Protein AF-0000000085768571 (afdb_homodimer)

InterPro domains:
  IPR013087 Zinc finger C2H2-type [PS00028] (500-522)
  IPR013087 Zinc finger C2H2-type [PS50157] (498-527)

Radius of gyration: 43.02 Å; Cα contacts (8 Å, |Δi|>4): 2370; chains: 2; bounding box: 121×138×134 Å

Sequence (1686 aa):
METWRGTKIGPRNGDSKDHTYLSSCSSSRNDTSKGLGLQRENQDDNTEKRPVFVPLKPADEQSKDNRIYKIQKVKHSYSAEDAINVLKQLSSDELGLVAQFLGERECENVNKDISDLKSAAYDLNYTANLDLESWVNDRNKVVVGLLKGLAHTRSNCNAPTDLYRVAKNVEQIYSLTNPYVVLPLSFSENVLIYSIVQSKLTANVYGLTSPGGSYWTVRNWLKGLSMDPLPTPRGDCLVAFDNDQVIGKSYNVRENNKVKTSIVTSVCVAEVDPDGKLQNESSLRPSCWDRSLTSSEALCILDQKHVCNEHFCSVADLKLKNALQEKIELIKGQQICSTCDNEQISDDIDVLLKDEKMKKQWKVCSHCDTQNLKSKRNCDNCKKSLKVSSSKLSSSETTTTKVTHAQKVRVTENLFDGTQGSLKPQNKETETKGESVSPRDPIFVNPNSFETVKTVLISIGKDFCIRGYTENPTREWLSVICDGLPYTLALKVIAKTFHCNSCNTAVFGEDEFKQHCKNNHHTAERDVVYQKEFGWVHLRIGYGHMEMNMVRSFFSLNWEIVLKDLALSMGFRSEIAQKYALKGSDHHKSWELLNIFYHGTMSELLLPYIRKCMKSATEPTSQGYLNWSKSVTDPNYQYMQEQVLRYAQAIINFREGIRNNNWSLIKTGLFKFAPLFHARNHPKYQQIELREAINEMILPEPLHKFVRENQSLGKKGKMEDMDFQLENVNKRSKSWNPVGVPTEEDWMRTFRNLKKLDQLRCEVLERIGCNDPRLLPNTESRHDVKQNEITAWRKRLRETGYLMNPMTERVMMSTMGDELDAQLPDFTSAALSRRKAHFKITYMETWRGTKIGPRNGDSKDHTYLSSCSSSRNDTSKGLGLQRENQDDNTEKRPVFVPLKPADEQSKDNRIYKIQKVKHSYSAEDAINVLKQLSSDELGLVAQFLGERECENVNKDISDLKSAAYDLNYTANLDLESWVNDRNKVVVGLLKGLAHTRSNCNAPTDLYRVAKNVEQIYSLTNPYVVLPLSFSENVLIYSIVQSKLTANVYGLTSPGGSYWTVRNWLKGLSMDPLPTPRGDCLVAFDNDQVIGKSYNVRENNKVKTSIVTSVCVAEVDPDGKLQNESSLRPSCWDRSLTSSEALCILDQKHVCNEHFCSVADLKLKNALQEKIELIKGQQICSTCDNEQISDDIDVLLKDEKMKKQWKVCSHCDTQNLKSKRNCDNCKKSLKVSSSKLSSSETTTTKVTHAQKVRVTENLFDGTQGSLKPQNKETETKGESVSPRDPIFVNPNSFETVKTVLISIGKDFCIRGYTENPTREWLSVICDGLPYTLALKVIAKTFHCNSCNTAVFGEDEFKQHCKNNHHTAERDVVYQKEFGWVHLRIGYGHMEMNMVRSFFSLNWEIVLKDLALSMGFRSEIAQKYALKGSDHHKSWELLNIFYHGTMSELLLPYIRKCMKSATEPTSQGYLNWSKSVTDPNYQYMQEQVLRYAQAIINFREGIRNNNWSLIKTGLFKFAPLFHARNHPKYQQIELREAINEMILPEPLHKFVRENQSLGKKGKMEDMDFQLENVNKRSKSWNPVGVPTEEDWMRTFRNLKKLDQLRCEVLERIGCNDPRLLPNTESRHDVKQNEITAWRKRLRETGYLMNPMTERVMMSTMGDELDAQLPDFTSAALSRRKAHFKITY

pLDDT: mean 78.03, std 25.91, range [13.12, 98.12]

Secondary structure (DSSP, 8-state):
-------------------------------------------------------------------------------HHHHHHHHTTS-HHHHHHHHHHHHHHHHHHHHHHHHHHHHHHT-HHHHHT--HHHHHHTS-HHHHHHHHHHHTT-TTTTSHHHHHHHHHHHHHHHHHH-TT---HHHHHHHHHHHHHH--HHHHHHHHHHSSS--HHHHHHHHHTS--PPPPPPPSEEEEEEEEE-------S--TT---TT--EEEEEEEEEETT--GGG-GGG-HHHH--PPPHHHHHHHHTT-SHHHHHHHHHHHHHHHHHHHHHHHHHHHH-EE-SSSTT-EE-HHHHHHHHHHHHHHEEE-TTT--EEETT-SB-TTT--B-----------------------------------------SS----BS---EEEEEE-S-S-SHHHHHHHHHHHHHHTTBBTTBSS--BS-EEEEE-HHHHHHHHHHHHHEEE-TTT--EEESHHHHHHHHHHHH---GGG---EETTTTEEEEE-HHHHHHHHHHHHHHHHIIIIIHHHHHHTT--SHHHHHHHHHT-SHHHHHHHHHHHHHHHHHHHHHHHHHHHHHTT----HHHHHHHGGG---HHHHHHHHIIIIIIHHHHHHHHHHHTT-HHHHHHHHHHHHHHHHHTT-TTHHHHHHHHHHHHHHS-HHHHHHHHHTS-BBSTTS-B-HHHHHHHHHHHHHTTSPSS---HHHHHHHHHTHHHHHHHHHHHHHHHT---TTTS---S-TT---HHHHHHHHHHHHHHTTTS-TTS----B-TTS-B--TTGGGHHHHHHHHHHHHHHHH-/----------------------B--------------------------------------------------------HHHHHHHHTTS-HHHHHHHHHHHHHHHHHHHHHHHHHHHHHHT-HHHHHT--HHHHHHTS-HHHHHHHHHHTTT-TTTTSHHHHHHHHHHHHHHHHHH-TT---HHHHHHHHHHHHHH--HHHHHHHHHHSSS--HHHHHHHHHTS--PPPPPPPSEEEEEEEEE-------S--TT---TT--EEEEEEEEEETT--GGG-GGG-HHHH--PPPHHHHHHHHTT-SHHHHHHHHHHHHHHHHHHHHHHHHHHHH-EE-SSSTT-EE-HHHHHHHHHHHHHHEEE-TTT--EEETT-SB-TTT--B-----------------------------------------SS----BS---EEEEEE-S-S-SHHHHHHHHHHHHHHTTBBTTBSS--BS-EEEEE-HHHHHHHHHHHHHEEE-TTT--EEESHHHHHHHHHHHH-B-GGG---EETTTTEEEEE-HHHHHHHHHHHHHHHHIIIIIHHHHHHTT--SHHHHHHHHHT-SHHHHHHHHHHHHHHHHHHHHHHHHHHHHHTT----HHHHHHHGGG---HHHHHHHHIIIIIIHHHHHHHHHHHTT-HHHHHHHHHHHHHHHHHTT-TTHHHHHHHHHHHHHHS-HHHHHHHHHTS-BBSTTS-B-HHHHHHHHHHHHHTTSPSS---HHHHHHHHHTHHHHHHHHHHHHHHHT---TTTS---S-TT---HHHHHHHHHHHHHHTTTS-TTS----B-TTS-B--TTGGGHHHHHHHHHHHHHHHH-

Nearest PDB structures (foldseek):
  8r2s-assembly1_B  TM=1.761E-01  e=3.898E+00  Streptomyces sclerotialus

Organism: Holothuria leucospilota (NCBI:txid206669)

Solvent-accessible surface area (backbone atoms only — not comparable to full-atom values): 94246 Å² total; per-residue (Å²): 141,80,84,81,81,85,86,78,87,76,84,89,77,84,89,91,78,93,76,86,90,84,93,79,94,84,93,85,94,88,93,89,89,89,87,91,77,93,72,90,79,88,90,84,86,90,82,88,74,83,86,84,77,79,77,81,83,80,85,92,84,85,88,89,85,76,84,84,82,78,73,79,71,78,75,78,79,66,50,48,66,56,44,45,60,47,55,72,70,44,52,66,68,38,42,10,53,41,29,19,50,54,17,46,67,41,36,62,59,48,51,54,54,48,64,66,41,45,71,48,32,76,33,65,69,52,56,50,64,59,55,64,70,64,54,48,70,70,44,61,42,41,63,48,19,25,51,49,16,28,33,50,82,51,85,74,60,78,40,65,48,50,50,43,50,52,45,51,44,51,49,45,55,51,28,51,64,39,75,83,46,45,36,38,69,42,24,51,50,35,48,44,47,28,40,72,65,58,40,58,65,57,23,32,54,47,21,62,76,35,27,18,34,40,40,64,51,51,52,50,51,59,70,64,49,63,77,60,78,72,78,68,81,47,43,28,50,44,33,25,43,47,68,41,69,85,54,48,66,76,83,57,84,32,59,55,42,55,58,88,49,42,35,40,18,43,30,29,37,29,43,66,33,58,85,41,61,66,33,52,36,63,78,70,15,37,63,71,54,71,64,83,76,48,72,68,55,47,46,24,65,62,64,57,62,34,74,66,36,56,52,26,48,50,51,46,50,51,54,47,41,50,52,43,38,55,49,48,53,54,52,56,70,51,52,43,72,52,75,87,62,83,80,56,78,43,37,69,62,56,51,51,51,53,50,48,51,42,54,67,44,28,40,65,30,91,83,72,67,45,77,25,53,53,87,46,52,46,26,83,80,76,58,44,74,38,61,68,70,63,80,61,76,66,78,64,73,78,68,74,67,75,64,73,77,56,79,60,71,70,63,65,71,60,57,73,53,78,56,56,74,75,63,55,79,57,85,58,78,70,67,59,42,48,59,78,73,38,64,40,75,59,41,82,46,56,49,81,44,61,67,37,37,48,51,50,53,50,52,50,32,40,62,62,19,22,63,88,56,39,94,72,49,68,21,38,33,46,42,41,29,25,49,67,66,44,42,58,42,42,53,50,45,34,72,33,22,32,34,37,86,86,75,72,43,79,31,69,34,66,66,54,36,53,49,45,40,43,72,72,60,70,46,68,78,90,76,61,75,88,36,48,63,44,28,28,54,39,77,41,74,20,56,50,58,50,50,53,50,51,51,30,52,51,37,62,72,36,28,83,42,49,47,49,60,50,41,40,55,35,36,34,70,50,71,66,42,40,50,42,58,47,60,35,76,46,60,71,45,42,49,34,52,46,49,34,48,46,56,19,51,51,51,49,65,46,41,63,58,44,54,51,22,56,74,67,74,42,84,75,44,40,67,57,48,61,59,54,56,70,68,48,53,13,46,45,44,54,38,51,48,45,46,42,69,38,40,49,41,13,54,53,36,25,52,52,10,36,16,53,48,32,49,65,39,30,50,26,11,48,61,59,34,48,36,58,33,36,60,65,61,38,89,54,57,41,59,49,52,52,48,52,55,50,47,71,69,58,49,55,66,74,56,45,51,52,50,46,72,57,59,27,41,40,44,77,73,63,20,35,20,58,49,51,49,41,51,52,50,47,54,58,44,53,34,69,49,62,82,36,70,43,49,68,65,56,52,44,31,40,37,58,38,39,69,61,53,50,46,35,46,51,45,52,32,52,43,58,66,42,82,55,77,86,72,51,76,71,70,76,50,80,66,61,72,51,69,65,42,24,50,52,47,35,44,51,43,59,72,64,46,63,55,69,54,41,74,44,78,61,79,39,52,21,69,86,68,47,80,51,69,83,62,57,72,48,41,65,63,54,9,45,52,43,40,43,51,49,49,62,71,76,102,140,82,69,93,72,84,86,77,84,78,93,81,84,90,81,90,77,87,79,68,38,12,17,54,63,78,88,87,82,86,83,87,83,82,70,88,71,82,67,85,89,84,90,81,83,88,79,78,89,66,90,78,78,87,69,88,72,77,86,88,82,89,75,85,86,80,83,68,78,72,75,75,71,76,71,78,77,66,49,49,66,57,45,46,60,45,54,74,69,45,53,66,68,38,42,10,52,42,28,19,50,53,17,48,66,41,36,64,60,49,52,55,54,48,63,65,42,46,72,48,33,77,32,66,69,52,56,51,63,61,55,63,68,64,54,48,71,72,44,61,42,42,64,47,20,25,51,51,18,27,32,50,81,51,84,74,60,78,40,65,46,50,47,42,49,52,45,49,43,51,50,45,55,51,30,52,64,37,73,85,46,43,36,37,69,42,26,52,50,34,49,44,47,28,40,72,66,58,40,58,65,59,22,33,52,44,23,62,76,36,28,18,34,40,41,63,51,51,52,49,50,62,69,64,49,64,77,61,81,72,78,67,80,48,42,27,54,43,34,24,45,47,67,42,70,89,41,43,65,76,85,59,84,33,59,56,42,54,58,88,48,40,35,41,18,44,30,30,38,30,42,65,33,58,83,40,60,67,35,51,36,62,79,69,14,37,64,69,54,70,64,82,76,47,73,67,55,49,46,25,64,64,64,57,62,33,75,66,37,57,50,27,48,51,53,47,49,51,53,48,42,51,53,42,38,55,50,50,55,54,54,56,69,51,52,42,73,54,75,85,64,83,80,56,79,43,38,69,61,55,51,51,51,50,50,50,51,44,53,68,47,29,39,64,28,90,83,74,66,44,78,25,54,53,87,48,50,46,26,84,81,77,59,45,74,35,60,70,68,63,80,60,78,62,78,66,72,75,69,74,67,75,62,74,78,53,80,60,72,68,65,64,70,59,57,73,52,80,57,55,72,75,63,55,80,56,85,58,78,72,68,59,42,51,58,78,73,39,65,39,76,58,41,81,45,57,48,80,45,62,69,38,37,48,51,51,52,51,52,49,32,40,62,61,18,22,63,87,56,38,95,72,49,68,21,39,33,47,42,40,30,24,47,67,66,44,42,59,42,43,55,49,45,35,73,34,23,32,33,38,82,50,74,72,42,77,31,70,35,67,66,54,37,42,38,45,23,16,70,72,28,70,15,57,64,90,74,53,74,88,36,48,62,43,28,30,55,39,78,42,76,20,54,49,59,50,49,53,51,51,52,29,52,52,36,61,71,36,27,83,41,48,46,50,60,49,38,41,55,35,35,33,69,50,71,68,43,39,51,42,58,49,61,36,75,46,60,69,46,41,51,30,53,46,48,31,48,45,56,19,49,50,50,49,64,46,43,61,57,44,56,51,22,55,75,68,74,42,86,74,46,40,67,56,48,62,59,55,56,69,70,50,55,12,46,45,41,54,38,48,48,46,48,43,70,39,42,49,40,13,54,53,37,24,50,53,11,34,16,53,46,32,50,66,38,31,51,26,11,48,62,60,34,47,35,58,34,37,60,66,60,38,88,55,57,39,61,49,54,50,50,51,54,49,47,71,68,59,50,53,67,73,57,43,52,51,50,46,72,57,58,26,41,40,43,76,72,63,20,36,19,57,49,50,49,41,52,52,52,49,54,58,46,53,35,70,47,61,80,33,71,46,50,69,66,54,52,44,33,40,38,58,39,38,68,59,53,50,46,33,45,52,44,53,31,53,43,59,67,42,82,55,78,86,70,51,75,70,71,78,50,80,64,62,71,52,68,65,42,24,49,52,49,37,44,53,43,59,74,64,46,62,56,70,54,41,76,44,78,60,80,39,51,21,70,86,68,46,80,51,70,83,62,56,71,48,40,65,63,54,9,45,51,44,40,42,50,48,48,61,72,76,103

Foldseek 3Di:
DDDDDDDDDDDDDDDDDDDDDDDDDDDDDDDDDYDDDDDDDDYDDYDDDDDDDDDDDDDDDDDDDDDDDPPVPPPPDDDPVNVVVVVVPDDPVVVVVVVVVVCVVCLVVLVVVLVVQQVQQLDLVCLLPPDLVVVLVPHDCSLLVVLCVVVVVPPCCVDLQNSVVSSQVSQ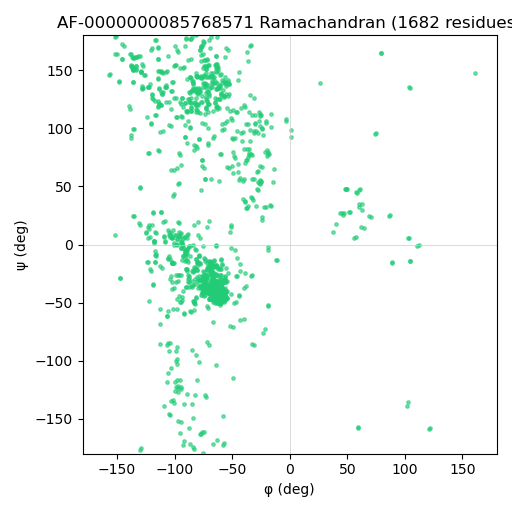QVSCVSPVQGAGRLLQLVLLLVCLVPVDQVVSQVSVNNGSRHHSVVSVVSLLPFDLDADDAAAAAKEKEKEKDQCQADDPDDDDVPPLQLNIWIWMWMFCQDRHHQPQVDQCQQLLNQVDDDDPVRLVCLLVVVPPLSVLLVVVLVVLLQVVLFVLLVLLLVQWDQPPPPNPDIDGPLRVVVVVVVQVQQWDQQPPPRATHGPPDQAGPVPRHGPPPPPPPPPPDDPPPPPPDPPPPVCPVLVVVPVPPPCPVVPPPPQPFRIDDIAIHQIDRDHLQALVRLVVVLLVVCCSNQAPLNDPDRSGPAHEYEYAQRSLVSVVQSQVFWWAAPVPRDIDGHPVRVLVCCCPPVVDDSVPGDTDGPRSRYNYAYFLVNVLLVLLLLLLLVCVQFELVVLQVLVPQPDPVSSVCQNRCVDVLVSVLSLVLLLSLLSSLLCNVVSVVCVSVVHDDGSVNSVVVLVLFAALLSLLSCCSRSQSSSLSVQLVLCQLALALSSVVSSLVSNLLSCLLVVPPGVLVNSSVVSVCCPRRDPVVNVVCSNQQFGTGRNGTGGVVVVSVVVVSSLSSSANHGRGHSSSSSSSSSCVVSSVSSSCSSCVSVPHDDPVPPDCVPVPSPRRPVSSSSSNSLCVVLCSNVRRRDYDFRAGSVGHGDDRCSSCSSVVSSVSSSVVSVVVD/DDDDDDDDDDDDDDDDDDDDFADDDDDDDDDYYDDDDPDDDDDDDDDDDDDDDDDPDDDDDDDDDDDDPCPVPVPPDDDPVNVVVVVVPDDPVVVVVVVVVVCVVCLVVLVVVLVVQQVQQLDLVCLLPPDLVVVLVPHDCSLLVVLCVVVVVPPCCVDLQNSVVSSQVSQQVSCVSPVQGAGRLLQLVLLLVCLVPVDQVVSQVSVNNGSRHHSVVSVVSLLPFDLDADDAAAAAKEKEKEKDQPFFDDPDDDDVPPLQLNIWIWMWMFCQDRHHQPQVDQCQQLLNQVDDDDPVRLVCLLVVVPPLSVLLVVVLVVLLQVVLFVLLVLLLLQWDQPPPPRPDIDGPLRVVVVVVVQVQQWDQQPPPRDTHGPPDQAGPVPRHGSPPPPPPPPPPDPPPPPPPPPPPSCNVLVVVPCPPPCPVVPPPPQPFRIDDIAIHQMDRDHLQALVRLVVVLLVVCCSNQAPLNDPDRSGPAHEYEYAQRSLVSVVQSQVFWFAANRPRDIDGHPVRVRVCSCVPGVRGSVPGDTDGPRSRYNYAYFLVNVLLVLLLLLLLVCVQFELVVLQVLVPQPDPVSSVCQNRCVDVLVSVLSLVLLLSLLSSLLCNQVSVVCVSVVHDDGSVNSVVVLVLFAALLSLLSCCSRSQSSSLSVQLVLCQLALALSSVVSSLVSNLLSCLLVVPPGVLVNSSVVSVCCPRRDPVVNVVCSNQQWGTGRNHTGGVVVVSVVVVSSLVSSARRGRGHSSSSSSSSSCVVSSVSSSCSSCVSVPHDDPVPPDCVPVPSPHRPVSSSSSNSLCVVLCSNVRRRDYDFRAGSVGHGDDRCSSVSSVVSSVSSSVVSVVVD

Structure (mmCIF, N/CA/C/O backbone):
data_AF-0000000085768571-model_v1
#
loop_
_entity.id
_entity.type
_entity.pdbx_description
1 polymer 'C2H2-type domain-containing protein'
#
loop_
_atom_site.group_PDB
_atom_site.id
_atom_site.type_symbol
_atom_site.label_atom_id
_atom_site.label_alt_id
_atom_site.label_comp_id
_atom_site.label_asym_id
_atom_site.label_entity_id
_atom_site.label_seq_id
_atom_site.pdbx_PDB_ins_code
_atom_site.Cartn_x
_atom_site.Cartn_y
_atom_site.Cartn_z
_atom_site.occupancy
_atom_site.B_iso_or_equiv
_atom_site.auth_seq_id
_atom_site.auth_comp_id
_atom_site.auth_asym_id
_atom_site.auth_atom_id
_atom_site.pdbx_PDB_model_num
ATOM 1 N N . MET A 1 1 ? -67.562 9.312 -19.297 1 19.53 1 MET A N 1
ATOM 2 C CA . MET A 1 1 ? -66.125 9.469 -19.016 1 19.53 1 MET A CA 1
ATOM 3 C C . MET A 1 1 ? -65.875 9.688 -17.516 1 19.53 1 MET A C 1
ATOM 5 O O . MET A 1 1 ? -64.75 10.016 -17.109 1 19.53 1 MET A O 1
ATOM 9 N N . GLU A 1 2 ? -66.938 9.703 -16.734 1 18.84 2 GLU A N 1
ATOM 10 C CA . GLU A 1 2 ? -67.438 10.055 -15.391 1 18.84 2 GLU A CA 1
ATOM 11 C C . GLU A 1 2 ? -66.625 9.336 -14.32 1 18.84 2 GLU A C 1
ATOM 13 O O . GLU A 1 2 ? -66.062 8.242 -14.547 1 18.84 2 GLU A O 1
ATOM 18 N N . THR A 1 3 ? -66.25 10.008 -13.133 1 20.8 3 THR A N 1
ATOM 19 C CA . THR A 1 3 ? -65.438 10.281 -11.969 1 20.8 3 THR A CA 1
ATOM 20 C C . THR A 1 3 ? -65.688 9.227 -10.883 1 20.8 3 THR A C 1
ATOM 22 O O . THR A 1 3 ? -65.125 9.344 -9.781 1 20.8 3 THR A O 1
ATOM 25 N N . TRP A 1 4 ? -66.625 8.234 -11.164 1 17.75 4 TRP A N 1
ATOM 26 C CA . TRP A 1 4 ? -67.188 7.625 -9.977 1 17.75 4 TRP A CA 1
ATOM 27 C C . TRP A 1 4 ? -66.125 7.098 -9.039 1 17.75 4 TRP A C 1
ATOM 29 O O . TRP A 1 4 ? -65 6.852 -9.469 1 17.75 4 TRP A O 1
ATOM 39 N N . ARG A 1 5 ? -66.438 6.688 -7.672 1 17.64 5 ARG A N 1
ATOM 40 C CA . ARG A 1 5 ? -66.75 6.645 -6.242 1 17.64 5 ARG A CA 1
ATOM 41 C C . ARG A 1 5 ? -66.25 5.348 -5.617 1 17.64 5 ARG A C 1
ATOM 43 O O . ARG A 1 5 ? -66.562 5.039 -4.469 1 17.64 5 ARG A O 1
ATOM 50 N N . GLY A 1 6 ? -65.5 4.562 -6.371 1 16.83 6 GLY A N 1
ATOM 51 C CA . GLY A 1 6 ? -65.562 3.137 -6.09 1 16.83 6 GLY A CA 1
ATOM 52 C C . GLY A 1 6 ? -65.062 2.789 -4.699 1 16.83 6 GLY A C 1
ATOM 53 O O . GLY A 1 6 ? -64.25 3.549 -4.098 1 16.83 6 GLY A O 1
ATOM 54 N N . THR A 1 7 ? -65.562 1.725 -3.963 1 18.08 7 THR A N 1
ATOM 55 C CA . THR A 1 7 ? -65.938 1.105 -2.707 1 18.08 7 THR A CA 1
ATOM 56 C C . THR A 1 7 ? -64.75 0.618 -1.921 1 18.08 7 THR A C 1
ATOM 58 O O . THR A 1 7 ? -63.656 0.399 -2.492 1 18.08 7 THR A O 1
ATOM 61 N N . LYS A 1 8 ? -64.812 0.273 -0.461 1 17.94 8 LYS A N 1
ATOM 62 C CA . LYS A 1 8 ? -64.375 0.197 0.938 1 17.94 8 LYS A CA 1
ATOM 63 C C . LYS A 1 8 ? -63.688 -1.137 1.241 1 17.94 8 LYS A C 1
ATOM 65 O O . LYS A 1 8 ? -63.281 -1.38 2.373 1 17.94 8 LYS A O 1
ATOM 70 N N . ILE A 1 9 ? -63.406 -2.027 0.351 1 16.72 9 ILE A N 1
ATOM 71 C CA . ILE A 1 9 ? -63.469 -3.42 0.781 1 16.72 9 ILE A CA 1
ATOM 72 C C . ILE A 1 9 ? -62.406 -3.666 1.856 1 16.72 9 ILE A C 1
ATOM 74 O O . ILE A 1 9 ? -61.25 -3.258 1.705 1 16.72 9 ILE A O 1
ATOM 78 N N . GLY A 1 10 ? -62.812 -4.055 3.1 1 17.8 10 GLY A N 1
ATOM 79 C CA . GLY A 1 10 ? -62.5 -4.391 4.48 1 17.8 10 GLY A CA 1
ATOM 80 C C . GLY A 1 10 ? -61.531 -5.543 4.613 1 17.8 10 GLY A C 1
ATOM 81 O O . GLY A 1 10 ? -61.531 -6.477 3.807 1 17.8 10 GLY A O 1
ATOM 82 N N . PRO A 1 11 ? -60.312 -5.32 4.914 1 16.89 11 PRO A N 1
ATOM 83 C CA . PRO A 1 11 ? -59.219 -6.293 4.832 1 16.89 11 PRO A CA 1
ATOM 84 C C . PRO A 1 11 ? -59.438 -7.512 5.727 1 16.89 11 PRO A C 1
ATOM 86 O O . PRO A 1 11 ? -60.125 -7.41 6.75 1 16.89 11 PRO A O 1
ATOM 89 N N . ARG A 1 12 ? -59.156 -8.766 5.27 1 15.54 12 ARG A N 1
ATOM 90 C CA . ARG A 1 12 ? -59.406 -10.164 5.613 1 15.54 12 ARG A CA 1
ATOM 91 C C . ARG A 1 12 ? -58.625 -10.555 6.875 1 15.54 12 ARG A C 1
ATOM 93 O O . ARG A 1 12 ? -57.438 -10.25 7.016 1 15.54 12 ARG A O 1
ATOM 100 N N . ASN A 1 13 ? -59.312 -11.188 8.039 1 16.28 13 ASN A N 1
ATOM 101 C CA . ASN A 1 13 ? -59.219 -11.703 9.406 1 16.28 13 ASN A CA 1
ATOM 102 C C . ASN A 1 13 ? -58.438 -13.016 9.461 1 16.28 13 ASN A C 1
ATOM 104 O O . ASN A 1 13 ? -58.188 -13.547 10.547 1 16.28 13 ASN A O 1
ATOM 108 N N . GLY A 1 14 ? -58.156 -13.773 8.477 1 14.7 14 GLY A N 1
ATOM 109 C CA . GLY A 1 14 ? -58.438 -15.164 8.789 1 14.7 14 GLY A CA 1
ATOM 110 C C . GLY A 1 14 ? -57.688 -15.672 10 1 14.7 14 GLY A C 1
ATOM 111 O O . GLY A 1 14 ? -56.781 -14.984 10.523 1 14.7 14 GLY A O 1
ATOM 112 N N . ASP A 1 15 ? -57.25 -17.141 10.062 1 15.23 15 ASP A N 1
ATOM 113 C CA . ASP A 1 15 ? -57.656 -18.422 10.625 1 15.23 15 ASP A CA 1
ATOM 114 C C . ASP A 1 15 ? -56.719 -18.859 11.742 1 15.23 15 ASP A C 1
ATOM 116 O O . ASP A 1 15 ? -55.656 -18.281 11.922 1 15.23 15 ASP A O 1
ATOM 120 N N . SER A 1 16 ? -56.344 -20.297 11.789 1 15.24 16 SER A N 1
ATOM 121 C CA . SER A 1 16 ? -56.625 -21.5 12.57 1 15.24 16 SER A CA 1
ATOM 122 C C . SER A 1 16 ? -55.469 -21.812 13.508 1 15.24 16 SER A C 1
ATOM 124 O O . SER A 1 16 ? -54.375 -21.234 13.391 1 15.24 16 SER A O 1
ATOM 126 N N . LYS A 1 17 ? -54.969 -23.297 13.578 1 15.2 17 LYS A N 1
ATOM 127 C CA . LYS A 1 17 ? -55.125 -24.469 14.43 1 15.2 17 LYS A CA 1
ATOM 128 C C . LYS A 1 17 ? -53.844 -24.828 15.141 1 15.2 17 LYS A C 1
ATOM 130 O O . LYS A 1 17 ? -53.844 -25.234 16.297 1 15.2 17 LYS A O 1
ATOM 135 N N . ASP A 1 18 ? -52.656 -25.078 14.555 1 14.84 18 ASP A N 1
ATOM 136 C CA . ASP A 1 18 ? -52.219 -26.453 14.758 1 14.84 18 ASP A CA 1
ATOM 137 C C . ASP A 1 18 ? -51.562 -26.625 16.125 1 14.84 18 ASP A C 1
ATOM 139 O O . ASP A 1 18 ? -50.844 -25.734 16.594 1 14.84 18 ASP A O 1
ATOM 143 N N . HIS A 1 19 ? -51.688 -27.922 16.844 1 14.48 19 HIS A N 1
ATOM 144 C CA . HIS A 1 19 ? -51.719 -28.625 18.125 1 14.48 19 HIS A CA 1
ATOM 145 C C . HIS A 1 19 ? -50.312 -29.125 18.5 1 14.48 19 HIS A C 1
ATOM 147 O O . HIS A 1 19 ? -50.062 -29.375 19.672 1 14.48 19 HIS A O 1
ATOM 153 N N . THR A 1 20 ? -49.438 -29.625 17.734 1 14.94 20 THR A N 1
ATOM 154 C CA . THR A 1 20 ? -49 -30.953 18.172 1 14.94 20 THR A CA 1
ATOM 155 C C . THR A 1 20 ? -48.25 -30.875 19.5 1 14.94 20 THR A C 1
ATOM 157 O O . THR A 1 20 ? -47.688 -29.828 19.828 1 14.94 20 THR A O 1
ATOM 160 N N . TYR A 1 21 ? -47.594 -32.188 19.906 1 14.58 21 TYR A N 1
ATOM 161 C CA . TYR A 1 21 ? -47.562 -33.125 21 1 14.58 21 TYR A CA 1
ATOM 162 C C . TYR A 1 21 ? -46.375 -32.875 21.922 1 14.58 21 TYR A C 1
ATOM 164 O O . TYR A 1 21 ? -45.5 -32.094 21.578 1 14.58 21 TYR A O 1
ATOM 172 N N . LEU A 1 22 ? -45.375 -34 22.188 1 14.34 22 LEU A N 1
ATOM 173 C CA . LEU A 1 22 ? -45.312 -34.938 23.328 1 14.34 22 LEU A CA 1
ATOM 174 C C . LEU A 1 22 ? -44.156 -34.562 24.266 1 14.34 22 LEU A C 1
ATOM 176 O O . LEU A 1 22 ? -44.375 -34.406 25.469 1 14.34 22 LEU A O 1
ATOM 180 N N . SER A 1 23 ? -42.938 -35.438 24.375 1 14.13 23 SER A N 1
ATOM 181 C CA . SER A 1 23 ? -42.688 -36.281 25.531 1 14.13 23 SER A CA 1
ATOM 182 C C . SER A 1 23 ? -41.844 -35.562 26.578 1 14.13 23 SER A C 1
ATOM 184 O O . SER A 1 23 ? -41.156 -34.594 26.25 1 14.13 23 SER A O 1
ATOM 186 N N . SER A 1 24 ? -41.219 -36.344 27.797 1 13.91 24 SER A N 1
ATOM 187 C CA . SER A 1 24 ? -41.281 -36.562 29.25 1 13.91 24 SER A CA 1
ATOM 188 C C . SER A 1 24 ? -39.938 -36.25 29.906 1 13.91 24 SER A C 1
ATOM 190 O O . SER A 1 24 ? -39.906 -35.844 31.078 1 13.91 24 SER A O 1
ATOM 192 N N . CYS A 1 25 ? -38.688 -36.688 29.516 1 14.57 25 CYS A N 1
ATOM 193 C CA . CYS A 1 25 ? -38 -37.469 30.562 1 14.57 25 CYS A CA 1
ATOM 194 C C . CYS A 1 25 ? -37.594 -36.594 31.719 1 14.57 25 CYS A C 1
ATOM 196 O O . CYS A 1 25 ? -37.375 -35.375 31.547 1 14.57 25 CYS A O 1
ATOM 198 N N . SER A 1 26 ? -37.062 -37.156 33.094 1 14.12 26 SER A N 1
ATOM 199 C CA . SER A 1 26 ? -37.25 -37.281 34.531 1 14.12 26 SER A CA 1
ATOM 200 C C . SER A 1 26 ? -36.188 -36.531 35.281 1 14.12 26 SER A C 1
ATOM 202 O O . SER A 1 26 ? -36.5 -35.719 36.188 1 14.12 26 SER A O 1
ATOM 204 N N . SER A 1 27 ? -34.875 -37.125 35.594 1 14.64 27 SER A N 1
ATOM 205 C CA . SER A 1 27 ? -34.562 -37.562 36.938 1 14.64 27 SER A CA 1
ATOM 206 C C . SER A 1 27 ? -34.125 -36.406 37.812 1 14.64 27 SER A C 1
ATOM 208 O O . SER A 1 27 ? -33.688 -35.375 37.281 1 14.64 27 SER A O 1
ATOM 210 N N . SER A 1 28 ? -33.719 -36.594 39.344 1 14.43 28 SER A N 1
ATOM 211 C CA . SER A 1 28 ? -34.031 -36.25 40.719 1 14.43 28 SER A CA 1
ATOM 212 C C . SER A 1 28 ? -32.906 -35.375 41.312 1 14.43 28 SER A C 1
ATOM 214 O O . SER A 1 28 ? -33.188 -34.375 42 1 14.43 28 SER A O 1
ATOM 216 N N . ARG A 1 29 ? -31.531 -35.844 41.594 1 14.32 29 ARG A N 1
ATOM 217 C CA . ARG A 1 29 ? -31.141 -36.094 42.969 1 14.32 29 ARG A CA 1
ATOM 218 C C . ARG A 1 29 ? -30.891 -34.781 43.719 1 14.32 29 ARG A C 1
ATOM 220 O O . ARG A 1 29 ? -30.641 -33.75 43.094 1 14.32 29 ARG A O 1
ATOM 227 N N . ASN A 1 30 ? -30.453 -34.875 45.219 1 13.93 30 ASN A N 1
ATOM 228 C CA . ASN A 1 30 ? -30.703 -34.469 46.625 1 13.93 30 ASN A CA 1
ATOM 229 C C . ASN A 1 30 ? -29.781 -33.312 47.031 1 13.93 30 ASN A C 1
ATOM 231 O O . ASN A 1 30 ? -30.266 -32.281 47.531 1 13.93 30 ASN A O 1
ATOM 235 N N . ASP A 1 31 ? -28.469 -33.562 47.656 1 14.3 31 ASP A N 1
ATOM 236 C CA . ASP A 1 31 ? -28.219 -33.469 49.094 1 14.3 31 ASP A CA 1
ATOM 237 C C . ASP A 1 31 ? -27.844 -32.031 49.5 1 14.3 31 ASP A C 1
ATOM 239 O O . ASP A 1 31 ? -27.469 -31.234 48.656 1 14.3 31 ASP A O 1
ATOM 243 N N . THR A 1 32 ? -27.047 -31.828 50.844 1 14.77 32 THR A N 1
ATOM 244 C CA . THR A 1 32 ? -27.188 -31.312 52.188 1 14.77 32 THR A CA 1
ATOM 245 C C . THR A 1 32 ? -26.453 -29.984 52.344 1 14.77 32 THR A C 1
ATOM 247 O O . THR A 1 32 ? -27.047 -28.984 52.75 1 14.77 32 THR A O 1
ATOM 250 N N . SER A 1 33 ? -25.297 -29.922 53.375 1 13.99 33 SER A N 1
ATOM 251 C CA . SER A 1 33 ? -25.297 -29.391 54.75 1 13.99 33 SER A CA 1
ATOM 252 C C . SER A 1 33 ? -24.75 -27.969 54.781 1 13.99 33 SER A C 1
ATOM 254 O O . SER A 1 33 ? -24.234 -27.469 53.781 1 13.99 33 SER A O 1
ATOM 256 N N . LYS A 1 34 ? -23.609 -27.688 55.75 1 14.56 34 LYS A N 1
ATOM 257 C CA . LYS A 1 34 ? -23.5 -27.125 57.094 1 14.56 34 LYS A CA 1
ATOM 258 C C . LYS A 1 34 ? -22.938 -25.703 57.031 1 14.56 34 LYS A C 1
ATOM 260 O O . LYS A 1 34 ? -22.422 -25.266 56.031 1 14.56 34 LYS A O 1
ATOM 265 N N . GLY A 1 35 ? -22.062 -25.344 58.188 1 13.9 35 GLY A N 1
ATOM 266 C CA . GLY A 1 35 ? -22.172 -24.531 59.375 1 13.9 35 GLY A CA 1
ATOM 267 C C . GLY A 1 35 ? -21.562 -23.156 59.219 1 13.9 35 GLY A C 1
ATOM 268 O O . GLY A 1 35 ? -22.281 -22.141 59.281 1 13.9 35 GLY A O 1
ATOM 269 N N . LEU A 1 36 ? -20.219 -22.875 59.719 1 14.22 36 LEU A N 1
ATOM 270 C CA . LEU A 1 36 ? -19.812 -22.25 60.969 1 14.22 36 LEU A CA 1
ATOM 271 C C . LEU A 1 36 ? -19.469 -20.781 60.75 1 14.22 36 LEU A C 1
ATOM 273 O O . LEU A 1 36 ? -19.172 -20.359 59.625 1 14.22 36 LEU A O 1
ATOM 277 N N . GLY A 1 37 ? -19.25 -19.969 61.969 1 13.71 37 GLY A N 1
ATOM 278 C CA . GLY A 1 37 ? -19.422 -18.812 62.844 1 13.71 37 GLY A CA 1
ATOM 279 C C . GLY A 1 37 ? -18.344 -17.766 62.656 1 13.71 37 GLY A C 1
ATOM 280 O O . GLY A 1 37 ? -18.484 -16.641 63.125 1 13.71 37 GLY A O 1
ATOM 281 N N . LEU A 1 38 ? -17.031 -17.969 62.188 1 14.38 38 LEU A N 1
ATOM 282 C CA . LEU A 1 38 ? -16.047 -17.469 63.156 1 14.38 38 LEU A CA 1
ATOM 283 C C . LEU A 1 38 ? -16.109 -15.953 63.25 1 14.38 38 LEU A C 1
ATOM 285 O O . LEU A 1 38 ? -16.234 -15.258 62.25 1 14.38 38 LEU A O 1
ATOM 289 N N . GLN A 1 39 ? -16.078 -15.352 64.625 1 13.98 39 GLN A N 1
ATOM 290 C CA . GLN A 1 39 ? -16.297 -14.281 65.562 1 13.98 39 GLN A CA 1
ATOM 291 C C . GLN A 1 39 ? -15.234 -13.195 65.438 1 13.98 39 GLN A C 1
ATOM 293 O O . GLN A 1 39 ? -15.461 -12.039 65.812 1 13.98 39 GLN A O 1
ATOM 298 N N . ARG A 1 40 ? -14 -13.32 64.938 1 14.19 40 ARG A N 1
ATOM 299 C CA . ARG A 1 40 ? -13.008 -12.812 65.875 1 14.19 40 ARG A CA 1
ATOM 300 C C . ARG A 1 40 ? -13.305 -11.359 66.25 1 14.19 40 ARG A C 1
ATOM 302 O O . ARG A 1 40 ? -13.766 -10.586 65.375 1 14.19 40 ARG A O 1
ATOM 309 N N . GLU A 1 41 ? -13.008 -10.977 67.625 1 13.81 41 GLU A N 1
ATOM 310 C CA . GLU A 1 41 ? -13.18 -10.109 68.75 1 13.81 41 GLU A CA 1
ATOM 311 C C . GLU A 1 41 ? -12.688 -8.688 68.5 1 13.81 41 GLU A C 1
ATOM 313 O O . GLU A 1 41 ? -13.43 -7.723 68.688 1 13.81 41 GLU A O 1
ATOM 318 N N . ASN A 1 42 ? -11.422 -8.367 69.125 1 14.03 42 ASN A N 1
ATOM 319 C CA . ASN A 1 42 ? -11.289 -7.59 70.312 1 14.03 42 ASN A CA 1
ATOM 320 C C . ASN A 1 42 ? -11.266 -6.094 70.062 1 14.03 42 ASN A C 1
ATOM 322 O O . ASN A 1 42 ? -11.117 -5.676 68.875 1 14.03 42 ASN A O 1
ATOM 326 N N . GLN A 1 43 ? -10.234 -5.363 70.875 1 13.97 43 GLN A N 1
ATOM 327 C CA . GLN A 1 43 ? -10.195 -4.418 72 1 13.97 43 GLN A CA 1
ATOM 328 C C . GLN A 1 43 ? -9.984 -2.99 71.5 1 13.97 43 GLN A C 1
ATOM 330 O O . GLN A 1 43 ? -9.703 -2.771 70.312 1 13.97 43 GLN A O 1
ATOM 335 N N . ASP A 1 44 ? -8.875 -2.33 72.125 1 13.81 44 ASP A N 1
ATOM 336 C CA . ASP A 1 44 ? -8.844 -1.313 73.188 1 13.81 44 ASP A CA 1
ATOM 337 C C . ASP A 1 44 ? -8.695 0.085 72.562 1 13.81 44 ASP A C 1
ATOM 339 O O . ASP A 1 44 ? -9.539 0.956 72.812 1 13.81 44 ASP A O 1
ATOM 343 N N . ASP A 1 45 ? -7.426 0.783 72.938 1 14.19 45 ASP A N 1
ATOM 344 C CA . ASP A 1 45 ? -7.266 1.809 73.938 1 14.19 45 ASP A CA 1
ATOM 345 C C . ASP A 1 45 ? -7.344 3.209 73.375 1 14.19 45 ASP A C 1
ATOM 347 O O . ASP A 1 45 ? -7.305 3.363 72.125 1 14.19 45 ASP A O 1
ATOM 351 N N . ASN A 1 46 ? -6.152 4.059 73.625 1 14.19 46 ASN A N 1
ATOM 352 C CA . ASN A 1 46 ? -5.988 5.164 74.562 1 14.19 46 ASN A CA 1
ATOM 353 C C . ASN A 1 46 ? -6.16 6.516 73.875 1 14.19 46 ASN A C 1
ATOM 355 O O . ASN A 1 46 ? -6.227 6.586 72.625 1 14.19 46 ASN A O 1
ATOM 359 N N . THR A 1 47 ? -5.02 7.402 74 1 14.72 47 THR A N 1
ATOM 360 C CA . THR A 1 47 ? -4.902 8.609 74.812 1 14.72 47 THR A CA 1
ATOM 361 C C . THR A 1 47 ? -5.207 9.852 74 1 14.72 47 THR A C 1
ATOM 363 O O . THR A 1 47 ? -6.078 10.648 74.312 1 14.72 47 THR A O 1
ATOM 366 N N . GLU A 1 48 ? -4.129 10.82 73.812 1 15.18 48 GLU A N 1
ATOM 367 C CA . GLU A 1 48 ? -4.074 12.031 74.625 1 15.18 48 GLU A CA 1
ATOM 368 C C . GLU A 1 48 ? -4.723 13.211 73.938 1 15.18 48 GLU A C 1
ATOM 370 O O . GLU A 1 48 ? -4.914 13.188 72.688 1 15.18 48 GLU A O 1
ATOM 375 N N . LYS A 1 49 ? -4.172 14.375 74.375 1 14.73 49 LYS A N 1
ATOM 376 C CA . LYS A 1 49 ? -4.605 15.602 75 1 14.73 49 LYS A CA 1
ATOM 377 C C . LYS A 1 49 ? -4.883 16.719 74 1 14.73 49 LYS A C 1
ATOM 379 O O . LYS A 1 49 ? -5.816 17.5 74.188 1 14.73 49 LYS A O 1
ATOM 384 N N . ARG A 1 50 ? -3.896 17 73 1 14.91 50 ARG A N 1
ATOM 385 C CA . ARG A 1 50 ? -3.43 18.312 73.438 1 14.91 50 ARG A CA 1
ATOM 386 C C . ARG A 1 50 ? -4.539 19.359 73.375 1 14.91 50 ARG A C 1
ATOM 388 O O . ARG A 1 50 ? -5.461 19.203 72.562 1 14.91 50 ARG A O 1
ATOM 395 N N . PRO A 1 51 ? -4.09 20.562 73.812 1 14.83 51 PRO A N 1
ATOM 396 C CA . PRO A 1 51 ? -4.602 21.609 74.688 1 14.83 51 PRO A CA 1
ATOM 397 C C . PRO A 1 51 ? -5.684 22.469 74.062 1 14.83 51 PRO A C 1
ATOM 399 O O . PRO A 1 51 ? -5.809 22.469 72.812 1 14.83 51 PRO A O 1
ATOM 402 N N . VAL A 1 52 ? -6.172 23.203 74.812 1 15.27 52 VAL A N 1
ATOM 403 C CA . VAL A 1 52 ? -7.301 23.938 75.375 1 15.27 52 VAL A CA 1
ATOM 404 C C . VAL A 1 52 ? -7.633 25.141 74.5 1 15.27 52 VAL A C 1
ATOM 406 O O . VAL A 1 52 ? -6.797 25.578 73.75 1 15.27 52 VAL A O 1
ATOM 409 N N . PHE A 1 53 ? -8.312 25.938 75.062 1 15.38 53 PHE A N 1
ATOM 410 C CA . PHE A 1 53 ? -9.5 26.781 75 1 15.38 53 PHE A CA 1
ATOM 411 C C . PHE A 1 53 ? -9.125 28.203 74.625 1 15.38 53 PHE A C 1
ATOM 413 O O . PHE A 1 53 ? -9.852 28.875 73.875 1 15.38 53 PHE A O 1
ATOM 420 N N . VAL A 1 54 ? -7.824 28.641 74.938 1 15.67 54 VAL A N 1
ATOM 421 C CA . VAL A 1 54 ? -8.148 29.781 75.812 1 15.67 54 VAL A CA 1
ATOM 422 C C . VAL A 1 54 ? -8.797 30.891 75 1 15.67 54 VAL A C 1
ATOM 424 O O . VAL A 1 54 ? -8.539 31 73.812 1 15.67 54 VAL A O 1
ATOM 427 N N . PRO A 1 55 ? -9.164 31.984 75.75 1 15.6 55 PRO A N 1
ATOM 428 C CA . PRO A 1 55 ? -10.258 32.938 75.938 1 15.6 55 PRO A CA 1
ATOM 429 C C . PRO A 1 55 ? -10.102 34.188 75.062 1 15.6 55 PRO A C 1
ATOM 431 O O . PRO A 1 55 ? -11.055 34.969 74.938 1 15.6 55 PRO A O 1
ATOM 434 N N . LEU A 1 56 ? -8.883 34.375 74.25 1 16.22 56 LEU A N 1
ATOM 435 C CA . LEU A 1 56 ? -8.453 35.719 74.625 1 16.22 56 LEU A CA 1
ATOM 436 C C . LEU A 1 56 ? -9.57 36.719 74.375 1 16.22 56 LEU A C 1
ATOM 438 O O . LEU A 1 56 ? -10.414 36.5 73.5 1 16.22 56 LEU A O 1
ATOM 442 N N . LYS A 1 57 ? -9.391 37.875 75.062 1 16.83 57 LYS A N 1
ATOM 443 C CA . LYS A 1 57 ? -10.055 39 75.75 1 16.83 57 LYS A CA 1
ATOM 444 C C . LYS A 1 57 ? -10.711 39.938 74.75 1 16.83 57 LYS A C 1
ATOM 446 O O . LYS A 1 57 ? -10.461 39.844 73.562 1 16.83 57 LYS A O 1
ATOM 451 N N . PRO A 1 58 ? -10.383 41.281 75 1 15.87 58 PRO A N 1
ATOM 452 C CA . PRO A 1 58 ? -11.266 42.344 75.5 1 15.87 58 PRO A CA 1
ATOM 453 C C . PRO A 1 58 ? -11.852 43.188 74.375 1 15.87 58 PRO A C 1
ATOM 455 O O . PRO A 1 58 ? -13.008 43.594 74.438 1 15.87 58 PRO A O 1
ATOM 458 N N . ALA A 1 59 ? -11.117 43.688 73.25 1 17.19 59 ALA A N 1
ATOM 459 C CA . ALA A 1 59 ? -11.016 45.125 73.312 1 17.19 59 ALA A CA 1
ATOM 460 C C . ALA A 1 59 ? -12.359 45.781 73.062 1 17.19 59 ALA A C 1
ATOM 462 O O . ALA A 1 59 ? -13.242 45.219 72.438 1 17.19 59 ALA A O 1
ATOM 463 N N . ASP A 1 60 ? -12.43 47.219 73.188 1 17.09 60 ASP A N 1
ATOM 464 C CA . ASP A 1 60 ? -13.125 48.406 73.688 1 17.09 60 ASP A CA 1
ATOM 465 C C . ASP A 1 60 ? -14.219 48.844 72.75 1 17.09 60 ASP A C 1
ATOM 467 O O . ASP A 1 60 ? -14.234 48.438 71.562 1 17.09 60 ASP A O 1
ATOM 471 N N . GLU A 1 61 ? -14.531 50.281 72.688 1 17.42 61 GLU A N 1
ATOM 472 C CA . GLU A 1 61 ? -15.547 51.25 73 1 17.42 61 GLU A CA 1
ATOM 473 C C . GLU A 1 61 ? -16.391 51.625 71.812 1 17.42 61 GLU A C 1
ATOM 475 O O . GLU A 1 61 ? -17.625 51.594 71.875 1 17.42 61 GLU A O 1
ATOM 480 N N . GLN A 1 62 ? -16.125 52.906 71.062 1 17.55 62 GLN A N 1
ATOM 481 C CA . GLN A 1 62 ? -16.922 54.125 71.188 1 17.55 62 GLN A CA 1
ATOM 482 C C . GLN A 1 62 ? -18 54.156 70.062 1 17.55 62 GLN A C 1
ATOM 484 O O . GLN A 1 62 ? -19.172 54.344 70.375 1 17.55 62 GLN A O 1
ATOM 489 N N . SER A 1 63 ? -18.094 55.312 69.125 1 18.5 63 SER A N 1
ATOM 490 C CA . SER A 1 63 ? -18.938 56.5 69.188 1 18.5 63 SER A CA 1
ATOM 491 C C . SER A 1 63 ? -20.094 56.375 68.188 1 18.5 63 SER A C 1
ATOM 493 O O . SER A 1 63 ? -20.078 55.5 67.312 1 18.5 63 SER A O 1
ATOM 495 N N . LYS A 1 64 ? -20.625 57.594 67.5 1 20.25 64 LYS A N 1
ATOM 496 C CA . LYS A 1 64 ? -21.781 58.469 67.25 1 20.25 64 LYS A CA 1
ATOM 497 C C . LYS A 1 64 ? -22.531 58.062 66 1 20.25 64 LYS A C 1
ATOM 499 O O . LYS A 1 64 ? -21.984 57.344 65.125 1 20.25 64 LYS A O 1
ATOM 504 N N . ASP A 1 65 ? -23.547 58.969 65.625 1 18.77 65 ASP A N 1
ATOM 505 C CA . ASP A 1 65 ? -24.906 59.25 65.188 1 18.77 65 ASP A CA 1
ATOM 506 C C . ASP A 1 65 ? -24.984 59.344 63.656 1 18.77 65 ASP A C 1
ATOM 508 O O . ASP A 1 65 ? -26.062 59.562 63.094 1 18.77 65 ASP A O 1
ATOM 512 N N . ASN A 1 66 ? -23.969 59.438 62.781 1 18.08 66 ASN A N 1
ATOM 513 C CA . ASN A 1 66 ? -24.203 60.344 61.688 1 18.08 66 ASN A CA 1
ATOM 514 C C . ASN A 1 66 ? -25.25 59.812 60.719 1 18.08 66 ASN A C 1
ATOM 516 O O . ASN A 1 66 ? -26.141 60.531 60.281 1 18.08 66 ASN A O 1
ATOM 520 N N . ARG A 1 67 ? -24.844 58.906 59.625 1 17.61 67 ARG A N 1
ATOM 521 C CA . ARG A 1 67 ? -24.875 59.281 58.219 1 17.61 67 ARG A CA 1
ATOM 522 C C . ARG A 1 67 ? -26.297 59.156 57.656 1 17.61 67 ARG A C 1
ATOM 524 O O . ARG A 1 67 ? -26.797 60.125 57.062 1 17.61 67 ARG A O 1
ATOM 531 N N . ILE A 1 68 ? -26.875 58.344 56.656 1 19.36 68 ILE A N 1
ATOM 532 C CA . ILE A 1 68 ? -27.047 58.5 55.219 1 19.36 68 ILE A CA 1
ATOM 533 C C . ILE A 1 68 ? -28.531 58.375 54.844 1 19.36 68 ILE A C 1
ATOM 535 O O . ILE A 1 68 ? -29.203 57.438 55.281 1 19.36 68 ILE A O 1
ATOM 539 N N . TYR A 1 69 ? -29.25 59.5 54.406 1 22.34 69 TYR A N 1
ATOM 540 C CA . TYR A 1 69 ? -30.484 59.688 53.656 1 22.34 69 TYR A CA 1
ATOM 541 C C . TYR A 1 69 ? -30.641 58.656 52.531 1 22.34 69 TYR A C 1
ATOM 543 O O . TYR A 1 69 ? -29.719 58.469 51.75 1 22.34 69 TYR A O 1
ATOM 551 N N . LYS A 1 70 ? -31.359 57.75 52.625 1 24.91 70 LYS A N 1
ATOM 552 C CA . LYS A 1 70 ? -31.734 56.719 51.656 1 24.91 70 LYS A CA 1
ATOM 553 C C . LYS A 1 70 ? -32.406 57.312 50.438 1 24.91 70 LYS A C 1
ATOM 555 O O . LYS A 1 70 ? -33.562 57.719 50.5 1 24.91 70 LYS A O 1
ATOM 560 N N . ILE A 1 71 ? -31.75 58.312 49.719 1 26.12 71 ILE A N 1
ATOM 561 C CA . ILE A 1 71 ? -32.281 58.656 48.406 1 26.12 71 ILE A CA 1
ATOM 562 C C . ILE A 1 71 ? -32.719 57.375 47.656 1 26.12 71 ILE A C 1
ATOM 564 O O . ILE A 1 71 ? -31.906 56.469 47.5 1 26.12 71 ILE A O 1
ATOM 568 N N . GLN A 1 72 ? -33.875 57.062 47.688 1 25.95 72 GLN A N 1
ATOM 569 C CA . GLN A 1 72 ? -34.531 56 46.875 1 25.95 72 GLN A CA 1
ATOM 570 C C . GLN A 1 72 ? -34.094 56.094 45.438 1 25.95 72 GLN A C 1
ATOM 572 O O . GLN A 1 72 ? -34.438 57.062 44.719 1 25.95 72 GLN A O 1
ATOM 577 N N . LYS A 1 73 ? -32.812 55.938 45.031 1 30.2 73 LYS A N 1
ATOM 578 C CA . LYS A 1 73 ? -32.344 55.812 43.656 1 30.2 73 LYS A CA 1
ATOM 579 C C . LYS A 1 73 ? -33.312 54.938 42.844 1 30.2 73 LYS A C 1
ATOM 581 O O . LYS A 1 73 ? -33.5 53.781 43.156 1 30.2 73 LYS A O 1
ATOM 586 N N . VAL A 1 74 ? -34.406 55.406 42.312 1 32.47 74 VAL A N 1
ATOM 587 C CA . VAL A 1 74 ? -35.219 54.781 41.281 1 32.47 74 VAL A CA 1
ATOM 588 C C . VAL A 1 74 ? -34.344 54.031 40.281 1 32.47 74 VAL A C 1
ATOM 590 O O . VAL A 1 74 ? -33.5 54.656 39.594 1 32.47 74 VAL A O 1
ATOM 593 N N . LYS A 1 75 ? -33.875 52.906 40.531 1 39.38 75 LYS A N 1
ATOM 594 C CA . LYS A 1 75 ? -33.094 52 39.688 1 39.38 75 LYS A CA 1
ATOM 595 C C . LYS A 1 75 ? -33.688 51.906 38.312 1 39.38 75 LYS A C 1
ATOM 597 O O . LYS A 1 75 ? -34.781 51.375 38.125 1 39.38 75 LYS A O 1
ATOM 602 N N . HIS A 1 76 ? -33.688 52.844 37.438 1 43.44 76 HIS A N 1
ATOM 603 C CA . HIS A 1 76 ? -34.062 52.719 36.031 1 43.44 76 HIS A CA 1
ATOM 604 C C . HIS A 1 76 ? -33.5 51.438 35.406 1 43.44 76 HIS A C 1
ATOM 606 O O . HIS A 1 76 ? -32.312 51.156 35.5 1 43.44 76 HIS A O 1
ATOM 612 N N . SER A 1 77 ? -34.25 50.375 35.344 1 60.38 77 SER A N 1
ATOM 613 C CA . SER A 1 77 ? -33.969 49.094 34.75 1 60.38 77 SER A CA 1
ATOM 614 C C . SER A 1 77 ? -33.594 49.219 33.281 1 60.38 77 SER A C 1
ATOM 616 O O . SER A 1 77 ? -34.344 49.781 32.5 1 60.38 77 SER A O 1
ATOM 618 N N . TYR A 1 78 ? -32.375 49.094 32.875 1 75.38 78 TYR A N 1
ATOM 619 C CA . TYR A 1 78 ? -31.875 49.188 31.516 1 75.38 78 TYR A CA 1
ATOM 620 C C . TYR A 1 78 ? -32.281 47.938 30.703 1 75.38 78 TYR A C 1
ATOM 622 O O . TYR A 1 78 ? -32.375 46.844 31.25 1 75.38 78 TYR A O 1
ATOM 630 N N . SER A 1 79 ? -32.875 48.188 29.469 1 85 79 SER A N 1
ATOM 631 C CA . SER A 1 79 ? -33.219 47.125 28.531 1 85 79 SER A CA 1
ATOM 632 C C . SER A 1 79 ? -32.156 46.938 27.453 1 85 79 SER A C 1
ATOM 634 O O . SER A 1 79 ? -31.219 47.75 27.375 1 85 79 SER A O 1
ATOM 636 N N . ALA A 1 80 ? -32.188 45.844 26.672 1 89.19 80 ALA A N 1
ATOM 637 C CA . ALA A 1 80 ? -31.266 45.594 25.562 1 89.19 80 ALA A CA 1
ATOM 638 C C . ALA A 1 80 ? -31.281 46.75 24.562 1 89.19 80 ALA A C 1
ATOM 640 O O . ALA A 1 80 ? -30.234 47.094 24.016 1 89.19 80 ALA A O 1
ATOM 641 N N . GLU A 1 81 ? -32.438 47.406 24.406 1 88.75 81 GLU A N 1
ATOM 642 C CA . GLU A 1 81 ? -32.594 48.5 23.469 1 88.75 81 GLU A CA 1
ATOM 643 C C . GLU A 1 81 ? -31.797 49.719 23.938 1 88.75 81 GLU A C 1
ATOM 645 O O . GLU A 1 81 ? -31.203 50.438 23.125 1 88.75 81 GLU A O 1
ATOM 650 N N . ASP A 1 82 ? -31.781 49.938 25.219 1 88.12 82 ASP A N 1
ATOM 651 C CA . ASP A 1 82 ? -31 51.031 25.781 1 88.12 82 ASP A CA 1
ATOM 652 C C . ASP A 1 82 ? -29.5 50.844 25.531 1 88.12 82 ASP A C 1
ATOM 654 O O . ASP A 1 82 ? -28.797 51.781 25.156 1 88.12 82 ASP A O 1
ATOM 658 N N . ALA A 1 83 ? -29.125 49.594 25.766 1 90.56 83 ALA A N 1
ATOM 659 C CA . ALA A 1 83 ? -27.719 49.281 25.547 1 90.56 83 ALA A CA 1
ATOM 660 C C . ALA A 1 83 ? -27.344 49.469 24.078 1 90.56 83 ALA A C 1
ATOM 662 O O . ALA A 1 83 ? -26.281 50 23.766 1 90.56 83 ALA A O 1
ATOM 663 N N . ILE A 1 84 ? -28.172 49 23.172 1 92.19 84 ILE A N 1
ATOM 664 C CA . ILE A 1 84 ? -27.922 49.062 21.734 1 92.19 84 ILE A CA 1
ATOM 665 C C . ILE A 1 84 ? -27.828 50.5 21.297 1 92.19 84 ILE A C 1
ATOM 667 O O . ILE A 1 84 ? -26.984 50.844 20.438 1 92.19 84 ILE A O 1
ATOM 671 N N . ASN A 1 85 ? -28.609 51.375 21.859 1 88.88 85 ASN A N 1
ATOM 672 C CA . ASN A 1 85 ? -28.578 52.781 21.531 1 88.88 85 ASN A CA 1
ATOM 673 C C . ASN A 1 85 ? -27.25 53.438 21.922 1 88.88 85 ASN A C 1
ATOM 675 O O . ASN A 1 85 ? -26.75 54.312 21.234 1 88.88 85 ASN A O 1
ATOM 679 N N . VAL A 1 86 ? -26.75 52.938 23 1 90.25 86 VAL A N 1
ATOM 680 C CA . VAL A 1 86 ? -25.438 53.438 23.438 1 90.25 86 VAL A CA 1
ATOM 681 C C . VAL A 1 86 ? -24.359 52.906 22.5 1 90.25 86 VAL A C 1
ATOM 683 O O . VAL A 1 86 ? -23.453 53.656 22.094 1 90.25 86 VAL A O 1
ATOM 686 N N . LEU A 1 87 ? -24.469 51.656 22.109 1 92.12 87 LEU A N 1
ATOM 687 C CA . LEU A 1 87 ? -23.469 51 21.297 1 92.12 87 LEU A CA 1
ATOM 688 C C . LEU A 1 87 ? -23.406 51.625 19.906 1 92.12 87 LEU A C 1
ATOM 690 O O . LEU A 1 87 ? -22.344 51.625 19.281 1 92.12 87 LEU A O 1
ATOM 694 N N . LYS A 1 88 ? -24.484 52.094 19.375 1 91 88 LYS A N 1
ATOM 695 C CA . LYS A 1 88 ? -24.562 52.688 18.047 1 91 88 LYS A CA 1
ATOM 696 C C . LYS A 1 88 ? -23.641 53.906 17.938 1 91 88 LYS A C 1
ATOM 698 O O . LYS A 1 88 ? -23.203 54.281 16.859 1 91 88 LYS A O 1
ATOM 703 N N . GLN A 1 89 ? -23.281 54.5 19.109 1 89.75 89 GLN A N 1
ATOM 704 C CA . GLN A 1 89 ? -22.531 55.75 19.125 1 89.75 89 GLN A CA 1
ATOM 705 C C . GLN A 1 89 ? -21.047 55.5 19.391 1 89.75 89 GLN A C 1
ATOM 707 O O . GLN A 1 89 ? -20.234 56.438 19.344 1 89.75 89 GLN A O 1
ATOM 712 N N . LEU A 1 90 ? -20.703 54.281 19.562 1 91.75 90 LEU A N 1
ATOM 713 C CA . LEU A 1 90 ? -19.328 53.969 19.969 1 91.75 90 LEU A CA 1
ATOM 714 C C . LEU A 1 90 ? -18.453 53.719 18.75 1 91.75 90 LEU A C 1
ATOM 716 O O . LEU A 1 90 ? -18.953 53.281 17.703 1 91.75 90 LEU A O 1
ATOM 720 N N . SER A 1 91 ? -17.141 54 18.953 1 91.12 91 SER A N 1
ATOM 721 C CA . SER A 1 91 ? -16.156 53.688 17.922 1 91.12 91 SER A CA 1
ATOM 722 C C . SER A 1 91 ? -15.844 52.188 17.891 1 91.12 91 SER A C 1
ATOM 724 O O . SER A 1 91 ? -16.219 51.438 18.812 1 91.12 91 SER A O 1
ATOM 726 N N . SER A 1 92 ? -15.125 51.75 16.906 1 89.75 92 SER A N 1
ATOM 727 C CA . SER A 1 92 ? -14.773 50.344 16.75 1 89.75 92 SER A CA 1
ATOM 728 C C . SER A 1 92 ? -13.906 49.875 17.922 1 89.75 92 SER A C 1
ATOM 730 O O . SER A 1 92 ? -14.055 48.75 18.391 1 89.75 92 SER A O 1
ATOM 732 N N . ASP A 1 93 ? -13.047 50.688 18.359 1 91.19 93 ASP A N 1
ATOM 733 C CA . ASP A 1 93 ? -12.164 50.344 19.469 1 91.19 93 ASP A CA 1
ATOM 734 C C . ASP A 1 93 ? -12.945 50.188 20.766 1 91.19 93 ASP A C 1
ATOM 736 O O . ASP A 1 93 ? -12.68 49.281 21.562 1 91.19 93 ASP A O 1
ATOM 740 N N . GLU A 1 94 ? -13.859 51.094 20.922 1 93.38 94 GLU A N 1
ATOM 741 C CA . GLU A 1 94 ? -14.695 51.031 22.109 1 93.38 94 GLU A CA 1
ATOM 742 C C . GLU A 1 94 ? -15.609 49.812 22.094 1 93.38 94 GLU A C 1
ATOM 744 O O . GLU A 1 94 ? -15.828 49.188 23.125 1 93.38 94 GLU A O 1
ATOM 749 N N . LEU A 1 95 ? -16.047 49.531 20.938 1 94.75 95 LEU A N 1
ATOM 750 C CA . LEU A 1 95 ? -16.875 48.344 20.797 1 94.75 95 LEU A CA 1
ATOM 751 C C . LEU A 1 95 ? -16.078 47.062 21.125 1 94.75 95 LEU A C 1
ATOM 753 O O . LEU A 1 95 ? -16.609 46.125 21.672 1 94.75 95 LEU A O 1
ATOM 757 N N . GLY A 1 96 ? -14.805 47.062 20.719 1 94.88 96 GLY A N 1
ATOM 758 C CA . GLY A 1 96 ? -13.93 45.969 21.047 1 94.88 96 GLY A CA 1
ATOM 759 C C . GLY A 1 96 ? -13.797 45.719 22.547 1 94.88 96 GLY A C 1
ATOM 760 O O . GLY A 1 96 ? -13.789 44.562 23 1 94.88 96 GLY A O 1
ATOM 761 N N . LEU A 1 97 ? -13.742 46.812 23.281 1 94 97 LEU A N 1
ATOM 762 C CA . LEU A 1 97 ? -13.641 46.719 24.734 1 94 97 LEU A CA 1
ATOM 763 C C . LEU A 1 97 ? -14.93 46.156 25.328 1 94 97 LEU A C 1
ATOM 765 O O . LEU A 1 97 ? -14.891 45.406 26.297 1 94 97 LEU A O 1
ATOM 769 N N . VAL A 1 98 ? -16 46.594 24.75 1 94.38 98 VAL A N 1
ATOM 770 C CA . VAL A 1 98 ? -17.297 46.125 25.203 1 94.38 98 VAL A CA 1
ATOM 771 C C . VAL A 1 98 ? -17.406 44.625 24.953 1 94.38 98 VAL A C 1
ATOM 773 O O . VAL A 1 98 ? -17.859 43.875 25.812 1 94.38 98 VAL A O 1
ATOM 776 N N . ALA A 1 99 ? -17.016 44.25 23.75 1 95.75 99 ALA A N 1
ATOM 777 C CA . ALA A 1 99 ? -17.047 42.812 23.406 1 95.75 99 ALA A CA 1
ATOM 778 C C . ALA A 1 99 ? -16.156 42 24.328 1 95.75 99 ALA A C 1
ATOM 780 O O . ALA A 1 99 ? -16.516 40.875 24.719 1 95.75 99 ALA A O 1
ATOM 781 N N . GLN A 1 100 ? -14.992 42.531 24.641 1 94.5 100 GLN A N 1
ATOM 782 C CA . GLN A 1 100 ? -14.078 41.844 25.562 1 94.5 100 GLN A CA 1
ATOM 783 C C . GLN A 1 100 ? -14.727 41.656 26.922 1 94.5 100 GLN A C 1
ATOM 785 O O . GLN A 1 100 ? -14.602 40.594 27.531 1 94.5 100 GLN A O 1
ATOM 790 N N . PHE A 1 101 ? -15.438 42.719 27.359 1 93.88 101 PHE A N 1
ATOM 791 C CA . PHE A 1 101 ? -16.156 42.625 28.625 1 93.88 101 PHE A CA 1
ATOM 792 C C . PHE A 1 101 ? -17.203 41.5 28.578 1 93.88 101 PHE A C 1
ATOM 794 O O . PHE A 1 101 ? -17.344 40.719 29.531 1 93.88 101 PHE A O 1
ATOM 801 N N . LEU A 1 102 ? -17.938 41.469 27.5 1 94.69 102 LEU A N 1
ATOM 802 C CA . LEU A 1 102 ? -18.938 40.406 27.328 1 94.69 102 LEU A CA 1
ATOM 803 C C . LEU A 1 102 ? -18.312 39.031 27.422 1 94.69 102 LEU A C 1
ATOM 805 O O . LEU A 1 102 ? -18.859 38.125 28.062 1 94.69 102 LEU A O 1
ATOM 809 N N . GLY A 1 103 ? -17.172 38.875 26.75 1 94 103 GLY A N 1
ATOM 810 C CA . GLY A 1 103 ? -16.453 37.594 26.797 1 94 103 GLY A CA 1
ATOM 811 C C . GLY A 1 103 ? -16.016 37.188 28.203 1 94 103 GLY A C 1
ATOM 812 O O . GLY A 1 103 ? -16.203 36.062 28.609 1 94 103 GLY A O 1
ATOM 813 N N . GLU A 1 104 ? -15.477 38.156 28.922 1 92.88 104 GLU A N 1
ATOM 814 C CA . GLU A 1 104 ? -15 37.906 30.281 1 92.88 104 GLU A CA 1
ATOM 815 C C . GLU A 1 104 ? -16.141 37.531 31.219 1 92.88 104 GLU A C 1
ATOM 817 O O . GLU A 1 104 ? -16.016 36.625 32.031 1 92.88 104 GLU A O 1
ATOM 822 N N . ARG A 1 105 ? -17.188 38.219 31.016 1 92.75 105 ARG A N 1
ATOM 823 C CA . ARG A 1 105 ? -18.375 37.969 31.844 1 92.75 105 ARG A CA 1
ATOM 824 C C . ARG A 1 105 ? -18.922 36.562 31.625 1 92.75 105 ARG A C 1
ATOM 826 O O . ARG A 1 105 ? -19.406 35.938 32.562 1 92.75 105 ARG A O 1
ATOM 833 N N . GLU A 1 106 ? -18.875 36.125 30.422 1 93.12 106 GLU A N 1
ATOM 834 C CA . GLU A 1 106 ? -19.531 34.875 30.062 1 93.12 106 GLU A CA 1
ATOM 835 C C . GLU A 1 106 ? -18.578 33.688 30.203 1 93.12 106 GLU A C 1
ATOM 837 O O . GLU A 1 106 ? -18.969 32.531 30.047 1 93.12 106 GLU A O 1
ATOM 842 N N . CYS A 1 107 ? -17.375 33.812 30.5 1 92.38 107 CYS A N 1
ATOM 843 C CA . CYS A 1 107 ? -16.359 32.781 30.562 1 92.38 107 CYS A CA 1
ATOM 844 C C . CYS A 1 107 ? -16.812 31.641 31.484 1 92.38 107 CYS A C 1
ATOM 846 O O . CYS A 1 107 ? -16.719 30.469 31.125 1 92.38 107 CYS A O 1
ATOM 848 N N . GLU A 1 108 ? -17.328 31.984 32.625 1 90.5 108 GLU A N 1
ATOM 849 C CA . GLU A 1 108 ? -17.766 30.984 33.594 1 90.5 108 GLU A CA 1
ATOM 850 C C . GLU A 1 108 ? -19 30.219 33.125 1 90.5 108 GLU A C 1
ATOM 852 O O . GLU A 1 108 ? -19.109 29.016 33.312 1 90.5 108 GLU A O 1
ATOM 857 N N . ASN A 1 109 ? -19.891 30.984 32.531 1 93.12 109 ASN A N 1
ATOM 858 C CA . ASN A 1 109 ? -21.078 30.328 32 1 93.12 109 ASN A CA 1
ATOM 859 C C . ASN A 1 109 ? -20.734 29.359 30.875 1 93.12 109 ASN A C 1
ATOM 861 O O . ASN A 1 109 ? -21.359 28.297 30.766 1 93.12 109 ASN A O 1
ATOM 865 N N . VAL A 1 110 ? -19.828 29.734 30.078 1 94.56 110 VAL A N 1
ATOM 866 C CA . VAL A 1 110 ? -19.375 28.875 28.984 1 94.56 110 VAL A CA 1
ATOM 867 C C . VAL A 1 110 ? -18.719 27.625 29.562 1 94.56 110 VAL A C 1
ATOM 869 O O . VAL A 1 110 ? -18.953 26.516 29.078 1 94.56 110 VAL A O 1
ATOM 872 N N . ASN A 1 111 ? -17.953 27.75 30.562 1 92.62 111 ASN A N 1
ATOM 873 C CA . ASN A 1 111 ? -17.312 26.609 31.203 1 92.62 111 ASN A CA 1
ATOM 874 C C . ASN A 1 111 ? -18.328 25.641 31.781 1 92.62 111 ASN A C 1
ATOM 876 O O . ASN A 1 111 ? -18.141 24.438 31.75 1 92.62 111 ASN A O 1
ATOM 880 N N . LYS A 1 112 ? -19.344 26.203 32.344 1 92.31 112 LYS A N 1
ATOM 881 C CA . LYS A 1 112 ? -20.406 25.359 32.844 1 92.31 112 LYS A CA 1
ATOM 882 C C . LYS A 1 112 ? -21.109 24.594 31.734 1 92.31 112 LYS A C 1
ATOM 884 O O . LYS A 1 112 ? -21.422 23.406 31.875 1 92.31 112 LYS A O 1
ATOM 889 N N . ASP A 1 113 ? -21.375 25.297 30.734 1 94.19 113 ASP A N 1
ATOM 890 C CA . ASP A 1 113 ? -22 24.656 29.578 1 94.19 113 ASP A CA 1
ATOM 891 C C . ASP A 1 113 ? -21.125 23.531 29.031 1 94.19 113 ASP A C 1
ATOM 893 O O . ASP A 1 113 ? -21.625 22.484 28.641 1 94.19 113 ASP A O 1
ATOM 897 N N . ILE A 1 114 ? -19.828 23.703 28.953 1 93.56 114 ILE A N 1
ATOM 898 C CA . ILE A 1 114 ? -18.859 22.719 28.484 1 93.56 114 ILE A CA 1
ATOM 899 C C . ILE A 1 114 ? -18.938 21.469 29.344 1 93.56 114 ILE A C 1
ATOM 901 O O . ILE A 1 114 ? -18.891 20.344 28.828 1 93.56 114 ILE A O 1
ATOM 905 N N . SER A 1 115 ? -19 21.625 30.578 1 89.62 115 SER A N 1
ATOM 906 C CA . SER A 1 115 ? -19.031 20.5 31.5 1 89.62 115 SER A CA 1
ATOM 907 C C . SER A 1 115 ? -20.234 19.594 31.25 1 89.62 115 SER A C 1
ATOM 909 O O . SER A 1 115 ? -20.156 18.375 31.406 1 89.62 115 SER A O 1
ATOM 911 N N . ASP A 1 116 ? -21.297 20.141 30.766 1 85.44 116 ASP A N 1
ATOM 912 C CA . ASP A 1 116 ? -22.5 19.391 30.453 1 85.44 116 ASP A CA 1
ATOM 913 C C . ASP A 1 116 ? -22.344 18.625 29.141 1 85.44 116 ASP A C 1
ATOM 915 O O . ASP A 1 116 ? -22.938 17.547 28.969 1 85.44 116 ASP A O 1
ATOM 919 N N . LEU A 1 117 ? -21.594 19.156 28.281 1 89.56 117 LEU A N 1
ATOM 920 C CA . LEU A 1 117 ? -21.453 18.609 26.953 1 89.56 117 LEU A CA 1
ATOM 921 C C . LEU A 1 117 ? -20.406 17.5 26.922 1 89.56 117 LEU A C 1
ATOM 923 O O . LEU A 1 117 ? -20.391 16.672 26.016 1 89.56 117 LEU A O 1
ATOM 927 N N . LYS A 1 118 ? -19.5 17.438 27.797 1 81.31 118 LYS A N 1
ATOM 928 C CA . LYS A 1 118 ? -18.359 16.516 27.812 1 81.31 118 LYS A CA 1
ATOM 929 C C . LYS A 1 118 ? -18.812 15.062 27.797 1 81.31 118 LYS A C 1
ATOM 931 O O . LYS A 1 118 ? -18.297 14.258 27.016 1 81.31 118 LYS A O 1
ATOM 936 N N . SER A 1 119 ? -19.781 14.742 28.547 1 79.62 119 SER A N 1
ATOM 937 C CA . SER A 1 119 ? -20.25 13.359 28.625 1 79.62 119 SER A CA 1
ATOM 938 C C . SER A 1 119 ? -21.031 12.961 27.375 1 79.62 119 SER A C 1
ATOM 940 O O . SER A 1 119 ? -20.953 11.812 26.938 1 79.62 119 SER A O 1
ATOM 942 N N . ALA A 1 120 ? -21.547 13.891 26.734 1 85.38 120 ALA A N 1
ATOM 943 C CA . ALA A 1 120 ? -22.391 13.625 25.578 1 85.38 120 ALA A CA 1
ATOM 944 C C . ALA A 1 120 ? -21.562 13.414 24.312 1 85.38 120 ALA A C 1
ATOM 946 O O . ALA A 1 120 ? -22 12.742 23.375 1 85.38 120 ALA A O 1
ATOM 947 N N . ALA A 1 121 ? -20.422 13.914 24.328 1 88.06 121 ALA A N 1
ATOM 948 C CA . ALA A 1 121 ? -19.578 13.898 23.141 1 88.06 121 ALA A CA 1
ATOM 949 C C . ALA A 1 121 ? -19.172 12.469 22.766 1 88.06 121 ALA A C 1
ATOM 951 O O . ALA A 1 121 ? -18.953 12.164 21.594 1 88.06 121 ALA A O 1
ATOM 952 N N . TYR A 1 122 ? -19.094 11.586 23.719 1 90.06 122 TYR A N 1
ATOM 953 C CA . TYR A 1 122 ? -18.578 10.242 23.469 1 90.06 122 TYR A CA 1
ATOM 954 C C . TYR A 1 122 ? -19.719 9.25 23.25 1 90.06 122 TYR A C 1
ATOM 956 O O . TYR A 1 122 ? -19.484 8.07 22.984 1 90.06 122 TYR A O 1
ATOM 964 N N . ASP A 1 123 ? -20.891 9.742 23.312 1 90.5 123 ASP A N 1
ATOM 965 C CA . ASP A 1 123 ? -22.047 8.875 23.062 1 90.5 123 ASP A CA 1
ATOM 966 C C . ASP A 1 123 ? -22.359 8.797 21.578 1 90.5 123 ASP A C 1
ATOM 968 O O . ASP A 1 123 ? -22.781 9.781 20.969 1 90.5 123 ASP A O 1
ATOM 972 N N . LEU A 1 124 ? -22.25 7.668 21.094 1 89.56 124 LEU A N 1
ATOM 973 C CA . LEU A 1 124 ? -22.391 7.422 19.672 1 89.56 124 LEU A CA 1
ATOM 974 C C . LEU A 1 124 ? -23.812 7.723 19.203 1 89.56 124 LEU A C 1
ATOM 976 O O . LEU A 1 124 ? -24 8.312 18.125 1 89.56 124 LEU A O 1
ATOM 980 N N . ASN A 1 125 ? -24.797 7.328 19.938 1 87.88 125 ASN A N 1
ATOM 981 C CA . ASN A 1 125 ? -26.188 7.562 19.562 1 87.88 125 ASN A CA 1
ATOM 982 C C . ASN A 1 125 ? -26.531 9.047 19.609 1 87.88 125 ASN A C 1
ATOM 984 O O . ASN A 1 125 ? -27.266 9.547 18.75 1 87.88 125 ASN A O 1
ATOM 988 N N . TYR A 1 126 ? -25.969 9.688 20.562 1 89.62 126 TYR A N 1
ATOM 989 C CA . TYR A 1 126 ? -26.188 11.117 20.688 1 89.62 126 TYR A CA 1
ATOM 990 C C . TYR A 1 126 ? -25.609 11.867 19.5 1 89.62 126 TYR A C 1
ATOM 992 O O . TYR A 1 126 ? -26.281 12.68 18.875 1 89.62 126 TYR A O 1
ATOM 1000 N N . THR A 1 127 ? -24.438 11.586 19.219 1 88.25 127 THR A N 1
ATOM 1001 C CA . THR A 1 127 ? -23.734 12.305 18.156 1 88.25 127 THR A CA 1
ATOM 1002 C C . THR A 1 127 ? -24.344 11.992 16.797 1 88.25 127 THR A C 1
ATOM 1004 O O . THR A 1 127 ? -24.391 12.852 15.914 1 88.25 127 THR A O 1
ATOM 1007 N N . ALA A 1 128 ? -24.797 10.828 16.609 1 87.38 128 ALA A N 1
ATOM 1008 C CA . ALA A 1 128 ? -25.375 10.414 15.336 1 87.38 128 ALA A CA 1
ATOM 1009 C C . ALA A 1 128 ? -26.734 11.055 15.102 1 87.38 128 ALA A C 1
ATOM 1011 O O . ALA A 1 128 ? -27.141 11.281 13.961 1 87.38 128 ALA A O 1
ATOM 1012 N N . ASN A 1 129 ? -27.406 11.383 16.172 1 87.31 129 ASN A N 1
ATOM 1013 C CA . ASN A 1 129 ? -28.781 11.883 16.047 1 87.31 129 ASN A CA 1
ATOM 1014 C C . ASN A 1 129 ? -28.906 13.297 16.594 1 87.31 129 ASN A C 1
ATOM 1016 O O . ASN A 1 129 ? -29.984 13.703 17.031 1 87.31 129 ASN A O 1
ATOM 1020 N N . LEU A 1 130 ? -27.906 13.969 16.562 1 89.31 130 LEU A N 1
ATOM 1021 C CA . LEU A 1 130 ? -27.891 15.312 17.141 1 89.31 130 LEU A CA 1
ATOM 1022 C C . LEU A 1 130 ? -28.703 16.281 16.297 1 89.31 130 LEU A C 1
ATOM 1024 O O . LEU A 1 130 ? -28.484 16.391 15.078 1 89.31 130 LEU A O 1
ATOM 1028 N N . ASP A 1 131 ? -29.672 16.844 16.906 1 91.25 131 ASP A N 1
ATOM 1029 C CA . ASP A 1 131 ? -30.422 17.906 16.266 1 91.25 131 ASP A CA 1
ATOM 1030 C C . ASP A 1 131 ? -29.688 19.25 16.375 1 91.25 131 ASP A C 1
ATOM 1032 O O . ASP A 1 131 ? -29.672 19.859 17.438 1 91.25 131 ASP A O 1
ATOM 1036 N N . LEU A 1 132 ? -29.281 19.812 15.383 1 92.56 132 LEU A N 1
ATOM 1037 C CA . LEU A 1 132 ? -28.375 20.953 15.367 1 92.56 132 LEU A CA 1
ATOM 1038 C C . LEU A 1 132 ? -29.094 22.219 15.805 1 92.56 132 LEU A C 1
ATOM 1040 O O . LEU A 1 132 ? -28.5 23.078 16.484 1 92.56 132 LEU A O 1
ATOM 1044 N N . GLU A 1 133 ? -30.281 22.391 15.422 1 91.75 133 GLU A N 1
ATOM 1045 C CA . GLU A 1 133 ? -31.031 23.594 15.773 1 91.75 133 GLU A CA 1
ATOM 1046 C C . GLU A 1 133 ? -31.234 23.688 17.281 1 91.75 133 GLU A C 1
ATOM 1048 O O . GLU A 1 133 ? -30.938 24.734 17.891 1 91.75 133 GLU A O 1
ATOM 1053 N N . SER A 1 134 ? -31.703 22.594 17.812 1 93.12 134 SER A N 1
ATOM 1054 C CA . SER A 1 134 ? -31.891 22.562 19.25 1 93.12 134 SER A CA 1
ATOM 1055 C C . SER A 1 134 ? -30.578 22.703 20 1 93.12 134 SER A C 1
ATOM 1057 O O . SER A 1 134 ? -30.5 23.359 21.047 1 93.12 134 SER A O 1
ATOM 1059 N N . TRP A 1 135 ? -29.594 22.094 19.453 1 94.38 135 TRP A N 1
ATOM 1060 C CA . TRP A 1 135 ? -28.281 22.141 20.094 1 94.38 135 TRP A CA 1
ATOM 1061 C C . TRP A 1 135 ? -27.734 23.562 20.141 1 94.38 135 TRP A C 1
ATOM 1063 O O . TRP A 1 135 ? -27.219 24 21.172 1 94.38 135 TRP A O 1
ATOM 1073 N N . VAL A 1 136 ? -27.844 24.359 19.125 1 94.5 136 VAL A N 1
ATOM 1074 C CA . VAL A 1 136 ? -27.328 25.719 19.047 1 94.5 136 VAL A CA 1
ATOM 1075 C C . VAL A 1 136 ? -28.109 26.641 19.984 1 94.5 136 VAL A C 1
ATOM 1077 O O . VAL A 1 136 ? -27.531 27.469 20.688 1 94.5 136 VAL A O 1
ATOM 1080 N N . ASN A 1 137 ? -29.375 26.406 20.062 1 92.5 137 ASN A N 1
ATOM 1081 C CA . ASN A 1 137 ? -30.234 27.266 20.859 1 92.5 137 ASN A CA 1
ATOM 1082 C C . ASN A 1 137 ? -30.016 27.062 22.359 1 92.5 137 ASN A C 1
ATOM 1084 O O . ASN A 1 137 ? -30.312 27.953 23.156 1 92.5 137 ASN A O 1
ATOM 1088 N N . ASP A 1 138 ? -29.484 25.906 22.688 1 93.69 138 ASP A N 1
ATOM 1089 C CA . ASP A 1 138 ? -29.25 25.578 24.094 1 93.69 138 ASP A CA 1
ATOM 1090 C C . ASP A 1 138 ? -27.891 26.078 24.562 1 93.69 138 ASP A C 1
ATOM 1092 O O . ASP A 1 138 ? -27.547 25.969 25.734 1 93.69 138 ASP A O 1
ATOM 1096 N N . ARG A 1 139 ? -27.141 26.688 23.672 1 95.69 139 ARG A N 1
ATOM 1097 C CA . ARG A 1 139 ? -25.797 27.125 24 1 95.69 139 ARG A CA 1
ATOM 1098 C C . ARG A 1 139 ? -25.797 28.547 24.547 1 95.69 139 ARG A C 1
ATOM 1100 O O . ARG A 1 139 ? -26.859 29.156 24.719 1 95.69 139 ARG A O 1
ATOM 1107 N N . ASN A 1 140 ? -24.594 29.031 24.953 1 96.19 140 ASN A N 1
ATOM 1108 C CA . ASN A 1 140 ? -24.453 30.375 25.531 1 96.19 140 ASN A CA 1
ATOM 1109 C C . ASN A 1 140 ? -25.047 31.438 24.609 1 96.19 140 ASN A C 1
ATOM 1111 O O . ASN A 1 140 ? -24.641 31.562 23.453 1 96.19 140 ASN A O 1
ATOM 1115 N N . LYS A 1 141 ? -25.875 32.25 25.078 1 95.62 141 LYS A N 1
ATOM 1116 C CA . LYS A 1 141 ? -26.688 33.188 24.281 1 95.62 141 LYS A CA 1
ATOM 1117 C C . LYS A 1 141 ? -25.828 34.281 23.688 1 95.62 141 LYS A C 1
ATOM 1119 O O . LYS A 1 141 ? -26.109 34.781 22.594 1 95.62 141 LYS A O 1
ATOM 1124 N N . VAL A 1 142 ? -24.828 34.719 24.391 1 96.25 142 VAL A N 1
ATOM 1125 C CA . VAL A 1 142 ? -23.969 35.781 23.906 1 96.25 142 VAL A CA 1
ATOM 1126 C C . VAL A 1 142 ? -23.156 35.312 22.719 1 96.25 142 VAL A C 1
ATOM 1128 O O . VAL A 1 142 ? -23.094 35.969 21.672 1 96.25 142 VAL A O 1
ATOM 1131 N N . VAL A 1 143 ? -22.594 34.094 22.875 1 96.62 143 VAL A N 1
ATOM 1132 C CA . VAL A 1 143 ? -21.781 33.5 21.812 1 96.62 143 VAL A CA 1
ATOM 1133 C C . VAL A 1 143 ? -22.656 33.25 20.578 1 96.62 143 VAL A C 1
ATOM 1135 O O . VAL A 1 143 ? -22.312 33.688 19.484 1 96.62 143 VAL A O 1
ATOM 1138 N N . VAL A 1 144 ? -23.781 32.656 20.781 1 96 144 VAL A N 1
ATOM 1139 C CA . VAL A 1 144 ? -24.688 32.312 19.672 1 96 144 VAL A CA 1
ATOM 1140 C C . VAL A 1 144 ? -25.234 33.594 19.047 1 96 144 VAL A C 1
ATOM 1142 O O . VAL A 1 144 ? -25.375 33.688 17.828 1 96 144 VAL A O 1
ATOM 1145 N N . GLY A 1 145 ? -25.547 34.594 19.922 1 94.38 145 GLY A N 1
ATOM 1146 C CA . GLY A 1 145 ? -26.047 35.844 19.406 1 94.38 145 GLY A CA 1
ATOM 1147 C C . GLY A 1 145 ? -25.078 36.531 18.469 1 94.38 145 GLY A C 1
ATOM 1148 O O . GLY A 1 145 ? -25.469 36.969 17.375 1 94.38 145 GLY A O 1
ATOM 1149 N N . LEU A 1 146 ? -23.844 36.594 18.875 1 95.19 146 LEU A N 1
ATOM 1150 C CA . LEU A 1 146 ? -22.844 37.219 18.031 1 95.19 146 LEU A CA 1
ATOM 1151 C C . LEU A 1 146 ? -22.703 36.469 16.703 1 95.19 146 LEU A C 1
ATOM 1153 O O . LEU A 1 146 ? -22.641 37.062 15.641 1 95.19 146 LEU A O 1
ATOM 1157 N N . LEU A 1 147 ? -22.625 35.125 16.75 1 95.38 147 LEU A N 1
ATOM 1158 C CA . LEU A 1 147 ? -22.438 34.281 15.57 1 95.38 147 LEU A CA 1
ATOM 1159 C C . LEU A 1 147 ? -23.625 34.406 14.617 1 95.38 147 LEU A C 1
ATOM 1161 O O . LEU A 1 147 ? -23.438 34.5 13.398 1 95.38 147 LEU A O 1
ATOM 1165 N N . LYS A 1 148 ? -24.781 34.438 15.156 1 91.56 148 LYS A N 1
ATOM 1166 C CA . LYS A 1 148 ? -25.969 34.594 14.336 1 91.56 148 LYS A CA 1
ATOM 1167 C C . LYS A 1 148 ? -25.984 35.969 13.672 1 91.56 148 LYS A C 1
ATOM 1169 O O . LYS A 1 148 ? -26.406 36.125 12.523 1 91.56 148 LYS A O 1
ATOM 1174 N N . GLY A 1 149 ? -25.578 37 14.445 1 92.44 149 GLY A N 1
ATOM 1175 C CA . GLY A 1 149 ? -25.469 38.312 13.875 1 92.44 149 GLY A CA 1
ATOM 1176 C C . GLY A 1 149 ? -24.5 38.406 12.703 1 92.44 149 GLY A C 1
ATOM 1177 O O . GLY A 1 149 ? -24.812 39.031 11.68 1 92.44 149 GLY A O 1
ATOM 1178 N N . LEU A 1 150 ? -23.438 37.75 12.867 1 92.81 150 LEU A N 1
ATOM 1179 C CA . LEU A 1 150 ? -22.406 37.781 11.836 1 92.81 150 LEU A CA 1
ATOM 1180 C C . LEU A 1 150 ? -22.828 36.938 10.633 1 92.81 150 LEU A C 1
ATOM 1182 O O . LEU A 1 150 ? -22.391 37.188 9.516 1 92.81 150 LEU A O 1
ATOM 1186 N N . ALA A 1 151 ? -23.609 35.938 10.867 1 88 151 ALA A N 1
ATOM 1187 C CA . ALA A 1 151 ? -24.094 35.062 9.797 1 88 151 ALA A CA 1
ATOM 1188 C C . ALA A 1 151 ? -25.281 35.688 9.062 1 88 151 ALA A C 1
ATOM 1190 O O . ALA A 1 151 ? -25.766 35.125 8.078 1 88 151 ALA A O 1
ATOM 1191 N N . HIS A 1 152 ? -25.953 36.75 9.594 1 71.25 152 HIS A N 1
ATOM 1192 C CA . HIS A 1 152 ? -27.203 37.406 9.211 1 71.25 152 HIS A CA 1
ATOM 1193 C C . HIS A 1 152 ? -27.25 37.656 7.711 1 71.25 152 HIS A C 1
ATOM 1195 O O . HIS A 1 152 ? -28.328 37.625 7.102 1 71.25 152 HIS A O 1
ATOM 1201 N N . THR A 1 153 ? -26.203 38.219 7.184 1 54 153 THR A N 1
ATOM 1202 C CA . THR A 1 153 ? -26.359 38.688 5.809 1 54 153 THR A CA 1
ATOM 1203 C C . THR A 1 153 ? -26.828 37.562 4.906 1 54 153 THR A C 1
ATOM 1205 O O . THR A 1 153 ? -27.203 37.781 3.752 1 54 153 THR A O 1
ATOM 1208 N N . ARG A 1 154 ? -26.672 36.312 5.234 1 51.38 154 ARG A N 1
ATOM 1209 C CA . ARG A 1 154 ? -27.016 35.312 4.238 1 51.38 154 ARG A CA 1
ATOM 1210 C C . ARG A 1 154 ? -28.484 34.906 4.355 1 51.38 154 ARG A C 1
ATOM 1212 O O . ARG A 1 154 ? -28.969 34.594 5.445 1 51.38 154 ARG A O 1
ATOM 1219 N N . SER A 1 155 ? -29.297 35.594 3.736 1 45.22 155 SER A N 1
ATOM 1220 C CA . SER A 1 155 ? -30.734 35.406 3.602 1 45.22 155 SER A CA 1
ATOM 1221 C C . SER A 1 155 ? -31.125 33.969 3.939 1 45.22 155 SER A C 1
ATOM 1223 O O . SER A 1 155 ? -32.25 33.719 4.418 1 45.22 155 SER A O 1
ATOM 1225 N N . ASN A 1 156 ? -30.516 32.844 3.354 1 44.94 156 ASN A N 1
ATOM 1226 C CA . ASN A 1 156 ? -30.984 31.469 3.297 1 44.94 156 ASN A CA 1
ATOM 1227 C C . ASN A 1 156 ? -30.297 30.594 4.34 1 44.94 156 ASN A C 1
ATOM 1229 O O . ASN A 1 156 ? -29.594 29.641 3.99 1 44.94 156 ASN A O 1
ATOM 1233 N N . CYS A 1 157 ? -30.156 31.125 5.574 1 51.47 157 CYS A N 1
ATOM 1234 C CA . CYS A 1 157 ? -29.594 30.484 6.754 1 51.47 157 CYS A CA 1
ATOM 1235 C C . CYS A 1 157 ? -30.234 29.125 6.996 1 51.47 157 CYS A C 1
ATOM 1237 O O . CYS A 1 157 ? -29.938 28.469 7.996 1 51.47 157 CYS A O 1
ATOM 1239 N N . ASN A 1 158 ? -31.125 28.766 6.273 1 57.03 158 ASN A N 1
ATOM 1240 C CA . ASN A 1 158 ? -31.906 27.578 6.625 1 57.03 158 ASN A CA 1
ATOM 1241 C C . ASN A 1 158 ? -31.266 26.312 6.043 1 57.03 158 ASN A C 1
ATOM 1243 O O . ASN A 1 158 ? -31.797 25.203 6.238 1 57.03 158 ASN A O 1
ATOM 1247 N N . ALA A 1 159 ? -30.109 26.516 5.465 1 73.81 159 ALA A N 1
ATOM 1248 C CA . ALA A 1 159 ? -29.562 25.266 4.961 1 73.81 159 ALA A CA 1
ATOM 1249 C C . ALA A 1 159 ? -28.844 24.5 6.066 1 73.81 159 ALA A C 1
ATOM 1251 O O . ALA A 1 159 ? -28.219 25.109 6.938 1 73.81 159 ALA A O 1
ATOM 1252 N N . PRO A 1 160 ? -29.141 23.281 6.168 1 80.19 160 PRO A N 1
ATOM 1253 C CA . PRO A 1 160 ? -28.531 22.453 7.199 1 80.19 160 PRO A CA 1
ATOM 1254 C C . PRO A 1 160 ? -27.016 22.656 7.309 1 80.19 160 PRO A C 1
ATOM 1256 O O . PRO A 1 160 ? -26.453 22.609 8.406 1 80.19 160 PRO A O 1
ATOM 1259 N N . THR A 1 161 ? -26.406 23.031 6.309 1 87.5 161 THR A N 1
ATOM 1260 C CA . THR A 1 161 ? -24.969 23.234 6.312 1 87.5 161 THR A CA 1
ATOM 1261 C C . THR A 1 161 ? -24.594 24.531 7.031 1 87.5 161 THR A C 1
ATOM 1263 O O . THR A 1 161 ? -23.547 24.625 7.652 1 87.5 161 THR A O 1
ATOM 1266 N N . ASP A 1 162 ? -25.469 25.516 6.984 1 87.25 162 ASP A N 1
ATOM 1267 C CA . ASP A 1 162 ? -25.203 26.797 7.66 1 87.25 162 ASP A CA 1
ATOM 1268 C C . ASP A 1 162 ? -25.375 26.656 9.172 1 87.25 162 ASP A C 1
ATOM 1270 O O . ASP A 1 162 ? -24.609 27.234 9.945 1 87.25 162 ASP A O 1
ATOM 1274 N N . LEU A 1 163 ? -26.406 25.922 9.461 1 90.31 163 LEU A N 1
ATOM 1275 C CA . LEU A 1 163 ? -26.609 25.656 10.883 1 90.31 163 LEU A CA 1
ATOM 1276 C C . LEU A 1 163 ? -25.406 24.906 11.461 1 90.31 163 LEU A C 1
ATOM 1278 O O . LEU A 1 163 ? -25 25.156 12.594 1 90.31 163 LEU A O 1
ATOM 1282 N N . TYR A 1 164 ? -24.938 23.953 10.703 1 93.62 164 TYR A N 1
ATOM 1283 C CA . TYR A 1 164 ? -23.766 23.203 11.133 1 93.62 164 TYR A CA 1
ATOM 1284 C C . TYR A 1 164 ? -22.562 24.125 11.336 1 93.62 164 TYR A C 1
ATOM 1286 O O . TYR A 1 164 ? -21.797 23.953 12.289 1 93.62 164 TYR A O 1
ATOM 1294 N N . ARG A 1 165 ? -22.391 25.062 10.484 1 92.38 165 ARG A N 1
ATOM 1295 C CA . ARG A 1 165 ? -21.297 26 10.586 1 92.38 165 ARG A CA 1
ATOM 1296 C C . ARG A 1 165 ? -21.375 26.828 11.867 1 92.38 165 ARG A C 1
ATOM 1298 O O . ARG A 1 165 ? -20.375 27.062 12.531 1 92.38 165 ARG A O 1
ATOM 1305 N N . VAL A 1 166 ? -22.547 27.219 12.133 1 93.94 166 VAL A N 1
ATOM 1306 C CA . VAL A 1 166 ? -22.75 27.984 13.367 1 93.94 166 VAL A CA 1
ATOM 1307 C C . VAL A 1 166 ? -22.406 27.109 14.57 1 93.94 166 VAL A C 1
ATOM 1309 O O . VAL A 1 166 ? -21.672 27.531 15.469 1 93.94 166 VAL A O 1
ATOM 1312 N N . ALA A 1 167 ? -22.938 25.906 14.492 1 95.12 167 ALA A N 1
ATOM 1313 C CA . ALA A 1 167 ? -22.688 24.984 15.594 1 95.12 167 ALA A CA 1
ATOM 1314 C C . ALA A 1 167 ? -21.203 24.719 15.75 1 95.12 167 ALA A C 1
ATOM 1316 O O . ALA A 1 167 ? -20.672 24.703 16.875 1 95.12 167 ALA A O 1
ATOM 1317 N N . LYS A 1 168 ? -20.531 24.531 14.664 1 95.5 168 LYS A N 1
ATOM 1318 C CA . LYS A 1 168 ? -19.094 24.281 14.664 1 95.5 168 LYS A CA 1
ATOM 1319 C C . LYS A 1 168 ? -18.328 25.453 15.25 1 95.5 168 LYS A C 1
ATOM 1321 O O . LYS A 1 168 ? -17.359 25.281 15.992 1 95.5 168 LYS A O 1
ATOM 1326 N N . ASN A 1 169 ? -18.719 26.625 14.953 1 96.69 169 ASN A N 1
ATOM 1327 C CA . ASN A 1 169 ? -18.094 27.828 15.477 1 96.69 169 ASN A CA 1
ATOM 1328 C C . ASN A 1 169 ? -18.281 27.953 16.984 1 96.69 169 ASN A C 1
ATOM 1330 O O . ASN A 1 169 ? -17.406 28.422 17.703 1 96.69 169 ASN A O 1
ATOM 1334 N N . VAL A 1 170 ? -19.438 27.594 17.391 1 96.81 170 VAL A N 1
ATOM 1335 C CA . VAL A 1 170 ? -19.672 27.594 18.828 1 96.81 170 VAL A CA 1
ATOM 1336 C C . VAL A 1 170 ? -18.656 26.703 19.531 1 96.81 170 VAL A C 1
ATOM 1338 O O . VAL A 1 170 ? -18 27.125 20.5 1 96.81 170 VAL A O 1
ATOM 1341 N N . GLU A 1 171 ? -18.484 25.484 18.969 1 96.06 171 GLU A N 1
ATOM 1342 C CA . GLU A 1 171 ? -17.516 24.547 19.562 1 96.06 171 GLU A CA 1
ATOM 1343 C C . GLU A 1 171 ? -16.109 25.125 19.531 1 96.06 171 GLU A C 1
ATOM 1345 O O . GLU A 1 171 ? -15.359 24.984 20.5 1 96.06 171 GLU A O 1
ATOM 1350 N N . GLN A 1 172 ? -15.852 25.734 18.469 1 96 172 GLN A N 1
ATOM 1351 C CA . GLN A 1 172 ? -14.516 26.312 18.328 1 96 172 GLN A CA 1
ATOM 1352 C C . GLN A 1 172 ? -14.266 27.391 19.375 1 96 172 GLN A C 1
ATOM 1354 O O . GLN A 1 172 ? -13.188 27.453 19.969 1 96 172 GLN A O 1
ATOM 1359 N N . ILE A 1 173 ? -15.211 28.203 19.578 1 96.25 173 ILE A N 1
ATOM 1360 C CA . ILE A 1 173 ? -15.086 29.297 20.531 1 96.25 173 ILE A CA 1
ATOM 1361 C C . ILE A 1 173 ? -14.961 28.719 21.953 1 96.25 173 ILE A C 1
ATOM 1363 O O . ILE A 1 173 ? -14.18 29.219 22.766 1 96.25 173 ILE A O 1
ATOM 1367 N N . TYR A 1 174 ? -15.734 27.734 22.219 1 95.31 174 TYR A N 1
ATOM 1368 C CA . TYR A 1 174 ? -15.695 27.094 23.516 1 95.31 174 TYR A CA 1
ATOM 1369 C C . TYR A 1 174 ? -14.297 26.578 23.828 1 95.31 174 TYR A C 1
ATOM 1371 O O . TYR A 1 174 ? -13.883 26.531 25 1 95.31 174 TYR A O 1
ATOM 1379 N N . SER A 1 175 ? -13.539 26.203 22.828 1 92.75 175 SER A N 1
ATOM 1380 C CA . SER A 1 175 ? -12.195 25.656 23.016 1 92.75 175 SER A CA 1
ATOM 1381 C C . SER A 1 175 ? -11.227 26.719 23.516 1 92.75 175 SER A C 1
ATOM 1383 O O . SER A 1 175 ? -10.148 26.391 24 1 92.75 175 SER A O 1
ATOM 1385 N N . LEU A 1 176 ? -11.594 27.953 23.422 1 92.69 176 LEU A N 1
ATOM 1386 C CA . LEU A 1 176 ? -10.766 29.031 23.953 1 92.69 176 LEU A CA 1
ATOM 1387 C C . LEU A 1 176 ? -10.805 29.062 25.469 1 92.69 176 LEU A C 1
ATOM 1389 O O . LEU A 1 176 ? -9.82 29.422 26.109 1 92.69 176 LEU A O 1
ATOM 1393 N N . THR A 1 177 ? -11.961 28.719 25.969 1 90.81 177 THR A N 1
ATOM 1394 C CA . THR A 1 177 ? -12.133 28.719 27.422 1 90.81 177 THR A CA 1
ATOM 1395 C C . THR A 1 177 ? -11.492 27.469 28.031 1 90.81 177 THR A C 1
ATOM 1397 O O . THR A 1 177 ? -10.906 27.531 29.109 1 90.81 177 THR A O 1
ATOM 1400 N N . ASN A 1 178 ? -11.578 26.344 27.328 1 88.25 178 ASN A N 1
ATOM 1401 C CA . ASN A 1 178 ? -10.984 25.062 27.719 1 88.25 178 ASN A CA 1
ATOM 1402 C C . ASN A 1 178 ? -10.297 24.391 26.531 1 88.25 178 ASN A C 1
ATOM 1404 O O . ASN A 1 178 ? -10.93 23.609 25.797 1 88.25 178 ASN A O 1
ATOM 1408 N N . PRO A 1 179 ? -9.055 24.516 26.453 1 84.88 179 PRO A N 1
ATOM 1409 C CA . PRO A 1 179 ? -8.336 24.031 25.281 1 84.88 179 PRO A CA 1
ATOM 1410 C C . PRO A 1 179 ? -8.328 22.516 25.156 1 84.88 179 PRO A C 1
ATOM 1412 O O . PRO A 1 179 ? -8.039 21.969 24.094 1 84.88 179 PRO A O 1
ATOM 1415 N N . TYR A 1 180 ? -8.594 21.766 26.141 1 86.25 180 TYR A N 1
ATOM 1416 C CA . TYR A 1 180 ? -8.5 20.312 26.109 1 86.25 180 TYR A CA 1
ATOM 1417 C C . TYR A 1 180 ? -9.883 19.672 26.031 1 86.25 180 TYR A C 1
ATOM 1419 O O . TYR A 1 180 ? -10.016 18.453 26.172 1 86.25 180 TYR A O 1
ATOM 1427 N N . VAL A 1 181 ? -10.828 20.531 25.781 1 92.44 181 VAL A N 1
ATOM 1428 C CA . VAL A 1 181 ? -12.195 20.016 25.766 1 92.44 181 VAL A CA 1
ATOM 1429 C C . VAL A 1 181 ? -12.445 19.266 24.469 1 92.44 181 VAL A C 1
ATOM 1431 O O . VAL A 1 181 ? -11.859 19.594 23.422 1 92.44 181 VAL A O 1
ATOM 1434 N N . VAL A 1 182 ? -13.195 18.203 24.5 1 95.56 182 VAL A N 1
ATOM 1435 C CA . VAL A 1 182 ? -13.68 17.453 23.344 1 95.56 182 VAL A CA 1
ATOM 1436 C C . VAL A 1 182 ? -15.188 17.609 23.219 1 95.56 182 VAL A C 1
ATOM 1438 O O . VAL A 1 182 ? -15.93 17.328 24.156 1 95.56 182 VAL A O 1
ATOM 1441 N N . LEU A 1 183 ? -15.609 18.125 22.141 1 96.06 183 LEU A N 1
ATOM 1442 C CA . LEU A 1 183 ? -17.031 18.422 21.938 1 96.06 183 LEU A CA 1
ATOM 1443 C C . LEU A 1 183 ? -17.609 17.562 20.828 1 96.06 183 LEU A C 1
ATOM 1445 O O . LEU A 1 183 ? -16.875 17.047 19.984 1 96.06 183 LEU A O 1
ATOM 1449 N N . PRO A 1 184 ? -18.891 17.359 20.734 1 94.56 184 PRO A N 1
ATOM 1450 C CA . PRO A 1 184 ? -19.516 16.312 19.953 1 94.56 184 PRO A CA 1
ATOM 1451 C C . PRO A 1 184 ? -19.281 16.469 18.453 1 94.56 184 PRO A C 1
ATOM 1453 O O . PRO A 1 184 ? -18.938 15.508 17.766 1 94.56 184 PRO A O 1
ATOM 1456 N N . LEU A 1 185 ? -19.484 17.641 17.891 1 95.12 185 LEU A N 1
ATOM 1457 C CA . LEU A 1 185 ? -19.375 17.812 16.438 1 95.12 185 LEU A CA 1
ATOM 1458 C C . LEU A 1 185 ? -17.938 17.672 15.977 1 95.12 185 LEU A C 1
ATOM 1460 O O . LEU A 1 185 ? -17.656 16.953 15.016 1 95.12 185 LEU A O 1
ATOM 1464 N N . SER A 1 186 ? -17.047 18.344 16.672 1 96.12 186 SER A N 1
ATOM 1465 C CA . SER A 1 186 ? -15.625 18.25 16.328 1 96.12 186 SER A CA 1
ATOM 1466 C C . SER A 1 186 ? -15.094 16.844 16.531 1 96.12 186 SER A C 1
ATOM 1468 O O . SER A 1 186 ? -14.242 16.375 15.766 1 96.12 186 SER A O 1
ATOM 1470 N N . PHE A 1 187 ? -15.562 16.25 17.531 1 96.25 187 PHE A N 1
ATOM 1471 C CA . PHE A 1 187 ? -15.141 14.875 17.781 1 96.25 187 PHE A CA 1
ATOM 1472 C C . PHE A 1 187 ? -15.586 13.961 16.656 1 96.25 187 PHE A C 1
ATOM 1474 O O . PHE A 1 187 ? -14.797 13.148 16.156 1 96.25 187 PHE A O 1
ATOM 1481 N N . SER A 1 188 ? -16.812 14.07 16.266 1 95.94 188 SER A N 1
ATOM 1482 C CA . SER A 1 188 ? -17.344 13.25 15.18 1 95.94 188 SER A CA 1
ATOM 1483 C C . SER A 1 188 ? -16.562 13.477 13.891 1 95.94 188 SER A C 1
ATOM 1485 O O . SER A 1 188 ? -16.375 12.555 13.102 1 95.94 188 SER A O 1
ATOM 1487 N N . GLU A 1 189 ? -16.141 14.703 13.664 1 96.5 189 GLU A N 1
ATOM 1488 C CA . GLU A 1 189 ? -15.328 15 12.492 1 96.5 189 GLU A CA 1
ATOM 1489 C C . GLU A 1 189 ? -13.992 14.273 12.555 1 96.5 189 GLU A C 1
ATOM 1491 O O . GLU A 1 189 ? -13.523 13.734 11.547 1 96.5 189 GLU A O 1
ATOM 1496 N N . ASN A 1 190 ? -13.375 14.312 13.703 1 97 190 ASN A N 1
ATOM 1497 C CA . ASN A 1 190 ? -12.094 13.641 13.859 1 97 190 ASN A CA 1
ATOM 1498 C C . ASN A 1 190 ? -12.234 12.125 13.688 1 97 190 ASN A C 1
ATOM 1500 O O . ASN A 1 190 ? -11.359 11.484 13.109 1 97 190 ASN A O 1
ATOM 1504 N N . VAL A 1 191 ? -13.336 11.641 14.211 1 96.81 191 VAL A N 1
ATOM 1505 C CA . VAL A 1 191 ? -13.625 10.219 14.039 1 96.81 191 VAL A CA 1
ATOM 1506 C C . VAL A 1 191 ? -13.773 9.898 12.547 1 96.81 191 VAL A C 1
ATOM 1508 O O . VAL A 1 191 ? -13.273 8.875 12.078 1 96.81 191 VAL A O 1
ATOM 1511 N N . LEU A 1 192 ? -14.469 10.711 11.883 1 96.12 192 LEU A N 1
ATOM 1512 C CA . LEU A 1 192 ? -14.617 10.562 10.438 1 96.12 192 LEU A CA 1
ATOM 1513 C C . LEU A 1 192 ? -13.258 10.57 9.742 1 96.12 192 LEU A C 1
ATOM 1515 O O . LEU A 1 192 ? -12.969 9.695 8.922 1 96.12 192 LEU A O 1
ATOM 1519 N N . ILE A 1 193 ? -12.43 11.516 10.086 1 96.38 193 ILE A N 1
ATOM 1520 C CA . ILE A 1 193 ? -11.102 11.641 9.492 1 96.38 193 ILE A CA 1
ATOM 1521 C C . ILE A 1 193 ? -10.289 10.375 9.773 1 96.38 193 ILE A C 1
ATOM 1523 O O . ILE A 1 193 ? -9.648 9.836 8.867 1 96.38 193 ILE A O 1
ATOM 1527 N N . TYR A 1 194 ? -10.352 9.969 10.953 1 96.06 194 TYR A N 1
ATOM 1528 C CA . TYR A 1 194 ? -9.672 8.727 11.32 1 96.06 194 TYR A CA 1
ATOM 1529 C C . TYR A 1 194 ? -10.148 7.57 10.445 1 96.06 194 TYR A C 1
ATOM 1531 O O . TYR A 1 194 ? -9.344 6.781 9.953 1 96.06 194 TYR A O 1
ATOM 1539 N N . SER A 1 195 ? -11.398 7.441 10.273 1 94.81 195 SER A N 1
ATOM 1540 C CA . SER A 1 195 ? -11.961 6.328 9.516 1 94.81 195 SER A CA 1
ATOM 1541 C C . SER A 1 195 ? -11.531 6.379 8.055 1 94.81 195 SER A C 1
ATOM 1543 O O . SER A 1 195 ? -11.523 5.352 7.371 1 94.81 195 SER A O 1
ATOM 1545 N N . ILE A 1 196 ? -11.227 7.562 7.594 1 94.12 196 ILE A N 1
ATOM 1546 C CA . ILE A 1 196 ? -10.852 7.727 6.191 1 94.12 196 ILE A CA 1
ATOM 1547 C C . ILE A 1 196 ? -9.383 7.363 6.004 1 94.12 196 ILE A C 1
ATOM 1549 O O . ILE A 1 196 ? -9.023 6.656 5.059 1 94.12 196 ILE A O 1
ATOM 1553 N N . VAL A 1 197 ? -8.492 7.855 6.91 1 94.31 197 VAL A N 1
ATOM 1554 C CA . VAL A 1 197 ? -7.078 7.766 6.582 1 94.31 197 VAL A CA 1
ATOM 1555 C C . VAL A 1 197 ? -6.336 7.016 7.688 1 94.31 197 VAL A C 1
ATOM 1557 O O . VAL A 1 197 ? -5.191 6.602 7.504 1 94.31 197 VAL A O 1
ATOM 1560 N N . GLN A 1 198 ? -6.875 6.805 8.859 1 91.69 198 GLN A N 1
ATOM 1561 C CA . GLN A 1 198 ? -6.289 6.105 9.992 1 91.69 198 GLN A CA 1
ATOM 1562 C C . GLN A 1 198 ? -4.906 6.664 10.328 1 91.69 198 GLN A C 1
ATOM 1564 O O . GLN A 1 198 ? -4.004 5.914 10.703 1 91.69 198 GLN A O 1
ATOM 1569 N N . SER A 1 199 ? -4.652 7.906 10.047 1 92.56 199 SER A N 1
ATOM 1570 C CA . SER A 1 199 ? -3.379 8.57 10.289 1 92.56 199 SER A CA 1
ATOM 1571 C C . SER A 1 199 ? -3.35 9.219 11.672 1 92.56 199 SER A C 1
ATOM 1573 O O . SER A 1 199 ? -4.152 10.109 11.961 1 92.56 199 SER A O 1
ATOM 1575 N N . LYS A 1 200 ? -2.402 8.797 12.422 1 92.5 200 LYS A N 1
ATOM 1576 C CA . LYS A 1 200 ? -2.24 9.367 13.758 1 92.5 200 LYS A CA 1
ATOM 1577 C C . LYS A 1 200 ? -1.984 10.867 13.688 1 92.5 200 LYS A C 1
ATOM 1579 O O . LYS A 1 200 ? -2.621 11.648 14.398 1 92.5 200 LYS A O 1
ATOM 1584 N N . LEU A 1 201 ? -1.146 11.305 12.812 1 94.06 201 LEU A N 1
ATOM 1585 C CA . LEU A 1 201 ? -0.756 12.711 12.719 1 94.06 201 LEU A CA 1
ATOM 1586 C C . LEU A 1 201 ? -1.935 13.57 12.281 1 94.06 201 LEU A C 1
ATOM 1588 O O . LEU A 1 201 ? -2.148 14.664 12.82 1 94.06 201 LEU A O 1
ATOM 1592 N N . THR A 1 202 ? -2.705 13.07 11.305 1 95.44 202 THR A N 1
ATOM 1593 C CA . THR A 1 202 ? -3.842 13.844 10.82 1 95.44 202 THR A CA 1
ATOM 1594 C C . THR A 1 202 ? -4.891 14.023 11.914 1 95.44 202 THR A C 1
ATOM 1596 O O . THR A 1 202 ? -5.426 15.117 12.102 1 95.44 202 THR A O 1
ATOM 1599 N N . ALA A 1 203 ? -5.133 12.938 12.617 1 95.75 203 ALA A N 1
ATOM 1600 C CA . ALA A 1 203 ? -6.09 13.008 13.719 1 95.75 203 ALA A CA 1
ATOM 1601 C C . ALA A 1 203 ? -5.605 13.969 14.797 1 95.75 203 ALA A C 1
ATOM 1603 O O . ALA A 1 203 ? -6.406 14.711 15.375 1 95.75 203 ALA A O 1
ATOM 1604 N N . ASN A 1 204 ? -4.328 13.969 15.07 1 95.5 204 ASN A N 1
ATOM 1605 C CA . ASN A 1 204 ? -3.764 14.859 16.078 1 95.5 204 ASN A CA 1
ATOM 1606 C C . ASN A 1 204 ? -3.812 16.312 15.625 1 95.5 204 ASN A C 1
ATOM 1608 O O . ASN A 1 204 ? -4.094 17.203 16.422 1 95.5 204 ASN A O 1
ATOM 1612 N N . VAL A 1 205 ? -3.5 16.531 14.383 1 94.75 205 VAL A N 1
ATOM 1613 C CA . VAL A 1 205 ? -3.557 17.891 13.852 1 94.75 205 VAL A CA 1
ATOM 1614 C C . VAL A 1 205 ? -4.977 18.438 13.984 1 94.75 205 VAL A C 1
ATOM 1616 O O . VAL A 1 205 ? -5.172 19.562 14.453 1 94.75 205 VAL A O 1
ATOM 1619 N N . TYR A 1 206 ? -5.914 17.641 13.648 1 95.31 206 TYR A N 1
ATOM 1620 C CA . TYR A 1 206 ? -7.305 18.078 13.781 1 95.31 206 TYR A CA 1
ATOM 1621 C C . TYR A 1 206 ? -7.664 18.312 15.242 1 95.31 206 TYR A C 1
ATOM 1623 O O . TYR A 1 206 ? -8.336 19.297 15.562 1 95.31 206 TYR A O 1
ATOM 1631 N N . GLY A 1 207 ? -7.203 17.406 16.094 1 93.81 207 GLY A N 1
ATOM 1632 C CA . GLY A 1 207 ? -7.512 17.516 17.516 1 93.81 207 GLY A CA 1
ATOM 1633 C C . GLY A 1 207 ? -6.883 18.734 18.172 1 93.81 207 GLY A C 1
ATOM 1634 O O . GLY A 1 207 ? -7.371 19.219 19.188 1 93.81 207 GLY A O 1
ATOM 1635 N N . LEU A 1 208 ? -5.84 19.219 17.625 1 93.56 208 LEU A N 1
ATOM 1636 C CA . LEU A 1 208 ? -5.141 20.359 18.188 1 93.56 208 LEU A CA 1
ATOM 1637 C C . LEU A 1 208 ? -5.707 21.672 17.641 1 93.56 208 LEU A C 1
ATOM 1639 O O . LEU A 1 208 ? -5.531 22.734 18.234 1 93.56 208 LEU A O 1
ATOM 1643 N N . THR A 1 209 ? -6.375 21.578 16.484 1 94.19 209 THR A N 1
ATOM 1644 C CA . THR A 1 209 ? -6.895 22.781 15.859 1 94.19 209 THR A CA 1
ATOM 1645 C C . THR A 1 209 ? -8.398 22.922 16.094 1 94.19 209 THR A C 1
ATOM 1647 O O . THR A 1 209 ? -8.977 23.984 15.859 1 94.19 209 THR A O 1
ATOM 1650 N N . SER A 1 210 ? -9.055 21.859 16.5 1 95.06 210 SER A N 1
ATOM 1651 C CA . SER A 1 210 ? -10.469 21.797 16.844 1 95.06 210 SER A CA 1
ATOM 1652 C C . SER A 1 210 ? -10.688 20.953 18.109 1 95.06 210 SER A C 1
ATOM 1654 O O . SER A 1 210 ? -9.852 20.125 18.469 1 95.06 210 SER A O 1
ATOM 1656 N N . PRO A 1 211 ? -11.75 21.266 18.781 1 95.75 211 PRO A N 1
ATOM 1657 C CA . PRO A 1 211 ? -12 20.469 19.984 1 95.75 211 PRO A CA 1
ATOM 1658 C C . PRO A 1 211 ? -12.492 19.047 19.672 1 95.75 211 PRO A C 1
ATOM 1660 O O . PRO A 1 211 ? -13.547 18.641 20.141 1 95.75 211 PRO A O 1
ATOM 1663 N N . GLY A 1 212 ? -11.703 18.266 18.859 1 95.25 212 GLY A N 1
ATOM 1664 C CA . GLY A 1 212 ? -12.086 16.953 18.375 1 95.25 212 GLY A CA 1
ATOM 1665 C C . GLY A 1 212 ? -11.312 15.82 19.031 1 95.25 212 GLY A C 1
ATOM 1666 O O . GLY A 1 212 ? -11.492 14.656 18.688 1 95.25 212 GLY A O 1
ATOM 1667 N N . GLY A 1 213 ? -10.438 16.094 19.953 1 94.75 213 GLY A N 1
ATOM 1668 C CA . GLY A 1 213 ? -9.656 15.07 20.625 1 94.75 213 GLY A CA 1
ATOM 1669 C C . GLY A 1 213 ? -8.477 14.586 19.812 1 94.75 213 GLY A C 1
ATOM 1670 O O . GLY A 1 213 ? -8.406 14.82 18.609 1 94.75 213 GLY A O 1
ATOM 1671 N N . SER A 1 214 ? -7.598 13.922 20.484 1 94.62 214 SER A N 1
ATOM 1672 C CA . SER A 1 214 ? -6.402 13.383 19.844 1 94.62 214 SER A CA 1
ATOM 1673 C C . SER A 1 214 ? -6.672 12.008 19.234 1 94.62 214 SER A C 1
ATOM 1675 O O . SER A 1 214 ? -7.773 11.469 19.359 1 94.62 214 SER A O 1
ATOM 1677 N N . TYR A 1 215 ? -5.629 11.477 18.562 1 95.38 215 TYR A N 1
ATOM 1678 C CA . TYR A 1 215 ? -5.684 10.117 18.031 1 95.38 215 TYR A CA 1
ATOM 1679 C C . TYR A 1 215 ? -6.02 9.117 19.141 1 95.38 215 TYR A C 1
ATOM 1681 O O . TYR A 1 215 ? -6.836 8.219 18.938 1 95.38 215 TYR A O 1
ATOM 1689 N N . TRP A 1 216 ? -5.469 9.312 20.234 1 94.75 216 TRP A N 1
ATOM 1690 C CA . TRP A 1 216 ? -5.648 8.359 21.328 1 94.75 216 TRP A CA 1
ATOM 1691 C C . TRP A 1 216 ? -7.039 8.477 21.938 1 94.75 216 TRP A C 1
ATOM 1693 O O . TRP A 1 216 ? -7.613 7.488 22.391 1 94.75 216 TRP A O 1
ATOM 1703 N N . THR A 1 217 ? -7.586 9.711 21.875 1 95.38 217 THR A N 1
ATOM 1704 C CA . THR A 1 217 ? -8.969 9.875 22.297 1 95.38 217 THR A CA 1
ATOM 1705 C C . THR A 1 217 ? -9.906 9.062 21.406 1 95.38 217 THR A C 1
ATOM 1707 O O . THR A 1 217 ? -10.781 8.344 21.922 1 95.38 217 THR A O 1
ATOM 1710 N N . VAL A 1 218 ? -9.695 9.156 20.125 1 95.75 218 VAL A N 1
ATOM 1711 C CA . VAL A 1 218 ? -10.523 8.422 19.172 1 95.75 218 VAL A CA 1
ATOM 1712 C C . VAL A 1 218 ? -10.328 6.918 19.375 1 95.75 218 VAL A C 1
ATOM 1714 O O . VAL A 1 218 ? -11.305 6.168 19.438 1 95.75 218 VAL A O 1
ATOM 1717 N N . ARG A 1 219 ? -9.094 6.461 19.5 1 94.88 219 ARG A N 1
ATOM 1718 C CA . ARG A 1 219 ? -8.789 5.043 19.656 1 94.88 219 ARG A CA 1
ATOM 1719 C C . ARG A 1 219 ? -9.406 4.484 20.938 1 94.88 219 ARG A C 1
ATOM 1721 O O . ARG A 1 219 ? -9.953 3.383 20.938 1 94.88 219 ARG A O 1
ATOM 1728 N N . ASN A 1 220 ? -9.273 5.262 22 1 94.5 220 ASN A N 1
ATOM 1729 C CA . ASN A 1 220 ? -9.844 4.836 23.281 1 94.5 220 ASN A CA 1
ATOM 1730 C C . ASN A 1 220 ? -11.367 4.781 23.203 1 94.5 220 ASN A C 1
ATOM 1732 O O . ASN A 1 220 ? -11.992 3.895 23.797 1 94.5 220 ASN A O 1
ATOM 1736 N N . TRP A 1 221 ? -11.891 5.75 22.547 1 95.19 221 TRP A N 1
ATOM 1737 C CA . TRP A 1 221 ? -13.336 5.75 22.344 1 95.19 221 TRP A CA 1
ATOM 1738 C C . TRP A 1 221 ? -13.773 4.508 21.578 1 95.19 221 TRP A C 1
ATOM 1740 O O . TRP A 1 221 ? -14.742 3.848 21.953 1 95.19 221 TRP A O 1
ATOM 1750 N N . LEU A 1 222 ? -13.133 4.109 20.562 1 95.19 222 LEU A N 1
ATOM 1751 C CA . LEU A 1 222 ? -13.438 2.91 19.781 1 95.19 222 LEU A CA 1
ATOM 1752 C C . LEU A 1 222 ? -13.305 1.66 20.641 1 95.19 222 LEU A C 1
ATOM 1754 O O . LEU A 1 222 ? -14.125 0.745 20.547 1 95.19 222 LEU A O 1
ATOM 1758 N N . LYS A 1 223 ? -12.305 1.652 21.484 1 93.25 223 LYS A N 1
ATOM 1759 C CA . LYS A 1 223 ? -12.078 0.519 22.391 1 93.25 223 LYS A CA 1
ATOM 1760 C C . LYS A 1 223 ? -13.18 0.407 23.438 1 93.25 223 LYS A C 1
ATOM 1762 O O . LYS A 1 223 ? -13.398 -0.666 24 1 93.25 223 LYS A O 1
ATOM 1767 N N . GLY A 1 224 ? -13.82 1.533 23.688 1 92.44 224 GLY A N 1
ATOM 1768 C CA . GLY A 1 224 ? -14.852 1.567 24.703 1 92.44 224 GLY A CA 1
ATOM 1769 C C . GLY A 1 224 ? -16.234 1.245 24.172 1 92.44 224 GLY A C 1
ATOM 1770 O O . GLY A 1 224 ? -17.203 1.16 24.938 1 92.44 224 GLY A O 1
ATOM 1771 N N . LEU A 1 225 ? -16.344 1.059 22.938 1 93.5 225 LEU A N 1
ATOM 1772 C CA . LEU A 1 225 ? -17.656 0.747 22.359 1 93.5 225 LEU A CA 1
ATOM 1773 C C . LEU A 1 225 ? -18.172 -0.589 22.875 1 93.5 225 LEU A C 1
ATOM 1775 O O . LEU A 1 225 ? -17.391 -1.426 23.344 1 93.5 225 LEU A O 1
ATOM 1779 N N . SER A 1 226 ? -19.453 -0.807 22.734 1 90.06 226 SER A N 1
ATOM 1780 C CA . SER A 1 226 ? -20.141 -1.963 23.297 1 90.06 226 SER A CA 1
ATOM 1781 C C . SER A 1 226 ? -19.672 -3.26 22.641 1 90.06 226 SER A C 1
ATOM 1783 O O . SER A 1 226 ? -19.422 -3.297 21.438 1 90.06 226 SER A O 1
ATOM 1785 N N . MET A 1 227 ? -19.609 -4.277 23.453 1 93.06 227 MET A N 1
ATOM 1786 C CA . MET A 1 227 ? -19.266 -5.621 22.984 1 93.06 227 MET A CA 1
ATOM 1787 C C . MET A 1 227 ? -20.5 -6.531 23.047 1 93.06 227 MET A C 1
ATOM 1789 O O . MET A 1 227 ? -20.375 -7.754 22.953 1 93.06 227 MET A O 1
ATOM 1793 N N . ASP A 1 228 ? -21.547 -5.859 23.094 1 92.19 228 ASP A N 1
ATOM 1794 C CA . ASP A 1 228 ? -22.781 -6.637 23.156 1 92.19 228 ASP A CA 1
ATOM 1795 C C . ASP A 1 228 ? -22.984 -7.449 21.891 1 92.19 228 ASP A C 1
ATOM 1797 O O . ASP A 1 228 ? -22.734 -6.961 20.781 1 92.19 228 ASP A O 1
ATOM 1801 N N . PRO A 1 229 ? -23.453 -8.727 22.125 1 92.19 229 PRO A N 1
ATOM 1802 C CA . PRO A 1 229 ? -23.688 -9.547 20.938 1 92.19 229 PRO A CA 1
ATOM 1803 C C . PRO A 1 229 ? -24.766 -8.969 20.016 1 92.19 229 PRO A C 1
ATOM 1805 O O . PRO A 1 229 ? -25.672 -8.281 20.484 1 92.19 229 PRO A O 1
ATOM 1808 N N . LEU A 1 230 ? -24.609 -9.234 18.812 1 93.94 230 LEU A N 1
ATOM 1809 C CA . LEU A 1 230 ? -25.578 -8.797 17.812 1 93.94 230 LEU A CA 1
ATOM 1810 C C . LEU A 1 230 ? -26.875 -9.602 17.906 1 93.94 230 LEU A C 1
ATOM 1812 O O . LEU A 1 230 ? -26.844 -10.797 18.219 1 93.94 230 LEU A O 1
ATOM 1816 N N . PRO A 1 231 ? -27.922 -8.922 17.656 1 90.94 231 PRO A N 1
ATOM 1817 C CA . PRO A 1 231 ? -29.188 -9.664 17.656 1 90.94 231 PRO A CA 1
ATOM 1818 C C . PRO A 1 231 ? -29.266 -10.719 16.562 1 90.94 231 PRO A C 1
ATOM 1820 O O . PRO A 1 231 ? -28.656 -10.547 15.5 1 90.94 231 PRO A O 1
ATOM 1823 N N . THR A 1 232 ? -29.984 -11.82 16.766 1 91.81 232 THR A N 1
ATOM 1824 C CA . THR A 1 232 ? -30.172 -12.859 15.75 1 91.81 232 THR A CA 1
ATOM 1825 C C . THR A 1 232 ? -30.891 -12.305 14.531 1 91.81 232 THR A C 1
ATOM 1827 O O . THR A 1 232 ? -31.906 -11.617 14.656 1 91.81 232 THR A O 1
ATOM 1830 N N . PRO A 1 233 ? -30.375 -12.641 13.43 1 92.31 233 PRO A N 1
ATOM 1831 C CA . PRO A 1 233 ? -31.047 -12.164 12.211 1 92.31 233 PRO A CA 1
ATOM 1832 C C . PRO A 1 233 ? -32.469 -12.695 12.07 1 92.31 233 PRO A C 1
ATOM 1834 O O . PRO A 1 233 ? -32.75 -13.852 12.422 1 92.31 233 PRO A O 1
ATOM 1837 N N . ARG A 1 234 ? -33.344 -11.969 11.383 1 89.12 234 ARG A N 1
ATOM 1838 C CA . ARG A 1 234 ? -34.75 -12.312 11.266 1 89.12 234 ARG A CA 1
ATOM 1839 C C . ARG A 1 234 ? -35.031 -13 9.938 1 89.12 234 ARG A C 1
ATOM 1841 O O . ARG A 1 234 ? -34.344 -12.766 8.945 1 89.12 234 ARG A O 1
ATOM 1848 N N . GLY A 1 235 ? -36.031 -13.758 9.961 1 93.19 235 GLY A N 1
ATOM 1849 C CA . GLY A 1 235 ? -36.562 -14.297 8.727 1 93.19 235 GLY A CA 1
ATOM 1850 C C . GLY A 1 235 ? -35.562 -15.125 7.945 1 93.19 235 GLY A C 1
ATOM 1851 O O . GLY A 1 235 ? -34.75 -15.82 8.539 1 93.19 235 GLY A O 1
ATOM 1852 N N . ASP A 1 236 ? -35.844 -15.234 6.602 1 95.12 236 ASP A N 1
ATOM 1853 C CA . ASP A 1 236 ? -34.969 -15.984 5.723 1 95.12 236 ASP A CA 1
ATOM 1854 C C . ASP A 1 236 ? -33.719 -15.164 5.359 1 95.12 236 ASP A C 1
ATOM 1856 O O . ASP A 1 236 ? -33.812 -13.977 5.051 1 95.12 236 ASP A O 1
ATOM 1860 N N . CYS A 1 237 ? -32.562 -15.852 5.512 1 95.06 237 CYS A N 1
ATOM 1861 C CA . CYS A 1 237 ? -31.312 -15.109 5.387 1 95.06 237 CYS A CA 1
ATOM 1862 C C . CYS A 1 237 ? -30.312 -15.852 4.496 1 95.06 237 CYS A C 1
ATOM 1864 O O . CYS A 1 237 ? -30.469 -17.047 4.254 1 95.06 237 CYS A O 1
ATOM 1866 N N . LEU A 1 238 ? -29.469 -15.109 3.916 1 96.69 238 LEU A N 1
ATOM 1867 C CA . LEU A 1 238 ? -28.266 -15.609 3.273 1 96.69 238 LEU A CA 1
ATOM 1868 C C . LEU A 1 238 ? -27.016 -15.242 4.09 1 96.69 238 LEU A C 1
ATOM 1870 O O . LEU A 1 238 ? -26.906 -14.117 4.582 1 96.69 238 LEU A O 1
ATOM 1874 N N . VAL A 1 239 ? -26.125 -16.188 4.258 1 97.75 239 VAL A N 1
ATOM 1875 C CA . VAL A 1 239 ? -24.922 -15.938 5.043 1 97.75 239 VAL A CA 1
ATOM 1876 C C . VAL A 1 239 ? -23.688 -16.203 4.188 1 97.75 239 VAL A C 1
ATOM 1878 O O . VAL A 1 239 ? -23.656 -17.172 3.418 1 97.75 239 VAL A O 1
ATOM 1881 N N . ALA A 1 240 ? -22.734 -15.328 4.25 1 97.81 240 ALA A N 1
ATOM 1882 C CA . ALA A 1 240 ? -21.453 -15.523 3.557 1 97.81 240 ALA A CA 1
ATOM 1883 C C . ALA A 1 240 ? -20.281 -15.398 4.52 1 97.81 240 ALA A C 1
ATOM 1885 O O . ALA A 1 240 ? -20.359 -14.672 5.512 1 97.81 240 ALA A O 1
ATOM 1886 N N . PHE A 1 241 ? -19.234 -16.141 4.32 1 96.88 241 PHE A N 1
ATOM 1887 C CA . PHE A 1 241 ? -18 -15.984 5.094 1 96.88 241 PHE A CA 1
ATOM 1888 C C . PHE A 1 241 ? -16.781 -16.047 4.191 1 96.88 241 PHE A C 1
ATOM 1890 O O . PHE A 1 241 ? -16.828 -16.656 3.115 1 96.88 241 PHE A O 1
ATOM 1897 N N . ASP A 1 242 ? -15.727 -15.391 4.531 1 92.38 242 ASP A N 1
ATOM 1898 C CA . ASP A 1 242 ? -14.461 -15.359 3.805 1 92.38 242 ASP A CA 1
ATOM 1899 C C . ASP A 1 242 ? -13.305 -14.992 4.734 1 92.38 242 ASP A C 1
ATOM 1901 O O . ASP A 1 242 ? -13.5 -14.305 5.738 1 92.38 242 ASP A O 1
ATOM 1905 N N . ASN A 1 243 ? -12.195 -15.578 4.402 1 85 243 ASN A N 1
ATOM 1906 C CA . ASN A 1 243 ? -11.023 -15.258 5.211 1 85 243 ASN A CA 1
ATOM 1907 C C . ASN A 1 243 ? -10.336 -13.992 4.719 1 85 243 ASN A C 1
ATOM 1909 O O . ASN A 1 243 ? -10.273 -13.742 3.514 1 85 243 ASN A O 1
ATOM 1913 N N . ASP A 1 244 ? -10.047 -13.164 5.664 1 69.38 244 ASP A N 1
ATOM 1914 C CA . ASP A 1 244 ? -9.227 -11.992 5.363 1 69.38 244 ASP A CA 1
ATOM 1915 C C . ASP A 1 244 ? -7.77 -12.227 5.738 1 69.38 244 ASP A C 1
ATOM 1917 O O . ASP A 1 244 ? -7.473 -12.648 6.855 1 69.38 244 ASP A O 1
ATOM 1921 N N . GLN A 1 245 ? -6.82 -12.367 4.797 1 56.22 245 GLN A N 1
ATOM 1922 C CA . GLN A 1 245 ? -5.422 -12.719 5.043 1 56.22 245 GLN A CA 1
ATOM 1923 C C . GLN A 1 245 ? -4.598 -11.477 5.375 1 56.22 245 GLN A C 1
ATOM 1925 O O . GLN A 1 245 ? -3.51 -11.586 5.945 1 56.22 245 GLN A O 1
ATOM 1930 N N . VAL A 1 246 ? -4.906 -10.297 4.859 1 55.75 246 VAL A N 1
ATOM 1931 C CA . VAL A 1 246 ? -3.914 -9.234 5.012 1 55.75 246 VAL A CA 1
ATOM 1932 C C . VAL A 1 246 ? -4.344 -8.281 6.121 1 55.75 246 VAL A C 1
ATOM 1934 O O . VAL A 1 246 ? -4.844 -7.191 5.852 1 55.75 246 VAL A O 1
ATOM 1937 N N . ILE A 1 247 ? -4.398 -8.867 7.449 1 56.38 247 ILE A N 1
ATOM 1938 C CA . ILE A 1 247 ? -5.059 -8.227 8.578 1 56.38 247 ILE A CA 1
ATOM 1939 C C . ILE A 1 247 ? -4.152 -7.141 9.156 1 56.38 247 ILE A C 1
ATOM 1941 O O . ILE A 1 247 ? -4.613 -6.273 9.906 1 56.38 247 ILE A O 1
ATOM 1945 N N . GLY A 1 248 ? -2.873 -7.027 8.75 1 60.69 248 GLY A N 1
ATOM 1946 C CA . GLY A 1 248 ? -1.974 -6.016 9.281 1 60.69 248 GLY A CA 1
ATOM 1947 C C . GLY A 1 248 ? -0.509 -6.34 9.055 1 60.69 248 GLY A C 1
ATOM 1948 O O . GLY A 1 248 ? -0.166 -7.473 8.703 1 60.69 248 GLY A O 1
ATOM 1949 N N . LYS A 1 249 ? 0.292 -5.266 8.875 1 63.19 249 LYS A N 1
ATOM 1950 C CA . LYS A 1 249 ? 1.723 -5.422 8.633 1 63.19 249 LYS A CA 1
ATOM 1951 C C . LYS A 1 249 ? 2.535 -5.098 9.883 1 63.19 249 LYS A C 1
ATOM 1953 O O . LYS A 1 249 ? 2.26 -4.113 10.57 1 63.19 249 LYS A O 1
ATOM 1958 N N . SER A 1 250 ? 3.217 -6.25 10.305 1 66.12 250 SER A N 1
ATOM 1959 C CA . SER A 1 250 ? 4.195 -5.957 11.344 1 66.12 250 SER A CA 1
ATOM 1960 C C . SER A 1 250 ? 5.484 -5.395 10.75 1 66.12 250 SER A C 1
ATOM 1962 O O . SER A 1 250 ? 5.969 -5.887 9.734 1 66.12 250 SER A O 1
ATOM 1964 N N . TYR A 1 251 ? 5.922 -4.371 11.281 1 69.12 251 TYR A N 1
ATOM 1965 C CA . TYR A 1 251 ? 7.117 -3.744 10.734 1 69.12 251 TYR A CA 1
ATOM 1966 C C . TYR A 1 251 ? 8.375 -4.328 11.367 1 69.12 251 TYR A C 1
ATOM 1968 O O . TYR A 1 251 ? 9.477 -4.188 10.82 1 69.12 251 TYR A O 1
ATOM 1976 N N . ASN A 1 252 ? 8.258 -5.055 12.484 1 73.31 252 ASN A N 1
ATOM 1977 C CA . ASN A 1 252 ? 9.414 -5.605 13.188 1 73.31 252 ASN A CA 1
ATOM 1978 C C . ASN A 1 252 ? 9.453 -7.129 13.102 1 73.31 252 ASN A C 1
ATOM 1980 O O . ASN A 1 252 ? 8.406 -7.773 12.992 1 73.31 252 ASN A O 1
ATOM 1984 N N . VAL A 1 253 ? 10.688 -7.629 13.094 1 81 253 VAL A N 1
ATOM 1985 C CA . VAL A 1 253 ? 10.867 -9.078 13.164 1 81 253 VAL A CA 1
ATOM 1986 C C . VAL A 1 253 ? 10.625 -9.562 14.594 1 81 253 VAL A C 1
ATOM 1988 O O . VAL A 1 253 ? 11.117 -8.953 15.547 1 81 253 VAL A O 1
ATOM 1991 N N . ARG A 1 254 ? 9.758 -10.414 14.773 1 75 254 ARG A N 1
ATOM 1992 C CA . ARG A 1 254 ? 9.453 -10.984 16.078 1 75 254 ARG A CA 1
ATOM 1993 C C . ARG A 1 254 ? 9.453 -12.508 16.031 1 75 254 ARG A C 1
ATOM 1995 O O . ARG A 1 254 ? 9.172 -13.102 14.984 1 75 254 ARG A O 1
ATOM 2002 N N . GLU A 1 255 ? 9.867 -13.031 17.219 1 77.12 255 GLU A N 1
ATOM 2003 C CA . GLU A 1 255 ? 9.812 -14.484 17.328 1 77.12 255 GLU A CA 1
ATOM 2004 C C . GLU A 1 255 ? 8.414 -15.008 17.031 1 77.12 255 GLU A C 1
ATOM 2006 O O . GLU A 1 255 ? 7.422 -14.453 17.516 1 77.12 255 GLU A O 1
ATOM 2011 N N . ASN A 1 256 ? 8.328 -15.984 16.328 1 63.84 256 ASN A N 1
ATOM 2012 C CA . ASN A 1 256 ? 7.062 -16.625 15.977 1 63.84 256 ASN A CA 1
ATOM 2013 C C . ASN A 1 256 ? 6.023 -15.594 15.531 1 63.84 256 ASN A C 1
ATOM 2015 O O . ASN A 1 256 ? 4.844 -15.711 15.875 1 63.84 256 ASN A O 1
ATOM 2019 N N . ASN A 1 257 ? 6.656 -14.5 15 1 60.25 257 ASN A N 1
ATOM 2020 C CA . ASN A 1 257 ? 5.777 -13.422 14.57 1 60.25 257 ASN A CA 1
ATOM 2021 C C . ASN A 1 257 ? 4.574 -13.953 13.797 1 60.25 257 ASN A C 1
ATOM 2023 O O . ASN A 1 257 ? 4.684 -14.25 12.609 1 60.25 257 ASN A O 1
ATOM 2027 N N . LYS A 1 258 ? 3.783 -14.914 14.422 1 53.84 258 LYS A N 1
ATOM 2028 C CA . LYS A 1 258 ? 2.469 -15.141 13.828 1 53.84 258 LYS A CA 1
ATOM 2029 C C . LYS A 1 258 ? 1.536 -13.961 14.086 1 53.84 258 LYS A C 1
ATOM 2031 O O . LYS A 1 258 ? 1.463 -13.453 15.211 1 53.84 258 LYS A O 1
ATOM 2036 N N . VAL A 1 259 ? 1.511 -13 13.328 1 50.5 259 VAL A N 1
ATOM 2037 C CA . VAL A 1 259 ? 0.556 -11.93 13.602 1 50.5 259 VAL A CA 1
ATOM 2038 C C . VAL A 1 259 ? -0.572 -12.453 14.484 1 50.5 259 VAL A C 1
ATOM 2040 O O . VAL A 1 259 ? -1.125 -13.523 14.227 1 50.5 259 VAL A O 1
ATOM 2043 N N . LYS A 1 260 ? -0.649 -12.156 15.781 1 46.53 260 LYS A N 1
ATOM 2044 C CA . LYS A 1 260 ? -1.685 -12.586 16.719 1 46.53 260 LYS A CA 1
ATOM 2045 C C . LYS A 1 260 ? -2.963 -12.977 15.977 1 46.53 260 LYS A C 1
ATOM 2047 O O . LYS A 1 260 ? -3.549 -14.023 16.25 1 46.53 260 LYS A O 1
ATOM 2052 N N . THR A 1 261 ? -3.709 -11.992 15.438 1 51.69 261 THR A N 1
ATOM 2053 C CA . THR A 1 261 ? -4.883 -12.359 14.656 1 51.69 261 THR A CA 1
ATOM 2054 C C . THR A 1 261 ? -4.582 -12.289 13.164 1 51.69 261 THR A C 1
ATOM 2056 O O . THR A 1 261 ? -4.641 -11.219 12.562 1 51.69 261 THR A O 1
ATOM 2059 N N . SER A 1 262 ? -3.646 -13.172 12.742 1 58.06 262 SER A N 1
ATOM 2060 C CA . SER A 1 262 ? -3.213 -13.102 11.352 1 58.06 262 SER A CA 1
ATOM 2061 C C . SER A 1 262 ? -4.336 -13.5 10.398 1 58.06 262 SER A C 1
ATOM 2063 O O . SER A 1 262 ? -4.273 -13.219 9.203 1 58.06 262 SER A O 1
ATOM 2065 N N . ILE A 1 263 ? -5.426 -14.172 11.07 1 72.94 263 ILE A N 1
ATOM 2066 C CA . ILE A 1 263 ? -6.457 -14.609 10.141 1 72.94 263 ILE A CA 1
ATOM 2067 C C . ILE A 1 263 ? -7.84 -14.344 10.734 1 72.94 263 ILE A C 1
ATOM 2069 O O . ILE A 1 263 ? -8.086 -14.656 11.906 1 72.94 263 ILE A O 1
ATOM 2073 N N . VAL A 1 264 ? -8.609 -13.5 10.109 1 85.25 264 VAL A N 1
ATOM 2074 C CA . VAL A 1 264 ? -10 -13.242 10.484 1 85.25 264 VAL A CA 1
ATOM 2075 C C . VAL A 1 264 ? -10.93 -13.719 9.375 1 85.25 264 VAL A C 1
ATOM 2077 O O . VAL A 1 264 ? -10.711 -13.414 8.203 1 85.25 264 VAL A O 1
ATOM 2080 N N . THR A 1 265 ? -11.82 -14.594 9.781 1 93.44 265 THR A N 1
ATOM 2081 C CA . THR A 1 265 ? -12.906 -14.945 8.867 1 93.44 265 THR A CA 1
ATOM 2082 C C . THR A 1 265 ? -14.133 -14.086 9.125 1 93.44 265 THR A C 1
ATOM 2084 O O . THR A 1 265 ? -14.797 -14.234 10.156 1 93.44 265 THR A O 1
ATOM 2087 N N . SER A 1 266 ? -14.352 -13.25 8.18 1 94.12 266 SER A N 1
ATOM 2088 C CA . SER A 1 266 ? -15.5 -12.359 8.297 1 94.12 266 SER A CA 1
ATOM 2089 C C . SER A 1 266 ? -16.797 -13.078 7.898 1 94.12 266 SER A C 1
ATOM 2091 O O . SER A 1 266 ? -16.781 -13.953 7.027 1 94.12 266 SER A O 1
ATOM 2093 N N . VAL A 1 267 ? -17.859 -12.75 8.57 1 96.44 267 VAL A N 1
ATOM 2094 C CA . VAL A 1 267 ? -19.188 -13.297 8.289 1 96.44 267 VAL A CA 1
ATOM 2095 C C . VAL A 1 267 ? -20.188 -12.156 8.117 1 96.44 267 VAL A C 1
ATOM 2097 O O . VAL A 1 267 ? -20.141 -11.164 8.844 1 96.44 267 VAL A O 1
ATOM 2100 N N . CYS A 1 268 ? -21 -12.219 7.121 1 96.31 268 CYS A N 1
ATOM 2101 C CA . CYS A 1 268 ? -22.062 -11.234 6.957 1 96.31 268 CYS A CA 1
ATOM 2102 C C . CYS A 1 268 ? -23.391 -11.922 6.641 1 96.31 268 CYS A C 1
ATOM 2104 O O . CYS A 1 268 ? -23.406 -13.109 6.297 1 96.31 268 CYS A O 1
ATOM 2106 N N . VAL A 1 269 ? -24.484 -11.219 6.84 1 96.81 269 VAL A N 1
ATOM 2107 C CA . VAL A 1 269 ? -25.812 -11.781 6.645 1 96.81 269 VAL A CA 1
ATOM 2108 C C . VAL A 1 269 ? -26.688 -10.773 5.906 1 96.81 269 VAL A C 1
ATOM 2110 O O . VAL A 1 269 ? -26.562 -9.562 6.094 1 96.81 269 VAL A O 1
ATOM 2113 N N . ALA A 1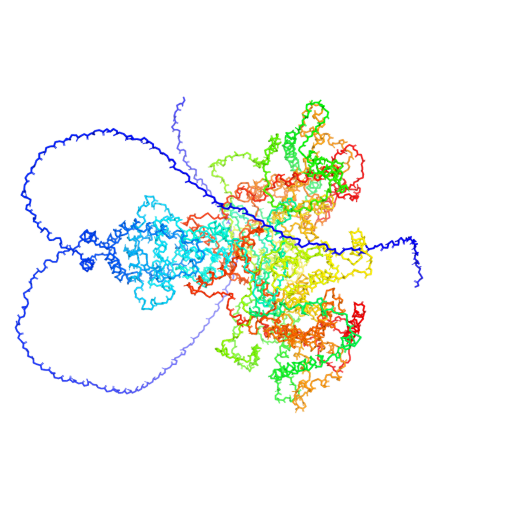 270 ? -27.469 -11.258 5.012 1 95.81 270 ALA A N 1
ATOM 2114 C CA . ALA A 1 270 ? -28.531 -10.492 4.375 1 95.81 270 ALA A CA 1
ATOM 2115 C C . ALA A 1 270 ? -29.906 -11.062 4.738 1 95.81 270 ALA A C 1
ATOM 2117 O O . ALA A 1 270 ? -30.188 -12.227 4.469 1 95.81 270 ALA A O 1
ATOM 2118 N N . GLU A 1 271 ? -30.703 -10.266 5.383 1 94 271 GLU A N 1
ATOM 2119 C CA . GLU A 1 271 ? -32.094 -10.633 5.625 1 94 271 GLU A CA 1
ATOM 2120 C C . GLU A 1 271 ? -32.938 -10.406 4.379 1 94 271 GLU A C 1
ATOM 2122 O O . GLU A 1 271 ? -33.531 -9.32 4.203 1 94 271 GLU A O 1
ATOM 2127 N N . VAL A 1 272 ? -33.031 -11.383 3.592 1 93.12 272 VAL A N 1
ATOM 2128 C CA . VAL A 1 272 ? -33.656 -11.234 2.283 1 93.12 272 VAL A CA 1
ATOM 2129 C C . VAL A 1 272 ? -35.188 -11.164 2.445 1 93.12 272 VAL A C 1
ATOM 2131 O O . VAL A 1 272 ? -35.875 -10.664 1.567 1 93.12 272 VAL A O 1
ATOM 2134 N N . ASP A 1 273 ? -35.719 -11.883 3.391 1 91.75 273 ASP A N 1
ATOM 2135 C CA . ASP A 1 273 ? -37.125 -11.836 3.771 1 91.75 273 ASP A CA 1
ATOM 2136 C C . ASP A 1 273 ? -37.312 -11.859 5.289 1 91.75 273 ASP A C 1
ATOM 2138 O O . ASP A 1 273 ? -37.438 -12.93 5.883 1 91.75 273 ASP A O 1
ATOM 2142 N N . PRO A 1 274 ? -37.375 -10.727 5.887 1 90 274 PRO A N 1
ATOM 2143 C CA . PRO A 1 274 ? -37.406 -10.633 7.348 1 90 274 PRO A CA 1
ATOM 2144 C C . PRO A 1 274 ? -38.625 -11.328 7.965 1 90 274 PRO A C 1
ATOM 2146 O O . PRO A 1 274 ? -38.562 -11.719 9.133 1 90 274 PRO A O 1
ATOM 2149 N N . ASP A 1 275 ? -39.656 -11.555 7.207 1 91.06 275 ASP A N 1
ATOM 2150 C CA . ASP A 1 275 ? -40.875 -12.211 7.719 1 91.06 275 ASP A CA 1
ATOM 2151 C C . ASP A 1 275 ? -41 -13.617 7.145 1 91.06 275 ASP A C 1
ATOM 2153 O O . ASP A 1 275 ? -42 -14.297 7.391 1 91.06 275 ASP A O 1
ATOM 2157 N N . GLY A 1 276 ? -39.969 -14.031 6.434 1 93 276 GLY A N 1
ATOM 2158 C CA . GLY A 1 276 ? -40.031 -15.344 5.812 1 93 276 GLY A CA 1
ATOM 2159 C C . GLY A 1 276 ? -39.875 -16.484 6.812 1 93 276 GLY A C 1
ATOM 2160 O O . GLY A 1 276 ? -39.281 -16.312 7.879 1 93 276 GLY A O 1
ATOM 2161 N N . LYS A 1 277 ? -40.469 -17.688 6.426 1 94.44 277 LYS A N 1
ATOM 2162 C CA . LYS A 1 277 ? -40.406 -18.828 7.324 1 94.44 277 LYS A CA 1
ATOM 2163 C C . LYS A 1 277 ? -39.938 -20.094 6.598 1 94.44 277 LYS A C 1
ATOM 2165 O O . LYS A 1 277 ? -40.156 -21.203 7.066 1 94.44 277 LYS A O 1
ATOM 2170 N N . LEU A 1 278 ? -39.344 -19.859 5.477 1 96.81 278 LEU A N 1
ATOM 2171 C CA . LEU A 1 278 ? -38.875 -21.016 4.707 1 96.81 278 LEU A CA 1
ATOM 2172 C C . LEU A 1 278 ? -37.812 -21.781 5.48 1 96.81 278 LEU A C 1
ATOM 2174 O O . LEU A 1 278 ? -37.781 -23.016 5.438 1 96.81 278 LEU A O 1
ATOM 2178 N N . GLN A 1 279 ? -37 -21.125 6.176 1 96.88 279 GLN A N 1
ATOM 2179 C CA . GLN A 1 279 ? -35.875 -21.75 6.844 1 96.88 279 GLN A CA 1
ATOM 2180 C C . GLN A 1 279 ? -36.281 -22.391 8.164 1 96.88 279 GLN A C 1
ATOM 2182 O O . GLN A 1 279 ? -35.469 -23.047 8.82 1 96.88 279 GLN A O 1
ATOM 2187 N N . ASN A 1 280 ? -37.531 -22.203 8.516 1 95.38 280 ASN A N 1
ATOM 2188 C CA . ASN A 1 280 ? -38.094 -22.891 9.672 1 95.38 280 ASN A CA 1
ATOM 2189 C C . ASN A 1 280 ? -38.625 -24.266 9.297 1 95.38 280 ASN A C 1
ATOM 2191 O O . ASN A 1 280 ? -38.906 -25.078 10.172 1 95.38 280 ASN A O 1
ATOM 2195 N N . GLU A 1 281 ? -38.688 -24.562 8.008 1 95.44 281 GLU A N 1
ATOM 2196 C CA . GLU A 1 281 ? -39.312 -25.797 7.531 1 95.44 281 GLU A CA 1
ATOM 2197 C C . GLU A 1 281 ? -38.281 -26.953 7.52 1 95.44 281 GLU A C 1
ATOM 2199 O O . GLU A 1 281 ? -37.344 -26.938 6.738 1 95.44 281 GLU A O 1
ATOM 2204 N N . SER A 1 282 ? -38.562 -27.953 8.18 1 92.88 282 SER A N 1
ATOM 2205 C CA . SER A 1 282 ? -37.656 -29.094 8.32 1 92.88 282 SER A CA 1
ATOM 2206 C C . SER A 1 282 ? -37.562 -29.891 7.023 1 92.88 282 SER A C 1
ATOM 2208 O O . SER A 1 282 ? -36.562 -30.516 6.734 1 92.88 282 SER A O 1
ATOM 2210 N N . SER A 1 283 ? -38.625 -29.844 6.254 1 92.81 283 SER A N 1
ATOM 2211 C CA . SER A 1 283 ? -38.688 -30.609 5.012 1 92.81 283 SER A CA 1
ATOM 2212 C C . SER A 1 283 ? -37.688 -30.047 3.986 1 92.81 283 SER A C 1
ATOM 2214 O O . SER A 1 283 ? -37.312 -30.75 3.039 1 92.81 283 SER A O 1
ATOM 2216 N N . LEU A 1 284 ? -37.344 -28.828 4.227 1 95.06 284 LEU A N 1
ATOM 2217 C CA . LEU A 1 284 ? -36.469 -28.172 3.258 1 95.06 284 LEU A CA 1
ATOM 2218 C C . LEU A 1 284 ? -35 -28.266 3.695 1 95.06 284 LEU A C 1
ATOM 2220 O O . LEU A 1 284 ? -34.125 -27.734 3.025 1 95.06 284 LEU A O 1
ATOM 2224 N N . ARG A 1 285 ? -34.812 -29 4.715 1 94 285 ARG A N 1
ATOM 2225 C CA . ARG A 1 285 ? -33.438 -29.281 5.137 1 94 285 ARG A CA 1
ATOM 2226 C C . ARG A 1 285 ? -32.688 -30.062 4.062 1 94 285 ARG A C 1
ATOM 2228 O O . ARG A 1 285 ? -33.219 -31.031 3.52 1 94 285 ARG A O 1
ATOM 2235 N N . PRO A 1 286 ? -31.453 -29.641 3.76 1 94 286 PRO A N 1
ATOM 2236 C CA . PRO A 1 286 ? -30.719 -30.281 2.664 1 94 286 PRO A CA 1
ATOM 2237 C C . PRO A 1 286 ? -30.562 -31.797 2.861 1 94 286 PRO A C 1
ATOM 2239 O O . PRO A 1 286 ? -30.594 -32.562 1.891 1 94 286 PRO A O 1
ATOM 2242 N N . SER A 1 287 ? -30.453 -32.281 4.074 1 89.19 287 SER A N 1
ATOM 2243 C CA . SER A 1 287 ? -30.312 -33.719 4.34 1 89.19 287 SER A CA 1
ATOM 2244 C C . SER A 1 287 ? -31.562 -34.469 3.895 1 89.19 287 SER A C 1
ATOM 2246 O O . SER A 1 287 ? -31.5 -35.688 3.676 1 89.19 287 SER A O 1
ATOM 2248 N N . CYS A 1 288 ? -32.625 -33.781 3.713 1 89.12 288 CYS A N 1
ATOM 2249 C CA . CYS A 1 288 ? -33.906 -34.438 3.377 1 89.12 288 CYS A CA 1
ATOM 2250 C C . CYS A 1 288 ? -34.031 -34.594 1.869 1 89.12 288 CYS A C 1
ATOM 2252 O O . CYS A 1 288 ? -34.781 -35.5 1.405 1 89.12 288 CYS A O 1
ATOM 2254 N N . TRP A 1 289 ? -33.406 -33.781 1.206 1 89.19 289 TRP A N 1
ATOM 2255 C CA . TRP A 1 289 ? -33.656 -33.812 -0.232 1 89.19 289 TRP A CA 1
ATOM 2256 C C . TRP A 1 289 ? -32.375 -34.094 -0.995 1 89.19 289 TRP A C 1
ATOM 2258 O O . TRP A 1 289 ? -32.406 -34.406 -2.182 1 89.19 289 TRP A O 1
ATOM 2268 N N . ASP A 1 290 ? -31.188 -33.812 -0.396 1 86.44 290 ASP A N 1
ATOM 2269 C CA . ASP A 1 290 ? -29.922 -34.062 -1.067 1 86.44 290 ASP A CA 1
ATOM 2270 C C . ASP A 1 290 ? -29.703 -35.562 -1.254 1 86.44 290 ASP A C 1
ATOM 2272 O O . ASP A 1 290 ? -29.109 -36.219 -0.391 1 86.44 290 ASP A O 1
ATOM 2276 N N . ARG A 1 291 ? -30.094 -36.031 -2.299 1 78.62 291 ARG A N 1
ATOM 2277 C CA . ARG A 1 291 ? -30.078 -37.469 -2.621 1 78.62 291 ARG A CA 1
ATOM 2278 C C . ARG A 1 291 ? -29.219 -37.75 -3.848 1 78.62 291 ARG A C 1
ATOM 2280 O O . ARG A 1 291 ? -28.781 -36.812 -4.527 1 78.62 291 ARG A O 1
ATOM 2287 N N . SER A 1 292 ? -29.016 -39.031 -3.99 1 79.12 292 SER A N 1
ATOM 2288 C CA . SER A 1 292 ? -28.312 -39.438 -5.199 1 79.12 292 SER A CA 1
ATOM 2289 C C . SER A 1 292 ? -29.172 -39.219 -6.441 1 79.12 292 SER A C 1
ATOM 2291 O O . SER A 1 292 ? -30.391 -39.312 -6.383 1 79.12 292 SER A O 1
ATOM 2293 N N . LEU A 1 293 ? -28.484 -38.875 -7.461 1 85.06 293 LEU A N 1
ATOM 2294 C CA . LEU A 1 293 ? -29.156 -38.625 -8.734 1 85.06 293 LEU A CA 1
ATOM 2295 C C . LEU A 1 293 ? -29.75 -39.938 -9.297 1 85.06 293 LEU A C 1
ATOM 2297 O O . LEU A 1 293 ? -29.141 -41 -9.172 1 85.06 293 LEU A O 1
ATOM 2301 N N . THR A 1 294 ? -30.906 -39.812 -9.852 1 83.12 294 THR A N 1
ATOM 2302 C CA . THR A 1 294 ? -31.438 -40.906 -10.641 1 83.12 294 THR A CA 1
ATOM 2303 C C . THR A 1 294 ? -30.688 -41.031 -11.961 1 83.12 294 THR A C 1
ATOM 2305 O O . THR A 1 294 ? -29.984 -40.125 -12.383 1 83.12 294 THR A O 1
ATOM 2308 N N . SER A 1 295 ? -30.781 -42.188 -12.516 1 81.19 295 SER A N 1
ATOM 2309 C CA . SER A 1 295 ? -30.125 -42.406 -13.797 1 81.19 295 SER A CA 1
ATOM 2310 C C . SER A 1 295 ? -30.594 -41.406 -14.844 1 81.19 295 SER A C 1
ATOM 2312 O O . SER A 1 295 ? -29.797 -40.906 -15.641 1 81.19 295 SER A O 1
ATOM 2314 N N . SER A 1 296 ? -31.812 -41.094 -14.797 1 80.75 296 SER A N 1
ATOM 2315 C CA . SER A 1 296 ? -32.375 -40.125 -15.742 1 80.75 296 SER A CA 1
ATOM 2316 C C . SER A 1 296 ? -31.844 -38.719 -15.5 1 80.75 296 SER A C 1
ATOM 2318 O O . SER A 1 296 ? -31.531 -38 -16.453 1 80.75 296 SER A O 1
ATOM 2320 N N . GLU A 1 297 ? -31.75 -38.469 -14.266 1 81.75 297 GLU A N 1
ATOM 2321 C CA . GLU A 1 297 ? -31.234 -37.125 -13.906 1 81.75 297 GLU A CA 1
ATOM 2322 C C . GLU A 1 297 ? -29.766 -37 -14.273 1 81.75 297 GLU A C 1
ATOM 2324 O O . GLU A 1 297 ? -29.328 -35.969 -14.766 1 81.75 297 GLU A O 1
ATOM 2329 N N . ALA A 1 298 ? -29.016 -38 -14.016 1 83.5 298 ALA A N 1
ATOM 2330 C CA . ALA A 1 298 ? -27.594 -38.031 -14.352 1 83.5 298 ALA A CA 1
ATOM 2331 C C . ALA A 1 298 ? -27.391 -37.875 -15.859 1 83.5 298 ALA A C 1
ATOM 2333 O O . ALA A 1 298 ? -26.5 -37.125 -16.281 1 83.5 298 ALA A O 1
ATOM 2334 N N . LEU A 1 299 ? -28.188 -38.5 -16.625 1 79.81 299 LEU A N 1
ATOM 2335 C CA . LEU A 1 299 ? -28.094 -38.406 -18.078 1 79.81 299 LEU A CA 1
ATOM 2336 C C . LEU A 1 299 ? -28.438 -37.031 -18.562 1 79.81 299 LEU A C 1
ATOM 2338 O O . LEU A 1 299 ? -27.859 -36.531 -19.531 1 79.81 299 LEU A O 1
ATOM 2342 N N . CYS A 1 300 ? -29.328 -36.406 -17.875 1 78.25 300 CYS A N 1
ATOM 2343 C CA . CYS A 1 300 ? -29.719 -35.031 -18.234 1 78.25 300 CYS A CA 1
ATOM 2344 C C . CYS A 1 300 ? -28.578 -34.062 -18.031 1 78.25 300 CYS A C 1
ATOM 2346 O O . CYS A 1 300 ? -28.391 -33.125 -18.828 1 78.25 300 CYS A O 1
ATOM 2348 N N . ILE A 1 301 ? -27.906 -34.281 -17.016 1 78.38 301 ILE A N 1
ATOM 2349 C CA . ILE A 1 301 ? -26.766 -33.438 -16.719 1 78.38 301 ILE A CA 1
ATOM 2350 C C . ILE A 1 301 ? -25.641 -33.688 -17.703 1 78.38 301 ILE A C 1
ATOM 2352 O O . ILE A 1 301 ? -25 -32.75 -18.188 1 78.38 301 ILE A O 1
ATOM 2356 N N . LEU A 1 302 ? -25.469 -35 -18.031 1 76.94 302 LEU A N 1
ATOM 2357 C CA . LEU A 1 302 ? -24.391 -35.406 -18.922 1 76.94 302 LEU A CA 1
ATOM 2358 C C . LEU A 1 302 ? -24.641 -34.906 -20.344 1 76.94 302 LEU A C 1
ATOM 2360 O O . LEU A 1 302 ? -23.719 -34.438 -21 1 76.94 302 LEU A O 1
ATOM 2364 N N . ASP A 1 303 ? -25.875 -35.156 -20.719 1 66.38 303 ASP A N 1
ATOM 2365 C CA . ASP A 1 303 ? -26.188 -34.844 -22.125 1 66.38 303 ASP A CA 1
ATOM 2366 C C . ASP A 1 303 ? -26.656 -33.406 -22.281 1 66.38 303 ASP A C 1
ATOM 2368 O O . ASP A 1 303 ? -27 -32.969 -23.375 1 66.38 303 ASP A O 1
ATOM 2372 N N . GLN A 1 304 ? -26.531 -32.656 -21.219 1 61.28 304 GLN A N 1
ATOM 2373 C CA . GLN A 1 304 ? -26.969 -31.266 -21.203 1 61.28 304 GLN A CA 1
ATOM 2374 C C . GLN A 1 304 ? -28.359 -31.125 -21.828 1 61.28 304 GLN A C 1
ATOM 2376 O O . GLN A 1 304 ? -28.578 -30.234 -22.656 1 61.28 304 GLN A O 1
ATOM 2381 N N . LYS A 1 305 ? -29.172 -32.156 -21.781 1 55.66 305 LYS A N 1
ATOM 2382 C CA . LYS A 1 305 ? -30.5 -32.188 -22.391 1 55.66 305 LYS A CA 1
ATOM 2383 C C . LYS A 1 305 ? -31.578 -31.812 -21.375 1 55.66 305 LYS A C 1
ATOM 2385 O O . LYS A 1 305 ? -32.781 -31.938 -21.656 1 55.66 305 LYS A O 1
ATOM 2390 N N . HIS A 1 306 ? -31.156 -31.359 -20.266 1 55.5 306 HIS A N 1
ATOM 2391 C CA . HIS A 1 306 ? -32.188 -30.984 -19.297 1 55.5 306 HIS A CA 1
ATOM 2392 C C . HIS A 1 306 ? -33.031 -29.844 -19.828 1 55.5 306 HIS A C 1
ATOM 2394 O O . HIS A 1 306 ? -32.594 -29.031 -20.641 1 55.5 306 HIS A O 1
ATOM 2400 N N . VAL A 1 307 ? -34.375 -29.922 -19.594 1 49 307 VAL A N 1
ATOM 2401 C CA . VAL A 1 307 ? -35.344 -28.906 -19.953 1 49 307 VAL A CA 1
ATOM 2402 C C . VAL A 1 307 ? -34.75 -27.516 -19.719 1 49 307 VAL A C 1
ATOM 2404 O O . VAL A 1 307 ? -34.938 -26.609 -20.547 1 49 307 VAL A O 1
ATOM 2407 N N . CYS A 1 308 ? -34 -27.391 -18.734 1 62.41 308 CYS A N 1
ATOM 2408 C CA . CYS A 1 308 ? -33.438 -26.094 -18.422 1 62.41 308 CYS A CA 1
ATOM 2409 C C . CYS A 1 308 ? -32.312 -25.734 -19.406 1 62.41 308 CYS A C 1
ATOM 2411 O O . CYS A 1 308 ? -32.062 -24.562 -19.672 1 62.41 308 CYS A O 1
ATOM 2413 N N . ASN A 1 309 ? -31.984 -26.797 -20.109 1 71.19 309 ASN A N 1
ATOM 2414 C CA . ASN A 1 309 ? -30.922 -26.547 -21.078 1 71.19 309 ASN A CA 1
ATOM 2415 C C . ASN A 1 309 ? -31.453 -25.875 -22.328 1 71.19 309 ASN A C 1
ATOM 2417 O O . ASN A 1 309 ? -30.797 -24.984 -22.891 1 71.19 309 ASN A O 1
ATOM 2421 N N . GLU A 1 310 ? -32.656 -26.344 -22.641 1 77.19 310 GLU A N 1
ATOM 2422 C CA . GLU A 1 310 ? -33.25 -25.688 -23.797 1 77.19 310 GLU A CA 1
ATOM 2423 C C . GLU A 1 310 ? -33.5 -24.203 -23.531 1 77.19 310 GLU A C 1
ATOM 2425 O O . GLU A 1 310 ? -33.312 -23.359 -24.406 1 77.19 310 GLU A O 1
ATOM 2430 N N . HIS A 1 311 ? -33.906 -24.062 -22.328 1 83.31 311 HIS A N 1
ATOM 2431 C CA . HIS A 1 311 ? -34.125 -22.672 -21.938 1 83.31 311 HIS A CA 1
ATOM 2432 C C . HIS A 1 311 ? -32.844 -21.875 -21.953 1 83.31 311 HIS A C 1
ATOM 2434 O O . HIS A 1 311 ? -32.812 -20.766 -22.484 1 83.31 311 HIS A O 1
ATOM 2440 N N . PHE A 1 312 ? -31.859 -22.438 -21.453 1 86.25 312 PHE A N 1
ATOM 2441 C CA . PHE A 1 312 ? -30.578 -21.75 -21.391 1 86.25 312 PHE A CA 1
ATOM 2442 C C . PHE A 1 312 ? -30.016 -21.5 -22.781 1 86.25 312 PHE A C 1
ATOM 2444 O O . PHE A 1 312 ? -29.453 -20.453 -23.047 1 86.25 312 PHE A O 1
ATOM 2451 N N . CYS A 1 313 ? -30.25 -22.391 -23.609 1 87.19 313 CYS A N 1
ATOM 2452 C CA . CYS A 1 313 ? -29.781 -22.25 -24.984 1 87.19 313 CYS A CA 1
ATOM 2453 C C . CYS A 1 313 ? -30.547 -21.125 -25.688 1 87.19 313 CYS A C 1
ATOM 2455 O O . CYS A 1 313 ? -29.953 -20.344 -26.422 1 87.19 313 CYS A O 1
ATOM 2457 N N . SER A 1 314 ? -31.797 -21.125 -25.422 1 90.12 314 SER A N 1
ATOM 2458 C CA . SER A 1 314 ? -32.594 -20.078 -26.047 1 90.12 314 SER A CA 1
ATOM 2459 C C . SER A 1 314 ? -32.188 -18.688 -25.578 1 90.12 314 SER A C 1
ATOM 2461 O O . SER A 1 314 ? -32.094 -17.75 -26.375 1 90.12 314 SER A O 1
ATOM 2463 N N . VAL A 1 315 ? -31.969 -18.609 -24.328 1 92.88 315 VAL A N 1
ATOM 2464 C CA . VAL A 1 315 ? -31.547 -17.344 -23.766 1 92.88 315 VAL A CA 1
ATOM 2465 C C . VAL A 1 315 ? -30.172 -16.969 -24.328 1 92.88 315 VAL A C 1
ATOM 2467 O O . VAL A 1 315 ? -29.922 -15.805 -24.672 1 92.88 315 VAL A O 1
ATOM 2470 N N . ALA A 1 316 ? -29.344 -17.922 -24.406 1 92.81 316 ALA A N 1
ATOM 2471 C CA . ALA A 1 316 ? -28 -17.703 -24.938 1 92.81 316 ALA A CA 1
ATOM 2472 C C . ALA A 1 316 ? -28.062 -17.203 -26.391 1 92.81 316 ALA A C 1
ATOM 2474 O O . ALA A 1 316 ? -27.344 -16.266 -26.75 1 92.81 316 ALA A O 1
ATOM 2475 N N . ASP A 1 317 ? -28.875 -17.828 -27.125 1 92.69 317 ASP A N 1
ATOM 2476 C CA . ASP A 1 317 ? -29 -17.484 -28.547 1 92.69 317 ASP A CA 1
ATOM 2477 C C . ASP A 1 317 ? -29.562 -16.078 -28.719 1 92.69 317 ASP A C 1
ATOM 2479 O O . ASP A 1 317 ? -29.094 -15.328 -29.578 1 92.69 317 ASP A O 1
ATOM 2483 N N . LEU A 1 318 ? -30.484 -15.844 -27.938 1 93.88 318 LEU A N 1
ATOM 2484 C CA . LEU A 1 318 ? -31.094 -14.516 -28.016 1 93.88 318 LEU A CA 1
ATOM 2485 C C . LEU A 1 318 ? -30.062 -13.438 -27.672 1 93.88 318 LEU A C 1
ATOM 2487 O O . LEU A 1 318 ? -29.953 -12.43 -28.375 1 93.88 318 LEU A O 1
ATOM 2491 N N . LYS A 1 319 ? -29.359 -13.602 -26.594 1 94.12 319 LYS A N 1
ATOM 2492 C CA . LYS A 1 319 ? -28.359 -12.641 -26.156 1 94.12 319 LYS A CA 1
ATOM 2493 C C . LYS A 1 319 ? -27.234 -12.5 -27.203 1 94.12 319 LYS A C 1
ATOM 2495 O O . LYS A 1 319 ? -26.75 -11.398 -27.438 1 94.12 319 LYS A O 1
ATOM 2500 N N . LEU A 1 320 ? -26.859 -13.602 -27.734 1 96.12 320 LEU A N 1
ATOM 2501 C CA . LEU A 1 320 ? -25.828 -13.594 -28.75 1 96.12 320 LEU A CA 1
ATOM 2502 C C . LEU A 1 320 ? -26.281 -12.828 -30 1 96.12 320 LEU A C 1
ATOM 2504 O O . LEU A 1 320 ? -25.547 -11.977 -30.5 1 96.12 320 LEU A O 1
ATOM 2508 N N . LYS A 1 321 ? -27.469 -13.109 -30.484 1 95.75 321 LYS A N 1
ATOM 2509 C CA . LYS A 1 321 ? -28 -12.453 -31.672 1 95.75 321 LYS A CA 1
ATOM 2510 C C . LYS A 1 321 ? -28.125 -10.945 -31.469 1 95.75 321 LYS A C 1
ATOM 2512 O O . LYS A 1 321 ? -27.812 -10.156 -32.375 1 95.75 321 LYS A O 1
ATOM 2517 N N . ASN A 1 322 ? -28.531 -10.648 -30.312 1 95.44 322 ASN A N 1
ATOM 2518 C CA . ASN A 1 322 ? -28.641 -9.227 -30 1 95.44 322 ASN A CA 1
ATOM 2519 C C . ASN A 1 322 ? -27.281 -8.547 -29.984 1 95.44 322 ASN A C 1
ATOM 2521 O O . ASN A 1 322 ? -27.125 -7.453 -30.516 1 95.44 322 ASN A O 1
ATOM 2525 N N . ALA A 1 323 ? -26.344 -9.172 -29.375 1 95.31 323 ALA A N 1
ATOM 2526 C CA . ALA A 1 323 ? -25 -8.625 -29.297 1 95.31 323 ALA A CA 1
ATOM 2527 C C . ALA A 1 323 ? -24.391 -8.484 -30.688 1 95.31 323 ALA A C 1
ATOM 2529 O O . ALA A 1 323 ? -23.75 -7.473 -30.984 1 95.31 323 ALA A O 1
ATOM 2530 N N . LEU A 1 324 ? -24.594 -9.484 -31.469 1 97.38 324 LEU A N 1
ATOM 2531 C CA . LEU A 1 324 ? -24.078 -9.469 -32.844 1 97.38 324 LEU A CA 1
ATOM 2532 C C . LEU A 1 324 ? -24.75 -8.359 -33.656 1 97.38 324 LEU A C 1
ATOM 2534 O O . LEU A 1 324 ? -24.062 -7.648 -34.406 1 97.38 324 LEU A O 1
ATOM 2538 N N . GLN A 1 325 ? -25.984 -8.266 -33.469 1 96.06 325 GLN A N 1
ATOM 2539 C CA . GLN A 1 325 ? -26.719 -7.273 -34.25 1 96.06 325 GLN A CA 1
ATOM 2540 C C . GLN A 1 325 ? -26.266 -5.859 -33.906 1 96.06 325 GLN A C 1
ATOM 2542 O O . GLN A 1 325 ? -26.094 -5.02 -34.781 1 96.06 325 GLN A O 1
ATOM 2547 N N . GLU A 1 326 ? -26.125 -5.676 -32.656 1 94.38 326 GLU A N 1
ATOM 2548 C CA . GLU A 1 326 ? -25.641 -4.379 -32.188 1 94.38 326 GLU A CA 1
ATOM 2549 C C . GLU A 1 326 ? -24.266 -4.074 -32.781 1 94.38 326 GLU A C 1
ATOM 2551 O O . GLU A 1 326 ? -24 -2.951 -33.219 1 94.38 326 GLU A O 1
ATOM 2556 N N . LYS A 1 327 ? -23.438 -5.035 -32.812 1 95.44 327 LYS A N 1
ATOM 2557 C CA . LYS A 1 327 ? -22.078 -4.855 -33.312 1 95.44 327 LYS A CA 1
ATOM 2558 C C . LYS A 1 327 ? -22.062 -4.676 -34.812 1 95.44 327 LYS A C 1
ATOM 2560 O O . LYS A 1 327 ? -21.25 -3.932 -35.375 1 95.44 327 LYS A O 1
ATOM 2565 N N . ILE A 1 328 ? -22.922 -5.352 -35.5 1 96.69 328 ILE A N 1
ATOM 2566 C CA . ILE A 1 328 ? -23.031 -5.242 -36.969 1 96.69 328 ILE A CA 1
ATOM 2567 C C . ILE A 1 328 ? -23.422 -3.816 -37.344 1 96.69 328 ILE A C 1
ATOM 2569 O O . ILE A 1 328 ? -22.828 -3.221 -38.25 1 96.69 328 ILE A O 1
ATOM 2573 N N . GLU A 1 329 ? -24.344 -3.295 -36.594 1 94.94 329 GLU A N 1
ATOM 2574 C CA . GLU A 1 329 ? -24.781 -1.93 -36.875 1 94.94 329 GLU A CA 1
ATOM 2575 C C . GLU A 1 329 ? -23.672 -0.927 -36.625 1 94.94 329 GLU A C 1
ATOM 2577 O O . GLU A 1 329 ? -23.484 0.009 -37.406 1 94.94 329 GLU A O 1
ATOM 2582 N N . LEU A 1 330 ? -22.922 -1.182 -35.594 1 93.5 330 LEU A N 1
ATOM 2583 C CA . LEU A 1 330 ? -21.828 -0.295 -35.25 1 93.5 330 LEU A CA 1
ATOM 2584 C C . LEU A 1 330 ? -20.75 -0.321 -36.344 1 93.5 330 LEU A C 1
ATOM 2586 O O . LEU A 1 330 ? -20.281 0.731 -36.781 1 93.5 330 LEU A O 1
ATOM 2590 N N . ILE A 1 331 ? -20.344 -1.504 -36.781 1 94.88 331 ILE A N 1
ATOM 2591 C CA . ILE A 1 331 ? -19.266 -1.667 -37.75 1 94.88 331 ILE A CA 1
ATOM 2592 C C . ILE A 1 331 ? -19.703 -1.183 -39.125 1 94.88 331 ILE A C 1
ATOM 2594 O O . ILE A 1 331 ? -18.922 -0.573 -39.844 1 94.88 331 ILE A O 1
ATOM 2598 N N . LYS A 1 332 ? -20.938 -1.508 -39.406 1 94.12 332 LYS A N 1
ATOM 2599 C CA . LYS A 1 332 ? -21.484 -1.03 -40.656 1 94.12 332 LYS A CA 1
ATOM 2600 C C . LYS A 1 332 ? -21.438 0.493 -40.75 1 94.12 332 LYS A C 1
ATOM 2602 O O . LYS A 1 332 ? -21.062 1.052 -41.781 1 94.12 332 LYS A O 1
ATOM 2607 N N . GLY A 1 333 ? -21.766 1.13 -39.688 1 91.38 333 GLY A N 1
ATOM 2608 C CA . GLY A 1 333 ? -21.734 2.582 -39.625 1 91.38 333 GLY A CA 1
ATOM 2609 C C . GLY A 1 333 ? -20.344 3.16 -39.75 1 91.38 333 GLY A C 1
ATOM 2610 O O . GLY A 1 333 ? -20.172 4.316 -40.125 1 91.38 333 GLY A O 1
ATOM 2611 N N . GLN A 1 334 ? -19.312 2.354 -39.531 1 91.88 334 GLN A N 1
ATOM 2612 C CA . GLN A 1 334 ? -17.922 2.812 -39.562 1 91.88 334 GLN A CA 1
ATOM 2613 C C . GLN A 1 334 ? -17.328 2.668 -40.969 1 91.88 334 GLN A C 1
ATOM 2615 O O . GLN A 1 334 ? -16.234 3.178 -41.219 1 91.88 334 GLN A O 1
ATOM 2620 N N . GLN A 1 335 ? -18.109 1.976 -41.812 1 91.62 335 GLN A N 1
ATOM 2621 C CA . GLN A 1 335 ? -17.578 1.716 -43.156 1 91.62 335 GLN A CA 1
ATOM 2622 C C . GLN A 1 335 ? -17.828 2.893 -44.094 1 91.62 335 GLN A C 1
ATOM 2624 O O . GLN A 1 335 ? -18.891 3.516 -44.031 1 91.62 335 GLN A O 1
ATOM 2629 N N . ILE A 1 336 ? -16.781 3.32 -44.844 1 85.44 336 ILE A N 1
ATOM 2630 C CA . ILE A 1 336 ? -16.875 4.391 -45.844 1 85.44 336 ILE A CA 1
ATOM 2631 C C . ILE A 1 336 ? -16.656 3.82 -47.219 1 85.44 336 ILE A C 1
ATOM 2633 O O . ILE A 1 336 ? -15.68 3.096 -47.469 1 85.44 336 ILE A O 1
ATOM 2637 N N . CYS A 1 337 ? -17.703 4.012 -48.062 1 75.25 337 CYS A N 1
ATOM 2638 C CA . CYS A 1 337 ? -17.562 3.592 -49.469 1 75.25 337 CYS A CA 1
ATOM 2639 C C . CYS A 1 337 ? -17.031 4.727 -50.344 1 75.25 337 CYS A C 1
ATOM 2641 O O . CYS A 1 337 ? -17.594 5.828 -50.344 1 75.25 337 CYS A O 1
ATOM 2643 N N . SER A 1 338 ? -15.773 4.906 -50.594 1 59.28 338 SER A N 1
ATOM 2644 C CA . SER A 1 338 ? -15.281 5.949 -51.5 1 59.28 338 SER A CA 1
ATOM 2645 C C . SER A 1 338 ? -15.977 5.895 -52.844 1 59.28 338 SER A C 1
ATOM 2647 O O . SER A 1 338 ? -16.219 4.812 -53.375 1 59.28 338 SER A O 1
ATOM 2649 N N . THR A 1 339 ? -16.781 6.934 -53.25 1 51.47 339 THR A N 1
ATOM 2650 C CA . THR A 1 339 ? -17.547 7.156 -54.5 1 51.47 339 THR A CA 1
ATOM 2651 C C . THR A 1 339 ? -16.75 6.695 -55.719 1 51.47 339 THR A C 1
ATOM 2653 O O . THR A 1 339 ? -17.328 6.379 -56.75 1 51.47 339 THR A O 1
ATOM 2656 N N . CYS A 1 340 ? -15.578 7.391 -55.969 1 44.66 340 CYS A N 1
ATOM 2657 C CA . CYS A 1 340 ? -15.047 7.242 -57.344 1 44.66 340 CYS A CA 1
ATOM 2658 C C . CYS A 1 340 ? -14.93 5.77 -57.719 1 44.66 340 CYS A C 1
ATOM 2660 O O . CYS A 1 340 ? -14.953 5.426 -58.906 1 44.66 340 CYS A O 1
ATOM 2662 N N . ASP A 1 341 ? -14.039 4.969 -57.188 1 41.56 341 ASP A N 1
ATOM 2663 C CA . ASP A 1 341 ? -13.859 3.592 -57.625 1 41.56 341 ASP A CA 1
ATOM 2664 C C . ASP A 1 341 ? -14.633 2.621 -56.75 1 41.56 341 ASP A C 1
ATOM 2666 O O . ASP A 1 341 ? -14.391 2.553 -55.531 1 41.56 341 ASP A O 1
ATOM 2670 N N . ASN A 1 342 ? -15.953 2.438 -56.844 1 46.25 342 ASN A N 1
ATOM 2671 C CA . ASN A 1 342 ? -17.016 1.587 -56.312 1 46.25 342 ASN A CA 1
ATOM 2672 C C . ASN A 1 342 ? -16.453 0.378 -55.562 1 46.25 342 ASN A C 1
ATOM 2674 O O . ASN A 1 342 ? -17.219 -0.451 -55.062 1 46.25 342 ASN A O 1
ATOM 2678 N N . GLU A 1 343 ? -15.18 0.004 -55.625 1 56.25 343 GLU A N 1
ATOM 2679 C CA . GLU A 1 343 ? -14.68 -1.335 -55.344 1 56.25 343 GLU A CA 1
ATOM 2680 C C . GLU A 1 343 ? -13.977 -1.376 -54 1 56.25 343 GLU A C 1
ATOM 2682 O O . GLU A 1 343 ? -13.719 -2.455 -53.438 1 56.25 343 GLU A O 1
ATOM 2687 N N . GLN A 1 344 ? -13.625 -0.174 -53.281 1 73.56 344 GLN A N 1
ATOM 2688 C CA . GLN A 1 344 ? -12.766 -0.394 -52.125 1 73.56 344 GLN A CA 1
ATOM 2689 C C . GLN A 1 344 ? -13.43 0.099 -50.844 1 73.56 344 GLN A C 1
ATOM 2691 O O . GLN A 1 344 ? -13.75 1.283 -50.719 1 73.56 344 GLN A O 1
ATOM 2696 N N . ILE A 1 345 ? -13.992 -0.62 -49.906 1 87.75 345 ILE A N 1
ATOM 2697 C CA . ILE A 1 345 ? -14.578 -0.364 -48.594 1 87.75 345 ILE A CA 1
ATOM 2698 C C . ILE A 1 345 ? -13.469 -0.269 -47.531 1 87.75 345 ILE A C 1
ATOM 2700 O O . ILE A 1 345 ? -12.586 -1.131 -47.469 1 87.75 345 ILE A O 1
ATOM 2704 N N . SER A 1 346 ? -13.453 0.925 -46.906 1 90.12 346 SER A N 1
ATOM 2705 C CA . SER A 1 346 ? -12.43 1.117 -45.875 1 90.12 346 SER A CA 1
ATOM 2706 C C . SER A 1 346 ? -13 1.8 -44.656 1 90.12 346 SER A C 1
ATOM 2708 O O . SER A 1 346 ? -14.117 2.326 -44.688 1 90.12 346 SER A O 1
ATOM 2710 N N . ASP A 1 347 ? -12.359 1.719 -43.562 1 92.19 347 ASP A N 1
ATOM 2711 C CA . ASP A 1 347 ? -12.719 2.43 -42.344 1 92.19 347 ASP A CA 1
ATOM 2712 C C . ASP A 1 347 ? -11.516 3.178 -41.781 1 92.19 347 ASP A C 1
ATOM 2714 O O . ASP A 1 347 ? -10.469 3.264 -42.438 1 92.19 347 ASP A O 1
ATOM 2718 N N . ASP A 1 348 ? -11.688 3.785 -40.625 1 88.88 348 ASP A N 1
ATOM 2719 C CA . ASP A 1 348 ? -10.648 4.621 -40.031 1 88.88 348 ASP A CA 1
ATOM 2720 C C . ASP A 1 348 ? -9.398 3.803 -39.719 1 88.88 348 ASP A C 1
ATOM 2722 O O . ASP A 1 348 ? -8.281 4.324 -39.75 1 88.88 348 ASP A O 1
ATOM 2726 N N . ILE A 1 349 ? -9.57 2.549 -39.344 1 92.81 349 ILE A N 1
ATOM 2727 C CA . ILE A 1 349 ? -8.438 1.701 -38.969 1 92.81 349 ILE A CA 1
ATOM 2728 C C . ILE A 1 349 ? -7.594 1.411 -40.219 1 92.81 349 ILE A C 1
ATOM 2730 O O . ILE A 1 349 ? -6.363 1.374 -40.125 1 92.81 349 ILE A O 1
ATOM 2734 N N . ASP A 1 350 ? -8.242 1.23 -41.312 1 91.94 350 ASP A N 1
ATOM 2735 C CA . ASP A 1 350 ? -7.52 1.041 -42.562 1 91.94 350 ASP A CA 1
ATOM 2736 C C . ASP A 1 350 ? -6.664 2.262 -42.906 1 91.94 350 ASP A C 1
ATOM 2738 O O . ASP A 1 350 ? -5.523 2.125 -43.344 1 91.94 350 ASP A O 1
ATOM 2742 N N . VAL A 1 351 ? -7.23 3.352 -42.656 1 87.94 351 VAL A N 1
ATOM 2743 C CA . VAL A 1 351 ? -6.535 4.605 -42.938 1 87.94 351 VAL A CA 1
ATOM 2744 C C . VAL A 1 351 ? -5.332 4.738 -42 1 87.94 351 VAL A C 1
ATOM 2746 O O . VAL A 1 351 ? -4.242 5.117 -42.438 1 87.94 351 VAL A O 1
ATOM 2749 N N . LEU A 1 352 ? -5.52 4.41 -40.781 1 87.56 352 LEU A N 1
ATOM 2750 C CA . LEU A 1 352 ? -4.449 4.5 -39.781 1 87.56 352 LEU A CA 1
ATOM 2751 C C . LEU A 1 352 ? -3.301 3.564 -40.156 1 87.56 352 LEU A C 1
ATOM 2753 O O . LEU A 1 352 ? -2.131 3.926 -40 1 87.56 352 LEU A O 1
ATOM 2757 N N . LEU A 1 353 ? -3.635 2.447 -40.531 1 90.38 353 LEU A N 1
ATOM 2758 C CA . LEU A 1 353 ? -2.619 1.455 -40.875 1 90.38 353 LEU A CA 1
ATOM 2759 C C . LEU A 1 353 ? -1.852 1.869 -42.125 1 90.38 353 LEU A C 1
ATOM 2761 O O . LEU A 1 353 ? -0.642 1.646 -42.219 1 90.38 353 LEU A O 1
ATOM 2765 N N . LYS A 1 354 ? -2.533 2.406 -43.062 1 85.19 354 LYS A N 1
ATOM 2766 C CA . LYS A 1 354 ? -1.877 2.916 -44.25 1 85.19 354 LYS A CA 1
ATOM 2767 C C . LYS A 1 354 ? -0.924 4.059 -43.938 1 85.19 354 LYS A C 1
ATOM 2769 O O . LYS A 1 354 ? 0.196 4.109 -44.438 1 85.19 354 LYS A O 1
ATOM 2774 N N . ASP A 1 355 ? -1.345 4.879 -43.094 1 81.69 355 ASP A N 1
ATOM 2775 C CA . ASP A 1 355 ? -0.521 6.004 -42.656 1 81.69 355 ASP A CA 1
ATOM 2776 C C . ASP A 1 355 ? 0.727 5.516 -41.938 1 81.69 355 ASP A C 1
ATOM 2778 O O . ASP A 1 355 ? 1.819 6.051 -42.125 1 81.69 355 ASP A O 1
ATOM 2782 N N . GLU A 1 356 ? 0.533 4.598 -41.062 1 81 356 GLU A N 1
ATOM 2783 C CA . GLU A 1 356 ? 1.656 4.055 -40.312 1 81 356 GLU A CA 1
ATOM 2784 C C . GLU A 1 356 ? 2.664 3.371 -41.219 1 81 356 GLU A C 1
ATOM 2786 O O . GLU A 1 356 ? 3.873 3.471 -41 1 81 356 GLU A O 1
ATOM 2791 N N . LYS A 1 357 ? 2.164 2.656 -42.156 1 75.75 357 LYS A N 1
ATOM 2792 C CA . LYS A 1 357 ? 3.041 2.027 -43.125 1 75.75 357 LYS A CA 1
ATOM 2793 C C . LYS A 1 357 ? 3.814 3.072 -43.938 1 75.75 357 LYS A C 1
ATOM 2795 O O . LYS A 1 357 ? 5.004 2.896 -44.188 1 75.75 357 LYS A O 1
ATOM 2800 N N . MET A 1 358 ? 3.129 4.039 -44.188 1 73.44 358 MET A N 1
ATOM 2801 C CA . MET A 1 358 ? 3.775 5.133 -44.906 1 73.44 358 MET A CA 1
ATOM 2802 C C . MET A 1 358 ? 4.84 5.797 -44.031 1 73.44 358 MET A C 1
ATOM 2804 O O . MET A 1 358 ? 5.941 6.086 -44.5 1 73.44 358 MET A O 1
ATOM 2808 N N . LYS A 1 359 ? 4.539 5.914 -42.781 1 69.25 359 LYS A N 1
ATOM 2809 C CA . LYS A 1 359 ? 5.473 6.547 -41.844 1 69.25 359 LYS A CA 1
ATOM 2810 C C . LYS A 1 359 ? 6.684 5.652 -41.594 1 69.25 359 LYS A C 1
ATOM 2812 O O . LYS A 1 359 ? 7.781 6.145 -41.312 1 69.25 359 LYS A O 1
ATOM 2817 N N . LYS A 1 360 ? 6.434 4.359 -41.531 1 67.38 360 LYS A N 1
ATOM 2818 C CA . LYS A 1 360 ? 7.539 3.424 -41.344 1 67.38 360 LYS A CA 1
ATOM 2819 C C . LYS A 1 360 ? 8.453 3.395 -42.562 1 67.38 360 LYS A C 1
ATOM 2821 O O . LYS A 1 360 ? 9.648 3.139 -42.469 1 67.38 360 LYS A O 1
ATOM 2826 N N . GLN A 1 361 ? 7.883 3.629 -43.719 1 65.69 361 GLN A N 1
ATOM 2827 C CA . GLN A 1 361 ? 8.641 3.49 -44.969 1 65.69 361 GLN A CA 1
ATOM 2828 C C . GLN A 1 361 ? 9.164 4.844 -45.438 1 65.69 361 GLN A C 1
ATOM 2830 O O . GLN A 1 361 ? 10.203 4.91 -46.094 1 65.69 361 GLN A O 1
ATOM 2835 N N . TRP A 1 362 ? 8.398 5.832 -45 1 68 362 TRP A N 1
ATOM 2836 C CA . TRP A 1 362 ? 8.734 7.125 -45.594 1 68 362 TRP A CA 1
ATOM 2837 C C . TRP A 1 362 ? 8.945 8.18 -44.531 1 68 362 TRP A C 1
ATOM 2839 O O . TRP A 1 362 ? 8.43 8.047 -43.406 1 68 362 TRP A O 1
ATOM 2849 N N . LYS A 1 363 ? 9.922 9.023 -44.562 1 72.69 363 LYS A N 1
ATOM 2850 C CA . LYS A 1 363 ? 10.102 10.219 -43.75 1 72.69 363 LYS A CA 1
ATOM 2851 C C . LYS A 1 363 ? 9.992 11.484 -44.594 1 72.69 363 LYS A C 1
ATOM 2853 O O . LYS A 1 363 ? 10.375 11.492 -45.75 1 72.69 363 LYS A O 1
ATOM 2858 N N . VAL A 1 364 ? 9.219 12.383 -44.125 1 71.44 364 VAL A N 1
ATOM 2859 C CA . VAL A 1 364 ? 8.992 13.633 -44.875 1 71.44 364 VAL A CA 1
ATOM 2860 C C . VAL A 1 364 ? 10.086 14.633 -44.531 1 71.44 364 VAL A C 1
ATOM 2862 O O . VAL A 1 364 ? 10.422 14.82 -43.344 1 71.44 364 VAL A O 1
ATOM 2865 N N . CYS A 1 365 ? 10.695 15.102 -45.5 1 70.56 365 CYS A N 1
ATOM 2866 C CA . CYS A 1 365 ? 11.734 16.109 -45.375 1 70.56 365 CYS A CA 1
ATOM 2867 C C . CYS A 1 365 ? 11.156 17.406 -44.781 1 70.56 365 CYS A C 1
ATOM 2869 O O . CYS A 1 365 ? 10.156 17.922 -45.281 1 70.56 365 CYS A O 1
ATOM 2871 N N . SER A 1 366 ? 11.539 17.844 -43.688 1 68.56 366 SER A N 1
ATOM 2872 C CA . SER A 1 366 ? 11.062 19.047 -43 1 68.56 366 SER A CA 1
ATOM 2873 C C . SER A 1 366 ? 11.273 20.281 -43.875 1 68.56 366 SER A C 1
ATOM 2875 O O . SER A 1 366 ? 10.648 21.328 -43.625 1 68.56 366 SER A O 1
ATOM 2877 N N . HIS A 1 367 ? 12.086 20.266 -44.875 1 67.62 367 HIS A N 1
ATOM 2878 C CA . HIS A 1 367 ? 12.445 21.438 -45.656 1 67.62 367 HIS A CA 1
ATOM 2879 C C . HIS A 1 367 ? 11.609 21.516 -46.938 1 67.62 367 HIS A C 1
ATOM 2881 O O . HIS A 1 367 ? 11.18 22.594 -47.344 1 67.62 367 HIS A O 1
ATOM 2887 N N . CYS A 1 368 ? 11.469 20.516 -47.656 1 70.38 368 CYS A N 1
ATOM 2888 C CA . CYS A 1 368 ? 10.789 20.578 -48.938 1 70.38 368 CYS A CA 1
ATOM 2889 C C . CYS A 1 368 ? 9.555 19.703 -48.969 1 70.38 368 CYS A C 1
ATOM 2891 O O . CYS A 1 368 ? 8.914 19.531 -50 1 70.38 368 CYS A O 1
ATOM 2893 N N . ASP A 1 369 ? 9.172 19.062 -47.938 1 68.5 369 ASP A N 1
ATOM 2894 C CA . ASP A 1 369 ? 7.973 18.25 -47.75 1 68.5 369 ASP A CA 1
ATOM 2895 C C . ASP A 1 369 ? 7.977 17.031 -48.656 1 68.5 369 ASP A C 1
ATOM 2897 O O . ASP A 1 369 ? 6.926 16.438 -48.906 1 68.5 369 ASP A O 1
ATOM 2901 N N . THR A 1 370 ? 9.172 16.812 -49.188 1 72.56 370 THR A N 1
ATOM 2902 C CA . THR A 1 370 ? 9.289 15.633 -50.062 1 72.56 370 THR A CA 1
ATOM 2903 C C . THR A 1 370 ? 9.32 14.359 -49.219 1 72.56 370 THR A C 1
ATOM 2905 O O . THR A 1 370 ? 9.961 14.32 -48.156 1 72.56 370 THR A O 1
ATOM 2908 N N . GLN A 1 371 ? 8.578 13.336 -49.625 1 73.12 371 GLN A N 1
ATOM 2909 C CA . GLN A 1 371 ? 8.547 12.023 -48.969 1 73.12 371 GLN A CA 1
ATOM 2910 C C . GLN A 1 371 ? 9.75 11.18 -49.375 1 73.12 371 GLN A C 1
ATOM 2912 O O . GLN A 1 371 ? 9.984 10.961 -50.562 1 73.12 371 GLN A O 1
ATOM 2917 N N . ASN A 1 372 ? 10.602 10.906 -48.438 1 73.88 372 ASN A N 1
ATOM 2918 C CA . ASN A 1 372 ? 11.797 10.094 -48.656 1 73.88 372 ASN A CA 1
ATOM 2919 C C . ASN A 1 372 ? 11.695 8.742 -47.969 1 73.88 372 ASN A C 1
ATOM 2921 O O . ASN A 1 372 ? 10.961 8.602 -46.969 1 73.88 372 ASN A O 1
ATOM 2925 N N . LEU A 1 373 ? 12.281 7.68 -48.5 1 70.38 373 LEU A N 1
ATOM 2926 C CA . LEU A 1 373 ? 12.352 6.383 -47.844 1 70.38 373 LEU A CA 1
ATOM 2927 C C . LEU A 1 373 ? 13.016 6.512 -46.469 1 70.38 373 LEU A C 1
ATOM 2929 O O . LEU A 1 373 ? 13.953 7.301 -46.312 1 70.38 373 LEU A O 1
ATOM 2933 N N . LYS A 1 374 ? 12.523 5.809 -45.406 1 68.81 374 LYS A N 1
ATOM 2934 C CA . LYS A 1 374 ? 12.969 5.93 -44 1 68.81 374 LYS A CA 1
ATOM 2935 C C . LYS A 1 374 ? 14.477 5.68 -43.906 1 68.81 374 LYS A C 1
ATOM 2937 O O . LYS A 1 374 ? 15.141 6.262 -43.031 1 68.81 374 LYS A O 1
ATOM 2942 N N . SER A 1 375 ? 15.07 4.848 -44.906 1 66 375 SER A N 1
ATOM 2943 C CA . SER A 1 375 ? 16.484 4.488 -44.875 1 66 375 SER A CA 1
ATOM 2944 C C . SER A 1 375 ? 17.359 5.633 -45.375 1 66 375 SER A C 1
ATOM 2946 O O . SER A 1 375 ? 18.562 5.652 -45.125 1 66 375 SER A O 1
ATOM 2948 N N . LYS A 1 376 ? 16.719 6.531 -46.031 1 69.06 376 LYS A N 1
ATOM 2949 C CA . LYS A 1 376 ? 17.5 7.582 -46.656 1 69.06 376 LYS A CA 1
ATOM 2950 C C . LYS A 1 376 ? 17.953 8.625 -45.656 1 69.06 376 LYS A C 1
ATOM 2952 O O . LYS A 1 376 ? 17.188 8.984 -44.75 1 69.06 376 LYS A O 1
ATOM 2957 N N . ARG A 1 377 ? 19.094 9 -45.656 1 71.38 377 ARG A N 1
ATOM 2958 C CA . ARG A 1 377 ? 19.688 9.945 -44.719 1 71.38 377 ARG A CA 1
ATOM 2959 C C . ARG A 1 377 ? 19.5 11.383 -45.188 1 71.38 377 ARG A C 1
ATOM 2961 O O . ARG A 1 377 ? 19.391 12.297 -44.375 1 71.38 377 ARG A O 1
ATOM 2968 N N . ASN A 1 378 ? 19.484 11.578 -46.531 1 73.44 378 ASN A N 1
ATOM 2969 C CA . ASN A 1 378 ? 19.328 12.898 -47.156 1 73.44 378 ASN A CA 1
ATOM 2970 C C . ASN A 1 378 ? 18.109 12.953 -48.062 1 73.44 378 ASN A C 1
ATOM 2972 O O . ASN A 1 378 ? 17.781 11.961 -48.719 1 73.44 378 ASN A O 1
ATOM 2976 N N . CYS A 1 379 ? 17.359 14.062 -48 1 75.62 379 CYS A N 1
ATOM 2977 C CA . CYS A 1 379 ? 16.156 14.281 -48.781 1 75.62 379 CYS A CA 1
ATOM 2978 C C . CYS A 1 379 ? 16.484 14.18 -50.281 1 75.62 379 CYS A C 1
ATOM 2980 O O . CYS A 1 379 ? 17.484 14.727 -50.75 1 75.62 379 CYS A O 1
ATOM 2982 N N . ASP A 1 380 ? 15.789 13.508 -51.062 1 76.12 380 ASP A N 1
ATOM 2983 C CA . ASP A 1 380 ? 16 13.289 -52.469 1 76.12 380 ASP A CA 1
ATOM 2984 C C . ASP A 1 380 ? 15.836 14.594 -53.25 1 76.12 380 ASP A C 1
ATOM 2986 O O . ASP A 1 380 ? 16.5 14.797 -54.281 1 76.12 380 ASP A O 1
ATOM 2990 N N . ASN A 1 381 ? 14.953 15.328 -52.688 1 74.62 381 ASN A N 1
ATOM 2991 C CA . ASN A 1 381 ? 14.672 16.578 -53.406 1 74.62 381 ASN A CA 1
ATOM 2992 C C . ASN A 1 381 ? 15.648 17.688 -53 1 74.62 381 ASN A C 1
ATOM 2994 O O . ASN A 1 381 ? 16.375 18.219 -53.844 1 74.62 381 ASN A O 1
ATOM 2998 N N . CYS A 1 382 ? 15.711 18 -51.781 1 74.38 382 CYS A N 1
ATOM 2999 C CA . CYS A 1 382 ? 16.5 19.156 -51.375 1 74.38 382 CYS A CA 1
ATOM 3000 C C . CYS A 1 382 ? 17.844 18.719 -50.781 1 74.38 382 CYS A C 1
ATOM 3002 O O . CYS A 1 382 ? 18.656 19.547 -50.406 1 74.38 382 CYS A O 1
ATOM 3004 N N . LYS A 1 383 ? 18.203 17.531 -50.781 1 72.25 383 LYS A N 1
ATOM 3005 C CA . LYS A 1 383 ? 19.469 16.906 -50.406 1 72.25 383 LYS A CA 1
ATOM 3006 C C . LYS A 1 383 ? 19.844 17.234 -48.969 1 72.25 383 LYS A C 1
ATOM 3008 O O . LYS A 1 383 ? 21 17.062 -48.562 1 72.25 383 LYS A O 1
ATOM 3013 N N . LYS A 1 384 ? 19.016 17.844 -48.312 1 66.31 384 LYS A N 1
ATOM 3014 C CA . LYS A 1 384 ? 19.281 18.141 -46.906 1 66.31 384 LYS A CA 1
ATOM 3015 C C . LYS A 1 384 ? 19.156 16.875 -46.031 1 66.31 384 LYS A C 1
ATOM 3017 O O . LYS A 1 384 ? 18.469 15.93 -46.406 1 66.31 384 LYS A O 1
ATOM 3022 N N . SER A 1 385 ? 20.156 16.766 -45.031 1 64.31 385 SER A N 1
ATOM 3023 C CA . SER A 1 385 ? 20.203 15.617 -44.125 1 64.31 385 SER A CA 1
ATOM 3024 C C . SER A 1 385 ? 18.828 15.352 -43.5 1 64.31 385 SER A C 1
ATOM 3026 O O . SER A 1 385 ? 18.172 16.281 -43.031 1 64.31 385 SER A O 1
ATOM 3028 N N . LEU A 1 386 ? 18.375 14.172 -43.906 1 61.19 386 LEU A N 1
ATOM 3029 C CA . LEU A 1 386 ? 17.109 13.742 -43.344 1 61.19 386 LEU A CA 1
ATOM 3030 C C . LEU A 1 386 ? 17.266 13.352 -41.906 1 61.19 386 LEU A C 1
ATOM 3032 O O . LEU A 1 386 ? 16.797 12.289 -41.469 1 61.19 386 LEU A O 1
ATOM 3036 N N . LYS A 1 387 ? 18.484 13.766 -41.25 1 52.06 387 LYS A N 1
ATOM 3037 C CA . LYS A 1 387 ? 18.719 13.406 -39.875 1 52.06 387 LYS A CA 1
ATOM 3038 C C . LYS A 1 387 ? 17.406 13.203 -39.125 1 52.06 387 LYS A C 1
ATOM 3040 O O . LYS A 1 387 ? 16.453 13.953 -39.312 1 52.06 387 LYS A O 1
ATOM 3045 N N . VAL A 1 388 ? 17.281 11.969 -38.781 1 44.03 388 VAL A N 1
ATOM 3046 C CA . VAL A 1 388 ? 16.203 11.586 -37.875 1 44.03 388 VAL A CA 1
ATOM 3047 C C . VAL A 1 388 ? 16 12.672 -36.844 1 44.03 388 VAL A C 1
ATOM 3049 O O . VAL A 1 388 ? 16.938 13.016 -36.094 1 44.03 388 VAL A O 1
ATOM 3052 N N . SER A 1 389 ? 15.445 13.828 -37.156 1 34.47 389 SER A N 1
ATOM 3053 C CA . SER A 1 389 ? 15.039 14.578 -35.969 1 34.47 389 SER A CA 1
ATOM 3054 C C . SER A 1 389 ? 14.914 13.664 -34.75 1 34.47 389 SER A C 1
ATOM 3056 O O . SER A 1 389 ? 14.242 12.633 -34.812 1 34.47 389 SER A O 1
ATOM 3058 N N . SER A 1 390 ? 16.062 13.32 -34.062 1 30.23 390 SER A N 1
ATOM 3059 C CA . SER A 1 390 ? 15.766 12.875 -32.688 1 30.23 390 SER A CA 1
ATOM 3060 C C . SER A 1 390 ? 14.359 13.281 -32.281 1 30.23 390 SER A C 1
ATOM 3062 O O . SER A 1 390 ? 13.906 14.383 -32.562 1 30.23 390 SER A O 1
ATOM 3064 N N . SER A 1 391 ? 13.539 12.414 -32.125 1 28.56 391 SER A N 1
ATOM 3065 C CA . SER A 1 391 ? 12.336 12.812 -31.406 1 28.56 391 SER A CA 1
ATOM 3066 C C . SER A 1 391 ? 12.656 13.891 -30.375 1 28.56 391 SER A C 1
ATOM 3068 O O . SER A 1 391 ? 13.156 13.594 -29.281 1 28.56 391 SER A O 1
ATOM 3070 N N . LYS A 1 392 ? 13.523 14.859 -30.594 1 28.53 392 LYS A N 1
ATOM 3071 C CA . LYS A 1 392 ? 13.18 16 -29.75 1 28.53 392 LYS A CA 1
ATOM 3072 C C . LYS A 1 392 ? 11.688 16.031 -29.438 1 28.53 392 LYS A C 1
ATOM 3074 O O . LYS A 1 392 ? 10.859 16.016 -30.359 1 28.53 392 LYS A O 1
ATOM 3079 N N . LEU A 1 393 ? 11.367 15.523 -28.375 1 28.94 393 LEU A N 1
ATOM 3080 C CA . LEU A 1 393 ? 10.172 16.016 -27.703 1 28.94 393 LEU A CA 1
ATOM 3081 C C . LEU A 1 393 ? 9.984 17.516 -27.938 1 28.94 393 LEU A C 1
ATOM 3083 O O . LEU A 1 393 ? 10.695 18.328 -27.359 1 28.94 393 LEU A O 1
ATOM 3087 N N . SER A 1 394 ? 10.227 18.062 -29.172 1 26.33 394 SER A N 1
ATOM 3088 C CA . SER A 1 394 ? 9.711 19.422 -29.375 1 26.33 394 SER A CA 1
ATOM 3089 C C . SER A 1 394 ? 8.555 19.719 -28.422 1 26.33 394 SER A C 1
ATOM 3091 O O . SER A 1 394 ? 7.562 18.984 -28.391 1 26.33 394 SER A O 1
ATOM 3093 N N . SER A 1 395 ? 8.875 20.266 -27.391 1 26.72 395 SER A N 1
ATOM 3094 C CA . SER A 1 395 ? 7.973 21.141 -26.656 1 26.72 395 SER A CA 1
ATOM 3095 C C . SER A 1 395 ? 7.215 22.078 -27.578 1 26.72 395 SER A C 1
ATOM 3097 O O . SER A 1 395 ? 6.668 23.094 -27.141 1 26.72 395 SER A O 1
ATOM 3099 N N . SER A 1 396 ? 7.66 22.297 -28.906 1 24.69 396 SER A N 1
ATOM 3100 C CA . SER A 1 396 ? 6.859 23.281 -29.625 1 24.69 396 SER A CA 1
ATOM 3101 C C . SER A 1 396 ? 5.371 23.047 -29.391 1 24.69 396 SER A C 1
ATOM 3103 O O . SER A 1 396 ? 4.949 21.938 -29.062 1 24.69 396 SER A O 1
ATOM 3105 N N . GLU A 1 397 ? 4.738 24.297 -29.438 1 25.06 397 GLU A N 1
ATOM 3106 C CA . GLU A 1 397 ? 3.301 24.516 -29.531 1 25.06 397 GLU A CA 1
ATOM 3107 C C . GLU A 1 397 ? 2.689 23.672 -30.641 1 25.06 397 GLU A C 1
ATOM 3109 O O . GLU A 1 397 ? 3.154 23.703 -31.781 1 25.06 397 GLU A O 1
ATOM 3114 N N . THR A 1 398 ? 2.404 22.5 -30.594 1 25.62 398 THR A N 1
ATOM 3115 C CA . THR A 1 398 ? 1.344 22.016 -31.469 1 25.62 398 THR A CA 1
ATOM 3116 C C . THR A 1 398 ? 0.54 23.188 -32.031 1 25.62 398 THR A C 1
ATOM 3118 O O . THR A 1 398 ? -0.247 23.812 -31.312 1 25.62 398 THR A O 1
ATOM 3121 N N . THR A 1 399 ? 1.286 24.094 -32.625 1 23.02 399 THR A N 1
ATOM 3122 C CA . THR A 1 399 ? 0.44 24.844 -33.562 1 23.02 399 THR A CA 1
ATOM 3123 C C . THR A 1 399 ? -0.58 23.938 -34.219 1 23.02 399 THR A C 1
ATOM 3125 O O . THR A 1 399 ? -0.209 22.953 -34.875 1 23.02 399 THR A O 1
ATOM 3128 N N . THR A 1 400 ? -1.727 24.047 -33.781 1 24.56 400 THR A N 1
ATOM 3129 C CA . THR A 1 400 ? -3.043 23.844 -34.375 1 24.56 400 THR A CA 1
ATOM 3130 C C . THR A 1 400 ? -3.074 24.344 -35.844 1 24.56 400 THR A C 1
ATOM 3132 O O . THR A 1 400 ? -3.309 25.516 -36.094 1 24.56 400 THR A O 1
ATOM 3135 N N . THR A 1 401 ? -1.982 24.281 -36.562 1 24.03 401 THR A N 1
ATOM 3136 C CA . THR A 1 401 ? -2.41 24.578 -37.938 1 24.03 401 THR A CA 1
ATOM 3137 C C . THR A 1 401 ? -3.805 24.016 -38.188 1 24.03 401 THR A C 1
ATOM 3139 O O . THR A 1 401 ? -4.113 22.906 -37.812 1 24.03 401 THR A O 1
ATOM 3142 N N . LYS A 1 402 ? -4.672 24.953 -38.719 1 25.14 402 LYS A N 1
ATOM 3143 C CA . LYS A 1 402 ? -5.992 24.844 -39.312 1 25.14 402 LYS A CA 1
ATOM 3144 C C . LYS A 1 402 ? -5.992 23.781 -40.438 1 25.14 402 LYS A C 1
ATOM 3146 O O . LYS A 1 402 ? -5.84 24.109 -41.594 1 25.14 402 LYS A O 1
ATOM 3151 N N . VAL A 1 403 ? -5.023 22.984 -40.625 1 23.84 403 VAL A N 1
ATOM 3152 C CA . VAL A 1 403 ? -5.523 22.109 -41.656 1 23.84 403 VAL A CA 1
ATOM 3153 C C . VAL A 1 403 ? -7.023 21.875 -41.469 1 23.84 403 VAL A C 1
ATOM 3155 O O . VAL A 1 403 ? -7.496 21.688 -40.375 1 23.84 403 VAL A O 1
ATOM 3158 N N . THR A 1 404 ? -7.734 22.375 -42.438 1 23.61 404 THR A N 1
ATOM 3159 C CA . THR A 1 404 ? -9.172 22.172 -42.594 1 23.61 404 THR A CA 1
ATOM 3160 C C . THR A 1 404 ? -9.594 20.828 -42.031 1 23.61 404 THR A C 1
ATOM 3162 O O . THR A 1 404 ? -8.867 19.828 -42.156 1 23.61 404 THR A O 1
ATOM 3165 N N . HIS A 1 405 ? -10.289 20.938 -41 1 24.5 405 HIS A N 1
ATOM 3166 C CA . HIS A 1 405 ? -11.133 19.953 -40.344 1 24.5 405 HIS A CA 1
ATOM 3167 C C . HIS A 1 405 ? -11.555 18.859 -41.312 1 24.5 405 HIS A C 1
ATOM 3169 O O . HIS A 1 405 ? -12.594 18.969 -41.969 1 24.5 405 HIS A O 1
ATOM 3175 N N . ALA A 1 406 ? -10.656 18.562 -42.281 1 24.59 406 ALA A N 1
ATOM 3176 C CA . ALA A 1 406 ? -11.312 17.484 -43 1 24.59 406 ALA A CA 1
ATOM 3177 C C . ALA A 1 406 ? -12.094 16.578 -42.062 1 24.59 406 ALA A C 1
ATOM 3179 O O . ALA A 1 406 ? -11.828 16.531 -40.875 1 24.59 406 ALA A O 1
ATOM 3180 N N . GLN A 1 407 ? -13.148 15.812 -42.688 1 22.97 407 GLN A N 1
ATOM 3181 C CA . GLN A 1 407 ? -14.234 15.164 -41.969 1 22.97 407 GLN A CA 1
ATOM 3182 C C . GLN A 1 407 ? -13.695 14.266 -40.844 1 22.97 407 GLN A C 1
ATOM 3184 O O . GLN A 1 407 ? -12.914 13.344 -41.125 1 22.97 407 GLN A O 1
ATOM 3189 N N . LYS A 1 408 ? -13.102 14.875 -39.875 1 27.05 408 LYS A N 1
ATOM 3190 C CA . LYS A 1 408 ? -12.914 14.062 -38.688 1 27.05 408 LYS A CA 1
ATOM 3191 C C . LYS A 1 408 ? -13.844 12.852 -38.688 1 27.05 408 LYS A C 1
ATOM 3193 O O . LYS A 1 408 ? -15.07 13.008 -38.75 1 27.05 408 LYS A O 1
ATOM 3198 N N . VAL A 1 409 ? -13.352 11.977 -39.469 1 22.16 409 VAL A N 1
ATOM 3199 C CA . VAL A 1 409 ? -14.273 10.852 -39.344 1 22.16 409 VAL A CA 1
ATOM 3200 C C . VAL A 1 409 ? -14.773 10.781 -37.906 1 22.16 409 VAL A C 1
ATOM 3202 O O . VAL A 1 409 ? -13.977 10.711 -36.969 1 22.16 409 VAL A O 1
ATOM 3205 N N . ARG A 1 410 ? -15.789 11.586 -37.562 1 23.58 410 ARG A N 1
ATOM 3206 C CA . ARG A 1 410 ? -16.562 11.398 -36.344 1 23.58 410 ARG A CA 1
ATOM 3207 C C . ARG A 1 410 ? -16.516 9.945 -35.875 1 23.58 410 ARG A C 1
ATOM 3209 O O . ARG A 1 410 ? -17.141 9.078 -36.5 1 23.58 410 ARG A O 1
ATOM 3216 N N . VAL A 1 411 ? -15.266 9.602 -35.75 1 23.73 411 VAL A N 1
ATOM 3217 C CA . VAL A 1 411 ? -15.5 8.328 -35.094 1 23.73 411 VAL A CA 1
ATOM 3218 C C . VAL A 1 411 ? -16.5 8.523 -33.938 1 23.73 411 VAL A C 1
ATOM 3220 O O . VAL A 1 411 ? -16.281 9.328 -33.031 1 23.73 411 VAL A O 1
ATOM 3223 N N . THR A 1 412 ? -17.672 8.656 -34.281 1 22.58 412 THR A N 1
ATOM 3224 C CA . THR A 1 412 ? -18.719 8.578 -33.281 1 22.58 412 THR A CA 1
ATOM 3225 C C . THR A 1 412 ? -18.266 7.738 -32.094 1 22.58 412 THR A C 1
ATOM 3227 O O . THR A 1 412 ? -17.938 6.562 -32.25 1 22.58 412 THR A O 1
ATOM 3230 N N . GLU A 1 413 ? -17.297 8.367 -31.453 1 27.39 413 GLU A N 1
ATOM 3231 C CA . GLU A 1 413 ? -17.125 7.742 -30.141 1 27.39 413 GLU A CA 1
ATOM 3232 C C . GLU A 1 413 ? -18.422 7.113 -29.656 1 27.39 413 GLU A C 1
ATOM 3234 O O . GLU A 1 413 ? -19.344 7.824 -29.266 1 27.39 413 GLU A O 1
ATOM 3239 N N . ASN A 1 414 ? -18.953 6.438 -30.562 1 23.02 414 ASN A N 1
ATOM 3240 C CA . ASN A 1 414 ? -20.062 5.691 -29.984 1 23.02 414 ASN A CA 1
ATOM 3241 C C . ASN A 1 414 ? -19.688 5.16 -28.594 1 23.02 414 ASN A C 1
ATOM 3243 O O . ASN A 1 414 ? -18.812 4.305 -28.453 1 23.02 414 ASN A O 1
ATOM 3247 N N . LEU A 1 415 ? -19.312 6.133 -27.797 1 26.58 415 LEU A N 1
ATOM 3248 C CA . LEU A 1 415 ? -19.406 5.688 -26.406 1 26.58 415 LEU A CA 1
ATOM 3249 C C . LEU A 1 415 ? -20.328 4.477 -26.297 1 26.58 415 LEU A C 1
ATOM 3251 O O . LEU A 1 415 ? -21.469 4.508 -26.766 1 26.58 415 LEU A O 1
ATOM 3255 N N . PHE A 1 416 ? -19.766 3.449 -26.703 1 23.55 416 PHE A N 1
ATOM 3256 C CA . PHE A 1 416 ? -20.641 2.41 -26.188 1 23.55 416 PHE A CA 1
ATOM 3257 C C . PHE A 1 416 ? -21.391 2.9 -24.953 1 23.55 416 PHE A C 1
ATOM 3259 O O . PHE A 1 416 ? -20.781 3.104 -23.891 1 23.55 416 PHE A O 1
ATOM 3266 N N . ASP A 1 417 ? -22.047 3.992 -25.188 1 25.34 417 ASP A N 1
ATOM 3267 C CA . ASP A 1 417 ? -23.062 4.23 -24.172 1 25.34 417 ASP A CA 1
ATOM 3268 C C . ASP A 1 417 ? -23.562 2.914 -23.578 1 25.34 417 ASP A C 1
ATOM 3270 O O . ASP A 1 417 ? -24.031 2.035 -24.297 1 25.34 417 ASP A O 1
ATOM 3274 N N . GLY A 1 418 ? -22.734 2.209 -22.969 1 26.23 418 GLY A N 1
ATOM 3275 C CA . GLY A 1 418 ? -23.625 1.366 -22.203 1 26.23 418 GLY A CA 1
ATOM 3276 C C . GLY A 1 418 ? -25.047 1.908 -22.125 1 26.23 418 GLY A C 1
ATOM 3277 O O . GLY A 1 418 ? -25.391 2.623 -21.172 1 26.23 418 GLY A O 1
ATOM 3278 N N . THR A 1 419 ? -25.375 2.516 -23.172 1 24.75 419 THR A N 1
ATOM 3279 C CA . THR A 1 419 ? -26.812 2.73 -23.344 1 24.75 419 THR A CA 1
ATOM 3280 C C . THR A 1 419 ? -27.609 1.544 -22.812 1 24.75 419 THR A C 1
ATOM 3282 O O . THR A 1 419 ? -27.766 0.533 -23.5 1 24.75 419 THR A O 1
ATOM 3285 N N . GLN A 1 420 ? -27.281 0.875 -21.875 1 25.8 420 GLN A N 1
ATOM 3286 C CA . GLN A 1 420 ? -28.594 0.534 -21.328 1 25.8 420 GLN A CA 1
ATOM 3287 C C . GLN A 1 420 ? -29.609 1.629 -21.609 1 25.8 420 GLN A C 1
ATOM 3289 O O . GLN A 1 420 ? -29.266 2.801 -21.734 1 25.8 420 GLN A O 1
ATOM 3294 N N . GLY A 1 421 ? -30.609 1.545 -22.594 1 24.72 421 GLY A N 1
ATOM 3295 C CA . GLY A 1 421 ? -31.766 2.42 -22.5 1 24.72 421 GLY A CA 1
ATOM 3296 C C . GLY A 1 421 ? -31.703 3.363 -21.312 1 24.72 421 GLY A C 1
ATOM 3297 O O . GLY A 1 421 ? -31.297 2.967 -20.219 1 24.72 421 GLY A O 1
ATOM 3298 N N . SER A 1 422 ? -31.172 4.531 -21.594 1 26.97 422 SER A N 1
ATOM 3299 C CA . SER A 1 422 ? -31.484 5.621 -20.672 1 26.97 422 SER A CA 1
ATOM 3300 C C . SER A 1 422 ? -32.781 5.367 -19.938 1 26.97 422 SER A C 1
ATOM 3302 O O . SER A 1 422 ? -33.875 5.77 -20.391 1 26.97 422 SER A O 1
ATOM 3304 N N . LEU A 1 423 ? -33.219 4.188 -19.797 1 25.09 423 LEU A N 1
ATOM 3305 C CA . LEU A 1 423 ? -34.25 4.324 -18.797 1 25.09 423 LEU A CA 1
ATOM 3306 C C . LEU A 1 423 ? -33.906 5.406 -17.797 1 25.09 423 LEU A C 1
ATOM 3308 O O . LEU A 1 423 ? -32.844 5.367 -17.172 1 25.09 423 LEU A O 1
ATOM 3312 N N . LYS A 1 424 ? -34.094 6.766 -18.25 1 27.72 424 LYS A N 1
ATOM 3313 C CA . LYS A 1 424 ? -34.25 7.773 -17.203 1 27.72 424 LYS A CA 1
ATOM 3314 C C . LYS A 1 424 ? -34.25 7.137 -15.812 1 27.72 424 LYS A C 1
ATOM 3316 O O . LYS A 1 424 ? -34.875 6.109 -15.602 1 27.72 424 LYS A O 1
ATOM 3321 N N . PRO A 1 425 ? -33.125 7.375 -15.117 1 29.25 425 PRO A N 1
ATOM 3322 C CA . PRO A 1 425 ? -33.594 6.949 -13.797 1 29.25 425 PRO A CA 1
ATOM 3323 C C . PRO A 1 425 ? -35.094 7.227 -13.57 1 29.25 425 PRO A C 1
ATOM 3325 O O . PRO A 1 425 ? -35.5 8.383 -13.594 1 29.25 425 PRO A O 1
ATOM 3328 N N . GLN A 1 426 ? -36 6.73 -14.43 1 26.81 426 GLN A N 1
ATOM 3329 C CA . GLN A 1 426 ? -37.312 6.91 -13.828 1 26.81 426 GLN A CA 1
ATOM 3330 C C . GLN A 1 426 ? -37.219 7.012 -12.305 1 26.81 426 GLN A C 1
ATOM 3332 O O . GLN A 1 426 ? -36.438 6.273 -11.68 1 26.81 426 GLN A O 1
ATOM 3337 N N . ASN A 1 427 ? -37.25 8.195 -11.789 1 30.41 427 ASN A N 1
ATOM 3338 C CA . ASN A 1 427 ? -37.5 8.438 -10.375 1 30.41 427 ASN A CA 1
ATOM 3339 C C . ASN A 1 427 ? -38.156 7.223 -9.703 1 30.41 427 ASN A C 1
ATOM 3341 O O . ASN A 1 427 ? -38.969 7.363 -8.797 1 30.41 427 ASN A O 1
ATOM 3345 N N . LYS A 1 428 ? -38.406 6.168 -10.602 1 30 428 LYS A N 1
ATOM 3346 C CA . LYS A 1 428 ? -39.094 5.164 -9.773 1 30 428 LYS A CA 1
ATOM 3347 C C . LYS A 1 428 ? -38.188 4.715 -8.633 1 30 428 LYS A C 1
ATOM 3349 O O . LYS A 1 428 ? -36.938 4.641 -8.789 1 30 428 LYS A O 1
ATOM 3354 N N . GLU A 1 429 ? -38.469 4.75 -7.516 1 34.56 429 GLU A N 1
ATOM 3355 C CA . GLU A 1 429 ? -37.969 4.156 -6.281 1 34.56 429 GLU A CA 1
ATOM 3356 C C . GLU A 1 429 ? -37.219 2.863 -6.555 1 34.56 429 GLU A C 1
ATOM 3358 O O . GLU A 1 429 ? -37.812 1.86 -6.953 1 34.56 429 GLU A O 1
ATOM 3363 N N . THR A 1 430 ? -36.156 2.893 -7.5 1 41.66 430 THR A N 1
ATOM 3364 C CA . THR A 1 430 ? -35.375 1.692 -7.738 1 41.66 430 THR A CA 1
ATOM 3365 C C . THR A 1 430 ? -35.406 0.778 -6.516 1 41.66 430 THR A C 1
ATOM 3367 O O . THR A 1 430 ? -35.062 1.204 -5.41 1 41.66 430 THR A O 1
ATOM 3370 N N . GLU A 1 431 ? -36.031 -0.229 -6.684 1 45.81 431 GLU A N 1
ATOM 3371 C CA . GLU A 1 431 ? -36.25 -1.238 -5.652 1 45.81 431 GLU A CA 1
ATOM 3372 C C . GLU A 1 431 ? -34.906 -1.813 -5.148 1 45.81 431 GLU A C 1
ATOM 3374 O O . GLU A 1 431 ? -34.094 -2.254 -5.941 1 45.81 431 GLU A O 1
ATOM 3379 N N . THR A 1 432 ? -34.156 -1.226 -4.359 1 53.28 432 THR A N 1
ATOM 3380 C CA . THR A 1 432 ? -33.062 -1.827 -3.621 1 53.28 432 THR A CA 1
ATOM 3381 C C . THR A 1 432 ? -33.5 -3.104 -2.916 1 53.28 432 THR A C 1
ATOM 3383 O O . THR A 1 432 ? -34.406 -3.072 -2.094 1 53.28 432 THR A O 1
ATOM 3386 N N . LYS A 1 433 ? -33.344 -4.219 -3.635 1 53.69 433 LYS A N 1
ATOM 3387 C CA . LYS A 1 433 ? -33.625 -5.484 -2.965 1 53.69 433 LYS A CA 1
ATOM 3388 C C . LYS A 1 433 ? -32.594 -5.793 -1.904 1 53.69 433 LYS A C 1
ATOM 3390 O O . LYS A 1 433 ? -31.375 -5.703 -2.17 1 53.69 433 LYS A O 1
ATOM 3395 N N . GLY A 1 434 ? -33.156 -6.387 -0.863 1 52.78 434 GLY A N 1
ATOM 3396 C CA . GLY A 1 434 ? -32.344 -6.867 0.227 1 52.78 434 GLY A CA 1
ATOM 3397 C C . GLY A 1 434 ? -31.812 -5.754 1.116 1 52.78 434 GLY A C 1
ATOM 3398 O O . GLY A 1 434 ? -31.25 -4.77 0.625 1 52.78 434 GLY A O 1
ATOM 3399 N N . GLU A 1 435 ? -32.594 -5.652 2.061 1 57.19 435 GLU A N 1
ATOM 3400 C CA . GLU A 1 435 ? -32.125 -4.777 3.125 1 57.19 435 GLU A CA 1
ATOM 3401 C C . GLU A 1 435 ? -30.594 -4.859 3.252 1 57.19 435 GLU A C 1
ATOM 3403 O O . GLU A 1 435 ? -29.984 -5.781 2.723 1 57.19 435 GLU A O 1
ATOM 3408 N N . SER A 1 436 ? -29.922 -3.99 4.082 1 73.81 436 SER A N 1
ATOM 3409 C CA . SER A 1 436 ? -28.531 -3.635 4.383 1 73.81 436 SER A CA 1
ATOM 3410 C C . SER A 1 436 ? -27.75 -4.844 4.879 1 73.81 436 SER A C 1
ATOM 3412 O O . SER A 1 436 ? -28.219 -5.582 5.746 1 73.81 436 SER A O 1
ATOM 3414 N N . VAL A 1 437 ? -26.922 -5.551 3.963 1 90.44 437 VAL A N 1
ATOM 3415 C CA . VAL A 1 437 ? -25.938 -6.531 4.395 1 90.44 437 VAL A CA 1
ATOM 3416 C C . VAL A 1 437 ? -25.25 -6.051 5.672 1 90.44 437 VAL A C 1
ATOM 3418 O O . VAL A 1 437 ? -24.812 -4.902 5.75 1 90.44 437 VAL A O 1
ATOM 3421 N N . SER A 1 438 ? -25.453 -6.891 6.734 1 92.5 438 SER A N 1
ATOM 3422 C CA . SER A 1 438 ? -24.859 -6.523 8.023 1 92.5 438 SER A CA 1
ATOM 3423 C C . SER A 1 438 ? -23.781 -7.504 8.438 1 92.5 438 SER A C 1
ATOM 3425 O O . SER A 1 438 ? -23.828 -8.688 8.094 1 92.5 438 SER A O 1
ATOM 3427 N N . PRO A 1 439 ? -22.859 -7.039 9.109 1 94.94 439 PRO A N 1
ATOM 3428 C CA . PRO A 1 439 ? -21.812 -7.93 9.602 1 94.94 439 PRO A CA 1
ATOM 3429 C C . PRO A 1 439 ? -22.266 -8.805 10.766 1 94.94 439 PRO A C 1
ATOM 3431 O O . PRO A 1 439 ? -23.234 -8.469 11.445 1 94.94 439 PRO A O 1
ATOM 3434 N N . ARG A 1 440 ? -21.656 -9.922 10.906 1 96.38 440 ARG A N 1
ATOM 3435 C CA . ARG A 1 440 ? -21.766 -10.797 12.07 1 96.38 440 ARG A CA 1
ATOM 3436 C C . ARG A 1 440 ? -20.438 -10.953 12.781 1 96.38 440 ARG A C 1
ATOM 3438 O O . ARG A 1 440 ? -19.406 -10.438 12.312 1 96.38 440 ARG A O 1
ATOM 3445 N N . ASP A 1 441 ? -20.469 -11.648 13.883 1 95.12 441 ASP A N 1
ATOM 3446 C CA . ASP A 1 441 ? -19.219 -11.844 14.609 1 95.12 441 ASP A CA 1
ATOM 3447 C C . ASP A 1 441 ? -18.188 -12.57 13.75 1 95.12 441 ASP A C 1
ATOM 3449 O O . ASP A 1 441 ? -18.516 -13.578 13.117 1 95.12 441 ASP A O 1
ATOM 3453 N N . PRO A 1 442 ? -17.047 -12.023 13.703 1 94 442 PRO A N 1
ATOM 3454 C CA . PRO A 1 442 ? -15.984 -12.727 12.961 1 94 442 PRO A CA 1
ATOM 3455 C C . PRO A 1 442 ? -15.516 -14 13.672 1 94 442 PRO A C 1
ATOM 3457 O O . PRO A 1 442 ? -15.727 -14.156 14.875 1 94 442 PRO A O 1
ATOM 3460 N N . ILE A 1 443 ? -15.023 -14.883 12.93 1 93.69 443 ILE A N 1
ATOM 3461 C CA . ILE A 1 443 ? -14.469 -16.125 13.438 1 93.69 443 ILE A CA 1
ATOM 3462 C C . ILE A 1 443 ? -12.953 -16.141 13.25 1 93.69 443 ILE A C 1
ATOM 3464 O O . ILE A 1 443 ? -12.461 -15.883 12.148 1 93.69 443 ILE A O 1
ATOM 3468 N N . PHE A 1 444 ? -12.227 -16.422 14.234 1 88.12 444 PHE A N 1
ATOM 3469 C CA . PHE A 1 444 ? -10.781 -16.219 14.203 1 88.12 444 PHE A CA 1
ATOM 3470 C C . PHE A 1 444 ? -10.055 -17.516 13.836 1 88.12 444 PHE A C 1
ATOM 3472 O O . PHE A 1 444 ? -9.172 -17.953 14.562 1 88.12 444 PHE A O 1
ATOM 3479 N N . VAL A 1 445 ? -10.438 -18.109 12.758 1 87.81 445 VAL A N 1
ATOM 3480 C CA . VAL A 1 445 ? -9.773 -19.266 12.164 1 87.81 445 VAL A CA 1
ATOM 3481 C C . VAL A 1 445 ? -9.68 -19.078 10.648 1 87.81 445 VAL A C 1
ATOM 3483 O O . VAL A 1 445 ? -10.445 -18.312 10.062 1 87.81 445 VAL A O 1
ATOM 3486 N N . ASN A 1 446 ? -8.727 -19.641 10.094 1 86.38 446 ASN A N 1
ATOM 3487 C CA . ASN A 1 446 ? -8.609 -19.688 8.641 1 86.38 446 ASN A CA 1
ATOM 3488 C C . ASN A 1 446 ? -9.312 -20.906 8.062 1 86.38 446 ASN A C 1
ATOM 3490 O O . ASN A 1 446 ? -8.906 -22.047 8.312 1 86.38 446 ASN A O 1
ATOM 3494 N N . PRO A 1 447 ? -10.297 -20.703 7.324 1 91.31 447 PRO A N 1
ATOM 3495 C CA . PRO A 1 447 ? -11.039 -21.859 6.793 1 91.31 447 PRO A CA 1
ATOM 3496 C C . PRO A 1 447 ? -10.305 -22.547 5.652 1 91.31 447 PRO A C 1
ATOM 3498 O O . PRO A 1 447 ? -10.82 -22.625 4.531 1 91.31 447 PRO A O 1
ATOM 3501 N N . ASN A 1 448 ? -9.18 -23.172 5.996 1 87.62 448 ASN A N 1
ATOM 3502 C CA . ASN A 1 448 ? -8.352 -23.812 4.977 1 87.62 448 ASN A CA 1
ATOM 3503 C C . ASN A 1 448 ? -8.141 -25.297 5.273 1 87.62 448 ASN A C 1
ATOM 3505 O O . ASN A 1 448 ? -7.316 -25.953 4.633 1 87.62 448 ASN A O 1
ATOM 3509 N N . SER A 1 449 ? -8.773 -25.844 6.266 1 90 449 SER A N 1
ATOM 3510 C CA . SER A 1 449 ? -8.742 -27.25 6.613 1 90 449 SER A CA 1
ATOM 3511 C C . SER A 1 449 ? -10.133 -27.75 7.004 1 90 449 SER A C 1
ATOM 3513 O O . SER A 1 449 ? -11.047 -26.953 7.207 1 90 449 SER A O 1
ATOM 3515 N N . PHE A 1 450 ? -10.305 -29.047 7.027 1 93 450 PHE A N 1
ATOM 3516 C CA . PHE A 1 450 ? -11.586 -29.641 7.398 1 93 450 PHE A CA 1
ATOM 3517 C C . PHE A 1 450 ? -12 -29.188 8.797 1 93 450 PHE A C 1
ATOM 3519 O O . PHE A 1 450 ? -13.156 -28.797 9.016 1 93 450 PHE A O 1
ATOM 3526 N N . GLU A 1 451 ? -10.992 -29.094 9.664 1 91.44 451 GLU A N 1
ATOM 3527 C CA . GLU A 1 451 ? -11.266 -28.75 11.055 1 91.44 451 GLU A CA 1
ATOM 3528 C C . GLU A 1 451 ? -11.703 -27.297 11.195 1 91.44 451 GLU A C 1
ATOM 3530 O O . GLU A 1 451 ? -12.633 -26.984 11.938 1 91.44 451 GLU A O 1
ATOM 3535 N N . THR A 1 452 ? -11.062 -26.469 10.492 1 92.19 452 THR A N 1
ATOM 3536 C CA . THR A 1 452 ? -11.367 -25.047 10.625 1 92.19 452 THR A CA 1
ATOM 3537 C C . THR A 1 452 ? -12.695 -24.719 9.945 1 92.19 452 THR A C 1
ATOM 3539 O O . THR A 1 452 ? -13.438 -23.844 10.406 1 92.19 452 THR A O 1
ATOM 3542 N N . VAL A 1 453 ? -12.984 -25.359 8.891 1 95.75 453 VAL A N 1
ATOM 3543 C CA . VAL A 1 453 ? -14.266 -25.156 8.234 1 95.75 453 VAL A CA 1
ATOM 3544 C C . VAL A 1 453 ? -15.398 -25.641 9.133 1 95.75 453 VAL A C 1
ATOM 3546 O O . VAL A 1 453 ? -16.453 -25.016 9.219 1 95.75 453 VAL A O 1
ATOM 3549 N N . LYS A 1 454 ? -15.148 -26.797 9.805 1 95.38 454 LYS A N 1
ATOM 3550 C CA . LYS A 1 454 ? -16.109 -27.281 10.773 1 95.38 454 LYS A CA 1
ATOM 3551 C C . LYS A 1 454 ? -16.391 -26.234 11.852 1 95.38 454 LYS A C 1
ATOM 3553 O O . LYS A 1 454 ? -17.547 -25.984 12.195 1 95.38 454 LYS A O 1
ATOM 3558 N N . THR A 1 455 ? -15.281 -25.688 12.258 1 94.88 455 THR A N 1
ATOM 3559 C CA . THR A 1 455 ? -15.398 -24.672 13.305 1 94.88 455 THR A CA 1
ATOM 3560 C C . THR A 1 455 ? -16.234 -23.484 12.812 1 94.88 455 THR A C 1
ATOM 3562 O O . THR A 1 455 ? -17.047 -22.938 13.562 1 94.88 455 THR A O 1
ATOM 3565 N N . VAL A 1 456 ? -16.047 -23.094 11.602 1 97 456 VAL A N 1
ATOM 3566 C CA . VAL A 1 456 ? -16.797 -21.969 11.023 1 97 456 VAL A CA 1
ATOM 3567 C C . VAL A 1 456 ? -18.266 -22.328 10.93 1 97 456 VAL A C 1
ATOM 3569 O O . VAL A 1 456 ? -19.125 -21.547 11.336 1 97 456 VAL A O 1
ATOM 3572 N N . LEU A 1 457 ? -18.578 -23.5 10.461 1 97.31 457 LEU A N 1
ATOM 3573 C CA . LEU A 1 457 ? -19.953 -23.922 10.297 1 97.31 457 LEU A CA 1
ATOM 3574 C C . LEU A 1 457 ? -20.656 -24.062 11.641 1 97.31 457 LEU A C 1
ATOM 3576 O O . LEU A 1 457 ? -21.828 -23.703 11.781 1 97.31 457 LEU A O 1
ATOM 3580 N N . ILE A 1 458 ? -19.922 -24.562 12.617 1 96.12 458 ILE A N 1
ATOM 3581 C CA . ILE A 1 458 ? -20.484 -24.672 13.961 1 96.12 458 ILE A CA 1
ATOM 3582 C C . ILE A 1 458 ? -20.812 -23.281 14.508 1 96.12 458 ILE A C 1
ATOM 3584 O O . ILE A 1 458 ? -21.891 -23.062 15.062 1 96.12 458 ILE A O 1
ATOM 3588 N N . SER A 1 459 ? -19.859 -22.391 14.312 1 96.31 459 SER A N 1
ATOM 3589 C CA . SER A 1 459 ? -20.062 -21.031 14.789 1 96.31 459 SER A CA 1
ATOM 3590 C C . SER A 1 459 ? -21.281 -20.375 14.125 1 96.31 459 SER A C 1
ATOM 3592 O O . SER A 1 459 ? -22.047 -19.688 14.781 1 96.31 459 SER A O 1
ATOM 3594 N N . ILE A 1 460 ? -21.438 -20.578 12.852 1 97.38 460 ILE A N 1
ATOM 3595 C CA . ILE A 1 460 ? -22.578 -20.047 12.117 1 97.38 460 ILE A CA 1
ATOM 3596 C C . ILE A 1 460 ? -23.859 -20.703 12.625 1 97.38 460 ILE A C 1
ATOM 3598 O O . ILE A 1 460 ? -24.875 -20.016 12.844 1 97.38 460 ILE A O 1
ATOM 3602 N N . GLY A 1 461 ? -23.828 -22.031 12.836 1 96.62 461 GLY A N 1
ATOM 3603 C CA . GLY A 1 461 ? -24.984 -22.734 13.367 1 96.62 461 GLY A CA 1
ATOM 3604 C C . GLY A 1 461 ? -25.469 -22.188 14.688 1 96.62 461 GLY A C 1
ATOM 3605 O O . GLY A 1 461 ? -26.672 -22.031 14.898 1 96.62 461 GLY A O 1
ATOM 3606 N N . LYS A 1 462 ? -24.547 -21.844 15.492 1 95.06 462 LYS A N 1
ATOM 3607 C CA . LYS A 1 462 ? -24.859 -21.281 16.797 1 95.06 462 LYS A CA 1
ATOM 3608 C C . LYS A 1 462 ? -25.438 -19.875 16.672 1 95.06 462 LYS A C 1
ATOM 3610 O O . LYS A 1 462 ? -26.469 -19.562 17.281 1 95.06 462 LYS A O 1
ATOM 3615 N N . ASP A 1 463 ? -24.797 -19.078 15.867 1 95.44 463 ASP A N 1
ATOM 3616 C CA . ASP A 1 463 ? -25.156 -17.672 15.719 1 95.44 463 ASP A CA 1
ATOM 3617 C C . ASP A 1 463 ? -26.547 -17.531 15.102 1 95.44 463 ASP A C 1
ATOM 3619 O O . ASP A 1 463 ? -27.281 -16.594 15.414 1 95.44 463 ASP A O 1
ATOM 3623 N N . PHE A 1 464 ? -26.953 -18.469 14.242 1 96.62 464 PHE A N 1
ATOM 3624 C CA . PHE A 1 464 ? -28.203 -18.344 13.508 1 96.62 464 PHE A CA 1
ATOM 3625 C C . PHE A 1 464 ? -29.266 -19.266 14.102 1 96.62 464 PHE A C 1
ATOM 3627 O O . PHE A 1 464 ? -30.328 -19.469 13.492 1 96.62 464 PHE A O 1
ATOM 3634 N N . CYS A 1 465 ? -28.969 -19.875 15.234 1 95.12 465 CYS A N 1
ATOM 3635 C CA . CYS A 1 465 ? -29.922 -20.656 16.031 1 95.12 465 CYS A CA 1
ATOM 3636 C C . CYS A 1 465 ? -30.469 -21.828 15.227 1 95.12 465 CYS A C 1
ATOM 3638 O O . CYS A 1 465 ? -31.672 -22.031 15.156 1 95.12 465 CYS A O 1
ATOM 3640 N N . ILE A 1 466 ? -29.625 -22.516 14.609 1 96.12 466 ILE A N 1
ATOM 3641 C CA . ILE A 1 466 ? -29.984 -23.734 13.883 1 96.12 466 ILE A CA 1
ATOM 3642 C C . ILE A 1 466 ? -30.297 -24.859 14.875 1 96.12 466 ILE A C 1
ATOM 3644 O O . ILE A 1 466 ? -29.625 -24.984 15.906 1 96.12 466 ILE A O 1
ATOM 3648 N N . ARG A 1 467 ? -31.156 -25.688 14.547 1 91.81 467 ARG A N 1
ATOM 3649 C CA . ARG A 1 467 ? -31.484 -26.828 15.391 1 91.81 467 ARG A CA 1
ATOM 3650 C C . ARG A 1 467 ? -30.266 -27.719 15.625 1 91.81 467 ARG A C 1
ATOM 3652 O O . ARG A 1 467 ? -29.578 -28.078 14.68 1 91.81 467 ARG A O 1
ATOM 3659 N N . GLY A 1 468 ? -30 -28.016 16.891 1 87.5 468 GLY A N 1
ATOM 3660 C CA . GLY A 1 468 ? -28.875 -28.859 17.25 1 87.5 468 GLY A CA 1
ATOM 3661 C C . GLY A 1 468 ? -27.703 -28.078 17.828 1 87.5 468 GLY A C 1
ATOM 3662 O O . GLY A 1 468 ? -26.812 -28.672 18.438 1 87.5 468 GLY A O 1
ATOM 3663 N N . TYR A 1 469 ? -27.781 -26.75 17.625 1 91.5 469 TYR A N 1
ATOM 3664 C CA . TYR A 1 469 ? -26.625 -25.984 18.047 1 91.5 469 TYR A CA 1
ATOM 3665 C C . TYR A 1 469 ? -27 -25.016 19.156 1 91.5 469 TYR A C 1
ATOM 3667 O O . TYR A 1 469 ? -26.125 -24.391 19.766 1 91.5 469 TYR A O 1
ATOM 3675 N N . THR A 1 470 ? -28.203 -24.812 19.312 1 90.06 470 THR A N 1
ATOM 3676 C CA . THR A 1 470 ? -28.703 -23.938 20.359 1 90.06 470 THR A CA 1
ATOM 3677 C C . THR A 1 470 ? -29.891 -24.562 21.078 1 90.06 470 THR A C 1
ATOM 3679 O O . THR A 1 470 ? -30.531 -25.484 20.547 1 90.06 470 THR A O 1
ATOM 3682 N N . GLU A 1 471 ? -30.219 -24.094 22.266 1 88.31 471 GLU A N 1
ATOM 3683 C CA . GLU A 1 471 ? -31.312 -24.594 23.078 1 88.31 471 GLU A CA 1
ATOM 3684 C C . GLU A 1 471 ? -32.656 -24.172 22.5 1 88.31 471 GLU A C 1
ATOM 3686 O O . GLU A 1 471 ? -33.656 -24.906 22.578 1 88.31 471 GLU A O 1
ATOM 3691 N N . ASN A 1 472 ? -32.656 -22.984 21.984 1 89.75 472 ASN A N 1
ATOM 3692 C CA . ASN A 1 472 ? -33.875 -22.438 21.375 1 89.75 472 ASN A CA 1
ATOM 3693 C C . ASN A 1 472 ? -33.719 -22.25 19.875 1 89.75 472 ASN A C 1
ATOM 3695 O O . ASN A 1 472 ? -33.625 -21.109 19.391 1 89.75 472 ASN A O 1
ATOM 3699 N N . PRO A 1 473 ? -33.875 -23.328 19.172 1 92.56 473 PRO A N 1
ATOM 3700 C CA . PRO A 1 473 ? -33.656 -23.219 17.719 1 92.56 473 PRO A CA 1
ATOM 3701 C C . PRO A 1 473 ? -34.812 -22.516 17.016 1 92.56 473 PRO A C 1
ATOM 3703 O O . PRO A 1 473 ? -35.969 -22.734 17.359 1 92.56 473 PRO A O 1
ATOM 3706 N N . THR A 1 474 ? -34.438 -21.672 16.078 1 92 474 THR A N 1
ATOM 3707 C CA . THR A 1 474 ? -35.438 -20.953 15.297 1 92 474 THR A CA 1
ATOM 3708 C C . THR A 1 474 ? -35.344 -21.344 13.82 1 92 474 THR A C 1
ATOM 3710 O O . THR A 1 474 ? -36.25 -21.031 13.047 1 92 474 THR A O 1
ATOM 3713 N N . ARG A 1 475 ? -34.344 -22.078 13.406 1 96.12 475 ARG A N 1
ATOM 3714 C CA . ARG A 1 475 ? -34.125 -22.438 12.008 1 96.12 475 ARG A CA 1
ATOM 3715 C C . ARG A 1 475 ? -33.75 -23.906 11.859 1 96.12 475 ARG A C 1
ATOM 3717 O O . ARG A 1 475 ? -33.125 -24.469 12.766 1 96.12 475 ARG A O 1
ATOM 3724 N N . GLU A 1 476 ? -34.125 -24.453 10.688 1 96 476 GLU A N 1
ATOM 3725 C CA . GLU A 1 476 ? -33.812 -25.844 10.367 1 96 476 GLU A CA 1
ATOM 3726 C C . GLU A 1 476 ? -32.625 -25.922 9.391 1 96 476 GLU A C 1
ATOM 3728 O O . GLU A 1 476 ? -31.906 -26.922 9.367 1 96 476 GLU A O 1
ATOM 3733 N N . TRP A 1 477 ? -32.5 -24.984 8.57 1 96.88 477 TRP A N 1
ATOM 3734 C CA . TRP A 1 477 ? -31.453 -24.953 7.562 1 96.88 477 TRP A CA 1
ATOM 3735 C C . TRP A 1 477 ? -31.062 -23.516 7.23 1 96.88 477 TRP A C 1
ATOM 3737 O O . TRP A 1 477 ? -31.719 -22.562 7.672 1 96.88 477 TRP A O 1
ATOM 3747 N N . LEU A 1 478 ? -29.953 -23.344 6.602 1 97.38 478 LEU A N 1
ATOM 3748 C CA . LEU A 1 478 ? -29.422 -22.031 6.262 1 97.38 478 LEU A CA 1
ATOM 3749 C C . LEU A 1 478 ? -28.625 -22.078 4.969 1 97.38 478 LEU A C 1
ATOM 3751 O O . LEU A 1 478 ? -27.922 -23.062 4.703 1 97.38 478 LEU A O 1
ATOM 3755 N N . SER A 1 479 ? -28.766 -21.031 4.125 1 96.94 479 SER A N 1
ATOM 3756 C CA . SER A 1 479 ? -27.906 -20.891 2.951 1 96.94 479 SER A CA 1
ATOM 3757 C C . SER A 1 479 ? -26.578 -20.25 3.311 1 96.94 479 SER A C 1
ATOM 3759 O O . SER A 1 479 ? -26.531 -19.125 3.826 1 96.94 479 SER A O 1
ATOM 3761 N N . VAL A 1 480 ? -25.5 -20.922 3.041 1 98 480 VAL A N 1
ATOM 3762 C CA . VAL A 1 480 ? -24.156 -20.453 3.369 1 98 480 VAL A CA 1
ATOM 3763 C C . VAL A 1 480 ? -23.328 -20.297 2.092 1 98 480 VAL A C 1
ATOM 3765 O O . VAL A 1 480 ? -23.219 -21.25 1.304 1 98 480 VAL A O 1
ATOM 3768 N N . ILE A 1 481 ? -22.766 -19.125 1.885 1 97.62 481 ILE A N 1
ATOM 3769 C CA . ILE A 1 481 ? -22.016 -18.812 0.671 1 97.62 481 ILE A CA 1
ATOM 3770 C C . ILE A 1 481 ? -20.547 -18.609 1.009 1 97.62 481 ILE A C 1
ATOM 3772 O O . ILE A 1 481 ? -20.203 -17.969 2.006 1 97.62 481 ILE A O 1
ATOM 3776 N N . CYS A 1 482 ? -19.625 -19.172 0.28 1 96.25 482 CYS A N 1
ATOM 3777 C CA . CYS A 1 482 ? -18.203 -18.984 0.488 1 96.25 482 CYS A CA 1
ATOM 3778 C C . CYS A 1 482 ? -17.438 -19.125 -0.821 1 96.25 482 CYS A C 1
ATOM 3780 O O . CYS A 1 482 ? -18.031 -19.406 -1.866 1 96.25 482 CYS A O 1
ATOM 3782 N N . ASP A 1 483 ? -16.141 -18.969 -0.753 1 92.75 483 ASP A N 1
ATOM 3783 C CA . ASP A 1 483 ? -15.273 -19.016 -1.932 1 92.75 483 ASP A CA 1
ATOM 3784 C C . ASP A 1 483 ? -14.914 -20.453 -2.299 1 92.75 483 ASP A C 1
ATOM 3786 O O . ASP A 1 483 ? -15.414 -21.391 -1.682 1 92.75 483 ASP A O 1
ATOM 3790 N N . GLY A 1 484 ? -14.086 -20.641 -3.268 1 92.88 484 GLY A N 1
ATOM 3791 C CA . GLY A 1 484 ? -13.812 -21.922 -3.879 1 92.88 484 GLY A CA 1
ATOM 3792 C C . GLY A 1 484 ? -13.18 -22.922 -2.922 1 92.88 484 GLY A C 1
ATOM 3793 O O . GLY A 1 484 ? -13.695 -24.016 -2.736 1 92.88 484 GLY A O 1
ATOM 3794 N N . LEU A 1 485 ? -12.18 -22.516 -2.211 1 91.56 485 LEU A N 1
ATOM 3795 C CA . LEU A 1 485 ? -11.477 -23.438 -1.339 1 91.56 485 LEU A CA 1
ATOM 3796 C C . LEU A 1 485 ? -12.336 -23.812 -0.138 1 91.56 485 LEU A C 1
ATOM 3798 O O . LEU A 1 485 ? -12.578 -25 0.111 1 91.56 485 LEU A O 1
ATOM 3802 N N . PRO A 1 486 ? -12.805 -22.859 0.567 1 94.94 486 PRO A N 1
ATOM 3803 C CA . PRO A 1 486 ? -13.68 -23.25 1.673 1 94.94 486 PRO A CA 1
ATOM 3804 C C . PRO A 1 486 ? -14.898 -24.047 1.208 1 94.94 486 PRO A C 1
ATOM 3806 O O . PRO A 1 486 ? -15.375 -24.922 1.928 1 94.94 486 PRO A O 1
ATOM 3809 N N . TYR A 1 487 ? -15.383 -23.734 0.034 1 96.5 487 TYR A N 1
ATOM 3810 C CA . TYR A 1 487 ? -16.531 -24.438 -0.513 1 96.5 487 TYR A CA 1
ATOM 3811 C C . TYR A 1 487 ? -16.234 -25.922 -0.674 1 96.5 487 TYR A C 1
ATOM 3813 O O . TYR A 1 487 ? -17.031 -26.766 -0.253 1 96.5 487 TYR A O 1
ATOM 3821 N N . THR A 1 488 ? -15.102 -26.297 -1.278 1 94.94 488 THR A N 1
ATOM 3822 C CA . THR A 1 488 ? -14.742 -27.688 -1.528 1 94.94 488 THR A CA 1
ATOM 3823 C C . THR A 1 488 ? -14.5 -28.438 -0.215 1 94.94 488 THR A C 1
ATOM 3825 O O . THR A 1 488 ? -14.859 -29.609 -0.078 1 94.94 488 THR A O 1
ATOM 3828 N N . LEU A 1 489 ? -13.938 -27.75 0.708 1 95.06 489 LEU A N 1
ATOM 3829 C CA . LEU A 1 489 ? -13.719 -28.344 2.025 1 95.06 489 LEU A CA 1
ATOM 3830 C C . LEU A 1 489 ? -15.047 -28.562 2.746 1 95.06 489 LEU A C 1
ATOM 3832 O O . LEU A 1 489 ? -15.258 -29.625 3.352 1 95.06 489 LEU A O 1
ATOM 3836 N N . ALA A 1 490 ? -15.875 -27.609 2.627 1 96.31 490 ALA A N 1
ATOM 3837 C CA . ALA A 1 490 ? -17.172 -27.688 3.289 1 96.31 490 ALA A CA 1
ATOM 3838 C C . ALA A 1 490 ? -18.016 -28.828 2.715 1 96.31 490 ALA A C 1
ATOM 3840 O O . ALA A 1 490 ? -18.734 -29.5 3.447 1 96.31 490 ALA A O 1
ATOM 3841 N N . LEU A 1 491 ? -17.938 -29 1.438 1 94.19 491 LEU A N 1
ATOM 3842 C CA . LEU A 1 491 ? -18.672 -30.094 0.801 1 94.19 491 LEU A CA 1
ATOM 3843 C C . LEU A 1 491 ? -18.297 -31.438 1.417 1 94.19 491 LEU A C 1
ATOM 3845 O O . LEU A 1 491 ? -19.156 -32.25 1.699 1 94.19 491 LEU A O 1
ATOM 3849 N N . LYS A 1 492 ? -17.062 -31.609 1.613 1 92.62 492 LYS A N 1
ATOM 3850 C CA . LYS A 1 492 ? -16.578 -32.844 2.201 1 92.62 492 LYS A CA 1
ATOM 3851 C C . LYS A 1 492 ? -16.969 -32.969 3.67 1 92.62 492 LYS A C 1
ATOM 3853 O O . LYS A 1 492 ? -17.344 -34.031 4.141 1 92.62 492 LYS A O 1
ATOM 3858 N N . VAL A 1 493 ? -16.844 -31.875 4.328 1 95 493 VAL A N 1
ATOM 3859 C CA . VAL A 1 493 ? -17.203 -31.844 5.742 1 95 493 VAL A CA 1
ATOM 3860 C C . VAL A 1 493 ? -18.688 -32.188 5.906 1 95 493 VAL A C 1
ATOM 3862 O O . VAL A 1 493 ? -19.047 -32.969 6.793 1 95 493 VAL A O 1
ATOM 3865 N N . ILE A 1 494 ? -19.547 -31.656 5.07 1 94.31 494 ILE A N 1
ATOM 3866 C CA . ILE A 1 494 ? -20.984 -31.891 5.129 1 94.31 494 ILE A CA 1
ATOM 3867 C C . ILE A 1 494 ? -21.281 -33.344 4.812 1 94.31 494 ILE A C 1
ATOM 3869 O O . ILE A 1 494 ? -22.125 -33.969 5.465 1 94.31 494 ILE A O 1
ATOM 3873 N N . ALA A 1 495 ? -20.547 -33.906 3.924 1 89.19 495 ALA A N 1
ATOM 3874 C CA . ALA A 1 495 ? -20.812 -35.25 3.451 1 89.19 495 ALA A CA 1
ATOM 3875 C C . ALA A 1 495 ? -20.266 -36.281 4.434 1 89.19 495 ALA A C 1
ATOM 3877 O O . ALA A 1 495 ? -20.812 -37.375 4.57 1 89.19 495 ALA A O 1
ATOM 3878 N N . LYS A 1 496 ? -19.219 -35.938 5.188 1 91.38 496 LYS A N 1
ATOM 3879 C CA . LYS A 1 496 ? -18.469 -37 5.875 1 91.38 496 LYS A CA 1
ATOM 3880 C C . LYS A 1 496 ? -18.562 -36.844 7.391 1 91.38 496 LYS A C 1
ATOM 3882 O O . LYS A 1 496 ? -18.062 -37.688 8.141 1 91.38 496 LYS A O 1
ATOM 3887 N N . THR A 1 497 ? -19.141 -35.812 7.789 1 92 497 THR A N 1
ATOM 3888 C CA . THR A 1 497 ? -19.266 -35.656 9.234 1 92 497 THR A CA 1
ATOM 3889 C C . THR A 1 497 ? -20.609 -36.156 9.719 1 92 497 THR A C 1
ATOM 3891 O O . THR A 1 497 ? -21.656 -35.656 9.281 1 92 497 THR A O 1
ATOM 3894 N N . PHE A 1 498 ? -20.562 -37.094 10.617 1 89.94 498 PHE A N 1
ATOM 3895 C CA . PHE A 1 498 ? -21.766 -37.719 11.109 1 89.94 498 PHE A CA 1
ATOM 3896 C C . PHE A 1 498 ? -21.984 -37.406 12.586 1 89.94 498 PHE A C 1
ATOM 3898 O O . PHE A 1 498 ? -21.031 -37.281 13.344 1 89.94 498 PHE A O 1
ATOM 3905 N N . HIS A 1 499 ? -23.266 -37.25 12.859 1 86.5 499 HIS A N 1
ATOM 3906 C CA . HIS A 1 499 ? -23.656 -36.969 14.234 1 86.5 499 HIS A CA 1
ATOM 3907 C C . HIS A 1 499 ? -24.156 -38.219 14.93 1 86.5 499 HIS A C 1
ATOM 3909 O O . HIS A 1 499 ? -25.031 -38.906 14.406 1 86.5 499 HIS A O 1
ATOM 3915 N N . CYS A 1 500 ? -23.531 -38.5 16.094 1 81.31 500 CYS A N 1
ATOM 3916 C CA . CYS A 1 500 ? -24.016 -39.625 16.891 1 81.31 500 CYS A CA 1
ATOM 3917 C C . CYS A 1 500 ? -25.156 -39.219 17.797 1 81.31 500 CYS A C 1
ATOM 3919 O O . CYS A 1 500 ? -24.984 -38.375 18.672 1 81.31 500 CYS A O 1
ATOM 3921 N N . ASN A 1 501 ? -26.312 -39.688 17.641 1 76 501 ASN A N 1
ATOM 3922 C CA . ASN A 1 501 ? -27.516 -39.312 18.406 1 76 501 ASN A CA 1
ATOM 3923 C C . ASN A 1 501 ? -27.422 -39.781 19.859 1 76 501 ASN A C 1
ATOM 3925 O O . ASN A 1 501 ? -28.094 -39.219 20.719 1 76 501 ASN A O 1
ATOM 3929 N N . SER A 1 502 ? -26.594 -40.781 20.031 1 76.12 502 SER A N 1
ATOM 3930 C CA . SER A 1 502 ? -26.469 -41.312 21.359 1 76.12 502 SER A CA 1
ATOM 3931 C C . SER A 1 502 ? -25.609 -40.438 22.266 1 76.12 502 SER A C 1
ATOM 3933 O O . SER A 1 502 ? -25.938 -40.219 23.438 1 76.12 502 SER A O 1
ATOM 3935 N N . CYS A 1 503 ? -24.516 -39.969 21.781 1 76.5 503 CYS A N 1
ATOM 3936 C CA . CYS A 1 503 ? -23.625 -39.188 22.625 1 76.5 503 CYS A CA 1
ATOM 3937 C C . CYS A 1 503 ? -23.469 -37.75 22.078 1 76.5 503 CYS A C 1
ATOM 3939 O O . CYS A 1 503 ? -22.672 -36.969 22.594 1 76.5 503 CYS A O 1
ATOM 3941 N N . ASN A 1 504 ? -24.062 -37.344 21.125 1 77.25 504 ASN A N 1
ATOM 3942 C CA . ASN A 1 504 ? -24.094 -36 20.531 1 77.25 504 ASN A CA 1
ATOM 3943 C C . ASN A 1 504 ? -22.703 -35.562 20.078 1 77.25 504 ASN A C 1
ATOM 3945 O O . ASN A 1 504 ? -22.344 -34.406 20.219 1 77.25 504 ASN A O 1
ATOM 3949 N N . THR A 1 505 ? -22 -36.562 19.688 1 79.94 505 THR A N 1
ATOM 3950 C CA . THR A 1 505 ? -20.656 -36.281 19.203 1 79.94 505 THR A CA 1
ATOM 3951 C C . THR A 1 505 ? -20.609 -36.312 17.688 1 79.94 505 THR A C 1
ATOM 3953 O O . THR A 1 505 ? -21.219 -37.219 17.062 1 79.94 505 THR A O 1
ATOM 3956 N N . ALA A 1 506 ? -19.828 -35.312 17.141 1 84.88 506 ALA A N 1
ATOM 3957 C CA . ALA A 1 506 ? -19.609 -35.312 15.695 1 84.88 506 ALA A CA 1
ATOM 3958 C C . ALA A 1 506 ? -18.328 -36.031 15.328 1 84.88 506 ALA A C 1
ATOM 3960 O O . ALA A 1 506 ? -17.281 -35.844 15.961 1 84.88 506 ALA A O 1
ATOM 3961 N N . VAL A 1 507 ? -18.469 -37.031 14.414 1 85.81 507 VAL A N 1
ATOM 3962 C CA . VAL A 1 507 ? -17.312 -37.812 13.992 1 85.81 507 VAL A CA 1
ATOM 3963 C C . VAL A 1 507 ? -17.109 -37.656 12.492 1 85.81 507 VAL A C 1
ATOM 3965 O O . VAL A 1 507 ? -18.047 -37.812 11.711 1 85.81 507 VAL A O 1
ATOM 3968 N N . PHE A 1 508 ? -15.914 -37.344 12.164 1 86.62 508 PHE A N 1
ATOM 3969 C CA . PHE A 1 508 ? -15.57 -37.219 10.75 1 86.62 508 PHE A CA 1
ATOM 3970 C C . PHE A 1 508 ? -15.141 -38.531 10.164 1 86.62 508 PHE A C 1
ATOM 3972 O O . PHE A 1 508 ? -14.227 -39.188 10.68 1 86.62 508 PHE A O 1
ATOM 3979 N N . GLY A 1 509 ? -15.766 -38.969 9.102 1 86.44 509 GLY A N 1
ATOM 3980 C CA . GLY A 1 509 ? -15.461 -40.219 8.43 1 86.44 509 GLY A CA 1
ATOM 3981 C C . GLY A 1 509 ? -16.469 -41.312 8.727 1 86.44 509 GLY A C 1
ATOM 3982 O O . GLY A 1 509 ? -16.891 -41.469 9.867 1 86.44 509 GLY A O 1
ATOM 3983 N N . GLU A 1 510 ? -16.859 -42 7.719 1 81.06 510 GLU A N 1
ATOM 3984 C CA . GLU A 1 510 ? -17.859 -43.062 7.867 1 81.06 510 GLU A CA 1
ATOM 3985 C C . GLU A 1 510 ? -17.297 -44.219 8.672 1 81.06 510 GLU A C 1
ATOM 3987 O O . GLU A 1 510 ? -17.969 -44.75 9.57 1 81.06 510 GLU A O 1
ATOM 3992 N N . ASP A 1 511 ? -16.109 -44.562 8.344 1 81.69 511 ASP A N 1
ATOM 3993 C CA . ASP A 1 511 ? -15.484 -45.688 9.031 1 81.69 511 ASP A CA 1
ATOM 3994 C C . ASP A 1 511 ? -15.234 -45.344 10.5 1 81.69 511 ASP A C 1
ATOM 3996 O O . ASP A 1 511 ? -15.445 -46.188 11.375 1 81.69 511 ASP A O 1
ATOM 4000 N N . GLU A 1 512 ? -14.781 -44.188 10.648 1 85.06 512 GLU A N 1
ATOM 4001 C CA . GLU A 1 512 ? -14.531 -43.719 12.016 1 85.06 512 GLU A CA 1
ATOM 4002 C C . GLU A 1 512 ? -15.828 -43.688 12.82 1 85.06 512 GLU A C 1
ATOM 4004 O O . GLU A 1 512 ? -15.828 -44 14.016 1 85.06 512 GLU A O 1
ATOM 4009 N N . PHE A 1 513 ? -16.844 -43.344 12.141 1 85.69 513 PHE A N 1
ATOM 4010 C CA . PHE A 1 513 ? -18.141 -43.281 12.805 1 85.69 513 PHE A CA 1
ATOM 4011 C C . PHE A 1 513 ? -18.625 -44.656 13.188 1 85.69 513 PHE A C 1
ATOM 4013 O O . PHE A 1 513 ? -19.125 -44.875 14.297 1 85.69 513 PHE A O 1
ATOM 4020 N N . LYS A 1 514 ? -18.5 -45.594 12.359 1 82.44 514 LYS A N 1
ATOM 4021 C CA . LYS A 1 514 ? -18.859 -46.969 12.641 1 82.44 514 LYS A CA 1
ATOM 4022 C C . LYS A 1 514 ? -18.062 -47.5 13.828 1 82.44 514 LYS A C 1
ATOM 4024 O O . LYS A 1 514 ? -18.609 -48.188 14.703 1 82.44 514 LYS A O 1
ATOM 4029 N N . GLN A 1 515 ? -16.844 -47.188 13.789 1 82.88 515 GLN A N 1
ATOM 4030 C CA . GLN A 1 515 ? -15.977 -47.625 14.883 1 82.88 515 GLN A CA 1
ATOM 4031 C C . GLN A 1 515 ? -16.391 -46.969 16.203 1 82.88 515 GLN A C 1
ATOM 4033 O O . GLN A 1 515 ? -16.406 -47.625 17.25 1 82.88 515 GLN A O 1
ATOM 4038 N N . HIS A 1 516 ? -16.766 -45.75 16.078 1 85.19 516 HIS A N 1
ATOM 4039 C CA . HIS A 1 516 ? -17.25 -45.031 17.25 1 85.19 516 HIS A CA 1
ATOM 4040 C C . HIS A 1 516 ? -18.484 -45.719 17.828 1 85.19 516 HIS A C 1
ATOM 4042 O O . HIS A 1 516 ? -18.562 -45.938 19.047 1 85.19 516 HIS A O 1
ATOM 4048 N N . CYS A 1 517 ? -19.406 -46 17 1 82.5 517 CYS A N 1
ATOM 4049 C CA . CYS A 1 517 ? -20.641 -46.656 17.453 1 82.5 517 CYS A CA 1
ATOM 4050 C C . CYS A 1 517 ? -20.359 -48.031 18.031 1 82.5 517 CYS A C 1
ATOM 4052 O O . CYS A 1 517 ? -20.953 -48.406 19.047 1 82.5 517 CYS A O 1
ATOM 4054 N N . LYS A 1 518 ? -19.469 -48.688 17.469 1 80.62 518 LYS A N 1
ATOM 4055 C CA . LYS A 1 518 ? -19.094 -50.031 17.953 1 80.62 518 LYS A CA 1
ATOM 4056 C C . LYS A 1 518 ? -18.391 -49.938 19.297 1 80.62 518 LYS A C 1
ATOM 4058 O O . LYS A 1 518 ? -18.703 -50.719 20.219 1 80.62 518 LYS A O 1
ATOM 4063 N N . ASN A 1 519 ? -17.516 -49.062 19.344 1 80.5 519 ASN A N 1
ATOM 4064 C CA . ASN A 1 519 ? -16.672 -48.969 20.531 1 80.5 519 ASN A CA 1
ATOM 4065 C C . ASN A 1 519 ? -17.406 -48.344 21.703 1 80.5 519 ASN A C 1
ATOM 4067 O O . ASN A 1 519 ? -17.234 -48.781 22.844 1 80.5 519 ASN A O 1
ATOM 4071 N N . ASN A 1 520 ? -18.156 -47.375 21.438 1 78.75 520 ASN A N 1
ATOM 4072 C CA . ASN A 1 520 ? -18.703 -46.594 22.531 1 78.75 520 ASN A CA 1
ATOM 4073 C C . ASN A 1 520 ? -20.141 -47.031 22.859 1 78.75 520 ASN A C 1
ATOM 4075 O O . ASN A 1 520 ? -20.625 -46.781 23.969 1 78.75 520 ASN A O 1
ATOM 4079 N N . HIS A 1 521 ? -20.906 -47.438 22.016 1 78.81 521 HIS A N 1
ATOM 4080 C CA . HIS A 1 521 ? -22.312 -47.719 22.281 1 78.81 521 HIS A CA 1
ATOM 4081 C C . HIS A 1 521 ? -22.641 -49.188 22.016 1 78.81 521 HIS A C 1
ATOM 4083 O O . HIS A 1 521 ? -23.797 -49.594 22.141 1 78.81 521 HIS A O 1
ATOM 4089 N N . HIS A 1 522 ? -21.75 -50.062 21.922 1 67 522 HIS A N 1
ATOM 4090 C CA . HIS A 1 522 ? -21.875 -51.5 21.719 1 67 522 HIS A CA 1
ATOM 4091 C C . HIS A 1 522 ? -23.016 -51.844 20.766 1 67 522 HIS A C 1
ATOM 4093 O O . HIS A 1 522 ? -23.719 -52.844 20.953 1 67 522 HIS A O 1
ATOM 4099 N N . THR A 1 523 ? -23.578 -50.906 20.094 1 58.59 523 THR A N 1
ATOM 4100 C CA . THR A 1 523 ? -24.688 -51.156 19.203 1 58.59 523 THR A CA 1
ATOM 4101 C C . THR A 1 523 ? -24.203 -51.75 17.891 1 58.59 523 THR A C 1
ATOM 4103 O O . THR A 1 523 ? -23.109 -51.406 17.422 1 58.59 523 THR A O 1
ATOM 4106 N N . ALA A 1 524 ? -24.859 -52.875 17.422 1 54.25 524 ALA A N 1
ATOM 4107 C CA . ALA A 1 524 ? -24.594 -53.531 16.141 1 54.25 524 ALA A CA 1
ATOM 4108 C C . ALA A 1 524 ? -24.688 -52.531 14.992 1 54.25 524 ALA A C 1
ATOM 4110 O O . ALA A 1 524 ? -25.406 -51.531 15.078 1 54.25 524 ALA A O 1
ATOM 4111 N N . GLU A 1 525 ? -23.812 -52.562 13.891 1 54 525 GLU A N 1
ATOM 4112 C CA . GLU A 1 525 ? -23.656 -51.75 12.695 1 54 525 GLU A CA 1
ATOM 4113 C C . GLU A 1 525 ? -25 -51.438 12.047 1 54 525 GLU A C 1
ATOM 4115 O O . GLU A 1 525 ? -25.219 -50.375 11.516 1 54 525 GLU A O 1
ATOM 4120 N N . ARG A 1 526 ? -25.938 -52.469 11.922 1 53.19 526 ARG A N 1
ATOM 4121 C CA . ARG A 1 526 ? -27.156 -52.438 11.109 1 53.19 526 ARG A CA 1
ATOM 4122 C C . ARG A 1 526 ? -28.109 -51.344 11.617 1 53.19 526 ARG A C 1
ATOM 4124 O O . ARG A 1 526 ? -28.906 -50.812 10.844 1 53.19 526 ARG A O 1
ATOM 4131 N N . ASP A 1 527 ? -28.078 -50.938 12.867 1 53.69 527 ASP A N 1
ATOM 4132 C CA . ASP A 1 527 ? -29.109 -50.094 13.438 1 53.69 527 ASP A CA 1
ATOM 4133 C C . ASP A 1 527 ? -28.656 -48.625 13.523 1 53.69 527 ASP A C 1
ATOM 4135 O O . ASP A 1 527 ? -29.328 -47.781 14.125 1 53.69 527 ASP A O 1
ATOM 4139 N N . VAL A 1 528 ? -27.562 -48.375 12.844 1 58.59 528 VAL A N 1
ATOM 4140 C CA . VAL A 1 528 ? -27.016 -47.031 13.023 1 58.59 528 VAL A CA 1
ATOM 4141 C C . VAL A 1 528 ? -27.578 -46.094 11.977 1 58.59 528 VAL A C 1
ATOM 4143 O O . VAL A 1 528 ? -27.453 -46.312 10.773 1 58.59 528 VAL A O 1
ATOM 4146 N N . VAL A 1 529 ? -28.531 -45.219 12.258 1 61.97 529 VAL A N 1
ATOM 4147 C CA . VAL A 1 529 ? -29.031 -44.188 11.383 1 61.97 529 VAL A CA 1
ATOM 4148 C C . VAL A 1 529 ? -27.984 -43.094 11.219 1 61.97 529 VAL A C 1
ATOM 4150 O O . VAL A 1 529 ? -27.531 -42.5 12.203 1 61.97 529 VAL A O 1
ATOM 4153 N N . TYR A 1 530 ? -27.484 -43 9.961 1 69.62 530 TYR A N 1
ATOM 4154 C CA . TYR A 1 530 ? -26.484 -41.969 9.633 1 69.62 530 TYR A CA 1
ATOM 4155 C C . TYR A 1 530 ? -27.125 -40.594 9.547 1 69.62 530 TYR A C 1
ATOM 4157 O O . TYR A 1 530 ? -27.984 -40.344 8.695 1 69.62 530 TYR A O 1
ATOM 4165 N N . GLN A 1 531 ? -26.891 -39.844 10.578 1 80.31 531 GLN A N 1
ATOM 4166 C CA . GLN A 1 531 ? -27.328 -38.438 10.508 1 80.31 531 GLN A CA 1
ATOM 4167 C C . GLN A 1 531 ? -26.156 -37.5 10.281 1 80.31 531 GLN A C 1
ATOM 4169 O O . GLN A 1 531 ? -25.172 -37.531 11.023 1 80.31 531 GLN A O 1
ATOM 4174 N N . LYS A 1 532 ? -26.281 -36.75 9.203 1 88.38 532 LYS A N 1
ATOM 4175 C CA . LYS A 1 532 ? -25.219 -35.781 8.883 1 88.38 532 LYS A CA 1
ATOM 4176 C C . LYS A 1 532 ? -25.25 -34.594 9.844 1 88.38 532 LYS A C 1
ATOM 4178 O O . LYS A 1 532 ? -26.281 -33.938 10.008 1 88.38 532 LYS A O 1
ATOM 4183 N N . GLU A 1 533 ? -24.141 -34.312 10.445 1 91.31 533 GLU A N 1
ATOM 4184 C CA . GLU A 1 533 ? -24.016 -33.219 11.398 1 91.31 533 GLU A CA 1
ATOM 4185 C C . GLU A 1 533 ? -24.375 -31.891 10.758 1 91.31 533 GLU A C 1
ATOM 4187 O O . GLU A 1 533 ? -25.094 -31.078 11.359 1 91.31 533 GLU A O 1
ATOM 4192 N N . PHE A 1 534 ? -23.984 -31.703 9.539 1 95.69 534 PHE A N 1
ATOM 4193 C CA . PHE A 1 534 ? -24.156 -30.422 8.867 1 95.69 534 PHE A CA 1
ATOM 4194 C C . PHE A 1 534 ? -25.188 -30.547 7.742 1 95.69 534 PHE A C 1
ATOM 4196 O O . PHE A 1 534 ? -25.094 -29.859 6.727 1 95.69 534 PHE A O 1
ATOM 4203 N N . GLY A 1 535 ? -26.078 -31.453 7.906 1 93.62 535 GLY A N 1
ATOM 4204 C CA . GLY A 1 535 ? -27.141 -31.656 6.93 1 93.62 535 GLY A CA 1
ATOM 4205 C C . GLY A 1 535 ? -28.062 -30.469 6.809 1 93.62 535 GLY A C 1
ATOM 4206 O O . GLY A 1 535 ? -28.969 -30.453 5.973 1 93.62 535 GLY A O 1
ATOM 4207 N N . TRP A 1 536 ? -27.797 -29.406 7.621 1 95.69 536 TRP A N 1
ATOM 4208 C CA . TRP A 1 536 ? -28.625 -28.203 7.605 1 95.69 536 TRP A CA 1
ATOM 4209 C C . TRP A 1 536 ? -28.062 -27.172 6.641 1 95.69 536 TRP A C 1
ATOM 4211 O O . TRP A 1 536 ? -28.719 -26.188 6.312 1 95.69 536 TRP A O 1
ATOM 4221 N N . VAL A 1 537 ? -26.891 -27.312 6.098 1 97.25 537 VAL A N 1
ATOM 4222 C CA . VAL A 1 537 ? -26.188 -26.297 5.312 1 97.25 537 VAL A CA 1
ATOM 4223 C C . VAL A 1 537 ? -26.578 -26.438 3.838 1 97.25 537 VAL A C 1
ATOM 4225 O O . VAL A 1 537 ? -26.281 -27.469 3.209 1 97.25 537 VAL A O 1
ATOM 4228 N N . HIS A 1 538 ? -27.219 -25.5 3.309 1 96.75 538 HIS A N 1
ATOM 4229 C CA . HIS A 1 538 ? -27.312 -25.312 1.863 1 96.75 538 HIS A CA 1
ATOM 4230 C C . HIS A 1 538 ? -26.125 -24.5 1.334 1 96.75 538 HIS A C 1
ATOM 4232 O O . HIS A 1 538 ? -26.141 -23.281 1.389 1 96.75 538 HIS A O 1
ATOM 4238 N N . LEU A 1 539 ? -25.203 -25.172 0.797 1 96.31 539 LEU A N 1
ATOM 4239 C CA . LEU A 1 539 ? -23.938 -24.562 0.426 1 96.31 539 LEU A CA 1
ATOM 4240 C C . LEU A 1 539 ? -24 -23.969 -0.975 1 96.31 539 LEU A C 1
ATOM 4242 O O . LEU A 1 539 ? -24.438 -24.625 -1.917 1 96.31 539 LEU A O 1
ATOM 4246 N N . ARG A 1 540 ? -23.562 -22.734 -1.087 1 95.88 540 ARG A N 1
ATOM 4247 C CA . ARG A 1 540 ? -23.531 -22.031 -2.363 1 95.88 540 ARG A CA 1
ATOM 4248 C C . ARG A 1 540 ? -22.156 -21.422 -2.621 1 95.88 540 ARG A C 1
ATOM 4250 O O . ARG A 1 540 ? -21.484 -20.984 -1.686 1 95.88 540 ARG A O 1
ATOM 4257 N N . ILE A 1 541 ? -21.812 -21.344 -3.861 1 96.19 541 ILE A N 1
ATOM 4258 C CA . ILE A 1 541 ? -20.578 -20.672 -4.254 1 96.19 541 ILE A CA 1
ATOM 4259 C C . ILE A 1 541 ? -20.828 -19.188 -4.43 1 96.19 541 ILE A C 1
ATOM 4261 O O . ILE A 1 541 ? -21.922 -18.766 -4.816 1 96.19 541 ILE A O 1
ATOM 4265 N N . GLY A 1 542 ? -19.797 -18.375 -4.039 1 96.06 542 GLY A N 1
ATOM 4266 C CA . GLY A 1 542 ? -19.875 -16.953 -4.348 1 96.06 542 GLY A CA 1
ATOM 4267 C C . GLY A 1 542 ? -19.688 -16.656 -5.824 1 96.06 542 GLY A C 1
ATOM 4268 O O . GLY A 1 542 ? -18.641 -16.969 -6.398 1 96.06 542 GLY A O 1
ATOM 4269 N N . TYR A 1 543 ? -20.609 -16.016 -6.398 1 96.25 543 TYR A N 1
ATOM 4270 C CA . TYR A 1 543 ? -20.594 -15.797 -7.84 1 96.25 543 TYR A CA 1
ATOM 4271 C C . TYR A 1 543 ? -19.547 -14.766 -8.227 1 96.25 543 TYR A C 1
ATOM 4273 O O . TYR A 1 543 ? -19.109 -14.727 -9.383 1 96.25 543 TYR A O 1
ATOM 4281 N N . GLY A 1 544 ? -19.203 -13.867 -7.309 1 94.75 544 GLY A N 1
ATOM 4282 C CA . GLY A 1 544 ? -18.094 -12.977 -7.598 1 94.75 544 GLY A CA 1
ATOM 4283 C C . GLY A 1 544 ? -16.781 -13.711 -7.863 1 94.75 544 GLY A C 1
ATOM 4284 O O . GLY A 1 544 ? -16.109 -13.438 -8.852 1 94.75 544 GLY A O 1
ATOM 4285 N N . HIS A 1 545 ? -16.516 -14.648 -7.043 1 94.38 545 HIS A N 1
ATOM 4286 C CA . HIS A 1 545 ? -15.305 -15.438 -7.203 1 94.38 545 HIS A CA 1
ATOM 4287 C C . HIS A 1 545 ? -15.43 -16.406 -8.375 1 94.38 545 HIS A C 1
ATOM 4289 O O . HIS A 1 545 ? -14.438 -16.719 -9.039 1 94.38 545 HIS A O 1
ATOM 4295 N N . MET A 1 546 ? -16.625 -16.875 -8.625 1 96 546 MET A N 1
ATOM 4296 C CA . MET A 1 546 ? -16.844 -17.672 -9.82 1 96 546 MET A CA 1
ATOM 4297 C C . MET A 1 546 ? -16.5 -16.891 -11.078 1 96 546 MET A C 1
ATOM 4299 O O . MET A 1 546 ? -15.805 -17.391 -11.961 1 96 546 MET A O 1
ATOM 4303 N N . GLU A 1 547 ? -16.922 -15.625 -11.125 1 96.25 547 GLU A N 1
ATOM 4304 C CA . GLU A 1 547 ? -16.625 -14.742 -12.25 1 96.25 547 GLU A CA 1
ATOM 4305 C C . GLU A 1 547 ? -15.117 -14.57 -12.422 1 96.25 547 GLU A C 1
ATOM 4307 O O . GLU A 1 547 ? -14.602 -14.672 -13.531 1 96.25 547 GLU A O 1
ATOM 4312 N N . MET A 1 548 ? -14.477 -14.312 -11.336 1 96 548 MET A N 1
ATOM 4313 C CA . MET A 1 548 ? -13.031 -14.109 -11.359 1 96 548 MET A CA 1
ATOM 4314 C C . MET A 1 548 ? -12.32 -15.328 -11.945 1 96 548 MET A C 1
ATOM 4316 O O . MET A 1 548 ? -11.406 -15.18 -12.758 1 96 548 MET A O 1
ATOM 4320 N N . ASN A 1 549 ? -12.781 -16.484 -11.516 1 95.38 549 ASN A N 1
ATOM 4321 C CA . ASN A 1 549 ? -12.109 -17.703 -11.969 1 95.38 549 ASN A CA 1
ATOM 4322 C C . ASN A 1 549 ? -12.492 -18.047 -13.406 1 95.38 549 ASN A C 1
ATOM 4324 O O . ASN A 1 549 ? -11.727 -18.688 -14.117 1 95.38 549 ASN A O 1
ATOM 4328 N N . MET A 1 550 ? -13.688 -17.641 -13.852 1 96.94 550 MET A N 1
ATOM 4329 C CA . MET A 1 550 ? -14.023 -17.75 -15.266 1 96.94 550 MET A CA 1
ATOM 4330 C C . MET A 1 550 ? -13.047 -16.953 -16.125 1 96.94 550 MET A C 1
ATOM 4332 O O . MET A 1 550 ? -12.5 -17.469 -17.094 1 96.94 550 MET A O 1
ATOM 4336 N N . VAL A 1 551 ? -12.781 -15.711 -15.664 1 97.56 551 VAL A N 1
ATOM 4337 C CA . VAL A 1 551 ? -11.898 -14.82 -16.406 1 97.56 551 VAL A CA 1
ATOM 4338 C C . VAL A 1 551 ? -10.477 -15.383 -16.406 1 97.56 551 VAL A C 1
ATOM 4340 O O . VAL A 1 551 ? -9.82 -15.453 -17.453 1 97.56 551 VAL A O 1
ATOM 4343 N N . ARG A 1 552 ? -10.047 -15.859 -15.297 1 96.06 552 ARG A N 1
ATOM 4344 C CA . ARG A 1 552 ? -8.695 -16.406 -15.164 1 96.06 552 ARG A CA 1
ATOM 4345 C C . ARG A 1 552 ? -8.516 -17.641 -16.047 1 96.06 552 ARG A C 1
ATOM 4347 O O . ARG A 1 552 ? -7.469 -17.812 -16.672 1 96.06 552 ARG A O 1
ATOM 4354 N N . SER A 1 553 ? -9.547 -18.484 -16.031 1 95.5 553 SER A N 1
ATOM 4355 C CA . SER A 1 553 ? -9.484 -19.688 -16.859 1 95.5 553 SER A CA 1
ATOM 4356 C C . SER A 1 553 ? -9.461 -19.344 -18.344 1 95.5 553 SER A C 1
ATOM 4358 O O . SER A 1 553 ? -8.734 -19.969 -19.109 1 95.5 553 SER A O 1
ATOM 4360 N N . PHE A 1 554 ? -10.219 -18.359 -18.688 1 96.88 554 PHE A N 1
ATOM 4361 C CA . PHE A 1 554 ? -10.227 -17.906 -20.078 1 96.88 554 PHE A CA 1
ATOM 4362 C C . PHE A 1 554 ? -8.867 -17.359 -20.469 1 96.88 554 PHE A C 1
ATOM 4364 O O . PHE A 1 554 ? -8.359 -17.656 -21.547 1 96.88 554 PHE A O 1
ATOM 4371 N N . PHE A 1 555 ? -8.266 -16.547 -19.594 1 97.12 555 PHE A N 1
ATOM 4372 C CA . PHE A 1 555 ? -6.953 -15.961 -19.844 1 97.12 555 PHE A CA 1
ATOM 4373 C C . PHE A 1 555 ? -5.898 -17.062 -19.969 1 97.12 555 PHE A C 1
ATOM 4375 O O . PHE A 1 555 ? -5.066 -17.016 -20.875 1 97.12 555 PHE A O 1
ATOM 4382 N N . SER A 1 556 ? -5.984 -18 -19.109 1 94.5 556 SER A N 1
ATOM 4383 C CA . SER A 1 556 ? -4.992 -19.062 -19.109 1 94.5 556 SER A CA 1
ATOM 4384 C C . SER A 1 556 ? -5.023 -19.844 -20.422 1 94.5 556 SER A C 1
ATOM 4386 O O . SER A 1 556 ? -3.979 -20.234 -20.938 1 94.5 556 SER A O 1
ATOM 4388 N N . LEU A 1 557 ? -6.184 -20.094 -20.938 1 93.5 557 LEU A N 1
ATOM 4389 C CA . LEU A 1 557 ? -6.344 -20.844 -22.172 1 93.5 557 LEU A CA 1
ATOM 4390 C C . LEU A 1 557 ? -5.848 -20.047 -23.359 1 93.5 557 LEU A C 1
ATOM 4392 O O . LEU A 1 557 ? -5.176 -20.609 -24.25 1 93.5 557 LEU A O 1
ATOM 4396 N N . ASN A 1 558 ? -6.133 -18.781 -23.391 1 95.88 558 ASN A N 1
ATOM 4397 C CA . ASN A 1 558 ? -5.945 -17.984 -24.594 1 95.88 558 ASN A CA 1
ATOM 4398 C C . ASN A 1 558 ? -4.691 -17.125 -24.516 1 95.88 558 ASN A C 1
ATOM 4400 O O . ASN A 1 558 ? -4.438 -16.297 -25.391 1 95.88 558 ASN A O 1
ATOM 4404 N N . TRP A 1 559 ? -3.926 -17.328 -23.453 1 96 559 TRP A N 1
ATOM 4405 C CA . TRP A 1 559 ? -2.822 -16.406 -23.203 1 96 559 TRP A CA 1
ATOM 4406 C C . TRP A 1 559 ? -1.823 -16.422 -24.359 1 96 559 TRP A C 1
ATOM 4408 O O . TRP A 1 559 ? -1.531 -15.383 -24.953 1 96 559 TRP A O 1
ATOM 4418 N N . GLU A 1 560 ? -1.357 -17.609 -24.797 1 94.5 560 GLU A N 1
ATOM 4419 C CA . GLU A 1 560 ? -0.319 -17.719 -25.812 1 94.5 560 GLU A CA 1
ATOM 4420 C C . GLU A 1 560 ? -0.896 -17.531 -27.219 1 94.5 560 GLU A C 1
ATOM 4422 O O . GLU A 1 560 ? -0.153 -17.281 -28.172 1 94.5 560 GLU A O 1
ATOM 4427 N N . ILE A 1 561 ? -2.148 -17.625 -27.25 1 94.88 561 ILE A N 1
ATOM 4428 C CA . ILE A 1 561 ? -2.785 -17.578 -28.562 1 94.88 561 ILE A CA 1
ATOM 4429 C C . ILE A 1 561 ? -2.984 -16.125 -28.984 1 94.88 561 ILE A C 1
ATOM 4431 O O . ILE A 1 561 ? -2.578 -15.727 -30.078 1 94.88 561 ILE A O 1
ATOM 4435 N N . VAL A 1 562 ? -3.578 -15.32 -27.984 1 96.81 562 VAL A N 1
ATOM 4436 C CA . VAL A 1 562 ? -3.941 -13.984 -28.469 1 96.81 562 VAL A CA 1
ATOM 4437 C C . VAL A 1 562 ? -3.799 -12.977 -27.328 1 96.81 562 VAL A C 1
ATOM 4439 O O . VAL A 1 562 ? -3.545 -11.797 -27.562 1 96.81 562 VAL A O 1
ATOM 4442 N N . LEU A 1 563 ? -3.965 -13.336 -26.062 1 97.38 563 LEU A N 1
ATOM 4443 C CA . LEU A 1 563 ? -4.105 -12.383 -24.969 1 97.38 563 LEU A CA 1
ATOM 4444 C C . LEU A 1 563 ? -2.748 -11.805 -24.562 1 97.38 563 LEU A C 1
ATOM 4446 O O . LEU A 1 563 ? -2.668 -10.688 -24.062 1 97.38 563 LEU A O 1
ATOM 4450 N N . LYS A 1 564 ? -1.719 -12.594 -24.734 1 96.06 564 LYS A N 1
ATOM 4451 C CA . LYS A 1 564 ? -0.375 -12.078 -24.5 1 96.06 564 LYS A CA 1
ATOM 4452 C C . LYS A 1 564 ? -0.1 -10.852 -25.359 1 96.06 564 LYS A C 1
ATOM 4454 O O . LYS A 1 564 ? 0.424 -9.844 -24.891 1 96.06 564 LYS A O 1
ATOM 4459 N N . ASP A 1 565 ? -0.441 -10.953 -26.594 1 95.94 565 ASP A N 1
ATOM 4460 C CA . ASP A 1 565 ? -0.276 -9.852 -27.547 1 95.94 565 ASP A CA 1
ATOM 4461 C C . ASP A 1 565 ? -1.142 -8.656 -27.156 1 95.94 565 ASP A C 1
ATOM 4463 O O . ASP A 1 565 ? -0.691 -7.512 -27.219 1 95.94 565 ASP A O 1
ATOM 4467 N N . LEU A 1 566 ? -2.311 -8.938 -26.766 1 96 566 LEU A N 1
ATOM 4468 C CA . LEU A 1 566 ? -3.199 -7.879 -26.312 1 96 566 LEU A CA 1
ATOM 4469 C C . LEU A 1 566 ? -2.609 -7.156 -25.109 1 96 566 LEU A C 1
ATOM 4471 O O . LEU A 1 566 ? -2.584 -5.922 -25.062 1 96 566 LEU A O 1
ATOM 4475 N N . ALA A 1 567 ? -2.207 -7.934 -24.125 1 94.25 567 ALA A N 1
ATOM 4476 C CA . ALA A 1 567 ? -1.624 -7.348 -22.922 1 94.25 567 ALA A CA 1
ATOM 4477 C C . ALA A 1 567 ? -0.417 -6.48 -23.266 1 94.25 567 ALA A C 1
ATOM 4479 O O . ALA A 1 567 ? -0.245 -5.395 -22.703 1 94.25 567 ALA A O 1
ATOM 4480 N N . LEU A 1 568 ? 0.386 -6.953 -24.203 1 91.31 568 LEU A N 1
ATOM 4481 C CA . LEU A 1 568 ? 1.551 -6.191 -24.641 1 91.31 568 LEU A CA 1
ATOM 4482 C C . LEU A 1 568 ? 1.129 -4.867 -25.266 1 91.31 568 LEU A C 1
ATOM 4484 O O . LEU A 1 568 ? 1.733 -3.826 -24.984 1 91.31 568 LEU A O 1
ATOM 4488 N N . SER A 1 569 ? 0.118 -4.914 -26.016 1 90.12 569 SER A N 1
ATOM 4489 C CA . SER A 1 569 ? -0.388 -3.723 -26.688 1 90.12 569 SER A CA 1
ATOM 4490 C C . SER A 1 569 ? -0.973 -2.73 -25.688 1 90.12 569 SER A C 1
ATOM 4492 O O . SER A 1 569 ? -1.033 -1.53 -25.969 1 90.12 569 SER A O 1
ATOM 4494 N N . MET A 1 570 ? -1.398 -3.275 -24.594 1 89.75 570 MET A N 1
ATOM 4495 C CA . MET A 1 570 ? -2.014 -2.426 -23.578 1 89.75 570 MET A CA 1
ATOM 4496 C C . MET A 1 570 ? -0.98 -1.956 -22.562 1 89.75 570 MET A C 1
ATOM 4498 O O . MET A 1 570 ? -1.33 -1.342 -21.547 1 89.75 570 MET A O 1
ATOM 4502 N N . GLY A 1 571 ? 0.213 -2.338 -22.688 1 81.94 571 GLY A N 1
ATOM 4503 C CA . GLY A 1 571 ? 1.267 -1.758 -21.875 1 81.94 571 GLY A CA 1
ATOM 4504 C C . GLY A 1 571 ? 1.854 -2.736 -20.875 1 81.94 571 GLY A C 1
ATOM 4505 O O . GLY A 1 571 ? 2.76 -2.389 -20.109 1 81.94 571 GLY A O 1
ATOM 4506 N N . PHE A 1 572 ? 1.399 -3.99 -20.797 1 87.94 572 PHE A N 1
ATOM 4507 C CA . PHE A 1 572 ? 2.01 -5.004 -19.938 1 87.94 572 PHE A CA 1
ATOM 4508 C C . PHE A 1 572 ? 3.24 -5.602 -20.609 1 87.94 572 PHE A C 1
ATOM 4510 O O . PHE A 1 572 ? 3.191 -6.719 -21.125 1 87.94 572 PHE A O 1
ATOM 4517 N N . ARG A 1 573 ? 4.387 -4.98 -20.484 1 83.31 573 ARG A N 1
ATOM 4518 C CA . ARG A 1 573 ? 5.527 -5.312 -21.328 1 83.31 573 ARG A CA 1
ATOM 4519 C C . ARG A 1 573 ? 6.535 -6.176 -20.578 1 83.31 573 ARG A C 1
ATOM 4521 O O . ARG A 1 573 ? 7.078 -7.133 -21.125 1 83.31 573 ARG A O 1
ATOM 4528 N N . SER A 1 574 ? 6.766 -5.918 -19.312 1 78.94 574 SER A N 1
ATOM 4529 C CA . SER A 1 574 ? 7.742 -6.691 -18.562 1 78.94 574 SER A CA 1
ATOM 4530 C C . SER A 1 574 ? 7.219 -8.094 -18.25 1 78.94 574 SER A C 1
ATOM 4532 O O . SER A 1 574 ? 6.008 -8.328 -18.266 1 78.94 574 SER A O 1
ATOM 4534 N N . GLU A 1 575 ? 8.094 -8.953 -17.984 1 85 575 GLU A N 1
ATOM 4535 C CA . GLU A 1 575 ? 7.715 -10.328 -17.656 1 85 575 GLU A CA 1
ATOM 4536 C C . GLU A 1 575 ? 6.809 -10.367 -16.438 1 85 575 GLU A C 1
ATOM 4538 O O . GLU A 1 575 ? 5.84 -11.125 -16.391 1 85 575 GLU A O 1
ATOM 4543 N N . ILE A 1 576 ? 7.109 -9.531 -15.523 1 81.38 576 ILE A N 1
ATOM 4544 C CA . ILE A 1 576 ? 6.324 -9.508 -14.297 1 81.38 576 ILE A CA 1
ATOM 4545 C C . ILE A 1 576 ? 4.926 -8.961 -14.586 1 81.38 576 ILE A C 1
ATOM 4547 O O . ILE A 1 576 ? 3.936 -9.453 -14.039 1 81.38 576 ILE A O 1
ATOM 4551 N N . ALA A 1 577 ? 4.863 -7.973 -15.438 1 83.38 577 ALA A N 1
ATOM 4552 C CA . ALA A 1 577 ? 3.578 -7.395 -15.82 1 83.38 577 ALA A CA 1
ATOM 4553 C C . ALA A 1 577 ? 2.734 -8.406 -16.594 1 83.38 577 ALA A C 1
ATOM 4555 O O . ALA A 1 577 ? 1.515 -8.461 -16.438 1 83.38 577 ALA A O 1
ATOM 4556 N N . GLN A 1 578 ? 3.402 -9.172 -17.391 1 91.56 578 GLN A N 1
ATOM 4557 C CA . GLN A 1 578 ? 2.701 -10.188 -18.156 1 91.56 578 GLN A CA 1
ATOM 4558 C C . GLN A 1 578 ? 2.139 -11.281 -17.25 1 91.56 578 GLN A C 1
ATOM 4560 O O . GLN A 1 578 ? 0.994 -11.703 -17.422 1 91.56 578 GLN A O 1
ATOM 4565 N N . LYS A 1 579 ? 2.967 -11.625 -16.328 1 91.69 579 LYS A N 1
ATOM 4566 C CA . LYS A 1 579 ? 2.504 -12.633 -15.375 1 91.69 579 LYS A CA 1
ATOM 4567 C C . LYS A 1 579 ? 1.345 -12.109 -14.531 1 91.69 579 LYS A C 1
ATOM 4569 O O . LYS A 1 579 ? 0.405 -12.844 -14.227 1 91.69 579 LYS A O 1
ATOM 4574 N N . TYR A 1 580 ? 1.429 -10.82 -14.188 1 90.75 580 TYR A N 1
ATOM 4575 C CA . TYR A 1 580 ? 0.378 -10.133 -13.438 1 90.75 580 TYR A CA 1
ATOM 4576 C C . TYR A 1 580 ? -0.935 -10.141 -14.211 1 90.75 580 TYR A C 1
ATOM 4578 O O . TYR A 1 580 ? -1.993 -10.438 -13.648 1 90.75 580 TYR A O 1
ATOM 4586 N N . ALA A 1 581 ? -0.875 -9.883 -15.43 1 92.5 581 ALA A N 1
ATOM 4587 C CA . ALA A 1 581 ? -2.057 -9.867 -16.281 1 92.5 581 ALA A CA 1
ATOM 4588 C C . ALA A 1 581 ? -2.602 -11.273 -16.5 1 92.5 581 ALA A C 1
ATOM 4590 O O . ALA A 1 581 ? -3.812 -11.492 -16.453 1 92.5 581 ALA A O 1
ATOM 4591 N N . LEU A 1 582 ? -1.726 -12.203 -16.703 1 95.88 582 LEU A N 1
ATOM 4592 C CA . LEU A 1 582 ? -2.104 -13.594 -16.953 1 95.88 582 LEU A CA 1
ATOM 4593 C C . LEU A 1 582 ? -2.834 -14.172 -15.75 1 95.88 582 LEU A C 1
ATOM 4595 O O . LEU A 1 582 ? -3.855 -14.852 -15.898 1 95.88 582 LEU A O 1
ATOM 4599 N N . LYS A 1 583 ? -2.357 -13.82 -14.586 1 92.62 583 LYS A N 1
ATOM 4600 C CA . LYS A 1 583 ? -2.904 -14.375 -13.352 1 92.62 583 LYS A CA 1
ATOM 4601 C C . LYS A 1 583 ? -4.215 -13.688 -12.977 1 92.62 583 LYS A C 1
ATOM 4603 O O . LYS A 1 583 ? -4.93 -14.156 -12.086 1 92.62 583 LYS A O 1
ATOM 4608 N N . GLY A 1 584 ? -4.52 -12.664 -13.648 1 92.88 584 GLY A N 1
ATOM 4609 C CA . GLY A 1 584 ? -5.699 -11.914 -13.242 1 92.88 584 GLY A CA 1
ATOM 4610 C C . GLY A 1 584 ? -5.633 -11.422 -11.812 1 92.88 584 GLY A C 1
ATOM 4611 O O . GLY A 1 584 ? -6.609 -11.531 -11.062 1 92.88 584 GLY A O 1
ATOM 4612 N N . SER A 1 585 ? -4.484 -10.867 -11.422 1 87.56 585 SER A N 1
ATOM 4613 C CA . SER A 1 585 ? -4.238 -10.461 -10.039 1 87.56 585 SER A CA 1
ATOM 4614 C C . SER A 1 585 ? -5.129 -9.297 -9.641 1 87.56 585 SER A C 1
ATOM 4616 O O . SER A 1 585 ? -5.391 -9.078 -8.453 1 87.56 585 SER A O 1
ATOM 4618 N N . ASP A 1 586 ? -5.5 -8.492 -10.547 1 89.62 586 ASP A N 1
ATOM 4619 C CA . ASP A 1 586 ? -6.469 -7.414 -10.375 1 89.62 586 ASP A CA 1
ATOM 4620 C C . ASP A 1 586 ? -7.711 -7.648 -11.234 1 89.62 586 ASP A C 1
ATOM 4622 O O . ASP A 1 586 ? -7.672 -7.484 -12.453 1 89.62 586 ASP A O 1
ATOM 4626 N N . HIS A 1 587 ? -8.742 -7.906 -10.602 1 91.19 587 HIS A N 1
ATOM 4627 C CA . HIS A 1 587 ? -9.945 -8.305 -11.328 1 91.19 587 HIS A CA 1
ATOM 4628 C C . HIS A 1 587 ? -10.477 -7.164 -12.18 1 91.19 587 HIS A C 1
ATOM 4630 O O . HIS A 1 587 ? -11.023 -7.391 -13.266 1 91.19 587 HIS A O 1
ATOM 4636 N N . HIS A 1 588 ? -10.344 -5.941 -11.68 1 88.69 588 HIS A N 1
ATOM 4637 C CA . HIS A 1 588 ? -10.82 -4.809 -12.461 1 88.69 588 HIS A CA 1
ATOM 4638 C C . HIS A 1 588 ? -10.039 -4.672 -13.766 1 88.69 588 HIS A C 1
ATOM 4640 O O . HIS A 1 588 ? -10.625 -4.441 -14.82 1 88.69 588 HIS A O 1
ATOM 4646 N N . LYS A 1 589 ? -8.805 -4.852 -13.727 1 89.88 589 LYS A N 1
ATOM 4647 C CA . LYS A 1 589 ? -7.977 -4.773 -14.93 1 89.88 589 LYS A CA 1
ATOM 4648 C C . LYS A 1 589 ? -8.242 -5.953 -15.859 1 89.88 589 LYS A C 1
ATOM 4650 O O . LYS A 1 589 ? -8.25 -5.797 -17.078 1 89.88 589 LYS A O 1
ATOM 4655 N N . SER A 1 590 ? -8.391 -7.094 -15.211 1 93.81 590 SER A N 1
ATOM 4656 C CA . SER A 1 590 ? -8.688 -8.273 -16.016 1 93.81 590 SER A CA 1
ATOM 4657 C C . SER A 1 590 ? -10.023 -8.133 -16.734 1 93.81 590 SER A C 1
ATOM 4659 O O . SER A 1 590 ? -10.156 -8.562 -17.891 1 93.81 590 SER A O 1
ATOM 4661 N N . TRP A 1 591 ? -10.922 -7.559 -16.031 1 93.81 591 TRP A N 1
ATOM 4662 C CA . TRP A 1 591 ? -12.219 -7.32 -16.641 1 93.81 591 TRP A CA 1
ATOM 4663 C C . TRP A 1 591 ? -12.102 -6.359 -17.828 1 93.81 591 TRP A C 1
ATOM 4665 O O . TRP A 1 591 ? -12.719 -6.57 -18.875 1 93.81 591 TRP A O 1
ATOM 4675 N N . GLU A 1 592 ? -11.289 -5.344 -17.672 1 92.31 592 GLU A N 1
ATOM 4676 C CA . GLU A 1 592 ? -11.078 -4.395 -18.766 1 92.31 592 GLU A CA 1
ATOM 4677 C C . GLU A 1 592 ? -10.406 -5.066 -19.969 1 92.31 592 GLU A C 1
ATOM 4679 O O . GLU A 1 592 ? -10.805 -4.852 -21.109 1 92.31 592 GLU A O 1
ATOM 4684 N N . LEU A 1 593 ? -9.461 -5.848 -19.672 1 94.44 593 LEU A N 1
ATOM 4685 C CA . LEU A 1 593 ? -8.766 -6.566 -20.734 1 94.44 593 LEU A CA 1
ATOM 4686 C C . LEU A 1 593 ? -9.727 -7.488 -21.484 1 94.44 593 LEU A C 1
ATOM 4688 O O . LEU A 1 593 ? -9.664 -7.594 -22.703 1 94.44 593 LEU A O 1
ATOM 4692 N N . LEU A 1 594 ? -10.602 -8.102 -20.734 1 96.75 594 LEU A N 1
ATOM 4693 C CA . LEU A 1 594 ? -11.578 -8.992 -21.344 1 96.75 594 LEU A CA 1
ATOM 4694 C C . LEU A 1 594 ? -12.531 -8.219 -22.25 1 96.75 594 LEU A C 1
ATOM 4696 O O . LEU A 1 594 ? -12.867 -8.672 -23.344 1 96.75 594 LEU A O 1
ATOM 4700 N N . ASN A 1 595 ? -12.914 -7.105 -21.766 1 95.19 595 ASN A N 1
ATOM 4701 C CA . ASN A 1 595 ? -13.82 -6.281 -22.562 1 95.19 595 ASN A CA 1
ATOM 4702 C C . ASN A 1 595 ? -13.156 -5.805 -23.844 1 95.19 595 ASN A C 1
ATOM 4704 O O . ASN A 1 595 ? -13.781 -5.789 -24.906 1 95.19 595 ASN A O 1
ATOM 4708 N N . ILE A 1 596 ? -11.953 -5.41 -23.719 1 95.62 596 ILE A N 1
ATOM 4709 C CA . ILE A 1 596 ? -11.211 -4.98 -24.906 1 95.62 596 ILE A CA 1
ATOM 4710 C C . ILE A 1 596 ? -11.102 -6.133 -25.891 1 95.62 596 ILE A C 1
ATOM 4712 O O . ILE A 1 596 ? -11.32 -5.953 -27.094 1 95.62 596 ILE A O 1
ATOM 4716 N N . PHE A 1 597 ? -10.812 -7.266 -25.391 1 97.25 597 PHE A N 1
ATOM 4717 C CA . PHE A 1 597 ? -10.734 -8.461 -26.219 1 97.25 597 PHE A CA 1
ATOM 4718 C C . PHE A 1 597 ? -12.07 -8.758 -26.891 1 97.25 597 PHE A C 1
ATOM 4720 O O . PHE A 1 597 ? -12.141 -8.953 -28.094 1 97.25 597 PHE A O 1
ATOM 4727 N N . TYR A 1 598 ? -13.102 -8.789 -26.031 1 97.38 598 TYR A N 1
ATOM 4728 C CA . TYR A 1 598 ? -14.43 -9.172 -26.484 1 97.38 598 TYR A CA 1
ATOM 4729 C C . TYR A 1 598 ? -14.93 -8.227 -27.578 1 97.38 598 TYR A C 1
ATOM 4731 O O . TYR A 1 598 ? -15.281 -8.656 -28.672 1 97.38 598 TYR A O 1
ATOM 4739 N N . HIS A 1 599 ? -14.859 -6.992 -27.344 1 96.25 599 HIS A N 1
ATOM 4740 C CA . HIS A 1 599 ? -15.414 -6.012 -28.266 1 96.25 599 HIS A CA 1
ATOM 4741 C C . HIS A 1 599 ? -14.516 -5.84 -29.484 1 96.25 599 HIS A C 1
ATOM 4743 O O . HIS A 1 599 ? -15.008 -5.715 -30.609 1 96.25 599 HIS A O 1
ATOM 4749 N N . GLY A 1 600 ? -13.258 -5.809 -29.219 1 96.31 600 GLY A N 1
ATOM 4750 C CA . GLY A 1 600 ? -12.328 -5.629 -30.328 1 96.31 600 GLY A CA 1
ATOM 4751 C C . GLY A 1 600 ? -12.297 -6.812 -31.281 1 96.31 600 GLY A C 1
ATOM 4752 O O . GLY A 1 600 ? -12.375 -6.641 -32.5 1 96.31 600 GLY A O 1
ATOM 4753 N N . THR A 1 601 ? -12.211 -7.988 -30.797 1 97.75 601 THR A N 1
ATOM 4754 C CA . THR A 1 601 ? -12.109 -9.188 -31.609 1 97.75 601 THR A CA 1
ATOM 4755 C C . THR A 1 601 ? -13.438 -9.477 -32.312 1 97.75 601 THR A C 1
ATOM 4757 O O . THR A 1 601 ? -13.453 -9.898 -33.469 1 97.75 601 THR A O 1
ATOM 4760 N N . MET A 1 602 ? -14.523 -9.242 -31.594 1 97.44 602 MET A N 1
ATOM 4761 C CA . MET A 1 602 ? -15.828 -9.438 -32.219 1 97.44 602 MET A CA 1
ATOM 4762 C C . MET A 1 602 ? -15.984 -8.523 -33.438 1 97.44 602 MET A C 1
ATOM 4764 O O . MET A 1 602 ? -16.484 -8.945 -34.469 1 97.44 602 MET A O 1
ATOM 4768 N N . SER A 1 603 ? -15.555 -7.383 -33.312 1 96.19 603 SER A N 1
ATOM 4769 C CA . SER A 1 603 ? -15.633 -6.426 -34.406 1 96.19 603 SER A CA 1
ATOM 4770 C C . SER A 1 603 ? -14.836 -6.906 -35.594 1 96.19 603 SER A C 1
ATOM 4772 O O . SER A 1 603 ? -15.305 -6.82 -36.75 1 96.19 603 SER A O 1
ATOM 4774 N N . GLU A 1 604 ? -13.656 -7.438 -35.344 1 96.88 604 GLU A N 1
ATOM 4775 C CA . GLU A 1 604 ? -12.789 -7.875 -36.438 1 96.88 604 GLU A CA 1
ATOM 4776 C C . GLU A 1 604 ? -13.281 -9.188 -37.062 1 96.88 604 GLU A C 1
ATOM 4778 O O . GLU A 1 604 ? -13.062 -9.461 -38.219 1 96.88 604 GLU A O 1
ATOM 4783 N N . LEU A 1 605 ? -13.992 -10.008 -36.25 1 97.44 605 LEU A N 1
ATOM 4784 C CA . LEU A 1 605 ? -14.609 -11.234 -36.75 1 97.44 605 LEU A CA 1
ATOM 4785 C C . LEU A 1 605 ? -15.734 -10.914 -37.75 1 97.44 605 LEU A C 1
ATOM 4787 O O . LEU A 1 605 ? -15.891 -11.602 -38.75 1 97.44 605 LEU A O 1
ATOM 4791 N N . LEU A 1 606 ? -16.469 -9.883 -37.469 1 97.5 606 LEU A N 1
ATOM 4792 C CA . LEU A 1 606 ? -17.672 -9.547 -38.219 1 97.5 606 LEU A CA 1
ATOM 4793 C C . LEU A 1 606 ? -17.312 -8.773 -39.5 1 97.5 606 LEU A C 1
ATOM 4795 O O . LEU A 1 606 ? -18.094 -8.75 -40.438 1 97.5 606 LEU A O 1
ATOM 4799 N N . LEU A 1 607 ? -16.188 -8.203 -39.5 1 96.25 607 LEU A N 1
ATOM 4800 C CA . LEU A 1 607 ? -15.805 -7.234 -40.531 1 96.25 607 LEU A CA 1
ATOM 4801 C C . LEU A 1 607 ? -15.828 -7.871 -41.938 1 96.25 607 LEU A C 1
ATOM 4803 O O . LEU A 1 607 ? -16.422 -7.316 -42.844 1 96.25 607 LEU A O 1
ATOM 4807 N N . PRO A 1 608 ? -15.211 -9.062 -42.156 1 95.19 608 PRO A N 1
ATOM 4808 C CA . PRO A 1 608 ? -15.227 -9.656 -43.5 1 95.19 608 PRO A CA 1
ATOM 4809 C C . PRO A 1 608 ? -16.641 -9.93 -44 1 95.19 608 PRO A C 1
ATOM 4811 O O . PRO A 1 608 ? -16.922 -9.734 -45.188 1 95.19 608 PRO A O 1
ATOM 4814 N N . TYR A 1 609 ? -17.547 -10.367 -43.156 1 95.81 609 TYR A N 1
ATOM 4815 C CA . TYR A 1 609 ? -18.922 -10.648 -43.531 1 95.81 609 TYR A CA 1
ATOM 4816 C C . TYR A 1 609 ? -19.672 -9.367 -43.906 1 95.81 609 TYR A C 1
ATOM 4818 O O . TYR A 1 609 ? -20.391 -9.328 -44.906 1 95.81 609 TYR A O 1
ATOM 4826 N N . ILE A 1 610 ? -19.453 -8.398 -43.094 1 96.06 610 ILE A N 1
ATOM 4827 C CA . ILE A 1 610 ? -20.141 -7.129 -43.312 1 96.06 610 ILE A CA 1
ATOM 4828 C C . ILE A 1 610 ? -19.688 -6.531 -44.656 1 96.06 610 ILE A C 1
ATOM 4830 O O . ILE A 1 610 ? -20.516 -6.074 -45.438 1 96.06 610 ILE A O 1
ATOM 4834 N N . ARG A 1 611 ? -18.453 -6.496 -44.906 1 94.25 611 ARG A N 1
ATOM 4835 C CA . ARG A 1 611 ? -17.938 -5.949 -46.156 1 94.25 611 ARG A CA 1
ATOM 4836 C C . ARG A 1 611 ? -18.406 -6.762 -47.375 1 94.25 611 ARG A C 1
ATOM 4838 O O . ARG A 1 611 ? -18.656 -6.207 -48.438 1 94.25 611 ARG A O 1
ATOM 4845 N N . LYS A 1 612 ? -18.516 -8.039 -47.219 1 93.38 612 LYS A N 1
ATOM 4846 C CA . LYS A 1 612 ? -19.062 -8.883 -48.281 1 93.38 612 LYS A CA 1
ATOM 4847 C C . LYS A 1 612 ? -20.516 -8.508 -48.562 1 93.38 612 LYS A C 1
ATOM 4849 O O . LYS A 1 612 ? -20.906 -8.414 -49.75 1 93.38 612 LYS A O 1
ATOM 4854 N N . CYS A 1 613 ? -21.281 -8.352 -47.531 1 95.19 613 CYS A N 1
ATOM 4855 C CA . CYS A 1 613 ? -22.688 -7.969 -47.688 1 95.19 613 CYS A CA 1
ATOM 4856 C C . CYS A 1 613 ? -22.797 -6.609 -48.375 1 95.19 613 CYS A C 1
ATOM 4858 O O . CYS A 1 613 ? -23.656 -6.414 -49.219 1 95.19 613 CYS A O 1
ATOM 4860 N N . MET A 1 614 ? -21.984 -5.773 -48 1 92.19 614 MET A N 1
ATOM 4861 C CA . MET A 1 614 ? -22.016 -4.438 -48.594 1 92.19 614 MET A CA 1
ATOM 4862 C C . MET A 1 614 ? -21.672 -4.477 -50.062 1 92.19 614 MET A C 1
ATOM 4864 O O . MET A 1 614 ? -22.281 -3.779 -50.875 1 92.19 614 MET A O 1
ATOM 4868 N N . LYS A 1 615 ? -20.688 -5.215 -50.375 1 89.88 615 LYS A N 1
ATOM 4869 C CA . LYS A 1 615 ? -20.312 -5.363 -51.781 1 89.88 615 LYS A CA 1
ATOM 4870 C C . LYS A 1 615 ? -21.438 -5.977 -52.594 1 89.88 615 LYS A C 1
ATOM 4872 O O . LYS A 1 615 ? -21.641 -5.621 -53.75 1 89.88 615 LYS A O 1
ATOM 4877 N N . SER A 1 616 ? -22.234 -6.867 -51.969 1 91.31 616 SER A N 1
ATOM 4878 C CA . SER A 1 616 ? -23.328 -7.543 -52.656 1 91.31 616 SER A CA 1
ATOM 4879 C C . SER A 1 616 ? -24.656 -6.801 -52.469 1 91.31 616 SER A C 1
ATOM 4881 O O . SER A 1 616 ? -25.719 -7.289 -52.844 1 91.31 616 SER A O 1
ATOM 4883 N N . ALA A 1 617 ? -24.672 -5.676 -51.75 1 89.44 617 ALA A N 1
ATOM 4884 C CA . ALA A 1 617 ? -25.844 -4.852 -51.5 1 89.44 617 ALA A CA 1
ATOM 4885 C C . ALA A 1 617 ? -26.891 -5.633 -50.719 1 89.44 617 ALA A C 1
ATOM 4887 O O . ALA A 1 617 ? -28.094 -5.531 -51 1 89.44 617 ALA A O 1
ATOM 4888 N N . THR A 1 618 ? -26.391 -6.488 -49.844 1 93.31 618 THR A N 1
ATOM 4889 C CA . THR A 1 618 ? -27.281 -7.215 -48.938 1 93.31 618 THR A CA 1
ATOM 4890 C C . THR A 1 618 ? -27.156 -6.68 -47.5 1 93.31 618 THR A C 1
ATOM 4892 O O . THR A 1 618 ? -26.094 -6.242 -47.094 1 93.31 618 THR A O 1
ATOM 4895 N N . GLU A 1 619 ? -28.234 -6.754 -46.844 1 93.81 619 GLU A N 1
ATOM 4896 C CA . GLU A 1 619 ? -28.219 -6.258 -45.469 1 93.81 619 GLU A CA 1
ATOM 4897 C C . GLU A 1 619 ? -27.594 -7.273 -44.5 1 93.81 619 GLU A C 1
ATOM 4899 O O . GLU A 1 619 ? -28.047 -8.422 -44.438 1 93.81 619 GLU A O 1
ATOM 4904 N N . PRO A 1 620 ? -26.578 -6.922 -43.844 1 96.12 620 PRO A N 1
ATOM 4905 C CA . PRO A 1 620 ? -25.969 -7.852 -42.906 1 96.12 620 PRO A CA 1
ATOM 4906 C C . PRO A 1 620 ? -26.828 -8.055 -41.656 1 96.12 620 PRO A C 1
ATOM 4908 O O . PRO A 1 620 ? -27.328 -7.082 -41.062 1 96.12 620 PRO A O 1
ATOM 4911 N N . THR A 1 621 ? -27.078 -9.258 -41.219 1 96.5 621 THR A N 1
ATOM 4912 C CA . THR A 1 621 ? -27.859 -9.617 -40.031 1 96.5 621 THR A CA 1
ATOM 4913 C C . THR A 1 621 ? -27.094 -10.633 -39.188 1 96.5 621 THR A C 1
ATOM 4915 O O . THR A 1 621 ? -26.172 -11.281 -39.656 1 96.5 621 THR A O 1
ATOM 4918 N N . SER A 1 622 ? -27.516 -10.719 -38 1 97.25 622 SER A N 1
ATOM 4919 C CA . SER A 1 622 ? -26.891 -11.672 -37.094 1 97.25 622 SER A CA 1
ATOM 4920 C C . SER A 1 622 ? -27.078 -13.109 -37.562 1 97.25 622 SER A C 1
ATOM 4922 O O . SER A 1 622 ? -26.125 -13.891 -37.562 1 97.25 622 SER A O 1
ATOM 4924 N N . GLN A 1 623 ? -28.25 -13.398 -38.031 1 95 623 GLN A N 1
ATOM 4925 C CA . GLN A 1 623 ? -28.516 -14.727 -38.562 1 95 623 GLN A CA 1
ATOM 4926 C C . GLN A 1 623 ? -27.703 -14.992 -39.844 1 95 623 GLN A C 1
ATOM 4928 O O . GLN A 1 623 ? -27.219 -16.109 -40.031 1 95 623 GLN A O 1
ATOM 4933 N N . GLY A 1 624 ? -27.625 -13.984 -40.625 1 95.75 624 GLY A N 1
ATOM 4934 C CA . GLY A 1 624 ? -26.828 -14.109 -41.844 1 95.75 624 GLY A CA 1
ATOM 4935 C C . GLY A 1 624 ? -25.375 -14.43 -41.531 1 95.75 624 GLY A C 1
ATOM 4936 O O . GLY A 1 624 ? -24.766 -15.242 -42.25 1 95.75 624 GLY A O 1
ATOM 4937 N N . TYR A 1 625 ? -24.781 -13.82 -40.5 1 96.62 625 TYR A N 1
ATOM 4938 C CA . TYR A 1 625 ? -23.391 -14.07 -40.125 1 96.62 625 TYR A CA 1
ATOM 4939 C C . TYR A 1 625 ? -23.203 -15.5 -39.625 1 96.62 625 TYR A C 1
ATOM 4941 O O . TYR A 1 625 ? -22.234 -16.172 -40 1 96.62 625 TYR A O 1
ATOM 4949 N N . LEU A 1 626 ? -24.188 -15.945 -38.812 1 96.12 626 LEU A N 1
ATOM 4950 C CA . LEU A 1 626 ? -24.078 -17.281 -38.219 1 96.12 626 LEU A CA 1
ATOM 4951 C C . LEU A 1 626 ? -24.156 -18.344 -39.344 1 96.12 626 LEU A C 1
ATOM 4953 O O . LEU A 1 626 ? -23.469 -19.375 -39.25 1 96.12 626 LEU A O 1
ATOM 4957 N N . ASN A 1 627 ? -24.906 -18.062 -40.375 1 94.88 627 ASN A N 1
ATOM 4958 C CA . ASN A 1 627 ? -24.984 -18.969 -41.5 1 94.88 627 ASN A CA 1
ATOM 4959 C C . ASN A 1 627 ? -23.719 -18.906 -42.344 1 94.88 627 ASN A C 1
ATOM 4961 O O . ASN A 1 627 ? -23.203 -19.938 -42.781 1 94.88 627 ASN A O 1
ATOM 4965 N N . TRP A 1 628 ? -23.297 -17.719 -42.562 1 95.75 628 TRP A N 1
ATOM 4966 C CA . TRP A 1 628 ? -22.094 -17.5 -43.344 1 95.75 628 TRP A CA 1
ATOM 4967 C C . TRP A 1 628 ? -20.875 -18.125 -42.688 1 95.75 628 TRP A C 1
ATOM 4969 O O . TRP A 1 628 ? -20.016 -18.703 -43.375 1 95.75 628 TRP A O 1
ATOM 4979 N N . SER A 1 629 ? -20.734 -18.062 -41.438 1 94.56 629 SER A N 1
ATOM 4980 C CA . SER A 1 629 ? -19.547 -18.484 -40.688 1 94.56 629 SER A CA 1
ATOM 4981 C C . SER A 1 629 ? -19.375 -20 -40.719 1 94.56 629 SER A C 1
ATOM 4983 O O . SER A 1 629 ? -18.281 -20.5 -40.469 1 94.56 629 SER A O 1
ATOM 4985 N N . LYS A 1 630 ? -20.391 -20.719 -41.062 1 92.44 630 LYS A N 1
ATOM 4986 C CA . LYS A 1 630 ? -20.297 -22.172 -41.156 1 92.44 630 LYS A CA 1
ATOM 4987 C C . LYS A 1 630 ? -19.391 -22.578 -42.312 1 92.44 630 LYS A C 1
ATOM 4989 O O . LYS A 1 630 ? -18.844 -23.688 -42.312 1 92.44 630 LYS A O 1
ATOM 4994 N N . SER A 1 631 ? -19.25 -21.719 -43.25 1 92.38 631 SER A N 1
ATOM 4995 C CA . SER A 1 631 ? -18.469 -22.031 -44.438 1 92.38 631 SER A CA 1
ATOM 4996 C C . SER A 1 631 ? -17 -21.656 -44.25 1 92.38 631 SER A C 1
ATOM 4998 O O . SER A 1 631 ? -16.172 -21.922 -45.125 1 92.38 631 SER A O 1
ATOM 5000 N N . VAL A 1 632 ? -16.688 -21.047 -43.156 1 94.12 632 VAL A N 1
ATOM 5001 C CA . VAL A 1 632 ? -15.336 -20.578 -42.906 1 94.12 632 VAL A CA 1
ATOM 5002 C C . VAL A 1 632 ? -14.398 -21.766 -42.719 1 94.12 632 VAL A C 1
ATOM 5004 O O . VAL A 1 632 ? -14.734 -22.719 -42 1 94.12 632 VAL A O 1
ATOM 5007 N N . THR A 1 633 ? -13.195 -21.734 -43.344 1 92.38 633 THR A N 1
ATOM 5008 C CA . THR A 1 633 ? -12.258 -22.859 -43.281 1 92.38 633 THR A CA 1
ATOM 5009 C C . THR A 1 633 ? -11.008 -22.484 -42.5 1 92.38 633 THR A C 1
ATOM 5011 O O . THR A 1 633 ? -10.25 -23.359 -42.062 1 92.38 633 THR A O 1
ATOM 5014 N N . ASP A 1 634 ? -10.734 -21.188 -42.312 1 93.44 634 ASP A N 1
ATOM 5015 C CA . ASP A 1 634 ? -9.578 -20.734 -41.531 1 93.44 634 ASP A CA 1
ATOM 5016 C C . ASP A 1 634 ? -9.68 -21.172 -40.094 1 93.44 634 ASP A C 1
ATOM 5018 O O . ASP A 1 634 ? -10.594 -20.75 -39.375 1 93.44 634 ASP A O 1
ATOM 5022 N N . PRO A 1 635 ? -8.734 -21.969 -39.594 1 92.44 635 PRO A N 1
ATOM 5023 C CA . PRO A 1 635 ? -8.82 -22.484 -38.219 1 92.44 635 PRO A CA 1
ATOM 5024 C C . PRO A 1 635 ? -8.695 -21.375 -37.188 1 92.44 635 PRO A C 1
ATOM 5026 O O . PRO A 1 635 ? -9.281 -21.484 -36.094 1 92.44 635 PRO A O 1
ATOM 5029 N N . ASN A 1 636 ? -7.898 -20.312 -37.5 1 93.88 636 ASN A N 1
ATOM 5030 C CA . ASN A 1 636 ? -7.789 -19.203 -36.562 1 93.88 636 ASN A CA 1
ATOM 5031 C C . ASN A 1 636 ? -9.133 -18.516 -36.375 1 93.88 636 ASN A C 1
ATOM 5033 O O . ASN A 1 636 ? -9.508 -18.203 -35.219 1 93.88 636 ASN A O 1
ATOM 5037 N N . TYR A 1 637 ? -9.805 -18.344 -37.469 1 95.19 637 TYR A N 1
ATOM 5038 C CA . TYR A 1 637 ? -11.109 -17.688 -37.438 1 95.19 637 TYR A CA 1
ATOM 5039 C C . TYR A 1 637 ? -12.125 -18.547 -36.656 1 95.19 637 TYR A C 1
ATOM 5041 O O . TYR A 1 637 ? -12.859 -18.031 -35.812 1 95.19 637 TYR A O 1
ATOM 5049 N N . GLN A 1 638 ? -12.109 -19.797 -36.906 1 93.62 638 GLN A N 1
ATOM 5050 C CA . GLN A 1 638 ? -13.039 -20.703 -36.25 1 93.62 638 GLN A CA 1
ATOM 5051 C C . GLN A 1 638 ? -12.82 -20.734 -34.75 1 93.62 638 GLN A C 1
ATOM 5053 O O . GLN A 1 638 ? -13.773 -20.625 -33.969 1 93.62 638 GLN A O 1
ATOM 5058 N N . TYR A 1 639 ? -11.602 -20.844 -34.375 1 94.56 639 TYR A N 1
ATOM 5059 C CA . TYR A 1 639 ? -11.258 -20.891 -32.969 1 94.56 639 TYR A CA 1
ATOM 5060 C C . TYR A 1 639 ? -11.641 -19.594 -32.25 1 94.56 639 TYR A C 1
ATOM 5062 O O . TYR A 1 639 ? -12.25 -19.625 -31.188 1 94.56 639 TYR A O 1
ATOM 5070 N N . MET A 1 640 ? -11.281 -18.5 -32.875 1 95.94 640 MET A N 1
ATOM 5071 C CA . MET A 1 640 ? -11.547 -17.203 -32.25 1 95.94 640 MET A CA 1
ATOM 5072 C C . MET A 1 640 ? -13.047 -16.938 -32.188 1 95.94 640 MET A C 1
ATOM 5074 O O . MET A 1 640 ? -13.523 -16.344 -31.219 1 95.94 640 MET A O 1
ATOM 5078 N N . GLN A 1 641 ? -13.766 -17.297 -33.188 1 95.94 641 GLN A N 1
ATOM 5079 C CA . GLN A 1 641 ? -15.219 -17.156 -33.156 1 95.94 641 GLN A CA 1
ATOM 5080 C C . GLN A 1 641 ? -15.82 -17.891 -31.953 1 95.94 641 GLN A C 1
ATOM 5082 O O . GLN A 1 641 ? -16.672 -17.344 -31.266 1 95.94 641 GLN A O 1
ATOM 5087 N N . GLU A 1 642 ? -15.359 -19.047 -31.703 1 94.94 642 GLU A N 1
ATOM 5088 C CA . GLU A 1 642 ? -15.844 -19.812 -30.562 1 94.94 642 GLU A CA 1
ATOM 5089 C C . GLU A 1 642 ? -15.469 -19.141 -29.25 1 94.94 642 GLU A C 1
ATOM 5091 O O . GLU A 1 642 ? -16.297 -19.047 -28.344 1 94.94 642 GLU A O 1
ATOM 5096 N N . GLN A 1 643 ? -14.219 -18.75 -29.203 1 96.06 643 GLN A N 1
ATOM 5097 C CA . GLN A 1 643 ? -13.75 -18.109 -27.984 1 96.06 643 GLN A CA 1
ATOM 5098 C C . GLN A 1 643 ? -14.539 -16.844 -27.672 1 96.06 643 GLN A C 1
ATOM 5100 O O . GLN A 1 643 ? -14.852 -16.578 -26.516 1 96.06 643 GLN A O 1
ATOM 5105 N N . VAL A 1 644 ? -14.891 -16.094 -28.672 1 97.94 644 VAL A N 1
ATOM 5106 C CA . VAL A 1 644 ? -15.57 -14.828 -28.469 1 97.94 644 VAL A CA 1
ATOM 5107 C C . VAL A 1 644 ? -17.062 -15.062 -28.281 1 97.94 644 VAL A C 1
ATOM 5109 O O . VAL A 1 644 ? -17.656 -14.586 -27.297 1 97.94 644 VAL A O 1
ATOM 5112 N N . LEU A 1 645 ? -17.703 -15.828 -29.141 1 96.81 645 LEU A N 1
ATOM 5113 C CA . LEU A 1 645 ? -19.156 -15.93 -29.188 1 96.81 645 LEU A CA 1
ATOM 5114 C C . LEU A 1 645 ? -19.672 -16.922 -28.156 1 96.81 645 LEU A C 1
ATOM 5116 O O . LEU A 1 645 ? -20.844 -16.875 -27.766 1 96.81 645 LEU A O 1
ATOM 5120 N N . ARG A 1 646 ? -18.844 -17.766 -27.703 1 95.12 646 ARG A N 1
ATOM 5121 C CA . ARG A 1 646 ? -19.297 -18.75 -26.703 1 95.12 646 ARG A CA 1
ATOM 5122 C C . ARG A 1 646 ? -18.766 -18.406 -25.328 1 95.12 646 ARG A C 1
ATOM 5124 O O . ARG A 1 646 ? -19.531 -18.125 -24.406 1 95.12 646 ARG A O 1
ATOM 5131 N N . TYR A 1 647 ? -17.484 -18.406 -25.219 1 96.75 647 TYR A N 1
ATOM 5132 C CA . TYR A 1 647 ? -16.891 -18.391 -23.891 1 96.75 647 TYR A CA 1
ATOM 5133 C C . TYR A 1 647 ? -16.812 -16.969 -23.344 1 96.75 647 TYR A C 1
ATOM 5135 O O . TYR A 1 647 ? -17.219 -16.703 -22.219 1 96.75 647 TYR A O 1
ATOM 5143 N N . ALA A 1 648 ? -16.25 -15.977 -24.125 1 98.12 648 ALA A N 1
ATOM 5144 C CA . ALA A 1 648 ? -16.234 -14.594 -23.656 1 98.12 648 ALA A CA 1
ATOM 5145 C C . ALA A 1 648 ? -17.656 -14.078 -23.438 1 98.12 648 ALA A C 1
ATOM 5147 O O . ALA A 1 648 ? -17.938 -13.414 -22.438 1 98.12 648 ALA A O 1
ATOM 5148 N N . GLN A 1 649 ? -18.5 -14.398 -24.344 1 97.25 649 GLN A N 1
ATOM 5149 C CA . GLN A 1 649 ? -19.906 -14.031 -24.203 1 97.25 649 GLN A CA 1
ATOM 5150 C C . GLN A 1 649 ? -20.531 -14.648 -22.953 1 97.25 649 GLN A C 1
ATOM 5152 O O . GLN A 1 649 ? -21.344 -14.016 -22.297 1 97.25 649 GLN A O 1
ATOM 5157 N N . ALA A 1 650 ? -20.203 -15.852 -22.688 1 97.38 650 ALA A N 1
ATOM 5158 C CA . ALA A 1 650 ? -20.719 -16.531 -21.5 1 97.38 650 ALA A CA 1
ATOM 5159 C C . ALA A 1 650 ? -20.359 -15.766 -20.234 1 97.38 650 ALA A C 1
ATOM 5161 O O . ALA A 1 650 ? -21.188 -15.633 -19.328 1 97.38 650 ALA A O 1
ATOM 5162 N N . ILE A 1 651 ? -19.125 -15.281 -20.156 1 98.06 651 ILE A N 1
ATOM 5163 C CA . ILE A 1 651 ? -18.688 -14.523 -19 1 98.06 651 ILE A CA 1
ATOM 5164 C C . ILE A 1 651 ? -19.469 -13.211 -18.906 1 98.06 651 ILE A C 1
ATOM 5166 O O . ILE A 1 651 ? -19.891 -12.82 -17.812 1 98.06 651 ILE A O 1
ATOM 5170 N N . ILE A 1 652 ? -19.625 -12.547 -20.031 1 97.06 652 ILE A N 1
ATOM 5171 C CA . ILE A 1 652 ? -20.359 -11.289 -20.078 1 97.06 652 ILE A CA 1
ATOM 5172 C C . ILE A 1 652 ? -21.797 -11.508 -19.625 1 97.06 652 ILE A C 1
ATOM 5174 O O . ILE A 1 652 ? -22.328 -10.734 -18.828 1 97.06 652 ILE A O 1
ATOM 5178 N N . ASN A 1 653 ? -22.422 -12.57 -20.109 1 97.06 653 ASN A N 1
ATOM 5179 C CA . ASN A 1 653 ? -23.781 -12.906 -19.703 1 97.06 653 ASN A CA 1
ATOM 5180 C C . ASN A 1 653 ? -23.875 -13.188 -18.203 1 97.06 653 ASN A C 1
ATOM 5182 O O . ASN A 1 653 ? -24.797 -12.742 -17.547 1 97.06 653 ASN A O 1
ATOM 5186 N N . PHE A 1 654 ? -22.922 -13.945 -17.734 1 97.25 654 PHE A N 1
ATOM 5187 C CA . PHE A 1 654 ? -22.875 -14.297 -16.328 1 97.25 654 PHE A CA 1
ATOM 5188 C C . PHE A 1 654 ? -22.844 -13.047 -15.461 1 97.25 654 PHE A C 1
ATOM 5190 O O . PHE A 1 654 ? -23.625 -12.914 -14.508 1 97.25 654 PHE A O 1
ATOM 5197 N N . ARG A 1 655 ? -22 -12.117 -15.758 1 96.75 655 ARG A N 1
ATOM 5198 C CA . ARG A 1 655 ? -21.891 -10.875 -15 1 96.75 655 ARG A CA 1
ATOM 5199 C C . ARG A 1 655 ? -23.156 -10.047 -15.102 1 96.75 655 ARG A C 1
ATOM 5201 O O . ARG A 1 655 ? -23.641 -9.508 -14.102 1 96.75 655 ARG A O 1
ATOM 5208 N N . GLU A 1 656 ? -23.625 -9.914 -16.312 1 95.38 656 GLU A N 1
ATOM 5209 C CA . GLU A 1 656 ? -24.859 -9.172 -16.484 1 95.38 656 GLU A CA 1
ATOM 5210 C C . GLU A 1 656 ? -26 -9.789 -15.672 1 95.38 656 GLU A C 1
ATOM 5212 O O . GLU A 1 656 ? -26.828 -9.07 -15.109 1 95.38 656 GLU A O 1
ATOM 5217 N N . GLY A 1 657 ? -26 -11.125 -15.688 1 96.06 657 GLY A N 1
ATOM 5218 C CA . GLY A 1 657 ? -27 -11.812 -14.875 1 96.06 657 GLY A CA 1
ATOM 5219 C C . GLY A 1 657 ? -26.891 -11.492 -13.398 1 96.06 657 GLY A C 1
ATOM 5220 O O . GLY A 1 657 ? -27.891 -11.234 -12.734 1 96.06 657 GLY A O 1
ATOM 5221 N N . ILE A 1 658 ? -25.703 -11.453 -12.883 1 95.81 658 ILE A N 1
ATOM 5222 C CA . ILE A 1 658 ? -25.469 -11.148 -11.477 1 95.81 658 ILE A CA 1
ATOM 5223 C C . ILE A 1 658 ? -25.875 -9.703 -11.188 1 95.81 658 ILE A C 1
ATOM 5225 O O . ILE A 1 658 ? -26.578 -9.438 -10.203 1 95.81 658 ILE A O 1
ATOM 5229 N N . ARG A 1 659 ? -25.484 -8.742 -12.039 1 93.75 659 ARG A N 1
ATOM 5230 C CA . ARG A 1 659 ? -25.719 -7.316 -11.828 1 93.75 659 ARG A CA 1
ATOM 5231 C C . ARG A 1 659 ? -27.203 -6.984 -11.875 1 93.75 659 ARG A C 1
ATOM 5233 O O . ARG A 1 659 ? -27.625 -5.922 -11.406 1 93.75 659 ARG A O 1
ATOM 5240 N N . ASN A 1 660 ? -28 -7.973 -12.391 1 92.88 660 ASN A N 1
ATOM 5241 C CA . ASN A 1 660 ? -29.438 -7.73 -12.516 1 92.88 660 ASN A CA 1
ATOM 5242 C C . ASN A 1 660 ? -30.25 -8.797 -11.797 1 92.88 660 ASN A C 1
ATOM 5244 O O . ASN A 1 660 ? -31.469 -8.859 -11.938 1 92.88 660 ASN A O 1
ATOM 5248 N N . ASN A 1 661 ? -29.656 -9.578 -11.062 1 93.56 661 ASN A N 1
ATOM 5249 C CA . ASN A 1 661 ? -30.312 -10.688 -10.375 1 93.56 661 ASN A CA 1
ATOM 5250 C C . ASN A 1 661 ? -31.203 -11.492 -11.328 1 93.56 661 ASN A C 1
ATOM 5252 O O . ASN A 1 661 ? -32.375 -11.695 -11.062 1 93.56 661 ASN A O 1
ATOM 5256 N N . ASN A 1 662 ? -30.609 -11.805 -12.453 1 94.31 662 ASN A N 1
ATOM 5257 C CA . ASN A 1 662 ? -31.281 -12.617 -13.469 1 94.31 662 ASN A CA 1
ATOM 5258 C C . ASN A 1 662 ? -30.766 -14.055 -13.469 1 94.31 662 ASN A C 1
ATOM 5260 O O . ASN A 1 662 ? -29.781 -14.367 -14.133 1 94.31 662 ASN A O 1
ATOM 5264 N N . TRP A 1 663 ? -31.562 -14.891 -12.875 1 93.44 663 TRP A N 1
ATOM 5265 C CA . TRP A 1 663 ? -31.156 -16.281 -12.672 1 93.44 663 TRP A CA 1
ATOM 5266 C C . TRP A 1 663 ? -30.906 -16.984 -14 1 93.44 663 TRP A C 1
ATOM 5268 O O . TRP A 1 663 ? -29.922 -17.688 -14.164 1 93.44 663 TRP A O 1
ATOM 5278 N N . SER A 1 664 ? -31.75 -16.766 -14.953 1 92.31 664 SER A N 1
ATOM 5279 C CA . SER A 1 664 ? -31.641 -17.438 -16.234 1 92.31 664 SER A CA 1
ATOM 5280 C C . SER A 1 664 ? -30.344 -17.078 -16.938 1 92.31 664 SER A C 1
ATOM 5282 O O . SER A 1 664 ? -29.672 -17.953 -17.516 1 92.31 664 SER A O 1
ATOM 5284 N N . LEU A 1 665 ? -30.016 -15.883 -16.859 1 94.5 665 LEU A N 1
ATOM 5285 C CA . LEU A 1 665 ? -28.812 -15.414 -17.531 1 94.5 665 LEU A CA 1
ATOM 5286 C C . LEU A 1 665 ? -27.562 -15.922 -16.828 1 94.5 665 LEU A C 1
ATOM 5288 O O . LEU A 1 665 ? -26.562 -16.234 -17.469 1 94.5 665 LEU A O 1
ATOM 5292 N N . ILE A 1 666 ? -27.594 -16 -15.484 1 95.62 666 ILE A N 1
ATOM 5293 C CA . ILE A 1 666 ? -26.469 -16.531 -14.703 1 95.62 666 ILE A CA 1
ATOM 5294 C C . ILE A 1 666 ? -26.219 -17.984 -15.086 1 95.62 666 ILE A C 1
ATOM 5296 O O . ILE A 1 666 ? -25.094 -18.359 -15.398 1 95.62 666 ILE A O 1
ATOM 5300 N N . LYS A 1 667 ? -27.25 -18.703 -15.125 1 93 667 LYS A N 1
ATOM 5301 C CA . LYS A 1 667 ? -27.125 -20.125 -15.422 1 93 667 LYS A CA 1
ATOM 5302 C C . LYS A 1 667 ? -26.719 -20.344 -16.875 1 93 667 LYS A C 1
ATOM 5304 O O . LYS A 1 667 ? -25.953 -21.266 -17.172 1 93 667 LYS A O 1
ATOM 5309 N N . THR A 1 668 ? -27.234 -19.484 -17.734 1 94 668 THR A N 1
ATOM 5310 C CA . THR A 1 668 ? -26.828 -19.547 -19.141 1 94 668 THR A CA 1
ATOM 5311 C C . THR A 1 668 ? -25.312 -19.344 -19.266 1 94 668 THR A C 1
ATOM 5313 O O . THR A 1 668 ? -24.641 -20.094 -19.984 1 94 668 THR A O 1
ATOM 5316 N N . GLY A 1 669 ? -24.859 -18.328 -18.609 1 95 669 GLY A N 1
ATOM 5317 C CA . GLY A 1 669 ? -23.438 -18.062 -18.625 1 95 669 GLY A CA 1
ATOM 5318 C C . GLY A 1 669 ? -22.594 -19.219 -18.094 1 95 669 GLY A C 1
ATOM 5319 O O . GLY A 1 669 ? -21.578 -19.578 -18.688 1 95 669 GLY A O 1
ATOM 5320 N N . LEU A 1 670 ? -23.047 -19.812 -17.031 1 93.75 670 LEU A N 1
ATOM 5321 C CA . LEU A 1 670 ? -22.328 -20.922 -16.406 1 93.75 670 LEU A CA 1
ATOM 5322 C C . LEU A 1 670 ? -22.328 -22.156 -17.297 1 93.75 670 LEU A C 1
ATOM 5324 O O . LEU A 1 670 ? -21.312 -22.812 -17.469 1 93.75 670 LEU A O 1
ATOM 5328 N N . PHE A 1 671 ? -23.484 -22.359 -17.859 1 90.19 671 PHE A N 1
ATOM 5329 C CA . PHE A 1 671 ? -23.672 -23.531 -18.703 1 90.19 671 PHE A CA 1
ATOM 5330 C C . PHE A 1 671 ? -22.766 -23.469 -19.938 1 90.19 671 PHE A C 1
ATOM 5332 O O . PHE A 1 671 ? -22.094 -24.438 -20.266 1 90.19 671 PHE A O 1
ATOM 5339 N N . LYS A 1 672 ? -22.719 -22.375 -20.531 1 92.88 672 LYS A N 1
ATOM 5340 C CA . LYS A 1 672 ? -21.938 -22.219 -21.75 1 92.88 672 LYS A CA 1
ATOM 5341 C C . LYS A 1 672 ? -20.438 -22.219 -21.438 1 92.88 672 LYS A C 1
ATOM 5343 O O . LYS A 1 672 ? -19.625 -22.656 -22.266 1 92.88 672 LYS A O 1
ATOM 5348 N N . PHE A 1 673 ? -20.094 -21.797 -20.266 1 95.19 673 PHE A N 1
ATOM 5349 C CA . PHE A 1 673 ? -18.688 -21.656 -19.906 1 95.19 673 PHE A CA 1
ATOM 5350 C C . PHE A 1 673 ? -18.141 -22.953 -19.312 1 95.19 673 PHE A C 1
ATOM 5352 O O . PHE A 1 673 ? -16.938 -23.188 -19.297 1 95.19 673 PHE A O 1
ATOM 5359 N N . ALA A 1 674 ? -18.891 -23.875 -18.766 1 92 674 ALA A N 1
ATOM 5360 C CA . ALA A 1 674 ? -18.562 -25.031 -17.938 1 92 674 ALA A CA 1
ATOM 5361 C C . ALA A 1 674 ? -17.469 -25.891 -18.578 1 92 674 ALA A C 1
ATOM 5363 O O . ALA A 1 674 ? -16.547 -26.344 -17.891 1 92 674 ALA A O 1
ATOM 5364 N N . PRO A 1 675 ? -17.531 -26.125 -19.891 1 91.12 675 PRO A N 1
ATOM 5365 C CA . PRO A 1 675 ? -16.516 -26.984 -20.5 1 91.12 675 PRO A CA 1
ATOM 5366 C C . PRO A 1 675 ? -15.094 -26.453 -20.281 1 91.12 675 PRO A C 1
ATOM 5368 O O . PRO A 1 675 ? -14.148 -27.234 -20.203 1 91.12 675 PRO A O 1
ATOM 5371 N N . LEU A 1 676 ? -14.945 -25.172 -20.188 1 93.88 676 LEU A N 1
ATOM 5372 C CA . LEU A 1 676 ? -13.617 -24.578 -20.078 1 93.88 676 LEU A CA 1
ATOM 5373 C C . LEU A 1 676 ? -12.977 -24.922 -18.75 1 93.88 676 LEU A C 1
ATOM 5375 O O . LEU A 1 676 ? -11.75 -25.062 -18.656 1 93.88 676 LEU A O 1
ATOM 5379 N N . PHE A 1 677 ? -13.75 -25.094 -17.672 1 94.25 677 PHE A N 1
ATOM 5380 C CA . PHE A 1 677 ? -13.219 -25.516 -16.375 1 94.25 677 PHE A CA 1
ATOM 5381 C C . PHE A 1 677 ? -12.609 -26.906 -16.469 1 94.25 677 PHE A C 1
ATOM 5383 O O . PHE A 1 677 ? -11.648 -27.219 -15.758 1 94.25 677 PHE A O 1
ATOM 5390 N N . HIS A 1 678 ? -13.148 -27.734 -17.297 1 91.19 678 HIS A N 1
ATOM 5391 C CA . HIS A 1 678 ? -12.727 -29.125 -17.406 1 91.19 678 HIS A CA 1
ATOM 5392 C C . HIS A 1 678 ? -11.57 -29.281 -18.391 1 91.19 678 HIS A C 1
ATOM 5394 O O . HIS A 1 678 ? -10.742 -30.188 -18.25 1 91.19 678 HIS A O 1
ATOM 5400 N N . ALA A 1 679 ? -11.562 -28.391 -19.328 1 86.62 679 ALA A N 1
ATOM 5401 C CA . ALA A 1 679 ? -10.445 -28.422 -20.281 1 86.62 679 ALA A CA 1
ATOM 5402 C C . ALA A 1 679 ? -9.125 -28.109 -19.578 1 86.62 679 ALA A C 1
ATOM 5404 O O . ALA A 1 679 ? -8.094 -28.703 -19.906 1 86.62 679 ALA A O 1
ATOM 5405 N N . ARG A 1 680 ? -9.203 -27.297 -18.641 1 81.94 680 ARG A N 1
ATOM 5406 C CA . ARG A 1 680 ? -8 -26.844 -17.938 1 81.94 680 ARG A CA 1
ATOM 5407 C C . ARG A 1 680 ? -7.797 -27.625 -16.641 1 81.94 680 ARG A C 1
ATOM 5409 O O . ARG A 1 680 ? -6.879 -27.344 -15.875 1 81.94 680 ARG A O 1
ATOM 5416 N N . ASN A 1 681 ? -8.594 -28.562 -16.406 1 81.94 681 ASN A N 1
ATOM 5417 C CA . ASN A 1 681 ? -8.547 -29.344 -15.172 1 81.94 681 ASN A CA 1
ATOM 5418 C C . ASN A 1 681 ? -8.492 -28.438 -13.938 1 81.94 681 ASN A C 1
ATOM 5420 O O . ASN A 1 681 ? -7.598 -28.562 -13.102 1 81.94 681 ASN A O 1
ATOM 5424 N N . HIS A 1 682 ? -9.398 -27.484 -13.992 1 88.5 682 HIS A N 1
ATOM 5425 C CA . HIS A 1 682 ? -9.422 -26.578 -12.852 1 88.5 682 HIS A CA 1
ATOM 5426 C C . HIS A 1 682 ? -9.625 -27.328 -11.539 1 88.5 682 HIS A C 1
ATOM 5428 O O . HIS A 1 682 ? -10.594 -28.094 -11.406 1 88.5 682 HIS A O 1
ATOM 5434 N N . PRO A 1 683 ? -8.836 -27.156 -10.594 1 82 683 PRO A N 1
ATOM 5435 C CA . PRO A 1 683 ? -8.82 -28.047 -9.43 1 82 683 PRO A CA 1
ATOM 5436 C C . PRO A 1 683 ? -10.094 -27.922 -8.586 1 82 683 PRO A C 1
ATOM 5438 O O . PRO A 1 683 ? -10.523 -28.906 -7.98 1 82 683 PRO A O 1
ATOM 5441 N N . LYS A 1 684 ? -10.797 -26.812 -8.562 1 90.12 684 LYS A N 1
ATOM 5442 C CA . LYS A 1 684 ? -11.93 -26.609 -7.652 1 90.12 684 LYS A CA 1
ATOM 5443 C C . LYS A 1 684 ? -13.219 -26.375 -8.43 1 90.12 684 LYS A C 1
ATOM 5445 O O . LYS A 1 684 ? -14.266 -26.938 -8.086 1 90.12 684 LYS A O 1
ATOM 5450 N N . TYR A 1 685 ? -13.172 -25.75 -9.523 1 93.69 685 TYR A N 1
ATOM 5451 C CA . TYR A 1 685 ? -14.383 -25.234 -10.133 1 93.69 685 TYR A CA 1
ATOM 5452 C C . TYR A 1 685 ? -14.984 -26.25 -11.094 1 93.69 685 TYR A C 1
ATOM 5454 O O . TYR A 1 685 ? -16.125 -26.094 -11.555 1 93.69 685 TYR A O 1
ATOM 5462 N N . GLN A 1 686 ? -14.258 -27.406 -11.383 1 92.62 686 GLN A N 1
ATOM 5463 C CA . GLN A 1 686 ? -14.891 -28.531 -12.055 1 92.62 686 GLN A CA 1
ATOM 5464 C C . GLN A 1 686 ? -15.977 -29.156 -11.18 1 92.62 686 GLN A C 1
ATOM 5466 O O . GLN A 1 686 ? -17.109 -29.344 -11.625 1 92.62 686 GLN A O 1
ATOM 5471 N N . GLN A 1 687 ? -15.555 -29.297 -9.961 1 91.5 687 GLN A N 1
ATOM 5472 C CA . GLN A 1 687 ? -16.484 -29.906 -9.016 1 91.5 687 GLN A CA 1
ATOM 5473 C C . GLN A 1 687 ? -17.609 -28.938 -8.656 1 91.5 687 GLN A C 1
ATOM 5475 O O . GLN A 1 687 ? -18.766 -29.359 -8.516 1 91.5 687 GLN A O 1
ATOM 5480 N N . ILE A 1 688 ? -17.328 -27.703 -8.531 1 94.25 688 ILE A N 1
ATOM 5481 C CA . ILE A 1 688 ? -18.297 -26.688 -8.109 1 94.25 688 ILE A CA 1
ATOM 5482 C C . ILE A 1 688 ? -19.375 -26.531 -9.172 1 94.25 688 ILE A C 1
ATOM 5484 O O . ILE A 1 688 ? -20.578 -26.5 -8.859 1 94.25 688 ILE A O 1
ATOM 5488 N N . GLU A 1 689 ? -18.906 -26.406 -10.398 1 92.56 689 GLU A N 1
ATOM 5489 C CA . GLU A 1 689 ? -19.891 -26.219 -11.461 1 92.56 689 GLU A CA 1
ATOM 5490 C C . GLU A 1 689 ? -20.781 -27.438 -11.609 1 92.56 689 GLU A C 1
ATOM 5492 O O . GLU A 1 689 ? -21.984 -27.312 -11.859 1 92.56 689 GLU A O 1
ATOM 5497 N N . LEU A 1 690 ? -20.266 -28.641 -11.438 1 90.88 690 LEU A N 1
ATOM 5498 C CA . LEU A 1 690 ? -21.078 -29.859 -11.492 1 90.88 690 LEU A CA 1
ATOM 5499 C C . LEU A 1 690 ? -22.094 -29.891 -10.359 1 90.88 690 LEU A C 1
ATOM 5501 O O . LEU A 1 690 ? -23.25 -30.266 -10.562 1 90.88 690 LEU A O 1
ATOM 5505 N N . ARG A 1 691 ? -21.641 -29.469 -9.195 1 91.38 691 ARG A N 1
ATOM 5506 C CA . ARG A 1 691 ? -22.562 -29.422 -8.062 1 91.38 691 ARG A CA 1
ATOM 5507 C C . ARG A 1 691 ? -23.672 -28.406 -8.297 1 91.38 691 ARG A C 1
ATOM 5509 O O . ARG A 1 691 ? -24.812 -28.641 -7.891 1 91.38 691 ARG A O 1
ATOM 5516 N N . GLU A 1 692 ? -23.344 -27.344 -8.883 1 89.62 692 GLU A N 1
ATOM 5517 C CA . GLU A 1 692 ? -24.344 -26.344 -9.227 1 89.62 692 GLU A CA 1
ATOM 5518 C C . GLU A 1 692 ? -25.391 -26.922 -10.18 1 89.62 692 GLU A C 1
ATOM 5520 O O . GLU A 1 692 ? -26.578 -26.656 -10.031 1 89.62 692 GLU A O 1
ATOM 5525 N N . ALA A 1 693 ? -24.906 -27.656 -11.086 1 87.94 693 ALA A N 1
ATOM 5526 C CA . ALA A 1 693 ? -25.812 -28.281 -12.039 1 87.94 693 ALA A CA 1
ATOM 5527 C C . ALA A 1 693 ? -26.703 -29.297 -11.352 1 87.94 693 ALA A C 1
ATOM 5529 O O . ALA A 1 693 ? -27.906 -29.391 -11.648 1 87.94 693 ALA A O 1
ATOM 5530 N N . ILE A 1 694 ? -26.141 -30.031 -10.469 1 89 694 ILE A N 1
ATOM 5531 C CA . ILE A 1 694 ? -26.906 -31.047 -9.727 1 89 694 ILE A CA 1
ATOM 5532 C C . ILE A 1 694 ? -27.953 -30.359 -8.859 1 89 694 ILE A C 1
ATOM 5534 O O . ILE A 1 694 ? -29.109 -30.781 -8.82 1 89 694 ILE A O 1
ATOM 5538 N N . ASN A 1 695 ? -27.562 -29.344 -8.18 1 87.88 695 ASN A N 1
ATOM 5539 C CA . ASN A 1 695 ? -28.484 -28.609 -7.312 1 87.88 695 ASN A CA 1
ATOM 5540 C C . ASN A 1 695 ? -29.672 -28.078 -8.094 1 87.88 695 ASN A C 1
ATOM 5542 O O . ASN A 1 695 ? -30.797 -28.062 -7.582 1 87.88 695 ASN A O 1
ATOM 5546 N N . GLU A 1 696 ? -29.406 -27.625 -9.25 1 83.75 696 GLU A N 1
ATOM 5547 C CA . GLU A 1 696 ? -30.484 -27.109 -10.086 1 83.75 696 GLU A CA 1
ATOM 5548 C C . GLU A 1 696 ? -31.531 -28.188 -10.359 1 83.75 696 GLU A C 1
ATOM 5550 O O . GLU A 1 696 ? -32.719 -27.875 -10.531 1 83.75 696 GLU A O 1
ATOM 5555 N N . MET A 1 697 ? -31.125 -29.359 -10.32 1 83.31 697 MET A N 1
ATOM 5556 C CA . MET A 1 697 ? -32 -30.453 -10.672 1 83.31 697 MET A CA 1
ATOM 5557 C C . MET A 1 697 ? -32.75 -30.969 -9.445 1 83.31 697 MET A C 1
ATOM 5559 O O . MET A 1 697 ? -33.938 -31.359 -9.531 1 83.31 697 MET A O 1
ATOM 5563 N N . ILE A 1 698 ? -32.125 -30.984 -8.344 1 88.56 698 ILE A N 1
ATOM 5564 C CA . ILE A 1 698 ? -32.656 -31.781 -7.23 1 88.56 698 ILE A CA 1
ATOM 5565 C C . ILE A 1 698 ? -33.312 -30.844 -6.211 1 88.56 698 ILE A C 1
ATOM 5567 O O . ILE A 1 698 ? -34.031 -31.297 -5.34 1 88.56 698 ILE A O 1
ATOM 5571 N N . LEU A 1 699 ? -33.125 -29.578 -6.297 1 91.38 699 LEU A N 1
ATOM 5572 C CA . LEU A 1 699 ? -33.688 -28.641 -5.312 1 91.38 699 LEU A CA 1
ATOM 5573 C C . LEU A 1 699 ? -35.219 -28.703 -5.301 1 91.38 699 LEU A C 1
ATOM 5575 O O . LEU A 1 699 ? -35.844 -28.672 -6.355 1 91.38 699 LEU A O 1
ATOM 5579 N N . PRO A 1 700 ? -35.75 -28.75 -4.086 1 93.19 700 PRO A N 1
ATOM 5580 C CA . PRO A 1 700 ? -37.219 -28.625 -4.012 1 93.19 700 PRO A CA 1
ATOM 5581 C C . PRO A 1 700 ? -37.719 -27.281 -4.504 1 93.19 700 PRO A C 1
ATOM 5583 O O . PRO A 1 700 ? -37.031 -26.266 -4.398 1 93.19 700 PRO A O 1
ATOM 5586 N N . GLU A 1 701 ? -38.875 -27.188 -4.93 1 92.81 701 GLU A N 1
ATOM 5587 C CA . GLU A 1 701 ? -39.406 -26.031 -5.652 1 92.81 701 GLU A CA 1
ATOM 5588 C C . GLU A 1 701 ? -39.375 -24.781 -4.789 1 92.81 701 GLU A C 1
ATOM 5590 O O . GLU A 1 701 ? -38.969 -23.703 -5.254 1 92.81 701 GLU A O 1
ATOM 5595 N N . PRO A 1 702 ? -39.781 -24.875 -3.471 1 93.69 702 PRO A N 1
ATOM 5596 C CA . PRO A 1 702 ? -39.719 -23.641 -2.676 1 93.69 702 PRO A CA 1
ATOM 5597 C C . PRO A 1 702 ? -38.312 -23.109 -2.523 1 93.69 702 PRO A C 1
ATOM 5599 O O . PRO A 1 702 ? -38.094 -21.891 -2.51 1 93.69 702 PRO A O 1
ATOM 5602 N N . LEU A 1 703 ? -37.438 -24.031 -2.398 1 94.5 703 LEU A N 1
ATOM 5603 C CA . LEU A 1 703 ? -36.031 -23.625 -2.27 1 94.5 703 LEU A CA 1
ATOM 5604 C C . LEU A 1 703 ? -35.5 -23.125 -3.6 1 94.5 703 LEU A C 1
ATOM 5606 O O . LEU A 1 703 ? -34.688 -22.188 -3.625 1 94.5 703 LEU A O 1
ATOM 5610 N N . HIS A 1 704 ? -35.844 -23.719 -4.641 1 93.62 704 HIS A N 1
ATOM 5611 C CA . HIS A 1 704 ? -35.469 -23.266 -5.973 1 93.62 704 HIS A CA 1
ATOM 5612 C C . HIS A 1 704 ? -35.906 -21.828 -6.227 1 93.62 704 HIS A C 1
ATOM 5614 O O . HIS A 1 704 ? -35.125 -21.016 -6.723 1 93.62 704 HIS A O 1
ATOM 5620 N N . LYS A 1 705 ? -37.062 -21.578 -5.867 1 93.38 705 LYS A N 1
ATOM 5621 C CA . LYS A 1 705 ? -37.594 -20.234 -6.016 1 93.38 705 LYS A CA 1
ATOM 5622 C C . LYS A 1 705 ? -36.812 -19.234 -5.152 1 93.38 705 LYS A C 1
ATOM 5624 O O . LYS A 1 705 ? -36.469 -18.141 -5.609 1 93.38 705 LYS A O 1
ATOM 5629 N N . PHE A 1 706 ? -36.594 -19.688 -3.93 1 94.19 706 PHE A N 1
ATOM 5630 C CA . PHE A 1 706 ? -35.812 -18.859 -3.004 1 94.19 706 PHE A CA 1
ATOM 5631 C C . PHE A 1 706 ? -34.469 -18.516 -3.586 1 94.19 706 PHE A C 1
ATOM 5633 O O . PHE A 1 706 ? -34.031 -17.359 -3.566 1 94.19 706 PHE A O 1
ATOM 5640 N N . VAL A 1 707 ? -33.781 -19.5 -4.164 1 93.62 707 VAL A N 1
ATOM 5641 C CA . VAL A 1 707 ? -32.438 -19.328 -4.715 1 93.62 707 VAL A CA 1
ATOM 5642 C C . VAL A 1 707 ? -32.5 -18.453 -5.965 1 93.62 707 VAL A C 1
ATOM 5644 O O . VAL A 1 707 ? -31.656 -17.562 -6.148 1 93.62 707 VAL A O 1
ATOM 5647 N N . ARG A 1 708 ? -33.469 -18.625 -6.809 1 92.62 708 ARG A N 1
ATOM 5648 C CA . ARG A 1 708 ? -33.625 -17.875 -8.055 1 92.62 708 ARG A CA 1
ATOM 5649 C C . ARG A 1 708 ? -33.844 -16.391 -7.793 1 92.62 708 ARG A C 1
ATOM 5651 O O . ARG A 1 708 ? -33.375 -15.547 -8.547 1 92.62 708 ARG A O 1
ATOM 5658 N N . GLU A 1 709 ? -34.469 -16.125 -6.719 1 92.31 709 GLU A N 1
ATOM 5659 C CA . GLU A 1 709 ? -34.875 -14.758 -6.426 1 92.31 709 GLU A CA 1
ATOM 5660 C C . GLU A 1 709 ? -33.781 -14.016 -5.664 1 92.31 709 GLU A C 1
ATOM 5662 O O . GLU A 1 709 ? -33.781 -12.789 -5.574 1 92.31 709 GLU A O 1
ATOM 5667 N N . ASN A 1 710 ? -32.812 -14.773 -5.168 1 93.5 710 ASN A N 1
ATOM 5668 C CA . ASN A 1 710 ? -31.828 -14.141 -4.293 1 93.5 710 ASN A CA 1
ATOM 5669 C C . ASN A 1 710 ? -30.406 -14.477 -4.719 1 93.5 710 ASN A C 1
ATOM 5671 O O . ASN A 1 710 ? -29.578 -14.852 -3.887 1 93.5 710 ASN A O 1
ATOM 5675 N N . GLN A 1 711 ? -30.125 -14.312 -5.996 1 92.88 711 GLN A N 1
ATOM 5676 C CA . GLN A 1 711 ? -28.781 -14.594 -6.496 1 92.88 711 GLN A CA 1
ATOM 5677 C C . GLN A 1 711 ? -27.812 -13.453 -6.176 1 92.88 711 GLN A C 1
ATOM 5679 O O . GLN A 1 711 ? -26.625 -13.672 -5.992 1 92.88 711 GLN A O 1
ATOM 5684 N N . SER A 1 712 ? -28.328 -12.258 -6.215 1 92.62 712 SER A N 1
ATOM 5685 C CA . SER A 1 712 ? -27.516 -11.07 -5.941 1 92.62 712 SER A CA 1
ATOM 5686 C C . SER A 1 712 ? -28.344 -9.992 -5.238 1 92.62 712 SER A C 1
ATOM 5688 O O . SER A 1 712 ? -29.578 -10.047 -5.246 1 92.62 712 SER A O 1
ATOM 5690 N N . LEU A 1 713 ? -27.641 -9.133 -4.613 1 91.75 713 LEU A N 1
ATOM 5691 C CA . LEU A 1 713 ? -28.281 -8.102 -3.801 1 91.75 713 LEU A CA 1
ATOM 5692 C C . LEU A 1 713 ? -27.766 -6.719 -4.184 1 91.75 713 LEU A C 1
ATOM 5694 O O . LEU A 1 713 ? -26.656 -6.586 -4.715 1 91.75 713 LEU A O 1
ATOM 5698 N N . GLY A 1 714 ? -28.625 -5.68 -3.91 1 86.81 714 GLY A N 1
ATOM 5699 C CA . GLY A 1 714 ? -28.234 -4.301 -4.172 1 86.81 714 GLY A CA 1
ATOM 5700 C C . GLY A 1 714 ? -29.172 -3.594 -5.141 1 86.81 714 GLY A C 1
ATOM 5701 O O . GLY A 1 714 ? -30.344 -3.973 -5.273 1 86.81 714 GLY A O 1
ATOM 5702 N N . LYS A 1 715 ? -28.562 -2.498 -5.734 1 79.69 715 LYS A N 1
ATOM 5703 C CA . LYS A 1 715 ? -29.328 -1.743 -6.723 1 79.69 715 LYS A CA 1
ATOM 5704 C C . LYS A 1 715 ? -29.219 -2.381 -8.102 1 79.69 715 LYS A C 1
ATOM 5706 O O . LYS A 1 715 ? -28.141 -2.838 -8.5 1 79.69 715 LYS A O 1
ATOM 5711 N N . LYS A 1 716 ? -30.344 -2.361 -8.766 1 78.75 716 LYS A N 1
ATOM 5712 C CA . LYS A 1 716 ? -30.375 -2.969 -10.094 1 78.75 716 LYS A CA 1
ATOM 5713 C C . LYS A 1 716 ? -29.266 -2.41 -10.984 1 78.75 716 LYS A C 1
ATOM 5715 O O . LYS A 1 716 ? -29.031 -1.2 -11 1 78.75 716 LYS A O 1
ATOM 5720 N N . GLY A 1 717 ? -28.641 -3.25 -11.711 1 77.62 717 GLY A N 1
ATOM 5721 C CA . GLY A 1 717 ? -27.547 -2.873 -12.578 1 77.62 717 GLY A CA 1
ATOM 5722 C C . GLY A 1 717 ? -26.188 -2.908 -11.883 1 77.62 717 GLY A C 1
ATOM 5723 O O . GLY A 1 717 ? -25.156 -2.943 -12.547 1 77.62 717 GLY A O 1
ATOM 5724 N N . LYS A 1 718 ? -26.219 -2.957 -10.555 1 83.44 718 LYS A N 1
ATOM 5725 C CA . LYS A 1 718 ? -24.984 -2.969 -9.781 1 83.44 718 LYS A CA 1
ATOM 5726 C C . LYS A 1 718 ? -25.047 -3.996 -8.656 1 83.44 718 LYS A C 1
ATOM 5728 O O . LYS A 1 718 ? -24.375 -3.846 -7.633 1 83.44 718 LYS A O 1
ATOM 5733 N N . MET A 1 719 ? -25.859 -4.949 -8.867 1 91.19 719 MET A N 1
ATOM 5734 C CA . MET A 1 719 ? -26.031 -5.961 -7.824 1 91.19 719 MET A CA 1
ATOM 5735 C C . MET A 1 719 ? -24.797 -6.871 -7.762 1 91.19 719 MET A C 1
ATOM 5737 O O . MET A 1 719 ? -24.062 -6.988 -8.734 1 91.19 719 MET A O 1
ATOM 5741 N N . GLU A 1 720 ? -24.578 -7.355 -6.633 1 92.75 720 GLU A N 1
ATOM 5742 C CA . GLU A 1 720 ? -23.484 -8.297 -6.391 1 92.75 720 GLU A CA 1
ATOM 5743 C C . GLU A 1 720 ? -23.938 -9.453 -5.504 1 92.75 720 GLU A C 1
ATOM 5745 O O . GLU A 1 720 ? -24.906 -9.328 -4.758 1 92.75 720 GLU A O 1
ATOM 5750 N N . ASP A 1 721 ? -23.297 -10.523 -5.668 1 95.56 721 ASP A N 1
ATOM 5751 C CA . ASP A 1 721 ? -23.578 -11.648 -4.789 1 95.56 721 ASP A CA 1
ATOM 5752 C C . ASP A 1 721 ? -22.984 -11.43 -3.396 1 95.56 721 ASP A C 1
ATOM 5754 O O . ASP A 1 721 ? -22.328 -10.422 -3.152 1 95.56 721 ASP A O 1
ATOM 5758 N N . MET A 1 722 ? -23.266 -12.312 -2.518 1 95.38 722 MET A N 1
ATOM 5759 C CA . MET A 1 722 ? -22.969 -12.148 -1.097 1 95.38 722 MET A CA 1
ATOM 5760 C C . MET A 1 722 ? -21.469 -12.117 -0.853 1 95.38 722 MET A C 1
ATOM 5762 O O . MET A 1 722 ? -21 -11.484 0.099 1 95.38 722 MET A O 1
ATOM 5766 N N . ASP A 1 723 ? -20.672 -12.781 -1.646 1 93.88 723 ASP A N 1
ATOM 5767 C CA . ASP A 1 723 ? -19.234 -12.773 -1.442 1 93.88 723 ASP A CA 1
ATOM 5768 C C . ASP A 1 723 ? -18.656 -11.383 -1.675 1 93.88 723 ASP A C 1
ATOM 5770 O O . ASP A 1 723 ? -17.828 -10.906 -0.887 1 93.88 723 ASP A O 1
ATOM 5774 N N . PHE A 1 724 ? -19.125 -10.695 -2.719 1 93.06 724 PHE A N 1
ATOM 5775 C CA . PHE A 1 724 ? -18.656 -9.336 -2.98 1 93.06 724 PHE A CA 1
ATOM 5776 C C . PHE A 1 724 ? -19.25 -8.352 -1.984 1 93.06 724 PHE A C 1
ATOM 5778 O O . PHE A 1 724 ? -18.625 -7.359 -1.626 1 93.06 724 PHE A O 1
ATOM 5785 N N . GLN A 1 725 ? -20.469 -8.672 -1.549 1 93.88 725 GLN A N 1
ATOM 5786 C CA . GLN A 1 725 ? -21.047 -7.855 -0.484 1 93.88 725 GLN A CA 1
ATOM 5787 C C . GLN A 1 725 ? -20.219 -7.949 0.792 1 93.88 725 GLN A C 1
ATOM 5789 O O . GLN A 1 725 ? -20.047 -6.953 1.499 1 93.88 725 GLN A O 1
ATOM 5794 N N . LEU A 1 726 ? -19.797 -9.133 1.059 1 94.75 726 LEU A N 1
ATOM 5795 C CA . LEU A 1 726 ? -18.953 -9.352 2.223 1 94.75 726 LEU A CA 1
ATOM 5796 C C . LEU A 1 726 ? -17.641 -8.57 2.092 1 94.75 726 LEU A C 1
ATOM 5798 O O . LEU A 1 726 ? -17.141 -8.039 3.078 1 94.75 726 LEU A O 1
ATOM 5802 N N . GLU A 1 727 ? -17.062 -8.516 0.915 1 91 727 GLU A N 1
ATOM 5803 C CA . GLU A 1 727 ? -15.852 -7.742 0.691 1 91 727 GLU A CA 1
ATOM 5804 C C . GLU A 1 727 ? -16.062 -6.266 1.014 1 91 727 GLU A C 1
ATOM 5806 O O . GLU A 1 727 ? -15.172 -5.602 1.544 1 91 727 GLU A O 1
ATOM 5811 N N . ASN A 1 728 ? -17.234 -5.797 0.659 1 89.88 728 ASN A N 1
ATOM 5812 C CA . ASN A 1 728 ? -17.578 -4.414 0.979 1 89.88 728 ASN A CA 1
ATOM 5813 C C . ASN A 1 728 ? -17.656 -4.191 2.486 1 89.88 728 ASN A C 1
ATOM 5815 O O . ASN A 1 728 ? -17.203 -3.17 2.998 1 89.88 728 ASN A O 1
ATOM 5819 N N . VAL A 1 729 ? -18.281 -5.148 3.141 1 92.19 729 VAL A N 1
ATOM 5820 C CA . VAL A 1 729 ? -18.391 -5.086 4.594 1 92.19 729 VAL A CA 1
ATOM 5821 C C . VAL A 1 729 ? -17 -5.105 5.219 1 92.19 729 VAL A C 1
ATOM 5823 O O . VAL A 1 729 ? -16.719 -4.34 6.141 1 92.19 729 VAL A O 1
ATOM 5826 N N . ASN A 1 730 ? -16.219 -5.973 4.715 1 90.62 730 ASN A N 1
ATOM 5827 C CA . ASN A 1 730 ? -14.844 -6.09 5.219 1 90.62 730 ASN A CA 1
ATOM 5828 C C . ASN A 1 730 ? -14.062 -4.797 5.016 1 90.62 730 ASN A C 1
ATOM 5830 O O . ASN A 1 730 ? -13.305 -4.379 5.895 1 90.62 730 ASN A O 1
ATOM 5834 N N . LYS A 1 731 ? -14.164 -4.207 3.898 1 89.56 731 LYS A N 1
ATOM 5835 C CA . LYS A 1 731 ? -13.492 -2.945 3.611 1 89.56 731 LYS A CA 1
ATOM 5836 C C . LYS A 1 731 ? -13.922 -1.856 4.59 1 89.56 731 LYS A C 1
ATOM 5838 O O . LYS A 1 731 ? -13.094 -1.084 5.07 1 89.56 731 LYS A O 1
ATOM 5843 N N . ARG A 1 732 ? -15.203 -1.788 4.844 1 91.38 732 ARG A N 1
ATOM 5844 C CA . ARG A 1 732 ? -15.727 -0.809 5.793 1 91.38 732 ARG A CA 1
ATOM 5845 C C . ARG A 1 732 ? -15.219 -1.09 7.203 1 91.38 732 ARG A C 1
ATOM 5847 O O . ARG A 1 732 ? -14.875 -0.164 7.941 1 91.38 732 ARG A O 1
ATOM 5854 N N . SER A 1 733 ? -15.195 -2.346 7.523 1 92.12 733 SER A N 1
ATOM 5855 C CA . SER A 1 733 ? -14.734 -2.713 8.859 1 92.12 733 SER A CA 1
ATOM 5856 C C . SER A 1 733 ? -13.266 -2.359 9.055 1 92.12 733 SER A C 1
ATOM 5858 O O . SER A 1 733 ? -12.867 -1.875 10.117 1 92.12 733 SER A O 1
ATOM 5860 N N . LYS A 1 734 ? -12.492 -2.602 8.094 1 89.5 734 LYS A N 1
ATOM 5861 C CA . LYS A 1 734 ? -11.055 -2.354 8.164 1 89.5 734 LYS A CA 1
ATOM 5862 C C . LYS A 1 734 ? -10.766 -0.871 8.367 1 89.5 734 LYS A C 1
ATOM 5864 O O . LYS A 1 734 ? -9.758 -0.509 8.984 1 89.5 734 LYS A O 1
ATOM 5869 N N . SER A 1 735 ? -11.602 -0.017 7.84 1 91 735 SER A N 1
ATOM 5870 C CA . SER A 1 735 ? -11.406 1.426 7.941 1 91 735 SER A CA 1
ATOM 5871 C C . SER A 1 735 ? -11.477 1.891 9.391 1 91 735 SER A C 1
ATOM 5873 O O . SER A 1 735 ? -11.008 2.984 9.719 1 91 735 SER A O 1
ATOM 5875 N N . TRP A 1 736 ? -12.031 1.059 10.242 1 93.94 736 TRP A N 1
ATOM 5876 C CA . TRP A 1 736 ? -12.211 1.45 11.641 1 93.94 736 TRP A CA 1
ATOM 5877 C C . TRP A 1 736 ? -11.141 0.813 12.523 1 93.94 736 TRP A C 1
ATOM 5879 O O . TRP A 1 736 ? -10.969 1.206 13.68 1 93.94 736 TRP A O 1
ATOM 5889 N N . ASN A 1 737 ? -10.453 -0.19 12.023 1 89.69 737 ASN A N 1
ATOM 5890 C CA . ASN A 1 737 ? -9.406 -0.863 12.789 1 89.69 737 ASN A CA 1
ATOM 5891 C C . ASN A 1 737 ? -8.102 -0.081 12.758 1 89.69 737 ASN A C 1
ATOM 5893 O O . ASN A 1 737 ? -7.809 0.612 11.781 1 89.69 737 ASN A O 1
ATOM 5897 N N . PRO A 1 738 ? -7.402 -0.132 13.852 1 84.94 738 PRO A N 1
ATOM 5898 C CA . PRO A 1 738 ? -6.121 0.583 13.891 1 84.94 738 PRO A CA 1
ATOM 5899 C C . PRO A 1 738 ? -5.098 0.017 12.906 1 84.94 738 PRO A C 1
ATOM 5901 O O . PRO A 1 738 ? -5.176 -1.157 12.539 1 84.94 738 PRO A O 1
ATOM 5904 N N . VAL A 1 739 ? -4.168 0.937 12.531 1 80.81 739 VAL A N 1
ATOM 5905 C CA . VAL A 1 739 ? -3.068 0.5 11.672 1 80.81 739 VAL A CA 1
ATOM 5906 C C . VAL A 1 739 ? -2.17 -0.468 12.438 1 80.81 739 VAL A C 1
ATOM 5908 O O . VAL A 1 739 ? -1.976 -0.321 13.648 1 80.81 739 VAL A O 1
ATOM 5911 N N . GLY A 1 740 ? -1.627 -1.353 11.766 1 77.12 740 GLY A N 1
ATOM 5912 C CA . GLY A 1 740 ? -0.878 -2.432 12.391 1 77.12 740 GLY A CA 1
ATOM 5913 C C . GLY A 1 740 ? -1.65 -3.734 12.453 1 77.12 740 GLY A C 1
ATOM 5914 O O . GLY A 1 740 ? -2.344 -4.098 11.5 1 77.12 740 GLY A O 1
ATOM 5915 N N . VAL A 1 741 ? -1.525 -4.43 13.602 1 75.62 741 VAL A N 1
ATOM 5916 C CA . VAL A 1 741 ? -2.221 -5.703 13.75 1 75.62 741 VAL A CA 1
ATOM 5917 C C . VAL A 1 741 ? -3.352 -5.559 14.766 1 75.62 741 VAL A C 1
ATOM 5919 O O . VAL A 1 741 ? -3.115 -5.582 15.977 1 75.62 741 VAL A O 1
ATOM 5922 N N . PRO A 1 742 ? -4.539 -5.359 14.273 1 83.94 742 PRO A N 1
ATOM 5923 C CA . PRO A 1 742 ? -5.664 -5.277 15.203 1 83.94 742 PRO A CA 1
ATOM 5924 C C . PRO A 1 742 ? -5.844 -6.551 16.016 1 83.94 742 PRO A C 1
ATOM 5926 O O . PRO A 1 742 ? -5.578 -7.652 15.531 1 83.94 742 PRO A O 1
ATOM 5929 N N . THR A 1 743 ? -6.273 -6.5 17.25 1 83.62 743 THR A N 1
ATOM 5930 C CA . THR A 1 743 ? -6.559 -7.645 18.109 1 83.62 743 THR A CA 1
ATOM 5931 C C . THR A 1 743 ? -7.906 -8.266 17.75 1 83.62 743 THR A C 1
ATOM 5933 O O . THR A 1 743 ? -8.68 -7.68 17 1 83.62 743 THR A O 1
ATOM 5936 N N . GLU A 1 744 ? -8.188 -9.477 18.281 1 87.12 744 GLU A N 1
ATOM 5937 C CA . GLU A 1 744 ? -9.484 -10.117 18.094 1 87.12 744 GLU A CA 1
ATOM 5938 C C . GLU A 1 744 ? -10.609 -9.266 18.672 1 87.12 744 GLU A C 1
ATOM 5940 O O . GLU A 1 744 ? -11.688 -9.164 18.062 1 87.12 744 GLU A O 1
ATOM 5945 N N . GLU A 1 745 ? -10.281 -8.609 19.75 1 89.56 745 GLU A N 1
ATOM 5946 C CA . GLU A 1 745 ? -11.273 -7.754 20.391 1 89.56 745 GLU A CA 1
ATOM 5947 C C . GLU A 1 745 ? -11.586 -6.535 19.531 1 89.56 745 GLU A C 1
ATOM 5949 O O . GLU A 1 745 ? -12.734 -6.09 19.469 1 89.56 745 GLU A O 1
ATOM 5954 N N . ASP A 1 746 ? -10.57 -5.984 18.875 1 90.12 746 ASP A N 1
ATOM 5955 C CA . ASP A 1 746 ? -10.773 -4.848 17.984 1 90.12 746 ASP A CA 1
ATOM 5956 C C . ASP A 1 746 ? -11.719 -5.207 16.844 1 90.12 746 ASP A C 1
ATOM 5958 O O . ASP A 1 746 ? -12.633 -4.445 16.516 1 90.12 746 ASP A O 1
ATOM 5962 N N . TRP A 1 747 ? -11.5 -6.359 16.312 1 90.81 747 TRP A N 1
ATOM 5963 C CA . TRP A 1 747 ? -12.344 -6.824 15.211 1 90.81 747 TRP A CA 1
ATOM 5964 C C . TRP A 1 747 ? -13.781 -7.035 15.68 1 90.81 747 TRP A C 1
ATOM 5966 O O . TRP A 1 747 ? -14.727 -6.605 15.023 1 90.81 747 TRP A O 1
ATOM 5976 N N . MET A 1 748 ? -13.938 -7.688 16.812 1 93.19 748 MET A N 1
ATOM 5977 C CA . MET A 1 748 ? -15.266 -7.961 17.359 1 93.19 748 MET A CA 1
ATOM 5978 C C . MET A 1 748 ? -16.031 -6.668 17.625 1 93.19 748 MET A C 1
ATOM 5980 O O . MET A 1 748 ? -17.203 -6.543 17.234 1 93.19 748 MET A O 1
ATOM 5984 N N . ARG A 1 749 ? -15.367 -5.77 18.172 1 94.06 749 ARG A N 1
ATOM 5985 C CA . ARG A 1 749 ? -15.992 -4.484 18.469 1 94.06 749 ARG A CA 1
ATOM 5986 C C . ARG A 1 749 ? -16.406 -3.762 17.203 1 94.06 749 ARG A C 1
ATOM 5988 O O . ARG A 1 749 ? -17.5 -3.193 17.125 1 94.06 749 ARG A O 1
ATOM 5995 N N . THR A 1 750 ? -15.523 -3.727 16.266 1 94.06 750 THR A N 1
ATOM 5996 C CA . THR A 1 750 ? -15.812 -3.055 15.008 1 94.06 750 THR A CA 1
ATOM 5997 C C . THR A 1 750 ? -17.016 -3.697 14.312 1 94.06 750 THR A C 1
ATOM 5999 O O . THR A 1 750 ? -17.938 -2.998 13.875 1 94.06 750 THR A O 1
ATOM 6002 N N . PHE A 1 751 ? -17.016 -5.012 14.242 1 95.44 751 PHE A N 1
ATOM 6003 C CA . PHE A 1 751 ? -18.094 -5.707 13.562 1 95.44 751 PHE A CA 1
ATOM 6004 C C . PHE A 1 751 ? -19.422 -5.484 14.281 1 95.44 751 PHE A C 1
ATOM 6006 O O . PHE A 1 751 ? -20.453 -5.234 13.648 1 95.44 751 PHE A O 1
ATOM 6013 N N . ARG A 1 752 ? -19.453 -5.52 15.586 1 96.19 752 ARG A N 1
ATOM 6014 C CA . ARG A 1 752 ? -20.672 -5.414 16.375 1 96.19 752 ARG A CA 1
ATOM 6015 C C . ARG A 1 752 ? -21.219 -3.994 16.344 1 96.19 752 ARG A C 1
ATOM 6017 O O . ARG A 1 752 ? -22.406 -3.777 16.609 1 96.19 752 ARG A O 1
ATOM 6024 N N . ASN A 1 753 ? -20.375 -3.027 16.016 1 95.81 753 ASN A N 1
ATOM 6025 C CA . ASN A 1 753 ? -20.828 -1.638 16 1 95.81 753 ASN A CA 1
ATOM 6026 C C . ASN A 1 753 ? -20.766 -1.041 14.594 1 95.81 753 ASN A C 1
ATOM 6028 O O . ASN A 1 753 ? -20.891 0.174 14.422 1 95.81 753 ASN A O 1
ATOM 6032 N N . LEU A 1 754 ? -20.531 -1.838 13.578 1 95.12 754 LEU A N 1
ATOM 6033 C CA . LEU A 1 754 ? -20.266 -1.346 12.227 1 95.12 754 LEU A CA 1
ATOM 6034 C C . LEU A 1 754 ? -21.438 -0.536 11.703 1 95.12 754 LEU A C 1
ATOM 6036 O O . LEU A 1 754 ? -21.25 0.511 11.078 1 95.12 754 LEU A O 1
ATOM 6040 N N . LYS A 1 755 ? -22.609 -0.965 11.898 1 91.44 755 LYS A N 1
ATOM 6041 C CA . LYS A 1 755 ? -23.797 -0.26 11.422 1 91.44 755 LYS A CA 1
ATOM 6042 C C . LYS A 1 755 ? -23.859 1.146 12.008 1 91.44 755 LYS A C 1
ATOM 6044 O O . LYS A 1 755 ? -24.109 2.115 11.289 1 91.44 755 LYS A O 1
ATOM 6049 N N . LYS A 1 756 ? -23.672 1.242 13.281 1 92.69 756 LYS A N 1
ATOM 6050 C CA . LYS A 1 756 ? -23.719 2.537 13.953 1 92.69 756 LYS A CA 1
ATOM 6051 C C . LYS A 1 756 ? -22.578 3.434 13.5 1 92.69 756 LYS A C 1
ATOM 6053 O O . LYS A 1 756 ? -22.75 4.645 13.352 1 92.69 756 LYS A O 1
ATOM 6058 N N . LEU A 1 757 ? -21.438 2.85 13.367 1 94.69 757 LEU A N 1
ATOM 6059 C CA . LEU A 1 757 ? -20.281 3.6 12.914 1 94.69 757 LEU A CA 1
ATOM 6060 C C . LEU A 1 757 ? -20.484 4.133 11.508 1 94.69 757 LEU A C 1
ATOM 6062 O O . LEU A 1 757 ? -20.141 5.281 11.211 1 94.69 757 LEU A O 1
ATOM 6066 N N . ASP A 1 758 ? -21.047 3.33 10.672 1 92.06 758 ASP A N 1
ATOM 6067 C CA . ASP A 1 758 ? -21.359 3.756 9.312 1 92.06 758 ASP A CA 1
ATOM 6068 C C . ASP A 1 758 ? -22.406 4.871 9.305 1 92.06 758 ASP A C 1
ATOM 6070 O O . ASP A 1 758 ? -22.328 5.797 8.5 1 92.06 758 ASP A O 1
ATOM 6074 N N . GLN A 1 759 ? -23.359 4.727 10.164 1 91.25 759 GLN A N 1
ATOM 6075 C CA . GLN A 1 759 ? -24.375 5.77 10.289 1 91.25 759 GLN A CA 1
ATOM 6076 C C . GLN A 1 759 ? -23.75 7.098 10.703 1 91.25 759 GLN A C 1
ATOM 6078 O O . GLN A 1 759 ? -24.078 8.148 10.156 1 91.25 759 GLN A O 1
ATOM 6083 N N . LEU A 1 760 ? -22.922 7.012 11.664 1 93.44 760 LEU A N 1
ATOM 6084 C CA . LEU A 1 760 ? -22.234 8.219 12.109 1 93.44 760 LEU A CA 1
ATOM 6085 C C . LEU A 1 760 ? -21.484 8.875 10.953 1 93.44 760 LEU A C 1
ATOM 6087 O O . LEU A 1 760 ? -21.578 10.086 10.766 1 93.44 760 LEU A O 1
ATOM 6091 N N . ARG A 1 761 ? -20.75 8.07 10.234 1 94.12 761 ARG A N 1
ATOM 6092 C CA . ARG A 1 761 ? -19.984 8.57 9.094 1 94.12 761 ARG A CA 1
ATOM 6093 C C . ARG A 1 761 ? -20.906 9.266 8.086 1 94.12 761 ARG A C 1
ATOM 6095 O O . ARG A 1 761 ? -20.609 10.383 7.652 1 94.12 761 ARG A O 1
ATOM 6102 N N . CYS A 1 762 ? -21.969 8.664 7.773 1 91.69 762 CYS A N 1
ATOM 6103 C CA . CYS A 1 762 ? -22.906 9.211 6.797 1 91.69 762 CYS A CA 1
ATOM 6104 C C . CYS A 1 762 ? -23.531 10.516 7.297 1 91.69 762 CYS A C 1
ATOM 6106 O O . CYS A 1 762 ? -23.625 11.484 6.547 1 91.69 762 CYS A O 1
ATOM 6108 N N . GLU A 1 763 ? -23.906 10.531 8.555 1 92.31 763 GLU A N 1
ATOM 6109 C CA . GLU A 1 763 ? -24.547 11.703 9.148 1 92.31 763 GLU A CA 1
ATOM 6110 C C . GLU A 1 763 ? -23.578 12.891 9.188 1 92.31 763 GLU A C 1
ATOM 6112 O O . GLU A 1 763 ? -23.969 14.016 8.891 1 92.31 763 GLU A O 1
ATOM 6117 N N . VAL A 1 764 ? -22.391 12.633 9.586 1 94.25 764 VAL A N 1
ATOM 6118 C CA . VAL A 1 764 ? -21.406 13.703 9.656 1 94.25 764 VAL A CA 1
ATOM 6119 C C . VAL A 1 764 ? -21.156 14.281 8.266 1 94.25 764 VAL A C 1
ATOM 6121 O O . VAL A 1 764 ? -21.156 15.5 8.078 1 94.25 764 VAL A O 1
ATOM 6124 N N . LEU A 1 765 ? -20.969 13.469 7.305 1 94.19 765 LEU A N 1
ATOM 6125 C CA . LEU A 1 765 ? -20.734 13.906 5.934 1 94.19 765 LEU A CA 1
ATOM 6126 C C . LEU A 1 765 ? -21.922 14.695 5.402 1 94.19 765 LEU A C 1
ATOM 6128 O O . LEU A 1 765 ? -21.734 15.727 4.75 1 94.19 765 LEU A O 1
ATOM 6132 N N . GLU A 1 766 ? -23.047 14.219 5.707 1 91.06 766 GLU A N 1
ATOM 6133 C CA . GLU A 1 766 ? -24.266 14.906 5.266 1 91.06 766 GLU A CA 1
ATOM 6134 C C . GLU A 1 766 ? -24.375 16.281 5.914 1 91.06 766 GLU A C 1
ATOM 6136 O O . GLU A 1 766 ? -24.688 17.266 5.242 1 91.06 766 GLU A O 1
ATOM 6141 N N . ARG A 1 767 ? -24.109 16.328 7.148 1 92.12 767 ARG A N 1
ATOM 6142 C CA . ARG A 1 767 ? -24.203 17.594 7.883 1 92.12 767 ARG A CA 1
ATOM 6143 C C . ARG A 1 767 ? -23.203 18.609 7.344 1 92.12 767 ARG A C 1
ATOM 6145 O O . ARG A 1 767 ? -23.5 19.812 7.305 1 92.12 767 ARG A O 1
ATOM 6152 N N . ILE A 1 768 ? -22.031 18.125 6.957 1 92.19 768 ILE A N 1
ATOM 6153 C CA . ILE A 1 768 ? -20.984 19.016 6.469 1 92.19 768 ILE A CA 1
ATOM 6154 C C . ILE A 1 768 ? -21.234 19.359 5.004 1 92.19 768 ILE A C 1
ATOM 6156 O O . ILE A 1 768 ? -20.625 20.266 4.457 1 92.19 768 ILE A O 1
ATOM 6160 N N . GLY A 1 769 ? -22.141 18.641 4.352 1 88.56 769 GLY A N 1
ATOM 6161 C CA . GLY A 1 769 ? -22.453 18.875 2.951 1 88.56 769 GLY A CA 1
ATOM 6162 C C . GLY A 1 769 ? -21.531 18.125 1.999 1 88.56 769 GLY A C 1
ATOM 6163 O O . GLY A 1 769 ? -21.219 18.641 0.921 1 88.56 769 GLY A O 1
ATOM 6164 N N . CYS A 1 770 ? -20.984 17.109 2.451 1 89.56 770 CYS A N 1
ATOM 6165 C CA . CYS A 1 770 ? -20.094 16.281 1.64 1 89.56 770 CYS A CA 1
ATOM 6166 C C . CYS A 1 770 ? -20.766 14.961 1.276 1 89.56 770 CYS A C 1
ATOM 6168 O O . CYS A 1 770 ? -21.422 14.344 2.115 1 89.56 770 CYS A O 1
ATOM 6170 N N . ASN A 1 771 ? -20.562 14.625 0.023 1 81.44 771 ASN A N 1
ATOM 6171 C CA . ASN A 1 771 ? -21.094 13.336 -0.39 1 81.44 771 ASN A CA 1
ATOM 6172 C C . ASN A 1 771 ? -20.156 12.188 0.001 1 81.44 771 ASN A C 1
ATOM 6174 O O . ASN A 1 771 ? -18.938 12.312 -0.115 1 81.44 771 ASN A O 1
ATOM 6178 N N . ASP A 1 772 ? -20.703 11.18 0.53 1 80.44 772 ASP A N 1
ATOM 6179 C CA . ASP A 1 772 ? -19.906 9.992 0.793 1 80.44 772 ASP A CA 1
ATOM 6180 C C . ASP A 1 772 ? -19.578 9.258 -0.502 1 80.44 772 ASP A C 1
ATOM 6182 O O . ASP A 1 772 ? -20.469 8.758 -1.186 1 80.44 772 ASP A O 1
ATOM 6186 N N . PRO A 1 773 ? -18.297 9.195 -0.75 1 76.94 773 PRO A N 1
ATOM 6187 C CA . PRO A 1 773 ? -17.922 8.523 -1.994 1 76.94 773 PRO A CA 1
ATOM 6188 C C . PRO A 1 773 ? -18.391 7.07 -2.045 1 76.94 773 PRO A C 1
ATOM 6190 O O . PRO A 1 773 ? -18.531 6.504 -3.131 1 76.94 773 PRO A O 1
ATOM 6193 N N . ARG A 1 774 ? -18.812 6.539 -0.985 1 70.12 774 ARG A N 1
ATOM 6194 C CA . ARG A 1 774 ? -19.219 5.141 -0.927 1 70.12 774 ARG A CA 1
ATOM 6195 C C . ARG A 1 774 ? -20.625 4.961 -1.464 1 70.12 774 ARG A C 1
ATOM 6197 O O . ARG A 1 774 ? -21.031 3.852 -1.825 1 70.12 774 ARG A O 1
ATOM 6204 N N . LEU A 1 775 ? -21.281 6.043 -1.414 1 64.25 775 LEU A N 1
ATOM 6205 C CA . LEU A 1 775 ? -22.688 5.969 -1.774 1 64.25 775 LEU A CA 1
ATOM 6206 C C . LEU A 1 775 ? -22.922 6.492 -3.188 1 64.25 775 LEU A C 1
ATOM 6208 O O . LEU A 1 775 ? -24.031 6.391 -3.721 1 64.25 775 LEU A O 1
ATOM 6212 N N . LEU A 1 776 ? -21.891 7.223 -3.711 1 59.09 776 LEU A N 1
ATOM 6213 C CA . LEU A 1 776 ? -22.062 7.793 -5.043 1 59.09 776 LEU A CA 1
ATOM 6214 C C . LEU A 1 776 ? -22.188 6.695 -6.094 1 59.09 776 LEU A C 1
ATOM 6216 O O . LEU A 1 776 ? -21.484 5.691 -6.039 1 59.09 776 LEU A O 1
ATOM 6220 N N . PRO A 1 777 ? -23.406 6.766 -6.867 1 49.66 777 PRO A N 1
ATOM 6221 C CA . PRO A 1 777 ? -23.547 5.797 -7.957 1 49.66 777 PRO A CA 1
ATOM 6222 C C . PRO A 1 777 ? -22.344 5.762 -8.883 1 49.66 777 PRO A C 1
ATOM 6224 O O . PRO A 1 777 ? -21.703 6.793 -9.102 1 49.66 777 PRO A O 1
ATOM 6227 N N . ASN A 1 778 ? -21.578 4.793 -8.867 1 48.81 778 ASN A N 1
ATOM 6228 C CA . ASN A 1 778 ? -20.484 4.633 -9.828 1 48.81 778 ASN A CA 1
ATOM 6229 C C . ASN A 1 778 ? -20.891 5.078 -11.227 1 48.81 778 ASN A C 1
ATOM 6231 O O . ASN A 1 778 ? -21.422 4.285 -12.008 1 48.81 778 ASN A O 1
ATOM 6235 N N . THR A 1 779 ? -21.672 6.098 -11.328 1 43.12 779 THR A N 1
ATOM 6236 C CA . THR A 1 779 ? -22.062 6.375 -12.711 1 43.12 779 THR A CA 1
ATOM 6237 C C . THR A 1 779 ? -20.938 5.996 -13.672 1 43.12 779 THR A C 1
ATOM 6239 O O . THR A 1 779 ? -21.188 5.336 -14.688 1 43.12 779 THR A O 1
ATOM 6242 N N . GLU A 1 780 ? -19.938 6.918 -13.93 1 44.28 780 GLU A N 1
ATOM 6243 C CA . GLU A 1 780 ? -18.938 6.688 -14.961 1 44.28 780 GLU A CA 1
ATOM 6244 C C . GLU A 1 780 ? -17.891 5.676 -14.508 1 44.28 780 GLU A C 1
ATOM 6246 O O . GLU A 1 780 ? -17.156 5.922 -13.539 1 44.28 780 GLU A O 1
ATOM 6251 N N . SER A 1 781 ? -18.328 4.508 -14.477 1 45.69 781 SER A N 1
ATOM 6252 C CA . SER A 1 781 ? -17.422 3.438 -14.086 1 45.69 781 SER A CA 1
ATOM 6253 C C . SER A 1 781 ? -15.992 3.748 -14.5 1 45.69 781 SER A C 1
ATOM 6255 O O . SER A 1 781 ? -15.719 3.982 -15.672 1 45.69 781 SER A O 1
ATOM 6257 N N . ARG A 1 782 ? -15.273 4.195 -13.75 1 47.62 782 ARG A N 1
ATOM 6258 C CA . ARG A 1 782 ? -13.844 4.445 -13.914 1 47.62 782 ARG A CA 1
ATOM 6259 C C . ARG A 1 782 ? -13.203 3.395 -14.812 1 47.62 782 ARG A C 1
ATOM 6261 O O . ARG A 1 782 ? -12.117 3.609 -15.352 1 47.62 782 ARG A O 1
ATOM 6268 N N . HIS A 1 783 ? -13.891 2.154 -14.805 1 48.09 783 HIS A N 1
ATOM 6269 C CA . HIS A 1 783 ? -13.266 1.036 -15.5 1 48.09 783 HIS A CA 1
ATOM 6270 C C . HIS A 1 783 ? -13.867 0.839 -16.891 1 48.09 783 HIS A C 1
ATOM 6272 O O . HIS A 1 783 ? -13.664 -0.201 -17.516 1 48.09 783 HIS A O 1
ATOM 6278 N N . ASP A 1 784 ? -14.719 1.771 -17.328 1 48.56 784 ASP A N 1
ATOM 6279 C CA . ASP A 1 784 ? -15.344 1.514 -18.625 1 48.56 784 ASP A CA 1
ATOM 6280 C C . ASP A 1 784 ? -14.32 1.632 -19.75 1 48.56 784 ASP A C 1
ATOM 6282 O O . ASP A 1 784 ? -13.453 2.51 -19.719 1 48.56 784 ASP A O 1
ATOM 6286 N N . VAL A 1 785 ? -14.242 0.497 -20.422 1 57.56 785 VAL A N 1
ATOM 6287 C CA . VAL A 1 785 ? -13.383 0.263 -21.578 1 57.56 785 VAL A CA 1
ATOM 6288 C C . VAL A 1 785 ? -13.484 1.443 -22.547 1 57.56 785 VAL A C 1
ATOM 6290 O O . VAL A 1 785 ? -14.57 1.752 -23.047 1 57.56 785 VAL A O 1
ATOM 6293 N N . LYS A 1 786 ? -12.32 2.043 -22.578 1 69 786 LYS A N 1
ATOM 6294 C CA . LYS A 1 786 ? -12.305 3.244 -23.406 1 69 786 LYS A CA 1
ATOM 6295 C C . LYS A 1 786 ? -12.141 2.893 -24.891 1 69 786 LYS A C 1
ATOM 6297 O O . LYS A 1 786 ? -11.445 1.933 -25.219 1 69 786 LYS A O 1
ATOM 6302 N N . GLN A 1 787 ? -12.945 3.311 -25.781 1 81.62 787 GLN A N 1
ATOM 6303 C CA . GLN A 1 787 ? -13 3.143 -27.234 1 81.62 787 GLN A CA 1
ATOM 6304 C C . GLN A 1 787 ? -11.609 3.197 -27.844 1 81.62 787 GLN A C 1
ATOM 6306 O O . GLN A 1 787 ? -11.312 2.475 -28.812 1 81.62 787 GLN A O 1
ATOM 6311 N N . ASN A 1 788 ? -10.766 3.816 -27.172 1 85 788 ASN A N 1
ATOM 6312 C CA . ASN A 1 788 ? -9.406 3.941 -27.703 1 85 788 ASN A CA 1
ATOM 6313 C C . ASN A 1 788 ? -8.633 2.629 -27.578 1 85 788 ASN A C 1
ATOM 6315 O O . ASN A 1 788 ? -7.883 2.26 -28.484 1 85 788 ASN A O 1
ATOM 6319 N N . GLU A 1 789 ? -8.875 1.923 -26.5 1 90.75 789 GLU A N 1
ATOM 6320 C CA . GLU A 1 789 ? -8.18 0.659 -26.281 1 90.75 789 GLU A CA 1
ATOM 6321 C C . GLU A 1 789 ? -8.719 -0.438 -27.188 1 90.75 789 GLU A C 1
ATOM 6323 O O . GLU A 1 789 ? -7.961 -1.271 -27.688 1 90.75 789 GLU A O 1
ATOM 6328 N N . ILE A 1 790 ? -10.008 -0.364 -27.406 1 94.25 790 ILE A N 1
ATOM 6329 C CA . ILE A 1 790 ? -10.641 -1.313 -28.328 1 94.25 790 ILE A CA 1
ATOM 6330 C C . ILE A 1 790 ? -10.109 -1.089 -29.734 1 94.25 790 ILE A C 1
ATOM 6332 O O . ILE A 1 790 ? -9.758 -2.043 -30.438 1 94.25 790 ILE A O 1
ATOM 6336 N N . THR A 1 791 ? -10.008 0.15 -30.125 1 92.69 791 THR A N 1
ATOM 6337 C CA . THR A 1 791 ? -9.508 0.501 -31.453 1 92.69 791 THR A CA 1
ATOM 6338 C C . THR A 1 791 ? -8.047 0.08 -31.609 1 92.69 791 THR A C 1
ATOM 6340 O O . THR A 1 791 ? -7.652 -0.414 -32.656 1 92.69 791 THR A O 1
ATOM 6343 N N . ALA A 1 792 ? -7.32 0.27 -30.609 1 92.5 792 ALA A N 1
ATOM 6344 C CA . ALA A 1 792 ? -5.914 -0.125 -30.656 1 92.5 792 ALA A CA 1
ATOM 6345 C C . ALA A 1 792 ? -5.773 -1.631 -30.875 1 92.5 792 ALA A C 1
ATOM 6347 O O . ALA A 1 792 ? -4.902 -2.082 -31.609 1 92.5 792 ALA A O 1
ATOM 6348 N N . TRP A 1 793 ? -6.617 -2.367 -30.219 1 95.44 793 TRP A N 1
ATOM 6349 C CA . TRP A 1 793 ? -6.57 -3.818 -30.344 1 95.44 793 TRP A CA 1
ATOM 6350 C C . TRP A 1 793 ? -7.027 -4.254 -31.734 1 95.44 793 TRP A C 1
ATOM 6352 O O . TRP A 1 793 ? -6.422 -5.137 -32.344 1 95.44 793 TRP A O 1
ATOM 6362 N N . ARG A 1 794 ? -8.047 -3.623 -32.25 1 96.12 794 ARG A N 1
ATOM 6363 C CA . ARG A 1 794 ? -8.516 -3.906 -33.625 1 96.12 794 ARG A CA 1
ATOM 6364 C C . ARG A 1 794 ? -7.414 -3.639 -34.656 1 96.12 794 ARG A C 1
ATOM 6366 O O . ARG A 1 794 ? -7.207 -4.434 -35.562 1 96.12 794 ARG A O 1
ATOM 6373 N N . LYS A 1 795 ? -6.766 -2.568 -34.438 1 94.69 795 LYS A N 1
ATOM 6374 C CA . LYS A 1 795 ? -5.66 -2.215 -35.312 1 94.69 795 LYS A CA 1
ATOM 6375 C C . LYS A 1 795 ? -4.578 -3.291 -35.312 1 94.69 795 LYS A C 1
ATOM 6377 O O . LYS A 1 795 ? -4.078 -3.689 -36.344 1 94.69 795 LYS A O 1
ATOM 6382 N N . ARG A 1 796 ? -4.246 -3.752 -34.156 1 94.25 796 ARG A N 1
ATOM 6383 C CA . ARG A 1 796 ? -3.23 -4.785 -34 1 94.25 796 ARG A CA 1
ATOM 6384 C C . ARG A 1 796 ? -3.639 -6.07 -34.719 1 94.25 796 ARG A C 1
ATOM 6386 O O . ARG A 1 796 ? -2.824 -6.688 -35.406 1 94.25 796 ARG A O 1
ATOM 6393 N N . LEU A 1 797 ? -4.879 -6.469 -34.625 1 95.94 797 LEU A N 1
ATOM 6394 C CA . LEU A 1 797 ? -5.387 -7.68 -35.25 1 95.94 797 LEU A CA 1
ATOM 6395 C C . LEU A 1 797 ? -5.348 -7.543 -36.781 1 95.94 797 LEU A C 1
ATOM 6397 O O . LEU A 1 797 ? -5 -8.492 -37.469 1 95.94 797 LEU A O 1
ATOM 6401 N N . ARG A 1 798 ? -5.703 -6.402 -37.25 1 94.19 798 ARG A N 1
ATOM 6402 C CA . ARG A 1 798 ? -5.715 -6.168 -38.688 1 94.19 798 ARG A CA 1
ATOM 6403 C C . ARG A 1 798 ? -4.301 -6.137 -39.25 1 94.19 798 ARG A C 1
ATOM 6405 O O . ARG A 1 798 ? -4.055 -6.629 -40.375 1 94.19 798 ARG A O 1
ATOM 6412 N N . GLU A 1 799 ? -3.428 -5.535 -38.5 1 91.88 799 GLU A N 1
ATOM 6413 C CA . GLU A 1 799 ? -2.027 -5.461 -38.906 1 91.88 799 GLU A CA 1
ATOM 6414 C C . GLU A 1 799 ? -1.428 -6.855 -39.094 1 91.88 799 GLU A C 1
ATOM 6416 O O . GLU A 1 799 ? -0.649 -7.09 -40 1 91.88 799 GLU A O 1
ATOM 6421 N N . THR A 1 800 ? -1.753 -7.781 -38.25 1 91.75 800 THR A N 1
ATOM 6422 C CA . THR A 1 800 ? -1.207 -9.133 -38.312 1 91.75 800 THR A CA 1
ATOM 6423 C C . THR A 1 800 ? -1.919 -9.977 -39.344 1 91.75 800 THR A C 1
ATOM 6425 O O . THR A 1 800 ? -1.433 -11.039 -39.75 1 91.75 800 THR A O 1
ATOM 6428 N N . GLY A 1 801 ? -3.121 -9.516 -39.812 1 90.75 801 GLY A N 1
ATOM 6429 C CA . GLY A 1 801 ? -3.922 -10.281 -40.75 1 90.75 801 GLY A CA 1
ATOM 6430 C C . GLY A 1 801 ? -4.508 -11.547 -40.125 1 90.75 801 GLY A C 1
ATOM 6431 O O . GLY A 1 801 ? -4.805 -12.508 -40.844 1 90.75 801 GLY A O 1
ATOM 6432 N N . TYR A 1 802 ? -4.668 -11.57 -38.875 1 94.12 802 TYR A N 1
ATOM 6433 C CA . TYR A 1 802 ? -5.031 -12.766 -38.094 1 94.12 802 TYR A CA 1
ATOM 6434 C C . TYR A 1 802 ? -6.414 -13.266 -38.5 1 94.12 802 TYR A C 1
ATOM 6436 O O . TYR A 1 802 ? -6.652 -14.469 -38.594 1 94.12 802 TYR A O 1
ATOM 6444 N N . LEU A 1 803 ? -7.402 -12.281 -38.875 1 94.31 803 LEU A N 1
ATOM 6445 C CA . LEU A 1 803 ? -8.781 -12.656 -39.156 1 94.31 803 LEU A CA 1
ATOM 6446 C C . LEU A 1 803 ? -9.188 -12.195 -40.562 1 94.31 803 LEU A C 1
ATOM 6448 O O . LEU A 1 803 ? -10.375 -12.148 -40.875 1 94.31 803 LEU A O 1
ATOM 6452 N N . MET A 1 804 ? -8.336 -11.859 -41.375 1 87 804 MET A N 1
ATOM 6453 C CA . MET A 1 804 ? -8.617 -11.164 -42.625 1 87 804 MET A CA 1
ATOM 6454 C C . MET A 1 804 ? -9.078 -12.148 -43.688 1 87 804 MET A C 1
ATOM 6456 O O . MET A 1 804 ? -9.867 -11.797 -44.562 1 87 804 MET A O 1
ATOM 6460 N N . ASN A 1 805 ? -8.594 -13.406 -43.656 1 89.25 805 ASN A N 1
ATOM 6461 C CA . ASN A 1 805 ? -8.93 -14.336 -44.719 1 89.25 805 ASN A CA 1
ATOM 6462 C C . ASN A 1 805 ? -9.617 -15.586 -44.188 1 89.25 805 ASN A C 1
ATOM 6464 O O . ASN A 1 805 ? -9.039 -16.672 -44.188 1 89.25 805 ASN A O 1
ATOM 6468 N N . PRO A 1 806 ? -10.93 -15.406 -43.906 1 93.62 806 PRO A N 1
ATOM 6469 C CA . PRO A 1 806 ? -11.633 -16.5 -43.25 1 93.62 806 PRO A CA 1
ATOM 6470 C C . PRO A 1 806 ? -11.797 -17.719 -44.156 1 93.62 806 PRO A C 1
ATOM 6472 O O . PRO A 1 806 ? -11.93 -18.844 -43.656 1 93.62 806 PRO A O 1
ATOM 6475 N N . MET A 1 807 ? -11.758 -17.547 -45.469 1 92.31 807 MET A N 1
ATOM 6476 C CA . MET A 1 807 ? -12.062 -18.641 -46.375 1 92.31 807 MET A CA 1
ATOM 6477 C C . MET A 1 807 ? -10.789 -19.359 -46.812 1 92.31 807 MET A C 1
ATOM 6479 O O . MET A 1 807 ? -10.844 -20.328 -47.562 1 92.31 807 MET A O 1
ATOM 6483 N N . THR A 1 808 ? -9.641 -19 -46.344 1 90.75 808 THR A N 1
ATOM 6484 C CA . THR A 1 808 ? -8.359 -19.594 -46.719 1 90.75 808 THR A CA 1
ATOM 6485 C C . THR A 1 808 ? -7.867 -20.562 -45.625 1 90.75 808 THR A C 1
ATOM 6487 O O . THR A 1 808 ? -7.887 -20.219 -44.438 1 90.75 808 THR A O 1
ATOM 6490 N N . GLU A 1 809 ? -7.461 -21.734 -46.094 1 88.12 809 GLU A N 1
ATOM 6491 C CA . GLU A 1 809 ? -6.914 -22.703 -45.156 1 88.12 809 GLU A CA 1
ATOM 6492 C C . GLU A 1 809 ? -5.469 -22.375 -44.812 1 88.12 809 GLU A C 1
ATOM 6494 O O . GLU A 1 809 ? -4.68 -21.984 -45.656 1 88.12 809 GLU A O 1
ATOM 6499 N N . ARG A 1 810 ? -5.199 -22.344 -43.562 1 88.31 810 ARG A N 1
ATOM 6500 C CA . ARG A 1 810 ? -3.846 -22.109 -43.094 1 88.31 810 ARG A CA 1
ATOM 6501 C C . ARG A 1 810 ? -3.574 -22.906 -41.812 1 88.31 810 ARG A C 1
ATOM 6503 O O . ARG A 1 810 ? -4.469 -23.578 -41.281 1 88.31 810 ARG A O 1
ATOM 6510 N N . VAL A 1 811 ? -2.346 -22.875 -41.406 1 90.12 811 VAL A N 1
ATOM 6511 C CA . VAL A 1 811 ? -1.952 -23.5 -40.156 1 90.12 811 VAL A CA 1
ATOM 6512 C C . VAL A 1 811 ? -2.365 -22.609 -39 1 90.12 811 VAL A C 1
ATOM 6514 O O . VAL A 1 811 ? -2.387 -21.391 -39.125 1 90.12 811 VAL A O 1
ATOM 6517 N N . MET A 1 812 ? -2.738 -23.203 -37.938 1 91.56 812 MET A N 1
ATOM 6518 C CA . MET A 1 812 ? -3.141 -22.453 -36.75 1 91.56 812 MET A CA 1
ATOM 6519 C C . MET A 1 812 ? -1.964 -21.672 -36.188 1 91.56 812 MET A C 1
ATOM 6521 O O . MET A 1 812 ? -0.901 -22.234 -35.938 1 91.56 812 MET A O 1
ATOM 6525 N N . MET A 1 813 ? -2.182 -20.375 -36.031 1 93.38 813 MET A N 1
ATOM 6526 C CA . MET A 1 813 ? -1.107 -19.5 -35.562 1 93.38 813 MET A CA 1
ATOM 6527 C C . MET A 1 813 ? -1.602 -18.578 -34.469 1 93.38 813 MET A C 1
ATOM 6529 O O . MET A 1 813 ? -2.799 -18.312 -34.344 1 93.38 813 MET A O 1
ATOM 6533 N N . SER A 1 814 ? -0.698 -18.234 -33.625 1 94.81 814 SER A N 1
ATOM 6534 C CA . SER A 1 814 ? -0.999 -17.172 -32.656 1 94.81 814 SER A CA 1
ATOM 6535 C C . SER A 1 814 ? -0.927 -15.789 -33.312 1 94.81 814 SER A C 1
ATOM 6537 O O . SER A 1 814 ? -0.429 -15.664 -34.438 1 94.81 814 SER A O 1
ATOM 6539 N N . THR A 1 815 ? -1.354 -14.789 -32.625 1 95.06 815 THR A N 1
ATOM 6540 C CA . THR A 1 815 ? -1.282 -13.43 -33.156 1 95.06 815 THR A CA 1
ATOM 6541 C C . THR A 1 815 ? 0.163 -12.945 -33.219 1 95.06 815 THR A C 1
ATOM 6543 O O . THR A 1 815 ? 0.483 -12 -33.938 1 95.06 815 THR A O 1
ATOM 6546 N N . MET A 1 816 ? 1.012 -13.602 -32.469 1 92.94 816 MET A N 1
ATOM 6547 C CA . MET A 1 816 ? 2.42 -13.211 -32.438 1 92.94 816 MET A CA 1
ATOM 6548 C C . MET A 1 816 ? 3.232 -14.023 -33.438 1 92.94 816 MET A C 1
ATOM 6550 O O . MET A 1 816 ? 4.449 -13.859 -33.531 1 92.94 816 MET A O 1
ATOM 6554 N N . GLY A 1 817 ? 2.58 -14.992 -34.125 1 90.12 817 GLY A N 1
ATOM 6555 C CA . GLY A 1 817 ? 3.232 -15.68 -35.219 1 90.12 817 GLY A CA 1
ATOM 6556 C C . GLY A 1 817 ? 3.709 -17.078 -34.844 1 90.12 817 GLY A C 1
ATOM 6557 O O . GLY A 1 817 ? 4.336 -17.75 -35.656 1 90.12 817 GLY A O 1
ATOM 6558 N N . ASP A 1 818 ? 3.406 -17.531 -33.688 1 90.62 818 ASP A N 1
ATOM 6559 C CA . ASP A 1 818 ? 3.82 -18.859 -33.25 1 90.62 818 ASP A CA 1
ATOM 6560 C C . ASP A 1 818 ? 2.84 -19.922 -33.75 1 90.62 818 ASP A C 1
ATOM 6562 O O . ASP A 1 818 ? 1.625 -19.703 -33.719 1 90.62 818 ASP A O 1
ATOM 6566 N N . GLU A 1 819 ? 3.34 -21.016 -34.188 1 92.19 819 GLU A N 1
ATOM 6567 C CA . GLU A 1 819 ? 2.492 -22.141 -34.594 1 92.19 819 GLU A CA 1
ATOM 6568 C C . GLU A 1 819 ? 1.882 -22.812 -33.344 1 92.19 819 GLU A C 1
ATOM 6570 O O . GLU A 1 819 ? 2.562 -23.016 -32.344 1 92.19 819 GLU A O 1
ATOM 6575 N N . LEU A 1 820 ? 0.583 -23.109 -33.5 1 93.25 820 LEU A N 1
ATOM 6576 C CA . LEU A 1 820 ? -0.149 -23.656 -32.375 1 93.25 820 LEU A CA 1
ATOM 6577 C C . LEU A 1 820 ? -0.587 -25.094 -32.656 1 93.25 820 LEU A C 1
ATOM 6579 O O . LEU A 1 820 ? -0.425 -25.594 -33.75 1 93.25 820 LEU A O 1
ATOM 6583 N N . ASP A 1 821 ? -1.062 -25.734 -31.578 1 88.88 821 ASP A N 1
ATOM 6584 C CA . ASP A 1 821 ? -1.561 -27.109 -31.688 1 88.88 821 ASP A CA 1
ATOM 6585 C C . ASP A 1 821 ? -2.738 -27.188 -32.656 1 88.88 821 ASP A C 1
ATOM 6587 O O . ASP A 1 821 ? -3.703 -26.438 -32.531 1 88.88 821 ASP A O 1
ATOM 6591 N N . ALA A 1 822 ? -2.715 -28.188 -33.5 1 84.81 822 ALA A N 1
ATOM 6592 C CA . ALA A 1 822 ? -3.717 -28.344 -34.531 1 84.81 822 ALA A CA 1
ATOM 6593 C C . ALA A 1 822 ? -5.055 -28.797 -33.969 1 84.81 822 ALA A C 1
ATOM 6595 O O . ALA A 1 822 ? -6.094 -28.672 -34.625 1 84.81 822 ALA A O 1
ATOM 6596 N N . GLN A 1 823 ? -5.066 -29.219 -32.719 1 83.19 823 GLN A N 1
ATOM 6597 C CA . GLN A 1 823 ? -6.285 -29.75 -32.125 1 83.19 823 GLN A CA 1
ATOM 6598 C C . GLN A 1 823 ? -7.078 -28.656 -31.406 1 83.19 823 GLN A C 1
ATOM 6600 O O . GLN A 1 823 ? -8.172 -28.922 -30.891 1 83.19 823 GLN A O 1
ATOM 6605 N N . LEU A 1 824 ? -6.688 -27.422 -31.469 1 87.44 824 LEU A N 1
ATOM 6606 C CA . LEU A 1 824 ? -7.309 -26.328 -30.75 1 87.44 824 LEU A CA 1
ATOM 6607 C C . LEU A 1 824 ? -8.734 -26.094 -31.219 1 87.44 824 LEU A C 1
ATOM 6609 O O . LEU A 1 824 ? -9.617 -25.781 -30.422 1 87.44 824 LEU A O 1
ATOM 6613 N N . PRO A 1 825 ? -8.992 -26.312 -32.469 1 82.81 825 PRO A N 1
ATOM 6614 C CA . PRO A 1 825 ? -10.367 -26.094 -32.906 1 82.81 825 PRO A CA 1
ATOM 6615 C C . PRO A 1 825 ? -11.344 -27.125 -32.344 1 82.81 825 PRO A C 1
ATOM 6617 O O . PRO A 1 825 ? -12.555 -26.875 -32.312 1 82.81 825 PRO A O 1
ATOM 6620 N N . ASP A 1 826 ? -10.844 -28.219 -31.906 1 85.94 826 ASP A N 1
ATOM 6621 C CA . ASP A 1 82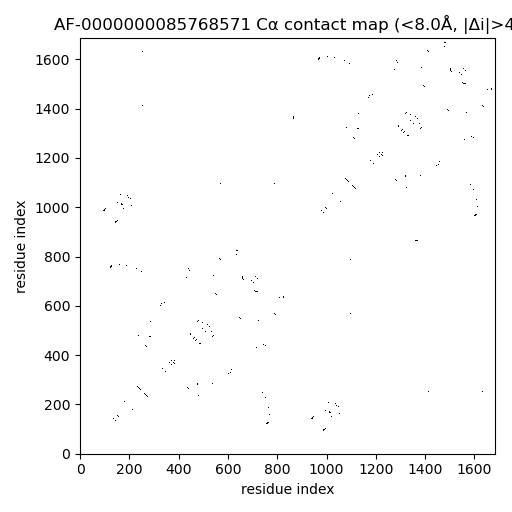6 ? -11.68 -29.266 -31.312 1 85.94 826 ASP A CA 1
ATOM 6622 C C . ASP A 1 826 ? -11.703 -29.156 -29.797 1 85.94 826 ASP A C 1
ATOM 6624 O O . ASP A 1 826 ? -12.07 -30.109 -29.094 1 85.94 826 ASP A O 1
ATOM 6628 N N . PHE A 1 827 ? -11.328 -28.016 -29.391 1 87.69 827 PHE A N 1
ATOM 6629 C CA . PHE A 1 827 ? -11.164 -27.781 -27.969 1 87.69 827 PHE A CA 1
ATOM 6630 C C . PHE A 1 827 ? -12.477 -28.031 -27.219 1 87.69 827 PHE A C 1
ATOM 6632 O O . PHE A 1 827 ? -12.492 -28.703 -26.188 1 87.69 827 PHE A O 1
ATOM 6639 N N . THR A 1 828 ? -13.539 -27.5 -27.656 1 89.94 828 THR A N 1
ATOM 6640 C CA . THR A 1 828 ? -14.82 -27.578 -26.953 1 89.94 828 THR A CA 1
ATOM 6641 C C . THR A 1 828 ? -15.312 -29.016 -26.875 1 89.94 828 THR A C 1
ATOM 6643 O O . THR A 1 828 ? -15.836 -29.438 -25.844 1 89.94 828 THR A O 1
ATOM 6646 N N . SER A 1 829 ? -15.172 -29.75 -27.984 1 88.69 829 SER A N 1
ATOM 6647 C CA . SER A 1 829 ? -15.586 -31.141 -28 1 88.69 829 SER A CA 1
ATOM 6648 C C . SER A 1 829 ? -14.773 -31.969 -27 1 88.69 829 SER A C 1
ATOM 6650 O O . SER A 1 829 ? -15.328 -32.781 -26.266 1 88.69 829 SER A O 1
ATOM 6652 N N . ALA A 1 830 ? -13.523 -31.719 -27.016 1 89.38 830 ALA A N 1
ATOM 6653 C CA . ALA A 1 830 ? -12.656 -32.406 -26.062 1 89.38 830 ALA A CA 1
ATOM 6654 C C . ALA A 1 830 ? -13 -32.031 -24.625 1 89.38 830 ALA A C 1
ATOM 6656 O O . ALA A 1 830 ? -12.992 -32.875 -23.734 1 89.38 830 ALA A O 1
ATOM 6657 N N . ALA A 1 831 ? -13.281 -30.797 -24.438 1 91.5 831 ALA A N 1
ATOM 6658 C CA . ALA A 1 831 ? -13.625 -30.297 -23.109 1 91.5 831 ALA A CA 1
ATOM 6659 C C . ALA A 1 831 ? -14.922 -30.922 -22.609 1 91.5 831 ALA A C 1
ATOM 6661 O O . ALA A 1 831 ? -15.039 -31.266 -21.438 1 91.5 831 ALA A O 1
ATOM 6662 N N . LEU A 1 832 ? -15.867 -31.062 -23.438 1 90.31 832 LEU A N 1
ATOM 6663 C CA . LEU A 1 832 ? -17.141 -31.672 -23.078 1 90.31 832 LEU A CA 1
ATOM 6664 C C . LEU A 1 832 ? -16.969 -33.156 -22.734 1 90.31 832 LEU A C 1
ATOM 6666 O O . LEU A 1 832 ? -17.641 -33.656 -21.828 1 90.31 832 LEU A O 1
ATOM 6670 N N . SER A 1 833 ? -16.109 -33.812 -23.469 1 89.19 833 SER A N 1
ATOM 6671 C CA . SER A 1 833 ? -15.82 -35.188 -23.172 1 89.19 833 SER A CA 1
ATOM 6672 C C . SER A 1 833 ? -15.172 -35.344 -21.797 1 89.19 833 SER A C 1
ATOM 6674 O O . SER A 1 833 ? -15.5 -36.281 -21.047 1 89.19 833 SER A O 1
ATOM 6676 N N . ARG A 1 834 ? -14.359 -34.469 -21.516 1 90.38 834 ARG A N 1
ATOM 6677 C CA . ARG A 1 834 ? -13.703 -34.5 -20.203 1 90.38 834 ARG A CA 1
ATOM 6678 C C . ARG A 1 834 ? -14.703 -34.219 -19.094 1 90.38 834 ARG A C 1
ATOM 6680 O O . ARG A 1 834 ? -14.625 -34.812 -18.016 1 90.38 834 ARG A O 1
ATOM 6687 N N . ARG A 1 835 ? -15.562 -33.281 -19.344 1 91.38 835 ARG A N 1
ATOM 6688 C CA . ARG A 1 835 ? -16.609 -32.969 -18.359 1 91.38 835 ARG A CA 1
ATOM 6689 C C . ARG A 1 835 ? -17.469 -34.188 -18.094 1 91.38 835 ARG A C 1
ATOM 6691 O O . ARG A 1 835 ? -17.766 -34.5 -16.938 1 91.38 835 ARG A O 1
ATOM 6698 N N . LYS A 1 836 ? -17.781 -34.906 -19.109 1 89.25 836 LYS A N 1
ATOM 6699 C CA . LYS A 1 836 ? -18.578 -36.125 -18.984 1 89.25 836 LYS A CA 1
ATOM 6700 C C . LYS A 1 836 ? -17.844 -37.188 -18.172 1 89.25 836 LYS A C 1
ATOM 6702 O O . LYS A 1 836 ? -18.422 -37.844 -17.312 1 89.25 836 LYS A O 1
ATOM 6707 N N . ALA A 1 837 ? -16.688 -37.312 -18.531 1 88.94 837 ALA A N 1
ATOM 6708 C CA . ALA A 1 837 ? -15.859 -38.281 -17.812 1 88.94 837 ALA A CA 1
ATOM 6709 C C . ALA A 1 837 ? -15.75 -37.938 -16.344 1 88.94 837 ALA A C 1
ATOM 6711 O O . ALA A 1 837 ? -15.836 -38.812 -15.477 1 88.94 837 ALA A O 1
ATOM 6712 N N . HIS A 1 838 ? -15.531 -36.719 -16.125 1 89.88 838 HIS A N 1
ATOM 6713 C CA . HIS A 1 838 ? -15.414 -36.25 -14.742 1 89.88 838 HIS A CA 1
ATOM 6714 C C . HIS A 1 838 ? -16.703 -36.5 -13.969 1 89.88 838 HIS A C 1
ATOM 6716 O O . HIS A 1 838 ? -16.672 -36.875 -12.797 1 89.88 838 HIS A O 1
ATOM 6722 N N . PHE A 1 839 ? -17.781 -36.156 -14.555 1 90 839 PHE A N 1
ATOM 6723 C CA . PHE A 1 839 ? -19.078 -36.375 -13.938 1 90 839 PHE A CA 1
ATOM 6724 C C . PHE A 1 839 ? -19.281 -37.844 -13.578 1 90 839 PHE A C 1
ATOM 6726 O O . PHE A 1 839 ? -19.719 -38.188 -12.469 1 90 839 PHE A O 1
ATOM 6733 N N . LYS A 1 840 ? -18.844 -38.781 -14.438 1 87.25 840 LYS A N 1
ATOM 6734 C CA . LYS A 1 840 ? -19 -40.219 -14.234 1 87.25 840 LYS A CA 1
ATOM 6735 C C . LYS A 1 840 ? -18.125 -40.688 -13.086 1 87.25 840 LYS A C 1
ATOM 6737 O O . LYS A 1 840 ? -18.531 -41.562 -12.312 1 87.25 840 LYS A O 1
ATOM 6742 N N . ILE A 1 841 ? -17.062 -40.062 -13.008 1 84.38 841 ILE A N 1
ATOM 6743 C CA . ILE A 1 841 ? -16.125 -40.5 -11.977 1 84.38 841 ILE A CA 1
ATOM 6744 C C . ILE A 1 841 ? -16.578 -40 -10.617 1 84.38 841 ILE A C 1
ATOM 6746 O O . ILE A 1 841 ? -16.5 -40.719 -9.617 1 84.38 841 ILE A O 1
ATOM 6750 N N . THR A 1 842 ? -17.094 -38.844 -10.578 1 82.06 842 THR A N 1
ATOM 6751 C CA . THR A 1 842 ? -17.406 -38.188 -9.312 1 82.06 842 THR A CA 1
ATOM 6752 C C . THR A 1 842 ? -18.781 -38.625 -8.805 1 82.06 842 THR A C 1
ATOM 6754 O O . THR A 1 842 ? -19 -38.719 -7.594 1 82.06 842 THR A O 1
ATOM 6757 N N . TYR A 1 843 ? -19.703 -38.812 -9.734 1 81.19 843 TYR A N 1
ATOM 6758 C CA . TYR A 1 843 ? -21.078 -39.094 -9.328 1 81.19 843 TYR A CA 1
ATOM 6759 C C . TYR A 1 843 ? -21.594 -40.375 -9.945 1 81.19 843 TYR A C 1
ATOM 6761 O O . TYR A 1 843 ? -22.719 -40.812 -9.672 1 81.19 843 TYR A O 1
ATOM 6769 N N . MET B 1 1 ? 30.062 -46.031 -18.719 1 15.66 1 MET B N 1
ATOM 6770 C CA . MET B 1 1 ? 30.719 -46.156 -20.016 1 15.66 1 MET B CA 1
ATOM 6771 C C . MET B 1 1 ? 30.25 -45.031 -20.953 1 15.66 1 MET B C 1
ATOM 6773 O O . MET B 1 1 ? 29.266 -44.344 -20.672 1 15.66 1 MET B O 1
ATOM 6777 N N . GLU B 1 2 ? 30.078 -45.406 -22.344 1 15.21 2 GLU B N 1
ATOM 6778 C CA . GLU B 1 2 ? 30.719 -45 -23.594 1 15.21 2 GLU B CA 1
ATOM 6779 C C . GLU B 1 2 ? 29.953 -43.875 -24.266 1 15.21 2 GLU B C 1
ATOM 6781 O O . GLU B 1 2 ? 30.547 -43 -24.891 1 15.21 2 GLU B O 1
ATOM 6786 N N . THR B 1 3 ? 28.703 -43.906 -24.375 1 15.46 3 THR B N 1
ATOM 6787 C CA . THR B 1 3 ? 28.344 -43.781 -25.781 1 15.46 3 THR B CA 1
ATOM 6788 C C . THR B 1 3 ? 28.438 -42.344 -26.234 1 15.46 3 THR B C 1
ATOM 6790 O O . THR B 1 3 ? 29.031 -42.031 -27.266 1 15.46 3 THR B O 1
ATOM 6793 N N . TRP B 1 4 ? 27.312 -41.688 -26.312 1 15.15 4 TRP B N 1
ATOM 6794 C CA . TRP B 1 4 ? 27.031 -40.875 -27.5 1 15.15 4 TRP B CA 1
ATOM 6795 C C . TRP B 1 4 ? 27.781 -39.562 -27.453 1 15.15 4 TRP B C 1
ATOM 6797 O O . TRP B 1 4 ? 27.672 -38.812 -26.469 1 15.15 4 TRP B O 1
ATOM 6807 N N . ARG B 1 5 ? 28.812 -39.25 -28.344 1 15.3 5 ARG B N 1
ATOM 6808 C CA . ARG B 1 5 ? 29.938 -38.5 -28.891 1 15.3 5 ARG B CA 1
ATOM 6809 C C . ARG B 1 5 ? 29.484 -37.25 -29.609 1 15.3 5 ARG B C 1
ATOM 6811 O O . ARG B 1 5 ? 30.297 -36.531 -30.219 1 15.3 5 ARG B O 1
ATOM 6818 N N . GLY B 1 6 ? 28.234 -36.906 -29.578 1 15.18 6 GLY B N 1
ATOM 6819 C CA . GLY B 1 6 ? 28 -36.188 -30.828 1 15.18 6 GLY B CA 1
ATOM 6820 C C . GLY B 1 6 ? 28.953 -35.031 -31.016 1 15.18 6 GLY B C 1
ATOM 6821 O O . GLY B 1 6 ? 29.578 -34.562 -30.062 1 15.18 6 GLY B O 1
ATOM 6822 N N . THR B 1 7 ? 28.984 -34.406 -32.281 1 15.09 7 THR B N 1
ATOM 6823 C CA . THR B 1 7 ? 29.781 -33.844 -33.344 1 15.09 7 THR B CA 1
ATOM 6824 C C . THR B 1 7 ? 30.062 -32.375 -33.125 1 15.09 7 THR B C 1
ATOM 6826 O O . THR B 1 7 ? 29.281 -31.688 -32.438 1 15.09 7 THR B O 1
ATOM 6829 N N . LYS B 1 8 ? 31.125 -31.781 -33.75 1 15.38 8 LYS B N 1
ATOM 6830 C CA . LYS B 1 8 ? 32.219 -30.828 -33.906 1 15.38 8 LYS B CA 1
ATOM 6831 C C . LYS B 1 8 ? 31.797 -29.609 -34.719 1 15.38 8 LYS B C 1
ATOM 6833 O O . LYS B 1 8 ? 32.562 -28.672 -34.875 1 15.38 8 LYS B O 1
ATOM 6838 N N . ILE B 1 9 ? 30.516 -29.422 -35.031 1 14.68 9 ILE B N 1
ATOM 6839 C CA . ILE B 1 9 ? 30.547 -28.797 -36.344 1 14.68 9 ILE B CA 1
ATOM 6840 C C . ILE B 1 9 ? 31.359 -27.5 -36.281 1 14.68 9 ILE B C 1
ATOM 6842 O O . ILE B 1 9 ? 31.5 -26.891 -35.219 1 14.68 9 ILE B O 1
ATOM 6846 N N . GLY B 1 10 ? 31.328 -26.75 -37.375 1 14.86 10 GLY B N 1
ATOM 6847 C CA . GLY B 1 10 ? 32.188 -26.234 -38.438 1 14.86 10 GLY B CA 1
ATOM 6848 C C . GLY B 1 10 ? 32.531 -24.766 -38.25 1 14.86 10 GLY B C 1
ATOM 6849 O O . GLY B 1 10 ? 33.688 -24.406 -38.125 1 14.86 10 GLY B O 1
ATOM 6850 N N . PRO B 1 11 ? 31.641 -23.75 -38.719 1 15.03 11 PRO B N 1
ATOM 6851 C CA . PRO B 1 11 ? 32.188 -23 -39.844 1 15.03 11 PRO B CA 1
ATOM 6852 C C . PRO B 1 11 ? 33.094 -21.859 -39.438 1 15.03 11 PRO B C 1
ATOM 6854 O O . PRO B 1 11 ? 33.094 -21.453 -38.25 1 15.03 11 PRO B O 1
ATOM 6857 N N . ARG B 1 12 ? 33.719 -21.062 -40.5 1 14.85 12 ARG B N 1
ATOM 6858 C CA . ARG B 1 12 ? 34.938 -20.438 -41 1 14.85 12 ARG B CA 1
ATOM 6859 C C . ARG B 1 12 ? 34.938 -18.938 -40.719 1 14.85 12 ARG B C 1
ATOM 6861 O O . ARG B 1 12 ? 35.938 -18.391 -40.281 1 14.85 12 ARG B O 1
ATOM 6868 N N . ASN B 1 13 ? 33.906 -18.141 -41.156 1 14.16 13 ASN B N 1
ATOM 6869 C CA . ASN B 1 13 ? 34.375 -17.188 -42.156 1 14.16 13 ASN B CA 1
ATOM 6870 C C . ASN B 1 13 ? 35.188 -16.062 -41.5 1 14.16 13 ASN B C 1
ATOM 6872 O O . ASN B 1 13 ? 35.125 -15.836 -40.312 1 14.16 13 ASN B O 1
ATOM 6876 N N . GLY B 1 14 ? 35.281 -14.961 -42.344 1 14.21 14 GLY B N 1
ATOM 6877 C CA . GLY B 1 14 ? 36.344 -14.141 -42.938 1 14.21 14 GLY B CA 1
ATOM 6878 C C . GLY B 1 14 ? 36.688 -12.938 -42.062 1 14.21 14 GLY B C 1
ATOM 6879 O O . GLY B 1 14 ? 36.062 -12.68 -41.062 1 14.21 14 GLY B O 1
ATOM 6880 N N . ASP B 1 15 ? 36.875 -11.695 -42.781 1 14.53 15 ASP B N 1
ATOM 6881 C CA . ASP B 1 15 ? 38.031 -10.898 -43.094 1 14.53 15 ASP B CA 1
ATOM 6882 C C . ASP B 1 15 ? 38.094 -9.633 -42.25 1 14.53 15 ASP B C 1
ATOM 6884 O O . ASP B 1 15 ? 39.125 -9.336 -41.656 1 14.53 15 ASP B O 1
ATOM 6888 N N . SER B 1 16 ? 37.344 -8.523 -42.75 1 14.2 16 SER B N 1
ATOM 6889 C CA . SER B 1 16 ? 38.062 -7.367 -43.281 1 14.2 16 SER B CA 1
ATOM 6890 C C . SER B 1 16 ? 38.438 -6.391 -42.156 1 14.2 16 SER B C 1
ATOM 6892 O O . SER B 1 16 ? 37.75 -6.301 -41.156 1 14.2 16 SER B O 1
ATOM 6894 N N . LYS B 1 17 ? 39.5 -5.5 -42.469 1 14.87 17 LYS B N 1
ATOM 6895 C CA . LYS B 1 17 ? 40.594 -4.762 -41.906 1 14.87 17 LYS B CA 1
ATOM 6896 C C . LYS B 1 17 ? 40.156 -3.387 -41.406 1 14.87 17 LYS B C 1
ATOM 6898 O O . LYS B 1 17 ? 40.656 -2.887 -40.406 1 14.87 17 LYS B O 1
ATOM 6903 N N . ASP B 1 18 ? 39.25 -2.662 -42.031 1 13.84 18 ASP B N 1
ATOM 6904 C CA . ASP B 1 18 ? 39.875 -1.416 -42.438 1 13.84 18 ASP B CA 1
ATOM 6905 C C . ASP B 1 18 ? 40.062 -0.469 -41.281 1 13.84 18 ASP B C 1
ATOM 6907 O O . ASP B 1 18 ? 39.375 -0.558 -40.281 1 13.84 18 ASP B O 1
ATOM 6911 N N . HIS B 1 19 ? 41 0.621 -41.531 1 14.06 19 HIS B N 1
ATOM 6912 C CA . HIS B 1 19 ? 42.062 1.424 -40.906 1 14.06 19 HIS B CA 1
ATOM 6913 C C . HIS B 1 19 ? 41.5 2.707 -40.312 1 14.06 19 HIS B C 1
ATOM 6915 O O . HIS B 1 19 ? 41.875 3.086 -39.188 1 14.06 19 HIS B O 1
ATOM 6921 N N . THR B 1 20 ? 40.656 3.504 -41.031 1 13.62 20 THR B N 1
ATOM 6922 C CA . THR B 1 20 ? 41.312 4.785 -41.312 1 13.62 20 THR B CA 1
ATOM 6923 C C . THR B 1 20 ? 41.281 5.676 -40.062 1 13.62 20 THR B C 1
ATOM 6925 O O . THR B 1 20 ? 40.438 5.465 -39.156 1 13.62 20 THR B O 1
ATOM 6928 N N . TYR B 1 21 ? 41.562 7.121 -40.406 1 13.87 21 TYR B N 1
ATOM 6929 C CA . TYR B 1 21 ? 42.469 8.195 -40.062 1 13.87 21 TYR B CA 1
ATOM 6930 C C . TYR B 1 21 ? 41.906 9.094 -39 1 13.87 21 TYR B C 1
ATOM 6932 O O . TYR B 1 21 ? 40.719 9.062 -38.719 1 13.87 21 TYR B O 1
ATOM 6940 N N . LEU B 1 22 ? 42.531 10.352 -38.906 1 13.89 22 LEU B N 1
ATOM 6941 C CA . LEU B 1 22 ? 43.281 11.242 -38.031 1 13.89 22 LEU B CA 1
ATOM 6942 C C . LEU B 1 22 ? 42.438 12.398 -37.531 1 13.89 22 LEU B C 1
ATOM 6944 O O . LEU B 1 22 ? 42.469 12.734 -36.344 1 13.89 22 LEU B O 1
ATOM 6948 N N . SER B 1 23 ? 41.812 13.258 -38.5 1 13.13 23 SER B N 1
ATOM 6949 C CA . SER B 1 23 ? 42.406 14.602 -38.469 1 13.13 23 SER B CA 1
ATOM 6950 C C . SER B 1 23 ? 41.812 15.453 -37.375 1 13.13 23 SER B C 1
ATOM 6952 O O . SER B 1 23 ? 40.812 15.078 -36.75 1 13.13 23 SER B O 1
ATOM 6954 N N . SER B 1 24 ? 41.344 16.766 -37.781 1 13.58 24 SER B N 1
ATOM 6955 C CA . SER B 1 24 ? 41.875 18.141 -37.656 1 13.58 24 SER B CA 1
ATOM 6956 C C . SER B 1 24 ? 41.125 18.922 -36.594 1 13.58 24 SER B C 1
ATOM 6958 O O . SER B 1 24 ? 39.969 18.578 -36.25 1 13.58 24 SER B O 1
ATOM 6960 N N . CYS B 1 25 ? 41.719 20.062 -36.094 1 14 25 CYS B N 1
ATOM 6961 C CA . CYS B 1 25 ? 42.062 20.969 -34.969 1 14 25 CYS B CA 1
ATOM 6962 C C . CYS B 1 25 ? 41 22.047 -34.812 1 14 25 CYS B C 1
ATOM 6964 O O . CYS B 1 25 ? 40.625 22.406 -33.719 1 14 25 CYS B O 1
ATOM 6966 N N . SER B 1 26 ? 40.75 22.922 -35.906 1 13.12 26 SER B N 1
ATOM 6967 C CA . SER B 1 26 ? 41.188 24.297 -35.719 1 13.12 26 SER B CA 1
ATOM 6968 C C . SER B 1 26 ? 40.125 25.109 -34.969 1 13.12 26 SER B C 1
ATOM 6970 O O . SER B 1 26 ? 40.438 25.766 -33.969 1 13.12 26 SER B O 1
ATOM 6972 N N . SER B 1 27 ? 39.188 25.766 -35.75 1 13.5 27 SER B N 1
ATOM 6973 C CA . SER B 1 27 ? 39.219 27.203 -35.969 1 13.5 27 SER B CA 1
ATOM 6974 C C . SER B 1 27 ? 38.469 27.938 -34.844 1 13.5 27 SER B C 1
ATOM 6976 O O . SER B 1 27 ? 37.688 27.328 -34.125 1 13.5 27 SER B O 1
ATOM 6978 N N . SER B 1 28 ? 38.312 29.344 -35.125 1 13.66 28 SER B N 1
ATOM 6979 C CA . SER B 1 28 ? 38.531 30.734 -34.719 1 13.66 28 SER B CA 1
ATOM 6980 C C . SER B 1 28 ? 37.344 31.328 -34 1 13.66 28 SER B C 1
ATOM 6982 O O . SER B 1 28 ? 36.188 30.906 -34.25 1 13.66 28 SER B O 1
ATOM 6984 N N . ARG B 1 29 ? 37.562 32.312 -33.094 1 14.08 29 ARG B N 1
ATOM 6985 C CA . ARG B 1 29 ? 37.219 33.125 -31.922 1 14.08 29 ARG B CA 1
ATOM 6986 C C . ARG B 1 29 ? 36.281 34.281 -32.312 1 14.08 29 ARG B C 1
ATOM 6988 O O . ARG B 1 29 ? 35.906 35.094 -31.453 1 14.08 29 ARG B O 1
ATOM 6995 N N . ASN B 1 30 ? 35.906 34.406 -33.688 1 13.45 30 ASN B N 1
ATOM 6996 C CA . ASN B 1 30 ? 35.875 35.844 -33.938 1 13.45 30 ASN B CA 1
ATOM 6997 C C . ASN B 1 30 ? 34.906 36.562 -32.969 1 13.45 30 ASN B C 1
ATOM 6999 O O . ASN B 1 30 ? 34.031 35.906 -32.375 1 13.45 30 ASN B O 1
ATOM 7003 N N . ASP B 1 31 ? 34.688 37.906 -33.312 1 13.85 31 ASP B N 1
ATOM 7004 C CA . ASP B 1 31 ? 34.844 39.344 -33 1 13.85 31 ASP B CA 1
ATOM 7005 C C . ASP B 1 31 ? 33.531 39.906 -32.469 1 13.85 31 ASP B C 1
ATOM 7007 O O . ASP B 1 31 ? 33.469 40.469 -31.375 1 13.85 31 ASP B O 1
ATOM 7011 N N . THR B 1 32 ? 32.875 40.719 -33.406 1 14.24 32 THR B N 1
ATOM 7012 C CA . THR B 1 32 ? 32.781 42.156 -33.375 1 14.24 32 THR B CA 1
ATOM 7013 C C . THR B 1 32 ? 31.562 42.625 -32.594 1 14.24 32 THR B C 1
ATOM 7015 O O . THR B 1 32 ? 30.797 41.812 -32.094 1 14.24 32 THR B O 1
ATOM 7018 N N . SER B 1 33 ? 30.812 43.531 -33.312 1 13.95 33 SER B N 1
ATOM 7019 C CA . SER B 1 33 ? 30.641 45 -33.219 1 13.95 33 SER B CA 1
ATOM 7020 C C . SER B 1 33 ? 29.344 45.344 -32.469 1 13.95 33 SER B C 1
ATOM 7022 O O . SER B 1 33 ? 29.375 46 -31.438 1 13.95 33 SER B O 1
ATOM 7024 N N . LYS B 1 34 ? 28.438 46.031 -33.219 1 14.98 34 LYS B N 1
ATOM 7025 C CA . LYS B 1 34 ? 28.172 47.469 -33.219 1 14.98 34 LYS B CA 1
ATOM 7026 C C . LYS B 1 34 ? 26.906 47.781 -32.406 1 14.98 34 LYS B C 1
ATOM 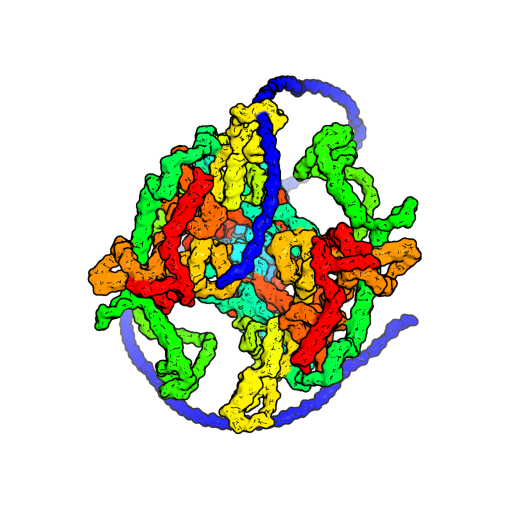7028 O O . LYS B 1 34 ? 26.172 46.875 -32 1 14.98 34 LYS B O 1
ATOM 7033 N N . GLY B 1 35 ? 26.141 48.562 -33 1 13.51 35 GLY B N 1
ATOM 7034 C CA . GLY B 1 35 ? 25.781 49.938 -32.875 1 13.51 35 GLY B CA 1
ATOM 7035 C C . GLY B 1 35 ? 24.406 50.156 -32.219 1 13.51 35 GLY B C 1
ATOM 7036 O O . GLY B 1 35 ? 24.062 51.25 -31.828 1 13.51 35 GLY B O 1
ATOM 7037 N N . LEU B 1 36 ? 23.469 49.062 -32.406 1 13.73 36 LEU B N 1
ATOM 7038 C CA . LEU B 1 36 ? 22.266 49.75 -32.812 1 13.73 36 LEU B CA 1
ATOM 7039 C C . LEU B 1 36 ? 21.703 50.594 -31.688 1 13.73 36 LEU B C 1
ATOM 7041 O O . LEU B 1 36 ? 21.531 50.125 -30.562 1 13.73 36 LEU B O 1
ATOM 7045 N N . GLY B 1 37 ? 21.75 51.844 -31.984 1 13.56 37 GLY B N 1
ATOM 7046 C CA . GLY B 1 37 ? 21.438 53.188 -31.531 1 13.56 37 GLY B CA 1
ATOM 7047 C C . GLY B 1 37 ? 20.016 53.312 -30.984 1 13.56 37 GLY B C 1
ATOM 7048 O O . GLY B 1 37 ? 19.062 52.875 -31.609 1 13.56 37 GLY B O 1
ATOM 7049 N N . LEU B 1 38 ? 19.75 53.156 -29.75 1 14.47 38 LEU B N 1
ATOM 7050 C CA . LEU B 1 38 ? 18.578 53.344 -28.922 1 14.47 38 LEU B CA 1
ATOM 7051 C C . LEU B 1 38 ? 17.984 54.75 -29.125 1 14.47 38 LEU B C 1
ATOM 7053 O O . LEU B 1 38 ? 17.266 55.25 -28.25 1 14.47 38 LEU B O 1
ATOM 7057 N N . GLN B 1 39 ? 18.531 55.281 -30.344 1 13.8 39 GLN B N 1
ATOM 7058 C CA . GLN B 1 39 ? 18.359 56.719 -30.156 1 13.8 39 GLN B CA 1
ATOM 7059 C C . GLN B 1 39 ? 16.953 57.062 -29.719 1 13.8 39 GLN B C 1
ATOM 7061 O O . GLN B 1 39 ? 16.75 57.719 -28.703 1 13.8 39 GLN B O 1
ATOM 7066 N N . ARG B 1 40 ? 16.234 57.844 -30.688 1 14.1 40 ARG B N 1
ATOM 7067 C CA . ARG B 1 40 ? 16.047 59.281 -30.766 1 14.1 40 ARG B CA 1
ATOM 7068 C C . ARG B 1 40 ? 14.703 59.688 -30.156 1 14.1 40 ARG B C 1
ATOM 7070 O O . ARG B 1 40 ? 14.648 60.531 -29.266 1 14.1 40 ARG B O 1
ATOM 7077 N N . GLU B 1 41 ? 13.859 60.344 -30.984 1 14.14 41 GLU B N 1
ATOM 7078 C CA . GLU B 1 41 ? 13.367 61.688 -31.141 1 14.14 41 GLU B CA 1
ATOM 7079 C C . GLU B 1 41 ? 12 61.875 -30.469 1 14.14 41 GLU B C 1
ATOM 7081 O O . GLU B 1 41 ? 11.328 60.875 -30.172 1 14.14 41 GLU B O 1
ATOM 7086 N N . ASN B 1 42 ? 11.188 62.844 -31.016 1 14.04 42 ASN B N 1
ATOM 7087 C CA . ASN B 1 42 ? 10.68 64.188 -30.859 1 14.04 42 ASN B CA 1
ATOM 7088 C C . ASN B 1 42 ? 9.211 64.188 -30.438 1 14.04 42 ASN B C 1
ATOM 7090 O O . ASN B 1 42 ? 8.836 64.875 -29.484 1 14.04 42 ASN B O 1
ATOM 7094 N N . GLN B 1 43 ? 8.266 64.125 -31.422 1 14.28 43 GLN B N 1
ATOM 7095 C CA . GLN B 1 43 ? 7.453 65.25 -31.891 1 14.28 43 GLN B CA 1
ATOM 7096 C C . GLN B 1 43 ? 6.156 65.312 -31.094 1 14.28 43 GLN B C 1
ATOM 7098 O O . GLN B 1 43 ? 5.684 64.375 -30.531 1 14.28 43 GLN B O 1
ATOM 7103 N N . ASP B 1 44 ? 5.422 66.438 -31.328 1 13.74 44 ASP B N 1
ATOM 7104 C CA . ASP B 1 44 ? 4.676 67.688 -31 1 13.74 44 ASP B CA 1
ATOM 7105 C C . ASP B 1 44 ? 3.197 67.375 -30.781 1 13.74 44 ASP B C 1
ATOM 7107 O O . ASP B 1 44 ? 2.574 67.938 -29.875 1 13.74 44 ASP B O 1
ATOM 7111 N N . ASP B 1 45 ? 2.514 66.812 -31.75 1 14.09 45 ASP B N 1
ATOM 7112 C CA . ASP B 1 45 ? 1.529 67.75 -32.281 1 14.09 45 ASP B CA 1
ATOM 7113 C C . ASP B 1 45 ? 0.342 67.875 -31.328 1 14.09 45 ASP B C 1
ATOM 7115 O O . ASP B 1 45 ? 0.083 67 -30.516 1 14.09 45 ASP B O 1
ATOM 7119 N N . ASN B 1 46 ? -0.776 68.375 -31.859 1 13.97 46 ASN B N 1
ATOM 7120 C CA . ASN B 1 46 ? -1.715 69.5 -31.938 1 13.97 46 ASN B CA 1
ATOM 7121 C C . ASN B 1 46 ? -2.957 69.25 -31.078 1 13.97 46 ASN B C 1
ATOM 7123 O O . ASN B 1 46 ? -3.199 68.125 -30.641 1 13.97 46 ASN B O 1
ATOM 7127 N N . THR B 1 47 ? -4.105 69.562 -31.609 1 14.15 47 THR B N 1
ATOM 7128 C CA . THR B 1 47 ? -5.062 70.625 -31.422 1 14.15 47 THR B CA 1
ATOM 7129 C C . THR B 1 47 ? -6.203 70.188 -30.5 1 14.15 47 THR B C 1
ATOM 7131 O O . THR B 1 47 ? -6.523 70.875 -29.531 1 14.15 47 THR B O 1
ATOM 7134 N N . GLU B 1 48 ? -7.395 69.875 -31.078 1 13.89 48 GLU B N 1
ATOM 7135 C CA . GLU B 1 48 ? -8.484 70.875 -31.031 1 13.89 48 GLU B CA 1
ATOM 7136 C C . GLU B 1 48 ? -9.445 70.562 -29.875 1 13.89 48 GLU B C 1
ATOM 7138 O O . GLU B 1 48 ? -9.773 71.438 -29.078 1 13.89 48 GLU B O 1
ATOM 7143 N N . LYS B 1 49 ? -10.523 69.688 -30.125 1 14.3 49 LYS B N 1
ATOM 7144 C CA . LYS B 1 49 ? -11.812 70.375 -30.141 1 14.3 49 LYS B CA 1
ATOM 7145 C C . LYS B 1 49 ? -12.406 70.5 -28.75 1 14.3 49 LYS B C 1
ATOM 7147 O O . LYS B 1 49 ? -12.266 69.562 -27.953 1 14.3 49 LYS B O 1
ATOM 7152 N N . ARG B 1 50 ? -13.086 71.562 -28.359 1 13.91 50 ARG B N 1
ATOM 7153 C CA . ARG B 1 50 ? -13.703 72.562 -27.453 1 13.91 50 ARG B CA 1
ATOM 7154 C C . ARG B 1 50 ? -15.008 72 -26.875 1 13.91 50 ARG B C 1
ATOM 7156 O O . ARG B 1 50 ? -15.656 72.688 -26.078 1 13.91 50 ARG B O 1
ATOM 7163 N N . PRO B 1 51 ? -15.328 70.75 -26.844 1 13.84 51 PRO B N 1
ATOM 7164 C CA . PRO B 1 51 ? -16.781 70.938 -26.969 1 13.84 51 PRO B CA 1
ATOM 7165 C C . PRO B 1 51 ? -17.359 71.812 -25.828 1 13.84 51 PRO B C 1
ATOM 7167 O O . PRO B 1 51 ? -16.859 71.75 -24.703 1 13.84 51 PRO B O 1
ATOM 7170 N N . VAL B 1 52 ? -18.328 72.688 -26.094 1 14.78 52 VAL B N 1
ATOM 7171 C CA . VAL B 1 52 ? -19.109 73.875 -25.797 1 14.78 52 VAL B CA 1
ATOM 7172 C C . VAL B 1 52 ? -20.031 73.625 -24.609 1 14.78 52 VAL B C 1
ATOM 7174 O O . VAL B 1 52 ? -20.094 74.375 -23.656 1 14.78 52 VAL B O 1
ATOM 7177 N N . PHE B 1 53 ? -21.25 73 -24.891 1 14.39 53 PHE B N 1
ATOM 7178 C CA . PHE B 1 53 ? -22.422 73.812 -24.719 1 14.39 53 PHE B CA 1
ATOM 7179 C C . PHE B 1 53 ? -22.844 73.875 -23.266 1 14.39 53 PHE B C 1
ATOM 7181 O O . PHE B 1 53 ? -23.031 75 -22.719 1 14.39 53 PHE B O 1
ATOM 7188 N N . VAL B 1 54 ? -23.797 73.062 -22.672 1 16.42 54 VAL B N 1
ATOM 7189 C CA . VAL B 1 54 ? -25.094 73.688 -22.578 1 16.42 54 VAL B CA 1
ATOM 7190 C C . VAL B 1 54 ? -25.281 74.25 -21.172 1 16.42 54 VAL B C 1
ATOM 7192 O O . VAL B 1 54 ? -24.812 73.688 -20.188 1 16.42 54 VAL B O 1
ATOM 7195 N N . PRO B 1 55 ? -26.156 75.312 -20.984 1 15.09 55 PRO B N 1
ATOM 7196 C CA . PRO B 1 55 ? -26.422 76.438 -20.125 1 15.09 55 PRO B CA 1
ATOM 7197 C C . PRO B 1 55 ? -27.109 76.125 -18.828 1 15.09 55 PRO B C 1
ATOM 7199 O O . PRO B 1 55 ? -27.234 76.938 -17.922 1 15.09 55 PRO B O 1
ATOM 7202 N N . LEU B 1 56 ? -27.391 75 -18.266 1 17.44 56 LEU B N 1
ATOM 7203 C CA . LEU B 1 56 ? -28.719 75.125 -17.703 1 17.44 56 LEU B CA 1
ATOM 7204 C C . LEU B 1 56 ? -28.688 76.062 -16.469 1 17.44 56 LEU B C 1
ATOM 7206 O O . LEU B 1 56 ? -27.953 75.812 -15.516 1 17.44 56 LEU B O 1
ATOM 7210 N N . LYS B 1 57 ? -29.062 77.312 -16.562 1 16.3 57 LYS B N 1
ATOM 7211 C CA . LYS B 1 57 ? -28.891 78.375 -15.594 1 16.3 57 LYS B CA 1
ATOM 7212 C C . LYS B 1 57 ? -29.703 78.125 -14.336 1 16.3 57 LYS B C 1
ATOM 7214 O O . LYS B 1 57 ? -29.234 78.375 -13.219 1 16.3 57 LYS B O 1
ATOM 7219 N N . PRO B 1 58 ? -31.078 78.125 -14.32 1 15.94 58 PRO B N 1
ATOM 7220 C CA . PRO B 1 58 ? -31.625 79.312 -13.703 1 15.94 58 PRO B CA 1
ATOM 7221 C C . PRO B 1 58 ? -31.688 79.25 -12.18 1 15.94 58 PRO B C 1
ATOM 7223 O O . PRO B 1 58 ? -31.453 80.25 -11.484 1 15.94 58 PRO B O 1
ATOM 7226 N N . ALA B 1 59 ? -32.344 78.25 -11.477 1 18.88 59 ALA B N 1
ATOM 7227 C CA . ALA B 1 59 ? -33.531 78.75 -10.773 1 18.88 59 ALA B CA 1
ATOM 7228 C C . ALA B 1 59 ? -33.125 79.5 -9.508 1 18.88 59 ALA B C 1
ATOM 7230 O O . ALA B 1 59 ? -32.062 79.25 -8.93 1 18.88 59 ALA B O 1
ATOM 7231 N N . ASP B 1 60 ? -33.969 80.375 -9.008 1 16.94 60 ASP B N 1
ATOM 7232 C CA . ASP B 1 60 ? -34.094 81.625 -8.266 1 16.94 60 ASP B CA 1
ATOM 7233 C C . ASP B 1 60 ? -33.781 81.438 -6.785 1 16.94 60 ASP B C 1
ATOM 7235 O O . ASP B 1 60 ? -33.719 80.25 -6.312 1 16.94 60 ASP B O 1
ATOM 7239 N N . GLU B 1 61 ? -34.719 81.938 -5.871 1 17.39 61 GLU B N 1
ATOM 7240 C CA . GLU B 1 61 ? -34.719 83.125 -4.996 1 17.39 61 GLU B CA 1
ATOM 7241 C C . GLU B 1 61 ? -34.469 82.688 -3.547 1 17.39 61 GLU B C 1
ATOM 7243 O O . GLU B 1 61 ? -33.594 83.25 -2.885 1 17.39 61 GLU B O 1
ATOM 7248 N N . GLN B 1 62 ? -35.594 82.375 -2.621 1 20 62 GLN B N 1
ATOM 7249 C CA . GLN B 1 62 ? -35.969 83.25 -1.504 1 20 62 GLN B CA 1
ATOM 7250 C C . GLN B 1 62 ? -35.188 82.875 -0.237 1 20 62 GLN B C 1
ATOM 7252 O O . GLN B 1 62 ? -34.938 81.688 0.009 1 20 62 GLN B O 1
ATOM 7257 N N . SER B 1 63 ? -34.75 83.812 0.626 1 19.48 63 SER B N 1
ATOM 7258 C CA . SER B 1 63 ? -33.812 84.188 1.697 1 19.48 63 SER B CA 1
ATOM 7259 C C . SER B 1 63 ? -34.344 83.688 3.053 1 19.48 63 SER B C 1
ATOM 7261 O O . SER B 1 63 ? -33.875 84.188 4.094 1 19.48 63 SER B O 1
ATOM 7263 N N . LYS B 1 64 ? -35.25 82.812 3.229 1 20.88 64 LYS B N 1
ATOM 7264 C CA . LYS B 1 64 ? -35.906 82.938 4.539 1 20.88 64 LYS B CA 1
ATOM 7265 C C . LYS B 1 64 ? -34.875 82.812 5.66 1 20.88 64 LYS B C 1
ATOM 7267 O O . LYS B 1 64 ? -33.906 82.062 5.562 1 20.88 64 LYS B O 1
ATOM 7272 N N . ASP B 1 65 ? -34.938 83.625 6.738 1 19.38 65 ASP B N 1
ATOM 7273 C CA . ASP B 1 65 ? -34.312 84.25 7.887 1 19.38 65 ASP B CA 1
ATOM 7274 C C . ASP B 1 65 ? -33.875 83.188 8.914 1 19.38 65 ASP B C 1
ATOM 7276 O O . ASP B 1 65 ? -34.344 82.062 8.898 1 19.38 65 ASP B O 1
ATOM 7280 N N . ASN B 1 66 ? -33.469 83.625 10.258 1 19.77 66 ASN B N 1
ATOM 7281 C CA . ASN B 1 66 ? -32.406 83.688 11.266 1 19.77 66 ASN B CA 1
ATOM 7282 C C . ASN B 1 66 ? -32.562 82.562 12.305 1 19.77 66 ASN B C 1
ATOM 7284 O O . ASN B 1 66 ? -31.609 82.188 12.977 1 19.77 66 ASN B O 1
ATOM 7288 N N . ARG B 1 67 ? -33.781 82.438 13 1 23.81 67 ARG B N 1
ATOM 7289 C CA . ARG B 1 67 ? -33.688 82.312 14.461 1 23.81 67 ARG B CA 1
ATOM 7290 C C . ARG B 1 67 ? -33.281 80.938 14.891 1 23.81 67 ARG B C 1
ATOM 7292 O O . ARG B 1 67 ? -34.094 80.062 15.078 1 23.81 67 ARG B O 1
ATOM 7299 N N . ILE B 1 68 ? -32.375 80.375 14.391 1 18.06 68 ILE B N 1
ATOM 7300 C CA . ILE B 1 68 ? -32.312 78.938 14.797 1 18.06 68 ILE B CA 1
ATOM 7301 C C . ILE B 1 68 ? -31.594 78.875 16.141 1 18.06 68 ILE B C 1
ATOM 7303 O O . ILE B 1 68 ? -30.422 79.188 16.266 1 18.06 68 ILE B O 1
ATOM 7307 N N . TYR B 1 69 ? -32.25 79.125 17.25 1 23.48 69 TYR B N 1
ATOM 7308 C CA . TYR B 1 69 ? -31.719 78.875 18.578 1 23.48 69 TYR B CA 1
ATOM 7309 C C . TYR B 1 69 ? -31.062 77.5 18.672 1 23.48 69 TYR B C 1
ATOM 7311 O O . TYR B 1 69 ? -31.672 76.5 18.312 1 23.48 69 TYR B O 1
ATOM 7319 N N . LYS B 1 70 ? -29.875 77.438 18.547 1 24.08 70 LYS B N 1
ATOM 7320 C CA . LYS B 1 70 ? -29.062 76.188 18.578 1 24.08 70 LYS B CA 1
ATOM 7321 C C . LYS B 1 70 ? -29.047 75.562 19.984 1 24.08 70 LYS B C 1
ATOM 7323 O O . LYS B 1 70 ? -28.453 76.125 20.906 1 24.08 70 LYS B O 1
ATOM 7328 N N . ILE B 1 71 ? -30.25 75.25 20.578 1 24.97 71 ILE B N 1
ATOM 7329 C CA . ILE B 1 71 ? -30.172 74.438 21.766 1 24.97 71 ILE B CA 1
ATOM 7330 C C . ILE B 1 71 ? -29 73.438 21.625 1 24.97 71 ILE B C 1
ATOM 7332 O O . ILE B 1 71 ? -28.953 72.625 20.688 1 24.97 71 ILE B O 1
ATOM 7336 N N . GLN B 1 72 ? -27.844 73.812 22.031 1 24.69 72 GLN B N 1
ATOM 7337 C CA . GLN B 1 72 ? -26.672 73 22.109 1 24.69 72 GLN B CA 1
ATOM 7338 C C . GLN B 1 72 ? -26.969 71.688 22.812 1 24.69 72 GLN B C 1
ATOM 7340 O O . GLN B 1 72 ? -27.297 71.625 24 1 24.69 72 GLN B O 1
ATOM 7345 N N . LYS B 1 73 ? -27.859 70.812 22.312 1 29.95 73 LYS B N 1
ATOM 7346 C CA . LYS B 1 73 ? -27.969 69.438 22.781 1 29.95 73 LYS B CA 1
ATOM 7347 C C . LYS B 1 73 ? -26.594 68.875 23.188 1 29.95 73 LYS B C 1
ATOM 7349 O O . LYS B 1 73 ? -25.703 68.75 22.344 1 29.95 73 LYS B O 1
ATOM 7354 N N . VAL B 1 74 ? -26.062 69.188 24.312 1 31.41 74 VAL B N 1
ATOM 7355 C CA . VAL B 1 74 ? -24.875 68.562 24.875 1 31.41 74 VAL B CA 1
ATOM 7356 C C . VAL B 1 74 ? -24.906 67.062 24.578 1 31.41 74 VAL B C 1
ATOM 7358 O O . VAL B 1 74 ? -25.812 66.375 25.016 1 31.41 74 VAL B O 1
ATOM 7361 N N . LYS B 1 75 ? -24.703 66.625 23.453 1 38.16 75 LYS B N 1
ATOM 7362 C CA . LYS B 1 75 ? -24.484 65.25 23.047 1 38.16 75 LYS B CA 1
ATOM 7363 C C . LYS B 1 75 ? -23.625 64.5 24.062 1 38.16 75 LYS B C 1
ATOM 7365 O O . LYS B 1 75 ? -22.453 64.75 24.234 1 38.16 75 LYS B O 1
ATOM 7370 N N . HIS B 1 76 ? -24.078 64.188 25.219 1 43.06 76 HIS B N 1
ATOM 7371 C CA . HIS B 1 76 ? -23.359 63.312 26.141 1 43.06 76 HIS B CA 1
ATOM 7372 C C . HIS B 1 76 ? -22.719 62.125 25.422 1 43.06 76 HIS B C 1
ATOM 7374 O O . HIS B 1 76 ? -23.391 61.375 24.719 1 43.06 76 HIS B O 1
ATOM 7380 N N . SER B 1 77 ? -21.562 62.219 24.953 1 59.59 77 SER B N 1
ATOM 7381 C CA . SER B 1 77 ? -20.734 61.188 24.297 1 59.59 77 SER B CA 1
ATOM 7382 C C . SER B 1 77 ? -20.594 59.969 25.172 1 59.59 77 SER B C 1
ATOM 7384 O O . SER B 1 77 ? -20.172 60.062 26.328 1 59.59 77 SER B O 1
ATOM 7386 N N . TYR B 1 78 ? -21.266 58.875 24.859 1 75.69 78 TYR B N 1
ATOM 7387 C CA . TYR B 1 78 ? -21.188 57.625 25.609 1 75.69 78 TYR B CA 1
ATOM 7388 C C . TYR B 1 78 ? -19.828 56.969 25.406 1 75.69 78 TYR B C 1
ATOM 7390 O O . TYR B 1 78 ? -19.25 57.062 24.328 1 75.69 78 TYR B O 1
ATOM 7398 N N . SER B 1 79 ? -19.188 56.594 26.531 1 85 79 SER B N 1
ATOM 7399 C CA . SER B 1 79 ? -17.938 55.844 26.516 1 85 79 SER B CA 1
ATOM 7400 C C . SER B 1 79 ? -18.188 54.344 26.688 1 85 79 SER B C 1
ATOM 7402 O O . SER B 1 79 ? -19.312 53.906 26.953 1 85 79 SER B O 1
ATOM 7404 N N . ALA B 1 80 ? -17.188 53.5 26.406 1 89 80 ALA B N 1
ATOM 7405 C CA . ALA B 1 80 ? -17.25 52.031 26.594 1 89 80 ALA B CA 1
ATOM 7406 C C . ALA B 1 80 ? -17.641 51.688 28.031 1 89 80 ALA B C 1
ATOM 7408 O O . ALA B 1 80 ? -18.375 50.75 28.266 1 89 80 ALA B O 1
ATOM 7409 N N . GLU B 1 81 ? -17.234 52.562 28.969 1 88.62 81 GLU B N 1
ATOM 7410 C CA . GLU B 1 81 ? -17.531 52.312 30.391 1 88.62 81 GLU B CA 1
ATOM 7411 C C . GLU B 1 81 ? -19.031 52.5 30.672 1 88.62 81 GLU B C 1
ATOM 7413 O O . GLU B 1 81 ? -19.594 51.75 31.469 1 88.62 81 GLU B O 1
ATOM 7418 N N . ASP B 1 82 ? -19.594 53.469 30.016 1 88.12 82 ASP B N 1
ATOM 7419 C CA . ASP B 1 82 ? -21.031 53.688 30.156 1 88.12 82 ASP B CA 1
ATOM 7420 C C . ASP B 1 82 ? -21.828 52.469 29.656 1 88.12 82 ASP B C 1
ATOM 7422 O O . ASP B 1 82 ? -22.781 52.031 30.297 1 88.12 82 ASP B O 1
ATOM 7426 N N . ALA B 1 83 ? -21.375 52 28.516 1 90.44 83 ALA B N 1
ATOM 7427 C CA . ALA B 1 83 ? -22.047 50.844 27.938 1 90.44 83 ALA B CA 1
ATOM 7428 C C . ALA B 1 83 ? -21.906 49.625 28.844 1 90.44 83 ALA B C 1
ATOM 7430 O O . ALA B 1 83 ? -22.875 48.906 29.062 1 90.44 83 ALA B O 1
ATOM 7431 N N . ILE B 1 84 ? -20.719 49.406 29.375 1 92.44 84 ILE B N 1
ATOM 7432 C CA . ILE B 1 84 ? -20.438 48.25 30.234 1 92.44 84 ILE B CA 1
ATOM 7433 C C . ILE B 1 84 ? -21.297 48.312 31.5 1 92.44 84 ILE B C 1
ATOM 7435 O O . ILE B 1 84 ? -21.797 47.281 31.969 1 92.44 84 ILE B O 1
ATOM 7439 N N . ASN B 1 85 ? -21.516 49.5 32 1 89.06 85 ASN B N 1
ATOM 7440 C CA . ASN B 1 85 ? -22.344 49.656 33.188 1 89.06 85 ASN B CA 1
ATOM 7441 C C . ASN B 1 85 ? -23.797 49.281 32.938 1 89.06 85 ASN B C 1
ATOM 7443 O O . ASN B 1 85 ? -24.469 48.719 33.812 1 89.06 85 ASN B O 1
ATOM 7447 N N . VAL B 1 86 ? -24.203 49.531 31.75 1 90.25 86 VAL B N 1
ATOM 7448 C CA . VAL B 1 86 ? -25.547 49.125 31.359 1 90.25 86 VAL B CA 1
ATOM 7449 C C . VAL B 1 86 ? -25.609 47.625 31.203 1 90.25 86 VAL B C 1
ATOM 7451 O O . VAL B 1 86 ? -26.562 46.969 31.641 1 90.25 86 VAL B O 1
ATOM 7454 N N . LEU B 1 87 ? -24.594 47.062 30.625 1 92.31 87 LEU B N 1
ATOM 7455 C CA . LEU B 1 87 ? -24.562 45.656 30.328 1 92.31 87 LEU B CA 1
ATOM 7456 C C . LEU B 1 87 ? -24.516 44.812 31.594 1 92.31 87 LEU B C 1
ATOM 7458 O O . LEU B 1 87 ? -25.031 43.688 31.641 1 92.31 87 LEU B O 1
ATOM 7462 N N . LYS B 1 88 ? 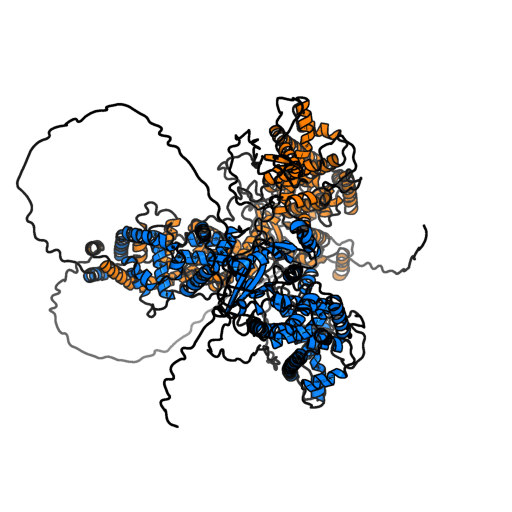-23.906 45.281 32.625 1 91.12 88 LYS B N 1
ATOM 7463 C CA . LYS B 1 88 ? -23.781 44.562 33.906 1 91.12 88 LYS B CA 1
ATOM 7464 C C . LYS B 1 88 ? -25.156 44.281 34.5 1 91.12 88 LYS B C 1
ATOM 7466 O O . LYS B 1 88 ? -25.312 43.344 35.312 1 91.12 88 LYS B O 1
ATOM 7471 N N . GLN B 1 89 ? -26.188 45.062 34.062 1 90.06 89 GLN B N 1
ATOM 7472 C CA . GLN B 1 89 ? -27.5 44.938 34.656 1 90.06 89 GLN B CA 1
ATOM 7473 C C . GLN B 1 89 ? -28.438 44.094 33.781 1 90.06 89 GLN B C 1
ATOM 7475 O O . GLN B 1 89 ? -29.578 43.812 34.188 1 90.06 89 GLN B O 1
ATOM 7480 N N . LEU B 1 90 ? -27.953 43.625 32.719 1 91.75 90 LEU B N 1
ATOM 7481 C CA . LEU B 1 90 ? -28.812 42.906 31.766 1 91.75 90 LEU B CA 1
ATOM 7482 C C . LEU B 1 90 ? -28.812 41.406 32.031 1 91.75 90 LEU B C 1
ATOM 7484 O O . LEU B 1 90 ? -27.828 40.875 32.562 1 91.75 90 LEU B O 1
ATOM 7488 N N . SER B 1 91 ? -29.953 40.781 31.641 1 90.88 91 SER B N 1
ATOM 7489 C CA . SER B 1 91 ? -30.047 39.312 31.734 1 90.88 91 SER B CA 1
ATOM 7490 C C . SER B 1 91 ? -29.281 38.656 30.594 1 90.88 91 SER B C 1
ATOM 7492 O O . SER B 1 91 ? -28.859 39.312 29.641 1 90.88 91 SER B O 1
ATOM 7494 N N . SER B 1 92 ? -29.141 37.344 30.688 1 89.44 92 SER B N 1
ATOM 7495 C CA . SER B 1 92 ? -28.406 36.594 29.672 1 89.44 92 SER B CA 1
ATOM 7496 C C . SER B 1 92 ? -29.078 36.688 28.312 1 89.44 92 SER B C 1
ATOM 7498 O O . SER B 1 92 ? -28.406 36.781 27.281 1 89.44 92 SER B O 1
ATOM 7500 N N . ASP B 1 93 ? -30.344 36.688 28.281 1 90.94 93 ASP B N 1
ATOM 7501 C CA . ASP B 1 93 ? -31.094 36.781 27.031 1 90.94 93 ASP B CA 1
ATOM 7502 C C . ASP B 1 93 ? -30.938 38.156 26.391 1 90.94 93 ASP B C 1
ATOM 7504 O O . ASP B 1 93 ? -30.797 38.25 25.172 1 90.94 93 ASP B O 1
ATOM 7508 N N . GLU B 1 94 ? -30.953 39.125 27.234 1 93.25 94 GLU B N 1
ATOM 7509 C CA . GLU B 1 94 ? -30.781 40.469 26.734 1 93.25 94 GLU B CA 1
ATOM 7510 C C . GLU B 1 94 ? -29.359 40.688 26.219 1 93.25 94 GLU B C 1
ATOM 7512 O O . GLU B 1 94 ? -29.156 41.375 25.203 1 93.25 94 GLU B O 1
ATOM 7517 N N . LEU B 1 95 ? -28.469 40.094 26.906 1 94.69 95 LEU B N 1
ATOM 7518 C CA . LEU B 1 95 ? -27.094 40.188 26.453 1 94.69 95 LEU B CA 1
ATOM 7519 C C . LEU B 1 95 ? -26.922 39.5 25.094 1 94.69 95 LEU B C 1
ATOM 7521 O O . LEU B 1 95 ? -26.125 39.969 24.281 1 94.69 95 LEU B O 1
ATOM 7525 N N . GLY B 1 96 ? -27.625 38.406 24.891 1 94.94 96 GLY B N 1
ATOM 7526 C CA . GLY B 1 96 ? -27.609 37.719 23.609 1 94.94 96 GLY B CA 1
ATOM 7527 C C . GLY B 1 96 ? -28.062 38.594 22.453 1 94.94 96 GLY B C 1
ATOM 7528 O O . GLY B 1 96 ? -27.484 38.562 21.375 1 94.94 96 GLY B O 1
ATOM 7529 N N . LEU B 1 97 ? -29.062 39.406 22.734 1 93.94 97 LEU B N 1
ATOM 7530 C CA . LEU B 1 97 ? -29.578 40.312 21.734 1 93.94 97 LEU B CA 1
ATOM 7531 C C . LEU B 1 97 ? -28.562 41.438 21.422 1 93.94 97 LEU B C 1
ATOM 7533 O O . LEU B 1 97 ? -28.422 41.844 20.281 1 93.94 97 LEU B O 1
ATOM 7537 N N . VAL B 1 98 ? -27.922 41.844 22.469 1 94.44 98 VAL B N 1
ATOM 7538 C CA . VAL B 1 98 ? -26.891 42.875 22.312 1 94.44 98 VAL B CA 1
ATOM 7539 C C . VAL B 1 98 ? -25.75 42.312 21.453 1 94.44 98 VAL B C 1
ATOM 7541 O O . VAL B 1 98 ? -25.25 42.969 20.547 1 94.44 98 VAL B O 1
ATOM 7544 N N . ALA B 1 99 ? -25.359 41.094 21.812 1 95.62 99 ALA B N 1
ATOM 7545 C CA . ALA B 1 99 ? -24.297 40.469 21.047 1 95.62 99 ALA B CA 1
ATOM 7546 C C . ALA B 1 99 ? -24.688 40.281 19.578 1 95.62 99 ALA B C 1
ATOM 7548 O O . ALA B 1 99 ? -23.875 40.438 18.688 1 95.62 99 ALA B O 1
ATOM 7549 N N . GLN B 1 100 ? -25.922 39.875 19.328 1 94.56 100 GLN B N 1
ATOM 7550 C CA . GLN B 1 100 ? -26.406 39.75 17.953 1 94.56 100 GLN B CA 1
ATOM 7551 C C . GLN B 1 100 ? -26.328 41.062 17.188 1 94.56 100 GLN B C 1
ATOM 7553 O O . GLN B 1 100 ? -25.938 41.062 16.031 1 94.56 100 GLN B O 1
ATOM 7558 N N . PHE B 1 101 ? -26.688 42.156 17.922 1 94 101 PHE B N 1
ATOM 7559 C CA . PHE B 1 101 ? -26.578 43.469 17.312 1 94 101 PHE B CA 1
ATOM 7560 C C . PHE B 1 101 ? -25.141 43.781 16.938 1 94 101 PHE B C 1
ATOM 7562 O O . PHE B 1 101 ? -24.875 44.312 15.852 1 94 101 PHE B O 1
ATOM 7569 N N . LEU B 1 102 ? -24.234 43.5 17.844 1 94.75 102 LEU B N 1
ATOM 7570 C CA . LEU B 1 102 ? -22.812 43.719 17.562 1 94.75 102 LEU B CA 1
ATOM 7571 C C . LEU B 1 102 ? -22.375 42.969 16.328 1 94.75 102 LEU B C 1
ATOM 7573 O O . LEU B 1 102 ? -21.641 43.5 15.484 1 94.75 102 LEU B O 1
ATOM 7577 N N . GLY B 1 103 ? -22.797 41.688 16.203 1 94 103 GLY B N 1
ATOM 7578 C CA . GLY B 1 103 ? -22.469 40.875 15.047 1 94 103 GLY B CA 1
ATOM 7579 C C . GLY B 1 103 ? -23 41.438 13.75 1 94 103 GLY B C 1
ATOM 7580 O O . GLY B 1 103 ? -22.281 41.531 12.75 1 94 103 GLY B O 1
ATOM 7581 N N . GLU B 1 104 ? -24.219 41.875 13.766 1 93 104 GLU B N 1
ATOM 7582 C CA . GLU B 1 104 ? -24.859 42.438 12.578 1 93 104 GLU B CA 1
ATOM 7583 C C . GLU B 1 104 ? -24.172 43.75 12.141 1 93 104 GLU B C 1
ATOM 7585 O O . GLU B 1 104 ? -23.969 43.969 10.945 1 93 104 GLU B O 1
ATOM 7590 N N . ARG B 1 105 ? -23.828 44.469 13.109 1 92.94 105 ARG B N 1
ATOM 7591 C CA . ARG B 1 105 ? -23.172 45.75 12.836 1 92.94 105 ARG B CA 1
ATOM 7592 C C . ARG B 1 105 ? -21.812 45.531 12.195 1 92.94 105 ARG B C 1
ATOM 7594 O O . ARG B 1 105 ? -21.391 46.312 11.328 1 92.94 105 ARG B O 1
ATOM 7601 N N . GLU B 1 106 ? -21.141 44.562 12.617 1 93.12 106 GLU B N 1
ATOM 7602 C CA . GLU B 1 106 ? -19.766 44.344 12.195 1 93.12 106 GLU B CA 1
ATOM 7603 C C . GLU B 1 106 ? -19.688 43.469 10.945 1 93.12 106 GLU B C 1
ATOM 7605 O O . GLU B 1 106 ? -18.609 43.281 10.383 1 93.12 106 GLU B O 1
ATOM 7610 N N . CYS B 1 107 ? -20.688 42.938 10.438 1 92.44 107 CYS B N 1
ATOM 7611 C CA . CYS B 1 107 ? -20.719 42 9.312 1 92.44 107 CYS B CA 1
ATOM 7612 C C . CYS B 1 107 ? -20 42.594 8.102 1 92.44 107 CYS B C 1
ATOM 7614 O O . CYS B 1 107 ? -19.172 41.938 7.48 1 92.44 107 CYS B O 1
ATOM 7616 N N . GLU B 1 108 ? -20.281 43.844 7.797 1 90.62 108 GLU B N 1
ATOM 7617 C CA . GLU B 1 108 ? -19.672 44.5 6.641 1 90.62 108 GLU B CA 1
ATOM 7618 C C . GLU B 1 108 ? -18.172 44.75 6.859 1 90.62 108 GLU B C 1
ATOM 7620 O O . GLU B 1 108 ? -17.375 44.594 5.934 1 90.62 108 GLU B O 1
ATOM 7625 N N . ASN B 1 109 ? -17.859 45.156 8.062 1 93.06 109 ASN B N 1
ATOM 7626 C CA . ASN B 1 109 ? -16.453 45.375 8.375 1 93.06 109 ASN B CA 1
ATOM 7627 C C . ASN B 1 109 ? -15.656 44.062 8.273 1 93.06 109 ASN B C 1
ATOM 7629 O O . ASN B 1 109 ? -14.508 44.062 7.824 1 93.06 109 ASN B O 1
ATOM 7633 N N . VAL B 1 110 ? -16.234 43.031 8.727 1 94.62 110 VAL B N 1
ATOM 7634 C CA . VAL B 1 110 ? -15.594 41.719 8.641 1 94.62 110 VAL B CA 1
ATOM 7635 C C . VAL B 1 110 ? -15.422 41.312 7.176 1 94.62 110 VAL B C 1
ATOM 7637 O O . VAL B 1 110 ? -14.375 40.812 6.781 1 94.62 110 VAL B O 1
ATOM 7640 N N . ASN B 1 111 ? -16.375 41.531 6.383 1 92.62 111 ASN B N 1
ATOM 7641 C CA . ASN B 1 111 ? -16.297 41.219 4.957 1 92.62 111 ASN B CA 1
ATOM 7642 C C . ASN B 1 111 ? -15.18 42 4.273 1 92.62 111 ASN B C 1
ATOM 7644 O O . ASN B 1 111 ? -14.508 41.469 3.381 1 92.62 111 ASN B O 1
ATOM 7648 N N . LYS B 1 112 ? -15.047 43.219 4.668 1 92.12 112 LYS B N 1
ATOM 7649 C CA . LYS B 1 112 ? -13.961 44.031 4.129 1 92.12 112 LYS B CA 1
ATOM 7650 C C . LYS B 1 112 ? -12.602 43.469 4.547 1 92.12 112 LYS B C 1
ATOM 7652 O O . LYS B 1 112 ? -11.672 43.406 3.738 1 92.12 112 LYS B O 1
ATOM 7657 N N . ASP B 1 113 ? -12.539 43.156 5.738 1 94.06 113 ASP B N 1
ATOM 7658 C CA . ASP B 1 113 ? -11.305 42.562 6.242 1 94.06 113 ASP B CA 1
ATOM 7659 C C . ASP B 1 113 ? -10.961 41.281 5.496 1 94.06 113 ASP B C 1
ATOM 7661 O O . ASP B 1 113 ? -9.797 41.031 5.164 1 94.06 113 ASP B O 1
ATOM 7665 N N . ILE B 1 114 ? -11.914 40.438 5.207 1 93.56 114 ILE B N 1
ATOM 7666 C CA . ILE B 1 114 ? -11.758 39.188 4.488 1 93.56 114 ILE B CA 1
ATOM 7667 C C . ILE B 1 114 ? -11.188 39.438 3.094 1 93.56 114 ILE B C 1
ATOM 7669 O O . ILE B 1 114 ? -10.32 38.719 2.615 1 93.56 114 ILE B O 1
ATOM 7673 N N . SER B 1 115 ? -11.664 40.406 2.447 1 89.62 115 SER B N 1
ATOM 7674 C CA . SER B 1 115 ? -11.227 40.719 1.095 1 89.62 115 SER B CA 1
ATOM 7675 C C . SER B 1 115 ? -9.734 41.062 1.061 1 89.62 115 SER B C 1
ATOM 7677 O O . SER B 1 115 ? -9.047 40.75 0.088 1 89.62 115 SER B O 1
ATOM 7679 N N . ASP B 1 116 ? -9.211 41.562 2.1 1 85.38 116 ASP B N 1
ATOM 7680 C CA . ASP B 1 116 ? -7.789 41.906 2.193 1 85.38 116 ASP B CA 1
ATOM 7681 C C . ASP B 1 116 ? -6.945 40.656 2.439 1 85.38 116 ASP B C 1
ATOM 7683 O O . ASP B 1 116 ? -5.797 40.594 1.996 1 85.38 116 ASP B O 1
ATOM 7687 N N . LEU B 1 117 ? -7.516 39.75 3.084 1 89.75 117 LEU B N 1
ATOM 7688 C CA . LEU B 1 117 ? -6.789 38.531 3.488 1 89.75 117 LEU B CA 1
ATOM 7689 C C . LEU B 1 117 ? -6.773 37.5 2.363 1 89.75 117 LEU B C 1
ATOM 7691 O O . LEU B 1 117 ? -5.91 36.625 2.332 1 89.75 117 LEU B O 1
ATOM 7695 N N . LYS B 1 118 ? -7.652 37.5 1.452 1 81.75 118 LYS B N 1
ATOM 7696 C CA . LYS B 1 118 ? -7.824 36.5 0.4 1 81.75 118 LYS B CA 1
ATOM 7697 C C . LYS B 1 118 ? -6.566 36.375 -0.453 1 81.75 118 LYS B C 1
ATOM 7699 O O . LYS B 1 118 ? -6.105 35.281 -0.736 1 81.75 118 LYS B O 1
ATOM 7704 N N . SER B 1 119 ? -5.965 37.438 -0.808 1 79.5 119 SER B N 1
ATOM 7705 C CA . SER B 1 119 ? -4.785 37.438 -1.666 1 79.5 119 SER B CA 1
ATOM 7706 C C . SER B 1 119 ? -3.561 36.938 -0.907 1 79.5 119 SER B C 1
ATOM 7708 O O . SER B 1 119 ? -2.713 36.219 -1.471 1 79.5 119 SER B O 1
ATOM 7710 N N . ALA B 1 120 ? -3.58 37.094 0.333 1 85.06 120 ALA B N 1
ATOM 7711 C CA . ALA B 1 120 ? -2.42 36.75 1.154 1 85.06 120 ALA B CA 1
ATOM 7712 C C . ALA B 1 120 ? -2.402 35.281 1.505 1 85.06 120 ALA B C 1
ATOM 7714 O O . ALA B 1 120 ? -1.343 34.688 1.772 1 85.06 120 ALA B O 1
ATOM 7715 N N . ALA B 1 121 ? -3.52 34.688 1.445 1 87.88 121 ALA B N 1
ATOM 7716 C CA . ALA B 1 121 ? -3.656 33.281 1.885 1 87.88 121 ALA B CA 1
ATOM 7717 C C . ALA B 1 121 ? -2.877 32.344 0.973 1 87.88 121 ALA B C 1
ATOM 7719 O O . ALA B 1 121 ? -2.414 31.297 1.412 1 87.88 121 ALA B O 1
ATOM 7720 N N . TYR B 1 122 ? -2.678 32.688 -0.261 1 89.94 122 TYR B N 1
ATOM 7721 C CA . TYR B 1 122 ? -2.07 31.781 -1.23 1 89.94 122 TYR B CA 1
ATOM 7722 C C . TYR B 1 122 ? -0.581 32.062 -1.385 1 89.94 122 TYR B C 1
ATOM 7724 O O . TYR B 1 122 ? 0.117 31.375 -2.131 1 89.94 122 TYR B O 1
ATOM 7732 N N . ASP B 1 123 ? -0.124 33.031 -0.666 1 90.31 123 ASP B N 1
ATOM 7733 C CA . ASP B 1 123 ? 1.302 33.344 -0.712 1 90.31 123 ASP B CA 1
ATOM 7734 C C . ASP B 1 123 ? 2.084 32.469 0.275 1 90.31 123 ASP B C 1
ATOM 7736 O O . ASP B 1 123 ? 1.936 32.625 1.489 1 90.31 123 ASP B O 1
ATOM 7740 N N . LEU B 1 124 ? 2.916 31.734 -0.242 1 89.25 124 LEU B N 1
ATOM 7741 C CA . LEU B 1 124 ? 3.674 30.75 0.528 1 89.25 124 LEU B CA 1
ATOM 7742 C C . LEU B 1 124 ? 4.594 31.438 1.528 1 89.25 124 LEU B C 1
ATOM 7744 O O . LEU B 1 124 ? 4.711 31 2.676 1 89.25 124 LEU B O 1
ATOM 7748 N N . ASN B 1 125 ? 5.262 32.469 1.139 1 87.69 125 ASN B N 1
ATOM 7749 C CA . ASN B 1 125 ? 6.172 33.188 2.025 1 87.69 125 ASN B CA 1
ATOM 7750 C C . ASN B 1 125 ? 5.422 33.906 3.15 1 87.69 125 ASN B C 1
ATOM 7752 O O . ASN B 1 125 ? 5.891 33.938 4.289 1 87.69 125 ASN B O 1
ATOM 7756 N N . TYR B 1 126 ? 4.289 34.375 2.793 1 89.25 126 TYR B N 1
ATOM 7757 C CA . TYR B 1 126 ? 3.465 35.062 3.797 1 89.25 126 TYR B CA 1
ATOM 7758 C C . TYR B 1 126 ? 2.994 34.062 4.855 1 89.25 126 TYR B C 1
ATOM 7760 O O . TYR B 1 126 ? 3.137 34.312 6.055 1 89.25 126 TYR B O 1
ATOM 7768 N N . THR B 1 127 ? 2.492 33.031 4.426 1 88.06 127 THR B N 1
ATOM 7769 C CA . THR B 1 127 ? 1.919 32.062 5.344 1 88.06 127 THR B CA 1
ATOM 7770 C C . THR B 1 127 ? 3.01 31.406 6.191 1 88.06 127 THR B C 1
ATOM 7772 O O . THR B 1 127 ? 2.787 31.078 7.359 1 88.06 127 THR B O 1
ATOM 7775 N N . ALA B 1 128 ? 4.129 31.219 5.656 1 87 128 ALA B N 1
ATOM 7776 C CA . ALA B 1 128 ? 5.227 30.562 6.367 1 87 128 ALA B CA 1
ATOM 7777 C C . ALA B 1 128 ? 5.812 31.484 7.43 1 87 128 ALA B C 1
ATOM 7779 O O . ALA B 1 128 ? 6.336 31.016 8.445 1 87 128 ALA B O 1
ATOM 7780 N N . ASN B 1 129 ? 5.691 32.781 7.234 1 87.19 129 ASN B N 1
ATOM 7781 C CA . ASN B 1 129 ? 6.328 33.719 8.141 1 87.19 129 ASN B CA 1
ATOM 7782 C C . ASN B 1 129 ? 5.301 34.625 8.828 1 87.19 129 ASN B C 1
ATOM 7784 O O . ASN B 1 129 ? 5.613 35.75 9.219 1 87.19 129 ASN B O 1
ATOM 7788 N N . LEU B 1 130 ? 4.199 34.156 8.969 1 89.12 130 LEU B N 1
ATOM 7789 C CA . LEU B 1 130 ? 3.109 34.938 9.539 1 89.12 130 LEU B CA 1
ATOM 7790 C C . LEU B 1 130 ? 3.336 35.156 11.023 1 89.12 130 LEU B C 1
ATOM 7792 O O . LEU B 1 130 ? 3.541 34.219 11.789 1 89.12 130 LEU B O 1
ATOM 7796 N N . ASP B 1 131 ? 3.402 36.406 11.375 1 91.25 131 ASP B N 1
ATOM 7797 C CA . ASP B 1 131 ? 3.436 36.75 12.789 1 91.25 131 ASP B CA 1
ATOM 7798 C C . ASP B 1 131 ? 2.033 36.75 13.391 1 91.25 131 ASP B C 1
ATOM 7800 O O . ASP B 1 131 ? 1.244 37.688 13.148 1 91.25 131 ASP B O 1
ATOM 7804 N N . LEU B 1 132 ? 1.741 35.969 14.266 1 92.44 132 LEU B N 1
ATOM 7805 C CA . LEU B 1 132 ? 0.392 35.688 14.75 1 92.44 132 LEU B CA 1
ATOM 7806 C C . LEU B 1 132 ? -0.111 36.844 15.617 1 92.44 132 LEU B C 1
ATOM 7808 O O . LEU B 1 132 ? -1.296 37.188 15.57 1 92.44 132 LEU B O 1
ATOM 7812 N N . GLU B 1 133 ? 0.71 37.406 16.391 1 91.44 133 GLU B N 1
ATOM 7813 C CA . GLU B 1 133 ? 0.3 38.5 17.281 1 91.44 133 GLU B CA 1
ATOM 7814 C C . GLU B 1 133 ? -0.153 39.719 16.469 1 91.44 133 GLU B C 1
ATOM 7816 O O . GLU B 1 133 ? -1.234 40.25 16.719 1 91.44 133 GLU B O 1
ATOM 7821 N N . SER B 1 134 ? 0.691 40.062 15.531 1 93.06 134 SER B N 1
ATOM 7822 C CA . SER B 1 134 ? 0.339 41.188 14.68 1 93.06 134 SER B CA 1
ATOM 7823 C C . SER B 1 134 ? -0.906 40.875 13.852 1 93.06 134 SER B C 1
ATOM 7825 O O . SER B 1 134 ? -1.746 41.75 13.641 1 93.06 134 SER B O 1
ATOM 7827 N N . TRP B 1 135 ? -0.965 39.688 13.422 1 94.25 135 TRP B N 1
ATOM 7828 C CA . TRP B 1 135 ? -2.094 39.281 12.586 1 94.25 135 TRP B CA 1
ATOM 7829 C C . TRP B 1 135 ? -3.404 39.375 13.359 1 94.25 135 TRP B C 1
ATOM 7831 O O . TRP B 1 135 ? -4.398 39.906 12.844 1 94.25 135 TRP B O 1
ATOM 7841 N N . VAL B 1 136 ? -3.508 39 14.594 1 94.5 136 VAL B N 1
ATOM 7842 C CA . VAL B 1 136 ? -4.715 39 15.414 1 94.5 136 VAL B CA 1
ATOM 7843 C C . VAL B 1 136 ? -5.109 40.438 15.734 1 94.5 136 VAL B C 1
ATOM 7845 O O . VAL B 1 136 ? -6.289 40.812 15.68 1 94.5 136 VAL B O 1
ATOM 7848 N N . ASN B 1 137 ? -4.125 41.25 15.977 1 92.38 137 ASN B N 1
ATOM 7849 C CA . ASN B 1 137 ? -4.379 42.625 16.375 1 92.38 137 ASN B CA 1
ATOM 7850 C C . ASN B 1 137 ? -4.93 43.438 15.227 1 92.38 137 ASN B C 1
ATOM 7852 O O . ASN B 1 137 ? -5.582 44.469 15.445 1 92.38 137 ASN B O 1
ATOM 7856 N N . ASP B 1 138 ? -4.645 43 14.023 1 93.75 138 ASP B N 1
ATOM 7857 C CA . ASP B 1 138 ? -5.078 43.719 12.836 1 93.75 138 ASP B CA 1
ATOM 7858 C C . ASP B 1 138 ? -6.484 43.312 12.414 1 93.75 138 ASP B C 1
ATOM 7860 O O . ASP B 1 138 ? -7.051 43.875 11.484 1 93.75 138 ASP B O 1
ATOM 7864 N N . ARG B 1 139 ? -7.074 42.375 13.148 1 95.69 139 ARG B N 1
ATOM 7865 C CA . ARG B 1 139 ? -8.391 41.875 12.766 1 95.69 139 ARG B CA 1
ATOM 7866 C C . ARG B 1 139 ? -9.5 42.688 13.414 1 95.69 139 ARG B C 1
ATOM 7868 O O . ARG B 1 139 ? -9.242 43.656 14.109 1 95.69 139 ARG B O 1
ATOM 7875 N N . ASN B 1 140 ? -10.773 42.312 13.062 1 96.31 140 ASN B N 1
ATOM 7876 C CA . ASN B 1 140 ? -11.938 43.031 13.594 1 96.31 140 ASN B CA 1
ATOM 7877 C C . ASN B 1 140 ? -11.898 43.125 15.117 1 96.31 140 ASN B C 1
ATOM 7879 O O . ASN B 1 140 ? -11.852 42.094 15.789 1 96.31 140 ASN B O 1
ATOM 7883 N N . LYS B 1 141 ? -12.062 44.219 15.695 1 95.56 141 LYS B N 1
ATOM 7884 C CA . LYS B 1 141 ? -11.836 44.469 17.109 1 95.56 141 LYS B CA 1
ATOM 7885 C C . LYS B 1 141 ? -12.93 43.844 17.969 1 95.56 141 LYS B C 1
ATOM 7887 O O . LYS B 1 141 ? -12.672 43.406 19.094 1 95.56 141 LYS B O 1
ATOM 7892 N N . VAL B 1 142 ? -14.125 43.812 17.469 1 96.38 142 VAL B N 1
ATOM 7893 C CA . VAL B 1 142 ? -15.234 43.219 18.219 1 96.38 142 VAL B CA 1
ATOM 7894 C C . VAL B 1 142 ? -15.047 41.719 18.344 1 96.38 142 VAL B C 1
ATOM 7896 O O . VAL B 1 142 ? -15.156 41.156 19.438 1 96.38 142 VAL B O 1
ATOM 7899 N N . VAL B 1 143 ? -14.688 41.094 17.188 1 96.56 143 VAL B N 1
ATOM 7900 C CA . VAL B 1 143 ? -14.469 39.656 17.172 1 96.56 143 VAL B CA 1
ATOM 7901 C C . VAL B 1 143 ? -13.297 39.281 18.078 1 96.56 143 VAL B C 1
ATOM 7903 O O . VAL B 1 143 ? -13.414 38.438 18.953 1 96.56 143 VAL B O 1
ATOM 7906 N N . VAL B 1 144 ? -12.219 40 17.938 1 95.94 144 VAL B N 1
ATOM 7907 C CA . VAL B 1 144 ? -11.008 39.719 18.703 1 95.94 144 VAL B CA 1
ATOM 7908 C C . VAL B 1 144 ? -11.25 40 20.188 1 95.94 144 VAL B C 1
ATOM 7910 O O . VAL B 1 144 ? -10.789 39.281 21.047 1 95.94 144 VAL B O 1
ATOM 7913 N N . GLY B 1 145 ? -11.984 41.125 20.438 1 94.5 145 GLY B N 1
ATOM 7914 C CA . GLY B 1 145 ? -12.297 41.469 21.812 1 94.5 145 GLY B CA 1
ATOM 7915 C C . GLY B 1 145 ? -13.062 40.406 22.547 1 94.5 145 GLY B C 1
ATOM 7916 O O . GLY B 1 145 ? -12.703 40.031 23.656 1 94.5 145 GLY B O 1
ATOM 7917 N N . LEU B 1 146 ? -14.047 39.875 21.875 1 95.19 146 LEU B N 1
ATOM 7918 C CA . LEU B 1 146 ? -14.836 38.812 22.5 1 95.19 146 LEU B CA 1
ATOM 7919 C C . LEU B 1 146 ? -13.977 37.594 22.75 1 95.19 146 LEU B C 1
ATOM 7921 O O . LEU B 1 146 ? -14.047 37 23.828 1 95.19 146 LEU B O 1
ATOM 7925 N N . LEU B 1 147 ? -13.188 37.156 21.781 1 95.31 147 LEU B N 1
ATOM 7926 C CA . LEU B 1 147 ? -12.352 35.969 21.859 1 95.31 147 LEU B CA 1
ATOM 7927 C C . LEU B 1 147 ? -11.312 36.094 22.969 1 95.31 147 LEU B C 1
ATOM 7929 O O . LEU B 1 147 ? -11.078 35.156 23.734 1 95.31 147 LEU B O 1
ATOM 7933 N N . LYS B 1 148 ? -10.734 37.25 23.047 1 91.56 148 LYS B N 1
ATOM 7934 C CA . LYS B 1 148 ? -9.75 37.5 24.094 1 91.56 148 LYS B CA 1
ATOM 7935 C C . LYS B 1 148 ? -10.406 37.469 25.469 1 91.56 148 LYS B C 1
ATOM 7937 O O . LYS B 1 148 ? -9.812 37 26.438 1 91.56 148 LYS B O 1
ATOM 7942 N N . GLY B 1 149 ? -11.625 38.031 25.562 1 92.62 149 GLY B N 1
ATOM 7943 C CA . GLY B 1 149 ? -12.367 37.969 26.812 1 92.62 149 GLY B CA 1
ATOM 7944 C C . GLY B 1 149 ? -12.656 36.562 27.25 1 92.62 149 GLY B C 1
ATOM 7945 O O . GLY B 1 149 ? -12.492 36.219 28.422 1 92.62 149 GLY B O 1
ATOM 7946 N N . LEU B 1 150 ? -13.008 35.781 26.312 1 92.69 150 LEU B N 1
ATOM 7947 C CA . LEU B 1 150 ? -13.344 34.406 26.609 1 92.69 150 LEU B CA 1
ATOM 7948 C C . LEU B 1 150 ? -12.086 33.594 26.938 1 92.69 150 LEU B C 1
ATOM 7950 O O . LEU B 1 150 ? -12.156 32.625 27.672 1 92.69 150 LEU B O 1
ATOM 7954 N N . ALA B 1 151 ? -11 33.938 26.391 1 88.06 151 ALA B N 1
ATOM 7955 C CA . ALA B 1 151 ? -9.734 33.25 26.609 1 88.06 151 ALA B CA 1
ATOM 7956 C C . ALA B 1 151 ? -9.078 33.719 27.906 1 88.06 151 ALA B C 1
ATOM 7958 O O . ALA B 1 151 ? -8.023 33.219 28.297 1 88.06 151 ALA B O 1
ATOM 7959 N N . HIS B 1 152 ? -9.539 34.844 28.578 1 71.62 152 HIS B N 1
ATOM 7960 C CA . HIS B 1 152 ? -8.984 35.594 29.688 1 71.62 152 HIS B CA 1
ATOM 7961 C C . HIS B 1 152 ? -8.562 34.656 30.828 1 71.62 152 HIS B C 1
ATOM 7963 O O . HIS B 1 152 ? -7.582 34.906 31.531 1 71.62 152 HIS B O 1
ATOM 7969 N N . THR B 1 153 ? -9.453 33.781 31.219 1 54.81 153 THR B N 1
ATOM 7970 C CA . THR B 1 153 ? -9.148 33.031 32.438 1 54.81 153 THR B CA 1
ATOM 7971 C C . THR B 1 153 ? -7.785 32.344 32.344 1 54.81 153 THR B C 1
ATOM 7973 O O . THR B 1 153 ? -7.262 31.828 33.312 1 54.81 153 THR B O 1
ATOM 7976 N N . ARG B 1 154 ? -7.293 32.062 31.172 1 53.19 154 ARG B N 1
ATOM 7977 C CA . ARG B 1 154 ? -6.062 31.297 31.141 1 53.19 154 ARG B CA 1
ATOM 7978 C C . ARG B 1 154 ? -4.84 32.188 31.312 1 53.19 154 ARG B C 1
ATOM 7980 O O . ARG B 1 154 ? -4.688 33.188 30.594 1 53.19 154 ARG B O 1
ATOM 7987 N N . SER B 1 155 ? -4.516 32.438 32.5 1 45.56 155 SER B N 1
ATOM 7988 C CA . SER B 1 155 ? -3.365 33.219 32.969 1 45.56 155 SER B CA 1
ATOM 7989 C C . SER B 1 155 ? -2.303 33.344 31.891 1 45.56 155 SER B C 1
ATOM 7991 O O . SER B 1 155 ? -1.57 34.312 31.828 1 45.56 155 SER B O 1
ATOM 7993 N N . ASN B 1 156 ? -1.758 32.219 31.203 1 45.94 156 ASN B N 1
ATOM 7994 C CA . ASN B 1 156 ? -0.525 32.094 30.438 1 45.94 156 ASN B CA 1
ATOM 7995 C C . ASN B 1 156 ? -0.795 32.156 28.938 1 45.94 156 ASN B C 1
ATOM 7997 O O . ASN B 1 156 ? -0.5 31.203 28.203 1 45.94 156 ASN B O 1
ATOM 8001 N N . CYS B 1 157 ? -1.684 33.062 28.516 1 52.09 157 CYS B N 1
ATOM 8002 C CA . CYS B 1 157 ? -2.045 33.375 27.125 1 52.09 157 CYS B CA 1
ATOM 8003 C C . CYS B 1 157 ? -0.803 33.562 26.281 1 52.09 157 CYS B C 1
ATOM 8005 O O . CYS B 1 157 ? -0.908 33.875 25.078 1 52.09 157 CYS B O 1
ATOM 8007 N N . ASN B 1 158 ? 0.274 33.531 26.797 1 58.12 158 ASN B N 1
ATOM 8008 C CA . ASN B 1 158 ? 1.45 33.938 26.031 1 58.12 158 ASN B CA 1
ATOM 8009 C C . ASN B 1 158 ? 2.082 32.75 25.312 1 58.12 158 ASN B C 1
ATOM 8011 O O . ASN B 1 158 ? 3.084 32.906 24.625 1 58.12 158 ASN B O 1
ATOM 8015 N N . ALA B 1 159 ? 1.371 31.641 25.422 1 74.38 159 ALA B N 1
ATOM 8016 C CA . ALA B 1 159 ? 2.01 30.562 24.672 1 74.38 159 ALA B CA 1
ATOM 8017 C C . ALA B 1 159 ? 1.64 30.625 23.203 1 74.38 159 ALA B C 1
ATOM 8019 O O . ALA B 1 159 ? 0.517 30.984 22.844 1 74.38 159 ALA B O 1
ATOM 8020 N N . PRO B 1 160 ? 2.592 30.5 22.406 1 80.5 160 PRO B N 1
ATOM 8021 C CA . PRO B 1 160 ? 2.365 30.562 20.953 1 80.5 160 PRO B CA 1
ATOM 8022 C C . PRO B 1 160 ? 1.178 29.703 20.516 1 80.5 160 PRO B C 1
ATOM 8024 O O . PRO B 1 160 ? 0.451 30.094 19.594 1 80.5 160 PRO B O 1
ATOM 8027 N N . THR B 1 161 ? 0.879 28.734 21.188 1 87.62 161 THR B N 1
ATOM 8028 C CA . THR B 1 161 ? -0.223 27.844 20.828 1 87.62 161 THR B CA 1
ATOM 8029 C C . THR B 1 161 ? -1.565 28.5 21.141 1 87.62 161 THR B C 1
ATOM 8031 O O . THR B 1 161 ? -2.555 28.266 20.438 1 87.62 161 THR B O 1
ATOM 8034 N N . ASP B 1 162 ? -1.625 29.328 22.172 1 87.38 162 ASP B N 1
ATOM 8035 C CA . ASP B 1 162 ? -2.859 30.016 22.547 1 87.38 162 ASP B CA 1
ATOM 8036 C C . ASP B 1 162 ? -3.18 31.141 21.562 1 87.38 162 ASP B C 1
ATOM 8038 O O . ASP B 1 162 ? -4.344 31.359 21.219 1 87.38 162 ASP B O 1
ATOM 8042 N N . LEU B 1 163 ? -2.113 31.781 21.234 1 90.25 163 LEU B N 1
ATOM 8043 C CA . LEU B 1 163 ? -2.299 32.812 20.219 1 90.25 163 LEU B CA 1
ATOM 8044 C C . LEU B 1 163 ? -2.816 32.219 18.906 1 90.25 163 LEU B C 1
ATOM 8046 O O . LEU B 1 163 ? -3.656 32.812 18.234 1 90.25 163 LEU B O 1
ATOM 8050 N N . TYR B 1 164 ? -2.252 31.094 18.547 1 93.69 164 TYR B N 1
ATOM 8051 C CA . TYR B 1 164 ? -2.707 30.406 17.344 1 93.69 164 TYR B CA 1
ATOM 8052 C C . TYR B 1 164 ? -4.184 30.047 17.453 1 93.69 164 TYR B C 1
ATOM 8054 O O . TYR B 1 164 ? -4.93 30.156 16.469 1 93.69 164 TYR B O 1
ATOM 8062 N N . ARG B 1 165 ? -4.602 29.641 18.578 1 92.38 165 ARG B N 1
ATOM 8063 C CA . ARG B 1 165 ? -6 29.266 18.781 1 92.38 165 ARG B CA 1
ATOM 8064 C C . ARG B 1 165 ? -6.918 30.469 18.578 1 92.38 165 ARG B C 1
ATOM 8066 O O . ARG B 1 165 ? -7.988 30.344 17.984 1 92.38 165 ARG B O 1
ATOM 8073 N N . VAL B 1 166 ? -6.496 31.531 19.125 1 93.88 166 VAL B N 1
ATOM 8074 C CA . VAL B 1 166 ? -7.281 32.75 18.938 1 93.88 166 VAL B CA 1
ATOM 8075 C C . VAL B 1 166 ? -7.367 33.094 17.453 1 93.88 166 VAL B C 1
ATOM 8077 O O . VAL B 1 166 ? -8.453 33.375 16.938 1 93.88 166 VAL B O 1
ATOM 8080 N N . ALA B 1 167 ? -6.203 33.031 16.859 1 95.06 167 ALA B N 1
ATOM 8081 C CA . ALA B 1 167 ? -6.156 33.344 15.438 1 95.06 167 ALA B CA 1
ATOM 8082 C C . ALA B 1 167 ? -7.047 32.406 14.625 1 95.06 167 ALA B C 1
ATOM 8084 O O . ALA B 1 167 ? -7.773 32.844 13.734 1 95.06 167 ALA B O 1
ATOM 8085 N N . LYS B 1 168 ? -6.988 31.156 14.945 1 95.44 168 LYS B N 1
ATOM 8086 C CA . LYS B 1 168 ? -7.797 30.141 14.266 1 95.44 168 LYS B CA 1
ATOM 8087 C C . LYS B 1 168 ? -9.289 30.422 14.461 1 95.44 168 LYS B C 1
ATOM 8089 O O . LYS B 1 168 ? -10.078 30.234 13.531 1 95.44 168 LYS B O 1
ATOM 8094 N N . ASN B 1 169 ? -9.672 30.812 15.602 1 96.62 169 ASN B N 1
ATOM 8095 C CA . ASN B 1 169 ? -11.062 31.125 15.883 1 96.62 169 ASN B CA 1
ATOM 8096 C C . ASN B 1 169 ? -11.539 32.344 15.094 1 96.62 169 ASN B C 1
ATOM 8098 O O . ASN B 1 169 ? -12.688 32.406 14.656 1 96.62 169 ASN B O 1
ATOM 8102 N N . VAL B 1 170 ? -10.664 33.281 15 1 96.81 170 VAL B N 1
ATOM 8103 C CA . VAL B 1 170 ? -11.008 34.438 14.18 1 96.81 170 VAL B CA 1
ATOM 8104 C C . VAL B 1 170 ? -11.352 33.969 12.766 1 96.81 170 VAL B C 1
ATOM 8106 O O . VAL B 1 170 ? -12.398 34.375 12.219 1 96.81 170 VAL B O 1
ATOM 8109 N N . GLU B 1 171 ? -10.469 33.125 12.195 1 96.06 171 GLU B N 1
ATOM 8110 C CA . GLU B 1 171 ? -10.719 32.625 10.844 1 96.06 171 GLU B CA 1
ATOM 8111 C C . GLU B 1 171 ? -12.031 31.859 10.766 1 96.06 171 GLU B C 1
ATOM 8113 O O . GLU B 1 171 ? -12.789 32 9.797 1 96.06 171 GLU B O 1
ATOM 8118 N N . GLN B 1 172 ? -12.242 31.141 11.766 1 96.06 172 GLN B N 1
ATOM 8119 C CA . GLN B 1 172 ? -13.469 30.344 11.781 1 96.06 172 GLN B CA 1
ATOM 8120 C C . GLN B 1 172 ? -14.703 31.234 11.789 1 96.06 172 GLN B C 1
ATOM 8122 O O . GLN B 1 172 ? -15.672 30.969 11.078 1 96.06 172 GLN B O 1
ATOM 8127 N N . ILE B 1 173 ? -14.68 32.219 12.57 1 96.38 173 ILE B N 1
ATOM 8128 C CA . ILE B 1 173 ? -15.812 33.156 12.68 1 96.38 173 ILE B CA 1
ATOM 8129 C C . ILE B 1 173 ? -16 33.875 11.352 1 96.38 173 ILE B C 1
ATOM 8131 O O . ILE B 1 173 ? -17.141 34.094 10.914 1 96.38 173 ILE B O 1
ATOM 8135 N N . TYR B 1 174 ? -14.914 34.281 10.781 1 95.5 174 TYR B N 1
ATOM 8136 C CA . TYR B 1 174 ? -14.977 34.969 9.5 1 95.5 174 TYR B CA 1
ATOM 8137 C C . TYR B 1 174 ? -15.688 34.125 8.453 1 95.5 174 TYR B C 1
ATOM 8139 O O . TYR B 1 174 ? -16.328 34.625 7.547 1 95.5 174 TYR B O 1
ATOM 8147 N N . SER B 1 175 ? -15.609 32.812 8.562 1 92.69 175 SER B N 1
ATOM 8148 C CA . SER B 1 175 ? -16.219 31.891 7.594 1 92.69 175 SER B CA 1
ATOM 8149 C C . SER B 1 175 ? -17.734 31.922 7.684 1 92.69 175 SER B C 1
ATOM 8151 O O . SER B 1 175 ? -18.422 31.453 6.773 1 92.69 175 SER B O 1
ATOM 8153 N N . LEU B 1 176 ? -18.266 32.469 8.727 1 92.69 176 LEU B N 1
ATOM 8154 C CA . LEU B 1 176 ? -19.703 32.594 8.867 1 92.69 176 LEU B CA 1
ATOM 8155 C C . LEU B 1 176 ? -20.234 33.688 7.949 1 92.69 176 LEU B C 1
ATOM 8157 O O . LEU B 1 176 ? -21.359 33.594 7.445 1 92.69 176 LEU B O 1
ATOM 8161 N N . THR B 1 177 ? -19.422 34.688 7.836 1 90.75 177 THR B N 1
ATOM 8162 C CA . THR B 1 177 ? -19.797 35.812 6.988 1 90.75 177 THR B CA 1
ATOM 8163 C C . THR B 1 177 ? -19.641 35.469 5.512 1 90.75 177 THR B C 1
ATOM 8165 O O . THR B 1 177 ? -20.469 35.844 4.684 1 90.75 177 THR B O 1
ATOM 8168 N N . ASN B 1 178 ? -18.594 34.719 5.191 1 88.44 178 ASN B N 1
ATOM 8169 C CA . ASN B 1 178 ? -18.312 34.219 3.848 1 88.44 178 ASN B CA 1
ATOM 8170 C C . ASN B 1 178 ? -17.906 32.75 3.861 1 88.44 178 ASN B C 1
ATOM 8172 O O . ASN B 1 178 ? -16.734 32.406 3.977 1 88.44 178 ASN B O 1
ATOM 8176 N N . PRO B 1 179 ? -18.812 31.922 3.566 1 85.06 179 PRO B N 1
ATOM 8177 C CA . PRO B 1 179 ? -18.578 30.484 3.717 1 85.06 179 PRO B CA 1
ATOM 8178 C C . PRO B 1 179 ? -17.547 29.953 2.723 1 85.06 179 PRO B C 1
ATOM 8180 O O . PRO B 1 179 ? -17.016 28.859 2.914 1 85.06 179 PRO B O 1
ATOM 8183 N N . TYR B 1 180 ? -17.234 30.578 1.679 1 86.25 180 TYR B N 1
ATOM 8184 C CA . TYR B 1 180 ? -16.344 30.047 0.651 1 86.25 180 TYR B CA 1
ATOM 8185 C C . TYR B 1 180 ? -14.969 30.719 0.723 1 86.25 180 TYR B C 1
ATOM 8187 O O . TYR B 1 180 ? -14.141 30.531 -0.167 1 86.25 180 TYR B O 1
ATOM 8195 N N . VAL B 1 181 ? -14.789 31.422 1.814 1 92.38 181 VAL B N 1
ATOM 8196 C CA . VAL B 1 181 ? -13.531 32.125 1.939 1 92.38 181 VAL B CA 1
ATOM 8197 C C . VAL B 1 181 ? -12.406 31.172 2.311 1 92.38 181 VAL B C 1
ATOM 8199 O O . VAL B 1 181 ? -12.648 30.156 2.98 1 92.38 181 VAL B O 1
ATOM 8202 N N . VAL B 1 182 ? -11.234 31.375 1.804 1 95.5 182 VAL B N 1
ATOM 8203 C CA . VAL B 1 182 ? -10.016 30.656 2.164 1 95.5 182 VAL B CA 1
ATOM 8204 C C . VAL B 1 182 ? -9.055 31.594 2.887 1 95.5 182 VAL B C 1
ATOM 8206 O O . VAL B 1 182 ? -8.703 32.656 2.359 1 95.5 182 VAL B O 1
ATOM 8209 N N . LEU B 1 183 ? -8.734 31.266 4.066 1 96 183 LEU B N 1
ATOM 8210 C CA . LEU B 1 183 ? -7.902 32.125 4.891 1 96 183 LEU B CA 1
ATOM 8211 C C . LEU B 1 183 ? -6.559 31.484 5.195 1 96 183 LEU B C 1
ATOM 8213 O O . LEU B 1 183 ? -6.426 30.266 5.102 1 96 183 LEU B O 1
ATOM 8217 N N . PRO B 1 184 ? -5.543 32.188 5.555 1 94.56 184 PRO B N 1
ATOM 8218 C CA . PRO B 1 184 ? -4.152 31.75 5.535 1 94.56 184 PRO B CA 1
ATOM 8219 C C . PRO B 1 184 ? -3.895 30.594 6.504 1 94.56 184 PRO B C 1
ATOM 8221 O O . PRO B 1 184 ? -3.254 29.609 6.137 1 94.56 184 PRO B O 1
ATOM 8224 N N . LEU B 1 185 ? -4.328 30.672 7.738 1 95 185 LEU B N 1
ATOM 8225 C CA . LEU B 1 185 ? -4.004 29.656 8.734 1 95 185 LEU B CA 1
ATOM 8226 C C . LEU B 1 185 ? -4.727 28.344 8.422 1 95 185 LEU B C 1
ATOM 8228 O O . LEU B 1 185 ? -4.113 27.281 8.43 1 95 185 LEU B O 1
ATOM 8232 N N . SER B 1 186 ? -5.996 28.453 8.141 1 96 186 SER B N 1
ATOM 8233 C CA . SER B 1 186 ? -6.781 27.266 7.801 1 96 186 SER B CA 1
ATOM 8234 C C . SER B 1 186 ? -6.297 26.641 6.496 1 96 186 SER B C 1
ATOM 8236 O O . SER B 1 186 ? -6.301 25.422 6.355 1 96 186 SER B O 1
ATOM 8238 N N . PHE B 1 187 ? -5.945 27.469 5.621 1 96.25 187 PHE B N 1
AT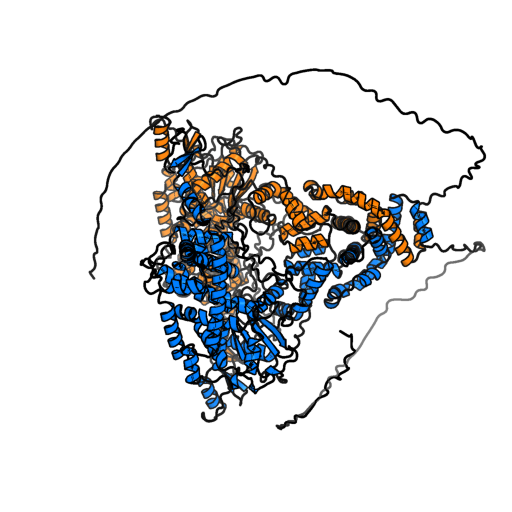OM 8239 C CA . PHE B 1 187 ? -5.43 26.953 4.359 1 96.25 187 PHE B CA 1
ATOM 8240 C C . PHE B 1 187 ? -4.137 26.172 4.574 1 96.25 187 PHE B C 1
ATOM 8242 O O . PHE B 1 187 ? -3.969 25.078 4.039 1 96.25 187 PHE B O 1
ATOM 8249 N N . SER B 1 188 ? -3.236 26.734 5.336 1 95.81 188 SER B N 1
ATOM 8250 C CA . SER B 1 188 ? -1.969 26.078 5.625 1 95.81 188 SER B CA 1
ATOM 8251 C C . SER B 1 188 ? -2.191 24.734 6.316 1 95.81 188 SER B C 1
ATOM 8253 O O . SER B 1 188 ? -1.443 23.781 6.094 1 95.81 188 SER B O 1
ATOM 8255 N N . GLU B 1 189 ? -3.195 24.672 7.16 1 96.44 189 GLU B N 1
ATOM 8256 C CA . GLU B 1 189 ? -3.533 23.422 7.812 1 96.44 189 GLU B CA 1
ATOM 8257 C C . GLU B 1 189 ? -3.98 22.375 6.801 1 96.44 189 GLU B C 1
ATOM 8259 O O . GLU B 1 189 ? -3.59 21.203 6.891 1 96.44 189 GLU B O 1
ATOM 8264 N N . ASN B 1 190 ? -4.82 22.781 5.906 1 96.94 190 ASN B N 1
ATOM 8265 C CA . ASN B 1 190 ? -5.301 21.859 4.887 1 96.94 190 ASN B CA 1
ATOM 8266 C C . ASN B 1 190 ? -4.16 21.375 3.99 1 96.94 190 ASN B C 1
ATOM 8268 O O . ASN B 1 190 ? -4.125 20.203 3.598 1 96.94 190 ASN B O 1
ATOM 8272 N N . VAL B 1 191 ? -3.277 22.297 3.699 1 96.75 191 VAL B N 1
ATOM 8273 C CA . VAL B 1 191 ? -2.098 21.953 2.916 1 96.75 191 VAL B CA 1
ATOM 8274 C C . VAL B 1 191 ? -1.271 20.906 3.672 1 96.75 191 VAL B C 1
ATOM 8276 O O . VAL B 1 191 ? -0.78 19.953 3.078 1 96.75 191 VAL B O 1
ATOM 8279 N N . LEU B 1 192 ? -1.11 21.141 4.91 1 96.19 192 LEU B N 1
ATOM 8280 C CA . LEU B 1 192 ? -0.405 20.188 5.754 1 96.19 192 LEU B CA 1
ATOM 8281 C C . LEU B 1 192 ? -1.09 18.828 5.719 1 96.19 192 LEU B C 1
ATOM 8283 O O . LEU B 1 192 ? -0.434 17.797 5.523 1 96.19 192 LEU B O 1
ATOM 8287 N N . ILE B 1 193 ? -2.385 18.812 5.883 1 96.38 193 ILE B N 1
ATOM 8288 C CA . ILE B 1 193 ? -3.156 17.578 5.875 1 96.38 193 ILE B CA 1
ATOM 8289 C C . ILE B 1 193 ? -2.979 16.859 4.535 1 96.38 193 ILE B C 1
ATOM 8291 O O . ILE B 1 193 ? -2.746 15.648 4.496 1 96.38 193 ILE B O 1
ATOM 8295 N N . TYR B 1 194 ? -3.102 17.594 3.531 1 96.06 194 TYR B N 1
ATOM 8296 C CA . TYR B 1 194 ? -2.877 17.031 2.201 1 96.06 194 TYR B CA 1
ATOM 8297 C C . TYR B 1 194 ? -1.504 16.391 2.107 1 96.06 194 TYR B C 1
ATOM 8299 O O . TYR B 1 194 ? -1.369 15.281 1.578 1 96.06 194 TYR B O 1
ATOM 8307 N N . SER B 1 195 ? -0.502 17.047 2.561 1 94.88 195 SER B N 1
ATOM 8308 C CA . SER B 1 195 ? 0.863 16.547 2.449 1 94.88 195 SER B CA 1
ATOM 8309 C C . SER B 1 195 ? 1.044 15.258 3.244 1 94.88 195 SER B C 1
ATOM 8311 O O . SER B 1 195 ? 1.933 14.461 2.943 1 94.88 195 SER B O 1
ATOM 8313 N N . ILE B 1 196 ? 0.231 15.094 4.254 1 94.12 196 ILE B N 1
ATOM 8314 C CA . ILE B 1 196 ? 0.357 13.922 5.113 1 94.12 196 ILE B CA 1
ATOM 8315 C C . ILE B 1 196 ? -0.335 12.727 4.465 1 94.12 196 ILE B C 1
ATOM 8317 O O . ILE B 1 196 ? 0.214 11.625 4.438 1 94.12 196 ILE B O 1
ATOM 8321 N N . VAL B 1 197 ? -1.582 12.945 3.936 1 94.44 197 VAL B N 1
ATOM 8322 C CA . VAL B 1 197 ? -2.367 11.766 3.584 1 94.44 197 VAL B CA 1
ATOM 8323 C C . VAL B 1 197 ? -2.76 11.828 2.109 1 94.44 197 VAL B C 1
ATOM 8325 O O . VAL B 1 197 ? -3.191 10.82 1.535 1 94.44 197 VAL B O 1
ATOM 8328 N N . GLN B 1 198 ? -2.666 12.922 1.414 1 91.75 198 GLN B N 1
ATOM 8329 C CA . GLN B 1 198 ? -3.002 13.117 0.008 1 91.75 198 GLN B CA 1
ATOM 8330 C C . GLN B 1 198 ? -4.41 12.617 -0.297 1 91.75 198 GLN B C 1
ATOM 8332 O O . GLN B 1 198 ? -4.656 12.055 -1.368 1 91.75 198 GLN B O 1
ATOM 8337 N N . SER B 1 199 ? -5.281 12.633 0.646 1 92.62 199 SER B N 1
ATOM 8338 C CA . SER B 1 199 ? -6.66 12.172 0.503 1 92.62 199 SER B CA 1
ATOM 8339 C C . SER B 1 199 ? -7.582 13.32 0.089 1 92.62 199 SER B C 1
ATOM 8341 O O . SER B 1 199 ? -7.727 14.305 0.818 1 92.62 199 SER B O 1
ATOM 8343 N N . LYS B 1 200 ? -8.211 13.102 -1.011 1 92.5 200 LYS B N 1
ATOM 8344 C CA . LYS B 1 200 ? -9.156 14.109 -1.492 1 92.5 200 LYS B CA 1
ATOM 8345 C C . LYS B 1 200 ? -10.281 14.336 -0.483 1 92.5 200 LYS B C 1
ATOM 8347 O O . LYS B 1 200 ? -10.609 15.477 -0.163 1 92.5 200 LYS B O 1
ATOM 8352 N N . LEU B 1 201 ? -10.797 13.312 0.077 1 94.12 201 LEU B N 1
ATOM 8353 C CA . LEU B 1 201 ? -11.938 13.406 0.985 1 94.12 201 LEU B CA 1
ATOM 8354 C C . LEU B 1 201 ? -11.547 14.117 2.275 1 94.12 201 LEU B C 1
ATOM 8356 O O . LEU B 1 201 ? -12.297 14.961 2.777 1 94.12 201 LEU B O 1
ATOM 8360 N N . THR B 1 202 ? -10.367 13.789 2.801 1 95.44 202 THR B N 1
ATOM 8361 C CA . THR B 1 202 ? -9.93 14.414 4.043 1 95.44 202 THR B CA 1
ATOM 8362 C C . THR B 1 202 ? -9.719 15.914 3.848 1 95.44 202 THR B C 1
ATOM 8364 O O . THR B 1 202 ? -10.133 16.719 4.684 1 95.44 202 THR B O 1
ATOM 8367 N N . ALA B 1 203 ? -9.102 16.234 2.734 1 95.81 203 ALA B N 1
ATOM 8368 C CA . ALA B 1 203 ? -8.891 17.656 2.436 1 95.81 203 ALA B CA 1
ATOM 8369 C C . ALA B 1 203 ? -10.211 18.391 2.266 1 95.81 203 ALA B C 1
ATOM 8371 O O . ALA B 1 203 ? -10.359 19.531 2.705 1 95.81 203 ALA B O 1
ATOM 8372 N N . ASN B 1 204 ? -11.164 17.734 1.652 1 95.5 204 ASN B N 1
ATOM 8373 C CA . ASN B 1 204 ? -12.477 18.344 1.45 1 95.5 204 ASN B CA 1
ATOM 8374 C C . ASN B 1 204 ? -13.234 18.5 2.768 1 95.5 204 ASN B C 1
ATOM 8376 O O . ASN B 1 204 ? -13.906 19.5 2.99 1 95.5 204 ASN B O 1
ATOM 8380 N N . VAL B 1 205 ? -13.156 17.469 3.592 1 94.81 205 VAL B N 1
ATOM 8381 C CA . VAL B 1 205 ? -13.805 17.547 4.895 1 94.81 205 VAL B CA 1
ATOM 8382 C C . VAL B 1 205 ? -13.258 18.734 5.684 1 94.81 205 VAL B C 1
ATOM 8384 O O . VAL B 1 205 ? -14.016 19.516 6.254 1 94.81 205 VAL B O 1
ATOM 8387 N N . TYR B 1 206 ? -11.977 18.891 5.656 1 95.5 206 TYR B N 1
ATOM 8388 C CA . TYR B 1 206 ? -11.359 20 6.355 1 95.5 206 TYR B CA 1
ATOM 8389 C C . TYR B 1 206 ? -11.797 21.328 5.742 1 95.5 206 TYR B C 1
ATOM 8391 O O . TYR B 1 206 ? -12.102 22.281 6.461 1 95.5 206 TYR B O 1
ATOM 8399 N N . GLY B 1 207 ? -11.836 21.344 4.402 1 93.88 207 GLY B N 1
ATOM 8400 C CA . GLY B 1 207 ? -12.203 22.562 3.697 1 93.88 207 GLY B CA 1
ATOM 8401 C C . GLY B 1 207 ? -13.648 22.969 3.918 1 93.88 207 GLY B C 1
ATOM 8402 O O . GLY B 1 207 ? -13.992 24.156 3.787 1 93.88 207 GLY B O 1
ATOM 8403 N N . LEU B 1 208 ? -14.461 22.062 4.242 1 93.62 208 LEU B N 1
ATOM 8404 C CA . LEU B 1 208 ? -15.883 22.344 4.453 1 93.62 208 LEU B CA 1
ATOM 8405 C C . LEU B 1 208 ? -16.156 22.719 5.91 1 93.62 208 LEU B C 1
ATOM 8407 O O . LEU B 1 208 ? -17.172 23.328 6.219 1 93.62 208 LEU B O 1
ATOM 8411 N N . THR B 1 209 ? -15.234 22.312 6.793 1 94.19 209 THR B N 1
ATOM 8412 C CA . THR B 1 209 ? -15.445 22.578 8.211 1 94.19 209 THR B CA 1
ATOM 8413 C C . THR B 1 209 ? -14.602 23.75 8.68 1 94.19 209 THR B C 1
ATOM 8415 O O . THR B 1 209 ? -14.82 24.297 9.773 1 94.19 209 THR B O 1
ATOM 8418 N N . SER B 1 210 ? -13.609 24.156 7.922 1 95.06 210 SER B N 1
ATOM 8419 C CA . SER B 1 210 ? -12.742 25.312 8.148 1 95.06 210 SER B CA 1
ATOM 8420 C C . SER B 1 210 ? -12.492 26.078 6.855 1 95.06 210 SER B C 1
ATOM 8422 O O . SER B 1 210 ? -12.641 25.531 5.762 1 95.06 210 SER B O 1
ATOM 8424 N N . PRO B 1 211 ? -12.211 27.328 7.012 1 95.75 211 PRO B N 1
ATOM 8425 C CA . PRO B 1 211 ? -11.953 28.094 5.789 1 95.75 211 PRO B CA 1
ATOM 8426 C C . PRO B 1 211 ? -10.602 27.766 5.168 1 95.75 211 PRO B C 1
ATOM 8428 O O . PRO B 1 211 ? -9.797 28.672 4.938 1 95.75 211 PRO B O 1
ATOM 8431 N N . GLY B 1 212 ? -10.328 26.469 4.855 1 95.25 212 GLY B N 1
ATOM 8432 C CA . GLY B 1 212 ? -9.039 26 4.371 1 95.25 212 GLY B CA 1
ATOM 8433 C C . GLY B 1 212 ? -9.062 25.609 2.902 1 95.25 212 GLY B C 1
ATOM 8434 O O . GLY B 1 212 ? -8.055 25.141 2.361 1 95.25 212 GLY B O 1
ATOM 8435 N N . GLY B 1 213 ? -10.156 25.781 2.209 1 94.69 213 GLY B N 1
ATOM 8436 C CA . GLY B 1 213 ? -10.25 25.438 0.798 1 94.69 213 GLY B CA 1
ATOM 8437 C C . GLY B 1 213 ? -10.445 23.953 0.551 1 94.69 213 GLY B C 1
ATOM 8438 O O . GLY B 1 213 ? -10.211 23.141 1.441 1 94.69 213 GLY B O 1
ATOM 8439 N N . SER B 1 214 ? -10.828 23.656 -0.631 1 94.69 214 SER B N 1
ATOM 8440 C CA . SER B 1 214 ? -11.062 22.266 -1.027 1 94.69 214 SER B CA 1
ATOM 8441 C C . SER B 1 214 ? -9.773 21.609 -1.51 1 94.69 214 SER B C 1
ATOM 8443 O O . SER B 1 214 ? -8.727 22.25 -1.578 1 94.69 214 SER B O 1
ATOM 8445 N N . TYR B 1 215 ? -9.906 20.312 -1.829 1 95.38 215 TYR B N 1
ATOM 8446 C CA . TYR B 1 215 ? -8.797 19.562 -2.428 1 95.38 215 TYR B CA 1
ATOM 8447 C C . TYR B 1 215 ? -8.305 20.25 -3.695 1 95.38 215 TYR B C 1
ATOM 8449 O O . TYR B 1 215 ? -7.098 20.375 -3.916 1 95.38 215 TYR B O 1
ATOM 8457 N N . TRP B 1 216 ? -9.188 20.719 -4.441 1 94.88 216 TRP B N 1
ATOM 8458 C CA . TRP B 1 216 ? -8.82 21.312 -5.727 1 94.88 216 TRP B CA 1
ATOM 8459 C C . TRP B 1 216 ? -8.18 22.688 -5.531 1 94.88 216 TRP B C 1
ATOM 8461 O O . TRP B 1 216 ? -7.309 23.094 -6.309 1 94.88 216 TRP B O 1
ATOM 8471 N N . THR B 1 217 ? -8.586 23.375 -4.453 1 95.38 217 THR B N 1
ATOM 8472 C CA . THR B 1 217 ? -7.91 24.609 -4.113 1 95.38 217 THR B CA 1
ATOM 8473 C C . THR B 1 217 ? -6.438 24.359 -3.801 1 95.38 217 THR B C 1
ATOM 8475 O O . THR B 1 217 ? -5.562 25.062 -4.305 1 95.38 217 THR B O 1
ATOM 8478 N N . VAL B 1 218 ? -6.199 23.359 -3.006 1 95.88 218 VAL B N 1
ATOM 8479 C CA . VAL B 1 218 ? -4.832 23.016 -2.633 1 95.88 218 VAL B CA 1
ATOM 8480 C C . VAL B 1 218 ? -4.051 22.578 -3.871 1 95.88 218 VAL B C 1
ATOM 8482 O O . VAL B 1 218 ? -2.93 23.031 -4.098 1 95.88 218 VAL B O 1
ATOM 8485 N N . ARG B 1 219 ? -4.637 21.734 -4.707 1 94.88 219 ARG B N 1
ATOM 8486 C CA . ARG B 1 219 ? -3.975 21.219 -5.902 1 94.88 219 ARG B CA 1
ATOM 8487 C C . ARG B 1 219 ? -3.645 22.344 -6.875 1 94.88 219 ARG B C 1
ATOM 8489 O O . ARG B 1 219 ? -2.557 22.375 -7.453 1 94.88 219 ARG B O 1
ATOM 8496 N N . ASN B 1 220 ? -4.602 23.234 -7.047 1 94.5 220 ASN B N 1
ATOM 8497 C CA . ASN B 1 220 ? -4.379 24.359 -7.938 1 94.5 220 ASN B CA 1
ATOM 8498 C C . ASN B 1 220 ? -3.291 25.297 -7.406 1 94.5 220 ASN B C 1
ATOM 8500 O O . ASN B 1 220 ? -2.508 25.844 -8.18 1 94.5 220 ASN B O 1
ATOM 8504 N N . TRP B 1 221 ? -3.33 25.453 -6.125 1 95.12 221 TRP B N 1
ATOM 8505 C CA . TRP B 1 221 ? -2.281 26.25 -5.492 1 95.12 221 TRP B CA 1
ATOM 8506 C C . TRP B 1 221 ? -0.91 25.625 -5.73 1 95.12 221 TRP B C 1
ATOM 8508 O O . TRP B 1 221 ? 0.039 26.312 -6.098 1 95.12 221 TRP B O 1
ATOM 8518 N N . LEU B 1 222 ? -0.735 24.375 -5.58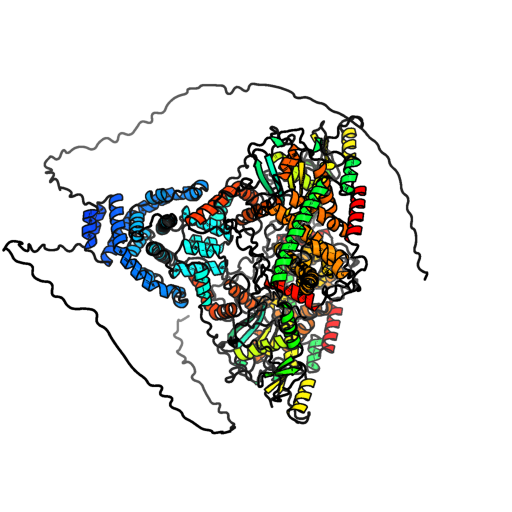6 1 95.25 222 LEU B N 1
ATOM 8519 C CA . LEU B 1 222 ? 0.519 23.672 -5.836 1 95.25 222 LEU B CA 1
ATOM 8520 C C . LEU B 1 222 ? 0.944 23.812 -7.293 1 95.25 222 LEU B C 1
ATOM 8522 O O . LEU B 1 222 ? 2.127 24 -7.582 1 95.25 222 LEU B O 1
ATOM 8526 N N . LYS B 1 223 ? -0.016 23.75 -8.164 1 93.25 223 LYS B N 1
ATOM 8527 C CA . LYS B 1 223 ? 0.251 23.875 -9.594 1 93.25 223 LYS B CA 1
ATOM 8528 C C . LYS B 1 223 ? 0.704 25.297 -9.938 1 93.25 223 LYS B C 1
ATOM 8530 O O . LYS B 1 223 ? 1.365 25.516 -10.961 1 93.25 223 LYS B O 1
ATOM 8535 N N . GLY B 1 224 ? 0.294 26.234 -9.102 1 92.25 224 GLY B N 1
ATOM 8536 C CA . GLY B 1 224 ? 0.605 27.641 -9.359 1 92.25 224 GLY B CA 1
ATOM 8537 C C . GLY B 1 224 ? 1.933 28.062 -8.766 1 92.25 224 GLY B C 1
ATOM 8538 O O . GLY B 1 224 ? 2.371 29.203 -8.969 1 92.25 224 GLY B O 1
ATOM 8539 N N . LEU B 1 225 ? 2.574 27.219 -8.086 1 93.38 225 LEU B N 1
ATOM 8540 C CA . LEU B 1 225 ? 3.855 27.578 -7.488 1 93.38 225 LEU B CA 1
ATOM 8541 C C . LEU B 1 225 ? 4.891 27.891 -8.562 1 93.38 225 LEU B C 1
ATOM 8543 O O . LEU B 1 225 ? 4.75 27.453 -9.711 1 93.38 225 LEU B O 1
ATOM 8547 N N . SER B 1 226 ? 5.961 28.562 -8.164 1 89.94 226 SER B N 1
ATOM 8548 C CA . SER B 1 226 ? 6.984 29.047 -9.078 1 89.94 226 SER B CA 1
ATOM 8549 C C . SER B 1 226 ? 7.738 27.891 -9.734 1 89.94 226 SER B C 1
ATOM 8551 O O . SER B 1 226 ? 8 26.875 -9.102 1 89.94 226 SER B O 1
ATOM 8553 N N . MET B 1 227 ? 8.062 28.109 -10.977 1 92.81 227 MET B N 1
ATOM 8554 C CA . MET B 1 227 ? 8.875 27.172 -11.734 1 92.81 227 MET B CA 1
ATOM 8555 C C . MET B 1 227 ? 10.273 27.719 -11.984 1 92.81 227 MET B C 1
ATOM 8557 O O . MET B 1 227 ? 11.016 27.219 -12.828 1 92.81 227 MET B O 1
ATOM 8561 N N . ASP B 1 228 ? 10.555 28.625 -11.164 1 92.19 228 ASP B N 1
ATOM 8562 C CA . ASP B 1 228 ? 11.867 29.234 -11.328 1 92.19 228 ASP B CA 1
ATOM 8563 C C . ASP B 1 228 ? 12.984 28.234 -11.023 1 92.19 228 ASP B C 1
ATOM 8565 O O . ASP B 1 228 ? 12.883 27.453 -10.078 1 92.19 228 ASP B O 1
ATOM 8569 N N . PRO B 1 229 ? 14.039 28.328 -11.898 1 92.06 229 PRO B N 1
ATOM 8570 C CA . PRO B 1 229 ? 15.148 27.391 -11.648 1 92.06 229 PRO B CA 1
ATOM 8571 C C . PRO B 1 229 ? 15.812 27.625 -10.297 1 92.06 229 PRO B C 1
ATOM 8573 O O . PRO B 1 229 ? 15.82 28.75 -9.789 1 92.06 229 PRO B O 1
ATOM 8576 N N . LEU B 1 230 ? 16.328 26.625 -9.789 1 93.88 230 LEU B N 1
ATOM 8577 C CA . LEU B 1 230 ? 17.047 26.688 -8.516 1 93.88 230 LEU B CA 1
ATOM 8578 C C . LEU B 1 230 ? 18.406 27.344 -8.695 1 93.88 230 LEU B C 1
ATOM 8580 O O . LEU B 1 230 ? 19.047 27.172 -9.727 1 93.88 230 LEU B O 1
ATOM 8584 N N . PRO B 1 231 ? 18.797 28.078 -7.691 1 91.12 231 PRO B N 1
ATOM 8585 C CA . PRO B 1 231 ? 20.125 28.672 -7.773 1 91.12 231 PRO B CA 1
ATOM 8586 C C . PRO B 1 231 ? 21.234 27.625 -7.797 1 91.12 231 PRO B C 1
ATOM 8588 O O . PRO B 1 231 ? 21.078 26.531 -7.234 1 91.12 231 PRO B O 1
ATOM 8591 N N . THR B 1 232 ? 22.375 27.906 -8.414 1 91.94 232 THR B N 1
ATOM 8592 C CA . THR B 1 232 ? 23.531 27.016 -8.445 1 91.94 232 THR B CA 1
ATOM 8593 C C . THR B 1 232 ? 24.078 26.781 -7.043 1 91.94 232 THR B C 1
ATOM 8595 O O . THR B 1 232 ? 24.266 27.734 -6.285 1 91.94 232 THR B O 1
ATOM 8598 N N . PRO B 1 233 ? 24.344 25.578 -6.777 1 92.56 233 PRO B N 1
ATOM 8599 C CA . PRO B 1 233 ? 24.906 25.297 -5.453 1 92.56 233 PRO B CA 1
ATOM 8600 C C . PRO B 1 233 ? 26.266 25.953 -5.238 1 92.56 233 PRO B C 1
ATOM 8602 O O . PRO B 1 233 ? 27.062 26.031 -6.168 1 92.56 233 PRO B O 1
ATOM 8605 N N . ARG B 1 234 ? 26.625 26.25 -3.984 1 89.75 234 ARG B N 1
ATOM 8606 C CA . ARG B 1 234 ? 27.844 26.984 -3.656 1 89.75 234 ARG B CA 1
ATOM 8607 C C . ARG B 1 234 ? 28.938 26.031 -3.199 1 89.75 234 ARG B C 1
ATOM 8609 O O . ARG B 1 234 ? 28.656 24.969 -2.652 1 89.75 234 ARG B O 1
ATOM 8616 N N . GLY B 1 235 ? 30.094 26.484 -3.408 1 93.31 235 GLY B N 1
ATOM 8617 C CA . GLY B 1 235 ? 31.234 25.812 -2.824 1 93.31 235 GLY B CA 1
ATOM 8618 C C . GLY B 1 235 ? 31.375 24.359 -3.264 1 93.31 235 GLY B C 1
ATOM 8619 O O . GLY B 1 235 ? 31.062 24.031 -4.41 1 93.31 235 GLY B O 1
ATOM 8620 N N . ASP B 1 236 ? 32.094 23.562 -2.398 1 95.12 236 ASP B N 1
ATOM 8621 C CA . ASP B 1 236 ? 32.281 22.156 -2.684 1 95.12 236 ASP B CA 1
ATOM 8622 C C . ASP B 1 236 ? 31.031 21.344 -2.326 1 95.12 236 ASP B C 1
ATOM 8624 O O . ASP B 1 236 ? 30.438 21.547 -1.266 1 95.12 236 ASP B O 1
ATOM 8628 N N . CYS B 1 237 ? 30.641 20.484 -3.311 1 95.19 237 CYS B N 1
ATOM 8629 C CA . CYS B 1 237 ? 29.344 19.812 -3.164 1 95.19 237 CYS B CA 1
ATOM 8630 C C . CYS B 1 237 ? 29.469 18.328 -3.457 1 95.19 237 CYS B C 1
ATOM 8632 O O . CYS B 1 237 ? 30.438 17.891 -4.078 1 95.19 237 CYS B O 1
ATOM 8634 N N . LEU B 1 238 ? 28.609 17.594 -2.875 1 96.69 238 LEU B N 1
ATOM 8635 C CA . LEU B 1 238 ? 28.328 16.203 -3.242 1 96.69 238 LEU B CA 1
ATOM 8636 C C . LEU B 1 238 ? 26.984 16.078 -3.93 1 96.69 238 LEU B C 1
ATOM 8638 O O . LEU B 1 238 ? 26 16.688 -3.492 1 96.69 238 LEU B O 1
ATOM 8642 N N . VAL B 1 239 ? 26.922 15.336 -5.004 1 97.81 239 VAL B N 1
ATOM 8643 C CA . VAL B 1 239 ? 25.672 15.18 -5.738 1 97.81 239 VAL B CA 1
ATOM 8644 C C . VAL B 1 239 ? 25.312 13.695 -5.828 1 97.81 239 VAL B C 1
ATOM 8646 O O . VAL B 1 239 ? 26.172 12.844 -6.035 1 97.81 239 VAL B O 1
ATOM 8649 N N . ALA B 1 240 ? 24.062 13.383 -5.594 1 97.81 240 ALA B N 1
ATOM 8650 C CA . ALA B 1 240 ? 23.578 12.016 -5.734 1 97.81 240 ALA B CA 1
ATOM 8651 C C . ALA B 1 240 ? 22.359 11.969 -6.66 1 97.81 240 ALA B C 1
ATOM 8653 O O . ALA B 1 240 ? 21.594 12.922 -6.738 1 97.81 240 ALA B O 1
ATOM 8654 N N . PHE B 1 241 ? 22.203 10.922 -7.422 1 96.94 241 PHE B N 1
ATOM 8655 C CA . PHE B 1 241 ? 21 10.711 -8.227 1 96.94 241 PHE B CA 1
ATOM 8656 C C . PHE B 1 241 ? 20.531 9.266 -8.133 1 96.94 241 PHE B C 1
ATOM 8658 O O . PHE B 1 241 ? 21.328 8.367 -7.867 1 96.94 241 PHE B O 1
ATOM 8665 N N . ASP B 1 242 ? 19.281 9.008 -8.258 1 92.38 242 ASP B N 1
ATOM 8666 C CA . ASP B 1 242 ? 18.656 7.688 -8.227 1 92.38 242 ASP B CA 1
ATOM 8667 C C . ASP B 1 242 ? 17.312 7.695 -8.953 1 92.38 242 ASP B C 1
ATOM 8669 O O . ASP B 1 242 ? 16.641 8.727 -9.023 1 92.38 242 ASP B O 1
ATOM 8673 N N . ASN B 1 243 ? 17.062 6.586 -9.547 1 84.62 243 ASN B N 1
ATOM 8674 C CA . ASN B 1 243 ? 15.789 6.488 -10.242 1 84.62 243 ASN B CA 1
ATOM 8675 C C . ASN B 1 243 ? 14.664 6.09 -9.289 1 84.62 243 ASN B C 1
ATOM 8677 O O . ASN B 1 243 ? 14.875 5.293 -8.375 1 84.62 243 ASN B O 1
ATOM 8681 N N . ASP B 1 244 ? 13.594 6.793 -9.43 1 69 244 ASP B N 1
ATOM 8682 C CA . ASP B 1 244 ? 12.383 6.41 -8.719 1 69 244 ASP B CA 1
ATOM 8683 C C . ASP B 1 244 ? 11.438 5.621 -9.617 1 69 244 ASP B C 1
ATOM 8685 O O . ASP B 1 244 ? 11.125 6.055 -10.727 1 69 244 ASP B O 1
ATOM 8689 N N . GLN B 1 245 ? 11.25 4.285 -9.398 1 56.53 245 GLN B N 1
ATOM 8690 C CA . GLN B 1 245 ? 10.461 3.408 -10.266 1 56.53 245 GLN B CA 1
ATOM 8691 C C . GLN B 1 245 ? 8.984 3.473 -9.914 1 56.53 245 GLN B C 1
ATOM 8693 O O . GLN B 1 245 ? 8.133 3.043 -10.695 1 56.53 245 GLN B O 1
ATOM 8698 N N . VAL B 1 246 ? 8.633 3.631 -8.68 1 55.97 246 VAL B N 1
ATOM 8699 C CA . VAL B 1 246 ? 7.227 3.434 -8.359 1 55.97 246 VAL B CA 1
ATOM 8700 C C . VAL B 1 246 ? 6.496 4.773 -8.391 1 55.97 246 VAL B C 1
ATOM 8702 O O . VAL B 1 246 ? 6.355 5.441 -7.363 1 55.97 246 VAL B O 1
ATOM 8705 N N . ILE B 1 247 ? 6.492 5.188 -9.82 1 57.22 247 ILE B N 1
ATOM 8706 C CA . ILE B 1 247 ? 5.805 6.445 -10.078 1 57.22 247 ILE B CA 1
ATOM 8707 C C . ILE B 1 247 ? 4.301 6.203 -10.172 1 57.22 247 ILE B C 1
ATOM 8709 O O . ILE B 1 247 ? 3.863 5.121 -10.57 1 57.22 247 ILE B O 1
ATOM 8713 N N . GLY B 1 248 ? 3.434 6.699 -9.469 1 61 248 GLY B N 1
ATOM 8714 C CA . GLY B 1 248 ? 1.98 6.73 -9.406 1 61 248 GLY B CA 1
ATOM 8715 C C . GLY B 1 248 ? 1.334 5.508 -10.031 1 61 248 GLY B C 1
ATOM 8716 O O . GLY B 1 248 ? 1.981 4.77 -10.781 1 61 248 GLY B O 1
ATOM 8717 N N . LYS B 1 249 ? 0.31 4.871 -9.555 1 63.03 249 LYS B N 1
ATOM 8718 C CA . LYS B 1 249 ? -0.451 3.711 -10.016 1 63.03 249 LYS B CA 1
ATOM 8719 C C . LYS B 1 249 ? -1.654 4.137 -10.852 1 63.03 249 LYS B C 1
ATOM 8721 O O . LYS B 1 249 ? -2.365 5.078 -10.492 1 63.03 249 LYS B O 1
ATOM 8726 N N . SER B 1 250 ? -1.49 3.582 -12.18 1 66.06 250 SER B N 1
ATOM 8727 C CA . SER B 1 250 ? -2.711 3.752 -12.961 1 66.06 250 SER B CA 1
ATOM 8728 C C . SER B 1 250 ? -3.725 2.654 -12.641 1 66.06 250 SER B C 1
ATOM 8730 O O . SER B 1 250 ? -3.359 1.485 -12.508 1 66.06 250 SER B O 1
ATOM 8732 N N . TYR B 1 251 ? -4.891 3.027 -12.445 1 69.19 251 TYR B N 1
ATOM 8733 C CA . TYR B 1 251 ? -5.906 2.041 -12.086 1 69.19 251 TYR B CA 1
ATOM 8734 C C . TYR B 1 251 ? -6.594 1.489 -13.328 1 69.19 251 TYR B C 1
ATOM 8736 O O . TYR B 1 251 ? -7.223 0.43 -13.281 1 69.19 251 TYR B O 1
ATOM 8744 N N . ASN B 1 252 ? -6.434 2.115 -14.492 1 73.44 252 ASN B N 1
ATOM 8745 C CA . ASN B 1 252 ? -7.105 1.691 -15.719 1 73.44 252 ASN B CA 1
ATOM 8746 C C . ASN B 1 252 ? -6.109 1.137 -16.734 1 73.44 252 ASN B C 1
ATOM 8748 O O . ASN B 1 252 ? -4.945 1.533 -16.75 1 73.44 252 ASN B O 1
ATOM 8752 N N . VAL B 1 253 ? -6.66 0.163 -17.531 1 81 253 VAL B N 1
ATOM 8753 C CA . VAL B 1 253 ? -5.867 -0.344 -18.641 1 81 253 VAL B CA 1
ATOM 8754 C C . VAL B 1 253 ? -5.891 0.662 -19.781 1 81 253 VAL B C 1
ATOM 8756 O O . VAL B 1 253 ? -6.949 1.19 -20.141 1 81 253 VAL B O 1
ATOM 8759 N N . ARG B 1 254 ? -4.816 1.104 -20.203 1 75.19 254 ARG B N 1
ATOM 8760 C CA . ARG B 1 254 ? -4.699 2.039 -21.328 1 75.19 254 ARG B CA 1
ATOM 8761 C C . ARG B 1 254 ? -3.695 1.54 -22.359 1 75.19 254 ARG B C 1
ATOM 8763 O O . ARG B 1 254 ? -2.762 0.81 -22.016 1 75.19 254 ARG B O 1
ATOM 8770 N N . GLU B 1 255 ? -4.066 1.951 -23.594 1 77.38 255 GLU B N 1
ATOM 8771 C CA . GLU B 1 255 ? -3.125 1.615 -24.656 1 77.38 255 GLU B CA 1
ATOM 8772 C C . GLU B 1 255 ? -1.729 2.15 -24.359 1 77.38 255 GLU B C 1
ATOM 8774 O O . GLU B 1 255 ? -1.578 3.295 -23.922 1 77.38 255 GLU B O 1
ATOM 8779 N N . ASN B 1 256 ? -0.795 1.428 -24.594 1 63.78 256 ASN B N 1
ATOM 8780 C CA . ASN B 1 256 ? 0.603 1.792 -24.391 1 63.78 256 ASN B CA 1
ATOM 8781 C C . ASN B 1 256 ? 0.818 2.449 -23.031 1 63.78 256 ASN B C 1
ATOM 8783 O O . ASN B 1 256 ? 1.579 3.412 -22.906 1 63.78 256 ASN B O 1
ATOM 8787 N N . ASN B 1 257 ? -0.161 2.043 -22.141 1 60.41 257 ASN B N 1
ATOM 8788 C CA . ASN B 1 257 ? -0.089 2.633 -20.812 1 60.41 257 ASN B CA 1
ATOM 8789 C C . ASN B 1 257 ? 1.346 2.67 -20.297 1 60.41 257 ASN B C 1
ATOM 8791 O O . ASN B 1 257 ? 1.859 1.662 -19.812 1 60.41 257 ASN B O 1
ATOM 8795 N N . LYS B 1 258 ? 2.277 3.354 -21.109 1 53.97 258 LYS B N 1
ATOM 8796 C CA . LYS B 1 258 ? 3.523 3.703 -20.422 1 53.97 258 LYS B CA 1
ATOM 8797 C C . LYS B 1 258 ? 3.303 4.809 -19.391 1 53.97 258 LYS B C 1
ATOM 8799 O O . LYS B 1 258 ? 2.637 5.805 -19.688 1 53.97 258 LYS B O 1
ATOM 8804 N N . VAL B 1 259 ? 2.947 4.57 -18.266 1 50.69 259 VAL B N 1
ATOM 8805 C CA . VAL B 1 259 ? 2.787 5.676 -17.328 1 50.69 259 VAL B CA 1
ATOM 8806 C C . VAL B 1 259 ? 3.58 6.883 -17.812 1 50.69 259 VAL B C 1
ATOM 8808 O O . VAL B 1 259 ? 4.746 6.758 -18.203 1 50.69 259 VAL B O 1
ATOM 8811 N N . LYS B 1 260 ? 2.963 7.949 -18.344 1 46.19 260 LYS B N 1
ATOM 8812 C CA . LYS B 1 260 ? 3.605 9.172 -18.828 1 46.19 260 LYS B CA 1
ATOM 8813 C C . LYS B 1 260 ? 4.969 9.367 -18.172 1 46.19 260 LYS B C 1
ATOM 8815 O O . LYS B 1 260 ? 5.957 9.648 -18.859 1 46.19 260 LYS B O 1
ATOM 8820 N N . THR B 1 261 ? 5.031 9.805 -16.922 1 52.38 261 THR B N 1
ATOM 8821 C CA . THR B 1 261 ? 6.328 9.922 -16.266 1 52.38 261 THR B CA 1
ATOM 8822 C C . THR B 1 261 ? 6.609 8.703 -15.391 1 52.38 261 THR B C 1
ATOM 8824 O O . THR B 1 261 ? 6.148 8.625 -14.25 1 52.38 261 THR B O 1
ATOM 8827 N N . SER B 1 262 ? 6.75 7.562 -16.094 1 58.81 262 SER B N 1
ATOM 8828 C CA . SER B 1 262 ? 6.91 6.316 -15.344 1 58.81 262 SER B CA 1
ATOM 8829 C C . SER B 1 262 ? 8.258 6.266 -14.641 1 58.81 262 SER B C 1
ATOM 8831 O O . SER B 1 262 ? 8.461 5.453 -13.734 1 58.81 262 SER B O 1
ATOM 8833 N N . ILE B 1 263 ? 9.188 7.266 -15.117 1 72.5 263 ILE B N 1
ATOM 8834 C CA . ILE B 1 263 ? 10.5 7.16 -14.492 1 72.5 263 ILE B CA 1
ATOM 8835 C C . ILE B 1 263 ? 11.039 8.555 -14.188 1 72.5 263 ILE B C 1
ATOM 8837 O O . ILE B 1 263 ? 10.992 9.445 -15.047 1 72.5 263 ILE B O 1
ATOM 8841 N N . VAL B 1 264 ? 11.289 8.859 -12.93 1 84.88 264 VAL B N 1
ATOM 8842 C CA . VAL B 1 264 ? 11.922 10.102 -12.5 1 84.88 264 VAL B CA 1
ATOM 8843 C C . VAL B 1 264 ? 13.25 9.789 -11.812 1 84.88 264 VAL B C 1
ATOM 8845 O O . VAL B 1 264 ? 13.312 8.906 -10.953 1 84.88 264 VAL B O 1
ATOM 8848 N N . THR B 1 265 ? 14.281 10.391 -12.352 1 93.19 265 THR B N 1
ATOM 8849 C CA . THR B 1 265 ? 15.555 10.352 -11.648 1 93.19 265 THR B CA 1
ATOM 8850 C C . THR B 1 265 ? 15.734 11.594 -10.781 1 93.19 265 THR B C 1
ATOM 8852 O O . THR B 1 265 ? 15.906 12.703 -11.297 1 93.19 265 THR B O 1
ATOM 8855 N N . SER B 1 266 ? 15.672 11.32 -9.523 1 94.12 266 SER B N 1
ATOM 8856 C CA . SER B 1 266 ? 15.836 12.414 -8.57 1 94.12 266 SER B CA 1
ATOM 8857 C C . SER B 1 266 ? 17.312 12.758 -8.375 1 94.12 266 SER B C 1
ATOM 8859 O O . SER B 1 266 ? 18.172 11.883 -8.461 1 94.12 266 SER B O 1
ATOM 8861 N N . VAL B 1 267 ? 17.594 14.016 -8.188 1 96.5 267 VAL B N 1
ATOM 8862 C CA . VAL B 1 267 ? 18.938 14.516 -7.934 1 96.5 267 VAL B CA 1
ATOM 8863 C C . VAL B 1 267 ? 18.938 15.391 -6.68 1 96.5 267 VAL B C 1
ATOM 8865 O O . VAL B 1 267 ? 18.016 16.172 -6.457 1 96.5 267 VAL B O 1
ATOM 8868 N N . CYS B 1 268 ? 19.875 15.203 -5.809 1 96.31 268 CYS B N 1
ATOM 8869 C CA . CYS B 1 268 ? 20.031 16.078 -4.652 1 96.31 268 CYS B CA 1
ATOM 8870 C C . CYS B 1 268 ? 21.469 16.5 -4.473 1 96.31 268 CYS B C 1
ATOM 8872 O O . CYS B 1 268 ? 22.375 15.922 -5.074 1 96.31 268 CYS B O 1
ATOM 8874 N N . VAL B 1 269 ? 21.688 17.562 -3.732 1 96.81 269 VAL B N 1
ATOM 8875 C CA . VAL B 1 269 ? 23.031 18.125 -3.539 1 96.81 269 VAL B CA 1
ATOM 8876 C C . VAL B 1 269 ? 23.234 18.484 -2.068 1 96.81 269 VAL B C 1
ATOM 8878 O O . VAL B 1 269 ? 22.281 18.891 -1.388 1 96.81 269 VAL B O 1
ATOM 8881 N N . ALA B 1 270 ? 24.391 18.219 -1.559 1 95.88 270 ALA B N 1
ATOM 8882 C CA . ALA B 1 270 ? 24.828 18.703 -0.255 1 95.88 270 ALA B CA 1
ATOM 8883 C C . ALA B 1 270 ? 26 19.672 -0.402 1 95.88 270 ALA B C 1
ATOM 8885 O O . ALA B 1 270 ? 27.047 19.328 -0.96 1 95.88 270 ALA B O 1
ATOM 8886 N N . GLU B 1 271 ? 25.812 20.891 0.037 1 94.06 271 GLU B N 1
ATOM 8887 C CA . GLU B 1 271 ? 26.922 21.859 0.114 1 94.06 271 GLU B CA 1
ATOM 8888 C C . GLU B 1 271 ? 27.781 21.609 1.348 1 94.06 271 GLU B C 1
ATOM 8890 O O . GLU B 1 271 ? 27.531 22.172 2.414 1 94.06 271 GLU B O 1
ATOM 8895 N N . VAL B 1 272 ? 28.75 20.828 1.195 1 93.44 272 VAL B N 1
ATOM 8896 C CA . VAL B 1 272 ? 29.531 20.359 2.336 1 93.44 272 VAL B CA 1
ATOM 8897 C C . VAL B 1 272 ? 30.469 21.484 2.811 1 93.44 272 VAL B C 1
ATOM 8899 O O . VAL B 1 272 ? 30.891 21.484 3.965 1 93.44 272 VAL B O 1
ATOM 8902 N N . ASP B 1 273 ? 30.969 22.266 1.91 1 91.88 273 ASP B N 1
ATOM 8903 C CA . ASP B 1 273 ? 31.75 23.453 2.197 1 91.88 273 ASP B CA 1
ATOM 8904 C C . ASP B 1 273 ? 31.359 24.609 1.284 1 91.88 273 ASP B C 1
ATOM 8906 O O . ASP B 1 273 ? 31.953 24.812 0.224 1 91.88 273 ASP B O 1
ATOM 8910 N N . PRO B 1 274 ? 30.469 25.438 1.729 1 90.25 274 PRO B N 1
ATOM 8911 C CA . PRO B 1 274 ? 29.906 26.5 0.887 1 90.25 274 PRO B CA 1
ATOM 8912 C C . PRO B 1 274 ? 30.969 27.5 0.433 1 90.25 274 PRO B C 1
ATOM 8914 O O . PRO B 1 274 ? 30.781 28.172 -0.586 1 90.25 274 PRO B O 1
ATOM 8917 N N . ASP B 1 275 ? 32.094 27.594 1.132 1 91.25 275 ASP B N 1
ATOM 8918 C CA . ASP B 1 275 ? 33.125 28.531 0.767 1 91.25 275 ASP B CA 1
ATOM 8919 C C . ASP B 1 275 ? 34.344 27.797 0.195 1 91.25 275 ASP B C 1
ATOM 8921 O O . ASP B 1 275 ? 35.375 28.406 -0.1 1 91.25 275 ASP B O 1
ATOM 8925 N N . GLY B 1 276 ? 34.188 26.5 0 1 92.94 276 GLY B N 1
ATOM 8926 C CA . GLY B 1 276 ? 35.281 25.703 -0.517 1 92.94 276 GLY B CA 1
ATOM 8927 C C . GLY B 1 276 ? 35.562 25.969 -1.981 1 92.94 276 GLY B C 1
ATOM 8928 O O . GLY B 1 276 ? 34.688 26.375 -2.736 1 92.94 276 GLY B O 1
ATOM 8929 N N . LYS B 1 277 ? 36.875 25.719 -2.373 1 94.62 277 LYS B N 1
ATOM 8930 C CA . LYS B 1 277 ? 37.281 25.969 -3.754 1 94.62 277 LYS B CA 1
ATOM 8931 C C . LYS B 1 277 ? 38 24.766 -4.336 1 94.62 277 LYS B C 1
ATOM 8933 O O . LYS B 1 277 ? 38.719 24.891 -5.336 1 94.62 277 LYS B O 1
ATOM 8938 N N . LEU B 1 278 ? 37.844 23.672 -3.717 1 96.81 278 LEU B N 1
ATOM 8939 C CA . LEU B 1 278 ? 38.531 22.469 -4.195 1 96.81 278 LEU B CA 1
ATOM 8940 C C . LEU B 1 278 ? 38.031 22.094 -5.59 1 96.81 278 LEU B C 1
ATOM 8942 O O . LEU B 1 278 ? 38.844 21.672 -6.43 1 96.81 278 LEU B O 1
ATOM 8946 N N . GLN B 1 279 ? 36.844 22.266 -5.832 1 96.94 279 GLN B N 1
ATOM 8947 C CA . GLN B 1 279 ? 36.219 21.812 -7.078 1 96.94 279 GLN B CA 1
ATOM 8948 C C . GLN B 1 279 ? 36.469 22.797 -8.211 1 96.94 279 GLN B C 1
ATOM 8950 O O . GLN B 1 279 ? 36.125 22.531 -9.359 1 96.94 279 GLN B O 1
ATOM 8955 N N . ASN B 1 280 ? 37.094 23.891 -7.867 1 95.44 280 ASN B N 1
ATOM 8956 C CA . ASN B 1 280 ? 37.5 24.859 -8.875 1 95.44 280 ASN B CA 1
ATOM 8957 C C . ASN B 1 280 ? 38.906 24.531 -9.398 1 95.44 280 ASN B C 1
ATOM 8959 O O . ASN B 1 280 ? 39.312 25.078 -10.43 1 95.44 280 ASN B O 1
ATOM 8963 N N . GLU B 1 281 ? 39.562 23.594 -8.797 1 95.56 281 GLU B N 1
ATOM 8964 C CA . GLU B 1 281 ? 40.938 23.281 -9.148 1 95.56 281 GLU B CA 1
ATOM 8965 C C . GLU B 1 281 ? 41 22.266 -10.289 1 95.56 281 GLU B C 1
ATOM 8967 O O . GLU B 1 281 ? 40.625 21.109 -10.133 1 95.56 281 GLU B O 1
ATOM 8972 N N . SER B 1 282 ? 41.625 22.609 -11.305 1 93.06 282 SER B N 1
ATOM 8973 C CA . SER B 1 282 ? 41.688 21.781 -12.508 1 93.06 282 SER B CA 1
ATOM 8974 C C . SER B 1 282 ? 42.625 20.578 -12.289 1 93.06 282 SER B C 1
ATOM 8976 O O . SER B 1 282 ? 42.406 19.531 -12.898 1 93.06 282 SER B O 1
ATOM 8978 N N . SER B 1 283 ? 43.562 20.734 -11.406 1 93.06 283 SER B N 1
ATOM 8979 C CA . SER B 1 283 ? 44.5 19.656 -11.148 1 93.06 283 SER B CA 1
ATOM 8980 C C . SER B 1 283 ? 43.844 18.469 -10.461 1 93.06 283 SER B C 1
ATOM 8982 O O . SER B 1 283 ? 44.375 17.359 -10.484 1 93.06 283 SER B O 1
ATOM 8984 N N . LEU B 1 284 ? 42.719 18.781 -9.875 1 95.12 284 LEU B N 1
ATOM 8985 C CA . LEU B 1 284 ? 42.031 17.734 -9.125 1 95.12 284 LEU B CA 1
ATOM 8986 C C . LEU B 1 284 ? 40.969 17.078 -9.969 1 95.12 284 LEU B C 1
ATOM 8988 O O . LEU B 1 284 ? 40.25 16.188 -9.492 1 95.12 284 LEU B O 1
ATOM 8992 N N . ARG B 1 285 ? 40.969 17.438 -11.203 1 94.06 285 ARG B N 1
ATOM 8993 C CA . ARG B 1 285 ? 40.062 16.75 -12.148 1 94.06 285 ARG B CA 1
ATOM 8994 C C . ARG B 1 285 ? 40.438 15.281 -12.281 1 94.06 285 ARG B C 1
ATOM 8996 O O . ARG B 1 285 ? 41.625 14.945 -12.445 1 94.06 285 ARG B O 1
ATOM 9003 N N . PRO B 1 286 ? 39.438 14.391 -12.219 1 94.06 286 PRO B N 1
ATOM 9004 C CA . PRO B 1 286 ? 39.75 12.961 -12.242 1 94.06 286 PRO B CA 1
ATOM 9005 C C . PRO B 1 286 ? 40.562 12.547 -13.469 1 94.06 286 PRO B C 1
ATOM 9007 O O . PRO B 1 286 ? 41.406 11.656 -13.391 1 94.06 286 PRO B O 1
ATOM 9010 N N . SER B 1 287 ? 40.375 13.18 -14.617 1 89.56 287 SER B N 1
ATOM 9011 C CA . SER B 1 287 ? 41.125 12.852 -15.836 1 89.56 287 SER B CA 1
ATOM 9012 C C . SER B 1 287 ? 42.625 13.109 -15.656 1 89.56 287 SER B C 1
ATOM 9014 O O . SER B 1 287 ? 43.438 12.555 -16.391 1 89.56 287 SER B O 1
ATOM 9016 N N . CYS B 1 288 ? 42.969 13.891 -14.703 1 89.44 288 CYS B N 1
ATOM 9017 C CA . CYS B 1 288 ? 44.344 14.273 -14.5 1 89.44 288 CYS B CA 1
ATOM 9018 C C . CYS B 1 288 ? 45.062 13.258 -13.625 1 89.44 288 CYS B C 1
ATOM 9020 O O . CYS B 1 288 ? 46.312 13.125 -13.703 1 89.44 288 CYS B O 1
ATOM 9022 N N . TRP B 1 289 ? 44.344 12.641 -12.844 1 89.19 289 TRP B N 1
ATOM 9023 C CA . TRP B 1 289 ? 45.062 11.781 -11.891 1 89.19 289 TRP B CA 1
ATOM 9024 C C . TRP B 1 289 ? 44.594 10.328 -12.039 1 89.19 289 TRP B C 1
ATOM 9026 O O . TRP B 1 289 ? 45.25 9.414 -11.516 1 89.19 289 TRP B O 1
ATOM 9036 N N . ASP B 1 290 ? 43.406 10.078 -12.609 1 86.44 290 ASP B N 1
ATOM 9037 C CA . ASP B 1 290 ? 42.969 8.703 -12.82 1 86.44 290 ASP B CA 1
ATOM 9038 C C . ASP B 1 290 ? 43.844 7.98 -13.836 1 86.44 290 ASP B C 1
ATOM 9040 O O . ASP B 1 290 ? 43.562 8.031 -15.039 1 86.44 290 ASP B O 1
ATOM 9044 N N . ARG B 1 291 ? 44.781 7.332 -13.367 1 78.81 291 ARG B N 1
ATOM 9045 C CA . ARG B 1 291 ? 45.812 6.684 -14.172 1 78.81 291 ARG B CA 1
ATOM 9046 C C . ARG B 1 291 ? 45.844 5.18 -13.922 1 78.81 291 ARG B C 1
ATOM 9048 O O . ARG B 1 291 ? 45.156 4.684 -13.016 1 78.81 291 ARG B O 1
ATOM 9055 N N . SER B 1 292 ? 46.562 4.578 -14.812 1 79.38 292 SER B N 1
ATOM 9056 C CA . SER B 1 292 ? 46.781 3.15 -14.602 1 79.38 292 SER B CA 1
ATOM 9057 C C . SER B 1 292 ? 47.656 2.895 -13.367 1 79.38 292 SER B C 1
ATOM 9059 O O . SER B 1 292 ? 48.5 3.703 -13.023 1 79.38 292 SER B O 1
ATOM 9061 N N . LEU B 1 293 ? 47.312 1.829 -12.742 1 85.25 293 LEU B N 1
ATOM 9062 C CA . LEU B 1 293 ? 48.031 1.437 -11.539 1 85.25 293 LEU B CA 1
ATOM 9063 C C . LEU B 1 293 ? 49.469 1.033 -11.867 1 85.25 293 LEU B C 1
ATOM 9065 O O . LEU B 1 293 ? 49.719 0.402 -12.898 1 85.25 293 LEU B O 1
ATOM 9069 N N . THR B 1 294 ? 50.375 1.456 -11.016 1 83.19 294 THR B N 1
ATOM 9070 C CA . THR B 1 294 ? 51.719 0.911 -11.102 1 83.19 294 THR B CA 1
ATOM 9071 C C . THR B 1 294 ? 51.75 -0.538 -10.625 1 83.19 294 THR B C 1
ATOM 9073 O O . THR B 1 294 ? 50.812 -1.001 -9.969 1 83.19 294 THR B O 1
ATOM 9076 N N . SER B 1 295 ? 52.781 -1.221 -11.039 1 81.25 295 SER B N 1
ATOM 9077 C CA . SER B 1 295 ? 52.938 -2.611 -10.617 1 81.25 295 SER B CA 1
ATOM 9078 C C . SER B 1 295 ? 52.938 -2.729 -9.102 1 81.25 295 SER B C 1
ATOM 9080 O O . SER B 1 295 ? 52.344 -3.652 -8.539 1 81.25 295 SER B O 1
ATOM 9082 N N . SER B 1 296 ? 53.562 -1.821 -8.477 1 80.75 296 SER B N 1
ATOM 9083 C CA . SER B 1 296 ? 53.625 -1.834 -7.023 1 80.75 296 SER B CA 1
ATOM 9084 C C . SER B 1 296 ? 52.281 -1.587 -6.387 1 80.75 296 SER B C 1
ATOM 9086 O O . SER B 1 296 ? 51.906 -2.238 -5.406 1 80.75 296 SER B O 1
ATOM 9088 N N . GLU B 1 297 ? 51.594 -0.686 -7.004 1 81.94 297 GLU B N 1
ATOM 9089 C CA . GLU B 1 297 ? 50.281 -0.375 -6.504 1 81.94 297 GLU B CA 1
ATOM 9090 C C . GLU B 1 297 ? 49.312 -1.551 -6.703 1 81.94 297 GLU B C 1
ATOM 9092 O O . GLU B 1 297 ? 48.5 -1.86 -5.82 1 81.94 297 GLU B O 1
ATOM 9097 N N . ALA B 1 298 ? 49.375 -2.158 -7.805 1 83.75 298 ALA B N 1
ATOM 9098 C CA . ALA B 1 298 ? 48.562 -3.324 -8.117 1 83.75 298 ALA B CA 1
ATOM 9099 C C . ALA B 1 298 ? 48.844 -4.461 -7.129 1 83.75 298 ALA B C 1
ATOM 9101 O O . ALA B 1 298 ? 47.906 -5.117 -6.664 1 83.75 298 ALA B O 1
ATOM 9102 N N . LEU B 1 299 ? 50.062 -4.676 -6.812 1 79.75 299 LEU B N 1
ATOM 9103 C CA . LEU B 1 299 ? 50.438 -5.73 -5.879 1 79.75 299 LEU B CA 1
ATOM 9104 C C . LEU B 1 299 ? 49.906 -5.422 -4.473 1 79.75 299 LEU B C 1
ATOM 9106 O O . LEU B 1 299 ? 49.531 -6.332 -3.738 1 79.75 299 LEU B O 1
ATOM 9110 N N . CYS B 1 300 ? 49.875 -4.18 -4.156 1 78.12 300 CYS B N 1
ATOM 9111 C CA . CYS B 1 300 ? 49.375 -3.766 -2.852 1 78.12 300 CYS B CA 1
ATOM 9112 C C . CYS B 1 300 ? 47.906 -4.078 -2.707 1 78.12 300 CYS B C 1
ATOM 9114 O O . CYS B 1 300 ? 47.438 -4.484 -1.635 1 78.12 300 CYS B O 1
ATOM 9116 N N . ILE B 1 301 ? 47.25 -3.863 -3.75 1 78.31 301 ILE B N 1
ATOM 9117 C CA . ILE B 1 301 ? 45.812 -4.129 -3.738 1 78.31 301 ILE B CA 1
ATOM 9118 C C . ILE B 1 301 ? 45.562 -5.633 -3.701 1 78.31 301 ILE B C 1
ATOM 9120 O O . ILE B 1 301 ? 44.688 -6.109 -2.982 1 78.31 301 ILE B O 1
ATOM 9124 N N . LEU B 1 302 ? 46.406 -6.363 -4.461 1 76.5 302 LEU B N 1
ATOM 9125 C CA . LEU B 1 302 ? 46.25 -7.812 -4.566 1 76.5 302 LEU B CA 1
ATOM 9126 C C . LEU B 1 302 ? 46.562 -8.492 -3.24 1 76.5 302 LEU B C 1
ATOM 9128 O O . LEU B 1 302 ? 45.875 -9.406 -2.818 1 76.5 302 LEU B O 1
ATOM 9132 N N . ASP B 1 303 ? 47.688 -8.023 -2.703 1 65.69 303 ASP B N 1
ATOM 9133 C CA . ASP B 1 303 ? 48.188 -8.711 -1.506 1 65.69 303 ASP B CA 1
ATOM 9134 C C . ASP B 1 303 ? 47.594 -8.078 -0.244 1 65.69 303 ASP B C 1
ATOM 9136 O O . ASP B 1 303 ? 47.875 -8.516 0.87 1 65.69 303 ASP B O 1
ATOM 9140 N N . GLN B 1 304 ? 46.656 -7.199 -0.438 1 60.91 304 GLN B N 1
ATOM 9141 C CA . GLN B 1 304 ? 46.062 -6.473 0.665 1 60.91 304 GLN B CA 1
ATOM 9142 C C . GLN B 1 304 ? 47.094 -5.977 1.658 1 60.91 304 GLN B C 1
ATOM 9144 O O . GLN B 1 304 ? 46.938 -6.141 2.869 1 60.91 304 GLN B O 1
ATOM 9149 N N . LYS B 1 305 ? 48.312 -5.738 1.225 1 55.09 305 LYS B N 1
ATOM 9150 C CA . LYS B 1 305 ? 49.438 -5.34 2.066 1 55.09 305 LYS B CA 1
ATOM 9151 C C . LYS B 1 305 ? 49.625 -3.824 2.078 1 55.09 305 LYS B C 1
ATOM 9153 O O . LYS B 1 305 ? 50.594 -3.311 2.607 1 55.09 305 LYS B O 1
ATOM 9158 N N . HIS B 1 306 ? 48.656 -3.17 1.547 1 55.66 306 HIS B N 1
ATOM 9159 C CA . HIS B 1 306 ? 48.812 -1.721 1.577 1 55.66 306 HIS B CA 1
ATOM 9160 C C . HIS B 1 306 ? 48.812 -1.194 3.008 1 55.66 306 HIS B C 1
ATOM 9162 O O . HIS B 1 306 ? 48.219 -1.81 3.895 1 55.66 306 HIS B O 1
ATOM 9168 N N . VAL B 1 307 ? 49.688 -0.189 3.291 1 48.38 307 VAL B N 1
ATOM 9169 C CA . VAL B 1 307 ? 49.812 0.496 4.574 1 48.38 307 VAL B CA 1
ATOM 9170 C C . VAL B 1 307 ? 48.406 0.712 5.16 1 48.38 307 VAL B C 1
ATOM 9172 O O . VAL B 1 307 ? 48.188 0.51 6.359 1 48.38 307 VAL B O 1
ATOM 9175 N N . CYS B 1 308 ? 47.5 0.985 4.344 1 61.56 308 CYS B N 1
ATOM 9176 C CA . CYS B 1 308 ? 46.156 1.226 4.812 1 61.56 308 CYS B CA 1
ATOM 9177 C C . CYS B 1 308 ? 45.5 -0.068 5.289 1 61.56 308 CYS B C 1
ATOM 9179 O O . CYS B 1 308 ? 44.656 -0.049 6.184 1 61.56 308 CYS B O 1
ATOM 9181 N N . ASN B 1 309 ? 46.219 -1.114 4.871 1 70.12 309 ASN B N 1
ATOM 9182 C CA . ASN B 1 309 ? 45.625 -2.398 5.266 1 70.12 309 ASN B CA 1
ATOM 9183 C C . ASN B 1 309 ? 46 -2.752 6.707 1 70.12 309 ASN B C 1
ATOM 9185 O O . ASN B 1 309 ? 45.188 -3.303 7.441 1 70.12 309 ASN B O 1
ATOM 9189 N N . GLU B 1 310 ? 47.219 -2.332 7.012 1 76.88 310 GLU B N 1
ATOM 9190 C CA . GLU B 1 310 ? 47.625 -2.574 8.398 1 76.88 310 GLU B CA 1
ATOM 9191 C C . GLU B 1 310 ? 46.75 -1.772 9.359 1 76.88 310 GLU B C 1
ATOM 9193 O O . GLU B 1 310 ? 46.344 -2.273 10.414 1 76.88 310 GLU B O 1
ATOM 9198 N N . HIS B 1 311 ? 46.5 -0.619 8.859 1 82.5 311 HIS B N 1
ATOM 9199 C CA . HIS B 1 311 ? 45.625 0.226 9.656 1 82.5 311 HIS B CA 1
ATOM 9200 C C . HIS B 1 311 ? 44.25 -0.38 9.773 1 82.5 311 HIS B C 1
ATOM 9202 O O . HIS B 1 311 ? 43.688 -0.451 10.867 1 82.5 311 HIS B O 1
ATOM 9208 N N . PHE B 1 312 ? 43.781 -0.83 8.711 1 85.75 312 PHE B N 1
ATOM 9209 C CA . PHE B 1 312 ? 42.438 -1.4 8.703 1 85.75 312 PHE B CA 1
ATOM 9210 C C . PHE B 1 312 ? 42.375 -2.668 9.547 1 85.75 312 PHE B C 1
ATOM 9212 O O . PHE B 1 312 ? 41.406 -2.906 10.25 1 85.75 312 PHE B O 1
ATOM 9219 N N . CYS B 1 313 ? 43.406 -3.379 9.516 1 86.88 313 CYS B N 1
ATOM 9220 C CA . CYS B 1 313 ? 43.469 -4.598 10.312 1 86.88 313 CYS B CA 1
ATOM 9221 C C . CYS B 1 313 ? 43.5 -4.277 11.805 1 86.88 313 CYS B C 1
ATOM 9223 O O . CYS B 1 313 ? 42.844 -4.945 12.602 1 86.88 313 CYS B O 1
ATOM 9225 N N . SER B 1 314 ? 44.25 -3.264 12.086 1 90.06 314 SER B N 1
ATOM 9226 C CA . SER B 1 314 ? 44.344 -2.863 13.484 1 90.06 314 SER B CA 1
ATOM 9227 C C . SER B 1 314 ? 42.969 -2.389 14.016 1 90.06 314 SER B C 1
ATOM 9229 O O . SER B 1 314 ? 42.594 -2.732 15.133 1 90.06 314 SER B O 1
ATOM 9231 N N . VAL B 1 315 ? 42.344 -1.634 13.211 1 92.56 315 VAL B N 1
ATOM 9232 C CA . VAL B 1 315 ? 41.031 -1.136 13.602 1 92.56 315 VAL B CA 1
ATOM 9233 C C . VAL B 1 315 ? 40.062 -2.301 13.727 1 92.56 315 VAL B C 1
ATOM 9235 O O . VAL B 1 315 ? 39.25 -2.354 14.664 1 92.56 315 VAL B O 1
ATOM 9238 N N . ALA B 1 316 ? 40.156 -3.186 12.82 1 92.62 316 ALA B N 1
ATOM 9239 C CA . ALA B 1 316 ? 39.281 -4.359 12.836 1 92.62 316 ALA B CA 1
ATOM 9240 C C . ALA B 1 316 ? 39.5 -5.184 14.102 1 92.62 316 ALA B C 1
ATOM 9242 O O . ALA B 1 316 ? 38.531 -5.625 14.734 1 92.62 316 ALA B O 1
ATOM 9243 N N . ASP B 1 317 ? 40.719 -5.371 14.422 1 92.62 317 ASP B N 1
ATOM 9244 C CA . ASP B 1 317 ? 41.062 -6.18 15.586 1 92.62 317 ASP B CA 1
ATOM 9245 C C . ASP B 1 317 ? 40.594 -5.52 16.875 1 92.62 317 ASP B C 1
ATOM 9247 O O . ASP B 1 317 ? 40.062 -6.195 17.766 1 92.62 317 ASP B O 1
ATOM 9251 N N . LEU B 1 318 ? 40.812 -4.301 16.875 1 93.88 318 LEU B N 1
ATOM 9252 C CA . LEU B 1 318 ? 40.375 -3.572 18.062 1 93.88 318 LEU B CA 1
ATOM 9253 C C . LEU B 1 318 ? 38.844 -3.666 18.234 1 93.88 318 LEU B C 1
ATOM 9255 O O . LEU B 1 318 ? 38.344 -3.932 19.328 1 93.88 318 LEU B O 1
ATOM 9259 N N . LYS B 1 319 ? 38.125 -3.426 17.188 1 94.12 319 LYS B N 1
ATOM 9260 C CA . LYS B 1 319 ? 36.656 -3.482 17.234 1 94.12 319 LYS B CA 1
ATOM 9261 C C . LYS B 1 319 ? 36.156 -4.887 17.594 1 94.12 319 LYS B C 1
ATOM 9263 O O . LYS B 1 319 ? 35.188 -5.047 18.328 1 94.12 319 LYS B O 1
ATOM 9268 N N . LEU B 1 320 ? 36.812 -5.848 17.031 1 96.12 320 LEU B N 1
ATOM 9269 C CA . LEU B 1 320 ? 36.438 -7.234 17.312 1 96.12 320 LEU B CA 1
ATOM 9270 C C . LEU B 1 320 ? 36.688 -7.574 18.781 1 96.12 320 LEU B C 1
ATOM 9272 O O . LEU B 1 320 ? 35.812 -8.148 19.438 1 96.12 320 LEU B O 1
ATOM 9276 N N . LYS B 1 321 ? 37.844 -7.223 19.297 1 95.88 321 LYS B N 1
ATOM 9277 C CA . LYS B 1 321 ? 38.188 -7.512 20.688 1 95.88 321 LYS B CA 1
ATOM 9278 C C . LYS B 1 321 ? 37.219 -6.832 21.656 1 95.88 321 LYS B C 1
ATOM 9280 O O . LYS B 1 321 ? 36.812 -7.426 22.656 1 95.88 321 LYS B O 1
ATOM 9285 N N . ASN B 1 322 ? 36.906 -5.664 21.281 1 95.5 322 ASN B N 1
ATOM 9286 C CA . ASN B 1 322 ? 35.938 -4.949 22.109 1 95.5 322 ASN B CA 1
ATOM 9287 C C . ASN B 1 322 ? 34.562 -5.621 22.094 1 95.5 322 ASN B C 1
ATOM 9289 O O . ASN B 1 322 ? 33.938 -5.773 23.141 1 95.5 322 ASN B O 1
ATOM 9293 N N . ALA B 1 323 ? 34.125 -5.984 20.953 1 95.25 323 ALA B N 1
ATOM 9294 C CA . ALA B 1 323 ? 32.844 -6.637 20.812 1 95.25 323 ALA B CA 1
ATOM 9295 C C . ALA B 1 323 ? 32.812 -7.965 21.562 1 95.25 323 ALA B C 1
ATOM 9297 O O . ALA B 1 323 ? 31.828 -8.289 22.234 1 95.25 323 ALA B O 1
ATOM 9298 N N . LEU B 1 324 ? 33.875 -8.695 21.438 1 97.31 324 LEU B N 1
ATOM 9299 C CA . LEU B 1 324 ? 34 -9.977 22.125 1 97.31 324 LEU B CA 1
ATOM 9300 C C . LEU B 1 324 ? 34 -9.797 23.641 1 97.31 324 LEU B C 1
ATOM 9302 O O . LEU B 1 324 ? 33.344 -10.539 24.359 1 97.31 324 LEU B O 1
ATOM 9306 N N . GLN B 1 325 ? 34.719 -8.82 24.016 1 96.06 325 GLN B N 1
ATOM 9307 C CA . GLN B 1 325 ? 34.844 -8.602 25.453 1 96.06 325 GLN B CA 1
ATOM 9308 C C . GLN B 1 325 ? 33.469 -8.219 26.062 1 96.06 325 GLN B C 1
ATOM 9310 O O . GLN B 1 325 ? 33.125 -8.703 27.141 1 96.06 325 GLN B O 1
ATOM 9315 N N . GLU B 1 326 ? 32.844 -7.379 25.359 1 94.25 326 GLU B N 1
ATOM 9316 C CA . GLU B 1 326 ? 31.5 -6.992 25.812 1 94.25 326 GLU B CA 1
ATOM 9317 C C . GLU B 1 326 ? 30.578 -8.203 25.906 1 94.25 326 GLU B C 1
ATOM 9319 O O . GLU B 1 326 ? 29.828 -8.344 26.875 1 94.25 326 GLU B O 1
ATOM 9324 N N . LYS B 1 327 ? 30.641 -9.047 24.953 1 95.38 327 LYS B N 1
ATOM 9325 C CA . LYS B 1 327 ? 29.781 -10.227 24.922 1 95.38 327 LYS B CA 1
ATOM 9326 C C . LYS B 1 327 ? 30.188 -11.242 25.984 1 95.38 327 LYS B C 1
ATOM 9328 O O . LYS B 1 327 ? 29.328 -11.914 26.562 1 95.38 327 LYS B O 1
ATOM 9333 N N . ILE B 1 328 ? 31.453 -11.367 26.234 1 96.62 328 ILE B N 1
ATOM 9334 C CA . ILE B 1 328 ? 31.953 -12.281 27.25 1 96.62 328 ILE B CA 1
ATOM 9335 C C . ILE B 1 328 ? 31.422 -11.859 28.625 1 96.62 328 ILE B C 1
ATOM 9337 O O . ILE B 1 328 ? 30.938 -12.695 29.391 1 96.62 328 ILE B O 1
ATOM 9341 N N . GLU B 1 329 ? 31.453 -10.594 28.859 1 94.94 329 GLU B N 1
ATOM 9342 C CA . GLU B 1 329 ? 30.953 -10.078 30.125 1 94.94 329 GLU B CA 1
ATOM 9343 C C . GLU B 1 329 ? 29.453 -10.328 30.281 1 94.94 329 GLU B C 1
ATOM 9345 O O . GLU B 1 329 ? 28.984 -10.711 31.344 1 94.94 329 GLU B O 1
ATOM 9350 N N . LEU B 1 330 ? 28.781 -10.188 29.203 1 93.38 330 LEU B N 1
ATOM 9351 C CA . LEU B 1 330 ? 27.328 -10.383 29.219 1 93.38 330 LEU B CA 1
ATOM 9352 C C . LEU B 1 330 ? 26.984 -11.844 29.5 1 93.38 330 LEU B C 1
ATOM 9354 O O . LEU B 1 330 ? 26.141 -12.141 30.344 1 93.38 330 LEU B O 1
ATOM 9358 N N . ILE B 1 331 ? 27.625 -12.781 28.812 1 94.75 331 ILE B N 1
ATOM 9359 C CA . ILE B 1 331 ? 27.328 -14.203 28.906 1 94.75 331 ILE B CA 1
ATOM 9360 C C . ILE B 1 331 ? 27.797 -14.734 30.266 1 94.75 331 ILE B C 1
ATOM 9362 O O . ILE B 1 331 ? 27.125 -15.57 30.875 1 94.75 331 ILE B O 1
ATOM 9366 N N . LYS B 1 332 ? 28.938 -14.234 30.656 1 94.06 332 LYS B N 1
ATOM 9367 C CA . LYS B 1 332 ? 29.438 -14.625 31.969 1 94.06 332 LYS B CA 1
ATOM 9368 C C . LYS B 1 332 ? 28.438 -14.258 33.062 1 94.06 332 LYS B C 1
ATOM 9370 O O . LYS B 1 332 ? 28.188 -15.055 33.969 1 94.06 332 LYS B O 1
ATOM 9375 N N . GLY B 1 333 ? 27.891 -13.109 32.938 1 91.31 333 GLY B N 1
ATOM 9376 C CA . GLY B 1 333 ? 26.906 -12.648 33.906 1 91.31 333 GLY B CA 1
ATOM 9377 C C . GLY B 1 333 ? 25.625 -13.469 33.906 1 91.31 333 GLY B C 1
ATOM 9378 O O . GLY B 1 333 ? 24.906 -13.5 34.906 1 91.31 333 GLY B O 1
ATOM 9379 N N . GLN B 1 334 ? 25.359 -14.219 32.844 1 91.75 334 GLN B N 1
ATOM 9380 C CA . GLN B 1 334 ? 24.141 -14.992 32.688 1 91.75 334 GLN B CA 1
ATOM 9381 C C . GLN B 1 334 ? 24.297 -16.406 33.25 1 91.75 334 GLN B C 1
ATOM 9383 O O . GLN B 1 334 ? 23.328 -17.141 33.375 1 91.75 334 GLN B O 1
ATOM 9388 N N . GLN B 1 335 ? 25.578 -16.719 33.594 1 91.62 335 GLN B N 1
ATOM 9389 C CA . GLN B 1 335 ? 25.828 -18.078 34.062 1 91.62 335 GLN B CA 1
ATOM 9390 C C . GLN B 1 335 ? 25.562 -18.219 35.562 1 91.62 335 GLN B C 1
ATOM 9392 O O . GLN B 1 335 ? 25.875 -17.297 36.312 1 91.62 335 GLN B O 1
ATOM 9397 N N . ILE B 1 336 ? 24.812 -19.281 35.969 1 85.81 336 ILE B N 1
ATOM 9398 C CA . ILE B 1 336 ? 24.531 -19.594 37.375 1 85.81 336 ILE B CA 1
ATOM 9399 C C . ILE B 1 336 ? 25.219 -20.906 37.75 1 85.81 336 ILE B C 1
ATOM 9401 O O . ILE B 1 336 ? 25.109 -21.906 37.031 1 85.81 336 ILE B O 1
ATOM 9405 N N . CYS B 1 337 ? 26.078 -20.781 38.781 1 74.94 337 CYS B N 1
ATOM 9406 C CA . CYS B 1 337 ? 26.734 -21.969 39.312 1 74.94 337 CYS B CA 1
ATOM 9407 C C . CYS B 1 337 ? 25.938 -22.594 40.438 1 74.94 337 CYS B C 1
ATOM 9409 O O . CYS B 1 337 ? 25.594 -21.906 41.406 1 74.94 337 CYS B O 1
ATOM 9411 N N . SER B 1 338 ? 25.031 -23.562 40.281 1 59.38 338 SER B N 1
ATOM 9412 C CA . SER B 1 338 ? 24.312 -24.188 41.406 1 59.38 338 SER B CA 1
ATOM 9413 C C . SER B 1 338 ? 25.281 -24.734 42.438 1 59.38 338 SER B C 1
ATOM 9415 O O . SER B 1 338 ? 26.328 -25.297 42.094 1 59.38 338 SER B O 1
ATOM 9417 N N . THR B 1 339 ? 25.281 -24.234 43.719 1 51.97 339 THR B N 1
ATOM 9418 C CA . THR B 1 339 ? 26.078 -24.562 44.906 1 51.97 339 THR B CA 1
ATOM 9419 C C . THR B 1 339 ? 26.219 -26.078 45.062 1 51.97 339 THR B C 1
ATOM 9421 O O . THR B 1 339 ? 27.172 -26.547 45.688 1 51.97 339 THR B O 1
ATOM 9424 N N . CYS B 1 340 ? 25.016 -26.781 45.312 1 44.94 340 CYS B N 1
ATOM 9425 C CA . CYS B 1 340 ? 25.203 -28.125 45.844 1 44.94 340 CYS B CA 1
ATOM 9426 C C . CYS B 1 340 ? 26.203 -28.922 45.031 1 44.94 340 CYS B C 1
ATOM 9428 O O . CYS B 1 340 ? 26.828 -29.844 45.531 1 44.94 340 CYS B O 1
ATOM 9430 N N . ASP B 1 341 ? 25.953 -29.375 43.812 1 41.56 341 ASP B N 1
ATOM 9431 C CA . ASP B 1 341 ? 26.875 -30.234 43.094 1 41.56 341 ASP B CA 1
ATOM 9432 C C . ASP B 1 341 ? 27.75 -29.391 42.156 1 41.56 341 ASP B C 1
ATOM 9434 O O . ASP B 1 341 ? 27.234 -28.719 41.25 1 41.56 341 ASP B O 1
ATOM 9438 N N . ASN B 1 342 ? 28.812 -28.672 42.562 1 46.44 342 ASN B N 1
ATOM 9439 C CA . ASN B 1 342 ? 29.922 -27.891 42.031 1 46.44 342 ASN B CA 1
ATOM 9440 C C . ASN B 1 342 ? 30.094 -28.062 40.531 1 46.44 342 ASN B C 1
ATOM 9442 O O . ASN B 1 342 ? 30.984 -27.469 39.938 1 46.44 342 ASN B O 1
ATOM 9446 N N . GLU B 1 343 ? 29.484 -29.016 39.844 1 56.03 343 GLU B N 1
ATOM 9447 C CA . GLU B 1 343 ? 29.938 -29.516 38.531 1 56.03 343 GLU B CA 1
ATOM 9448 C C . GLU B 1 343 ? 29.047 -29.016 37.406 1 56.03 343 GLU B C 1
ATOM 9450 O O . GLU B 1 343 ? 29.422 -29.094 36.25 1 56.03 343 GLU B O 1
ATOM 9455 N N . GLN B 1 344 ? 27.797 -28.375 37.656 1 73.38 344 GLN B N 1
ATOM 9456 C CA . GLN B 1 344 ? 26.984 -28.172 36.469 1 73.38 344 GLN B CA 1
ATOM 9457 C C . GLN B 1 344 ? 26.688 -26.688 36.25 1 73.38 344 GLN B C 1
ATOM 9459 O O . GLN B 1 344 ? 26.078 -26.047 37.094 1 73.38 344 GLN B O 1
ATOM 9464 N N . ILE B 1 345 ? 27.234 -25.844 35.344 1 87.75 345 ILE B N 1
ATOM 9465 C CA . ILE B 1 345 ? 27 -24.469 34.906 1 87.75 345 ILE B CA 1
ATOM 9466 C C . ILE B 1 345 ? 25.828 -24.422 33.938 1 87.75 345 ILE B C 1
ATOM 9468 O O . ILE B 1 345 ? 25.766 -25.203 33 1 87.75 345 ILE B O 1
ATOM 9472 N N . SER B 1 346 ? 24.828 -23.641 34.375 1 90.25 346 SER B N 1
ATOM 9473 C CA . SER B 1 346 ? 23.656 -23.516 33.531 1 90.25 346 SER B CA 1
ATOM 9474 C C . SER B 1 346 ? 23.172 -22.078 33.438 1 90.25 346 SER B C 1
ATOM 9476 O O . SER B 1 346 ? 23.609 -21.219 34.219 1 90.25 346 SER B O 1
ATOM 9478 N N . ASP B 1 347 ? 22.438 -21.75 32.5 1 92.25 347 ASP B N 1
ATOM 9479 C CA . ASP B 1 347 ? 21.797 -20.438 32.344 1 92.25 347 ASP B CA 1
ATOM 9480 C C . ASP B 1 347 ? 20.297 -20.594 32.062 1 92.25 347 ASP B C 1
ATOM 9482 O O . ASP B 1 347 ? 19.766 -21.703 32.156 1 92.25 347 ASP B O 1
ATOM 9486 N N . ASP B 1 348 ? 19.625 -19.469 31.828 1 89.06 348 ASP B N 1
ATOM 9487 C CA . ASP B 1 348 ? 18.172 -19.469 31.656 1 89.06 348 ASP B CA 1
ATOM 9488 C C . ASP B 1 348 ? 17.766 -20.297 30.438 1 89.06 348 ASP B C 1
ATOM 9490 O O . ASP B 1 348 ? 16.688 -20.891 30.438 1 89.06 348 ASP B O 1
ATOM 9494 N N . ILE B 1 349 ? 18.578 -20.312 29.422 1 92.81 349 ILE B N 1
ATOM 9495 C CA . ILE B 1 349 ? 18.25 -21.047 28.203 1 92.81 349 ILE B CA 1
ATOM 9496 C C . ILE B 1 349 ? 18.281 -22.547 28.469 1 92.81 349 ILE B C 1
ATOM 9498 O O . ILE B 1 349 ? 17.453 -23.297 27.969 1 92.81 349 ILE B O 1
ATOM 9502 N N . ASP B 1 350 ? 19.219 -22.969 29.266 1 92 350 ASP B N 1
ATOM 9503 C CA . ASP B 1 350 ? 19.281 -24.375 29.672 1 92 350 ASP B CA 1
ATOM 9504 C C . ASP B 1 350 ? 18.016 -24.781 30.406 1 92 350 ASP B C 1
ATOM 9506 O O . ASP B 1 350 ? 17.484 -25.875 30.188 1 92 350 ASP B O 1
ATOM 9510 N N . VAL B 1 351 ? 17.609 -23.922 31.234 1 88.25 351 VAL B N 1
ATOM 9511 C CA . VAL B 1 351 ? 16.422 -24.188 32.031 1 88.25 351 VAL B CA 1
ATOM 9512 C C . VAL B 1 351 ? 15.203 -24.266 31.109 1 88.25 351 VAL B C 1
ATOM 9514 O O . VAL B 1 351 ? 14.367 -25.156 31.25 1 88.25 351 VAL B O 1
ATOM 9517 N N . LEU B 1 352 ? 15.117 -23.391 30.188 1 87.94 352 LEU B N 1
ATOM 9518 C CA . LEU B 1 352 ? 13.992 -23.359 29.25 1 87.94 352 LEU B CA 1
ATOM 9519 C C . LEU B 1 352 ? 13.945 -24.625 28.406 1 87.94 352 LEU B C 1
ATOM 9521 O O . LEU B 1 352 ? 12.875 -25.172 28.156 1 87.94 352 LEU B O 1
ATOM 9525 N N . LEU B 1 353 ? 15.039 -25.016 27.984 1 90.5 353 LEU B N 1
ATOM 9526 C CA . LEU B 1 353 ? 15.117 -26.219 27.141 1 90.5 353 LEU B CA 1
ATOM 9527 C C . LEU B 1 353 ? 14.75 -27.469 27.938 1 90.5 353 LEU B C 1
ATOM 9529 O O . LEU B 1 353 ? 14.102 -28.375 27.422 1 90.5 353 LEU B O 1
ATOM 9533 N N . LYS B 1 354 ? 15.172 -27.5 29.156 1 85.44 354 LYS B N 1
ATOM 9534 C CA . LYS B 1 354 ? 14.812 -28.625 30.016 1 85.44 354 LYS B CA 1
ATOM 9535 C C . LYS B 1 354 ? 13.305 -28.656 30.266 1 85.44 354 LYS B C 1
ATOM 9537 O O . LYS B 1 354 ? 12.688 -29.719 30.219 1 85.44 354 LYS B O 1
ATOM 9542 N N . ASP B 1 355 ? 12.773 -27.562 30.484 1 81.69 355 ASP B N 1
ATOM 9543 C CA . ASP B 1 355 ? 11.336 -27.453 30.703 1 81.69 355 ASP B CA 1
ATOM 9544 C C . ASP B 1 355 ? 10.555 -27.891 29.453 1 81.69 355 ASP B C 1
ATOM 9546 O O . ASP B 1 355 ? 9.539 -28.578 29.562 1 81.69 355 ASP B O 1
ATOM 9550 N N . GLU B 1 356 ? 10.992 -27.438 28.328 1 81 356 GLU B N 1
ATOM 9551 C CA . GLU B 1 356 ? 10.328 -27.797 27.078 1 81 356 GLU B CA 1
ATOM 9552 C C . GLU B 1 356 ? 10.406 -29.297 26.828 1 81 356 GLU B C 1
ATOM 9554 O O . GLU B 1 356 ? 9.445 -29.906 26.344 1 81 356 GLU B O 1
ATOM 9559 N N . LYS B 1 357 ? 11.523 -29.844 27.078 1 75.75 357 LYS B N 1
ATOM 9560 C CA . LYS B 1 357 ? 11.672 -31.281 26.938 1 75.75 357 LYS B CA 1
ATOM 9561 C C . LYS B 1 357 ? 10.75 -32.031 27.891 1 75.75 357 LYS B C 1
ATOM 9563 O O . LYS B 1 357 ? 10.141 -33.031 27.531 1 75.75 357 LYS B O 1
ATOM 9568 N N . MET B 1 358 ? 10.664 -31.484 28.969 1 73.88 358 MET B N 1
ATOM 9569 C CA . MET B 1 358 ? 9.766 -32.062 29.953 1 73.88 358 MET B CA 1
ATOM 9570 C C . MET B 1 358 ? 8.312 -31.953 29.5 1 73.88 358 MET B C 1
ATOM 9572 O O . MET B 1 358 ? 7.543 -32.906 29.609 1 73.88 358 MET B O 1
ATOM 9576 N N . LYS B 1 359 ? 8.008 -30.828 28.891 1 69.38 359 LYS B N 1
ATOM 9577 C CA . LYS B 1 359 ? 6.648 -30.594 28.422 1 69.38 359 LYS B CA 1
ATOM 9578 C C . LYS B 1 359 ? 6.324 -31.484 27.219 1 69.38 359 LYS B C 1
ATOM 9580 O O . LYS B 1 359 ? 5.168 -31.859 27.016 1 69.38 359 LYS B O 1
ATOM 9585 N N . LYS B 1 360 ? 7.309 -31.688 26.375 1 67.19 360 LYS B N 1
ATOM 9586 C CA . LYS B 1 360 ? 7.102 -32.531 25.219 1 67.19 360 LYS B CA 1
ATOM 9587 C C . LYS B 1 360 ? 6.941 -34 25.625 1 67.19 360 LYS B C 1
ATOM 9589 O O . LYS B 1 360 ? 6.254 -34.781 24.953 1 67.19 360 LYS B O 1
ATOM 9594 N N . GLN B 1 361 ? 7.57 -34.375 26.688 1 65.25 361 GLN B N 1
ATOM 9595 C CA . GLN B 1 361 ? 7.586 -35.781 27.094 1 65.25 361 GLN B CA 1
ATOM 9596 C C . GLN B 1 361 ? 6.516 -36.062 28.141 1 65.25 361 GLN B C 1
ATOM 9598 O O . GLN B 1 361 ? 6.012 -37.156 28.25 1 65.25 361 GLN B O 1
ATOM 9603 N N . TRP B 1 362 ? 6.219 -34.938 28.844 1 68.38 362 TRP B N 1
ATOM 9604 C CA . TRP B 1 362 ? 5.359 -35.188 30 1 68.38 362 TRP B CA 1
ATOM 9605 C C . TRP B 1 362 ? 4.152 -34.25 29.984 1 68.38 362 TRP B C 1
ATOM 9607 O O . TRP B 1 362 ? 4.195 -33.188 29.375 1 68.38 362 TRP B O 1
ATOM 9617 N N . LYS B 1 363 ? 2.971 -34.719 30.219 1 72.19 363 LYS B N 1
ATOM 9618 C CA . LYS B 1 363 ? 1.784 -33.906 30.484 1 72.19 363 LYS B CA 1
ATOM 9619 C C . LYS B 1 363 ? 1.336 -34.031 31.938 1 72.19 363 LYS B C 1
ATOM 9621 O O . LYS B 1 363 ? 1.479 -35.094 32.531 1 72.19 363 LYS B O 1
ATOM 9626 N N . VAL B 1 364 ? 1.116 -32.938 32.531 1 70.88 364 VAL B N 1
ATOM 9627 C CA . VAL B 1 364 ? 0.714 -32.906 33.938 1 70.88 364 VAL B CA 1
ATOM 9628 C C . VAL B 1 364 ? -0.802 -33.062 34.062 1 70.88 364 VAL B C 1
ATOM 9630 O O . VAL B 1 364 ? -1.551 -32.406 33.344 1 70.88 364 VAL B O 1
ATOM 9633 N N . CYS B 1 365 ? -1.154 -34.031 34.75 1 70.44 365 CYS B N 1
ATOM 9634 C CA . CYS B 1 365 ? -2.568 -34.281 35 1 70.44 365 CYS B CA 1
ATOM 9635 C C . CYS B 1 365 ? -3.213 -33.125 35.75 1 70.44 365 CYS B C 1
ATOM 9637 O O . CYS B 1 365 ? -2.701 -32.656 36.75 1 70.44 365 CYS B O 1
ATOM 9639 N N . SER B 1 366 ? -4.145 -32.469 35.219 1 67.31 366 SER B N 1
ATOM 9640 C CA . SER B 1 366 ? -4.832 -31.328 35.812 1 67.31 366 SER B CA 1
ATOM 9641 C C . SER B 1 366 ? -5.492 -31.672 37.125 1 67.31 366 SER B C 1
ATOM 9643 O O . SER B 1 366 ? -5.824 -30.797 37.906 1 67.3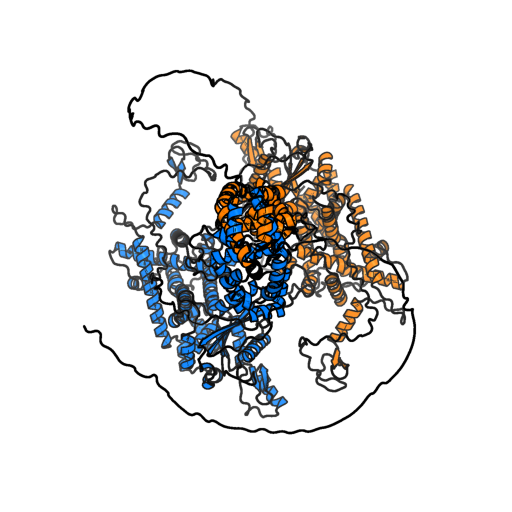1 366 SER B O 1
ATOM 9645 N N . HIS B 1 367 ? -5.695 -32.906 37.438 1 67.06 367 HIS B N 1
ATOM 9646 C CA . HIS B 1 367 ? -6.43 -33.375 38.625 1 67.06 367 HIS B CA 1
ATOM 9647 C C . HIS B 1 367 ? -5.48 -33.688 39.781 1 67.06 367 HIS B C 1
ATOM 9649 O O . HIS B 1 367 ? -5.766 -33.344 40.938 1 67.06 367 HIS B O 1
ATOM 9655 N N . CYS B 1 368 ? -4.469 -34.406 39.594 1 69.31 368 CYS B N 1
ATOM 9656 C CA . CYS B 1 368 ? -3.621 -34.844 40.688 1 69.31 368 CYS B CA 1
ATOM 9657 C C . CYS B 1 368 ? -2.197 -34.312 40.531 1 69.31 368 CYS B C 1
ATOM 9659 O O . CYS B 1 368 ? -1.306 -34.688 41.281 1 69.31 368 CYS B O 1
ATOM 9661 N N . ASP B 1 369 ? -1.89 -33.531 39.562 1 68.19 369 ASP B N 1
ATOM 9662 C CA . ASP B 1 369 ? -0.617 -32.875 39.281 1 68.19 369 ASP B CA 1
ATOM 9663 C C . ASP B 1 369 ? 0.489 -33.906 39.031 1 68.19 369 ASP B C 1
ATOM 9665 O O . ASP B 1 369 ? 1.674 -33.594 39.156 1 68.19 369 ASP B O 1
ATOM 9669 N N . THR B 1 370 ? 0.019 -35.094 38.812 1 72.38 370 THR B N 1
ATOM 9670 C CA . THR B 1 370 ? 0.996 -36.125 38.469 1 72.38 370 THR B CA 1
ATOM 9671 C C . THR B 1 370 ? 1.517 -35.969 37.062 1 72.38 370 THR B C 1
ATOM 9673 O O . THR B 1 370 ? 0.748 -35.656 36.156 1 72.38 370 THR B O 1
ATOM 9676 N N . GLN B 1 371 ? 2.814 -36.094 36.875 1 72.5 371 GLN B N 1
ATOM 9677 C CA . GLN B 1 371 ? 3.465 -36 35.562 1 72.5 371 GLN B CA 1
ATOM 9678 C C . GLN B 1 371 ? 3.348 -37.312 34.812 1 72.5 371 GLN B C 1
ATOM 9680 O O . GLN B 1 371 ? 3.75 -38.375 35.312 1 72.5 371 GLN B O 1
ATOM 9685 N N . ASN B 1 372 ? 2.605 -37.281 33.719 1 73.62 372 ASN B N 1
ATOM 9686 C CA . ASN B 1 372 ? 2.4 -38.469 32.875 1 73.62 372 ASN B CA 1
ATOM 9687 C C . ASN B 1 372 ? 3.111 -38.312 31.531 1 73.62 372 ASN B C 1
ATOM 9689 O O . ASN B 1 372 ? 3.363 -37.188 31.078 1 73.62 372 ASN B O 1
ATOM 9693 N N . LEU B 1 373 ? 3.59 -39.406 30.938 1 69.94 373 LEU B N 1
ATOM 9694 C CA . LEU B 1 373 ? 4.16 -39.375 29.609 1 69.94 373 LEU B CA 1
ATOM 9695 C C . LEU B 1 373 ? 3.162 -38.812 28.594 1 69.94 373 LEU B C 1
ATOM 9697 O O . LEU B 1 373 ? 1.957 -39.062 28.719 1 69.94 373 LEU B O 1
ATOM 9701 N N . LYS B 1 374 ? 3.582 -37.969 27.594 1 68.06 374 LYS B N 1
ATOM 9702 C CA . LYS B 1 374 ? 2.73 -37.25 26.641 1 68.06 374 LYS B CA 1
ATOM 9703 C C . LYS B 1 374 ? 1.831 -38.219 25.875 1 68.06 374 LYS B C 1
ATOM 9705 O O . LYS B 1 374 ? 0.709 -37.844 25.5 1 68.06 374 LYS B O 1
ATOM 9710 N N . SER B 1 375 ? 2.299 -39.531 25.703 1 65.56 375 SER B N 1
ATOM 9711 C CA . SER B 1 375 ? 1.56 -40.531 24.938 1 65.56 375 SER B CA 1
ATOM 9712 C C . SER B 1 375 ? 0.402 -41.094 25.75 1 65.56 375 SER B C 1
ATOM 9714 O O . SER B 1 375 ? -0.51 -41.719 25.188 1 65.56 375 SER B O 1
ATOM 9716 N N . LYS B 1 376 ? 0.454 -40.875 27 1 68.75 376 LYS B N 1
ATOM 9717 C CA . LYS B 1 376 ? -0.549 -41.5 27.844 1 68.75 376 LYS B CA 1
ATOM 9718 C C . LYS B 1 376 ? -1.876 -40.75 27.781 1 68.75 376 LYS B C 1
ATOM 9720 O O . LYS B 1 376 ? -1.896 -39.5 27.75 1 68.75 376 LYS B O 1
ATOM 9725 N N . ARG B 1 377 ? -2.877 -41.375 27.656 1 71.06 377 ARG B N 1
ATOM 9726 C CA . ARG B 1 377 ? -4.219 -40.812 27.516 1 71.06 377 ARG B CA 1
ATOM 9727 C C . ARG B 1 377 ? -4.863 -40.594 28.875 1 71.06 377 ARG B C 1
ATOM 9729 O O . ARG B 1 377 ? -5.652 -39.656 29.047 1 71.06 377 ARG B O 1
ATOM 9736 N N . ASN B 1 378 ? -4.523 -41.469 29.859 1 73.5 378 ASN B N 1
ATOM 9737 C CA . ASN B 1 378 ? -5.066 -41.406 31.203 1 73.5 378 ASN B CA 1
ATOM 9738 C C . ASN B 1 378 ? -3.963 -41.281 32.25 1 73.5 378 ASN B C 1
ATOM 9740 O O . ASN B 1 378 ? -2.873 -41.812 32.094 1 73.5 378 ASN B O 1
ATOM 9744 N N . CYS B 1 379 ? -4.188 -40.375 33.219 1 75.31 379 CYS B N 1
ATOM 9745 C CA . CYS B 1 379 ? -3.236 -40.094 34.312 1 75.31 379 CYS B CA 1
ATOM 9746 C C . CYS B 1 379 ? -2.883 -41.375 35.062 1 75.31 379 CYS B C 1
ATOM 9748 O O . CYS B 1 379 ? -3.766 -42.156 35.406 1 75.31 379 CYS B O 1
ATOM 9750 N N . ASP B 1 380 ? -1.697 -41.688 35.281 1 76 380 ASP B N 1
ATOM 9751 C CA . ASP B 1 380 ? -1.218 -42.875 35.969 1 76 380 ASP B CA 1
ATOM 9752 C C . ASP B 1 380 ? -1.683 -42.938 37.406 1 76 380 ASP B C 1
ATOM 9754 O O . ASP B 1 380 ? -1.926 -44 37.969 1 76 380 ASP B O 1
ATOM 9758 N N . ASN B 1 381 ? -1.771 -41.719 37.875 1 74.69 381 ASN B N 1
ATOM 9759 C CA . ASN B 1 381 ? -2.145 -41.656 39.281 1 74.69 381 ASN B CA 1
ATOM 9760 C C . ASN B 1 381 ? -3.66 -41.688 39.469 1 74.69 381 ASN B C 1
ATOM 9762 O O . ASN B 1 381 ? -4.203 -42.562 40.125 1 74.69 381 ASN B O 1
ATOM 9766 N N . CYS B 1 382 ? -4.328 -40.781 38.906 1 74.31 382 CYS B N 1
ATOM 9767 C CA . CYS B 1 382 ? -5.758 -40.625 39.188 1 74.31 382 CYS B CA 1
ATOM 9768 C C . CYS B 1 382 ? -6.578 -41.219 38.031 1 74.31 382 CYS B C 1
ATOM 9770 O O . CYS B 1 382 ? -7.812 -41.219 38.094 1 74.31 382 CYS B O 1
ATOM 9772 N N . LYS B 1 383 ? -6.031 -41.844 37.094 1 71.94 383 LYS B N 1
ATOM 9773 C CA . LYS B 1 383 ? -6.613 -42.594 35.969 1 71.94 383 LYS B CA 1
ATOM 9774 C C . LYS B 1 383 ? -7.578 -41.719 35.156 1 71.94 383 LYS B C 1
ATOM 9776 O O . LYS B 1 383 ? -8.391 -42.219 34.406 1 71.94 383 LYS B O 1
ATOM 9781 N N . LYS B 1 384 ? -7.652 -40.531 35.469 1 66.69 384 LYS B N 1
ATOM 9782 C CA . LYS B 1 384 ? -8.5 -39.625 34.688 1 66.69 384 LYS B CA 1
ATOM 9783 C C . LYS B 1 384 ? -7.891 -39.312 33.312 1 66.69 384 LYS B C 1
ATOM 9785 O O . LYS B 1 384 ? -6.676 -39.438 33.156 1 66.69 384 LYS B O 1
ATOM 9790 N N . SER B 1 385 ? -8.828 -39.312 32.25 1 63.75 385 SER B N 1
ATOM 9791 C CA . SER B 1 385 ? -8.406 -39.031 30.891 1 63.75 385 SER B CA 1
ATOM 9792 C C . SER B 1 385 ? -7.512 -37.812 30.797 1 63.75 385 SER B C 1
ATOM 9794 O O . SER B 1 385 ? -7.828 -36.781 31.375 1 63.75 385 SER B O 1
ATOM 9796 N N . LEU B 1 386 ? -6.305 -38.188 30.406 1 60.84 386 LEU B N 1
ATOM 9797 C CA . LEU B 1 386 ? -5.348 -37.125 30.219 1 60.84 386 LEU B CA 1
ATOM 9798 C C . LEU B 1 386 ? -5.707 -36.281 28.984 1 60.84 386 LEU B C 1
ATOM 9800 O O . LEU B 1 386 ? -5.211 -36.562 27.891 1 60.84 386 LEU B O 1
ATOM 9804 N N . LYS B 1 387 ? -7.035 -36.344 28.516 1 51.88 387 LYS B N 1
ATOM 9805 C CA . LYS B 1 387 ? -7.453 -35.594 27.328 1 51.88 387 LYS B CA 1
ATOM 9806 C C . LYS B 1 387 ? -6.57 -34.375 27.109 1 51.88 387 LYS B C 1
ATOM 9808 O O . LYS B 1 387 ? -6.18 -33.719 28.062 1 51.88 387 LYS B O 1
ATOM 9813 N N . VAL B 1 388 ? -5.859 -34.562 26 1 44.28 388 VAL B N 1
ATOM 9814 C CA . VAL B 1 388 ? -5.141 -33.406 25.516 1 44.28 388 VAL B CA 1
ATOM 9815 C C . VAL B 1 388 ? -5.973 -32.125 25.766 1 44.28 388 VAL B C 1
ATOM 9817 O O . VAL B 1 388 ? -7.117 -32.031 25.312 1 44.28 388 VAL B O 1
ATOM 9820 N N . SER B 1 389 ? -6.051 -31.656 26.938 1 34.19 389 SER B N 1
ATOM 9821 C CA . SER B 1 389 ? -6.617 -30.297 26.922 1 34.19 389 SER B CA 1
ATOM 9822 C C . SER B 1 389 ? -6.453 -29.641 25.562 1 34.19 389 SER B C 1
ATOM 9824 O O . SER B 1 389 ? -5.352 -29.625 25.016 1 34.19 389 SER B O 1
ATOM 9826 N N . SER B 1 390 ? -7.332 -29.969 24.547 1 29.8 390 SER B N 1
ATOM 9827 C CA . SER B 1 390 ? -7.348 -28.953 23.5 1 29.8 390 SER B CA 1
ATOM 9828 C C . SER B 1 390 ? -6.719 -27.656 23.984 1 29.8 390 SER B C 1
ATOM 9830 O O . SER B 1 390 ? -6.996 -27.203 25.094 1 29.8 390 SER B O 1
ATOM 9832 N N . SER B 1 391 ? -5.598 -27.422 23.641 1 28.44 391 SER B N 1
ATOM 9833 C CA . SER B 1 391 ? -5.191 -26.031 23.844 1 28.44 391 SER B CA 1
ATOM 9834 C C . SER B 1 391 ? -6.391 -25.094 23.75 1 28.44 391 SER B C 1
ATOM 9836 O O . SER B 1 391 ? -6.797 -24.688 22.656 1 28.44 391 SER B O 1
ATOM 9838 N N . LYS B 1 392 ? -7.566 -25.438 24.141 1 28.05 392 LYS B N 1
ATOM 9839 C CA . LYS B 1 392 ? -8.32 -24.25 24.516 1 28.05 392 LYS B CA 1
ATOM 9840 C C . LYS B 1 392 ? -7.395 -23.172 25.062 1 28.05 392 LYS B C 1
ATOM 9842 O O . LYS B 1 392 ? -6.637 -23.406 26.016 1 28.05 392 LYS B O 1
ATOM 9847 N N . LEU B 1 393 ? -7.031 -22.328 24.266 1 28.52 393 LEU B N 1
ATOM 9848 C CA . LEU B 1 393 ? -6.699 -21 24.75 1 28.52 393 LEU B CA 1
ATOM 9849 C C . LEU B 1 393 ? -7.559 -20.625 25.953 1 28.52 393 LEU B C 1
ATOM 9851 O O . LEU B 1 393 ? -8.742 -20.312 25.812 1 28.52 393 LEU B O 1
ATOM 9855 N N . SER B 1 394 ? -7.84 -21.547 26.906 1 26.02 394 SER B N 1
ATOM 9856 C CA . SER B 1 394 ? -8.367 -21.031 28.172 1 26.02 394 SER B CA 1
ATOM 9857 C C . SER B 1 394 ? -7.957 -19.594 28.391 1 26.02 394 SER B C 1
ATOM 9859 O O . SER B 1 394 ? -6.777 -19.25 28.312 1 26.02 394 SER B O 1
ATOM 9861 N N . SER B 1 395 ? -8.836 -18.797 28.109 1 26.55 395 SER B N 1
ATOM 9862 C CA . SER B 1 395 ? -8.852 -17.469 28.688 1 26.55 395 SER B CA 1
ATOM 9863 C C . SER B 1 395 ? -8.594 -17.516 30.188 1 26.55 395 SER B C 1
ATOM 9865 O O . SER B 1 395 ? -8.984 -16.609 30.922 1 26.55 395 SER B O 1
ATOM 9867 N N . SER B 1 396 ? -8.625 -18.75 30.891 1 24.53 396 SER B N 1
ATOM 9868 C CA . SER B 1 396 ? -8.414 -18.594 32.312 1 24.53 396 SER B CA 1
ATOM 9869 C C . SER B 1 396 ? -7.246 -17.641 32.594 1 24.53 396 SER B C 1
ATOM 9871 O O . SER B 1 396 ? -6.328 -17.531 31.797 1 24.53 396 SER B O 1
ATOM 9873 N N . GLU B 1 397 ? -7.582 -16.875 33.688 1 25.12 397 GLU B N 1
ATOM 9874 C CA . GLU B 1 397 ? -6.656 -16.047 34.438 1 25.12 397 GLU B CA 1
ATOM 9875 C C . GLU B 1 397 ? -5.402 -16.812 34.844 1 25.12 397 GLU B C 1
ATOM 9877 O O . GLU B 1 397 ? -5.488 -17.859 35.469 1 25.12 397 GLU B O 1
ATOM 9882 N N . THR B 1 398 ? -4.512 -17.25 34.094 1 25.67 398 THR B N 1
ATOM 9883 C CA . THR B 1 398 ? -3.209 -17.5 34.688 1 25.67 398 THR B CA 1
ATOM 9884 C C . THR B 1 398 ? -3.121 -16.859 36.062 1 25.67 398 THR B C 1
ATOM 9886 O O . THR B 1 398 ? -3.086 -15.641 36.188 1 25.67 398 THR B O 1
ATOM 9889 N N . THR B 1 399 ? -3.959 -17.391 36.938 1 23.42 399 THR B N 1
ATOM 9890 C CA . THR B 1 399 ? -3.527 -17.188 38.312 1 23.42 399 THR B CA 1
ATOM 9891 C C . THR B 1 399 ? -2.004 -17.219 38.438 1 23.42 399 THR B C 1
ATOM 9893 O O . THR B 1 399 ? -1.374 -18.219 38.062 1 23.42 399 THR B O 1
ATOM 9896 N N . THR B 1 400 ? -1.493 -16.109 38.469 1 24.27 400 THR B N 1
ATOM 9897 C CA . THR B 1 400 ? -0.223 -15.711 39.062 1 24.27 400 THR B CA 1
ATOM 9898 C C . THR B 1 400 ? -0.006 -16.422 40.406 1 24.27 400 THR B C 1
ATOM 9900 O O . THR B 1 400 ? -0.551 -16 41.406 1 24.27 400 THR B O 1
ATOM 9903 N N . THR B 1 401 ? -0.391 -17.734 40.5 1 24.11 401 THR B N 1
ATOM 9904 C CA . THR B 1 401 ? 0.238 -18.234 41.719 1 24.11 401 THR B CA 1
ATOM 9905 C C . THR B 1 401 ? 1.568 -17.516 41.969 1 24.11 401 THR B C 1
ATOM 9907 O O . THR B 1 401 ? 2.359 -17.328 41.062 1 24.11 401 THR B O 1
ATOM 9910 N N . LYS B 1 402 ? 1.627 -16.953 43.219 1 24.83 402 LYS B N 1
ATOM 9911 C CA . LYS B 1 402 ? 2.791 -16.422 43.906 1 24.83 402 LYS B CA 1
ATOM 9912 C C . LYS B 1 402 ? 3.943 -17.422 43.906 1 24.83 402 LYS B C 1
ATOM 9914 O O . LYS B 1 402 ? 4.105 -18.219 44.844 1 24.83 402 LYS B O 1
ATOM 9919 N N . VAL B 1 403 ? 3.945 -18.438 43.125 1 23.58 403 VAL B N 1
ATOM 9920 C CA . VAL B 1 403 ? 5.262 -19.031 43.312 1 23.58 403 VAL B CA 1
ATOM 9921 C C . VAL B 1 403 ? 6.285 -17.938 43.594 1 23.58 403 VAL B C 1
ATOM 9923 O O . VAL B 1 403 ? 6.281 -16.891 42.969 1 23.58 403 VAL B O 1
ATOM 9926 N N . THR B 1 404 ? 6.75 -17.984 44.844 1 23.52 404 THR B N 1
ATOM 9927 C CA . THR B 1 404 ? 7.883 -17.172 45.25 1 23.52 404 THR B CA 1
ATOM 9928 C C . THR B 1 404 ? 8.797 -16.859 44.094 1 23.52 404 THR B C 1
ATOM 9930 O O . THR B 1 404 ? 9.047 -17.719 43.219 1 23.52 404 THR B O 1
ATOM 9933 N N . HIS B 1 405 ? 8.703 -15.641 43.688 1 24.44 405 HIS B N 1
ATOM 9934 C CA . HIS B 1 405 ? 9.648 -14.922 42.844 1 24.44 405 HIS B CA 1
ATOM 9935 C C . HIS B 1 405 ? 11.023 -15.57 42.875 1 24.44 405 HIS B C 1
ATOM 9937 O O . HIS B 1 405 ? 11.875 -15.195 43.688 1 24.44 405 HIS B O 1
ATOM 9943 N N . ALA B 1 406 ? 10.992 -16.922 43.031 1 24.73 406 ALA B N 1
ATOM 9944 C CA . ALA B 1 406 ? 12.414 -17.266 43 1 24.73 406 ALA B CA 1
ATOM 9945 C C . ALA B 1 406 ? 13.172 -16.406 42 1 24.73 406 ALA B C 1
ATOM 9947 O O . ALA B 1 406 ? 12.57 -15.797 41.125 1 24.73 406 ALA B O 1
ATOM 9948 N N . GLN B 1 407 ? 14.594 -16.438 42.125 1 22.83 407 GLN B N 1
ATOM 9949 C CA . GLN B 1 407 ? 15.461 -15.414 41.531 1 22.83 407 GLN B CA 1
ATOM 9950 C C . GLN B 1 407 ? 15.195 -15.273 40.031 1 22.83 407 GLN B C 1
ATOM 9952 O O . GLN B 1 407 ? 15.305 -16.25 39.281 1 22.83 407 GLN B O 1
ATOM 9957 N N . LYS B 1 408 ? 14.008 -14.797 39.719 1 26.8 408 LYS B N 1
ATOM 9958 C CA . LYS B 1 408 ? 13.906 -14.344 38.344 1 26.8 408 LYS B CA 1
ATOM 9959 C C . LYS B 1 408 ? 15.289 -14.109 37.75 1 26.8 408 LYS B C 1
ATOM 9961 O O . LYS B 1 408 ? 16.062 -13.289 38.219 1 26.8 408 LYS B O 1
ATOM 9966 N N . VAL B 1 409 ? 15.766 -15.266 37.406 1 22.52 409 VAL B N 1
ATOM 9967 C CA . VAL B 1 409 ? 17.031 -14.914 36.781 1 22.52 409 VAL B CA 1
ATOM 9968 C C . VAL B 1 409 ? 16.875 -13.609 36 1 22.52 409 VAL B C 1
ATOM 9970 O O . VAL B 1 409 ? 16.016 -13.5 35.156 1 22.52 409 VAL B O 1
ATOM 9973 N N . ARG B 1 410 ? 16.969 -12.477 36.719 1 23.52 410 ARG B N 1
ATOM 9974 C CA . ARG B 1 410 ? 17.172 -11.18 36.062 1 23.52 410 ARG B CA 1
ATOM 9975 C C . ARG B 1 410 ? 17.875 -11.32 34.719 1 23.52 410 ARG B C 1
ATOM 9977 O O . ARG B 1 410 ? 19.078 -11.555 34.688 1 23.52 410 ARG B O 1
ATOM 9984 N N . VAL B 1 411 ? 17.219 -12.18 34 1 23.55 411 VAL B N 1
ATOM 9985 C CA . VAL B 1 411 ? 17.922 -11.922 32.75 1 23.55 411 VAL B CA 1
ATOM 9986 C C . VAL B 1 411 ? 18.016 -10.422 32.5 1 23.55 411 VAL B C 1
ATOM 9988 O O . VAL B 1 411 ? 16.984 -9.734 32.438 1 23.55 411 VAL B O 1
ATOM 9991 N N . THR B 1 412 ? 18.828 -9.797 33.188 1 22.67 412 THR B N 1
ATOM 9992 C CA . THR B 1 412 ? 19.188 -8.422 32.875 1 22.67 412 THR B CA 1
ATOM 9993 C C . THR B 1 412 ? 18.953 -8.125 31.391 1 22.67 412 THR B C 1
ATOM 9995 O O . THR B 1 412 ? 19.547 -8.773 30.516 1 22.67 412 THR B O 1
ATOM 9998 N N . GLU B 1 413 ? 17.672 -8.172 31.125 1 27.23 413 GLU B N 1
ATOM 9999 C CA . GLU B 1 413 ? 17.438 -7.551 29.828 1 27.23 413 GLU B CA 1
ATOM 10000 C C . GLU B 1 413 ? 18.484 -6.48 29.531 1 27.23 413 GLU B C 1
ATOM 10002 O O . GLU B 1 413 ? 18.453 -5.395 30.125 1 27.23 413 GLU B O 1
ATOM 10007 N N . ASN B 1 414 ? 19.641 -6.918 29.766 1 22.92 414 ASN B N 1
ATOM 10008 C CA . ASN B 1 414 ? 20.594 -5.949 29.25 1 22.92 414 ASN B CA 1
ATOM 10009 C C . ASN B 1 414 ? 20.156 -5.395 27.906 1 22.92 414 ASN B C 1
ATOM 10011 O O . ASN B 1 414 ? 20.094 -6.129 26.906 1 22.92 414 ASN B O 1
ATOM 10015 N N . LEU B 1 415 ? 18.938 -4.883 27.953 1 26.39 415 LEU B N 1
ATOM 10016 C CA . LEU B 1 415 ? 18.734 -3.99 26.812 1 26.39 415 LEU B CA 1
ATOM 10017 C C . LEU B 1 415 ? 20.062 -3.588 26.203 1 26.39 415 LEU B C 1
ATOM 10019 O O . LEU B 1 415 ? 20.969 -3.143 26.906 1 26.39 415 LEU B O 1
ATOM 10023 N N . PHE B 1 416 ? 20.5 -4.516 25.5 1 23.41 416 PHE B N 1
ATOM 10024 C CA . PHE B 1 416 ? 21.562 -3.84 24.766 1 23.41 416 PHE B CA 1
ATOM 10025 C C . PHE B 1 416 ? 21.266 -2.352 24.625 1 23.41 416 PHE B C 1
ATOM 10027 O O . PHE B 1 416 ? 20.344 -1.963 23.891 1 23.41 416 PHE B O 1
ATOM 10034 N N . ASP B 1 417 ? 21.031 -1.793 25.75 1 25.27 417 ASP B N 1
ATOM 10035 C CA . ASP B 1 417 ? 21.172 -0.34 25.688 1 25.27 417 ASP B CA 1
ATOM 10036 C C . ASP B 1 417 ? 22.156 0.073 24.609 1 25.27 417 ASP B C 1
ATOM 10038 O O . ASP B 1 417 ? 23.312 -0.352 24.625 1 25.27 417 ASP B O 1
ATOM 10042 N N . GLY B 1 418 ? 21.859 -0.21 23.422 1 26.08 418 GLY B N 1
ATOM 10043 C CA . GLY B 1 418 ? 22.75 0.694 22.703 1 26.08 418 GLY B CA 1
ATOM 10044 C C . GLY B 1 418 ? 23.297 1.806 23.578 1 26.08 418 GLY B C 1
ATOM 10045 O O . GLY B 1 418 ? 22.734 2.9 23.641 1 26.08 418 GLY B O 1
ATOM 10046 N N . THR B 1 419 ? 23.484 1.414 24.766 1 24.95 419 THR B N 1
ATOM 10047 C CA . THR B 1 419 ? 24.344 2.266 25.578 1 24.95 419 THR B CA 1
ATOM 10048 C C . THR B 1 419 ? 25.484 2.844 24.75 1 24.95 419 THR B C 1
ATOM 10050 O O . THR B 1 419 ? 26.516 2.195 24.562 1 24.95 419 THR B O 1
ATOM 10053 N N . GLN B 1 420 ? 25.406 3.109 23.578 1 25.94 420 GLN B N 1
ATOM 10054 C CA . GLN B 1 420 ? 26.297 4.266 23.516 1 25.94 420 GLN B CA 1
ATOM 10055 C C . GLN B 1 420 ? 26.297 5.035 24.828 1 25.94 420 GLN B C 1
ATOM 10057 O O . GLN B 1 420 ? 25.297 5.039 25.547 1 25.94 420 GLN B O 1
ATOM 10062 N N . GLY B 1 421 ? 27.312 4.988 25.75 1 24.67 421 GLY B N 1
ATOM 10063 C CA . GLY B 1 421 ? 27.422 6.023 26.766 1 24.67 421 GLY B CA 1
ATOM 10064 C C . GLY B 1 421 ? 26.328 7.062 26.672 1 24.67 421 GLY B C 1
ATOM 10065 O O . GLY B 1 421 ? 25.891 7.426 25.578 1 24.67 421 GLY B O 1
ATOM 10066 N N . SER B 1 422 ? 25.328 6.863 27.516 1 27.11 422 SER B N 1
ATOM 10067 C CA . SER B 1 422 ? 24.5 8.031 27.828 1 27.11 422 SER B CA 1
ATOM 10068 C C . SER B 1 422 ? 25.281 9.328 27.609 1 27.11 422 SER B C 1
ATOM 10070 O O . SER B 1 422 ? 25.891 9.844 28.547 1 27.11 422 SER B O 1
ATOM 10072 N N . LEU B 1 423 ? 26.281 9.336 26.859 1 25.22 423 LEU B N 1
ATOM 10073 C CA . LEU B 1 423 ? 26.562 10.758 26.719 1 25.22 423 LEU B CA 1
ATOM 10074 C C . LEU B 1 423 ? 25.266 11.562 26.688 1 25.22 423 LEU B C 1
ATOM 10076 O O . LEU B 1 423 ? 24.391 11.297 25.859 1 25.22 423 LEU B O 1
ATOM 10080 N N . LYS B 1 424 ? 24.641 11.75 27.938 1 28.08 424 LYS B N 1
ATOM 10081 C CA . LYS B 1 424 ? 23.75 12.891 28.031 1 28.08 424 LYS B CA 1
ATOM 10082 C C . LYS B 1 424 ? 23.75 13.703 26.734 1 28.08 424 LYS B C 1
ATOM 10084 O O . LYS B 1 424 ? 24.812 13.953 26.156 1 28.08 424 LYS B O 1
ATOM 10089 N N . PRO B 1 425 ? 22.641 13.562 26 1 29.19 425 PRO B N 1
ATOM 10090 C CA . PRO B 1 425 ? 22.812 14.68 25.078 1 29.19 425 PRO B CA 1
ATOM 10091 C C . PRO B 1 425 ? 23.562 15.859 25.703 1 29.19 425 PRO B C 1
ATOM 10093 O O . PRO B 1 425 ? 23.078 16.453 26.672 1 29.19 425 PRO B O 1
ATOM 10096 N N . GLN B 1 426 ? 24.781 15.672 26.234 1 26.89 426 GLN B N 1
ATOM 10097 C CA . GLN B 1 426 ? 25.359 17 26.469 1 26.89 426 GLN B CA 1
ATOM 10098 C C . GLN B 1 426 ? 24.75 18.031 25.516 1 26.89 426 GLN B C 1
ATOM 10100 O O . GLN B 1 426 ? 24.547 17.75 24.344 1 26.89 426 GLN B O 1
ATOM 10105 N N . ASN B 1 427 ? 23.844 18.828 26 1 30.64 427 ASN B N 1
ATOM 10106 C CA . ASN B 1 427 ? 23.438 20.062 25.359 1 30.64 427 ASN B CA 1
ATOM 10107 C C . ASN B 1 427 ? 24.469 20.547 24.344 1 30.64 427 ASN B C 1
ATOM 10109 O O . ASN B 1 427 ? 24.641 21.75 24.156 1 30.64 427 ASN B O 1
ATOM 10113 N N . LYS B 1 428 ? 25.656 19.766 24.312 1 30.2 428 LYS B N 1
ATOM 10114 C CA . LYS B 1 428 ? 26.5 20.438 23.328 1 30.2 428 LYS B CA 1
ATOM 10115 C C . LYS B 1 428 ? 25.844 20.453 21.953 1 30.2 428 LYS B C 1
ATOM 10117 O O . LYS B 1 428 ? 25.156 19.5 21.578 1 30.2 428 LYS B O 1
ATOM 10122 N N . GLU B 1 429 ? 25.656 21.422 21.328 1 35.16 429 GLU B N 1
ATOM 10123 C CA . GLU B 1 429 ? 25.328 21.75 19.938 1 35.16 429 GLU B CA 1
ATOM 10124 C C . GLU B 1 429 ? 25.797 20.656 18.984 1 35.16 429 GLU B C 1
ATOM 10126 O O . GLU B 1 429 ? 26.984 20.469 18.797 1 35.16 429 GLU B O 1
ATOM 10131 N N . THR B 1 430 ? 25.422 19.344 19.234 1 41.75 430 THR B N 1
ATOM 10132 C CA . THR B 1 430 ? 25.781 18.297 18.281 1 41.75 430 THR B CA 1
ATOM 10133 C C . THR B 1 430 ? 25.969 18.891 16.875 1 41.75 430 THR B C 1
ATOM 10135 O O . THR B 1 430 ? 25.062 19.547 16.359 1 41.75 430 THR B O 1
ATOM 10138 N N . GLU B 1 431 ? 27.109 18.875 16.469 1 46.62 431 GLU B N 1
ATOM 10139 C CA . GLU B 1 431 ? 27.562 19.438 15.203 1 46.62 431 GLU B CA 1
ATOM 10140 C C . GLU B 1 431 ? 26.859 18.766 14.023 1 46.62 431 GLU B C 1
ATOM 10142 O O . GLU B 1 431 ? 26.875 17.531 13.914 1 46.62 431 GLU B O 1
ATOM 10147 N N . THR B 1 432 ? 25.703 19 13.641 1 54.25 432 THR B N 1
ATOM 10148 C CA . THR B 1 432 ? 25.078 18.625 12.375 1 54.25 432 THR B CA 1
ATOM 10149 C C . THR B 1 432 ? 25.984 19.031 11.203 1 54.25 432 THR B C 1
ATOM 10151 O O . THR B 1 432 ? 26.312 20.203 11.039 1 54.25 432 THR B O 1
ATOM 10154 N N . LYS B 1 433 ? 26.828 18.078 10.82 1 55.19 433 LYS B N 1
ATOM 10155 C CA . LYS B 1 433 ? 27.609 18.359 9.609 1 55.19 433 LYS B CA 1
ATOM 10156 C C . LYS B 1 433 ? 26.719 18.328 8.367 1 55.19 433 LYS B C 1
ATOM 10158 O O . LYS B 1 433 ? 25.938 17.391 8.18 1 55.19 433 LYS B O 1
ATOM 10163 N N . GLY B 1 434 ? 27.141 19.25 7.508 1 53.28 434 GLY B N 1
ATOM 10164 C CA . GLY B 1 434 ? 26.5 19.328 6.203 1 53.28 434 GLY B CA 1
ATOM 10165 C C . GLY B 1 434 ? 25.125 19.953 6.25 1 53.28 434 GLY B C 1
ATOM 10166 O O . GLY B 1 434 ? 24.266 19.547 7.047 1 53.28 434 GLY B O 1
ATOM 10167 N N . GLU B 1 435 ? 25.266 21.156 5.965 1 57.81 435 GLU B N 1
ATOM 10168 C CA . GLU B 1 435 ? 24 21.859 5.746 1 57.81 435 GLU B CA 1
ATOM 10169 C C . GLU B 1 435 ? 22.969 20.938 5.09 1 57.81 435 GLU B C 1
ATOM 10171 O O . GLU B 1 435 ? 23.312 19.891 4.559 1 57.81 435 GLU B O 1
ATOM 10176 N N . SER B 1 436 ? 21.641 21.359 4.965 1 73.62 436 SER B N 1
ATOM 10177 C CA . SER B 1 436 ? 20.375 20.781 4.535 1 73.62 436 SER B CA 1
ATOM 10178 C C . SER B 1 436 ? 20.453 20.25 3.105 1 73.62 436 SER B C 1
ATOM 10180 O O . SER B 1 436 ? 20.969 20.938 2.217 1 73.62 436 SER B O 1
ATOM 10182 N N . VAL B 1 437 ? 20.656 18.859 2.893 1 90.31 437 VAL B N 1
ATOM 10183 C CA . VAL B 1 437 ? 20.484 18.234 1.592 1 90.31 437 VAL B CA 1
ATOM 10184 C C . VAL B 1 437 ? 19.266 18.828 0.89 1 90.31 437 VAL B C 1
ATOM 10186 O O . VAL B 1 437 ? 18.188 18.938 1.485 1 90.31 437 VAL B O 1
ATOM 10189 N N . SER B 1 438 ? 19.578 19.422 -0.295 1 92.5 438 SER B N 1
ATOM 10190 C CA . SER B 1 438 ? 18.5 20.062 -1.043 1 92.5 438 SER B CA 1
ATOM 10191 C C . SER B 1 438 ? 18.25 19.344 -2.365 1 92.5 438 SER B C 1
ATOM 10193 O O . SER B 1 438 ? 19.172 18.781 -2.965 1 92.5 438 SER B O 1
ATOM 10195 N N . PRO B 1 439 ? 17.094 19.359 -2.795 1 94.94 439 PRO B N 1
ATOM 10196 C CA . PRO B 1 439 ? 16.781 18.75 -4.09 1 94.94 439 PRO B CA 1
ATOM 10197 C C . PRO B 1 439 ? 17.234 19.594 -5.27 1 94.94 439 PRO B C 1
ATOM 10199 O O . PRO B 1 439 ? 17.438 20.797 -5.129 1 94.94 439 PRO B O 1
ATOM 10202 N N . ARG B 1 440 ? 17.516 18.969 -6.359 1 96.44 440 ARG B N 1
ATOM 10203 C CA . ARG B 1 440 ? 17.75 19.594 -7.652 1 96.44 440 ARG B CA 1
ATOM 10204 C C . ARG B 1 440 ? 16.703 19.172 -8.672 1 96.44 440 ARG B C 1
ATOM 10206 O O . ARG B 1 440 ? 15.844 18.328 -8.375 1 96.44 440 ARG B O 1
ATOM 10213 N N . ASP B 1 441 ? 16.781 19.75 -9.828 1 95.19 441 ASP B N 1
ATOM 10214 C CA . ASP B 1 441 ? 15.812 19.391 -10.859 1 95.19 441 ASP B CA 1
ATOM 10215 C C . ASP B 1 441 ? 15.891 17.906 -11.188 1 95.19 441 ASP B C 1
ATOM 10217 O O . ASP B 1 441 ? 16.984 17.359 -11.391 1 95.19 441 ASP B O 1
ATOM 10221 N N . PRO B 1 442 ? 14.766 17.297 -11.188 1 93.88 442 PRO B N 1
ATOM 10222 C CA . PRO B 1 442 ? 14.766 15.883 -11.578 1 93.88 442 PRO B CA 1
ATOM 10223 C C . PRO B 1 442 ? 15.031 15.688 -13.07 1 93.88 442 PRO B C 1
ATOM 10225 O O . PRO B 1 442 ? 14.852 16.625 -13.859 1 93.88 442 PRO B O 1
ATOM 10228 N N . ILE B 1 443 ? 15.531 14.594 -13.406 1 93.62 443 ILE B N 1
ATOM 10229 C CA . ILE B 1 443 ? 15.789 14.219 -14.789 1 93.62 443 ILE B CA 1
ATOM 10230 C C . ILE B 1 443 ? 14.836 13.094 -15.203 1 93.62 443 ILE B C 1
ATOM 10232 O O . ILE B 1 443 ? 14.719 12.078 -14.508 1 93.62 443 ILE B O 1
ATOM 10236 N N . PHE B 1 444 ? 14.164 13.203 -16.281 1 87.94 444 PHE B N 1
ATOM 10237 C CA . PHE B 1 444 ? 13.062 12.312 -16.625 1 87.94 444 PHE B CA 1
ATOM 10238 C C . PHE B 1 444 ? 13.539 11.195 -17.547 1 87.94 444 PHE B C 1
ATOM 10240 O O . PHE B 1 444 ? 12.961 10.984 -18.609 1 87.94 444 PHE B O 1
ATOM 10247 N N . VAL B 1 445 ? 14.578 10.516 -17.156 1 87.5 445 VAL B N 1
ATOM 10248 C CA . VAL B 1 445 ? 15.094 9.32 -17.812 1 87.5 445 VAL B CA 1
ATOM 10249 C C . VAL B 1 445 ? 15.445 8.266 -16.781 1 87.5 445 VAL B C 1
ATOM 10251 O O . VAL B 1 445 ? 15.672 8.586 -15.609 1 87.5 445 VAL B O 1
ATOM 10254 N N . ASN B 1 446 ? 15.359 7.074 -17.156 1 86.25 446 ASN B N 1
ATOM 10255 C CA . ASN B 1 446 ? 15.82 5.977 -16.312 1 86.25 446 ASN B CA 1
ATOM 10256 C C . ASN B 1 446 ? 17.297 5.656 -16.562 1 86.25 446 ASN B C 1
ATOM 10258 O O . ASN B 1 446 ? 17.656 5.223 -17.656 1 86.25 446 ASN B O 1
ATOM 10262 N N . PRO B 1 447 ? 18.094 5.867 -15.617 1 91.44 447 PRO B N 1
ATOM 10263 C CA . PRO B 1 447 ? 19.531 5.637 -15.828 1 91.44 447 PRO B CA 1
ATOM 10264 C C . PRO B 1 447 ? 19.891 4.152 -15.859 1 91.44 447 PRO B C 1
ATOM 10266 O O . PRO B 1 447 ? 20.672 3.686 -15.031 1 91.44 447 PRO B O 1
ATOM 10269 N N . ASN B 1 448 ? 19.391 3.461 -16.875 1 87.44 448 ASN B N 1
ATOM 10270 C CA . ASN B 1 448 ? 19.609 2.021 -16.969 1 87.44 448 ASN B CA 1
ATOM 10271 C C . ASN B 1 448 ? 20.312 1.646 -18.266 1 87.44 448 ASN B C 1
ATOM 10273 O O . ASN B 1 448 ? 20.406 0.466 -18.609 1 87.44 448 ASN B O 1
ATOM 10277 N N . SER B 1 449 ? 20.75 2.598 -19.062 1 90.06 449 SER B N 1
ATOM 10278 C CA . SER B 1 449 ? 21.516 2.393 -20.281 1 90.06 449 SER B CA 1
ATOM 10279 C C . SER B 1 449 ? 22.656 3.412 -20.406 1 90.06 449 SER B C 1
ATOM 10281 O O . SER B 1 449 ? 22.688 4.395 -19.656 1 90.06 449 SER B O 1
ATOM 10283 N N . PHE B 1 450 ? 23.594 3.15 -21.266 1 93.19 450 PHE B N 1
ATOM 10284 C CA . PHE B 1 450 ? 24.719 4.066 -21.469 1 93.19 450 PHE B CA 1
ATOM 10285 C C . PHE B 1 450 ? 24.219 5.449 -21.875 1 93.19 450 PHE B C 1
ATOM 10287 O O . PHE B 1 450 ? 24.656 6.461 -21.328 1 93.19 450 PHE B O 1
ATOM 10294 N N . GLU B 1 451 ? 23.172 5.434 -22.719 1 91.62 451 GLU B N 1
ATOM 10295 C CA . GLU B 1 451 ? 22.656 6.691 -23.25 1 91.62 451 GLU B CA 1
ATOM 10296 C C . GLU B 1 451 ? 21.953 7.504 -22.156 1 91.62 451 GLU B C 1
ATOM 10298 O O . GLU B 1 451 ? 22.125 8.727 -22.078 1 91.62 451 GLU B O 1
ATOM 10303 N N . THR B 1 452 ? 21.234 6.848 -21.375 1 92.25 452 THR B N 1
ATOM 10304 C CA . THR B 1 452 ? 20.484 7.562 -20.359 1 92.25 452 THR B CA 1
ATOM 10305 C C . THR B 1 452 ? 21.391 8.039 -19.234 1 92.25 452 THR B C 1
ATOM 10307 O O . THR B 1 452 ? 21.172 9.102 -18.656 1 92.25 452 THR B O 1
ATOM 10310 N N . VAL B 1 453 ? 22.391 7.305 -18.922 1 95.88 453 VAL B N 1
ATOM 10311 C CA . VAL B 1 453 ? 23.344 7.738 -17.922 1 95.88 453 VAL B CA 1
ATOM 10312 C C . VAL B 1 453 ? 24.109 8.953 -18.422 1 95.88 453 VAL B C 1
ATOM 10314 O O . VAL B 1 453 ? 24.391 9.891 -17.672 1 95.88 453 VAL B O 1
ATOM 10317 N N . LYS B 1 454 ? 24.438 8.93 -19.734 1 95.56 454 LYS B N 1
ATOM 10318 C CA . LYS B 1 454 ? 25.078 10.094 -20.344 1 95.56 454 LYS B CA 1
ATOM 10319 C C . LYS B 1 454 ? 24.203 11.336 -20.188 1 95.56 454 LYS B C 1
ATOM 10321 O O . LYS B 1 454 ? 24.703 12.398 -19.812 1 95.56 454 LYS B O 1
ATOM 10326 N N . THR B 1 455 ? 22.969 11.062 -20.422 1 95.19 455 THR B N 1
ATOM 10327 C CA . THR B 1 455 ? 22.016 12.172 -20.328 1 95.19 455 THR B CA 1
ATOM 10328 C C . THR B 1 455 ? 21.984 12.727 -18.906 1 95.19 455 THR B C 1
ATOM 10330 O O . THR B 1 455 ? 21.922 13.938 -18.703 1 95.19 455 THR B O 1
ATOM 10333 N N . VAL B 1 456 ? 22.016 11.875 -17.938 1 97 456 VAL B N 1
ATOM 10334 C CA . VAL B 1 456 ? 22 12.281 -16.531 1 97 456 VAL B CA 1
ATOM 10335 C C . VAL B 1 456 ? 23.266 13.07 -16.203 1 97 456 VAL B C 1
ATOM 10337 O O . VAL B 1 456 ? 23.188 14.148 -15.602 1 97 456 VAL B O 1
ATOM 10340 N N . LEU B 1 457 ? 24.406 12.594 -16.641 1 97.44 457 LEU B N 1
ATOM 10341 C CA . LEU B 1 457 ? 25.672 13.25 -16.344 1 97.44 457 LEU B CA 1
ATOM 10342 C C . LEU B 1 457 ? 25.75 14.609 -17.047 1 97.44 457 LEU B C 1
ATOM 10344 O O . LEU B 1 457 ? 26.266 15.57 -16.469 1 97.44 457 LEU B O 1
ATOM 10348 N N . ILE B 1 458 ? 25.234 14.672 -18.25 1 96.31 458 ILE B N 1
ATOM 10349 C CA . ILE B 1 458 ? 25.219 15.938 -18.984 1 96.31 458 ILE B CA 1
ATOM 10350 C C . ILE B 1 458 ? 24.344 16.938 -18.234 1 96.31 458 ILE B C 1
ATOM 10352 O O . ILE B 1 458 ? 24.734 18.094 -18.047 1 96.31 458 ILE B O 1
ATOM 10356 N N . SER B 1 459 ? 23.188 16.469 -17.812 1 96.44 459 SER B N 1
ATOM 10357 C CA . SER B 1 459 ? 22.281 17.328 -17.078 1 96.44 459 SER B CA 1
ATOM 10358 C C . SER B 1 459 ? 22.906 17.844 -15.789 1 96.44 459 SER B C 1
ATOM 10360 O O . SER B 1 459 ? 22.75 19.016 -15.438 1 96.44 459 SER B O 1
ATOM 10362 N N . ILE B 1 460 ? 23.609 17 -15.086 1 97.5 460 ILE B N 1
ATOM 10363 C CA . ILE B 1 460 ? 24.281 17.391 -13.859 1 97.5 460 ILE B CA 1
ATOM 10364 C C . ILE B 1 460 ? 25.406 18.375 -14.188 1 97.5 460 ILE B C 1
ATOM 10366 O O . ILE B 1 460 ? 25.578 19.391 -13.492 1 97.5 460 ILE B O 1
ATOM 10370 N N . GLY B 1 461 ? 26.172 18.109 -15.258 1 96.69 461 GLY B N 1
ATOM 10371 C CA . GLY B 1 461 ? 27.219 19.016 -15.672 1 96.69 461 GLY B CA 1
ATOM 10372 C C . GLY B 1 461 ? 26.719 20.422 -15.938 1 96.69 461 GLY B C 1
ATOM 10373 O O . GLY B 1 461 ? 27.359 21.406 -15.539 1 96.69 461 GLY B O 1
ATOM 10374 N N . LYS B 1 462 ? 25.594 20.484 -16.531 1 95.31 462 LYS B N 1
ATOM 10375 C CA . LYS B 1 462 ? 24.984 21.781 -16.828 1 95.31 462 LYS B CA 1
ATOM 10376 C C . LYS B 1 462 ? 24.516 22.484 -15.562 1 95.31 462 LYS B C 1
ATOM 10378 O O . LYS B 1 462 ? 24.781 23.672 -15.359 1 95.31 462 LYS B O 1
ATOM 10383 N N . ASP B 1 463 ? 23.844 21.734 -14.734 1 95.56 463 ASP B N 1
ATOM 10384 C CA . ASP B 1 463 ? 23.234 22.281 -13.523 1 95.56 463 ASP B CA 1
ATOM 10385 C C . ASP B 1 463 ? 24.312 22.797 -12.555 1 95.56 463 ASP B C 1
ATOM 10387 O O . ASP B 1 463 ? 24.078 23.766 -11.836 1 95.56 463 ASP B O 1
ATOM 10391 N N . PHE B 1 464 ? 25.5 22.188 -12.547 1 96.69 464 PHE B N 1
ATOM 10392 C CA . PHE B 1 464 ? 26.531 22.516 -11.57 1 96.69 464 PHE B CA 1
ATOM 10393 C C . PHE B 1 464 ? 27.625 23.359 -12.203 1 96.69 464 PHE B C 1
ATOM 10395 O O . PHE B 1 464 ? 28.688 23.547 -11.602 1 96.69 464 PHE B O 1
ATOM 10402 N N . CYS B 1 465 ? 27.422 23.766 -13.43 1 95.31 465 CYS B N 1
ATOM 10403 C CA . CYS B 1 465 ? 28.281 24.703 -14.141 1 95.31 465 CYS B CA 1
ATOM 10404 C C . CYS B 1 465 ? 29.703 24.141 -14.281 1 95.31 465 CYS B C 1
ATOM 10406 O O . CYS B 1 465 ? 30.672 24.828 -13.953 1 95.31 465 CYS B O 1
ATOM 10408 N N . ILE B 1 466 ? 29.797 22.969 -14.68 1 96.31 466 ILE B N 1
ATOM 10409 C CA . ILE B 1 466 ? 31.078 22.328 -14.945 1 96.31 466 ILE B CA 1
ATOM 10410 C C . ILE B 1 466 ? 31.656 22.875 -16.25 1 96.31 466 ILE B C 1
ATOM 10412 O O . ILE B 1 466 ? 30.938 23.109 -17.203 1 96.31 466 ILE B O 1
ATOM 10416 N N . ARG B 1 467 ? 32.906 22.984 -16.297 1 92.31 467 ARG B N 1
ATOM 10417 C CA . ARG B 1 467 ? 33.594 23.438 -17.516 1 92.31 467 ARG B CA 1
ATOM 10418 C C . ARG B 1 467 ? 33.25 22.547 -18.703 1 92.31 467 ARG B C 1
ATOM 10420 O O . ARG B 1 467 ? 33.344 21.328 -18.609 1 92.31 467 ARG B O 1
ATOM 10427 N N . GLY B 1 468 ? 32.812 23.156 -19.812 1 87.88 468 GLY B N 1
ATOM 10428 C CA . GLY B 1 468 ? 32.469 22.422 -21.016 1 87.88 468 GLY B CA 1
ATOM 10429 C C . GLY B 1 468 ? 30.984 22.297 -21.234 1 87.88 468 GLY B C 1
ATOM 10430 O O . GLY B 1 468 ? 30.531 21.984 -22.344 1 87.88 468 GLY B O 1
ATOM 10431 N N . TYR B 1 469 ? 30.234 22.609 -20.156 1 91.56 469 TYR B N 1
ATOM 10432 C CA . TYR B 1 469 ? 28.797 22.391 -20.297 1 91.56 469 TYR B CA 1
ATOM 10433 C C . TYR B 1 469 ? 28.047 23.703 -20.172 1 91.56 469 TYR B C 1
ATOM 10435 O O . TYR B 1 469 ? 26.844 23.766 -20.422 1 91.56 469 TYR B O 1
ATOM 10443 N N . THR B 1 470 ? 28.703 24.656 -19.688 1 90.25 470 THR B N 1
ATOM 10444 C CA . THR B 1 470 ? 28.109 25.984 -19.562 1 90.25 470 THR B CA 1
ATOM 10445 C C . THR B 1 470 ? 29.078 27.062 -20.031 1 90.25 470 THR B C 1
ATOM 10447 O O . THR B 1 470 ? 30.281 26.812 -20.125 1 90.25 470 THR B O 1
ATOM 10450 N N . GLU B 1 471 ? 28.562 28.234 -20.344 1 88.88 471 GLU B N 1
ATOM 10451 C CA . GLU B 1 471 ? 29.375 29.359 -20.812 1 88.88 471 GLU B CA 1
ATOM 10452 C C . GLU B 1 471 ? 30.203 29.953 -19.688 1 88.88 471 GLU B C 1
ATOM 10454 O O . GLU B 1 471 ? 31.328 30.422 -19.906 1 88.88 471 GLU B O 1
ATOM 10459 N N . ASN B 1 472 ? 29.594 29.922 -18.516 1 90.12 472 ASN B N 1
ATOM 10460 C CA . ASN B 1 472 ? 30.281 30.453 -17.344 1 90.12 472 ASN B CA 1
ATOM 10461 C C . ASN B 1 472 ? 30.578 29.359 -16.328 1 90.12 472 ASN B C 1
ATOM 10463 O O . ASN B 1 472 ? 29.938 29.297 -15.273 1 90.12 472 ASN B O 1
ATOM 10467 N N . PRO B 1 473 ? 31.625 28.641 -16.578 1 92.69 473 PRO B N 1
ATOM 10468 C CA . PRO B 1 473 ? 31.922 27.531 -15.68 1 92.69 473 PRO B CA 1
ATOM 10469 C C . PRO B 1 473 ? 32.5 27.984 -14.336 1 92.69 473 PRO B C 1
ATOM 10471 O O . PRO B 1 473 ? 33.281 28.922 -14.297 1 92.69 473 PRO B O 1
ATOM 10474 N N . THR B 1 474 ? 32.031 27.344 -13.305 1 92.19 474 THR B N 1
ATOM 10475 C CA . THR B 1 474 ? 32.5 27.656 -11.961 1 92.19 474 THR B CA 1
ATOM 10476 C C . THR B 1 474 ? 33.219 26.453 -11.344 1 92.19 474 THR B C 1
ATOM 10478 O O . THR B 1 474 ? 33.875 26.594 -10.328 1 92.19 474 THR B O 1
ATOM 10481 N N . ARG B 1 475 ? 33.156 25.281 -11.961 1 96.19 475 ARG B N 1
ATOM 10482 C CA . ARG B 1 475 ? 33.719 24.078 -11.406 1 96.19 475 ARG B CA 1
ATOM 10483 C C . ARG B 1 475 ? 34.469 23.281 -12.484 1 96.19 475 ARG B C 1
ATOM 10485 O O . ARG B 1 475 ? 34.094 23.328 -13.656 1 96.19 475 ARG B O 1
ATOM 10492 N N . GLU B 1 476 ? 35.469 22.547 -12.008 1 96.12 476 GLU B N 1
ATOM 10493 C CA . GLU B 1 476 ? 36.281 21.703 -12.891 1 96.12 476 GLU B CA 1
ATOM 10494 C C . GLU B 1 476 ? 35.906 20.234 -12.742 1 96.12 476 GLU B C 1
ATOM 10496 O O . GLU B 1 476 ? 36.062 19.438 -13.672 1 96.12 476 GLU B O 1
ATOM 10501 N N . TRP B 1 477 ? 35.469 19.859 -11.609 1 97 477 TRP B N 1
ATOM 10502 C CA . TRP B 1 477 ? 35.062 18.469 -11.32 1 97 477 TRP B CA 1
ATOM 10503 C C . TRP B 1 477 ? 34 18.422 -10.25 1 97 477 TRP B C 1
ATOM 10505 O O . TRP B 1 477 ? 33.688 19.438 -9.633 1 97 477 TRP B O 1
ATOM 10515 N N . LEU B 1 478 ? 33.344 17.328 -10.125 1 97.44 478 LEU B N 1
ATOM 10516 C CA . LEU B 1 478 ? 32.25 17.141 -9.18 1 97.44 478 LEU B CA 1
ATOM 10517 C C . LEU B 1 478 ? 32.188 15.695 -8.695 1 97.44 478 LEU B C 1
ATOM 10519 O O . LEU B 1 478 ? 32.438 14.766 -9.469 1 97.44 478 LEU B O 1
ATOM 10523 N N . SER B 1 479 ? 31.906 15.508 -7.383 1 97 479 SER B N 1
ATOM 10524 C CA . SER B 1 479 ? 31.641 14.172 -6.859 1 97 479 SER B CA 1
ATOM 10525 C C . SER B 1 479 ? 30.203 13.758 -7.102 1 97 479 SER B C 1
ATOM 10527 O O . SER B 1 479 ? 29.266 14.43 -6.652 1 97 479 SER B O 1
ATOM 10529 N N . VAL B 1 480 ? 29.984 12.68 -7.773 1 98 480 VAL B N 1
ATOM 10530 C CA . VAL B 1 480 ? 28.656 12.172 -8.117 1 98 480 VAL B CA 1
ATOM 10531 C C . VAL B 1 480 ? 28.453 10.789 -7.504 1 98 480 VAL B C 1
ATOM 10533 O O . VAL B 1 480 ? 29.281 9.891 -7.711 1 98 480 VAL B O 1
ATOM 10536 N N . ILE B 1 481 ? 27.375 10.633 -6.762 1 97.69 481 ILE B N 1
ATOM 10537 C CA . ILE B 1 481 ? 27.094 9.391 -6.043 1 97.69 481 ILE B CA 1
ATOM 10538 C C . ILE B 1 481 ? 25.859 8.727 -6.633 1 97.69 481 ILE B C 1
ATOM 10540 O O . ILE B 1 481 ? 24.859 9.398 -6.914 1 97.69 481 ILE B O 1
ATOM 10544 N N . CYS B 1 482 ? 25.844 7.457 -6.883 1 96.31 482 CYS B N 1
ATOM 10545 C CA . CYS B 1 482 ? 24.688 6.73 -7.379 1 96.31 482 CYS B CA 1
ATOM 10546 C C . CYS B 1 482 ? 24.734 5.273 -6.938 1 96.31 482 CYS B C 1
ATOM 10548 O O . CYS B 1 482 ? 25.672 4.848 -6.262 1 96.31 482 CYS B O 1
ATOM 10550 N N . ASP B 1 483 ? 23.719 4.531 -7.309 1 92.69 483 ASP B N 1
ATOM 10551 C CA . ASP B 1 483 ? 23.594 3.137 -6.895 1 92.69 483 ASP B CA 1
ATOM 10552 C C . ASP B 1 483 ? 24.391 2.211 -7.805 1 92.69 483 ASP B C 1
ATOM 10554 O O . ASP B 1 483 ? 25.125 2.676 -8.68 1 92.69 483 ASP B O 1
ATOM 10558 N N . GLY B 1 484 ? 24.281 0.93 -7.617 1 92.94 484 GLY B N 1
ATOM 10559 C CA . GLY B 1 484 ? 25.141 -0.067 -8.234 1 92.94 484 GLY B CA 1
ATOM 10560 C C . GLY B 1 484 ? 25.016 -0.102 -9.742 1 92.94 484 GLY B C 1
ATOM 10561 O O . GLY B 1 484 ? 26.031 0.032 -10.453 1 92.94 484 GLY B O 1
ATOM 10562 N N . LEU B 1 485 ? 23.844 -0.118 -10.273 1 91.56 485 LEU B N 1
ATOM 10563 C CA . LEU B 1 485 ? 23.672 -0.243 -11.719 1 91.56 485 LEU B CA 1
ATOM 10564 C C . LEU B 1 485 ? 24.078 1.044 -12.43 1 91.56 485 LEU B C 1
ATOM 10566 O O . LEU B 1 485 ? 24.938 1.021 -13.32 1 91.56 485 LEU B O 1
ATOM 10570 N N . PRO B 1 486 ? 23.547 2.129 -12.039 1 94.94 486 PRO B N 1
ATOM 10571 C CA . PRO B 1 486 ? 24.016 3.359 -12.688 1 94.94 486 PRO B CA 1
ATOM 10572 C C . PRO B 1 486 ? 25.516 3.584 -12.523 1 94.94 486 PRO B C 1
ATOM 10574 O O . PRO B 1 486 ? 26.156 4.141 -13.414 1 94.94 486 PRO B O 1
ATOM 10577 N N . TYR B 1 487 ? 26.047 3.168 -11.391 1 96.44 487 TYR B N 1
ATOM 10578 C CA . TYR B 1 487 ? 27.469 3.32 -11.141 1 96.44 487 TYR B CA 1
ATOM 10579 C C . TYR B 1 487 ? 28.297 2.566 -12.18 1 96.44 487 TYR B C 1
ATOM 10581 O O . TYR B 1 487 ? 29.234 3.117 -12.758 1 96.44 487 TYR B O 1
ATOM 10589 N N . THR B 1 488 ? 27.969 1.298 -12.461 1 95 488 THR B N 1
ATOM 10590 C CA . THR B 1 488 ? 28.719 0.468 -13.406 1 95 488 THR B CA 1
ATOM 10591 C C . THR B 1 488 ? 28.578 1.001 -14.828 1 95 488 THR B C 1
ATOM 10593 O O . THR B 1 488 ? 29.531 0.979 -15.602 1 95 488 THR B O 1
ATOM 10596 N N . LEU B 1 489 ? 27.438 1.488 -15.125 1 95.12 489 LEU B N 1
ATOM 10597 C CA . LEU B 1 489 ? 27.219 2.088 -16.438 1 95.12 489 LEU B CA 1
ATOM 10598 C C . LEU B 1 489 ? 28 3.387 -16.578 1 95.12 489 LEU B C 1
ATOM 10600 O O . LEU B 1 489 ? 28.625 3.633 -17.625 1 95.12 489 LEU B O 1
ATOM 10604 N N . ALA B 1 490 ? 27.984 4.129 -15.547 1 96.38 490 ALA B N 1
ATOM 10605 C CA . ALA B 1 490 ? 28.688 5.41 -15.562 1 96.38 490 ALA B CA 1
ATOM 10606 C C . ALA B 1 490 ? 30.188 5.211 -15.703 1 96.38 490 ALA B C 1
ATOM 10608 O O . ALA B 1 490 ? 30.859 5.988 -16.375 1 96.38 490 ALA B O 1
ATOM 10609 N N . LEU B 1 491 ? 30.688 4.215 -15.055 1 94.25 491 LEU B N 1
ATOM 10610 C CA . LEU B 1 491 ? 32.125 3.916 -15.164 1 94.25 491 LEU B CA 1
ATOM 10611 C C . LEU B 1 491 ? 32.531 3.693 -16.625 1 94.25 491 LEU B C 1
ATOM 10613 O O . LEU B 1 491 ? 33.531 4.207 -17.062 1 94.25 491 LEU B O 1
ATOM 10617 N N . LYS B 1 492 ? 31.719 2.996 -17.281 1 92.69 492 LYS B N 1
ATOM 10618 C CA . LYS B 1 492 ? 32 2.711 -18.688 1 92.69 492 LYS B CA 1
ATOM 10619 C C . LYS B 1 492 ? 31.828 3.963 -19.547 1 92.69 492 LYS B C 1
ATOM 10621 O O . LYS B 1 492 ? 32.625 4.207 -20.469 1 92.69 492 LYS B O 1
ATOM 10626 N N . VAL B 1 493 ? 30.812 4.672 -19.25 1 95.19 493 VAL B N 1
ATOM 10627 C CA . VAL B 1 493 ? 30.547 5.902 -19.984 1 95.19 493 VAL B CA 1
ATOM 10628 C C . VAL B 1 493 ? 31.719 6.871 -19.812 1 95.19 493 VAL B C 1
ATOM 10630 O O . VAL B 1 493 ? 32.156 7.492 -20.781 1 95.19 493 VAL B O 1
ATOM 10633 N N . ILE B 1 494 ? 32.25 7 -18.625 1 94.38 494 ILE B N 1
ATOM 10634 C CA . ILE B 1 494 ? 33.344 7.91 -18.328 1 94.38 494 ILE B CA 1
ATOM 10635 C C . ILE B 1 494 ? 34.594 7.441 -19.047 1 94.38 494 ILE B C 1
ATOM 10637 O O . ILE B 1 494 ? 35.344 8.25 -19.578 1 94.38 494 ILE B O 1
ATOM 10641 N N . ALA B 1 495 ? 34.781 6.172 -19.125 1 89.31 495 ALA B N 1
ATOM 10642 C CA . ALA B 1 495 ? 36 5.598 -19.703 1 89.31 495 ALA B CA 1
ATOM 10643 C C . ALA B 1 495 ? 35.969 5.617 -21.219 1 89.31 495 ALA B C 1
ATOM 10645 O O . ALA B 1 495 ? 37 5.746 -21.875 1 89.31 495 ALA B O 1
ATOM 10646 N N . LYS B 1 496 ? 34.75 5.586 -21.812 1 91.38 496 LYS B N 1
ATOM 10647 C CA . LYS B 1 496 ? 34.688 5.27 -23.234 1 91.38 496 LYS B CA 1
ATOM 10648 C C . LYS B 1 496 ? 34.156 6.445 -24.031 1 91.38 496 LYS B C 1
ATOM 10650 O O . LYS B 1 496 ? 34.062 6.391 -25.266 1 91.38 496 LYS B O 1
ATOM 10655 N N . THR B 1 497 ? 33.719 7.414 -23.375 1 92.12 497 THR B N 1
ATOM 10656 C CA . THR B 1 497 ? 33.188 8.555 -24.109 1 92.12 497 THR B CA 1
ATOM 10657 C C . THR B 1 497 ? 34.25 9.625 -24.297 1 92.12 497 THR B C 1
ATOM 10659 O O . THR B 1 497 ? 34.812 10.141 -23.312 1 92.12 497 THR B O 1
ATOM 10662 N N . PHE B 1 498 ? 34.531 9.93 -25.531 1 90.38 498 PHE B N 1
ATOM 10663 C CA . PHE B 1 498 ? 35.594 10.875 -25.844 1 90.38 498 PHE B CA 1
ATOM 10664 C C . PHE B 1 498 ? 35.031 12.133 -26.484 1 90.38 498 PHE B C 1
ATOM 10666 O O . PHE B 1 498 ? 34.062 12.078 -27.219 1 90.38 498 PHE B O 1
ATOM 10673 N N . HIS B 1 499 ? 35.688 13.211 -26.062 1 86.94 499 HIS B N 1
ATOM 10674 C CA . HIS B 1 499 ? 35.281 14.516 -26.594 1 86.94 499 HIS B CA 1
ATOM 10675 C C . HIS B 1 499 ? 36.219 14.945 -27.734 1 86.94 499 HIS B C 1
ATOM 10677 O O . HIS B 1 499 ? 37.438 14.938 -27.562 1 86.94 499 HIS B O 1
ATOM 10683 N N . CYS B 1 500 ? 35.594 15.266 -28.875 1 81.94 500 CYS B N 1
ATOM 10684 C CA . CYS B 1 500 ? 36.375 15.773 -29.984 1 81.94 500 CYS B CA 1
ATOM 10685 C C . CYS B 1 500 ? 36.562 17.281 -29.875 1 81.94 500 CYS B C 1
ATOM 10687 O O . CYS B 1 500 ? 35.594 18.047 -29.906 1 81.94 500 CYS B O 1
ATOM 10689 N N . ASN B 1 501 ? 37.688 17.797 -29.703 1 76.5 501 ASN B N 1
ATOM 10690 C CA . ASN B 1 501 ? 38 19.203 -29.516 1 76.5 501 ASN B CA 1
ATOM 10691 C C . ASN B 1 501 ? 37.719 20.016 -30.781 1 76.5 501 ASN B C 1
ATOM 10693 O O . ASN B 1 501 ? 37.531 21.234 -30.719 1 76.5 501 ASN B O 1
ATOM 10697 N N . SER B 1 502 ? 37.781 19.297 -31.859 1 76.81 502 SER B N 1
ATOM 10698 C CA . SER B 1 502 ? 37.594 19.984 -33.125 1 76.81 502 SER B CA 1
ATOM 10699 C C . SER B 1 502 ? 36.156 20.312 -33.375 1 76.81 502 SER B C 1
ATOM 10701 O O . SER B 1 502 ? 35.812 21.406 -33.875 1 76.81 502 SER B O 1
ATOM 10703 N N . CYS B 1 503 ? 35.25 19.422 -33.125 1 77.12 503 CYS B N 1
ATOM 10704 C CA . CYS B 1 503 ? 33.844 19.656 -33.438 1 77.12 503 CYS B CA 1
ATOM 10705 C C . CYS B 1 503 ? 33 19.625 -32.156 1 77.12 503 CYS B C 1
ATOM 10707 O O . CYS B 1 503 ? 31.766 19.703 -32.219 1 77.12 503 CYS B O 1
ATOM 10709 N N . ASN B 1 504 ? 33.438 19.453 -31.062 1 77.56 504 ASN B N 1
ATOM 10710 C CA . ASN B 1 504 ? 32.781 19.469 -29.766 1 77.56 504 ASN B CA 1
ATOM 10711 C C . ASN B 1 504 ? 31.734 18.391 -29.656 1 77.56 504 ASN B C 1
ATOM 10713 O O . ASN B 1 504 ? 30.672 18.609 -29.078 1 77.56 504 ASN B O 1
ATOM 10717 N N . THR B 1 505 ? 32.031 17.359 -30.375 1 80.38 505 THR B N 1
ATOM 10718 C CA . THR B 1 505 ? 31.109 16.234 -30.328 1 80.38 505 THR B CA 1
ATOM 10719 C C . THR B 1 505 ? 31.641 15.125 -29.422 1 80.38 505 THR B C 1
ATOM 10721 O O . THR B 1 505 ? 32.812 14.82 -29.438 1 80.38 505 THR B O 1
ATOM 10724 N N . ALA B 1 506 ? 30.641 14.539 -28.656 1 85.69 506 ALA B N 1
ATOM 10725 C CA . ALA B 1 506 ? 30.984 13.391 -27.812 1 85.69 506 ALA B CA 1
ATOM 10726 C C . ALA B 1 506 ? 30.719 12.078 -28.547 1 85.69 506 ALA B C 1
ATOM 10728 O O . ALA B 1 506 ? 29.672 11.906 -29.172 1 85.69 506 ALA B O 1
ATOM 10729 N N . VAL B 1 507 ? 31.766 11.242 -28.609 1 86.12 507 VAL B N 1
ATOM 10730 C CA . VAL B 1 507 ? 31.656 9.961 -29.297 1 86.12 507 VAL B CA 1
ATOM 10731 C C . VAL B 1 507 ? 31.938 8.82 -28.312 1 86.12 507 VAL B C 1
ATOM 10733 O O . VAL B 1 507 ? 32.906 8.844 -27.578 1 86.12 507 VAL B O 1
ATOM 10736 N N . PHE B 1 508 ? 31.031 7.918 -28.312 1 86.56 508 PHE B N 1
ATOM 10737 C CA . PHE B 1 508 ? 31.188 6.754 -27.453 1 86.56 508 PHE B CA 1
ATOM 10738 C C . PHE B 1 508 ? 31.969 5.652 -28.156 1 86.56 508 PHE B C 1
ATOM 10740 O O . PHE B 1 508 ? 31.594 5.23 -29.25 1 86.56 508 PHE B O 1
ATOM 10747 N N . GLY B 1 509 ? 33.031 5.191 -27.562 1 86.81 509 GLY B N 1
ATOM 10748 C CA . GLY B 1 509 ? 33.875 4.141 -28.125 1 86.81 509 GLY B CA 1
ATOM 10749 C C . GLY B 1 509 ? 35.188 4.66 -28.703 1 86.81 509 GLY B C 1
ATOM 10750 O O . GLY B 1 509 ? 35.188 5.691 -29.375 1 86.81 509 GLY B O 1
ATOM 10751 N N . GLU B 1 510 ? 36.219 4.004 -28.391 1 82.19 510 GLU B N 1
ATOM 10752 C CA . GLU B 1 510 ? 37.531 4.426 -28.859 1 82.19 510 GLU B CA 1
ATOM 10753 C C . GLU B 1 510 ? 37.656 4.266 -30.375 1 82.19 510 GLU B C 1
ATOM 10755 O O . GLU B 1 510 ? 38.156 5.172 -31.062 1 82.19 510 GLU B O 1
ATOM 10760 N N . ASP B 1 511 ? 37.188 3.188 -30.828 1 82.31 511 ASP B N 1
ATOM 10761 C CA . ASP B 1 511 ? 37.25 2.918 -32.281 1 82.31 511 ASP B CA 1
ATOM 10762 C C . ASP B 1 511 ? 36.375 3.887 -33.062 1 82.31 511 ASP B C 1
ATOM 10764 O O . ASP B 1 511 ? 36.781 4.383 -34.094 1 82.31 511 ASP B O 1
ATOM 10768 N N . GLU B 1 512 ? 35.25 4.039 -32.469 1 85.19 512 GLU B N 1
ATOM 10769 C CA . GLU B 1 512 ? 34.344 4.977 -33.094 1 85.19 512 GLU B CA 1
ATOM 10770 C C . GLU B 1 512 ? 34.906 6.391 -33.125 1 85.19 512 GLU B C 1
ATOM 10772 O O . GLU B 1 512 ? 34.719 7.129 -34.094 1 85.19 512 GLU B O 1
ATOM 10777 N N . PHE B 1 513 ? 35.594 6.691 -32.094 1 86.44 513 PHE B N 1
ATOM 10778 C CA . PHE B 1 513 ? 36.219 8.016 -32 1 86.44 513 PHE B CA 1
ATOM 10779 C C . PHE B 1 513 ? 37.312 8.164 -33.031 1 86.44 513 PHE B C 1
ATOM 10781 O O . PHE B 1 513 ? 37.438 9.195 -33.719 1 86.44 513 PHE B O 1
ATOM 10788 N N . LYS B 1 514 ? 38.125 7.207 -33.219 1 82.94 514 LYS B N 1
ATOM 10789 C CA . LYS B 1 514 ? 39.188 7.215 -34.219 1 82.94 514 LYS B CA 1
ATOM 10790 C C . LYS B 1 514 ? 38.594 7.367 -35.625 1 82.94 514 LYS B C 1
ATOM 10792 O O . LYS B 1 514 ? 39.125 8.133 -36.438 1 82.94 514 LYS B O 1
ATOM 10797 N N . GLN B 1 515 ? 37.562 6.664 -35.812 1 83.62 515 GLN B N 1
ATOM 10798 C CA . GLN B 1 515 ? 36.906 6.746 -37.125 1 83.62 515 GLN B CA 1
ATOM 10799 C C . GLN B 1 515 ? 36.312 8.133 -37.344 1 83.62 515 GLN B C 1
ATOM 10801 O O . GLN B 1 515 ? 36.406 8.672 -38.469 1 83.62 515 GLN B O 1
ATOM 10806 N N . HIS B 1 516 ? 35.812 8.648 -36.281 1 85.62 516 HIS B N 1
ATOM 10807 C CA . HIS B 1 516 ? 35.281 10.008 -36.344 1 85.62 516 HIS B CA 1
ATOM 10808 C C . HIS B 1 516 ? 36.344 11.008 -36.719 1 85.62 516 HIS B C 1
ATOM 10810 O O . HIS B 1 516 ? 36.156 11.844 -37.625 1 85.62 516 HIS B O 1
ATOM 10816 N N . CYS B 1 517 ? 37.469 10.922 -36.094 1 83.06 517 CYS B N 1
ATOM 10817 C CA . CYS B 1 517 ? 38.562 11.836 -36.375 1 83.06 517 CYS B CA 1
ATOM 10818 C C . CYS B 1 517 ? 39.062 11.648 -37.781 1 83.06 517 CYS B C 1
ATOM 10820 O O . CYS B 1 517 ? 39.406 12.625 -38.469 1 83.06 517 CYS B O 1
ATOM 10822 N N . LYS B 1 518 ? 39.094 10.453 -38.219 1 81.38 518 LYS B N 1
ATOM 10823 C CA . LYS B 1 518 ? 39.562 10.148 -39.562 1 81.38 518 LYS B CA 1
ATOM 10824 C C . LYS B 1 518 ? 38.594 10.656 -40.594 1 81.38 518 LYS B C 1
ATOM 10826 O O . LYS B 1 518 ? 39 11.273 -41.594 1 81.38 518 LYS B O 1
ATOM 10831 N N . ASN B 1 519 ? 37.406 10.406 -40.344 1 80.56 519 ASN B N 1
ATOM 10832 C CA . ASN B 1 519 ? 36.375 10.703 -41.312 1 80.56 519 ASN B CA 1
ATOM 10833 C C . ASN B 1 519 ? 36.062 12.195 -41.375 1 80.56 519 ASN B C 1
ATOM 10835 O O . ASN B 1 519 ? 35.844 12.758 -42.438 1 80.56 519 ASN B O 1
ATOM 10839 N N . ASN B 1 520 ? 36 12.789 -40.25 1 79.38 520 ASN B N 1
ATOM 10840 C CA . ASN B 1 520 ? 35.469 14.156 -40.188 1 79.38 520 ASN B CA 1
ATOM 10841 C C . ASN B 1 520 ? 36.625 15.18 -40.188 1 79.38 520 ASN B C 1
ATOM 10843 O O . ASN B 1 520 ? 36.406 16.344 -40.531 1 79.38 520 ASN B O 1
ATOM 10847 N N . HIS B 1 521 ? 37.719 14.93 -39.688 1 79.88 521 HIS B N 1
ATOM 10848 C CA . HIS B 1 521 ? 38.75 15.938 -39.531 1 79.88 521 HIS B CA 1
ATOM 10849 C C . HIS B 1 521 ? 40.031 15.523 -40.25 1 79.88 521 HIS B C 1
ATOM 10851 O O . HIS B 1 521 ? 41.031 16.234 -40.156 1 79.88 521 HIS B O 1
ATOM 10857 N N . HIS B 1 522 ? 40.062 14.594 -41.062 1 68.25 522 HIS B N 1
ATOM 10858 C CA . HIS B 1 522 ? 41.156 14.094 -41.875 1 68.25 522 HIS B CA 1
ATOM 10859 C C . HIS B 1 522 ? 42.469 14.07 -41.094 1 68.25 522 HIS B C 1
ATOM 10861 O O . HIS B 1 522 ? 43.531 14.461 -41.594 1 68.25 522 HIS B O 1
ATOM 10867 N N . THR B 1 523 ? 42.406 14.141 -39.812 1 59.97 523 THR B N 1
ATOM 10868 C CA . THR B 1 523 ? 43.625 14.133 -39 1 59.97 523 THR B CA 1
ATOM 10869 C C . THR B 1 523 ? 44.156 12.711 -38.812 1 59.97 523 THR B C 1
ATOM 10871 O O . THR B 1 523 ? 43.344 11.766 -38.75 1 59.97 523 THR B O 1
ATOM 10874 N N . ALA B 1 524 ? 45.5 12.523 -39.062 1 56.66 524 ALA B N 1
ATOM 10875 C CA . ALA B 1 524 ? 46.188 11.25 -38.812 1 56.66 524 ALA B CA 1
ATOM 10876 C C . ALA B 1 524 ? 45.969 10.773 -37.375 1 56.66 524 ALA B C 1
ATOM 10878 O O . ALA B 1 524 ? 45.781 11.578 -36.469 1 56.66 524 ALA B O 1
ATOM 10879 N N . GLU B 1 525 ? 45.75 9.422 -37.062 1 55.22 525 GLU B N 1
ATOM 10880 C CA . GLU B 1 525 ? 45.5 8.734 -35.781 1 55.22 525 GLU B CA 1
ATOM 10881 C C . GLU B 1 525 ? 46.438 9.227 -34.688 1 55.22 525 GLU B C 1
ATOM 10883 O O . GLU B 1 525 ? 46.031 9.352 -33.531 1 55.22 525 GLU B O 1
ATOM 10888 N N . ARG B 1 526 ? 47.812 9.422 -35 1 55.59 526 ARG B N 1
ATOM 10889 C CA . ARG B 1 526 ? 48.844 9.703 -34 1 55.59 526 ARG B CA 1
ATOM 10890 C C . ARG B 1 526 ? 48.594 11.039 -33.344 1 55.59 526 ARG B C 1
ATOM 10892 O O . ARG B 1 526 ? 49.062 11.266 -32.219 1 55.59 526 ARG B O 1
ATOM 10899 N N . ASP B 1 527 ? 47.844 11.945 -33.875 1 56.12 527 ASP B N 1
ATOM 10900 C CA . ASP B 1 527 ? 47.75 13.312 -33.375 1 56.12 527 ASP B CA 1
ATOM 10901 C C . ASP B 1 527 ? 46.469 13.523 -32.594 1 56.12 527 ASP B C 1
ATOM 10903 O O . ASP B 1 527 ? 46.156 14.648 -32.219 1 56.12 527 ASP B O 1
ATOM 10907 N N . VAL B 1 528 ? 45.812 12.406 -32.344 1 60.88 528 VAL B N 1
ATOM 10908 C CA . VAL B 1 528 ? 44.5 12.555 -31.719 1 60.88 528 VAL B CA 1
ATOM 10909 C C . VAL B 1 528 ? 44.656 12.578 -30.203 1 60.88 528 VAL B C 1
ATOM 10911 O O . VAL B 1 528 ? 45.188 11.656 -29.609 1 60.88 528 VAL B O 1
ATOM 10914 N N . VAL B 1 529 ? 44.531 13.68 -29.516 1 64.44 529 VAL B N 1
ATOM 10915 C CA . VAL B 1 529 ? 44.5 13.797 -28.062 1 64.44 529 VAL B CA 1
ATOM 10916 C C . VAL B 1 529 ? 43.156 13.297 -27.531 1 64.44 529 VAL B C 1
ATOM 10918 O O . VAL B 1 529 ? 42.094 13.82 -27.906 1 64.44 529 VAL B O 1
ATOM 10921 N N . TYR B 1 530 ? 43.25 12.172 -26.812 1 71.38 530 TYR B N 1
ATOM 10922 C CA . TYR B 1 530 ? 42.062 11.586 -26.219 1 71.38 530 TYR B CA 1
ATOM 10923 C C . TYR B 1 530 ? 41.625 12.367 -24.984 1 71.38 530 TYR B C 1
ATOM 10925 O O . TYR B 1 530 ? 42.344 12.422 -24 1 71.38 530 TYR B O 1
ATOM 10933 N N . GLN B 1 531 ? 40.562 13.141 -25.188 1 80.56 531 GLN B N 1
ATOM 10934 C CA . GLN B 1 531 ? 40 13.812 -24.031 1 80.56 531 GLN B CA 1
ATOM 10935 C C . GLN B 1 531 ? 38.656 13.172 -23.625 1 80.56 531 GLN B C 1
ATOM 10937 O O . GLN B 1 531 ? 37.75 13.055 -24.453 1 80.56 531 GLN B O 1
ATOM 10942 N N . LYS B 1 532 ? 38.625 12.734 -22.391 1 88.5 532 LYS B N 1
ATOM 10943 C CA . LYS B 1 532 ? 37.406 12.117 -21.891 1 88.5 532 LYS B CA 1
ATOM 10944 C C . LYS B 1 532 ? 36.312 13.164 -21.656 1 88.5 532 LYS B C 1
ATOM 10946 O O . LYS B 1 532 ? 36.531 14.141 -20.938 1 88.5 532 LYS B O 1
ATOM 10951 N N . GLU B 1 533 ? 35.188 12.961 -22.234 1 91.31 533 GLU B N 1
ATOM 10952 C CA . GLU B 1 533 ? 34.062 13.883 -22.109 1 91.31 533 GLU B CA 1
ATOM 10953 C C . GLU B 1 533 ? 33.656 14.062 -20.656 1 91.31 533 GLU B C 1
ATOM 10955 O O . GLU B 1 533 ? 33.406 15.188 -20.203 1 91.31 533 GLU B O 1
ATOM 10960 N N . PHE B 1 534 ? 33.688 13.008 -19.891 1 95.75 534 PHE B N 1
ATOM 10961 C CA . PHE B 1 534 ? 33.219 13.031 -18.516 1 95.75 534 PHE B CA 1
ATOM 10962 C C . PHE B 1 534 ? 34.375 12.867 -17.547 1 95.75 534 PHE B C 1
ATOM 10964 O O . PHE B 1 534 ? 34.219 12.289 -16.469 1 95.75 534 PHE B O 1
ATOM 10971 N N . GLY B 1 535 ? 35.531 13.297 -17.984 1 93.75 535 GLY B N 1
ATOM 10972 C CA . GLY B 1 535 ? 36.719 13.234 -17.141 1 93.75 535 GLY B CA 1
ATOM 10973 C C . GLY B 1 535 ? 36.625 14.109 -15.906 1 93.75 535 GLY B C 1
ATOM 10974 O O . GLY B 1 535 ? 37.5 14.102 -15.062 1 93.75 535 GLY B O 1
ATOM 10975 N N . TRP B 1 536 ? 35.469 14.82 -15.766 1 95.75 536 TRP B N 1
ATOM 10976 C CA . TRP B 1 536 ? 35.25 15.703 -14.625 1 95.75 536 TRP B CA 1
ATOM 10977 C C . TRP B 1 536 ? 34.531 14.969 -13.5 1 95.75 536 TRP B C 1
ATOM 10979 O O . TRP B 1 536 ? 34.469 15.469 -12.375 1 95.75 536 TRP B O 1
ATOM 10989 N N . VAL B 1 537 ? 34.031 13.797 -13.664 1 97.31 537 VAL B N 1
ATOM 10990 C CA . VAL B 1 537 ? 33.156 13.102 -12.719 1 97.31 537 VAL B CA 1
ATOM 10991 C C . VAL B 1 537 ? 34.031 12.273 -11.758 1 97.31 537 VAL B C 1
ATOM 10993 O O . VAL B 1 537 ? 34.688 11.336 -12.18 1 97.31 537 VAL B O 1
ATOM 10996 N N . HIS B 1 538 ? 34.031 12.609 -10.539 1 96.88 538 HIS B N 1
ATOM 10997 C CA . HIS B 1 538 ? 34.469 11.711 -9.484 1 96.88 538 HIS B CA 1
ATOM 10998 C C . HIS B 1 538 ? 33.344 10.82 -8.992 1 96.88 538 HIS B C 1
ATOM 11000 O O . HIS B 1 538 ? 32.531 11.242 -8.156 1 96.88 538 HIS B O 1
ATOM 11006 N N . LEU B 1 539 ? 33.344 9.633 -9.445 1 96.31 539 LEU B N 1
ATOM 11007 C CA . LEU B 1 539 ? 32.219 8.734 -9.227 1 96.31 539 LEU B CA 1
ATOM 11008 C C . LEU B 1 539 ? 32.344 7.98 -7.91 1 96.31 539 LEU B C 1
ATOM 11010 O O . LEU B 1 539 ? 33.406 7.41 -7.633 1 96.31 539 LEU B O 1
ATOM 11014 N N . ARG B 1 540 ? 31.297 7.984 -7.133 1 95.94 540 ARG B N 1
ATOM 11015 C CA . ARG B 1 540 ? 31.266 7.285 -5.852 1 95.94 540 ARG B CA 1
ATOM 11016 C C . ARG B 1 540 ? 30.031 6.398 -5.742 1 95.94 540 ARG B C 1
ATOM 11018 O O . ARG B 1 540 ? 28.969 6.734 -6.27 1 95.94 540 ARG B O 1
ATOM 11025 N N . ILE B 1 541 ? 30.188 5.332 -5.035 1 96.19 541 ILE B N 1
ATOM 11026 C CA . ILE B 1 541 ? 29.062 4.445 -4.766 1 96.19 541 ILE B CA 1
ATOM 11027 C C . ILE B 1 541 ? 28.312 4.93 -3.527 1 96.19 541 ILE B C 1
ATOM 11029 O O . ILE B 1 541 ? 28.906 5.488 -2.607 1 96.19 541 ILE B O 1
ATOM 11033 N N . GLY B 1 542 ? 26.953 4.77 -3.574 1 96.19 542 GLY B N 1
ATOM 11034 C CA . GLY B 1 542 ? 26.188 5.027 -2.367 1 96.19 542 GLY B CA 1
ATOM 11035 C C . GLY B 1 542 ? 26.375 3.963 -1.303 1 96.19 542 GLY B C 1
ATOM 11036 O O . GLY B 1 542 ? 26.078 2.789 -1.533 1 96.19 542 GLY B O 1
ATOM 11037 N N . TYR B 1 543 ? 26.781 4.352 -0.165 1 96.38 543 TYR B N 1
ATOM 11038 C CA . TYR B 1 543 ? 27.125 3.404 0.886 1 96.38 543 TYR B CA 1
ATOM 11039 C C . TYR B 1 543 ? 25.891 2.758 1.476 1 96.38 543 TYR B C 1
ATOM 11041 O O . TYR B 1 543 ? 25.953 1.685 2.078 1 96.38 543 TYR B O 1
ATOM 11049 N N . GLY B 1 544 ? 24.75 3.449 1.417 1 94.81 544 GLY B N 1
ATOM 11050 C CA . GLY B 1 544 ? 23.516 2.795 1.831 1 94.81 544 GLY B CA 1
ATOM 11051 C C . GLY B 1 544 ? 23.203 1.547 1.028 1 94.81 544 GLY B C 1
ATOM 11052 O O . GLY B 1 544 ? 22.922 0.492 1.598 1 94.81 544 GLY B O 1
ATOM 11053 N N . HIS B 1 545 ? 23.328 1.666 -0.239 1 94.44 545 HIS B N 1
ATOM 11054 C CA . HIS B 1 545 ? 23.078 0.527 -1.113 1 94.44 545 HIS B CA 1
ATOM 11055 C C . HIS B 1 545 ? 24.188 -0.507 -1.012 1 94.44 545 HIS B C 1
ATOM 11057 O O . HIS B 1 545 ? 23.953 -1.707 -1.16 1 94.44 545 HIS B O 1
ATOM 11063 N N . MET B 1 546 ? 25.406 -0.05 -0.778 1 95.94 546 MET B N 1
ATOM 11064 C CA . MET B 1 546 ? 26.5 -0.986 -0.514 1 95.94 546 MET B CA 1
ATOM 11065 C C . MET B 1 546 ? 26.188 -1.854 0.701 1 95.94 546 MET B C 1
ATOM 11067 O O . MET B 1 546 ? 26.344 -3.074 0.654 1 95.94 546 MET B O 1
ATOM 11071 N N . GLU B 1 547 ? 25.672 -1.229 1.755 1 96.25 547 GLU B N 1
ATOM 11072 C CA . GLU B 1 547 ? 25.281 -1.943 2.967 1 96.25 547 GLU B CA 1
ATOM 11073 C C . GLU B 1 547 ? 24.203 -2.984 2.67 1 96.25 547 GLU B C 1
ATOM 11075 O O . GLU B 1 547 ? 24.312 -4.133 3.107 1 96.25 547 GLU B O 1
ATOM 11080 N N . MET B 1 548 ? 23.219 -2.564 1.947 1 96.06 548 MET B N 1
ATOM 11081 C CA . MET B 1 548 ? 22.125 -3.457 1.601 1 96.06 548 MET B CA 1
ATOM 11082 C C . MET B 1 548 ? 22.625 -4.691 0.868 1 96.06 548 MET B C 1
ATOM 11084 O O . MET B 1 548 ? 22.203 -5.812 1.156 1 96.06 548 MET B O 1
ATOM 11088 N N . ASN B 1 549 ? 23.531 -4.43 -0.057 1 95.44 549 ASN B N 1
ATOM 11089 C CA . ASN B 1 549 ? 24.031 -5.547 -0.856 1 95.44 549 ASN B CA 1
ATOM 11090 C C . ASN B 1 549 ? 25 -6.418 -0.064 1 95.44 549 ASN B C 1
ATOM 11092 O O . ASN B 1 549 ? 25.141 -7.613 -0.337 1 95.44 549 ASN B O 1
ATOM 11096 N N . MET B 1 550 ? 25.719 -5.836 0.901 1 97 550 MET B N 1
ATOM 11097 C CA . MET B 1 550 ? 26.516 -6.645 1.82 1 97 550 MET B CA 1
ATOM 11098 C C . MET B 1 550 ? 25.625 -7.633 2.578 1 97 550 MET B C 1
ATOM 11100 O O . MET B 1 550 ? 25.922 -8.828 2.617 1 97 550 MET B O 1
ATOM 11104 N N . VAL B 1 551 ? 24.484 -7.117 3.07 1 97.56 551 VAL B N 1
ATOM 11105 C CA . VAL B 1 551 ? 23.562 -7.945 3.846 1 97.56 551 VAL B CA 1
ATOM 11106 C C . VAL B 1 551 ? 22.969 -9.031 2.951 1 97.56 551 VAL B C 1
ATOM 11108 O O . VAL B 1 551 ? 22.938 -10.203 3.322 1 97.56 551 VAL B O 1
ATOM 11111 N N . ARG B 1 552 ? 22.594 -8.672 1.772 1 96.19 552 ARG B N 1
ATOM 11112 C CA . ARG B 1 552 ? 22 -9.617 0.836 1 96.19 552 ARG B CA 1
ATOM 11113 C C . ARG B 1 552 ? 22.984 -10.719 0.461 1 96.19 552 ARG B C 1
ATOM 11115 O O . ARG B 1 552 ? 22.594 -11.891 0.361 1 96.19 552 ARG B O 1
ATOM 11122 N N . SER B 1 553 ? 24.219 -10.297 0.225 1 95.56 553 SER B N 1
ATOM 11123 C CA . SER B 1 553 ? 25.25 -11.273 -0.129 1 95.56 553 SER B CA 1
ATOM 11124 C C . SER B 1 553 ? 25.531 -12.227 1.025 1 95.56 553 SER B C 1
ATOM 11126 O O . SER B 1 553 ? 25.719 -13.43 0.812 1 95.56 553 SER B O 1
ATOM 11128 N N . PHE B 1 554 ? 25.531 -11.695 2.213 1 96.81 554 PHE B N 1
ATOM 11129 C CA . PHE B 1 554 ? 25.719 -12.523 3.398 1 96.81 554 PHE B CA 1
ATOM 11130 C C . PHE B 1 554 ? 24.578 -13.523 3.551 1 96.81 554 PHE B C 1
ATOM 11132 O O . PHE B 1 554 ? 24.812 -14.695 3.834 1 96.81 554 PHE B O 1
ATOM 11139 N N . PHE B 1 555 ? 23.328 -13.039 3.355 1 97.25 555 PHE B N 1
ATOM 11140 C CA . PHE B 1 555 ? 22.156 -13.891 3.451 1 97.25 555 PHE B CA 1
ATOM 11141 C C . PHE B 1 555 ? 22.188 -14.992 2.4 1 97.25 555 PHE B C 1
ATOM 11143 O O . PHE B 1 555 ? 21.922 -16.156 2.705 1 97.25 555 PHE B O 1
ATOM 11150 N N . SER B 1 556 ? 22.562 -14.625 1.226 1 94.5 556 SER B N 1
ATOM 11151 C CA . SER B 1 556 ? 22.594 -15.586 0.132 1 94.5 556 SER B CA 1
ATOM 11152 C C . SER B 1 556 ? 23.578 -16.719 0.411 1 94.5 556 SER B C 1
ATOM 11154 O O . SER B 1 556 ? 23.312 -17.875 0.091 1 94.5 556 SER B O 1
ATOM 11156 N N . LEU B 1 557 ? 24.703 -16.391 0.983 1 93.69 557 LEU B N 1
ATOM 11157 C CA . LEU B 1 557 ? 25.734 -17.375 1.276 1 93.69 557 LEU B CA 1
ATOM 11158 C C . LEU B 1 557 ? 25.297 -18.297 2.402 1 93.69 557 LEU B C 1
ATOM 11160 O O . LEU B 1 557 ? 25.5 -19.516 2.328 1 93.69 557 LEU B O 1
ATOM 11164 N N . ASN B 1 558 ? 24.656 -17.75 3.404 1 95.94 558 ASN B N 1
ATOM 11165 C CA . ASN B 1 558 ? 24.422 -18.484 4.645 1 95.94 558 ASN B CA 1
ATOM 11166 C C . ASN B 1 558 ? 22.984 -18.969 4.758 1 95.94 558 ASN B C 1
ATOM 11168 O O . ASN B 1 558 ? 22.578 -19.5 5.793 1 95.94 558 ASN B O 1
ATOM 11172 N N . TRP B 1 559 ? 22.25 -18.812 3.682 1 95.94 559 TRP B N 1
ATOM 11173 C CA . TRP B 1 559 ? 20.812 -19.078 3.775 1 95.94 559 TRP B CA 1
ATOM 11174 C C . TRP B 1 559 ? 20.547 -20.531 4.137 1 95.94 559 TRP B C 1
ATOM 11176 O O . TRP B 1 559 ? 19.875 -20.812 5.133 1 95.94 559 TRP B O 1
ATOM 11186 N N . GLU B 1 560 ? 21.156 -21.484 3.426 1 94.56 560 GLU B N 1
ATOM 11187 C CA . GLU B 1 560 ? 20.891 -22.906 3.619 1 94.56 560 GLU B CA 1
ATOM 11188 C C . GLU B 1 560 ? 21.641 -23.453 4.828 1 94.56 560 GLU B C 1
ATOM 11190 O O . GLU B 1 560 ? 21.312 -24.531 5.332 1 94.56 560 GLU B O 1
ATOM 11195 N N . ILE B 1 561 ? 22.562 -22.703 5.215 1 95 561 ILE B N 1
ATOM 11196 C CA . ILE B 1 561 ? 23.406 -23.188 6.293 1 95 561 ILE B CA 1
ATOM 11197 C C . ILE B 1 561 ? 22.75 -22.922 7.637 1 95 561 ILE B C 1
ATOM 11199 O O . ILE B 1 561 ? 22.594 -23.828 8.461 1 95 561 ILE B O 1
ATOM 11203 N N . VAL B 1 562 ? 22.281 -21.594 7.785 1 96.81 562 VAL B N 1
ATOM 11204 C CA . VAL B 1 562 ? 21.828 -21.297 9.141 1 96.81 562 VAL B CA 1
ATOM 11205 C C . VAL B 1 562 ? 20.672 -20.281 9.086 1 96.81 562 VAL B C 1
ATOM 11207 O O . VAL B 1 562 ? 19.812 -20.266 9.969 1 96.81 562 VAL B O 1
ATOM 11210 N N . LEU B 1 563 ? 20.578 -19.406 8.094 1 97.44 563 LEU B N 1
ATOM 11211 C CA . LEU B 1 563 ? 19.672 -18.266 8.133 1 97.44 563 LEU B CA 1
ATOM 11212 C C . LEU B 1 563 ? 18.25 -18.688 7.805 1 97.44 563 LEU B C 1
ATOM 11214 O O . LEU B 1 563 ? 17.281 -18.047 8.25 1 97.44 563 LEU B O 1
ATOM 11218 N N . LYS B 1 564 ? 18.125 -19.703 6.992 1 96.19 564 LYS B N 1
ATOM 11219 C CA . LYS B 1 564 ? 16.797 -20.25 6.738 1 96.19 564 LYS B CA 1
ATOM 11220 C C . LYS B 1 564 ? 16.109 -20.672 8.039 1 96.19 564 LYS B C 1
ATOM 11222 O O . LYS B 1 564 ? 14.938 -20.359 8.258 1 96.19 564 LYS B O 1
ATOM 11227 N N . ASP B 1 565 ? 16.828 -21.344 8.859 1 96 565 ASP B N 1
ATOM 11228 C CA . ASP B 1 565 ? 16.344 -21.781 10.156 1 96 565 ASP B CA 1
ATOM 11229 C C . ASP B 1 565 ? 16.016 -20.594 11.047 1 96 565 ASP B C 1
ATOM 11231 O O . ASP B 1 565 ? 14.977 -20.578 11.727 1 96 565 ASP B O 1
ATOM 11235 N N . LEU B 1 566 ? 16.844 -19.641 11.016 1 96.06 566 LEU B N 1
ATOM 11236 C CA . LEU B 1 566 ? 16.594 -18.422 11.773 1 96.06 566 LEU B CA 1
ATOM 11237 C C . LEU B 1 566 ? 15.312 -17.734 11.312 1 96.06 566 LEU B C 1
ATOM 11239 O O . LEU B 1 566 ? 14.477 -17.359 12.141 1 96.06 566 LEU B O 1
ATOM 11243 N N . ALA B 1 567 ? 15.211 -17.562 10.023 1 94.38 567 ALA B N 1
ATOM 11244 C CA . ALA B 1 567 ? 14.016 -16.922 9.477 1 94.38 567 ALA B CA 1
ATOM 11245 C C . ALA B 1 567 ? 12.75 -17.672 9.867 1 94.38 567 ALA B C 1
ATOM 11247 O O . ALA B 1 567 ? 11.742 -17.062 10.219 1 94.38 567 ALA B O 1
ATOM 11248 N N . LEU B 1 568 ? 12.852 -19 9.844 1 91.44 568 LEU B N 1
ATOM 11249 C CA . LEU B 1 568 ? 11.719 -19.828 10.242 1 91.44 568 LEU B CA 1
ATOM 11250 C C . LEU B 1 568 ? 11.359 -19.594 11.703 1 91.44 568 LEU B C 1
ATOM 11252 O O . LEU B 1 568 ? 10.18 -19.469 12.047 1 91.44 568 LEU B O 1
ATOM 11256 N N . SER B 1 569 ? 12.336 -19.484 12.492 1 90.38 569 SER B N 1
ATOM 11257 C CA . SER B 1 569 ? 12.133 -19.266 13.914 1 90.38 569 SER B CA 1
ATOM 11258 C C . SER B 1 569 ? 11.539 -17.875 14.188 1 90.38 569 SER B C 1
ATOM 11260 O O . SER B 1 569 ? 10.891 -17.672 15.211 1 90.38 569 SER B O 1
ATOM 11262 N N . MET B 1 570 ? 11.789 -17 13.266 1 89.75 570 MET B N 1
ATOM 11263 C CA . MET B 1 570 ? 11.305 -15.625 13.438 1 89.75 570 MET B CA 1
ATOM 11264 C C . MET B 1 570 ? 9.953 -15.438 12.758 1 89.75 570 MET B C 1
ATOM 11266 O O . MET B 1 570 ? 9.461 -14.312 12.656 1 89.75 570 MET B O 1
ATOM 11270 N N . GLY B 1 571 ? 9.422 -16.438 12.18 1 81.94 571 GLY B N 1
ATOM 11271 C CA . GLY B 1 571 ? 8.055 -16.359 11.703 1 81.94 571 GLY B CA 1
ATOM 11272 C C . GLY B 1 571 ? 7.945 -16.344 10.188 1 81.94 571 GLY B C 1
ATOM 11273 O O . GLY B 1 571 ? 6.844 -16.297 9.641 1 81.94 571 GLY B O 1
ATOM 11274 N N . PHE B 1 572 ? 9.047 -16.375 9.43 1 88.25 572 PHE B N 1
ATOM 11275 C CA . PHE B 1 572 ? 9 -16.484 7.973 1 88.25 572 PHE B CA 1
ATOM 11276 C C . PHE B 1 572 ? 8.781 -17.922 7.539 1 88.25 572 PHE B C 1
ATOM 11278 O O . PHE B 1 572 ? 9.711 -18.594 7.074 1 88.25 572 PHE B O 1
ATOM 11285 N N . ARG B 1 573 ? 7.566 -18.406 7.516 1 83.5 573 ARG B N 1
ATOM 11286 C CA . ARG B 1 573 ? 7.301 -19.828 7.41 1 83.5 573 ARG B CA 1
ATOM 11287 C C . ARG B 1 573 ? 6.918 -20.219 5.984 1 83.5 573 ARG B C 1
ATOM 11289 O O . ARG B 1 573 ? 7.359 -21.25 5.473 1 83.5 573 ARG B O 1
ATOM 11296 N N . SER B 1 574 ? 6.176 -19.391 5.297 1 79.38 574 SER B N 1
ATOM 11297 C CA . SER B 1 574 ? 5.75 -19.734 3.939 1 79.38 574 SER B CA 1
ATOM 11298 C C . SER B 1 574 ? 6.906 -19.594 2.953 1 79.38 574 SER B C 1
ATOM 11300 O O . SER B 1 574 ? 7.887 -18.906 3.227 1 79.38 574 SER B O 1
ATOM 11302 N N . GLU B 1 575 ? 6.785 -20.234 1.88 1 85.25 575 GLU B N 1
ATOM 11303 C CA . GLU B 1 575 ? 7.82 -20.172 0.851 1 85.25 575 GLU B CA 1
ATOM 11304 C C . GLU B 1 575 ? 8.039 -18.75 0.37 1 85.25 575 GLU B C 1
ATOM 11306 O O . GLU B 1 575 ? 9.18 -18.328 0.167 1 85.25 575 GLU B O 1
ATOM 11311 N N . ILE B 1 576 ? 6.98 -18.062 0.275 1 81.69 576 ILE B N 1
ATOM 11312 C CA . ILE B 1 576 ? 7.07 -16.688 -0.201 1 81.69 576 ILE B CA 1
ATOM 11313 C C . ILE B 1 576 ? 7.758 -15.82 0.852 1 81.69 576 ILE B C 1
ATOM 11315 O O . ILE B 1 576 ? 8.562 -14.945 0.518 1 81.69 576 ILE B O 1
ATOM 11319 N N . ALA B 1 577 ? 7.445 -16.078 2.1 1 83.44 577 ALA B N 1
ATOM 11320 C CA . ALA B 1 577 ? 8.07 -15.344 3.191 1 83.44 577 ALA B CA 1
ATOM 11321 C C . ALA B 1 577 ? 9.57 -15.641 3.271 1 83.44 577 ALA B C 1
ATOM 11323 O O . ALA B 1 577 ? 10.375 -14.75 3.557 1 83.44 577 ALA B O 1
ATOM 11324 N N . GLN B 1 578 ? 9.898 -16.859 3.01 1 91.69 578 GLN B N 1
ATOM 11325 C CA . GLN B 1 578 ? 11.305 -17.25 3.027 1 91.69 578 GLN B CA 1
ATOM 11326 C C . GLN B 1 578 ? 12.078 -16.578 1.896 1 91.69 578 GLN B C 1
ATOM 11328 O O . GLN B 1 578 ? 13.188 -16.078 2.105 1 91.69 578 GLN B O 1
ATOM 11333 N N . LYS B 1 579 ? 11.406 -16.562 0.776 1 91.56 579 LYS B N 1
ATOM 11334 C CA . LYS B 1 579 ? 12.047 -15.906 -0.359 1 91.56 579 LYS B CA 1
ATOM 11335 C C . LYS B 1 579 ? 12.195 -14.406 -0.114 1 91.56 579 LYS B C 1
ATOM 11337 O O . LYS B 1 579 ? 13.211 -13.805 -0.488 1 91.56 579 LYS B O 1
ATOM 11342 N N . TYR B 1 580 ? 11.188 -13.828 0.535 1 90.75 580 TYR B N 1
ATOM 11343 C CA . TYR B 1 580 ? 11.195 -12.414 0.913 1 90.75 580 TYR B CA 1
ATOM 11344 C C . TYR B 1 580 ? 12.359 -12.109 1.851 1 90.75 580 TYR B C 1
ATOM 11346 O O . TYR B 1 580 ? 13.07 -11.125 1.663 1 90.75 580 TYR B O 1
ATOM 11354 N N . ALA B 1 581 ? 12.578 -12.922 2.779 1 92.62 581 ALA B N 1
ATOM 11355 C CA . ALA B 1 581 ? 13.664 -12.75 3.742 1 92.62 581 ALA B CA 1
ATOM 11356 C C . ALA B 1 581 ? 15.023 -12.977 3.084 1 92.62 581 ALA B C 1
ATOM 11358 O O . ALA B 1 581 ? 15.969 -12.219 3.326 1 92.62 581 ALA B O 1
ATOM 11359 N N . LEU B 1 582 ? 15.109 -13.961 2.256 1 95.81 582 LEU B N 1
ATOM 11360 C CA . LEU B 1 582 ? 16.344 -14.305 1.569 1 95.81 582 LEU B CA 1
ATOM 11361 C C . LEU B 1 582 ? 16.797 -13.156 0.666 1 95.81 582 LEU B C 1
ATOM 11363 O O . LEU B 1 582 ? 17.984 -12.805 0.652 1 95.81 582 LEU B O 1
ATOM 11367 N N . LYS B 1 583 ? 15.844 -12.547 0.026 1 92.5 583 LYS B N 1
ATOM 11368 C CA . LYS B 1 583 ? 16.141 -11.5 -0.942 1 92.5 583 LYS B CA 1
ATOM 11369 C C . LYS B 1 583 ? 16.453 -10.18 -0.243 1 92.5 583 LYS B C 1
ATOM 11371 O O . LYS B 1 583 ? 16.922 -9.234 -0.873 1 92.5 583 LYS B O 1
ATOM 11376 N N . GLY B 1 584 ? 16.219 -10.148 1 1 92.81 584 GLY B N 1
ATOM 11377 C CA . GLY B 1 584 ? 16.391 -8.875 1.688 1 92.81 584 GLY B CA 1
ATOM 11378 C C . GLY B 1 584 ? 15.523 -7.77 1.118 1 92.81 584 GLY B C 1
ATOM 11379 O O . GLY B 1 584 ? 15.992 -6.645 0.929 1 92.81 584 GLY B O 1
ATOM 11380 N N . SER B 1 585 ? 14.258 -8.086 0.848 1 87.62 585 SER B N 1
ATOM 11381 C CA . SER B 1 585 ? 13.344 -7.16 0.186 1 87.62 585 SER B CA 1
ATOM 11382 C C . SER B 1 585 ? 13.039 -5.953 1.07 1 87.62 585 SER B C 1
ATOM 11384 O O . SER B 1 585 ? 12.648 -4.895 0.575 1 87.62 585 SER B O 1
ATOM 11386 N N . ASP B 1 586 ? 13.094 -6.098 2.332 1 89.5 586 ASP B N 1
ATOM 11387 C CA . ASP B 1 586 ? 12.984 -5.027 3.318 1 89.5 586 ASP B CA 1
ATOM 11388 C C . ASP B 1 586 ? 14.273 -4.887 4.125 1 89.5 586 ASP B C 1
ATOM 11390 O O . ASP B 1 586 ? 14.562 -5.719 4.988 1 89.5 586 ASP B O 1
ATOM 11394 N N . HIS B 1 587 ? 14.914 -3.852 3.91 1 91.12 587 HIS B N 1
ATOM 11395 C CA . HIS B 1 587 ? 16.234 -3.703 4.504 1 91.12 587 HIS B CA 1
ATOM 11396 C C . HIS B 1 587 ? 16.156 -3.605 6.023 1 91.12 587 HIS B C 1
ATOM 11398 O O . HIS B 1 587 ? 17.047 -4.082 6.734 1 91.12 587 HIS B O 1
ATOM 11404 N N . HIS B 1 588 ? 15.102 -2.973 6.512 1 88.62 588 HIS B N 1
ATOM 11405 C CA . HIS B 1 588 ? 14.961 -2.867 7.961 1 88.62 588 HIS B CA 1
ATOM 11406 C C . HIS B 1 588 ? 14.797 -4.242 8.602 1 88.62 588 HIS B C 1
ATOM 11408 O O . HIS B 1 588 ? 15.414 -4.527 9.633 1 88.62 588 HIS B O 1
ATOM 11414 N N . LYS B 1 589 ? 14.078 -5.082 8.016 1 90.06 589 LYS B N 1
ATOM 11415 C CA . LYS B 1 589 ? 13.891 -6.434 8.539 1 90.06 589 LYS B CA 1
ATOM 11416 C C . LYS B 1 589 ? 15.156 -7.266 8.391 1 90.06 589 LYS B C 1
ATOM 11418 O O . LYS B 1 589 ? 15.492 -8.07 9.266 1 90.06 589 LYS B O 1
ATOM 11423 N N . SER B 1 590 ? 15.766 -7.051 7.246 1 93.88 590 SER B N 1
ATOM 11424 C CA . SER B 1 590 ? 17.016 -7.777 7.027 1 93.88 590 SER B CA 1
ATOM 11425 C C . SER B 1 590 ? 18.078 -7.375 8.047 1 93.88 590 SER B C 1
ATOM 11427 O O . SER B 1 590 ? 18.844 -8.219 8.516 1 93.88 590 SER B O 1
ATOM 11429 N N . TRP B 1 591 ? 18.062 -6.121 8.312 1 93.94 591 TRP B N 1
ATOM 11430 C CA . TRP B 1 591 ? 19 -5.633 9.32 1 93.94 591 TRP B CA 1
ATOM 11431 C C . TRP B 1 591 ? 18.688 -6.238 10.688 1 93.94 591 TRP B C 1
ATOM 11433 O O . TRP B 1 591 ? 19.609 -6.637 11.414 1 93.94 591 TRP B O 1
ATOM 11443 N N . GLU B 1 592 ? 17.438 -6.367 11.008 1 92.38 592 GLU B N 1
ATOM 11444 C CA . GLU B 1 592 ? 17.047 -6.98 12.273 1 92.38 592 GLU B CA 1
ATOM 11445 C C . GLU B 1 592 ? 17.453 -8.453 12.32 1 92.38 592 GLU B C 1
ATOM 11447 O O . GLU B 1 592 ? 17.984 -8.93 13.328 1 92.38 592 GLU B O 1
ATOM 11452 N N . LEU B 1 593 ? 17.219 -9.102 11.266 1 94.5 593 LEU B N 1
ATOM 11453 C CA . LEU B 1 593 ? 17.578 -10.516 11.188 1 94.5 593 LEU B CA 1
ATOM 11454 C C . LEU B 1 593 ? 19.078 -10.695 11.344 1 94.5 593 LEU B C 1
ATOM 11456 O O . LEU B 1 593 ? 19.531 -11.625 12.023 1 94.5 593 LEU B O 1
ATOM 11460 N N . LEU B 1 594 ? 19.828 -9.781 10.758 1 96.75 594 LEU B N 1
ATOM 11461 C CA . LEU B 1 594 ? 21.281 -9.852 10.859 1 96.75 594 LEU B CA 1
ATOM 11462 C C . LEU B 1 594 ? 21.734 -9.633 12.305 1 96.75 594 LEU B C 1
ATOM 11464 O O . LEU B 1 594 ? 22.641 -10.32 12.781 1 96.75 594 LEU B O 1
ATOM 11468 N N . ASN B 1 595 ? 21.094 -8.711 12.914 1 95.12 595 ASN B N 1
ATOM 11469 C CA . ASN B 1 595 ? 21.453 -8.438 14.297 1 95.12 595 ASN B CA 1
ATOM 11470 C C . ASN B 1 595 ? 21.125 -9.625 15.203 1 95.12 595 ASN B C 1
ATOM 11472 O O . ASN B 1 595 ? 21.906 -9.953 16.094 1 95.12 595 ASN B O 1
ATOM 11476 N N . ILE B 1 596 ? 20.031 -10.195 14.977 1 95.75 596 ILE B N 1
ATOM 11477 C CA . ILE B 1 596 ? 19.656 -11.375 15.758 1 95.75 596 ILE B CA 1
ATOM 11478 C C . ILE B 1 596 ? 20.672 -12.484 15.531 1 95.75 596 ILE B C 1
ATOM 11480 O O . ILE B 1 596 ? 21.125 -13.125 16.484 1 95.75 596 ILE B O 1
ATOM 11484 N N . PHE B 1 597 ? 21.031 -12.656 14.328 1 97.25 597 PHE B N 1
ATOM 11485 C CA . PHE B 1 597 ? 22.047 -13.656 13.984 1 97.25 597 PHE B CA 1
ATOM 11486 C C . PHE B 1 597 ? 23.375 -13.344 14.656 1 97.25 597 PHE B C 1
ATOM 11488 O O . PHE B 1 597 ? 23.969 -14.211 15.305 1 97.25 597 PHE B O 1
ATOM 11495 N N . TYR B 1 598 ? 23.781 -12.086 14.469 1 97.38 598 TYR B N 1
ATOM 11496 C CA . TYR B 1 598 ? 25.094 -11.656 14.961 1 97.38 598 TYR B CA 1
ATOM 11497 C C . TYR B 1 598 ? 25.188 -11.805 16.469 1 97.38 598 TYR B C 1
ATOM 11499 O O . TYR B 1 598 ? 26.078 -12.484 16.984 1 97.38 598 TYR B O 1
ATOM 11507 N N . HIS B 1 599 ? 24.266 -11.32 17.156 1 96.19 599 HIS B N 1
ATOM 11508 C CA . HIS B 1 599 ? 24.328 -11.32 18.609 1 96.19 599 HIS B CA 1
ATOM 11509 C C . HIS B 1 599 ? 24.016 -12.703 19.188 1 96.19 599 HIS B C 1
ATOM 11511 O O . HIS B 1 599 ? 24.656 -13.133 20.141 1 96.19 599 HIS B O 1
ATOM 11517 N N . GLY B 1 600 ? 23.047 -13.328 18.609 1 96.38 600 GLY B N 1
ATOM 11518 C CA . GLY B 1 600 ? 22.688 -14.641 19.094 1 96.38 600 GLY B CA 1
ATOM 11519 C C . GLY B 1 600 ? 23.75 -15.688 18.844 1 96.38 600 GLY B C 1
ATOM 11520 O O . GLY B 1 600 ? 24.109 -16.438 19.75 1 96.38 600 GLY B O 1
ATOM 11521 N N . THR B 1 601 ? 24.281 -15.773 17.703 1 97.75 601 THR B N 1
ATOM 11522 C CA . THR B 1 601 ? 25.281 -16.781 17.344 1 97.75 601 THR B CA 1
ATOM 11523 C C . THR B 1 601 ? 26.609 -16.5 18.047 1 97.75 601 THR B C 1
ATOM 11525 O O . THR B 1 601 ? 27.297 -17.422 18.484 1 97.75 601 THR B O 1
ATOM 11528 N N . MET B 1 602 ? 26.953 -15.211 18.125 1 97.31 602 MET B N 1
ATOM 11529 C CA . MET B 1 602 ? 28.172 -14.867 18.844 1 97.31 602 MET B CA 1
ATOM 11530 C C . MET B 1 602 ? 28.094 -15.336 20.297 1 97.31 602 MET B C 1
ATOM 11532 O O . MET B 1 602 ? 29.062 -15.875 20.828 1 97.31 602 MET B O 1
ATOM 11536 N N . SER B 1 603 ? 27.016 -15.195 20.859 1 96.06 603 SER B N 1
ATOM 11537 C CA . SER B 1 603 ? 26.828 -15.633 22.234 1 96.06 603 SER B CA 1
ATOM 11538 C C . SER B 1 603 ? 27.016 -17.141 22.375 1 96.06 603 SER B C 1
ATOM 11540 O O . SER B 1 603 ? 27.672 -17.609 23.312 1 96.06 603 SER B O 1
ATOM 11542 N N . GLU B 1 604 ? 26.484 -17.891 21.438 1 96.88 604 GLU B N 1
ATOM 11543 C CA . GLU B 1 604 ? 26.562 -19.344 21.5 1 96.88 604 GLU B CA 1
ATOM 11544 C C . GLU B 1 604 ? 27.953 -19.844 21.141 1 96.88 604 GLU B C 1
ATOM 11546 O O . GLU B 1 604 ? 28.375 -20.891 21.594 1 96.88 604 GLU B O 1
ATOM 11551 N N . LEU B 1 605 ? 28.688 -19.062 20.328 1 97.44 605 LEU B N 1
ATOM 11552 C CA . LEU B 1 605 ? 30.078 -19.391 20 1 97.44 605 LEU B CA 1
ATOM 11553 C C . LEU B 1 605 ? 30.969 -19.25 21.219 1 97.44 605 LEU B C 1
ATOM 11555 O O . LEU B 1 605 ? 31.875 -20.062 21.422 1 97.44 605 LEU B O 1
ATOM 11559 N N . LEU B 1 606 ? 30.703 -18.266 22.031 1 97.44 606 LEU B N 1
ATOM 11560 C CA . LEU B 1 606 ? 31.562 -17.938 23.172 1 97.44 606 LEU B CA 1
ATOM 11561 C C . LEU B 1 606 ? 31.25 -18.828 24.375 1 97.44 606 LEU B C 1
ATOM 11563 O O . LEU B 1 606 ? 32.094 -18.984 25.266 1 97.44 606 LEU B O 1
ATOM 11567 N N . LEU B 1 607 ? 30.109 -19.391 24.391 1 96.25 607 LEU B N 1
ATOM 11568 C CA . LEU B 1 607 ? 29.578 -20.062 25.562 1 96.25 607 LEU B CA 1
ATOM 11569 C C . LEU B 1 607 ? 30.484 -21.219 26 1 96.25 607 LEU B C 1
ATOM 11571 O O . LEU B 1 607 ? 30.844 -21.328 27.172 1 96.25 607 LEU B O 1
ATOM 11575 N N . PRO B 1 608 ? 30.906 -22.141 25.078 1 95.12 608 PRO B N 1
ATOM 11576 C CA . PRO B 1 608 ? 31.75 -23.25 25.516 1 95.12 608 PRO B CA 1
ATOM 11577 C C . PRO B 1 608 ? 33.062 -22.781 26.141 1 95.12 608 PRO B C 1
ATOM 11579 O O . PRO B 1 608 ? 33.531 -23.375 27.109 1 95.12 608 PRO B O 1
ATOM 11582 N N . TYR B 1 609 ? 33.688 -21.75 25.625 1 95.81 609 TYR B N 1
ATOM 11583 C CA . TYR B 1 609 ? 34.938 -21.203 26.141 1 95.81 609 TYR B CA 1
ATOM 11584 C C . TYR B 1 609 ? 34.719 -20.594 27.531 1 95.81 609 TYR B C 1
ATOM 11586 O O . TYR B 1 609 ? 35.531 -20.828 28.438 1 95.81 609 TYR B O 1
ATOM 11594 N N . ILE B 1 610 ? 33.688 -19.875 27.641 1 96.12 610 ILE B N 1
ATOM 11595 C CA . ILE B 1 610 ? 33.375 -19.203 28.906 1 96.12 610 ILE B CA 1
ATOM 11596 C C . ILE B 1 610 ? 33.156 -20.25 30 1 96.12 610 ILE B C 1
ATOM 11598 O O . ILE B 1 610 ? 33.688 -20.156 31.109 1 96.12 610 ILE B O 1
ATOM 11602 N N . ARG B 1 611 ? 32.375 -21.234 29.75 1 94.31 611 ARG B N 1
ATOM 11603 C CA . ARG B 1 611 ? 32.094 -22.281 30.719 1 94.31 611 ARG B CA 1
ATOM 11604 C C . ARG B 1 611 ? 33.375 -23.062 31.062 1 94.31 611 ARG B C 1
ATOM 11606 O O . ARG B 1 611 ? 33.531 -23.5 32.219 1 94.31 611 ARG B O 1
ATOM 11613 N N . LYS B 1 612 ? 34.188 -23.281 30.094 1 93.38 612 LYS B N 1
ATOM 11614 C CA . LYS B 1 612 ? 35.5 -23.906 30.359 1 93.38 612 LYS B CA 1
ATOM 11615 C C . LYS B 1 612 ? 36.312 -23.078 31.328 1 93.38 612 LYS B C 1
ATOM 11617 O O . LYS B 1 612 ? 36.938 -23.625 32.25 1 93.38 612 LYS B O 1
ATOM 11622 N N . CYS B 1 613 ? 36.375 -21.797 31.078 1 95.19 613 CYS B N 1
ATOM 11623 C CA . CYS B 1 613 ? 37.125 -20.891 31.938 1 95.19 613 CYS B CA 1
ATOM 11624 C C . CYS B 1 613 ? 36.562 -20.891 33.344 1 95.19 613 CYS B C 1
ATOM 11626 O O . CYS B 1 613 ? 37.312 -20.875 34.344 1 95.19 613 CYS B O 1
ATOM 11628 N N . MET B 1 614 ? 35.344 -20.906 33.438 1 92.25 614 MET B N 1
ATOM 11629 C CA . MET B 1 614 ? 34.688 -20.891 34.719 1 92.25 614 MET B CA 1
ATOM 11630 C C . MET B 1 614 ? 34.969 -22.172 35.5 1 92.25 614 MET B C 1
ATOM 11632 O O . MET B 1 614 ? 35.219 -22.141 36.719 1 92.25 614 MET B O 1
ATOM 11636 N N . LYS B 1 615 ? 34.938 -23.25 34.812 1 89.88 615 LYS B N 1
ATOM 11637 C CA . LYS B 1 615 ? 35.25 -24.516 35.469 1 89.88 615 LYS B CA 1
ATOM 11638 C C . LYS B 1 615 ? 36.688 -24.547 35.938 1 89.88 615 LYS B C 1
ATOM 11640 O O . LYS B 1 615 ? 37 -25.125 37 1 89.88 615 LYS B O 1
ATOM 11645 N N . SER B 1 616 ? 37.594 -23.875 35.219 1 91.25 616 SER B N 1
ATOM 11646 C CA . SER B 1 616 ? 39 -23.844 35.562 1 91.25 616 SER B CA 1
ATOM 11647 C C . SER B 1 616 ? 39.344 -22.625 36.438 1 91.25 616 SER B C 1
ATOM 11649 O O . SER B 1 616 ? 40.5 -22.375 36.719 1 91.25 616 SER B O 1
ATOM 11651 N N . ALA B 1 617 ? 38.375 -21.781 36.781 1 89.19 617 ALA B N 1
ATOM 11652 C CA . ALA B 1 617 ? 38.531 -20.594 37.594 1 89.19 617 ALA B CA 1
ATOM 11653 C C . ALA B 1 617 ? 39.5 -19.594 36.969 1 89.19 617 ALA B C 1
ATOM 11655 O O . ALA B 1 617 ? 40.344 -19 37.625 1 89.19 617 ALA B O 1
ATOM 11656 N N . THR B 1 618 ? 39.438 -19.562 35.625 1 93.31 618 THR B N 1
ATOM 11657 C CA . THR B 1 618 ? 40.188 -18.562 34.875 1 93.31 618 THR B CA 1
ATOM 11658 C C . THR B 1 618 ? 39.25 -17.484 34.312 1 93.31 618 THR B C 1
ATOM 11660 O O . THR B 1 618 ? 38.094 -17.766 34 1 93.31 618 THR B O 1
ATOM 11663 N N . GLU B 1 619 ? 39.812 -16.328 34.219 1 93.94 619 GLU B N 1
ATOM 11664 C CA . GLU B 1 619 ? 39 -15.227 33.719 1 93.94 619 GLU B CA 1
ATOM 11665 C C . GLU B 1 619 ? 38.938 -15.266 32.188 1 93.94 619 GLU B C 1
ATOM 11667 O O . GLU B 1 619 ? 39.969 -15.273 31.5 1 93.94 619 GLU B O 1
ATOM 11672 N N . PRO B 1 620 ? 37.781 -15.367 31.656 1 96.12 620 PRO B N 1
ATOM 11673 C CA . PRO B 1 620 ? 37.656 -15.367 30.203 1 96.12 620 PRO B CA 1
ATOM 11674 C C . PRO B 1 620 ? 37.938 -13.992 29.578 1 96.12 620 PRO B C 1
ATOM 11676 O O . PRO B 1 620 ? 37.438 -12.977 30.078 1 96.12 620 PRO B O 1
ATOM 11679 N N . THR B 1 621 ? 38.75 -13.883 28.562 1 96.38 621 THR B N 1
ATOM 11680 C CA . THR B 1 621 ? 39.094 -12.656 27.859 1 96.38 621 THR B CA 1
ATOM 11681 C C . THR B 1 621 ? 38.938 -12.852 26.344 1 96.38 621 THR B C 1
ATOM 11683 O O . THR B 1 621 ? 38.906 -13.984 25.859 1 96.38 621 THR B O 1
ATOM 11686 N N . SER B 1 622 ? 38.875 -11.758 25.688 1 97.19 622 SER B N 1
ATOM 11687 C CA . SER B 1 622 ? 38.781 -11.805 24.234 1 97.19 622 SER B CA 1
ATOM 11688 C C . SER B 1 622 ? 40 -12.461 23.609 1 97.19 622 SER B C 1
ATOM 11690 O O . SER B 1 622 ? 39.875 -13.305 22.719 1 97.19 622 SER B O 1
ATOM 11692 N N . GLN B 1 623 ? 41.125 -12.109 24.109 1 94.88 623 GLN B N 1
ATOM 11693 C CA . GLN B 1 623 ? 42.375 -12.711 23.594 1 94.88 623 GLN B CA 1
ATOM 11694 C C . GLN B 1 623 ? 42.438 -14.195 23.922 1 94.88 623 GLN B C 1
ATOM 11696 O O . GLN B 1 623 ? 42.875 -14.992 23.094 1 94.88 623 GLN B O 1
ATOM 11701 N N . GLY B 1 624 ? 42 -14.516 25.094 1 95.69 624 GLY B N 1
ATOM 11702 C CA . GLY B 1 624 ? 41.938 -15.922 25.469 1 95.69 624 GLY B CA 1
ATOM 11703 C C . GLY B 1 624 ? 41.062 -16.75 24.547 1 95.69 624 GLY B C 1
ATOM 11704 O O . GLY B 1 624 ? 41.438 -17.875 24.188 1 95.69 624 GLY B O 1
ATOM 11705 N N . TYR B 1 625 ? 39.906 -16.234 24.109 1 96.5 625 TYR B N 1
ATOM 11706 C CA . TYR B 1 625 ? 39 -16.922 23.203 1 96.5 625 TYR B CA 1
ATOM 11707 C C . TYR B 1 625 ? 39.656 -17.125 21.844 1 96.5 625 TYR B C 1
ATOM 11709 O O . TYR B 1 625 ? 39.562 -18.203 21.266 1 96.5 625 TYR B O 1
ATOM 11717 N N . LEU B 1 626 ? 40.312 -16.031 21.359 1 95.94 626 LEU B N 1
ATOM 11718 C CA . LEU B 1 626 ? 40.938 -16.109 20.047 1 95.94 626 LEU B CA 1
ATOM 11719 C C . LEU B 1 626 ? 42.031 -17.141 20.016 1 95.94 626 LEU B C 1
ATOM 11721 O O . LEU B 1 626 ? 42.219 -17.828 19 1 95.94 626 LEU B O 1
ATOM 11725 N N . ASN B 1 627 ? 42.719 -17.312 21.125 1 94.69 627 ASN B N 1
ATOM 11726 C CA . ASN B 1 627 ? 43.75 -18.328 21.234 1 94.69 627 ASN B CA 1
ATOM 11727 C C . ASN B 1 627 ? 43.156 -19.719 21.344 1 94.69 627 ASN B C 1
ATOM 11729 O O . ASN B 1 627 ? 43.625 -20.672 20.719 1 94.69 627 ASN B O 1
ATOM 11733 N N . TRP B 1 628 ? 42.156 -19.797 22.141 1 95.56 628 TRP B N 1
ATOM 11734 C CA . TRP B 1 628 ? 41.469 -21.062 22.375 1 95.56 628 TRP B CA 1
ATOM 11735 C C . TRP B 1 628 ? 40.844 -21.578 21.094 1 95.56 628 TRP B C 1
ATOM 11737 O O . TRP B 1 628 ? 40.875 -22.781 20.812 1 95.56 628 TRP B O 1
ATOM 11747 N N . SER B 1 629 ? 40.25 -20.734 20.312 1 94.38 629 SER B N 1
ATOM 11748 C CA . SER B 1 629 ? 39.469 -21.094 19.141 1 94.38 629 SER B CA 1
ATOM 11749 C C . SER B 1 629 ? 40.344 -21.688 18.047 1 94.38 629 SER B C 1
ATOM 11751 O O . SER B 1 629 ? 39.844 -22.359 17.141 1 94.38 629 SER B O 1
ATOM 11753 N N . LYS B 1 630 ? 41.625 -21.5 18.109 1 92.31 630 LYS B N 1
ATOM 11754 C CA . LYS B 1 630 ? 42.562 -22.062 17.125 1 92.31 630 LYS B CA 1
ATOM 11755 C C . LYS B 1 630 ? 42.625 -23.578 17.234 1 92.31 630 LYS B C 1
ATOM 11757 O O . LYS B 1 630 ? 42.969 -24.266 16.281 1 92.31 630 LYS B O 1
ATOM 11762 N N . SER B 1 631 ? 42.25 -24.078 18.375 1 92.12 631 SER B N 1
ATOM 11763 C CA . SER B 1 631 ? 42.344 -25.516 18.625 1 92.12 631 SER B CA 1
ATOM 11764 C C . SER B 1 631 ? 41.031 -26.219 18.266 1 92.12 631 SER B C 1
ATOM 11766 O O . SER B 1 631 ? 40.938 -27.453 18.328 1 92.12 631 SER B O 1
ATOM 11768 N N . VAL B 1 632 ? 40.062 -25.469 17.875 1 94 632 VAL B N 1
ATOM 11769 C CA . VAL B 1 632 ? 38.75 -26.031 17.562 1 94 632 VAL B CA 1
ATOM 11770 C C . VAL B 1 632 ? 38.812 -26.844 16.281 1 94 632 VAL B C 1
ATOM 11772 O O . VAL B 1 632 ? 39.406 -26.422 15.297 1 94 632 VAL B O 1
ATOM 11775 N N . THR B 1 633 ? 38.219 -28.062 16.266 1 92.38 633 THR B N 1
ATOM 11776 C CA . THR B 1 633 ? 38.281 -28.969 15.117 1 92.38 633 THR B CA 1
ATOM 11777 C C . THR B 1 633 ? 36.938 -29.109 14.445 1 92.38 633 THR B C 1
ATOM 11779 O O . THR B 1 633 ? 36.844 -29.562 13.297 1 92.38 633 THR B O 1
ATOM 11782 N N . ASP B 1 634 ? 35.844 -28.781 15.133 1 93.38 634 ASP B N 1
ATOM 11783 C CA . ASP B 1 634 ? 34.5 -28.844 14.57 1 93.38 634 ASP B CA 1
ATOM 11784 C C . ASP B 1 634 ? 34.344 -27.875 13.391 1 93.38 634 ASP B C 1
ATOM 11786 O O . ASP B 1 634 ? 34.438 -26.672 13.562 1 93.38 634 ASP B O 1
ATOM 11790 N N . PRO B 1 635 ? 34.062 -28.406 12.203 1 92.44 635 PRO B N 1
ATOM 11791 C CA . PRO B 1 635 ? 34 -27.547 11.023 1 92.44 635 PRO B CA 1
ATOM 11792 C C . PRO B 1 635 ? 32.844 -26.562 11.094 1 92.44 635 PRO B C 1
ATOM 11794 O O . PRO B 1 635 ? 32.938 -25.453 10.547 1 92.44 635 PRO B O 1
ATOM 11797 N N . ASN B 1 636 ? 31.703 -26.984 11.75 1 93.94 636 ASN B N 1
ATOM 11798 C CA . ASN B 1 636 ? 30.578 -26.062 11.914 1 93.94 636 ASN B CA 1
ATOM 11799 C C . ASN B 1 636 ? 30.969 -24.844 12.734 1 93.94 636 ASN B C 1
ATOM 11801 O O . ASN B 1 636 ? 30.641 -23.719 12.375 1 93.94 636 ASN B O 1
ATOM 11805 N N . TYR B 1 637 ? 31.703 -25.125 13.773 1 95.25 637 TYR B N 1
ATOM 11806 C CA . TYR B 1 637 ? 32.156 -24.062 14.664 1 95.25 637 TYR B CA 1
ATOM 11807 C C . TYR B 1 637 ? 33.125 -23.125 13.961 1 95.25 637 TYR B C 1
ATOM 11809 O O . TYR B 1 637 ? 33 -21.906 14.055 1 95.25 637 TYR B O 1
ATOM 11817 N N . GLN B 1 638 ? 34 -23.688 13.219 1 93.56 638 GLN B N 1
ATOM 11818 C CA . GLN B 1 638 ? 35 -22.891 12.508 1 93.56 638 GLN B CA 1
ATOM 11819 C C . GLN B 1 638 ? 34.375 -21.984 11.469 1 93.56 638 GLN B C 1
ATOM 11821 O O . GLN B 1 638 ? 34.656 -20.797 11.391 1 93.56 638 GLN B O 1
ATOM 11826 N N . TYR B 1 639 ? 33.469 -22.547 10.734 1 94.56 639 TYR B N 1
ATOM 11827 C CA . TYR B 1 639 ? 32.781 -21.797 9.695 1 94.56 639 TYR B CA 1
ATOM 11828 C C . TYR B 1 639 ? 31.969 -20.672 10.289 1 94.56 639 TYR B C 1
ATOM 11830 O O . TYR B 1 639 ? 32.031 -19.531 9.812 1 94.56 639 TYR B O 1
ATOM 11838 N N . MET B 1 640 ? 31.234 -21 11.32 1 95.94 640 MET B N 1
ATOM 11839 C CA . MET B 1 640 ? 30.359 -20 11.938 1 95.94 640 MET B CA 1
ATOM 11840 C C . MET B 1 640 ? 31.172 -18.891 12.594 1 95.94 640 MET B C 1
ATOM 11842 O O . MET B 1 640 ? 30.781 -17.734 12.578 1 95.94 640 MET B O 1
ATOM 11846 N N . GLN B 1 641 ? 32.25 -19.234 13.227 1 95.88 641 GLN B N 1
ATOM 11847 C CA . GLN B 1 641 ? 33.125 -18.234 13.812 1 95.88 641 GLN B CA 1
ATOM 11848 C C . GLN B 1 641 ? 33.594 -17.234 12.766 1 95.88 641 GLN B C 1
ATOM 11850 O O . GLN B 1 641 ? 33.562 -16.031 13.008 1 95.88 641 GLN B O 1
ATOM 11855 N N . GLU B 1 642 ? 33.969 -17.703 11.641 1 94.94 642 GLU B N 1
ATOM 11856 C CA . GLU B 1 642 ? 34.406 -16.828 10.562 1 94.94 642 GLU B CA 1
ATOM 11857 C C . GLU B 1 642 ? 33.25 -15.945 10.078 1 94.94 642 GLU B C 1
ATOM 11859 O O . GLU B 1 642 ? 33.438 -14.742 9.867 1 94.94 642 GLU B O 1
ATOM 11864 N N . GLN B 1 643 ? 32.125 -16.609 9.898 1 96.06 643 GLN B N 1
ATOM 11865 C CA . GLN B 1 643 ? 30.953 -15.859 9.414 1 96.06 643 GLN B CA 1
ATOM 11866 C C . GLN B 1 643 ? 30.562 -14.75 10.383 1 96.06 643 GLN B C 1
ATOM 11868 O O . GLN B 1 643 ? 30.203 -13.648 9.961 1 96.06 643 GLN B O 1
ATOM 11873 N N . VAL B 1 644 ? 30.656 -14.984 11.641 1 97.88 644 VAL B N 1
ATOM 11874 C CA . VAL B 1 644 ? 30.219 -14.023 12.648 1 97.88 644 VAL B CA 1
ATOM 11875 C C . VAL B 1 644 ? 31.328 -12.992 12.891 1 97.88 644 VAL B C 1
ATOM 11877 O O . VAL B 1 644 ? 31.078 -11.789 12.828 1 97.88 644 VAL B O 1
ATOM 11880 N N . LEU B 1 645 ? 32.562 -13.422 13.125 1 96.88 645 LEU B N 1
ATOM 11881 C CA . LEU B 1 645 ? 33.625 -12.555 13.602 1 96.88 645 LEU B CA 1
ATOM 11882 C C . LEU B 1 645 ? 34.25 -11.789 12.445 1 96.88 645 LEU B C 1
ATOM 11884 O O . LEU B 1 645 ? 34.906 -10.766 12.664 1 96.88 645 LEU B O 1
ATOM 11888 N N . ARG B 1 646 ? 34.094 -12.25 11.273 1 95.19 646 ARG B N 1
ATOM 11889 C CA . ARG B 1 646 ? 34.688 -11.547 10.141 1 95.19 646 ARG B CA 1
ATOM 11890 C C . ARG B 1 646 ? 33.625 -10.828 9.32 1 95.19 646 ARG B C 1
ATOM 11892 O O . ARG B 1 646 ? 33.625 -9.602 9.227 1 95.19 646 ARG B O 1
ATOM 11899 N N . TYR B 1 647 ? 32.719 -11.594 8.789 1 96.75 647 TYR B N 1
ATOM 11900 C CA . TYR B 1 647 ? 31.844 -11.039 7.77 1 96.75 647 TYR B CA 1
ATOM 11901 C C . TYR B 1 647 ? 30.688 -10.273 8.398 1 96.75 647 TYR B C 1
ATOM 11903 O O . TYR B 1 647 ? 30.406 -9.141 8.023 1 96.75 647 TYR B O 1
ATOM 11911 N N . ALA B 1 648 ? 29.938 -10.891 9.383 1 98.12 648 ALA B N 1
ATOM 11912 C CA . ALA B 1 648 ? 28.875 -10.148 10.047 1 98.12 648 ALA B CA 1
ATOM 11913 C C . ALA B 1 648 ? 29.422 -8.922 10.773 1 98.12 648 ALA B C 1
ATOM 11915 O O . ALA B 1 648 ? 28.844 -7.844 10.711 1 98.12 648 ALA B O 1
ATOM 11916 N N . GLN B 1 649 ? 30.516 -9.102 11.406 1 97.19 649 GLN B N 1
ATOM 11917 C CA . GLN B 1 649 ? 31.188 -7.992 12.078 1 97.19 649 GLN B CA 1
ATOM 11918 C C . GLN B 1 649 ? 31.578 -6.898 11.086 1 97.19 649 GLN B C 1
ATOM 11920 O O . GLN B 1 649 ? 31.484 -5.711 11.398 1 97.19 649 GLN B O 1
ATOM 11925 N N . ALA B 1 650 ? 32.031 -7.281 9.961 1 97.38 650 ALA B N 1
ATOM 11926 C CA . ALA B 1 650 ? 32.406 -6.32 8.93 1 97.38 650 ALA B CA 1
ATOM 11927 C C . ALA B 1 650 ? 31.234 -5.434 8.547 1 97.38 650 ALA B C 1
ATOM 11929 O O . ALA B 1 650 ? 31.391 -4.223 8.367 1 97.38 650 ALA B O 1
ATOM 11930 N N . ILE B 1 651 ? 30.062 -6.035 8.406 1 98.06 651 ILE B N 1
ATOM 11931 C CA . ILE B 1 651 ? 28.859 -5.285 8.055 1 98.06 651 ILE B CA 1
ATOM 11932 C C . ILE B 1 651 ? 28.5 -4.32 9.18 1 98.06 651 ILE B C 1
ATOM 11934 O O . ILE B 1 651 ? 28.172 -3.16 8.93 1 98.06 651 ILE B O 1
ATOM 11938 N N . ILE B 1 652 ? 28.594 -4.793 10.406 1 97 652 ILE B N 1
ATOM 11939 C CA . ILE B 1 652 ? 28.281 -3.975 11.57 1 97 652 ILE B CA 1
ATOM 11940 C C . ILE B 1 652 ? 29.234 -2.791 11.641 1 97 652 ILE B C 1
ATOM 11942 O O . ILE B 1 652 ? 28.812 -1.654 11.875 1 97 652 ILE B O 1
ATOM 11946 N N . ASN B 1 653 ? 30.531 -3.045 11.43 1 97 653 ASN B N 1
ATOM 11947 C CA . ASN B 1 653 ? 31.531 -1.979 11.414 1 97 653 ASN B CA 1
ATOM 11948 C C . ASN B 1 653 ? 31.234 -0.963 10.312 1 97 653 ASN B C 1
ATOM 11950 O O . ASN B 1 653 ? 31.359 0.245 10.531 1 97 653 ASN B O 1
ATOM 11954 N N . PHE B 1 654 ? 30.922 -1.476 9.164 1 97.25 654 PHE B N 1
ATOM 11955 C CA . PHE B 1 654 ? 30.641 -0.624 8.016 1 97.25 654 PHE B CA 1
ATOM 11956 C C . PHE B 1 654 ? 29.484 0.334 8.328 1 97.25 654 PHE B C 1
ATOM 11958 O O . PHE B 1 654 ? 29.609 1.54 8.102 1 97.25 654 PHE B O 1
ATOM 11965 N N . ARG B 1 655 ? 28.422 -0.136 8.875 1 96.69 655 ARG B N 1
ATOM 11966 C CA . ARG B 1 655 ? 27.281 0.689 9.234 1 96.69 655 ARG B CA 1
ATOM 11967 C C . ARG B 1 655 ? 27.641 1.694 10.32 1 96.69 655 ARG B C 1
ATOM 11969 O O . ARG B 1 655 ? 27.266 2.865 10.242 1 96.69 655 ARG B O 1
ATOM 11976 N N . GLU B 1 656 ? 28.281 1.193 11.336 1 95.31 656 GLU B N 1
ATOM 11977 C CA . GLU B 1 656 ? 28.703 2.094 12.398 1 95.31 656 GLU B CA 1
ATOM 11978 C C . GLU B 1 656 ? 29.594 3.215 11.859 1 95.31 656 GLU B C 1
ATOM 11980 O O . GLU B 1 656 ? 29.5 4.359 12.305 1 95.31 656 GLU B O 1
ATOM 11985 N N . GLY B 1 657 ? 30.469 2.822 10.945 1 96.06 657 GLY B N 1
ATOM 11986 C CA . GLY B 1 657 ? 31.312 3.826 10.305 1 96.06 657 GLY B CA 1
ATOM 11987 C C . GLY B 1 657 ? 30.516 4.891 9.57 1 96.06 657 GLY B C 1
ATOM 11988 O O . GLY B 1 657 ? 30.812 6.082 9.688 1 96.06 657 GLY B O 1
ATOM 11989 N N . ILE B 1 658 ? 29.5 4.488 8.859 1 95.94 658 ILE B N 1
ATOM 11990 C CA . ILE B 1 658 ? 28.656 5.414 8.117 1 95.94 658 ILE B CA 1
ATOM 11991 C C . ILE B 1 658 ? 27.906 6.316 9.094 1 95.94 658 ILE B C 1
ATOM 11993 O O . ILE B 1 658 ? 27.844 7.535 8.906 1 95.94 658 ILE B O 1
ATOM 11997 N N . ARG B 1 659 ? 27.312 5.75 10.156 1 93.75 659 ARG B N 1
ATOM 11998 C CA . ARG B 1 659 ? 26.469 6.469 11.102 1 93.75 659 ARG B CA 1
ATOM 11999 C C . ARG B 1 659 ? 27.281 7.5 11.883 1 93.75 659 ARG B C 1
ATOM 12001 O O . ARG B 1 659 ? 26.703 8.414 12.484 1 93.75 659 ARG B O 1
ATOM 12008 N N . ASN B 1 660 ? 28.641 7.371 11.789 1 93 660 ASN B N 1
ATOM 12009 C CA . ASN B 1 660 ? 29.5 8.281 12.539 1 93 660 ASN B CA 1
ATOM 12010 C C . ASN B 1 660 ? 30.484 9 11.625 1 93 660 ASN B C 1
ATOM 12012 O O . ASN B 1 660 ? 31.406 9.672 12.102 1 93 660 ASN B O 1
ATOM 12016 N N . ASN B 1 661 ? 30.344 8.898 10.414 1 93.62 661 ASN B N 1
ATOM 12017 C CA . ASN B 1 661 ? 31.266 9.469 9.453 1 93.62 661 ASN B CA 1
ATOM 12018 C C . ASN B 1 661 ? 32.719 9.125 9.789 1 93.62 661 ASN B C 1
ATOM 12020 O O . ASN B 1 661 ? 33.562 10.016 9.898 1 93.62 661 ASN B O 1
ATOM 12024 N N . ASN B 1 662 ? 32.906 7.863 10.047 1 94.38 662 ASN B N 1
ATOM 12025 C CA . ASN B 1 662 ? 34.25 7.34 10.352 1 94.38 662 ASN B CA 1
ATOM 12026 C C . ASN B 1 662 ? 34.812 6.57 9.164 1 94.38 662 ASN B C 1
ATOM 12028 O O . ASN B 1 662 ? 34.594 5.375 9.016 1 94.38 662 ASN B O 1
ATOM 12032 N N . TRP B 1 663 ? 35.688 7.238 8.5 1 93.44 663 TRP B N 1
ATOM 12033 C CA . TRP B 1 663 ? 36.25 6.707 7.262 1 93.44 663 TRP B CA 1
ATOM 12034 C C . TRP B 1 663 ? 37 5.402 7.52 1 93.44 663 TRP B C 1
ATOM 12036 O O . TRP B 1 663 ? 36.844 4.43 6.773 1 93.44 663 TRP B O 1
ATOM 12046 N N . SER B 1 664 ? 37.781 5.324 8.555 1 92.12 664 SER B N 1
ATOM 12047 C CA . SER B 1 664 ? 38.594 4.145 8.859 1 92.12 664 SER B CA 1
ATOM 12048 C C . SER B 1 664 ? 37.719 2.92 9.086 1 92.12 664 SER B C 1
ATOM 12050 O O . SER B 1 664 ? 38 1.83 8.602 1 92.12 664 SER B O 1
ATOM 12052 N N . LEU B 1 665 ? 36.688 3.133 9.75 1 94.38 665 LEU B N 1
ATOM 12053 C CA . LEU B 1 665 ? 35.781 2.025 10.078 1 94.38 665 LEU B CA 1
ATOM 12054 C C . LEU B 1 665 ? 35.031 1.56 8.844 1 94.38 665 LEU B C 1
ATOM 12056 O O . LEU B 1 665 ? 34.781 0.363 8.672 1 94.38 665 LEU B O 1
ATOM 12060 N N . ILE B 1 666 ? 34.625 2.5 7.953 1 95.56 666 ILE B N 1
ATOM 12061 C CA . ILE B 1 666 ? 33.938 2.162 6.707 1 95.56 666 ILE B CA 1
ATOM 12062 C C . ILE B 1 666 ? 34.844 1.294 5.84 1 95.56 666 ILE B C 1
ATOM 12064 O O . ILE B 1 666 ? 34.438 0.227 5.375 1 95.56 666 ILE B O 1
ATOM 12068 N N . LYS B 1 667 ? 36.062 1.722 5.73 1 92.88 667 LYS B N 1
ATOM 12069 C CA . LYS B 1 667 ? 37 1.005 4.871 1 92.88 667 LYS B CA 1
ATOM 12070 C C . LYS B 1 667 ? 37.344 -0.349 5.473 1 92.88 667 LYS B C 1
ATOM 12072 O O . LYS B 1 667 ? 37.562 -1.325 4.742 1 92.88 667 LYS B O 1
ATOM 12077 N N . THR B 1 668 ? 37.438 -0.356 6.805 1 93.75 668 THR B N 1
ATOM 12078 C CA . THR B 1 668 ? 37.688 -1.621 7.488 1 93.75 668 THR B CA 1
ATOM 12079 C C . THR B 1 668 ? 36.562 -2.623 7.184 1 93.75 668 THR B C 1
ATOM 12081 O O . THR B 1 668 ? 36.844 -3.785 6.875 1 93.75 668 THR B O 1
ATOM 12084 N N . GLY B 1 669 ? 35.375 -2.145 7.316 1 94.88 669 GLY B N 1
ATOM 12085 C CA . GLY B 1 669 ? 34.25 -2.998 7.012 1 94.88 669 GLY B CA 1
ATOM 12086 C C . GLY B 1 669 ? 34.25 -3.508 5.586 1 94.88 669 GLY B C 1
ATOM 12087 O O . GLY B 1 669 ? 34 -4.695 5.344 1 94.88 669 GLY B O 1
ATOM 12088 N N . LEU B 1 670 ? 34.562 -2.668 4.66 1 93.62 670 LEU B N 1
ATOM 12089 C CA . LEU B 1 670 ? 34.594 -3.027 3.246 1 93.62 670 LEU B CA 1
ATOM 12090 C C . LEU B 1 670 ? 35.719 -4.02 2.951 1 93.62 670 LEU B C 1
ATOM 12092 O O . LEU B 1 670 ? 35.5 -5 2.229 1 93.62 670 LEU B O 1
ATOM 12096 N N . PHE B 1 671 ? 36.812 -3.732 3.559 1 90 671 PHE B N 1
ATOM 12097 C CA . PHE B 1 671 ? 38 -4.555 3.334 1 90 671 PHE B CA 1
ATOM 12098 C C . PHE B 1 671 ? 37.75 -5.98 3.824 1 90 671 PHE B C 1
ATOM 12100 O O . PHE B 1 671 ? 38.062 -6.941 3.113 1 90 671 PHE B O 1
ATOM 12107 N N . LYS B 1 672 ? 37.219 -6.105 4.949 1 92.75 672 LYS B N 1
ATOM 12108 C CA . LYS B 1 672 ? 37.031 -7.426 5.543 1 92.75 672 LYS B CA 1
ATOM 12109 C C . LYS B 1 672 ? 35.906 -8.172 4.832 1 92.75 672 LYS B C 1
ATOM 12111 O O . LYS B 1 672 ? 35.906 -9.406 4.75 1 92.75 672 LYS B O 1
ATOM 12116 N N . PHE B 1 673 ? 34.969 -7.441 4.254 1 95.19 673 PHE B N 1
ATOM 12117 C CA . PHE B 1 673 ? 33.812 -8.062 3.637 1 95.19 673 PHE B CA 1
ATOM 12118 C C . PHE B 1 673 ? 34.062 -8.383 2.172 1 95.19 673 PHE B C 1
ATOM 12120 O O . PHE B 1 673 ? 33.406 -9.227 1.583 1 95.19 673 PHE B O 1
ATOM 12127 N N . ALA B 1 674 ? 35 -7.797 1.447 1 92 674 ALA B N 1
ATOM 12128 C CA . ALA B 1 674 ? 35.219 -7.766 0.007 1 92 674 ALA B CA 1
ATOM 12129 C C . ALA B 1 674 ? 35.281 -9.18 -0.573 1 92 674 ALA B C 1
ATOM 12131 O O . ALA B 1 674 ? 34.688 -9.438 -1.629 1 92 674 ALA B O 1
ATOM 12132 N N . PRO B 1 675 ? 35.906 -10.125 0.097 1 91.38 675 PRO B N 1
ATOM 12133 C CA . PRO B 1 675 ? 36 -11.469 -0.482 1 91.38 675 PRO B CA 1
ATOM 12134 C C . PRO B 1 675 ? 34.625 -12.086 -0.733 1 91.38 675 PRO B C 1
ATOM 12136 O O . PRO B 1 675 ? 34.469 -12.883 -1.666 1 91.38 675 PRO B O 1
ATOM 12139 N N . LEU B 1 676 ? 33.656 -11.734 0.05 1 93.94 676 LEU B N 1
ATOM 12140 C CA . LEU B 1 676 ? 32.344 -12.344 -0.067 1 93.94 676 LEU B CA 1
ATOM 12141 C C . LEU B 1 676 ? 31.672 -11.922 -1.367 1 93.94 676 LEU B C 1
ATOM 12143 O O . LEU B 1 676 ? 30.906 -12.695 -1.95 1 93.94 676 LEU B O 1
ATOM 12147 N N . PHE B 1 677 ? 31.922 -10.711 -1.874 1 94.38 677 PHE B N 1
ATOM 12148 C CA . PHE B 1 677 ? 31.375 -10.273 -3.154 1 94.38 677 PHE B CA 1
ATOM 12149 C C . PHE B 1 677 ? 31.906 -11.148 -4.289 1 94.38 677 PHE B C 1
ATOM 12151 O O . PHE B 1 677 ? 31.203 -11.367 -5.277 1 94.38 677 PHE B O 1
ATOM 12158 N N . HIS B 1 678 ? 33.094 -11.648 -4.168 1 91.19 678 HIS B N 1
ATOM 12159 C CA . HIS B 1 678 ? 33.75 -12.414 -5.223 1 91.19 678 HIS B CA 1
ATOM 12160 C C . HIS B 1 678 ? 33.406 -13.891 -5.125 1 91.19 678 HIS B C 1
ATOM 12162 O O . HIS B 1 678 ? 33.375 -14.602 -6.133 1 91.19 678 HIS B O 1
ATOM 12168 N N . ALA B 1 679 ? 33.156 -14.289 -3.918 1 86.94 679 ALA B N 1
ATOM 12169 C CA . ALA B 1 679 ? 32.75 -15.672 -3.734 1 86.94 679 ALA B CA 1
ATOM 12170 C C . ALA B 1 679 ? 31.391 -15.938 -4.414 1 86.94 679 ALA B C 1
ATOM 12172 O O . ALA B 1 679 ? 31.188 -17 -4.992 1 86.94 679 ALA B O 1
ATOM 12173 N N . ARG B 1 680 ? 30.594 -14.977 -4.398 1 82.5 680 ARG B N 1
ATOM 12174 C CA . ARG B 1 680 ? 29.25 -15.125 -4.941 1 82.5 680 ARG B CA 1
ATOM 12175 C C . ARG B 1 680 ? 29.172 -14.594 -6.367 1 82.5 680 ARG B C 1
ATOM 12177 O O . ARG B 1 680 ? 28.094 -14.562 -6.965 1 82.5 680 ARG B O 1
ATOM 12184 N N . ASN B 1 681 ? 30.219 -14.211 -6.906 1 82.75 681 ASN B N 1
ATOM 12185 C CA . ASN B 1 681 ? 30.266 -13.617 -8.234 1 82.75 681 ASN B CA 1
ATOM 12186 C C . ASN B 1 681 ? 29.219 -12.516 -8.391 1 82.75 681 ASN B C 1
ATOM 12188 O O . ASN B 1 681 ? 28.406 -12.547 -9.312 1 82.75 681 ASN B O 1
ATOM 12192 N N . HIS B 1 682 ? 29.234 -11.672 -7.367 1 88.69 682 HIS B N 1
ATOM 12193 C CA . HIS B 1 682 ? 28.266 -10.586 -7.438 1 88.69 682 HIS B CA 1
ATOM 12194 C C . HIS B 1 682 ? 28.438 -9.766 -8.711 1 88.69 682 HIS B C 1
ATOM 12196 O O . HIS B 1 682 ? 29.531 -9.281 -9 1 88.69 682 HIS B O 1
ATOM 12202 N N . PRO B 1 683 ? 27.469 -9.555 -9.461 1 81.69 683 PRO B N 1
ATOM 12203 C CA . PRO B 1 683 ? 27.625 -9.016 -10.812 1 81.69 683 PRO B CA 1
ATOM 12204 C C . PRO B 1 683 ? 28.125 -7.57 -10.82 1 81.69 683 PRO B C 1
ATOM 12206 O O . PRO B 1 683 ? 28.844 -7.168 -11.734 1 81.69 683 PRO B O 1
ATOM 12209 N N . LYS B 1 684 ? 27.875 -6.754 -9.805 1 90.44 684 LYS B N 1
ATOM 12210 C CA . LYS B 1 684 ? 28.219 -5.332 -9.844 1 90.44 684 LYS B CA 1
ATOM 12211 C C . LYS B 1 684 ? 29.203 -4.973 -8.742 1 90.44 684 LYS B C 1
ATOM 12213 O O . LYS B 1 684 ? 30.172 -4.238 -8.984 1 90.44 684 LYS B O 1
ATOM 12218 N N . TYR B 1 685 ? 29.141 -5.574 -7.633 1 93.94 685 TYR B N 1
ATOM 12219 C CA . TYR B 1 685 ? 29.844 -5.066 -6.461 1 93.94 685 TYR B CA 1
ATOM 12220 C C . TYR B 1 685 ? 31.234 -5.66 -6.359 1 93.94 685 TYR B C 1
ATOM 12222 O O . TYR B 1 685 ? 32.062 -5.199 -5.566 1 93.94 685 TYR B O 1
ATOM 12230 N N . GLN B 1 686 ? 31.594 -6.68 -7.234 1 92.69 686 GLN B N 1
ATOM 12231 C CA . GLN B 1 686 ? 33 -7.082 -7.383 1 92.69 686 GLN B CA 1
ATOM 12232 C C . GLN B 1 686 ? 33.812 -5.953 -7.977 1 92.69 686 GLN B C 1
ATOM 12234 O O . GLN B 1 686 ? 34.875 -5.586 -7.418 1 92.69 686 GLN B O 1
ATOM 12239 N N . GLN B 1 687 ? 33.219 -5.41 -8.984 1 91.62 687 GLN B N 1
ATOM 12240 C CA . GLN B 1 687 ? 33.906 -4.328 -9.672 1 91.62 687 GLN B CA 1
ATOM 12241 C C . GLN B 1 687 ? 33.906 -3.059 -8.828 1 91.62 687 GLN B C 1
ATOM 12243 O O . GLN B 1 687 ? 34.906 -2.334 -8.797 1 91.62 687 GLN B O 1
ATOM 12248 N N . ILE B 1 688 ? 32.875 -2.771 -8.117 1 94.19 688 ILE B N 1
ATOM 12249 C CA . ILE B 1 688 ? 32.719 -1.55 -7.34 1 94.19 688 ILE B CA 1
ATOM 12250 C C . ILE B 1 688 ? 33.719 -1.552 -6.18 1 94.19 688 ILE B C 1
ATOM 12252 O O . ILE B 1 688 ? 34.406 -0.553 -5.938 1 94.19 688 ILE B O 1
ATOM 12256 N N . GLU B 1 689 ? 33.75 -2.684 -5.512 1 92.44 689 GLU B N 1
ATOM 12257 C CA . GLU B 1 689 ? 34.656 -2.738 -4.367 1 92.44 689 GLU B CA 1
ATOM 12258 C C . GLU B 1 689 ? 36.125 -2.633 -4.812 1 92.44 689 GLU B C 1
ATOM 12260 O O . GLU B 1 689 ? 36.938 -1.994 -4.145 1 92.44 689 GLU B O 1
ATOM 12265 N N . LEU B 1 690 ? 36.5 -3.205 -5.941 1 90.88 690 LEU B N 1
ATOM 12266 C CA . LEU B 1 690 ? 37.844 -3.082 -6.473 1 90.88 690 LEU B CA 1
ATOM 12267 C C . LEU B 1 690 ? 38.156 -1.636 -6.84 1 90.88 690 LEU B C 1
ATOM 12269 O O . LEU B 1 690 ? 39.25 -1.145 -6.574 1 90.88 690 LEU B O 1
ATOM 12273 N N . ARG B 1 691 ? 37.156 -0.979 -7.426 1 91.38 691 ARG B N 1
ATOM 12274 C CA . ARG B 1 691 ? 37.375 0.422 -7.785 1 91.38 691 ARG B CA 1
ATOM 12275 C C . ARG B 1 691 ? 37.531 1.285 -6.539 1 91.38 691 ARG B C 1
ATOM 12277 O O . ARG B 1 691 ? 38.312 2.24 -6.551 1 91.38 691 ARG B O 1
ATOM 12284 N N . GLU B 1 692 ? 36.812 0.968 -5.535 1 89.44 692 GLU B N 1
ATOM 12285 C CA . GLU B 1 692 ? 36.969 1.676 -4.27 1 89.44 692 GLU B CA 1
ATOM 12286 C C . GLU B 1 692 ? 38.406 1.51 -3.715 1 89.44 692 GLU B C 1
ATOM 12288 O O . GLU B 1 692 ? 39 2.469 -3.213 1 89.44 692 GLU B O 1
ATOM 12293 N N . ALA B 1 693 ? 38.844 0.346 -3.842 1 87.94 693 ALA B N 1
ATOM 12294 C CA . ALA B 1 693 ? 40.219 0.069 -3.373 1 87.94 693 ALA B CA 1
ATOM 12295 C C . ALA B 1 693 ? 41.25 0.827 -4.199 1 87.94 693 ALA B C 1
ATOM 12297 O O . ALA B 1 693 ? 42.219 1.362 -3.658 1 87.94 693 ALA B O 1
ATOM 12298 N N . ILE B 1 694 ? 41.031 0.875 -5.453 1 88.94 694 ILE B N 1
ATOM 12299 C CA . ILE B 1 694 ? 41.938 1.58 -6.355 1 88.94 694 ILE B CA 1
ATOM 12300 C C . ILE B 1 694 ? 41.906 3.076 -6.055 1 88.94 694 ILE B C 1
ATOM 12302 O O . ILE B 1 694 ? 42.938 3.723 -5.969 1 88.94 694 ILE B O 1
ATOM 12306 N N . ASN B 1 695 ? 40.75 3.6 -5.914 1 87.81 695 ASN B N 1
ATOM 12307 C CA . ASN B 1 695 ? 40.594 5.02 -5.621 1 87.81 695 ASN B CA 1
ATOM 12308 C C . ASN B 1 695 ? 41.312 5.414 -4.34 1 87.81 695 ASN B C 1
ATOM 12310 O O . ASN B 1 695 ? 41.906 6.5 -4.258 1 87.81 695 ASN B O 1
ATOM 12314 N N . GLU B 1 696 ? 41.25 4.555 -3.391 1 83.69 696 GLU B N 1
ATOM 12315 C CA . GLU B 1 696 ? 41.938 4.832 -2.129 1 83.69 696 GLU B CA 1
ATOM 12316 C C . GLU B 1 696 ? 43.438 5 -2.34 1 83.69 696 GLU B C 1
ATOM 12318 O O . GLU B 1 696 ? 44.094 5.738 -1.605 1 83.69 696 GLU B O 1
ATOM 12323 N N . MET B 1 697 ? 43.906 4.414 -3.324 1 83.44 697 MET B N 1
ATOM 12324 C CA . MET B 1 697 ? 45.344 4.406 -3.57 1 83.44 697 MET B CA 1
ATOM 12325 C C . MET B 1 697 ? 45.75 5.59 -4.438 1 83.44 697 MET B C 1
ATOM 12327 O O . MET B 1 697 ? 46.844 6.168 -4.238 1 83.44 697 MET B O 1
ATOM 12331 N N . ILE B 1 698 ? 44.938 5.957 -5.359 1 88.56 698 ILE B N 1
ATOM 12332 C CA . ILE B 1 698 ? 45.438 6.84 -6.414 1 88.56 698 ILE B CA 1
ATOM 12333 C C . ILE B 1 698 ? 44.906 8.258 -6.176 1 88.56 698 ILE B C 1
ATOM 12335 O O . ILE B 1 698 ? 45.406 9.219 -6.77 1 88.56 698 ILE B O 1
ATOM 12339 N N . LEU B 1 699 ? 44 8.469 -5.281 1 91.38 699 LEU B N 1
ATOM 12340 C CA . LEU B 1 699 ? 43.438 9.789 -5.055 1 91.38 699 LEU B CA 1
ATOM 12341 C C . LEU B 1 699 ? 44.5 10.773 -4.566 1 91.38 699 LEU B C 1
ATOM 12343 O O . LEU B 1 699 ? 45.281 10.453 -3.66 1 91.38 699 LEU B O 1
ATOM 12347 N N . PRO B 1 700 ? 44.469 11.953 -5.176 1 93.38 700 PRO B N 1
ATOM 12348 C CA . PRO B 1 700 ? 45.344 12.984 -4.633 1 93.38 700 PRO B CA 1
ATOM 12349 C C . PRO B 1 700 ? 45 13.375 -3.203 1 93.38 700 PRO B C 1
ATOM 12351 O O . PRO B 1 700 ? 43.812 13.305 -2.816 1 93.38 700 PRO B O 1
ATOM 12354 N N . GLU B 1 701 ? 45.875 13.852 -2.473 1 93.06 701 GLU B N 1
ATOM 12355 C CA . GLU B 1 701 ? 45.75 14.047 -1.031 1 93.06 701 GLU B CA 1
ATOM 12356 C C . GLU B 1 701 ? 44.594 15.008 -0.708 1 93.06 701 GLU B C 1
ATOM 12358 O O . GLU B 1 701 ? 43.781 14.742 0.182 1 93.06 701 GLU B O 1
ATOM 12363 N N . PRO B 1 702 ? 44.5 16.156 -1.463 1 93.94 702 PRO B N 1
ATOM 12364 C CA . PRO B 1 702 ? 43.375 17.047 -1.123 1 93.94 702 PRO B CA 1
ATOM 12365 C C . PRO B 1 702 ? 42 16.391 -1.339 1 93.94 702 PRO B C 1
ATOM 12367 O O . PRO B 1 702 ? 41.062 16.625 -0.567 1 93.94 702 PRO B O 1
ATOM 12370 N N . LEU B 1 703 ? 41.969 15.648 -2.359 1 94.56 703 LEU B N 1
ATOM 12371 C CA . LEU B 1 703 ? 40.719 14.953 -2.648 1 94.56 703 LEU B CA 1
ATOM 12372 C C . LEU B 1 703 ? 40.469 13.828 -1.648 1 94.56 703 LEU B C 1
ATOM 12374 O O . LEU B 1 703 ? 39.312 13.562 -1.262 1 94.56 703 LEU B O 1
ATOM 12378 N N . HIS B 1 704 ? 41.469 13.156 -1.283 1 93.69 704 HIS B N 1
ATOM 12379 C CA . HIS B 1 704 ? 41.375 12.102 -0.277 1 93.69 704 HIS B CA 1
ATOM 12380 C C . HIS B 1 704 ? 40.844 12.641 1.038 1 93.69 704 HIS B C 1
ATOM 12382 O O . HIS B 1 704 ? 39.938 12.039 1.644 1 93.69 704 HIS B O 1
ATOM 12388 N N . LYS B 1 705 ? 41.344 13.734 1.389 1 93.56 705 LYS B N 1
ATOM 12389 C CA . LYS B 1 705 ? 40.875 14.383 2.607 1 93.56 705 LYS B CA 1
ATOM 12390 C C . LYS B 1 705 ? 39.406 14.773 2.488 1 93.56 705 LYS B C 1
ATOM 12392 O O . LYS B 1 705 ? 38.625 14.57 3.42 1 93.56 705 LYS B O 1
ATOM 12397 N N . PHE B 1 706 ? 39.094 15.344 1.331 1 94.31 706 PHE B N 1
ATOM 12398 C CA . PHE B 1 706 ? 37.719 15.742 1.066 1 94.31 706 PHE B CA 1
ATOM 12399 C C . PHE B 1 706 ? 36.781 14.555 1.192 1 94.31 706 PHE B C 1
ATOM 12401 O O . PHE B 1 706 ? 35.75 14.648 1.843 1 94.31 706 PHE B O 1
ATOM 12408 N N . VAL B 1 707 ? 37.156 13.422 0.645 1 93.69 707 VAL B N 1
ATOM 12409 C CA . VAL B 1 707 ? 36.312 12.219 0.644 1 93.69 707 VAL B CA 1
ATOM 12410 C C . VAL B 1 707 ? 36.25 11.648 2.059 1 93.69 707 VAL B C 1
ATOM 12412 O O . VAL B 1 707 ? 35.156 11.25 2.51 1 93.69 707 VAL B O 1
ATOM 12415 N N . ARG B 1 708 ? 37.312 11.633 2.795 1 92.62 708 ARG B N 1
ATOM 12416 C CA . ARG B 1 708 ? 37.375 11.086 4.145 1 92.62 708 ARG B CA 1
ATOM 12417 C C . ARG B 1 708 ? 36.469 11.875 5.094 1 92.62 708 ARG B C 1
ATOM 12419 O O . ARG B 1 708 ? 35.844 11.297 5.988 1 92.62 708 ARG B O 1
ATOM 12426 N N . GLU B 1 709 ? 36.344 13.094 4.82 1 92.62 709 GLU B N 1
ATOM 12427 C CA . GLU B 1 709 ? 35.625 13.977 5.738 1 92.62 709 GLU B CA 1
ATOM 12428 C C . GLU B 1 709 ? 34.125 14.023 5.395 1 92.62 709 GLU B C 1
ATOM 12430 O O . GLU B 1 709 ? 33.312 14.469 6.203 1 92.62 709 GLU B O 1
ATOM 12435 N N . ASN B 1 710 ? 33.812 13.508 4.215 1 93.56 710 ASN B N 1
ATOM 12436 C CA . ASN B 1 710 ? 32.438 13.672 3.764 1 93.56 710 ASN B CA 1
ATOM 12437 C C . ASN B 1 710 ? 31.828 12.352 3.299 1 93.56 710 ASN B C 1
ATOM 12439 O O . ASN B 1 710 ? 31.219 12.281 2.23 1 93.56 710 ASN B O 1
ATOM 12443 N N . GLN B 1 711 ? 31.984 11.32 4.117 1 92.81 711 GLN B N 1
ATOM 12444 C CA . GLN B 1 711 ? 31.438 10.016 3.764 1 92.81 711 GLN B CA 1
ATOM 12445 C C . GLN B 1 711 ? 29.938 9.961 4.023 1 92.81 711 GLN B C 1
ATOM 12447 O O . GLN B 1 711 ? 29.203 9.242 3.33 1 92.81 711 GLN B O 1
ATOM 12452 N N . SER B 1 712 ? 29.516 10.617 5.059 1 92.88 712 SER B N 1
ATOM 12453 C CA . SER B 1 712 ? 28.109 10.648 5.43 1 92.88 712 SER B CA 1
ATOM 12454 C C . SER B 1 712 ? 27.719 11.992 6.031 1 92.88 712 SER B C 1
ATOM 12456 O O . SER B 1 712 ? 28.578 12.773 6.43 1 92.88 712 SER B O 1
ATOM 12458 N N . LEU B 1 713 ? 26.469 12.242 5.996 1 92.06 713 LEU B N 1
ATOM 12459 C CA . LEU B 1 713 ? 25.938 13.531 6.426 1 92.06 713 LEU B CA 1
ATOM 12460 C C . LEU B 1 713 ? 24.828 13.352 7.457 1 92.06 713 LEU B C 1
ATOM 12462 O O . LEU B 1 713 ? 24.172 12.305 7.496 1 92.06 713 LEU B O 1
ATOM 12466 N N . GLY B 1 714 ? 24.641 14.398 8.328 1 87 714 GLY B N 1
ATOM 12467 C CA . GLY B 1 714 ? 23.578 14.391 9.32 1 87 714 GLY B CA 1
ATOM 12468 C C . GLY B 1 714 ? 24.078 14.531 10.742 1 87 714 GLY B C 1
ATOM 12469 O O . GLY B 1 714 ? 25.172 15.07 10.969 1 87 714 GLY B O 1
ATOM 12470 N N . LYS B 1 715 ? 23.172 14.055 11.672 1 80.12 715 LYS B N 1
ATOM 12471 C CA . LYS B 1 715 ? 23.547 14.078 13.078 1 80.12 715 LYS B CA 1
ATOM 12472 C C . LYS B 1 715 ? 24.359 12.844 13.461 1 80.12 715 LYS B C 1
ATOM 12474 O O . LYS B 1 715 ? 24.047 11.734 13.008 1 80.12 715 LYS B O 1
ATOM 12479 N N . LYS B 1 716 ? 25.328 13.109 14.273 1 79.31 716 LYS B N 1
ATOM 12480 C CA . LYS B 1 716 ? 26.203 12.016 14.688 1 79.31 716 LYS B CA 1
ATOM 12481 C C . LYS B 1 716 ? 25.391 10.844 15.242 1 79.31 716 LYS B C 1
ATOM 12483 O O . LYS B 1 716 ? 24.453 11.047 16.016 1 79.31 716 LYS B O 1
ATOM 12488 N N . GLY B 1 717 ? 25.766 9.672 14.883 1 77.75 717 GLY B N 1
ATOM 12489 C CA . GLY B 1 717 ? 25.062 8.461 15.297 1 77.75 717 GLY B CA 1
ATOM 12490 C C . GLY B 1 717 ? 23.938 8.07 14.359 1 77.75 717 GLY B C 1
ATOM 12491 O O . GLY B 1 717 ? 23.484 6.93 14.375 1 77.75 717 GLY B O 1
ATOM 12492 N N . LYS B 1 718 ? 23.531 9.031 13.508 1 83.69 718 LYS B N 1
ATOM 12493 C CA . LYS B 1 718 ? 22.422 8.773 12.586 1 83.69 718 LYS B CA 1
ATOM 12494 C C . LYS B 1 718 ? 22.75 9.289 11.188 1 83.69 718 LYS B C 1
ATOM 12496 O O . LYS B 1 718 ? 21.844 9.617 10.414 1 83.69 718 LYS B O 1
ATOM 12501 N N . MET B 1 719 ? 24 9.375 10.938 1 91.44 719 MET B N 1
ATOM 12502 C CA . MET B 1 719 ? 24.422 9.898 9.641 1 91.44 719 MET B CA 1
ATOM 12503 C C . MET B 1 719 ? 24.156 8.875 8.539 1 91.44 719 MET B C 1
ATOM 12505 O O . MET B 1 719 ? 24.047 7.676 8.805 1 91.44 719 MET B O 1
ATOM 12509 N N . GLU B 1 720 ? 23.938 9.367 7.414 1 92.81 720 GLU B N 1
ATOM 12510 C CA . GLU B 1 720 ? 23.719 8.547 6.227 1 92.81 720 GLU B CA 1
ATOM 12511 C C . GLU B 1 720 ? 24.469 9.109 5.023 1 92.81 720 GLU B C 1
ATOM 12513 O O . GLU B 1 720 ? 24.797 10.297 4.984 1 92.81 720 GLU B O 1
ATOM 12518 N N . ASP B 1 721 ? 24.766 8.258 4.152 1 95.62 721 ASP B N 1
ATOM 12519 C CA . ASP B 1 721 ? 25.391 8.719 2.918 1 95.62 721 ASP B CA 1
ATOM 12520 C C . ASP B 1 721 ? 24.375 9.383 1.999 1 95.62 721 ASP B C 1
ATOM 12522 O O . ASP B 1 721 ? 23.172 9.43 2.32 1 95.62 721 ASP B O 1
ATOM 12526 N N . MET B 1 722 ? 24.812 9.914 0.926 1 95.44 722 MET B N 1
ATOM 12527 C CA . MET B 1 722 ? 24.016 10.766 0.049 1 95.44 722 MET B CA 1
ATOM 12528 C C . MET B 1 722 ? 22.891 9.977 -0.602 1 95.44 722 MET B C 1
ATOM 12530 O O . MET B 1 722 ? 21.844 10.531 -0.911 1 95.44 722 MET B O 1
ATOM 12534 N N . ASP B 1 723 ? 23.062 8.695 -0.863 1 94 723 ASP B N 1
ATOM 12535 C CA . ASP B 1 723 ? 22.016 7.906 -1.49 1 94 723 ASP B CA 1
ATOM 12536 C C . ASP B 1 723 ? 20.797 7.781 -0.573 1 94 723 ASP B C 1
ATOM 12538 O O . ASP B 1 723 ? 19.656 7.949 -1.016 1 94 723 ASP B O 1
ATOM 12542 N N . PHE B 1 724 ? 21.031 7.559 0.726 1 93 724 PHE B N 1
ATOM 12543 C CA . PHE B 1 724 ? 19.938 7.477 1.676 1 93 724 PHE B CA 1
ATOM 12544 C C . PHE B 1 724 ? 19.359 8.859 1.958 1 93 724 PHE B C 1
ATOM 12546 O O . PHE B 1 724 ? 18.156 9 2.213 1 93 724 PHE B O 1
ATOM 12553 N N . GLN B 1 725 ? 20.234 9.859 1.896 1 94 725 GLN B N 1
ATOM 12554 C CA . GLN B 1 725 ? 19.719 11.219 2.004 1 94 725 GLN B CA 1
ATOM 12555 C C . GLN B 1 725 ? 18.766 11.547 0.854 1 94 725 GLN B C 1
ATOM 12557 O O . GLN B 1 725 ? 17.75 12.219 1.05 1 94 725 GLN B O 1
ATOM 12562 N N . LEU B 1 726 ? 19.156 11.109 -0.301 1 94.81 726 LEU B N 1
ATOM 12563 C CA . LEU B 1 726 ? 18.328 11.312 -1.475 1 94.81 726 LEU B CA 1
ATOM 12564 C C . LEU B 1 726 ? 16.984 10.602 -1.307 1 94.81 726 LEU B C 1
ATOM 12566 O O . LEU B 1 726 ? 15.945 11.125 -1.722 1 94.81 726 LEU B O 1
ATOM 12570 N N . GLU B 1 727 ? 16.969 9.422 -0.735 1 91 727 GLU B N 1
ATOM 12571 C CA . GLU B 1 727 ? 15.727 8.703 -0.479 1 91 727 GLU B CA 1
ATOM 12572 C C . GLU B 1 727 ? 14.797 9.516 0.425 1 91 727 GLU B C 1
ATOM 12574 O O . GLU B 1 727 ? 13.578 9.508 0.241 1 91 727 GLU B O 1
ATOM 12579 N N . ASN B 1 728 ? 15.391 10.164 1.385 1 89.88 728 ASN B N 1
ATOM 12580 C CA . ASN B 1 728 ? 14.617 11.016 2.271 1 89.88 728 ASN B CA 1
ATOM 12581 C C . ASN B 1 728 ? 14.008 12.195 1.519 1 89.88 728 ASN B C 1
ATOM 12583 O O . ASN B 1 728 ? 12.852 12.555 1.75 1 89.88 728 ASN B O 1
ATOM 12587 N N . VAL B 1 729 ? 14.82 12.773 0.658 1 92.06 729 VAL B N 1
ATOM 12588 C CA . VAL B 1 729 ? 14.344 13.883 -0.165 1 92.06 729 VAL B CA 1
ATOM 12589 C C . VAL B 1 729 ? 13.195 13.406 -1.056 1 92.06 729 VAL B C 1
ATOM 12591 O O . VAL B 1 729 ? 12.188 14.102 -1.195 1 92.06 729 VAL B O 1
ATOM 12594 N N . ASN B 1 730 ? 13.406 12.281 -1.63 1 90.38 730 ASN B N 1
ATOM 12595 C CA . ASN B 1 730 ? 12.383 11.711 -2.502 1 90.38 730 ASN B CA 1
ATOM 12596 C C . ASN B 1 730 ? 11.086 11.453 -1.744 1 90.38 730 ASN B C 1
ATOM 12598 O O . ASN B 1 730 ? 9.992 11.703 -2.264 1 90.38 730 ASN B O 1
ATOM 12602 N N . LYS B 1 731 ? 11.148 10.906 -0.606 1 89.19 731 LYS B N 1
ATOM 12603 C CA . LYS B 1 731 ? 9.977 10.648 0.219 1 89.19 731 LYS B CA 1
ATOM 12604 C C . LYS B 1 731 ? 9.219 11.945 0.517 1 89.19 731 LYS B C 1
ATOM 12606 O O . LYS B 1 731 ? 7.988 11.977 0.461 1 89.19 731 LYS B O 1
ATOM 12611 N N . ARG B 1 732 ? 9.953 12.977 0.853 1 91.38 732 ARG B N 1
ATOM 12612 C CA . ARG B 1 732 ? 9.344 14.273 1.124 1 91.38 732 ARG B CA 1
ATOM 12613 C C . ARG B 1 732 ? 8.688 14.844 -0.131 1 91.38 732 ARG B C 1
ATOM 12615 O O . ARG B 1 732 ? 7.594 15.406 -0.066 1 91.38 732 ARG B O 1
ATOM 12622 N N . SER B 1 733 ? 9.375 14.672 -1.223 1 91.94 733 SER B N 1
ATOM 12623 C CA . SER B 1 733 ? 8.836 15.195 -2.473 1 91.94 733 SER B CA 1
ATOM 12624 C C . SER B 1 733 ? 7.543 14.484 -2.859 1 91.94 733 SER B C 1
ATOM 12626 O O . SER B 1 733 ? 6.59 15.117 -3.32 1 91.94 733 SER B O 1
ATOM 12628 N N . LYS B 1 734 ? 7.512 13.234 -2.701 1 89.5 734 LYS B N 1
ATOM 12629 C CA . LYS B 1 734 ? 6.355 12.43 -3.074 1 89.5 734 LYS B CA 1
ATOM 12630 C C . LYS B 1 734 ? 5.121 12.828 -2.266 1 89.5 734 LYS B C 1
ATOM 12632 O O . LYS B 1 734 ? 3.992 12.703 -2.746 1 89.5 734 LYS B O 1
ATOM 12637 N N . SER B 1 735 ? 5.305 13.258 -1.047 1 91.31 735 SER B N 1
ATOM 12638 C CA . SER B 1 735 ? 4.199 13.641 -0.173 1 91.31 735 SER B CA 1
ATOM 12639 C C . SER B 1 735 ? 3.434 14.836 -0.735 1 91.31 735 SER B C 1
ATOM 12641 O O . SER B 1 735 ? 2.291 15.086 -0.345 1 91.31 735 SER B O 1
ATOM 12643 N N . TRP B 1 736 ? 4.066 15.555 -1.654 1 94 736 TRP B N 1
ATOM 12644 C CA . TRP B 1 736 ? 3.447 16.766 -2.193 1 94 736 TRP B CA 1
ATOM 12645 C C . TRP B 1 736 ? 2.832 16.484 -3.562 1 94 736 TRP B C 1
ATOM 12647 O O . TRP B 1 736 ? 2.057 17.297 -4.07 1 94 736 TRP B O 1
ATOM 12657 N N . ASN B 1 737 ? 3.191 15.398 -4.191 1 89.69 737 ASN B N 1
ATOM 12658 C CA . ASN B 1 737 ? 2.66 15.055 -5.504 1 89.69 737 ASN B CA 1
ATOM 12659 C C . ASN B 1 737 ? 1.283 14.398 -5.398 1 89.69 737 ASN B C 1
ATOM 12661 O O . ASN B 1 737 ? 0.986 13.727 -4.414 1 89.69 737 ASN B O 1
ATOM 12665 N N . PRO B 1 738 ? 0.453 14.688 -6.367 1 85.12 738 PRO B N 1
ATOM 12666 C CA . PRO B 1 738 ? -0.885 14.094 -6.34 1 85.12 738 PRO B CA 1
ATOM 12667 C C . PRO B 1 738 ? -0.857 12.57 -6.484 1 85.12 738 PRO B C 1
ATOM 12669 O O . PRO B 1 738 ? 0.086 12.023 -7.059 1 85.12 738 PRO B O 1
ATOM 12672 N N . VAL B 1 739 ? -1.962 11.961 -5.93 1 80.81 739 VAL B N 1
ATOM 12673 C CA . VAL B 1 739 ? -2.113 10.516 -6.082 1 80.81 739 VAL B CA 1
ATOM 12674 C C . VAL B 1 739 ? -2.385 10.18 -7.547 1 80.81 739 VAL B C 1
ATOM 12676 O O . VAL B 1 739 ? -3.051 10.938 -8.25 1 80.81 739 VAL B O 1
ATOM 12679 N N . GLY B 1 740 ? -1.945 9.109 -7.949 1 77 740 GLY B N 1
ATOM 12680 C CA . GLY B 1 740 ? -1.994 8.727 -9.352 1 77 740 GLY B CA 1
ATOM 12681 C C . GLY B 1 740 ? -0.658 8.875 -10.055 1 77 740 GLY B C 1
ATOM 12682 O O . GLY B 1 740 ? 0.38 8.492 -9.516 1 77 740 GLY B O 1
ATOM 12683 N N . VAL B 1 741 ? -0.708 9.453 -11.281 1 75.38 741 VAL B N 1
ATOM 12684 C CA . VAL B 1 741 ? 0.526 9.625 -12.039 1 75.38 741 VAL B CA 1
ATOM 12685 C C . VAL B 1 741 ? 0.85 11.109 -12.164 1 75.38 741 VAL B C 1
ATOM 12687 O O . VAL B 1 741 ? 0.302 11.797 -13.031 1 75.38 741 VAL B O 1
ATOM 12690 N N . PRO B 1 742 ? 1.708 11.594 -11.281 1 84.12 742 PRO B N 1
ATOM 12691 C CA . PRO B 1 742 ? 2.104 13 -11.414 1 84.12 742 PRO B CA 1
ATOM 12692 C C . PRO B 1 742 ? 2.773 13.305 -12.75 1 84.12 742 PRO B C 1
ATOM 12694 O O . PRO B 1 742 ? 3.48 12.453 -13.297 1 84.12 742 PRO B O 1
ATOM 12697 N N . THR B 1 743 ? 2.619 14.461 -13.328 1 83.75 743 THR B N 1
ATOM 12698 C CA . THR B 1 743 ? 3.264 14.906 -14.562 1 83.75 743 THR B CA 1
ATOM 12699 C C . THR B 1 743 ? 4.703 15.328 -14.297 1 83.75 743 THR B C 1
ATOM 12701 O O . THR B 1 743 ? 5.113 15.469 -13.141 1 83.75 743 THR B O 1
ATOM 12704 N N . GLU B 1 744 ? 5.516 15.516 -15.375 1 86.88 744 GLU B N 1
ATOM 12705 C CA . GLU B 1 744 ? 6.875 16.031 -15.25 1 86.88 744 GLU B CA 1
ATOM 12706 C C . GLU B 1 744 ? 6.891 17.422 -14.617 1 86.88 744 GLU B C 1
ATOM 12708 O O . GLU B 1 744 ? 7.754 17.719 -13.789 1 86.88 744 GLU B O 1
ATOM 12713 N N . GLU B 1 745 ? 5.867 18.156 -14.961 1 89.5 745 GLU B N 1
ATOM 12714 C CA . GLU B 1 745 ? 5.762 19.5 -14.414 1 89.5 745 GLU B CA 1
ATOM 12715 C C . GLU B 1 745 ? 5.484 19.469 -12.914 1 89.5 745 GLU B C 1
ATOM 12717 O O . GLU B 1 745 ? 6 20.312 -12.172 1 89.5 745 GLU B O 1
ATOM 12722 N N . ASP B 1 746 ? 4.668 18.516 -12.477 1 90.06 746 ASP B N 1
ATOM 12723 C CA . ASP B 1 746 ? 4.375 18.375 -11.055 1 90.06 746 ASP B CA 1
ATOM 12724 C C . ASP B 1 746 ? 5.648 18.078 -10.266 1 90.06 746 ASP B C 1
ATOM 12726 O O . ASP B 1 746 ? 5.883 18.688 -9.211 1 90.06 746 ASP B O 1
ATOM 12730 N N . TRP B 1 747 ? 6.43 17.203 -10.805 1 90.75 747 TRP B N 1
ATOM 12731 C CA . TRP B 1 747 ? 7.68 16.844 -10.148 1 90.75 747 TRP B CA 1
ATOM 12732 C C . TRP B 1 747 ? 8.633 18.047 -10.094 1 90.75 747 TRP B C 1
ATOM 12734 O O . TRP B 1 747 ? 9.219 18.328 -9.047 1 90.75 747 TRP B O 1
ATOM 12744 N N . MET B 1 748 ? 8.758 18.75 -11.188 1 93.19 748 MET B N 1
ATOM 12745 C CA . MET B 1 748 ? 9.641 19.906 -11.266 1 93.19 748 MET B CA 1
ATOM 12746 C C . MET B 1 748 ? 9.227 20.969 -10.258 1 93.19 748 MET B C 1
ATOM 12748 O O . MET B 1 748 ? 10.062 21.5 -9.523 1 93.19 748 MET B O 1
ATOM 12752 N N . ARG B 1 749 ? 8.008 21.203 -10.195 1 94 749 ARG B N 1
ATOM 12753 C CA . ARG B 1 749 ? 7.492 22.203 -9.273 1 94 749 ARG B CA 1
ATOM 12754 C C . ARG B 1 749 ? 7.754 21.812 -7.824 1 94 749 ARG B C 1
ATOM 12756 O O . ARG B 1 749 ? 8.141 22.641 -7 1 94 749 ARG B O 1
ATOM 12763 N N . THR B 1 750 ? 7.461 20.578 -7.52 1 94.06 750 THR B N 1
ATOM 12764 C CA . THR B 1 750 ? 7.664 20.094 -6.16 1 94.06 750 THR B CA 1
ATOM 12765 C C . THR B 1 750 ? 9.133 20.188 -5.762 1 94.06 750 THR B C 1
ATOM 12767 O O . THR B 1 750 ? 9.453 20.688 -4.68 1 94.06 750 THR B O 1
ATOM 12770 N N . PHE B 1 751 ? 10.023 19.75 -6.645 1 95.38 751 PHE B N 1
ATOM 12771 C CA . PHE B 1 751 ? 11.445 19.781 -6.324 1 95.38 751 PHE B CA 1
ATOM 12772 C C . PHE B 1 751 ? 11.938 21.203 -6.156 1 95.38 751 PHE B C 1
ATOM 12774 O O . PHE B 1 751 ? 12.695 21.5 -5.23 1 95.38 751 PHE B O 1
ATOM 12781 N N . ARG B 1 752 ? 11.516 22.125 -6.984 1 96.12 752 ARG B N 1
ATOM 12782 C CA . ARG B 1 752 ? 11.992 23.5 -6.977 1 96.12 752 ARG B CA 1
ATOM 12783 C C . ARG B 1 752 ? 11.469 24.266 -5.766 1 96.12 752 ARG B C 1
ATOM 12785 O O . ARG B 1 752 ? 12.031 25.281 -5.375 1 96.12 752 ARG B O 1
ATOM 12792 N N . ASN B 1 753 ? 10.375 23.766 -5.172 1 95.69 753 ASN B N 1
ATOM 12793 C CA . ASN B 1 753 ? 9.773 24.469 -4.039 1 95.69 753 ASN B CA 1
ATOM 12794 C C . ASN B 1 753 ? 9.828 23.625 -2.77 1 95.69 753 ASN B C 1
ATOM 12796 O O . ASN B 1 753 ? 9.188 23.953 -1.773 1 95.69 753 ASN B O 1
ATOM 12800 N N . LEU B 1 754 ? 10.555 22.531 -2.771 1 95.06 754 LEU B N 1
ATOM 12801 C CA . LEU B 1 754 ? 10.523 21.562 -1.681 1 95.06 754 LEU B CA 1
ATOM 12802 C C . LEU B 1 754 ? 10.977 22.203 -0.372 1 95.06 754 LEU B C 1
ATOM 12804 O O . LEU B 1 754 ? 10.391 21.953 0.682 1 95.06 754 LEU B O 1
ATOM 12808 N N . LYS B 1 755 ? 11.969 22.969 -0.385 1 91.5 755 LYS B N 1
ATOM 12809 C CA . LYS B 1 755 ? 12.477 23.625 0.818 1 91.5 755 LYS B CA 1
ATOM 12810 C C . LYS B 1 755 ? 11.406 24.5 1.459 1 91.5 755 LYS B C 1
ATOM 12812 O O . LYS B 1 755 ? 11.188 24.438 2.672 1 91.5 755 LYS B O 1
ATOM 12817 N N . LYS B 1 756 ? 10.773 25.281 0.659 1 92.5 756 LYS B N 1
ATOM 12818 C CA . LYS B 1 756 ? 9.727 26.172 1.159 1 92.5 756 LYS B CA 1
ATOM 12819 C C . LYS B 1 756 ? 8.523 25.375 1.665 1 92.5 756 LYS B C 1
ATOM 12821 O O . LYS B 1 756 ? 7.902 25.75 2.66 1 92.5 756 LYS B O 1
ATOM 12826 N N . LEU B 1 757 ? 8.195 24.375 0.94 1 94.56 757 LEU B N 1
ATOM 12827 C CA . LEU B 1 757 ? 7.074 23.531 1.339 1 94.56 757 LEU B CA 1
ATOM 12828 C C . LEU B 1 757 ? 7.359 22.844 2.67 1 94.56 757 LEU B C 1
ATOM 12830 O O . LEU B 1 757 ? 6.48 22.75 3.531 1 94.56 757 LEU B O 1
ATOM 12834 N N . ASP B 1 758 ? 8.547 22.375 2.828 1 91.88 758 ASP B N 1
ATOM 12835 C CA . ASP B 1 758 ? 8.953 21.75 4.086 1 91.88 758 ASP B CA 1
ATOM 12836 C C . ASP B 1 758 ? 8.938 22.766 5.23 1 91.88 758 ASP B C 1
ATOM 12838 O O . ASP B 1 758 ? 8.57 22.438 6.359 1 91.88 758 ASP B O 1
ATOM 12842 N N . GLN B 1 759 ? 9.375 23.938 4.926 1 91.31 759 GLN B N 1
ATOM 12843 C CA . GLN B 1 759 ? 9.336 25 5.93 1 91.31 759 GLN B CA 1
ATOM 12844 C C . GLN B 1 759 ? 7.906 25.281 6.375 1 91.31 759 GLN B C 1
ATOM 12846 O O . GLN B 1 759 ? 7.641 25.438 7.57 1 91.31 759 GLN B O 1
ATOM 12851 N N . LEU B 1 760 ? 7.066 25.391 5.418 1 93.44 760 LEU B N 1
ATOM 12852 C CA . LEU B 1 760 ? 5.664 25.609 5.742 1 93.44 760 LEU B CA 1
ATOM 12853 C C . LEU B 1 760 ? 5.129 24.516 6.656 1 93.44 760 LEU B C 1
ATOM 12855 O O . LEU B 1 760 ? 4.473 24.797 7.656 1 93.44 760 LEU B O 1
ATOM 12859 N N . ARG B 1 761 ? 5.422 23.297 6.297 1 94.12 761 ARG B N 1
ATOM 12860 C CA . ARG B 1 761 ? 4.984 22.156 7.094 1 94.12 761 ARG B CA 1
ATOM 12861 C C . ARG B 1 761 ? 5.496 22.25 8.523 1 94.12 761 ARG B C 1
ATOM 12863 O O . ARG B 1 761 ? 4.727 22.094 9.477 1 94.12 761 ARG B O 1
ATOM 12870 N N . CYS B 1 762 ? 6.715 22.547 8.688 1 91.62 762 CYS B N 1
ATOM 12871 C CA . CYS B 1 762 ? 7.332 22.641 10.008 1 91.62 762 CYS B CA 1
ATOM 12872 C C . CYS B 1 762 ? 6.727 23.781 10.812 1 91.62 762 CYS B C 1
ATOM 12874 O O . CYS B 1 762 ? 6.422 23.625 11.992 1 91.62 762 CYS B O 1
ATOM 12876 N N . GLU B 1 763 ? 6.523 24.922 10.172 1 92.44 763 GLU B N 1
ATOM 12877 C CA . GLU B 1 763 ? 5.984 26.094 10.844 1 92.44 763 GLU B CA 1
ATOM 12878 C C . GLU B 1 763 ? 4.551 25.859 11.312 1 92.44 763 GLU B C 1
ATOM 12880 O O . GLU B 1 763 ? 4.18 26.25 12.422 1 92.44 763 GLU B O 1
ATOM 12885 N N . VAL B 1 764 ? 3.779 25.266 10.461 1 94.12 764 VAL B N 1
ATOM 12886 C CA . VAL B 1 764 ? 2.391 25 10.82 1 94.12 764 VAL B CA 1
ATOM 12887 C C . VAL B 1 764 ? 2.34 24.031 12.016 1 94.12 764 VAL B C 1
ATOM 12889 O O . VAL B 1 764 ? 1.609 24.281 12.977 1 94.12 764 VAL B O 1
ATOM 12892 N N . LEU B 1 765 ? 3.076 23 11.984 1 94.25 765 LEU B N 1
ATOM 12893 C CA . LEU B 1 765 ? 3.104 22.031 13.062 1 94.25 765 LEU B CA 1
ATOM 12894 C C . LEU B 1 765 ? 3.582 22.672 14.359 1 94.25 765 LEU B C 1
ATOM 12896 O O . LEU B 1 765 ? 3.021 22.406 15.43 1 94.25 765 LEU B O 1
ATOM 12900 N N . GLU B 1 766 ? 4.547 23.469 14.227 1 91.06 766 GLU B N 1
ATOM 12901 C CA . GLU B 1 766 ? 5.066 24.156 15.406 1 91.06 766 GLU B CA 1
ATOM 12902 C C . GLU B 1 766 ? 4.02 25.094 16 1 91.06 766 GLU B C 1
ATOM 12904 O O . GLU B 1 766 ? 3.828 25.141 17.219 1 91.06 766 GLU B O 1
ATOM 12909 N N . ARG B 1 767 ? 3.379 25.812 15.164 1 92.12 767 ARG B N 1
ATOM 12910 C CA . ARG B 1 767 ? 2.365 26.75 15.625 1 92.12 767 ARG B CA 1
ATOM 12911 C C . ARG B 1 767 ? 1.218 26.031 16.328 1 92.12 767 ARG B C 1
ATOM 12913 O O . ARG B 1 767 ? 0.649 26.547 17.281 1 92.12 767 ARG B O 1
ATOM 12920 N N . ILE B 1 768 ? 0.879 24.859 15.805 1 92.19 768 ILE B N 1
ATOM 12921 C CA . ILE B 1 768 ? -0.23 24.094 16.359 1 92.19 768 ILE B CA 1
ATOM 12922 C C . ILE B 1 768 ? 0.23 23.359 17.625 1 92.19 768 ILE B C 1
ATOM 12924 O O . ILE B 1 768 ? -0.593 22.875 18.391 1 92.19 768 ILE B O 1
ATOM 12928 N N . GLY B 1 769 ? 1.512 23.25 17.844 1 88.75 769 GLY B N 1
ATOM 12929 C CA . GLY B 1 769 ? 2.064 22.562 18.984 1 88.75 769 GLY B CA 1
ATOM 12930 C C . GLY B 1 769 ? 2.242 21.062 18.75 1 88.75 769 GLY B C 1
ATOM 12931 O O . GLY B 1 769 ? 2.064 20.266 19.672 1 88.75 769 GLY B O 1
ATOM 12932 N N . CYS B 1 770 ? 2.375 20.703 17.562 1 89.81 770 CYS B N 1
ATOM 12933 C CA . CYS B 1 770 ? 2.584 19.312 17.188 1 89.81 770 CYS B CA 1
ATOM 12934 C C . CYS B 1 770 ? 4.02 19.078 16.734 1 89.81 770 CYS B C 1
ATOM 12936 O O . CYS B 1 770 ? 4.574 19.875 15.977 1 89.81 770 CYS B O 1
ATOM 12938 N N . ASN B 1 771 ? 4.539 17.984 17.234 1 81.94 771 ASN B N 1
ATOM 12939 C CA . ASN B 1 771 ? 5.887 17.641 16.781 1 81.94 771 ASN B CA 1
ATOM 12940 C C . ASN B 1 771 ? 5.871 16.984 15.414 1 81.94 771 ASN B C 1
ATOM 12942 O O . ASN B 1 771 ? 5.008 16.156 15.125 1 81.94 771 ASN B O 1
ATOM 12946 N N . ASP B 1 772 ? 6.711 17.422 14.594 1 81 772 ASP B N 1
ATOM 12947 C CA . ASP B 1 772 ? 6.859 16.734 13.305 1 81 772 ASP B CA 1
ATOM 12948 C C . ASP B 1 772 ? 7.566 15.391 13.477 1 81 772 ASP B C 1
ATOM 12950 O O . ASP B 1 772 ? 8.734 15.344 13.875 1 81 772 ASP B O 1
ATOM 12954 N N . PRO B 1 773 ? 6.844 14.383 13.133 1 77.06 773 PRO B N 1
ATOM 12955 C CA . PRO B 1 773 ? 7.453 13.062 13.289 1 77.06 773 PRO B CA 1
ATOM 12956 C C . PRO B 1 773 ? 8.734 12.898 12.477 1 77.06 773 PRO B C 1
ATOM 12958 O O . PRO B 1 773 ? 9.586 12.062 12.812 1 77.06 773 PRO B O 1
ATOM 12961 N N . ARG B 1 774 ? 9.016 13.75 11.586 1 70.5 774 ARG B N 1
ATOM 12962 C CA . ARG B 1 774 ? 10.188 13.648 10.719 1 70.5 774 ARG B CA 1
ATOM 12963 C C . ARG B 1 774 ? 11.445 14.133 11.43 1 70.5 774 ARG B C 1
ATOM 12965 O O . ARG B 1 774 ? 12.562 13.812 11.023 1 70.5 774 ARG B O 1
ATOM 12972 N N . LEU B 1 775 ? 11.141 14.914 12.398 1 64.44 775 LEU B N 1
ATOM 12973 C CA . LEU B 1 775 ? 12.266 15.555 13.07 1 64.44 775 LEU B CA 1
ATOM 12974 C C . LEU B 1 775 ? 12.562 14.859 14.398 1 64.44 775 LEU B C 1
ATOM 12976 O O . LEU B 1 775 ? 13.555 15.172 15.055 1 64.44 775 LEU B O 1
ATOM 12980 N N . LEU B 1 776 ? 11.578 14.039 14.852 1 59.28 776 LEU B N 1
ATOM 12981 C CA . LEU B 1 776 ? 11.773 13.383 16.141 1 59.28 776 LEU B CA 1
ATOM 12982 C C . LEU B 1 776 ? 12.945 12.406 16.078 1 59.28 776 LEU B C 1
ATOM 12984 O O . LEU B 1 776 ? 13.109 11.688 15.086 1 59.28 776 LEU B O 1
ATOM 12988 N N . PRO B 1 777 ? 14 12.664 17.031 1 49.66 777 PRO B N 1
ATOM 12989 C CA . PRO B 1 777 ? 15.109 11.711 17.094 1 49.66 777 PRO B CA 1
ATOM 12990 C C . PRO B 1 777 ? 14.641 10.258 17.219 1 49.66 777 PRO B C 1
ATOM 12992 O O . PRO B 1 777 ? 13.625 9.992 17.859 1 49.66 777 PRO B O 1
ATOM 12995 N N . ASN B 1 778 ? 14.734 9.492 16.266 1 48.75 778 ASN B N 1
ATOM 12996 C CA . ASN B 1 778 ? 14.445 8.062 16.359 1 48.75 778 ASN B CA 1
ATOM 12997 C C . ASN B 1 778 ? 14.938 7.48 17.688 1 48.75 778 ASN B C 1
ATOM 12999 O O . ASN B 1 778 ? 16.078 7.051 17.781 1 48.75 778 ASN B O 1
ATOM 13003 N N . THR B 1 779 ? 14.828 8.203 18.734 1 43.31 779 THR B N 1
ATOM 13004 C CA . THR B 1 779 ? 15.406 7.57 19.922 1 43.31 779 THR B CA 1
ATOM 13005 C C . THR B 1 779 ? 15.281 6.051 19.844 1 43.31 779 THR B C 1
ATOM 13007 O O . THR B 1 779 ? 16.25 5.328 20.078 1 43.31 779 THR B O 1
ATOM 13010 N N . GLU B 1 780 ? 14.125 5.426 20.297 1 44.12 780 GLU B N 1
ATOM 13011 C CA . GLU B 1 780 ? 13.992 3.979 20.406 1 44.12 780 GLU B CA 1
ATOM 13012 C C . GLU B 1 780 ? 13.789 3.332 19.047 1 44.12 780 GLU B C 1
ATOM 13014 O O . GLU B 1 780 ? 12.797 3.605 18.359 1 44.12 780 GLU B O 1
ATOM 13019 N N . SER B 1 781 ? 14.852 3.322 18.328 1 46.03 781 SER B N 1
ATOM 13020 C CA . SER B 1 781 ? 14.797 2.703 17.016 1 46.03 781 SER B CA 1
ATOM 13021 C C . SER B 1 781 ? 13.773 1.579 16.969 1 46.03 781 SER B C 1
ATOM 13023 O O . SER B 1 781 ? 13.844 0.633 17.75 1 46.03 781 SER B O 1
ATOM 13025 N N . ARG B 1 782 ? 12.758 1.766 16.562 1 47.84 782 ARG B N 1
ATOM 13026 C CA . ARG B 1 782 ? 11.672 0.816 16.328 1 47.84 782 ARG B CA 1
ATOM 13027 C C . ARG B 1 782 ? 12.219 -0.544 15.906 1 47.84 782 ARG B C 1
ATOM 13029 O O . ARG B 1 782 ? 11.531 -1.56 16.031 1 47.84 782 ARG B O 1
ATOM 13036 N N . HIS B 1 783 ? 13.477 -0.452 15.25 1 46.75 783 HIS B N 1
ATOM 13037 C CA . HIS B 1 783 ? 14 -1.684 14.664 1 46.75 783 HIS B CA 1
ATOM 13038 C C . HIS B 1 783 ? 15.039 -2.32 15.578 1 46.75 783 HIS B C 1
ATOM 13040 O O . HIS B 1 783 ? 15.781 -3.215 15.156 1 46.75 783 HIS B O 1
ATOM 13046 N N . ASP B 1 784 ? 15.188 -1.789 16.812 1 48.41 784 ASP B N 1
ATOM 13047 C CA . ASP B 1 784 ? 16.219 -2.387 17.656 1 48.41 784 ASP B CA 1
ATOM 13048 C C . ASP B 1 784 ? 15.789 -3.764 18.156 1 48.41 784 ASP B C 1
ATOM 13050 O O . ASP B 1 784 ? 14.625 -3.963 18.516 1 48.41 784 ASP B O 1
ATOM 13054 N N . VAL B 1 785 ? 16.594 -4.719 17.703 1 57.69 785 VAL B N 1
ATOM 13055 C CA . VAL B 1 785 ? 16.484 -6.148 17.984 1 57.69 785 VAL B CA 1
ATOM 13056 C C . VAL B 1 785 ? 16.156 -6.352 19.469 1 57.69 785 VAL B C 1
ATOM 13058 O O . VAL B 1 785 ? 16.891 -5.891 20.344 1 57.69 785 VAL B O 1
ATOM 13061 N N . LYS B 1 786 ? 15 -6.93 19.562 1 68.94 786 LYS B N 1
ATOM 13062 C CA . LYS B 1 786 ? 14.523 -7.156 20.922 1 68.94 786 LYS B CA 1
ATOM 13063 C C . LYS B 1 786 ? 15.172 -8.391 21.531 1 68.94 786 LYS B C 1
ATOM 13065 O O . LYS B 1 786 ? 15.469 -9.359 20.828 1 68.94 786 LYS B O 1
ATOM 13070 N N . GLN B 1 787 ? 15.711 -8.367 22.688 1 81.62 787 GLN B N 1
ATOM 13071 C CA . GLN B 1 787 ? 16.375 -9.391 23.484 1 81.62 787 GLN B CA 1
ATOM 13072 C C . GLN B 1 787 ? 15.609 -10.711 23.422 1 81.62 787 GLN B C 1
ATOM 13074 O O . GLN B 1 787 ? 16.219 -11.781 23.406 1 81.62 787 GLN B O 1
ATOM 13079 N N . ASN B 1 788 ? 14.398 -10.594 23.125 1 84.94 788 ASN B N 1
ATOM 13080 C CA . ASN B 1 788 ? 13.586 -11.797 23.062 1 84.94 788 ASN B CA 1
ATOM 13081 C C . ASN B 1 788 ? 13.875 -12.609 21.797 1 84.94 788 ASN B C 1
ATOM 13083 O O . ASN B 1 788 ? 13.922 -13.836 21.844 1 84.94 788 ASN B O 1
ATOM 13087 N N . GLU B 1 789 ? 14.125 -11.914 20.734 1 90.75 789 GLU B N 1
ATOM 13088 C CA . GLU B 1 789 ? 14.398 -12.586 19.469 1 90.75 789 GLU B CA 1
ATOM 13089 C C . GLU B 1 789 ? 15.789 -13.211 19.469 1 90.75 789 GLU B C 1
ATOM 13091 O O . GLU B 1 789 ? 15.984 -14.305 18.922 1 90.75 789 GLU B O 1
ATOM 13096 N N . ILE B 1 790 ? 16.688 -12.5 20.109 1 94.06 790 ILE B N 1
ATOM 13097 C CA . ILE B 1 790 ? 18.047 -13.023 20.234 1 94.06 790 ILE B CA 1
ATOM 13098 C C . ILE B 1 790 ? 18.031 -14.289 21.094 1 94.06 790 ILE B C 1
ATOM 13100 O O . ILE B 1 790 ? 18.641 -15.297 20.734 1 94.06 790 ILE B O 1
ATOM 13104 N N . THR B 1 791 ? 17.281 -14.266 22.156 1 92.75 791 THR B N 1
ATOM 13105 C CA . THR B 1 791 ? 17.172 -15.406 23.047 1 92.75 791 THR B CA 1
ATOM 13106 C C . THR B 1 791 ? 16.516 -16.594 22.344 1 92.75 791 THR B C 1
ATOM 13108 O O . THR B 1 791 ? 16.938 -17.734 22.516 1 92.75 791 THR B O 1
ATOM 13111 N N . ALA B 1 792 ? 15.547 -16.312 21.594 1 92.62 792 ALA B N 1
ATOM 13112 C CA . ALA B 1 792 ? 14.867 -17.375 20.844 1 92.62 792 ALA B CA 1
ATOM 13113 C C . ALA B 1 792 ? 15.828 -18.062 19.875 1 92.62 792 ALA B C 1
ATOM 13115 O O . ALA B 1 792 ? 15.781 -19.297 19.719 1 92.62 792 ALA B O 1
ATOM 13116 N N . TRP B 1 793 ? 16.641 -17.281 19.266 1 95.31 793 TRP B N 1
ATOM 13117 C CA . TRP B 1 793 ? 17.609 -17.844 18.328 1 95.31 793 TRP B CA 1
ATOM 13118 C C . TRP B 1 793 ? 18.672 -18.656 19.047 1 95.31 793 TRP B C 1
ATOM 13120 O O . TRP B 1 793 ? 19.047 -19.734 18.594 1 95.31 793 TRP B O 1
ATOM 13130 N N . ARG B 1 794 ? 19.141 -18.172 20.188 1 96 794 ARG B N 1
ATOM 13131 C CA . ARG B 1 794 ? 20.109 -18.906 21 1 96 794 ARG B CA 1
ATOM 13132 C C . ARG B 1 794 ? 19.547 -20.266 21.438 1 96 794 ARG B C 1
ATOM 13134 O O . ARG B 1 794 ? 20.234 -21.281 21.391 1 96 794 ARG B O 1
ATOM 13141 N N . LYS B 1 795 ? 18.344 -20.203 21.812 1 94.75 795 LYS B N 1
ATOM 13142 C CA . LYS B 1 795 ? 17.672 -21.438 22.219 1 94.75 795 LYS B CA 1
ATOM 13143 C C . LYS B 1 795 ? 17.625 -22.453 21.078 1 94.75 795 LYS B C 1
ATOM 13145 O O . LYS B 1 795 ? 17.922 -23.625 21.281 1 94.75 795 LYS B O 1
ATOM 13150 N N . ARG B 1 796 ? 17.297 -22 19.922 1 94.38 796 ARG B N 1
ATOM 13151 C CA . ARG B 1 796 ? 17.234 -22.859 18.75 1 94.38 796 ARG B CA 1
ATOM 13152 C C . ARG B 1 796 ? 18.594 -23.484 18.453 1 94.38 796 ARG B C 1
ATOM 13154 O O . ARG B 1 796 ? 18.688 -24.688 18.156 1 94.38 796 ARG B O 1
ATOM 13161 N N . LEU B 1 797 ? 19.672 -22.719 18.531 1 95.88 797 LEU B N 1
ATOM 13162 C CA . LEU B 1 797 ? 21.016 -23.219 18.281 1 95.88 797 LEU B CA 1
ATOM 13163 C C . LEU B 1 797 ? 21.422 -24.266 19.297 1 95.88 797 LEU B C 1
ATOM 13165 O O . LEU B 1 797 ? 22.047 -25.266 18.953 1 95.88 797 LEU B O 1
ATOM 13169 N N . ARG B 1 798 ? 21.094 -24.031 20.531 1 94.25 798 ARG B N 1
ATOM 13170 C CA . ARG B 1 798 ? 21.438 -24.969 21.594 1 94.25 798 ARG B CA 1
ATOM 13171 C C . ARG B 1 798 ? 20.656 -26.266 21.469 1 94.25 798 ARG B C 1
ATOM 13173 O O . ARG B 1 798 ? 21.188 -27.344 21.734 1 94.25 798 ARG B O 1
ATOM 13180 N N . GLU B 1 799 ? 19.406 -26.109 21.109 1 92 799 GLU B N 1
ATOM 13181 C CA . GLU B 1 799 ? 18.547 -27.281 20.922 1 92 799 GLU B CA 1
ATOM 13182 C C . GLU B 1 799 ? 19.109 -28.219 19.859 1 92 799 GLU B C 1
ATOM 13184 O O . GLU B 1 799 ? 19.047 -29.438 20 1 92 799 GLU B O 1
ATOM 13189 N N . THR B 1 800 ? 19.656 -27.703 18.812 1 92 800 THR B N 1
ATOM 13190 C CA . THR B 1 800 ? 20.188 -28.5 17.703 1 92 800 THR B CA 1
ATOM 13191 C C . THR B 1 800 ? 21.578 -29.031 18.031 1 92 800 THR B C 1
ATOM 13193 O O . THR B 1 800 ? 22.078 -29.922 17.359 1 92 800 THR B O 1
ATOM 13196 N N . GLY B 1 801 ? 22.234 -28.406 19.047 1 90.81 801 GLY B N 1
ATOM 13197 C CA . GLY B 1 801 ? 23.609 -28.781 19.391 1 90.81 801 GLY B CA 1
ATOM 13198 C C . GLY B 1 801 ? 24.609 -28.359 18.344 1 90.81 801 GLY B C 1
ATOM 13199 O O . GLY B 1 801 ? 25.688 -28.969 18.219 1 90.81 801 GLY B O 1
ATOM 13200 N N . TYR B 1 802 ? 24.281 -27.375 17.578 1 94.06 802 TYR B N 1
ATOM 13201 C CA . TYR B 1 802 ? 25.047 -26.984 16.406 1 94.06 802 TYR B CA 1
ATOM 13202 C C . TYR B 1 802 ? 26.453 -26.516 16.797 1 94.06 802 TYR B C 1
ATOM 13204 O O . TYR B 1 802 ? 27.422 -26.781 16.078 1 94.06 802 TYR B O 1
ATOM 13212 N N . LEU B 1 803 ? 26.594 -25.812 18.047 1 94.38 803 LEU B N 1
ATOM 13213 C CA . LEU B 1 803 ? 27.875 -25.234 18.438 1 94.38 803 LEU B CA 1
ATOM 13214 C C . LEU B 1 803 ? 28.328 -25.797 19.781 1 94.38 803 LEU B C 1
ATOM 13216 O O . LEU B 1 803 ? 29.219 -25.234 20.438 1 94.38 803 LEU B O 1
ATOM 13220 N N . MET B 1 804 ? 27.812 -26.828 20.219 1 87.31 804 MET B N 1
ATOM 13221 C CA . MET B 1 804 ? 27.984 -27.297 21.594 1 87.31 804 MET B CA 1
ATOM 13222 C C . MET B 1 804 ? 29.297 -28.062 21.734 1 87.31 804 MET B C 1
ATOM 13224 O O . MET B 1 804 ? 29.906 -28.062 22.812 1 87.31 804 MET B O 1
ATOM 13228 N N . ASN B 1 805 ? 29.781 -28.719 20.672 1 89.38 805 ASN B N 1
ATOM 13229 C CA . ASN B 1 805 ? 30.969 -29.547 20.812 1 89.38 805 ASN B CA 1
ATOM 13230 C C . ASN B 1 805 ? 32.062 -29.109 19.844 1 89.38 805 ASN B C 1
ATOM 13232 O O . ASN B 1 805 ? 32.406 -29.812 18.891 1 89.38 805 ASN B O 1
ATOM 13236 N N . PRO B 1 806 ? 32.75 -28.016 20.25 1 93.69 806 PRO B N 1
ATOM 13237 C CA . PRO B 1 806 ? 33.719 -27.422 19.312 1 93.69 806 PRO B CA 1
ATOM 13238 C C . PRO B 1 806 ? 34.938 -28.328 19.094 1 93.69 806 PRO B C 1
ATOM 13240 O O . PRO B 1 806 ? 35.594 -28.219 18.062 1 93.69 806 PRO B O 1
ATOM 13243 N N . MET B 1 807 ? 35.25 -29.234 20.031 1 92.56 807 MET B N 1
ATOM 13244 C CA . MET B 1 807 ? 36.469 -30.016 19.938 1 92.56 807 MET B CA 1
ATOM 13245 C C . MET B 1 807 ? 36.219 -31.359 19.266 1 92.56 807 MET B C 1
ATOM 13247 O O . MET B 1 807 ? 37.125 -32.156 19.109 1 92.56 807 MET B O 1
ATOM 13251 N N . THR B 1 808 ? 35.031 -31.656 18.797 1 90.69 808 THR B N 1
ATOM 13252 C CA . THR B 1 808 ? 34.688 -32.938 18.172 1 90.69 808 THR B CA 1
ATOM 13253 C C . THR B 1 808 ? 34.625 -32.781 16.641 1 90.69 808 THR B C 1
ATOM 13255 O O . THR B 1 808 ? 34.031 -31.828 16.141 1 90.69 808 THR B O 1
ATOM 13258 N N . GLU B 1 809 ? 35.281 -33.719 15.992 1 88.06 809 GLU B N 1
ATOM 13259 C CA . GLU B 1 809 ? 35.219 -33.75 14.531 1 88.06 809 GLU B CA 1
ATOM 13260 C C . GLU B 1 809 ? 33.906 -34.312 14.023 1 88.06 809 GLU B C 1
ATOM 13262 O O . GLU B 1 809 ? 33.406 -35.312 14.539 1 88.06 809 GLU B O 1
ATOM 13267 N N . ARG B 1 810 ? 33.281 -33.594 13.18 1 88.31 810 ARG B N 1
ATOM 13268 C CA . ARG B 1 810 ? 32.031 -34.031 12.562 1 88.31 810 ARG B CA 1
ATOM 13269 C C . ARG B 1 810 ? 31.938 -33.562 11.117 1 88.31 810 ARG B C 1
ATOM 13271 O O . ARG B 1 810 ? 32.812 -32.812 10.641 1 88.31 810 ARG B O 1
ATOM 13278 N N . VAL B 1 811 ? 30.953 -34.062 10.461 1 90.06 811 VAL B N 1
ATOM 13279 C CA . VAL B 1 811 ? 30.672 -33.625 9.094 1 90.06 811 VAL B CA 1
ATOM 13280 C C . VAL B 1 811 ? 29.969 -32.281 9.133 1 90.06 811 VAL B C 1
ATOM 13282 O O . VAL B 1 811 ? 29.234 -31.969 10.07 1 90.06 811 VAL B O 1
ATOM 13285 N N . MET B 1 812 ? 30.266 -31.484 8.195 1 91.75 812 MET B N 1
ATOM 13286 C CA . MET B 1 812 ? 29.641 -30.172 8.109 1 91.75 812 MET B CA 1
ATOM 13287 C C . MET B 1 812 ? 28.125 -30.297 7.887 1 91.75 812 MET B C 1
ATOM 13289 O O . MET B 1 812 ? 27.688 -30.984 6.961 1 91.75 812 MET B O 1
ATOM 13293 N N . MET B 1 813 ? 27.391 -29.656 8.773 1 93.5 813 MET B N 1
ATOM 13294 C CA . MET B 1 813 ? 25.938 -29.766 8.711 1 93.5 813 MET B CA 1
ATOM 13295 C C . MET B 1 813 ? 25.281 -28.391 8.836 1 93.5 813 MET B C 1
ATOM 13297 O O . MET B 1 813 ? 25.875 -27.469 9.391 1 93.5 813 MET B O 1
ATOM 13301 N N . SER B 1 814 ? 24.141 -28.281 8.242 1 94.88 814 SER B N 1
ATOM 13302 C CA . SER B 1 814 ? 23.328 -27.109 8.492 1 94.88 814 SER B CA 1
ATOM 13303 C C . SER B 1 814 ? 22.625 -27.203 9.844 1 94.88 814 SER B C 1
ATOM 13305 O O . SER B 1 814 ? 22.578 -28.266 10.453 1 94.88 814 SER B O 1
ATOM 13307 N N . THR B 1 815 ? 22.031 -26.141 10.266 1 95.19 815 THR B N 1
ATOM 13308 C CA . THR B 1 815 ? 21.281 -26.141 11.516 1 95.19 815 THR B CA 1
ATOM 13309 C C . THR B 1 815 ? 20 -26.953 11.375 1 95.19 815 THR B C 1
ATOM 13311 O O . THR B 1 815 ? 19.422 -27.391 12.375 1 95.19 815 THR B O 1
ATOM 13314 N N . MET B 1 816 ? 19.594 -27.188 10.156 1 93 816 MET B N 1
ATOM 13315 C CA . MET B 1 816 ? 18.375 -27.953 9.906 1 93 816 MET B CA 1
ATOM 13316 C C . MET B 1 816 ? 18.688 -29.422 9.688 1 93 816 MET B C 1
ATOM 13318 O O . MET B 1 816 ? 17.797 -30.234 9.438 1 93 816 MET B O 1
ATOM 13322 N N . GLY B 1 817 ? 20 -29.781 9.688 1 90.31 817 GLY B N 1
ATOM 13323 C CA . GLY B 1 817 ? 20.391 -31.188 9.664 1 90.31 817 GLY B CA 1
ATOM 13324 C C . GLY B 1 817 ? 20.844 -31.656 8.297 1 90.31 817 GLY B C 1
ATOM 13325 O O . GLY B 1 817 ? 21.141 -32.844 8.109 1 90.31 817 GLY B O 1
ATOM 13326 N N . ASP B 1 818 ? 20.938 -30.766 7.348 1 90.75 818 ASP B N 1
ATOM 13327 C CA . ASP B 1 818 ? 21.375 -31.141 6.008 1 90.75 818 ASP B CA 1
ATOM 13328 C C . ASP B 1 818 ? 22.891 -31.172 5.91 1 90.75 818 ASP B C 1
ATOM 13330 O O . ASP B 1 818 ? 23.578 -30.312 6.473 1 90.75 818 ASP B O 1
ATOM 13334 N N . GLU B 1 819 ? 23.422 -32.156 5.258 1 92.25 819 GLU B N 1
ATOM 13335 C CA . GLU B 1 819 ? 24.859 -32.188 5.008 1 92.25 819 GLU B CA 1
ATOM 13336 C C . GLU B 1 819 ? 25.281 -31.141 3.986 1 92.25 819 GLU B C 1
ATOM 13338 O O . GLU B 1 819 ? 24.594 -30.938 2.98 1 92.25 819 GLU B O 1
ATOM 13343 N N . LEU B 1 820 ? 26.406 -30.5 4.328 1 93.31 820 LEU B N 1
ATOM 13344 C CA . LEU B 1 820 ? 26.859 -29.391 3.494 1 93.31 820 LEU B CA 1
ATOM 13345 C C . LEU B 1 820 ? 28.188 -29.734 2.814 1 93.31 820 LEU B C 1
ATOM 13347 O O . LEU B 1 820 ? 28.781 -30.766 3.102 1 93.31 820 LEU B O 1
ATOM 13351 N N . ASP B 1 821 ? 28.562 -28.859 1.869 1 89.19 821 ASP B N 1
ATOM 13352 C CA . ASP B 1 821 ? 29.828 -29.031 1.146 1 89.19 821 ASP B CA 1
ATOM 13353 C C . ASP B 1 821 ? 31.016 -28.984 2.102 1 89.19 821 ASP B C 1
ATOM 13355 O O . ASP B 1 821 ? 31.141 -28.047 2.906 1 89.19 821 ASP B O 1
ATOM 13359 N N . ALA B 1 822 ? 31.922 -29.875 1.907 1 84.94 822 ALA B N 1
ATOM 13360 C CA . ALA B 1 822 ? 33.062 -30.031 2.797 1 84.94 822 ALA B CA 1
ATOM 13361 C C . ALA B 1 822 ? 34.062 -28.891 2.598 1 84.94 822 ALA B C 1
ATOM 13363 O O . ALA B 1 822 ? 34.938 -28.641 3.451 1 84.94 822 ALA B O 1
ATOM 13364 N N . GLN B 1 823 ? 33.938 -28.125 1.532 1 83.31 823 GLN B N 1
ATOM 13365 C CA . GLN B 1 823 ? 34.906 -27.078 1.219 1 83.31 823 GLN B CA 1
ATOM 13366 C C . GLN B 1 823 ? 34.469 -25.75 1.821 1 83.31 823 GLN B C 1
ATOM 13368 O O . GLN B 1 823 ? 35.188 -24.75 1.716 1 83.31 823 GLN B O 1
ATOM 13373 N N . LEU B 1 824 ? 33.438 -25.688 2.598 1 87.75 824 LEU B N 1
ATOM 13374 C CA . LEU B 1 824 ? 32.875 -24.453 3.137 1 87.75 824 LEU B CA 1
ATOM 13375 C C . LEU B 1 824 ? 33.875 -23.797 4.105 1 87.75 824 LEU B C 1
ATOM 13377 O O . LEU B 1 824 ? 33.969 -22.562 4.148 1 87.75 824 LEU B O 1
ATOM 13381 N N . PRO B 1 825 ? 34.594 -24.578 4.809 1 83.56 825 PRO B N 1
ATOM 13382 C CA . PRO B 1 825 ? 35.562 -23.938 5.73 1 83.56 825 PRO B CA 1
ATOM 13383 C C . PRO B 1 825 ? 36.688 -23.219 5.004 1 83.56 825 PRO B C 1
ATOM 13385 O O . PRO B 1 825 ? 37.344 -22.344 5.586 1 83.56 825 PRO B O 1
ATOM 13388 N N . ASP B 1 826 ? 36.906 -23.547 3.775 1 86.25 826 ASP B N 1
ATOM 13389 C CA . ASP B 1 826 ? 37.938 -22.891 2.982 1 86.25 826 ASP B CA 1
ATOM 13390 C C . ASP B 1 826 ? 37.344 -21.766 2.121 1 86.25 826 ASP B C 1
ATOM 13392 O O . ASP B 1 826 ? 38 -21.344 1.152 1 86.25 826 ASP B O 1
ATOM 13396 N N . PHE B 1 827 ? 36.219 -21.391 2.553 1 88.06 827 PHE B N 1
ATOM 13397 C CA . PHE B 1 827 ? 35.469 -20.422 1.772 1 88.06 827 PHE B CA 1
ATOM 13398 C C . PHE B 1 827 ? 36.25 -19.141 1.602 1 88.06 827 PHE B C 1
ATOM 13400 O O . PHE B 1 827 ? 36.344 -18.594 0.496 1 88.06 827 PHE B O 1
ATOM 13407 N N . THR B 1 828 ? 36.812 -18.594 2.607 1 90 828 THR B N 1
ATOM 13408 C CA . THR B 1 828 ? 37.469 -17.297 2.578 1 90 828 THR B CA 1
ATOM 13409 C C . THR B 1 828 ? 38.719 -17.359 1.691 1 90 828 THR B C 1
ATOM 13411 O O . THR B 1 828 ? 38.969 -16.422 0.928 1 90 828 THR B O 1
ATOM 13414 N N . SER B 1 829 ? 39.469 -18.438 1.817 1 89.06 829 SER B N 1
ATOM 13415 C CA . SER B 1 829 ? 40.656 -18.609 0.988 1 89.06 829 SER B CA 1
ATOM 13416 C C . SER B 1 829 ? 40.281 -18.672 -0.491 1 89.06 829 SER B C 1
ATOM 13418 O O . SER B 1 829 ? 40.938 -18.047 -1.329 1 89.06 829 SER B O 1
ATOM 13420 N N . ALA B 1 830 ? 39.281 -19.406 -0.752 1 89.38 830 ALA B N 1
ATOM 13421 C CA . ALA B 1 830 ? 38.812 -19.516 -2.129 1 89.38 830 ALA B CA 1
ATOM 13422 C C . ALA B 1 830 ? 38.312 -18.156 -2.643 1 89.38 830 ALA B C 1
ATOM 13424 O O . ALA B 1 830 ? 38.531 -17.797 -3.799 1 89.38 830 ALA B O 1
ATOM 13425 N N . ALA B 1 831 ? 37.625 -17.484 -1.792 1 91.69 831 ALA B N 1
ATOM 13426 C CA . ALA B 1 831 ? 37.062 -16.172 -2.15 1 91.69 831 ALA B CA 1
ATOM 13427 C C . ALA B 1 831 ? 38.188 -15.18 -2.443 1 91.69 831 ALA B C 1
ATOM 13429 O O . ALA B 1 831 ? 38.094 -14.383 -3.383 1 91.69 831 ALA B O 1
ATOM 13430 N N . LEU B 1 832 ? 39.219 -15.195 -1.685 1 90.31 832 LEU B N 1
ATOM 13431 C CA . LEU B 1 832 ? 40.344 -14.305 -1.874 1 90.31 832 LEU B CA 1
ATOM 13432 C C . LEU B 1 832 ? 41.062 -14.617 -3.178 1 90.31 832 LEU B C 1
ATOM 13434 O O . LEU B 1 832 ? 41.531 -13.711 -3.873 1 90.31 832 LEU B O 1
ATOM 13438 N N . SER B 1 833 ? 41.156 -15.883 -3.486 1 89.5 833 SER B N 1
ATOM 13439 C CA . SER B 1 833 ? 41.781 -16.281 -4.75 1 89.5 833 SER B CA 1
ATOM 13440 C C . SER B 1 833 ? 40.969 -15.781 -5.941 1 89.5 833 SER B C 1
ATOM 13442 O O . SER B 1 833 ? 41.531 -15.328 -6.938 1 89.5 833 SER B O 1
ATOM 13444 N N . ARG B 1 834 ? 39.75 -15.844 -5.805 1 90.38 834 ARG B N 1
ATOM 13445 C CA . ARG B 1 834 ? 38.875 -15.359 -6.867 1 90.38 834 ARG B CA 1
ATOM 13446 C C . ARG B 1 834 ? 38.969 -13.844 -7.02 1 90.38 834 ARG B C 1
ATOM 13448 O O . ARG B 1 834 ? 38.938 -13.32 -8.133 1 90.38 834 ARG B O 1
ATOM 13455 N N . ARG B 1 835 ? 39.031 -13.18 -5.902 1 91.5 835 ARG B N 1
ATOM 13456 C CA . ARG B 1 835 ? 39.219 -11.727 -5.93 1 91.5 835 ARG B CA 1
ATOM 13457 C C . ARG B 1 835 ? 40.5 -11.352 -6.66 1 91.5 835 ARG B C 1
ATOM 13459 O O . ARG B 1 835 ? 40.5 -10.438 -7.492 1 91.5 835 ARG B O 1
ATOM 13466 N N . LYS B 1 836 ? 41.531 -12.078 -6.383 1 89.38 836 LYS B N 1
ATOM 13467 C CA . LYS B 1 836 ? 42.812 -11.836 -7.031 1 89.38 836 LYS B CA 1
ATOM 13468 C C . LYS B 1 836 ? 42.719 -12.078 -8.539 1 89.38 836 LYS B C 1
ATOM 13470 O O . LYS B 1 836 ? 43.25 -11.289 -9.328 1 89.38 836 LYS B O 1
ATOM 13475 N N . ALA B 1 837 ? 42.125 -13.117 -8.82 1 89.06 837 ALA B N 1
ATOM 13476 C CA . ALA B 1 837 ? 41.969 -13.445 -10.234 1 89.06 837 ALA B CA 1
ATOM 13477 C C . ALA B 1 837 ? 41.125 -12.375 -10.953 1 89.06 837 ALA B C 1
ATOM 13479 O O . ALA B 1 837 ? 41.469 -11.977 -12.07 1 89.06 837 ALA B O 1
ATOM 13480 N N . HIS B 1 838 ? 40.125 -11.992 -10.312 1 89.88 838 HIS B N 1
ATOM 13481 C CA . HIS B 1 838 ? 39.281 -10.969 -10.898 1 89.88 838 HIS B CA 1
ATOM 13482 C C . HIS B 1 838 ? 40.031 -9.656 -11.094 1 89.88 838 HIS B C 1
ATOM 13484 O O . HIS B 1 838 ? 39.875 -8.984 -12.109 1 89.88 838 HIS B O 1
ATOM 13490 N N . PHE B 1 839 ? 40.75 -9.266 -10.117 1 89.94 839 PHE B N 1
ATOM 13491 C CA . PHE B 1 839 ? 41.562 -8.055 -10.203 1 89.94 839 PHE B CA 1
ATOM 13492 C C . PHE B 1 839 ? 42.531 -8.125 -11.383 1 89.94 839 PHE B C 1
ATOM 13494 O O . PHE B 1 839 ? 42.656 -7.16 -12.141 1 89.94 839 PHE B O 1
ATOM 13501 N N . LYS B 1 840 ? 43.125 -9.281 -11.625 1 87.5 840 LYS B N 1
ATOM 13502 C CA . LYS B 1 840 ? 44.094 -9.461 -12.703 1 87.5 840 LYS B CA 1
ATOM 13503 C C . LYS B 1 840 ? 43.406 -9.383 -14.07 1 87.5 840 LYS B C 1
ATOM 13505 O O . LYS B 1 840 ? 44 -8.828 -15.016 1 87.5 840 LYS B O 1
ATOM 13510 N N . ILE B 1 841 ? 42.25 -9.836 -14.055 1 84.5 841 ILE B N 1
ATOM 13511 C CA . ILE B 1 841 ? 41.531 -9.852 -15.32 1 84.5 841 ILE B CA 1
ATOM 13512 C C . ILE B 1 841 ? 41.031 -8.445 -15.664 1 84.5 841 ILE B C 1
ATOM 13514 O O . ILE B 1 841 ? 41.125 -8.016 -16.812 1 84.5 841 ILE B O 1
ATOM 13518 N N . THR B 1 842 ? 40.625 -7.738 -14.711 1 82.06 842 THR B N 1
ATOM 13519 C CA . THR B 1 842 ? 39.969 -6.457 -14.945 1 82.06 842 THR B CA 1
ATOM 13520 C C . THR B 1 842 ? 41 -5.34 -15.078 1 82.06 842 THR B C 1
ATOM 13522 O O . THR B 1 842 ? 40.812 -4.391 -15.836 1 82.06 842 THR B O 1
ATOM 13525 N N . TYR B 1 843 ? 42.094 -5.457 -14.297 1 81.44 843 TYR B N 1
ATOM 13526 C CA . TYR B 1 843 ? 43.062 -4.367 -14.266 1 81.44 843 TYR B CA 1
ATOM 13527 C C . TYR B 1 843 ? 44.438 -4.867 -14.602 1 81.44 843 TYR B C 1
ATOM 13529 O O . TYR B 1 843 ? 45.406 -4.078 -14.672 1 81.44 843 TYR B O 1
#